Protein 5ZIG (pdb70)

Foldseek 3Di:
DDDDCVCQVLLVVLLVVLVCCQPVFQVVVQLVAFDPPQFAGAFFFFLHGDLFHKHFLLQLLLLLQLLLVVCVVPVDVSSLVNNVRSVCLQCVQQADPPQGAGAGIAGSNRHGDHLWHFLLSSLSLLQSLLSNCVRPVDPVSNVSSVVSVCLCVVLFFPPVQGDGFGIAGNNSPGGDFADDDDPDDGFRDFPSSLLSNLLSLLSNCVSPVDVVSLVSNVSSLVCCCPQQQVDQFGQTGAHPNRHGDQGKGFLLVLLLSLVSVVSSQCSVPNPPGDPVSCVRSVSNLVVSLVQCVVLPQAHFGMQHSVRDTRRWRFDLSLLSLLLSLLSVCVNPVDCVSVVSNSSSSVLCVVAQADPPSGDGARTAGSVRHGDPDDTPRHNPDHSRSSSVSSVSSNVSSVVSNVPD/DADDPVVLVLLVVLLVVLVCCQPPFQVVVQLVQFDPPQFAGAFFFALHGDLFHKHFLLQLLLLLQLLLVVCVVPNDVSSLVNNVRSVCLQCVQQADPPQGAGAGIAGSNRHGDGLKRFLQSSLSLLQSLLSNCVSPVDPVSLVSSVRSVVLCVVLQFPVPQGDGFGIAGNNSPGGDFADDDPPDDGFRDFPSSLLSNLLSLLSNCVSPVDVVSLVSNVSSLVCQCPQQQVAQFGQTGAHPNSHGDFGKGFLLCLLLSLVSNVSSQCVNVNPPGDPVSVVRSVSNLVVSVVQCVVLPQAHFGMQGSVRDTRRWRFDLSLLSLLLSLLVVCVNPVDCVSVVSNSSSSVLCVVAQADPPSGDGARTAGSVRHGDPDDTCRHNPDHSRSSSVSSVSSNVSSVCSSVVD/DPPCVVVLVVVLVVLCCCQPVFQVVVQLVQFDPVAFAGAFFFALGGDLQFKHFLLQLLLLLQLLLVVCVVPNDVSSVVNNVRSVCLQCVQQADPPQGAGAGIAGSNSHGDHLKHFLLSSLSLLQNLLSNCVRPVDPVSLVSSVRSVVCCVVLFFDPPQGDGFGIAGNNSPGGDFADDDVPFDGFRDWVSSLLSNLVSLLSVCVSPVDVVSLVSNVSSLVCCCPQQQVAQFGQTGAHPNRDGGFGWGFLLSLLLSLVSVVSSQCSNPNPPGDPVNCVRNVSNLVVSLVQCVVLPLAHFGIQHRVRRTRRWRFLLSLLSLLLSLLSVCVNPVDCSSVVSNSSSSVLCVVAQAPPPSGDGAGTAGPVRHGDPDDTCRHSPHHSNRSSVSSVSSNVSSVVVVD/DVVVVVLVVLLVVLCCCQPVFQVVVQLVQFDPPQFAGAFFFALGGDLFFKHFLLFLLQLLQLLLVVCVVPVDVSSLVSNVRSVCLQPVQQADPPLGAGAGIATSNSHGDRLWHFLQSSLSLLLSLLSNCVSPVDPVSLVSSVVSVVLCVVQQFDPPQTDGFGIAGNNSPGGDFADDDVPFDGFRDFPSSLLSNLLSLLSVCVSPVDVVSLVVNVRSLVCCCPQQQVDQFGQTGAHPNSHGGFGKGFLLCLLLSLVSNVSSQCSNPNPPGDPVSCVSNVSNLVVSLVQCVVLPQAHFGIQHSVGRTRRWRFDLSLLSLLLSLLVVCVNPVDCSSVVSSSSSSVLQVVAQQDPPSGDGARTAGSVRHGDPDDTCRHNPHHSRSSSVSSVSSNVSSVVVSD

Nearest PDB structures (foldseek):
  5zig-assembly3_C  TM=1.001E+00  e=9.760E-68  Spirochaeta thermophila DSM 6192
  3wkh-assembly1_A  TM=9.512E-01  e=6.047E-39  Rhodothermus marinus
  8wbv-assembly1_A  TM=9.499E-01  e=4.348E-33  Caldicellulosiruptor saccharolyticus DSM 8903
  7d5g-assembly1_A  TM=9.432E-01  e=2.933E-33  Caldicellulosiruptor saccharolyticus DSM 8903
  4z4l-assembly1_A  TM=9.313E-01  e=3.081E-33  Caldicellulosiruptor saccharolyticus DSM 8903

Sequence (1605 aa):
MPLPTTLRPTLRQIRSELAAQLFDHILPFWLGQQDPIHGGFYGSITTGPDPTAPKGLVMTARHLWTFSQAFLSRPNPAYLEAAGNAYRRFLTHALYDATHRGFFWSVHPDGTPLSRVVKKLYGNAFAVYALAAYHTASGDREALTLAWETFDLLEDRGRDRRRHGGYYEAFTEDWSTPLPEPLGEGETPAPKTMNTHLHILEAYSTLFRTTKEPRVREAMEHLILIFRTHIAPSSHLGLYFAEDWAPMGGGISFGHDIEATWLLTESVELLYGDPLPEWFLSWIRPVMEETARALDTHGGSLPNEQREDGSVDRARVWWVQAEAFVGFLNAYSLFEEPRYLDHACTVWRFIMDDHLVDREGGEWFWAVTPEGSPLAGYEKGGMWKASYHNSRACLEGMRRIDTILEEEMPLPTTLRPTLRQIRSELAAQLFDHILPFWLGQQDPIHGGFYGSITTGPDPTAPKGLVMTARHLWTFSQAFLSRPNPAYLEAAGNAYRFLTHALYDATHRGFFWSVHPDGTPLSRVKKLYGNAFAVYALAAYHTASGDREALTLAWETFDLLEDRGRDRRHGGYYEAFTEDWSTPLPEPLGEGETPAPKTMNTHLHILEAYSTLFRTTKEPRVRREAMEHLILIFRTHIAPSSHLGLYFAEDWAPMGGGISFGHDIEATWLLTESVELLYGDPLPEWFLSWIRPVMMEETARALDTHGGSLPNEQREDGSVDRARVWWVQAEAFVGFLNAYSLFEEPRYLDHACCTVWRFIMDHLVDREGGEWFWAVTPEGSPLAGYEKGGMWKASYHNSRACLEGMRRIDTILEEEPTTLRPTLRQIRSELAAQLFDHILPFWLGQQDPIHGGFYGSITTGPDPTAPKGLVMTARHLWTFSQAFLSRPNPAYLEAAGNAYRRFLTHALYDATHRGFFWSVHPDGTPLSRVKKLYGNAFAVYALAAYHTASGDREALTLAWETFDLLEDRGRDRRHGGYYEAFTEDWSTPLPEPLGEGETPAPKTMNTHLHILEAYSTLFRTTKEPRVREAMEHLILIFRTHIAPSSHLGLYFAEDWAPMGGGISFGHDIEATWLLTESVELLYGDPLPEEWFLSWIRPVMMEETARALDTHGGSLPNEQREDGSVDRARVWWVQAEAFVGFLNAYSLFEEEPRYLDHACTVWRFIMDHLVDREGGEWFWAVTPEGSPLAGYEKGGMWKASYHNSRACLEGMRRIDTILETTLRPTLRRQIRSELAAQLFDHILPFWLGQQDPIHGGFYGSITTGPDPTAPKGLVMTARHLWTFSQAFLSRPNPAYLEAAGNAYRFLTHALYDATHRGFFWSVHPDGTPLSRVKKLYGNAFAVYALAAYHTASGDREALTLAWETFDLLEDRRGRDRRRHGGYYEAFTEDWSTPLPEPLGEGETPAPKTMNTHLHILEAYSTLFRTTKEPRVREAMEHLILIFRTHIAPSSHLGLYFAEDWAPMGGGISFGHDIEATWLLTESVELLYGDPLPEEWFLSWIRPVMEETARALDTHGGSLPNEQREDGSVDRARVWWVQAEAFVGFLNAYSLFEEPRYLDHACTVWRFIMDHLVDREGGEWFWAVTPEGSPLAGYEKGGMWKASYHNSRACLEGMRRIDTILE

B-factor: mean 34.79, std 10.62, range [19.45, 97.41]

Secondary structure (DSSP, 8-state):
-PPPTTHHHHHHHHHHHHHHIIIIIIHHHHHTTB-TTT-SB-SEESSSEETTS-EEHHHHHHHHHHHHHHHHHS--HHHHHHHHHHHHHIIIIIB-TTT-SB-SEE-TTS-BS---EEHHHHHHHHHHHHHHHHHH--HHHHHHHHHHHHHIIIIIB-TTTSSB-SEE-TTS-SEEPBP-STTSPPBSEEHHHHHHHHHHHHHHHHHH--HHHHHHHHHHHHHIIIIISSSSS---EE-TT--EES--EEHHHHHHHHHHHHHHHHHHH-SSPPHHHHHHHHHHHHHHHHHHHHTTSS--SEE-TTS-EE--EEHHHHHHHHHHHHHHHHHH--THHHHHHHHHHHHIIIIIB-TTTSSB-SEE-TT-PBPSS--SBSSS--SHHHHHHHHHHHHHHHHHHH--/-PPPTTHHHHHHHHHHHHHHIIIIIIHHHHHTTB-TTT-SB-S-BSSSB-TTS-EEHHHHHHHHHHHHHHHHHS--HHHHHHHHHHHHHIIIIIB-TTT-SB-SEE-TTS-BS---EEHHHHHHHHHHHHHHHHHH--HHHHHHHHHHHHHIIIIIB-TTT-SB-SEE-TTS-SEEPBP-STTSPPBSEEHHHHHHHHHHHHHHHHHH--HHHHHHHHHHHHHIIIII-SSSS---EE-TT--EES--EEHHHHHHHHHHHHHHHHHHH-SSPPHHHHHHHHHHHHHHHHHHHHTTSS--SEE-TTS-EE--EEHHHHHHHHHHHHHHHHHH--HHHHHHHHHHHHHIIIIIB-TTT-SB-SEE-TT-PBPSS--SBSSS--SHHHHHHHHHHHHHHHHHHHH-/-TTSHHHHHHHHHHHHHIIIIIIHHHHHTTB-TTTSSB-S-BSSSB-TTS-EEHHHHHHHHHHHHHHHHHS--HHHHHHHHHHHHHIIIIIB-TTT-SB-SEE-TTS-B----EEHHHHHHHHHHHHHHHHHH--HHHHHHHHHHHHHIIIIIB-TTT-SB-SEE-TTS-SEEPBP-STTPPPBSEEHHHHHHHHHHHHHHHHHH--HHHHHHHHHHHHHIIIII-SSSS---EE-TT--EES--EEHHHHHHHHHHHHHHHHHHH-SSPPHHHHHHHHHHHHHHHHHHHHTTSS--SEE-TTS-EE--EEHHHHHHHHHHHHHHHHHH--THHHHHHHHHHHHIIIIIB-TTTSSB-SEE-TTSPBPSS--SBSSS--SHHHHHHHHHHHHHHHHTT-/--SHHHHHHHHHHHHHIIIIIIHHHHHTTB-TTTSSB-S-BSSSB-TTSPEEHHHHHHHHHHHHHHHHHS--HHHHHHHHHHHHHIIIIIB-TTT-SB-SEE-TTS-B----EEHHHHHHHHHHHHHHHHHH--HHHHHHHHHHHHHIIIIIB-TTT-SB-SEE-TTS-SEEPBP-STTSPPBSEEHHHHHHHHHHHHHHHHHH--HHHHHHHHHHHHHIIIII-SSSS---EE-TT--EES--EEHHHHHHHHHHHHHHHHHHH-SSPPHHHHHHHHHHHHHHHHHHHHTTSS--SEE-TTS-EE--EEHHHHHHHHHHHHHHHHHH--HHHHHHHHHHHHHIIIIIB-TTT-SB-SEE-TT-PBPTT--SBSSS--SHHHHHHHHHHHHHHHHHH-

Organism: Winmispira thermophila (strain ATCC 49972 / DSM 6192 / RI 19.B1) (NCBI:txid665571)

Radius of gyration: 40.6 Å; Cα contacts (8 Å, |Δi|>4): 3099; chains: 4; bounding box: 82×134×78 Å

InterPro domains:
  IPR008928 Six-hairpin glycosidase superfamily [SSF48208] (15-399)
  IPR010819 N-acylglucosamine 2-epimerase/Cellobiose 2-epimerase [PF07221] (41-386)
  IPR012341 Six-hairpin glycosidase-like superfamily [G3DSA:1.50.10.10] (1-404)
  IPR028584 Cellobiose 2-epimerase [MF_00929] (13-397)

Structure (mmCIF, N/CA/C/O backbone):
data_5ZIG
#
_entry.id   5ZIG
#
_cell.length_a   67.530
_cell.length_b   205.164
_cell.length_c   67.723
_cell.angle_alpha   90.00
_cell.angle_beta   104.26
_cell.angle_gamma   90.00
#
_symmetry.space_group_name_H-M   'P 1 21 1'
#
loop_
_entity.id
_entity.type
_entity.pdbx_description
1 polymer 'Cellobiose 2-epimerase'
2 non-polymer 1,2-ETHANEDIOL
3 water water
#
loop_
_atom_site.group_PDB
_atom_site.id
_atom_site.type_symbol
_atom_site.label_atom_id
_atom_site.label_alt_id
_atom_site.label_comp_id
_atom_site.label_asym_id
_atom_site.label_entity_id
_atom_site.label_seq_id
_atom_site.pdbx_PDB_ins_code
_atom_site.Cartn_x
_atom_site.Cartn_y
_atom_site.Cartn_z
_atom_site.occupancy
_atom_site.B_iso_or_equiv
_atom_site.auth_seq_id
_atom_site.auth_comp_id
_atom_site.auth_asym_id
_atom_site.auth_atom_id
_atom_site.pdbx_PDB_model_num
ATOM 1 N N . MET A 1 1 ? 21.637 114.973 10.929 1.00 31.81 1 MET A N 1
ATOM 2 C CA . MET A 1 1 ? 20.234 115.334 11.111 1.00 44.04 1 MET A CA 1
ATOM 3 C C . MET A 1 1 ? 20.100 116.629 11.894 1.00 48.56 1 MET A C 1
ATOM 4 O O . MET A 1 1 ? 20.922 116.925 12.753 1.00 61.90 1 MET A O 1
ATOM 9 N N . PRO A 1 2 ? 19.067 117.409 11.597 1.00 49.34 2 PRO A N 1
ATOM 10 C CA . PRO A 1 2 ? 18.925 118.714 12.249 1.00 51.03 2 PRO A CA 1
ATOM 11 C C . PRO A 1 2 ? 18.586 118.565 13.727 1.00 54.22 2 PRO A C 1
ATOM 12 O O . PRO A 1 2 ? 18.079 117.538 14.185 1.00 50.35 2 PRO A O 1
ATOM 16 N N . LEU A 1 3 ? 18.884 119.621 14.473 1.00 56.36 3 LEU A N 1
ATOM 17 C CA . LEU A 1 3 ? 18.679 119.612 15.921 1.00 51.26 3 LEU A CA 1
ATOM 18 C C . LEU A 1 3 ? 17.191 119.585 16.256 1.00 45.65 3 LEU A C 1
ATOM 19 O O . LEU A 1 3 ? 16.415 120.352 15.668 1.00 38.82 3 LEU A O 1
ATOM 24 N N . PRO A 1 4 ? 16.753 118.725 17.179 1.00 49.56 4 PRO A N 1
ATOM 25 C CA . PRO A 1 4 ? 15.336 118.724 17.586 1.00 53.06 4 PRO A CA 1
ATOM 26 C C . PRO A 1 4 ? 14.924 120.082 18.134 1.00 61.06 4 PRO A C 1
ATOM 27 O O . PRO A 1 4 ? 15.449 120.545 19.152 1.00 73.10 4 PRO A O 1
ATOM 31 N N . THR A 1 5 ? 13.977 120.724 17.440 1.00 44.09 5 THR A N 1
ATOM 32 C CA . THR A 1 5 ? 13.616 122.104 17.756 1.00 46.57 5 THR A CA 1
ATOM 33 C C . THR A 1 5 ? 13.116 122.261 19.187 1.00 39.87 5 THR A C 1
ATOM 34 O O . THR A 1 5 ? 13.200 123.364 19.740 1.00 33.44 5 THR A O 1
ATOM 38 N N . THR A 1 6 ? 12.599 121.186 19.793 1.00 31.86 6 THR A N 1
ATOM 39 C CA . THR A 1 6 ? 12.125 121.240 21.169 1.00 26.71 6 THR A CA 1
ATOM 40 C C . THR A 1 6 ? 13.259 121.535 22.154 1.00 35.46 6 THR A C 1
ATOM 41 O O . THR A 1 6 ? 13.003 121.978 23.279 1.00 34.60 6 THR A O 1
ATOM 45 N N . LEU A 1 7 ? 14.503 121.286 21.762 1.00 38.98 7 LEU A N 1
ATOM 46 C CA . LEU A 1 7 ? 15.622 121.632 22.621 1.00 34.96 7 LEU A CA 1
ATOM 47 C C . LEU A 1 7 ? 15.919 123.125 22.607 1.00 33.46 7 LEU A C 1
ATOM 48 O O . LEU A 1 7 ? 16.601 123.617 23.522 1.00 28.83 7 LEU A O 1
ATOM 53 N N . ARG A 1 8 ? 15.394 123.861 21.617 1.00 23.16 8 ARG A N 1
ATOM 54 C CA . ARG A 1 8 ? 15.828 125.247 21.451 1.00 31.59 8 ARG A CA 1
ATOM 55 C C . ARG A 1 8 ? 15.352 126.148 22.585 1.00 36.10 8 ARG A C 1
ATOM 56 O O . ARG A 1 8 ? 16.187 126.867 23.163 1.00 32.02 8 ARG A O 1
ATOM 64 N N . PRO A 1 9 ? 14.073 126.157 22.977 1.00 28.92 9 PRO A N 1
ATOM 65 C CA . PRO A 1 9 ? 13.712 126.981 24.145 1.00 31.07 9 PRO A CA 1
ATOM 66 C C . PRO A 1 9 ? 14.379 126.521 25.443 1.00 30.54 9 PRO A C 1
ATOM 67 O O . PRO A 1 9 ? 14.696 127.365 26.288 1.00 31.49 9 PRO A O 1
ATOM 71 N N . THR A 1 10 ? 14.609 125.216 25.626 1.00 27.92 10 THR A N 1
ATOM 72 C CA . THR A 1 10 ? 15.325 124.737 26.808 1.00 25.89 10 THR A CA 1
ATOM 73 C C . THR A 1 10 ? 16.750 125.292 26.862 1.00 32.76 10 THR A C 1
ATOM 74 O O . THR A 1 10 ? 17.221 125.724 27.923 1.00 26.43 10 THR A O 1
ATOM 78 N N . LEU A 1 11 ? 17.453 125.286 25.722 1.00 28.16 11 LEU A N 1
ATOM 79 C CA . LEU A 1 11 ? 18.826 125.777 25.706 1.00 26.38 11 LEU A CA 1
ATOM 80 C C . LEU A 1 11 ? 18.874 127.276 25.973 1.00 24.58 11 LEU A C 1
ATOM 81 O O . LEU A 1 11 ? 19.740 127.748 26.719 1.00 29.38 11 LEU A O 1
ATOM 86 N N . ARG A 1 12 ? 17.952 128.039 25.375 1.00 21.48 12 ARG A N 1
ATOM 87 C CA . ARG A 1 12 ? 17.892 129.477 25.638 1.00 27.40 12 ARG A CA 1
ATOM 88 C C . ARG A 1 12 ? 17.644 129.744 27.112 1.00 30.61 12 ARG A C 1
ATOM 89 O O . ARG A 1 12 ? 18.188 130.694 27.686 1.00 30.03 12 ARG A O 1
ATOM 97 N N . GLN A 1 13 ? 16.790 128.932 27.729 1.00 28.80 13 GLN A N 1
ATOM 98 C CA . GLN A 1 13 ? 16.545 129.071 29.153 1.00 35.40 13 GLN A CA 1
ATOM 99 C C . GLN A 1 13 ? 17.836 128.842 29.949 1.00 32.04 13 GLN A C 1
ATOM 100 O O . GLN A 1 13 ? 18.218 129.672 30.787 1.00 25.76 13 GLN A O 1
ATOM 106 N N . ILE A 1 14 ? 18.540 127.743 29.664 1.00 29.25 14 ILE A N 1
ATOM 107 C CA . ILE A 1 14 ? 19.735 127.388 30.438 1.00 35.77 14 ILE A CA 1
ATOM 108 C C . ILE A 1 14 ? 20.831 128.430 30.253 1.00 33.86 14 ILE A C 1
ATOM 109 O O . ILE A 1 14 ? 21.523 128.813 31.208 1.00 28.79 14 ILE A O 1
ATOM 114 N N . ARG A 1 15 ? 20.996 128.910 29.025 1.00 32.44 15 ARG A N 1
ATOM 115 C CA . ARG A 1 15 ? 21.955 129.969 28.761 1.00 26.23 15 ARG A CA 1
ATOM 116 C C . ARG A 1 15 ? 21.747 131.144 29.710 1.00 24.24 15 ARG A C 1
ATOM 117 O O . ARG A 1 15 ? 22.708 131.691 30.268 1.00 25.17 15 ARG A O 1
ATOM 125 N N . SER A 1 16 ? 20.489 131.562 29.888 1.00 29.64 16 SER A N 1
ATOM 126 C CA . SER A 1 16 ? 20.219 132.716 30.734 1.00 27.08 16 SER A CA 1
ATOM 127 C C . SER A 1 16 ? 20.503 132.415 32.205 1.00 21.34 16 SER A C 1
ATOM 128 O O . SER A 1 16 ? 20.999 133.287 32.924 1.00 36.61 16 SER A O 1
ATOM 131 N N . GLU A 1 17 ? 20.224 131.191 32.664 1.00 21.39 17 GLU A N 1
ATOM 132 C CA . GLU A 1 17 ? 20.531 130.824 34.045 1.00 23.97 17 GLU A CA 1
ATOM 133 C C . GLU A 1 17 ? 22.037 130.727 34.258 1.00 31.97 17 GLU A C 1
ATOM 134 O O . GLU A 1 17 ? 22.545 131.098 35.323 1.00 31.21 17 GLU A O 1
ATOM 140 N N . LEU A 1 18 ? 22.761 130.229 33.251 1.00 29.71 18 LEU A N 1
ATOM 141 C CA . LEU A 1 18 ? 24.217 130.231 33.311 1.00 31.86 18 LEU A CA 1
ATOM 142 C C . LEU A 1 18 ? 24.740 131.636 33.553 1.00 31.62 18 LEU A C 1
ATOM 143 O O . LEU A 1 18 ? 25.610 131.844 34.408 1.00 30.74 18 LEU A O 1
ATOM 148 N N . ALA A 1 19 ? 24.179 132.622 32.848 1.00 20.94 19 ALA A N 1
ATOM 149 C CA . ALA A 1 19 ? 24.651 133.995 32.988 1.00 29.09 19 ALA A CA 1
ATOM 150 C C . ALA A 1 19 ? 24.271 134.587 34.340 1.00 30.13 19 ALA A C 1
ATOM 151 O O . ALA A 1 19 ? 25.071 135.309 34.953 1.00 30.34 19 ALA A O 1
ATOM 153 N N . ALA A 1 20 ? 23.048 134.316 34.810 1.00 21.17 20 ALA A N 1
ATOM 154 C CA . ALA A 1 20 ? 22.625 134.825 36.112 1.00 22.71 20 ALA A CA 1
ATOM 155 C C . ALA A 1 20 ? 23.450 134.197 37.232 1.00 29.23 20 ALA A C 1
ATOM 156 O O . ALA A 1 20 ? 23.894 134.884 38.158 1.00 24.26 20 ALA A O 1
ATOM 158 N N . GLN A 1 21 ? 23.650 132.885 37.163 1.00 26.83 21 GLN A N 1
ATOM 159 C CA . GLN A 1 21 ? 24.459 132.204 38.157 1.00 25.52 21 GLN A CA 1
ATOM 160 C C . GLN A 1 21 ? 25.855 132.813 38.241 1.00 29.96 21 GLN A C 1
ATOM 161 O O . GLN A 1 21 ? 26.284 133.238 39.320 1.00 28.65 21 GLN A O 1
ATOM 167 N N . LEU A 1 22 ? 26.574 132.871 37.104 1.00 24.65 22 LEU A N 1
ATOM 168 C CA . LEU A 1 22 ? 27.912 133.469 37.068 1.00 27.53 22 LEU A CA 1
ATOM 169 C C . LEU A 1 22 ? 27.914 134.878 37.649 1.00 29.16 22 LEU A C 1
ATOM 170 O O . LEU A 1 22 ? 28.620 135.151 38.624 1.00 24.64 22 LEU A O 1
ATOM 175 N N . PHE A 1 23 ? 27.122 135.786 37.059 1.00 20.87 23 PHE A N 1
ATOM 176 C CA . PHE A 1 23 ? 27.313 137.194 37.365 1.00 27.73 23 PHE A CA 1
ATOM 177 C C . PHE A 1 23 ? 26.485 137.687 38.555 1.00 28.62 23 PHE A C 1
ATOM 178 O O . PHE A 1 23 ? 26.846 138.703 39.166 1.00 29.24 23 PHE A O 1
ATOM 186 N N . ASP A 1 24 ? 25.390 137.012 38.909 1.00 26.85 24 ASP A N 1
ATOM 187 C CA . ASP A 1 24 ? 24.569 137.481 40.014 1.00 32.59 24 ASP A CA 1
ATOM 188 C C . ASP A 1 24 ? 24.718 136.652 41.279 1.00 25.82 24 ASP A C 1
ATOM 189 O O . ASP A 1 24 ? 24.391 137.152 42.364 1.00 34.35 24 ASP A O 1
ATOM 194 N N . HIS A 1 25 ? 25.189 135.412 41.166 1.00 22.43 25 HIS A N 1
ATOM 195 C CA . HIS A 1 25 ? 25.295 134.514 42.307 1.00 27.13 25 HIS A CA 1
ATOM 196 C C . HIS A 1 25 ? 26.740 134.145 42.628 1.00 30.15 25 HIS A C 1
ATOM 197 O O . HIS A 1 25 ? 27.202 134.391 43.749 1.00 24.63 25 HIS A O 1
ATOM 204 N N . ILE A 1 26 ? 27.480 133.566 41.688 1.00 34.96 26 ILE A N 1
ATOM 205 C CA . ILE A 1 26 ? 28.806 133.034 42.013 1.00 33.52 26 ILE A CA 1
ATOM 206 C C . ILE A 1 26 ? 29.791 134.172 42.262 1.00 28.09 26 ILE A C 1
ATOM 207 O O . ILE A 1 26 ? 30.335 134.308 43.361 1.00 24.55 26 ILE A O 1
ATOM 212 N N . LEU A 1 27 ? 30.029 135.012 41.244 1.00 30.99 27 LEU A N 1
ATOM 213 C CA . LEU A 1 27 ? 31.021 136.080 41.385 1.00 30.88 27 LEU A CA 1
ATOM 214 C C . LEU A 1 27 ? 30.735 137.020 42.561 1.00 31.47 27 LEU A C 1
ATOM 215 O O . LEU A 1 27 ? 31.678 137.338 43.309 1.00 33.93 27 LEU A O 1
ATOM 220 N N . PRO A 1 28 ? 29.505 137.483 42.804 1.00 30.14 28 PRO A N 1
ATOM 221 C CA . PRO A 1 28 ? 29.303 138.387 43.954 1.00 22.55 28 PRO A CA 1
ATOM 222 C C . PRO A 1 28 ? 29.657 137.755 45.285 1.00 26.33 28 PRO A C 1
ATOM 223 O O . PRO A 1 28 ? 30.114 138.457 46.189 1.00 21.75 28 PRO A O 1
ATOM 227 N N . PHE A 1 29 ? 29.485 136.446 45.431 1.00 24.13 29 PHE A N 1
ATOM 228 C CA . PHE A 1 29 ? 29.842 135.820 46.691 1.00 28.44 29 PHE A CA 1
ATOM 229 C C . PHE A 1 29 ? 31.353 135.842 46.885 1.00 34.92 29 PHE A C 1
ATOM 230 O O . PHE A 1 29 ? 31.838 136.172 47.970 1.00 43.47 29 PHE A O 1
ATOM 238 N N . TRP A 1 30 ? 32.117 135.530 45.836 1.00 31.26 30 TRP A N 1
ATOM 239 C CA . TRP A 1 30 ? 33.568 135.488 46.000 1.00 23.15 30 TRP A CA 1
ATOM 240 C C . TRP A 1 30 ? 34.151 136.888 46.111 1.00 22.13 30 TRP A C 1
ATOM 241 O O . TRP A 1 30 ? 35.099 137.098 46.874 1.00 29.03 30 TRP A O 1
ATOM 252 N N . LEU A 1 31 ? 33.574 137.854 45.392 1.00 23.38 31 LEU A N 1
ATOM 253 C CA . LEU A 1 31 ? 34.021 139.238 45.495 1.00 27.93 31 LEU A CA 1
ATOM 254 C C . LEU A 1 31 ? 33.984 139.722 46.927 1.00 30.27 31 LEU A C 1
ATOM 255 O O . LEU A 1 31 ? 34.806 140.558 47.317 1.00 29.44 31 LEU A O 1
ATOM 260 N N . GLY A 1 32 ? 33.030 139.223 47.719 1.00 27.93 32 GLY A N 1
ATOM 261 C CA . GLY A 1 32 ? 32.945 139.569 49.118 1.00 23.51 32 GLY A CA 1
ATOM 262 C C . GLY A 1 32 ? 33.826 138.758 50.044 1.00 27.44 32 GLY A C 1
ATOM 263 O O . GLY A 1 32 ? 33.619 138.811 51.257 1.00 27.09 32 GLY A O 1
ATOM 264 N N . GLN A 1 33 ? 34.799 138.004 49.523 1.00 21.27 33 GLN A N 1
ATOM 265 C CA . GLN A 1 33 ? 35.644 137.138 50.345 1.00 31.20 33 GLN A CA 1
ATOM 266 C C . GLN A 1 33 ? 37.131 137.452 50.188 1.00 34.11 33 GLN A C 1
ATOM 267 O O . GLN A 1 33 ? 37.969 136.583 50.437 1.00 32.65 33 GLN A O 1
ATOM 273 N N . GLN A 1 34 ? 37.466 138.659 49.746 1.00 21.12 34 GLN A N 1
ATOM 274 C CA . GLN A 1 34 ? 38.844 139.109 49.681 1.00 29.18 34 GLN A CA 1
ATOM 275 C C . GLN A 1 34 ? 39.288 139.641 51.047 1.00 25.59 34 GLN A C 1
ATOM 276 O O . GLN A 1 34 ? 38.540 140.348 51.729 1.00 24.77 34 GLN A O 1
ATOM 282 N N . ASP A 1 35 ? 40.511 139.293 51.435 1.00 31.84 35 ASP A N 1
ATOM 283 C CA . ASP A 1 35 ? 41.163 139.708 52.674 1.00 28.80 35 ASP A CA 1
ATOM 284 C C . ASP A 1 35 ? 41.708 141.129 52.552 1.00 21.23 35 ASP A C 1
ATOM 285 O O . ASP A 1 35 ? 42.678 141.360 51.820 1.00 24.99 35 ASP A O 1
ATOM 290 N N . PRO A 1 36 ? 41.130 142.102 53.267 1.00 23.41 36 PRO A N 1
ATOM 291 C CA . PRO A 1 36 ? 41.601 143.494 53.158 1.00 24.50 36 PRO A CA 1
ATOM 292 C C . PRO A 1 36 ? 42.834 143.818 53.999 1.00 25.36 36 PRO A C 1
ATOM 293 O O . PRO A 1 36 ? 43.373 144.923 53.868 1.00 25.47 36 PRO A O 1
ATOM 297 N N . ILE A 1 37 ? 43.293 142.903 54.840 1.00 21.47 37 ILE A N 1
ATOM 298 C CA . ILE A 1 37 ? 44.505 143.123 55.617 1.00 28.07 37 ILE A CA 1
ATOM 299 C C . ILE A 1 37 ? 45.710 142.518 54.923 1.00 32.72 37 ILE A C 1
ATOM 300 O O . ILE A 1 37 ? 46.704 143.201 54.673 1.00 26.68 37 ILE A O 1
ATOM 305 N N . HIS A 1 38 ? 45.606 141.244 54.559 1.00 27.76 38 HIS A N 1
ATOM 306 C CA . HIS A 1 38 ? 46.716 140.494 54.008 1.00 24.18 38 HIS A CA 1
ATOM 307 C C . HIS A 1 38 ? 46.673 140.375 52.495 1.00 24.31 38 HIS A C 1
ATOM 308 O O . HIS A 1 38 ? 47.702 140.072 51.895 1.00 24.02 38 HIS A O 1
ATOM 315 N N . GLY A 1 39 ? 45.517 140.599 51.859 1.00 29.92 39 GLY A N 1
ATOM 316 C CA . GLY A 1 39 ? 45.398 140.355 50.436 1.00 22.61 39 GLY A CA 1
ATOM 317 C C . GLY A 1 39 ? 45.021 138.922 50.127 1.00 23.71 39 GLY A C 1
ATOM 318 O O . GLY A 1 39 ? 44.940 138.053 51.001 1.00 27.75 39 GLY A O 1
ATOM 319 N N . GLY A 1 40 ? 44.799 138.665 48.838 1.00 30.97 40 GLY A N 1
ATOM 320 C CA . GLY A 1 40 ? 44.245 137.364 48.489 1.00 34.81 40 GLY A CA 1
ATOM 321 C C . GLY A 1 40 ? 42.813 137.225 49.024 1.00 29.78 40 GLY A C 1
ATOM 322 O O . GLY A 1 40 ? 42.154 138.197 49.389 1.00 22.91 40 GLY A O 1
ATOM 323 N N . PHE A 1 41 ? 42.361 135.976 49.089 1.00 24.08 41 PHE A N 1
ATOM 324 C CA . PHE A 1 41 ? 41.025 135.608 49.527 1.00 28.87 41 PHE A CA 1
ATOM 325 C C . PHE A 1 41 ? 41.104 134.709 50.758 1.00 37.82 41 PHE A C 1
ATOM 326 O O . PHE A 1 41 ? 42.091 133.984 50.952 1.00 28.70 41 PHE A O 1
ATOM 334 N N . TYR A 1 42 ? 40.048 134.746 51.584 1.00 21.15 42 TYR A N 1
ATOM 335 C CA . TYR A 1 42 ? 40.054 133.981 52.829 1.00 26.55 42 TYR A CA 1
ATOM 336 C C . TYR A 1 42 ? 40.236 132.500 52.538 1.00 30.92 42 TYR A C 1
ATOM 337 O O . TYR A 1 42 ? 39.821 131.987 51.493 1.00 21.17 42 TYR A O 1
ATOM 346 N N . GLY A 1 43 ? 40.911 131.823 53.471 1.00 31.03 43 GLY A N 1
ATOM 347 C CA . GLY A 1 43 ? 41.369 130.464 53.253 1.00 29.22 43 GLY A CA 1
ATOM 348 C C . GLY A 1 43 ? 40.346 129.391 53.516 1.00 31.97 43 GLY A C 1
ATOM 349 O O . GLY A 1 43 ? 40.487 128.290 52.976 1.00 31.68 43 GLY A O 1
ATOM 350 N N . SER A 1 44 ? 39.328 129.681 54.332 1.00 27.13 44 SER A N 1
ATOM 351 C CA . SER A 1 44 ? 38.269 128.722 54.627 1.00 37.89 44 SER A CA 1
ATOM 352 C C . SER A 1 44 ? 36.961 129.448 54.919 1.00 35.59 44 SER A C 1
ATOM 353 O O . SER A 1 44 ? 36.952 130.400 55.706 1.00 37.68 44 SER A O 1
ATOM 356 N N . ILE A 1 45 ? 35.859 128.983 54.307 1.00 28.63 45 ILE A N 1
ATOM 357 C CA . ILE A 1 45 ? 34.530 129.583 54.466 1.00 24.49 45 ILE A CA 1
ATOM 358 C C . ILE A 1 45 ? 33.505 128.485 54.712 1.00 26.08 45 ILE A C 1
ATOM 359 O O . ILE A 1 45 ? 33.388 127.549 53.912 1.00 25.00 45 ILE A O 1
ATOM 364 N N . THR A 1 46 ? 32.726 128.627 55.790 1.00 23.53 46 THR A N 1
ATOM 365 C CA . THR A 1 46 ? 31.562 127.787 56.014 1.00 39.56 46 THR A CA 1
ATOM 366 C C . THR A 1 46 ? 30.349 128.710 56.058 1.00 41.72 46 THR A C 1
ATOM 367 O O . THR A 1 46 ? 29.863 129.139 55.009 1.00 38.83 46 THR A O 1
ATOM 371 N N . THR A 1 47 ? 29.846 129.029 57.255 1.00 43.38 47 THR A N 1
ATOM 372 C CA . THR A 1 47 ? 28.822 130.055 57.429 1.00 41.91 47 THR A CA 1
ATOM 373 C C . THR A 1 47 ? 29.389 131.450 57.210 1.00 35.35 47 THR A C 1
ATOM 374 O O . THR A 1 47 ? 28.649 132.377 56.865 1.00 36.88 47 THR A O 1
ATOM 378 N N . GLY A 1 48 ? 30.680 131.623 57.457 1.00 33.92 48 GLY A N 1
ATOM 379 C CA . GLY A 1 48 ? 31.380 132.857 57.205 1.00 32.72 48 GLY A CA 1
ATOM 380 C C . GLY A 1 48 ? 32.850 132.530 57.052 1.00 39.71 48 GLY A C 1
ATOM 381 O O . GLY A 1 48 ? 33.256 131.380 57.253 1.00 32.56 48 GLY A O 1
ATOM 382 N N . PRO A 1 49 ? 33.675 133.509 56.681 1.00 40.39 49 PRO A N 1
ATOM 383 C CA . PRO A 1 49 ? 35.100 133.228 56.502 1.00 40.00 49 PRO A CA 1
ATOM 384 C C . PRO A 1 49 ? 35.826 133.118 57.831 1.00 46.84 49 PRO A C 1
ATOM 385 O O . PRO A 1 49 ? 35.495 133.783 58.814 1.00 55.39 49 PRO A O 1
ATOM 389 N N . ASP A 1 50 ? 36.825 132.248 57.851 1.00 42.39 50 ASP A N 1
ATOM 390 C CA . ASP A 1 50 ? 37.753 132.186 58.966 1.00 31.93 50 ASP A CA 1
ATOM 391 C C . ASP A 1 50 ? 39.035 132.835 58.487 1.00 31.90 50 ASP A C 1
ATOM 392 O O . ASP A 1 50 ? 39.742 132.235 57.671 1.00 28.72 50 ASP A O 1
ATOM 397 N N . PRO A 1 51 ? 39.358 134.054 58.919 1.00 38.76 51 PRO A N 1
ATOM 398 C CA . PRO A 1 51 ? 40.602 134.703 58.490 1.00 46.56 51 PRO A CA 1
ATOM 399 C C . PRO A 1 51 ? 41.861 134.188 59.177 1.00 37.69 51 PRO A C 1
ATOM 400 O O . PRO A 1 51 ? 42.941 134.733 58.937 1.00 29.84 51 PRO A O 1
ATOM 404 N N . THR A 1 52 ? 41.770 133.165 60.023 1.00 37.16 52 THR A N 1
ATOM 405 C CA . THR A 1 52 ? 42.962 132.497 60.517 1.00 35.84 52 THR A CA 1
ATOM 406 C C . THR A 1 52 ? 43.365 131.320 59.645 1.00 37.91 52 THR A C 1
ATOM 407 O O . THR A 1 52 ? 44.460 130.772 59.832 1.00 35.63 52 THR A O 1
ATOM 411 N N . ALA A 1 53 ? 42.513 130.927 58.700 1.00 30.96 53 ALA A N 1
ATOM 412 C CA . ALA A 1 53 ? 42.778 129.739 57.923 1.00 23.72 53 ALA A CA 1
ATOM 413 C C . ALA A 1 53 ? 43.921 129.993 56.948 1.00 28.35 53 ALA A C 1
ATOM 414 O O . ALA A 1 53 ? 44.073 131.101 56.426 1.00 30.01 53 ALA A O 1
ATOM 416 N N . PRO A 1 54 ? 44.739 128.984 56.688 1.00 28.29 54 PRO A N 1
ATOM 417 C CA . PRO A 1 54 ? 45.753 129.117 55.636 1.00 33.71 54 PRO A CA 1
ATOM 418 C C . PRO A 1 54 ? 45.109 129.188 54.252 1.00 35.29 54 PRO A C 1
ATOM 419 O O . PRO A 1 54 ? 44.008 128.677 54.021 1.00 36.01 54 PRO A O 1
ATOM 423 N N . LYS A 1 55 ? 45.839 129.828 53.335 1.00 21.16 55 LYS A N 1
ATOM 424 C CA . LYS A 1 55 ? 45.428 130.063 51.959 1.00 25.62 55 LYS A CA 1
ATOM 425 C C . LYS A 1 55 ? 46.215 129.164 51.011 1.00 37.33 55 LYS A C 1
ATOM 426 O O . LYS A 1 55 ? 47.454 129.156 51.025 1.00 35.57 55 LYS A O 1
ATOM 432 N N . GLY A 1 56 ? 45.480 128.391 50.208 1.00 30.88 56 GLY A N 1
ATOM 433 C CA . GLY A 1 56 ? 46.093 127.411 49.351 1.00 27.71 56 GLY A CA 1
ATOM 434 C C . GLY A 1 56 ? 46.539 127.993 48.025 1.00 31.56 56 GLY A C 1
ATOM 435 O O . GLY A 1 56 ? 45.996 128.987 47.540 1.00 35.68 56 GLY A O 1
ATOM 436 N N . LEU A 1 57 ? 47.544 127.339 47.445 1.00 26.05 57 LEU A N 1
ATOM 437 C CA . LEU A 1 57 ? 48.000 127.686 46.108 1.00 34.83 57 LEU A CA 1
ATOM 438 C C . LEU A 1 57 ? 46.891 127.480 45.080 1.00 29.29 57 LEU A C 1
ATOM 439 O O . LEU A 1 57 ? 46.602 128.380 44.287 1.00 26.88 57 LEU A O 1
ATOM 444 N N . VAL A 1 58 ? 46.292 126.281 45.067 1.00 24.53 58 VAL A N 1
ATOM 445 C CA . VAL A 1 58 ? 45.199 125.951 44.142 1.00 30.87 58 VAL A CA 1
ATOM 446 C C . VAL A 1 58 ? 44.070 126.971 44.244 1.00 28.56 58 VAL A C 1
ATOM 447 O O . VAL A 1 58 ? 43.636 127.541 43.242 1.00 24.03 58 VAL A O 1
ATOM 451 N N . MET A 1 59 ? 43.570 127.202 45.462 1.00 26.22 59 MET A N 1
ATOM 452 C CA . MET A 1 59 ? 42.420 128.087 45.635 1.00 30.71 59 MET A CA 1
ATOM 453 C C . MET A 1 59 ? 42.733 129.503 45.159 1.00 25.26 59 MET A C 1
ATOM 454 O O . MET A 1 59 ? 41.925 130.127 44.460 1.00 27.90 59 MET A O 1
ATOM 459 N N . THR A 1 60 ? 43.917 130.011 45.497 1.00 25.97 60 THR A N 1
ATOM 460 C CA . THR A 1 60 ? 44.294 131.360 45.087 1.00 26.43 60 THR A CA 1
ATOM 461 C C . THR A 1 60 ? 44.433 131.462 43.573 1.00 24.06 60 THR A C 1
ATOM 462 O O . THR A 1 60 ? 44.033 132.466 42.974 1.00 27.57 60 THR A O 1
ATOM 466 N N . ALA A 1 61 ? 45.018 130.441 42.939 1.00 22.67 61 ALA A N 1
ATOM 467 C CA . ALA A 1 61 ? 45.156 130.453 41.485 1.00 27.21 61 ALA A CA 1
ATOM 468 C C . ALA A 1 61 ? 43.803 130.284 40.795 1.00 22.93 61 ALA A C 1
ATOM 469 O O . ALA A 1 61 ? 43.555 130.889 39.744 1.00 24.56 61 ALA A O 1
ATOM 471 N N . ARG A 1 62 ? 42.916 129.472 41.371 1.00 25.92 62 ARG A N 1
ATOM 472 C CA . ARG A 1 62 ? 41.562 129.345 40.824 1.00 25.66 62 ARG A CA 1
ATOM 473 C C . ARG A 1 62 ? 40.830 130.684 40.836 1.00 28.62 62 ARG A C 1
ATOM 474 O O . ARG A 1 62 ? 40.183 131.049 39.846 1.00 27.28 62 ARG A O 1
ATOM 482 N N . HIS A 1 63 ? 40.950 131.449 41.930 1.00 20.21 63 HIS A N 1
ATOM 483 C CA . HIS A 1 63 ? 40.326 132.769 41.965 1.00 20.90 63 HIS A CA 1
ATOM 484 C C . HIS A 1 63 ? 40.965 133.712 40.957 1.00 25.10 63 HIS A C 1
ATOM 485 O O . HIS A 1 63 ? 40.264 134.503 40.311 1.00 23.75 63 HIS A O 1
ATOM 492 N N . LEU A 1 64 ? 42.296 133.647 40.805 1.00 22.29 64 LEU A N 1
ATOM 493 C CA . LEU A 1 64 ? 42.941 134.424 39.750 1.00 22.05 64 LEU A CA 1
ATOM 494 C C . LEU A 1 64 ? 42.377 134.066 38.376 1.00 25.48 64 LEU A C 1
ATOM 495 O O . LEU A 1 64 ? 42.052 134.954 37.578 1.00 24.11 64 LEU A O 1
ATOM 500 N N . TRP A 1 65 ? 42.283 132.766 38.071 1.00 22.73 65 TRP A N 1
ATOM 501 C CA . TRP A 1 65 ? 41.745 132.355 36.778 1.00 27.73 65 TRP A CA 1
ATOM 502 C C . TRP A 1 65 ? 40.302 132.822 36.634 1.00 29.53 65 TRP A C 1
ATOM 503 O O . TRP A 1 65 ? 39.933 133.417 35.619 1.00 30.55 65 TRP A O 1
ATOM 514 N N . THR A 1 66 ? 39.492 132.626 37.675 1.00 29.19 66 THR A N 1
ATOM 515 C CA . THR A 1 66 ? 38.075 132.964 37.571 1.00 29.23 66 THR A CA 1
ATOM 516 C C . THR A 1 66 ? 37.875 134.443 37.244 1.00 30.38 66 THR A C 1
ATOM 517 O O . THR A 1 66 ? 37.144 134.783 36.307 1.00 23.49 66 THR A O 1
ATOM 521 N N . PHE A 1 67 ? 38.553 135.339 37.965 1.00 24.26 67 PHE A N 1
ATOM 522 C CA . PHE A 1 67 ? 38.290 136.761 37.776 1.00 20.06 67 PHE A CA 1
ATOM 523 C C . PHE A 1 67 ? 38.945 137.333 36.527 1.00 30.15 67 PHE A C 1
ATOM 524 O O . PHE A 1 67 ? 38.475 138.359 36.009 1.00 30.00 67 PHE A O 1
ATOM 532 N N . SER A 1 68 ? 40.014 136.707 36.043 1.00 24.43 68 SER A N 1
ATOM 533 C CA . SER A 1 68 ? 40.531 137.043 34.719 1.00 24.89 68 SER A CA 1
ATOM 534 C C . SER A 1 68 ? 39.486 136.766 33.633 1.00 22.93 68 SER A C 1
ATOM 535 O O . SER A 1 68 ? 39.207 137.619 32.784 1.00 25.33 68 SER A O 1
ATOM 538 N N . GLN A 1 69 ? 38.915 135.562 33.645 1.00 23.86 69 GLN A N 1
ATOM 539 C CA . GLN A 1 69 ? 37.951 135.154 32.627 1.00 29.24 69 GLN A CA 1
ATOM 540 C C . GLN A 1 69 ? 36.676 135.973 32.721 1.00 32.43 69 GLN A C 1
ATOM 541 O O . GLN A 1 69 ? 36.061 136.291 31.695 1.00 23.77 69 GLN A O 1
ATOM 547 N N . ALA A 1 70 ? 36.275 136.339 33.947 1.00 37.23 70 ALA A N 1
ATOM 548 C CA . ALA A 1 70 ? 35.067 137.139 34.127 1.00 33.31 70 ALA A CA 1
ATOM 549 C C . ALA A 1 70 ? 35.263 138.558 33.612 1.00 28.90 70 ALA A C 1
ATOM 550 O O . ALA A 1 70 ? 34.344 139.138 33.028 1.00 25.67 70 ALA A O 1
ATOM 552 N N . PHE A 1 71 ? 36.456 139.135 33.806 1.00 29.10 71 PHE A N 1
ATOM 553 C CA . PHE A 1 71 ? 36.724 140.458 33.242 1.00 33.42 71 PHE A CA 1
ATOM 554 C C . PHE A 1 71 ? 36.769 140.411 31.716 1.00 34.06 71 PHE A C 1
ATOM 555 O O . PHE A 1 71 ? 36.378 141.376 31.045 1.00 25.87 71 PHE A O 1
ATOM 563 N N . LEU A 1 72 ? 37.262 139.301 31.155 1.00 33.52 72 LEU A N 1
ATOM 564 C CA . LEU A 1 72 ? 37.255 139.119 29.708 1.00 31.64 72 LEU A CA 1
ATOM 565 C C . LEU A 1 72 ? 35.825 138.969 29.172 1.00 36.43 72 LEU A C 1
ATOM 566 O O . LEU A 1 72 ? 35.484 139.543 28.134 1.00 37.27 72 LEU A O 1
ATOM 571 N N . SER A 1 73 ? 34.971 138.215 29.869 1.00 35.13 73 SER A N 1
ATOM 572 C CA . SER A 1 73 ? 33.587 138.058 29.405 1.00 36.26 73 SER A CA 1
ATOM 573 C C . SER A 1 73 ? 32.747 139.316 29.636 1.00 36.04 73 SER A C 1
ATOM 574 O O . SER A 1 73 ? 31.819 139.584 28.869 1.00 41.80 73 SER A O 1
ATOM 577 N N . ARG A 1 74 ? 33.059 140.097 30.664 1.00 32.33 74 ARG A N 1
ATOM 578 C CA . ARG A 1 74 ? 32.333 141.314 31.013 1.00 35.89 74 ARG A CA 1
ATOM 579 C C . ARG A 1 74 ? 33.268 142.226 31.802 1.00 39.44 74 ARG A C 1
ATOM 580 O O . ARG A 1 74 ? 33.619 141.914 32.947 1.00 38.95 74 ARG A O 1
ATOM 588 N N . PRO A 1 75 ? 33.688 143.357 31.232 1.00 34.35 75 PRO A N 1
ATOM 589 C CA . PRO A 1 75 ? 34.826 144.112 31.787 1.00 39.80 75 PRO A CA 1
ATOM 590 C C . PRO A 1 75 ? 34.452 145.009 32.963 1.00 41.50 75 PRO A C 1
ATOM 591 O O . PRO A 1 75 ? 34.702 146.220 32.968 1.00 45.98 75 PRO A O 1
ATOM 595 N N . ASN A 1 76 ? 33.872 144.406 33.989 1.00 41.54 76 ASN A N 1
ATOM 596 C CA . ASN A 1 76 ? 33.613 145.136 35.223 1.00 38.29 76 ASN A CA 1
ATOM 597 C C . ASN A 1 76 ? 34.932 145.426 35.936 1.00 38.57 76 ASN A C 1
ATOM 598 O O . ASN A 1 76 ? 35.772 144.528 36.055 1.00 34.73 76 ASN A O 1
ATOM 603 N N . PRO A 1 77 ? 35.156 146.658 36.408 1.00 42.39 77 PRO A N 1
ATOM 604 C CA . PRO A 1 77 ? 36.376 146.929 37.189 1.00 36.07 77 PRO A CA 1
ATOM 605 C C . PRO A 1 77 ? 36.550 146.020 38.393 1.00 34.57 77 PRO A C 1
ATOM 606 O O . PRO A 1 77 ? 37.682 145.639 38.702 1.00 28.81 77 PRO A O 1
ATOM 610 N N . ALA A 1 78 ? 35.471 145.674 39.100 1.00 34.86 78 ALA A N 1
ATOM 611 C CA . ALA A 1 78 ? 35.622 144.832 40.284 1.00 31.09 78 ALA A CA 1
ATOM 612 C C . ALA A 1 78 ? 36.360 143.529 39.964 1.00 33.21 78 ALA A C 1
ATOM 613 O O . ALA A 1 78 ? 37.171 143.056 40.770 1.00 30.64 78 ALA A O 1
ATOM 615 N N . TYR A 1 79 ? 36.111 142.944 38.784 1.00 32.48 79 TYR A N 1
ATOM 616 C CA . TYR A 1 79 ? 36.720 141.658 38.434 1.00 23.90 79 TYR A CA 1
ATOM 617 C C . TYR A 1 79 ? 38.217 141.795 38.181 1.00 31.42 79 TYR A C 1
ATOM 618 O O . TYR A 1 79 ? 39.012 140.954 38.618 1.00 24.94 79 TYR A O 1
ATOM 627 N N . LEU A 1 80 ? 38.618 142.810 37.419 1.00 25.40 80 LEU A N 1
ATOM 628 C CA . LEU A 1 80 ? 40.040 143.017 37.227 1.00 26.86 80 LEU A CA 1
ATOM 629 C C . LEU A 1 80 ? 40.711 143.290 38.570 1.00 31.46 80 LEU A C 1
ATOM 630 O O . LEU A 1 80 ? 41.770 142.729 38.870 1.00 25.57 80 LEU A O 1
ATOM 635 N N . GLU A 1 81 ? 40.070 144.103 39.414 1.00 32.44 81 GLU A N 1
ATOM 636 C CA . GLU A 1 81 ? 40.596 144.392 40.748 1.00 25.63 81 GLU A CA 1
ATOM 637 C C . GLU A 1 81 ? 40.786 143.119 41.566 1.00 21.81 81 GLU A C 1
ATOM 638 O O . GLU A 1 81 ? 41.849 142.899 42.166 1.00 25.95 81 GLU A O 1
ATOM 644 N N . ALA A 1 82 ? 39.753 142.281 41.632 1.00 26.40 82 ALA A N 1
ATOM 645 C CA . ALA A 1 82 ? 39.881 141.016 42.344 1.00 27.36 82 ALA A CA 1
ATOM 646 C C . ALA A 1 82 ? 40.969 140.157 41.724 1.00 26.77 82 ALA A C 1
ATOM 647 O O . ALA A 1 82 ? 41.760 139.533 42.439 1.00 25.63 82 ALA A O 1
ATOM 649 N N . ALA A 1 83 ? 41.034 140.125 40.391 1.00 32.87 83 ALA A N 1
ATOM 650 C CA . ALA A 1 83 ? 42.108 139.393 39.734 1.00 27.59 83 ALA A CA 1
ATOM 651 C C . ALA A 1 83 ? 43.468 139.936 40.168 1.00 20.00 83 ALA A C 1
ATOM 652 O O . ALA A 1 83 ? 44.354 139.171 40.555 1.00 20.37 83 ALA A O 1
ATOM 654 N N . GLY A 1 84 ? 43.640 141.258 40.113 1.00 20.75 84 GLY A N 1
ATOM 655 C CA . GLY A 1 84 ? 44.876 141.859 40.590 1.00 29.79 84 GLY A CA 1
ATOM 656 C C . GLY A 1 84 ? 45.168 141.506 42.034 1.00 27.74 84 GLY A C 1
ATOM 657 O O . GLY A 1 84 ? 46.322 141.266 42.402 1.00 24.43 84 GLY A O 1
ATOM 658 N N . ASN A 1 85 ? 44.123 141.461 42.872 1.00 28.25 85 ASN A N 1
ATOM 659 C CA . ASN A 1 85 ? 44.315 141.063 44.262 1.00 26.28 85 ASN A CA 1
ATOM 660 C C . ASN A 1 85 ? 44.825 139.638 44.337 1.00 24.18 85 ASN A C 1
ATOM 661 O O . ASN A 1 85 ? 45.788 139.344 45.054 1.00 22.09 85 ASN A O 1
ATOM 666 N N . ALA A 1 86 ? 44.177 138.727 43.613 1.00 24.71 86 ALA A N 1
ATOM 667 C CA . ALA A 1 86 ? 44.637 137.348 43.635 1.00 23.09 86 ALA A CA 1
ATOM 668 C C . ALA A 1 86 ? 46.025 137.225 43.028 1.00 24.33 86 ALA A C 1
ATOM 669 O O . ALA A 1 86 ? 46.822 136.381 43.458 1.00 30.88 86 ALA A O 1
ATOM 671 N N . TYR A 1 87 ? 46.346 138.077 42.061 1.00 20.02 87 TYR A N 1
ATOM 672 C CA . TYR A 1 87 ? 47.649 137.981 41.408 1.00 28.63 87 TYR A CA 1
ATOM 673 C C . TYR A 1 87 ? 48.768 138.420 42.352 1.00 28.22 87 TYR A C 1
ATOM 674 O O . TYR A 1 87 ? 49.763 137.709 42.513 1.00 26.46 87 TYR A O 1
ATOM 683 N N A ARG A 1 88 ? 48.613 139.585 42.991 0.44 29.30 88 ARG A N 1
ATOM 684 N N B ARG A 1 88 ? 48.614 139.593 42.977 0.56 29.19 88 ARG A N 1
ATOM 685 C CA A ARG A 1 88 ? 49.645 140.082 43.898 0.44 30.28 88 ARG A CA 1
ATOM 686 C CA B ARG A 1 88 ? 49.624 140.095 43.905 0.56 29.92 88 ARG A CA 1
ATOM 687 C C A ARG A 1 88 ? 49.899 139.106 45.044 0.44 33.40 88 ARG A C 1
ATOM 688 C C B ARG A 1 88 ? 49.896 139.097 45.026 0.56 33.59 88 ARG A C 1
ATOM 689 O O A ARG A 1 88 ? 51.048 138.922 45.466 0.44 36.80 88 ARG A O 1
ATOM 690 O O B ARG A 1 88 ? 51.053 138.892 45.417 0.56 37.03 88 ARG A O 1
ATOM 705 N N . PHE A 1 89 ? 48.842 138.467 45.557 1.00 26.49 89 PHE A N 1
ATOM 706 C CA . PHE A 1 89 ? 49.026 137.476 46.613 1.00 25.24 89 PHE A CA 1
ATOM 707 C C . PHE A 1 89 ? 49.691 136.218 46.084 1.00 32.84 89 PHE A C 1
ATOM 708 O O . PHE A 1 89 ? 50.495 135.593 46.789 1.00 34.68 89 PHE A O 1
ATOM 716 N N . LEU A 1 90 ? 49.354 135.825 44.855 1.00 25.60 90 LEU A N 1
ATOM 717 C CA . LEU A 1 90 ? 50.020 134.692 44.233 1.00 25.56 90 LEU A CA 1
ATOM 718 C C . LEU A 1 90 ? 51.512 134.951 44.058 1.00 25.42 90 LEU A C 1
ATOM 719 O O . LEU A 1 90 ? 52.336 134.054 44.267 1.00 28.13 90 LEU A O 1
ATOM 724 N N . THR A 1 91 ? 51.884 136.164 43.678 1.00 26.23 91 THR A N 1
ATOM 725 C CA . THR A 1 91 ? 53.262 136.387 43.284 1.00 30.14 91 THR A CA 1
ATOM 726 C C . THR A 1 91 ? 54.131 136.977 44.382 1.00 24.78 91 THR A C 1
ATOM 727 O O . THR A 1 91 ? 55.349 137.003 44.213 1.00 24.26 91 THR A O 1
ATOM 731 N N . HIS A 1 92 ? 53.545 137.434 45.493 1.00 27.00 92 HIS A N 1
ATOM 732 C CA . HIS A 1 92 ? 54.295 137.967 46.615 1.00 28.03 92 HIS A CA 1
ATOM 733 C C . HIS A 1 92 ? 54.269 137.071 47.842 1.00 36.12 92 HIS A C 1
ATOM 734 O O . HIS A 1 92 ? 55.141 137.214 48.703 1.00 41.24 92 HIS A O 1
ATOM 741 N N . ALA A 1 93 ? 53.280 136.183 47.963 1.00 29.61 93 ALA A N 1
ATOM 742 C CA . ALA A 1 93 ? 53.210 135.248 49.077 1.00 20.52 93 ALA A CA 1
ATOM 743 C C . ALA A 1 93 ? 53.470 133.811 48.644 1.00 23.67 93 ALA A C 1
ATOM 744 O O . ALA A 1 93 ? 54.396 133.170 49.160 1.00 22.37 93 ALA A O 1
ATOM 746 N N . LEU A 1 94 ? 52.700 133.287 47.678 1.00 21.37 94 LEU A N 1
ATOM 747 C CA . LEU A 1 94 ? 52.852 131.884 47.297 1.00 23.52 94 LEU A CA 1
ATOM 748 C C . LEU A 1 94 ? 54.102 131.626 46.450 1.00 22.98 94 LEU A C 1
ATOM 749 O O . LEU A 1 94 ? 54.588 130.485 46.390 1.00 23.39 94 LEU A O 1
ATOM 754 N N . TYR A 1 95 ? 54.629 132.655 45.801 1.00 21.79 95 TYR A N 1
ATOM 755 C CA . TYR A 1 95 ? 55.815 132.501 44.974 1.00 24.69 95 TYR A CA 1
ATOM 756 C C . TYR A 1 95 ? 57.076 132.317 45.835 1.00 26.03 95 TYR A C 1
ATOM 757 O O . TYR A 1 95 ? 57.302 133.054 46.799 1.00 23.98 95 TYR A O 1
ATOM 766 N N . ASP A 1 96 ? 57.891 131.322 45.482 1.00 23.50 96 ASP A N 1
ATOM 767 C CA . ASP A 1 96 ? 59.162 131.045 46.154 1.00 34.78 96 ASP A CA 1
ATOM 768 C C . ASP A 1 96 ? 60.228 131.855 45.421 1.00 32.99 96 ASP A C 1
ATOM 769 O O . ASP A 1 96 ? 60.722 131.442 44.374 1.00 30.15 96 ASP A O 1
ATOM 774 N N . ALA A 1 97 ? 60.568 133.029 45.961 1.00 29.38 97 ALA A N 1
ATOM 775 C CA . ALA A 1 97 ? 61.533 133.892 45.295 1.00 34.98 97 ALA A CA 1
ATOM 776 C C . ALA A 1 97 ? 62.938 133.305 45.282 1.00 35.18 97 ALA A C 1
ATOM 777 O O . ALA A 1 97 ? 63.775 133.779 44.509 1.00 28.73 97 ALA A O 1
ATOM 779 N N . THR A 1 98 ? 63.207 132.284 46.097 1.00 33.10 98 THR A N 1
ATOM 780 C CA . THR A 1 98 ? 64.523 131.661 46.144 1.00 44.16 98 THR A CA 1
ATOM 781 C C . THR A 1 98 ? 64.630 130.512 45.144 1.00 41.35 98 THR A C 1
ATOM 782 O O . THR A 1 98 ? 65.484 130.530 44.252 1.00 33.49 98 THR A O 1
ATOM 786 N N . HIS A 1 99 ? 63.772 129.507 45.277 1.00 36.54 99 HIS A N 1
ATOM 787 C CA . HIS A 1 99 ? 63.878 128.307 44.452 1.00 34.79 99 HIS A CA 1
ATOM 788 C C . HIS A 1 99 ? 62.885 128.279 43.299 1.00 30.34 99 HIS A C 1
ATOM 789 O O . HIS A 1 99 ? 62.830 127.280 42.576 1.00 33.07 99 HIS A O 1
ATOM 796 N N . ARG A 1 100 ? 62.091 129.338 43.133 1.00 29.58 100 ARG A N 1
ATOM 797 C CA . ARG A 1 100 ? 61.085 129.465 42.074 1.00 33.19 100 ARG A CA 1
ATOM 798 C C . ARG A 1 100 ? 59.942 128.466 42.232 1.00 22.45 100 ARG A C 1
ATOM 799 O O . ARG A 1 100 ? 59.919 127.667 43.181 1.00 26.83 100 ARG A O 1
ATOM 807 N N . GLY A 1 101 ? 58.987 128.510 41.309 1.00 23.89 101 GLY A N 1
ATOM 808 C CA . GLY A 1 101 ? 57.726 127.814 41.522 1.00 29.51 101 GLY A CA 1
ATOM 809 C C . GLY A 1 101 ? 56.958 128.433 42.685 1.00 27.28 101 GLY A C 1
ATOM 810 O O . GLY A 1 101 ? 57.320 129.472 43.239 1.00 28.60 101 GLY A O 1
ATOM 811 N N . PHE A 1 102 ? 55.885 127.750 43.070 1.00 30.95 102 PHE A N 1
ATOM 812 C CA . PHE A 1 102 ? 54.950 128.268 44.057 1.00 29.19 102 PHE A CA 1
ATOM 813 C C . PHE A 1 102 ? 54.802 127.288 45.213 1.00 27.50 102 PHE A C 1
ATOM 814 O O . PHE A 1 102 ? 54.700 126.073 45.000 1.00 23.45 102 PHE A O 1
ATOM 822 N N . PHE A 1 103 ? 54.824 127.828 46.435 1.00 20.93 103 PHE A N 1
ATOM 823 C CA . PHE A 1 103 ? 54.521 127.040 47.626 1.00 22.44 103 PHE A CA 1
ATOM 824 C C . PHE A 1 103 ? 53.086 126.505 47.599 1.00 24.87 103 PHE A C 1
ATOM 825 O O . PHE A 1 103 ? 52.184 127.104 47.013 1.00 26.12 103 PHE A O 1
ATOM 833 N N . TRP A 1 104 ? 52.875 125.389 48.301 1.00 30.61 104 TRP A N 1
ATOM 834 C CA . TRP A 1 104 ? 51.566 124.746 48.385 1.00 26.14 104 TRP A CA 1
ATOM 835 C C . TRP A 1 104 ? 50.572 125.572 49.208 1.00 33.34 104 TRP A C 1
ATOM 836 O O . TRP A 1 104 ? 49.391 125.681 48.844 1.00 26.75 104 TRP A O 1
ATOM 847 N N . SER A 1 105 ? 51.030 126.151 50.313 1.00 30.82 105 SER A N 1
ATOM 848 C CA . SER A 1 105 ? 50.120 126.943 51.128 1.00 23.81 105 SER A CA 1
ATOM 849 C C . SER A 1 105 ? 50.950 127.939 51.916 1.00 28.37 105 SER A C 1
ATOM 850 O O . SER A 1 105 ? 52.139 127.725 52.157 1.00 27.95 105 SER A O 1
ATOM 853 N N . VAL A 1 106 ? 50.306 129.035 52.304 1.00 25.85 106 VAL A N 1
ATOM 854 C CA . VAL A 1 106 ? 50.915 130.013 53.183 1.00 22.61 106 VAL A CA 1
ATOM 855 C C . VAL A 1 106 ? 49.925 130.365 54.278 1.00 25.16 106 VAL A C 1
ATOM 856 O O . VAL A 1 106 ? 48.738 130.045 54.204 1.00 35.53 106 VAL A O 1
ATOM 860 N N . HIS A 1 107 ? 50.443 131.049 55.295 1.00 26.72 107 HIS A N 1
ATOM 861 C CA . HIS A 1 107 ? 49.625 131.570 56.372 1.00 24.94 107 HIS A CA 1
ATOM 862 C C . HIS A 1 107 ? 48.799 132.753 55.886 1.00 28.85 107 HIS A C 1
ATOM 863 O O . HIS A 1 107 ? 49.109 133.346 54.849 1.00 29.91 107 HIS A O 1
ATOM 870 N N . PRO A 1 108 ? 47.708 133.102 56.618 1.00 28.86 108 PRO A N 1
ATOM 871 C CA . PRO A 1 108 ? 46.945 134.318 56.289 1.00 29.30 108 PRO A CA 1
ATOM 872 C C . PRO A 1 108 ? 47.797 135.487 55.797 1.00 29.25 108 PRO A C 1
ATOM 873 O O . PRO A 1 108 ? 47.509 136.031 54.720 1.00 23.58 108 PRO A O 1
ATOM 877 N N . ASP A 1 109 ? 48.863 135.853 56.534 1.00 32.52 109 ASP A N 1
ATOM 878 C CA . ASP A 1 109 ? 49.717 136.980 56.150 1.00 23.84 109 ASP A CA 1
ATOM 879 C C . ASP A 1 109 ? 50.671 136.653 55.010 1.00 30.23 109 ASP A C 1
ATOM 880 O O . ASP A 1 109 ? 51.424 137.533 54.578 1.00 29.46 109 ASP A O 1
ATOM 885 N N . GLY A 1 110 ? 50.656 135.430 54.493 1.00 35.62 110 GLY A N 1
ATOM 886 C CA . GLY A 1 110 ? 51.511 135.087 53.381 1.00 39.34 110 GLY A CA 1
ATOM 887 C C . GLY A 1 110 ? 52.814 134.407 53.746 1.00 40.46 110 GLY A C 1
ATOM 888 O O . GLY A 1 110 ? 53.566 134.032 52.841 1.00 28.22 110 GLY A O 1
ATOM 889 N N . THR A 1 111 ? 53.103 134.243 55.031 1.00 40.70 111 THR A N 1
ATOM 890 C CA . THR A 1 111 ? 54.247 133.450 55.455 1.00 41.11 111 THR A CA 1
ATOM 891 C C . THR A 1 111 ? 54.123 132.031 54.906 1.00 37.62 111 THR A C 1
ATOM 892 O O . THR A 1 111 ? 53.058 131.415 55.051 1.00 30.03 111 THR A O 1
ATOM 896 N N . PRO A 1 112 ? 55.170 131.469 54.292 1.00 30.41 112 PRO A N 1
ATOM 897 C CA . PRO A 1 112 ? 55.036 130.104 53.766 1.00 31.21 112 PRO A CA 1
ATOM 898 C C . PRO A 1 112 ? 54.593 129.152 54.867 1.00 29.42 112 PRO A C 1
ATOM 899 O O . PRO A 1 112 ? 55.083 129.214 55.996 1.00 33.09 112 PRO A O 1
ATOM 903 N N . LEU A 1 113 ? 53.607 128.308 54.543 1.00 21.22 113 LEU A N 1
ATOM 904 C CA . LEU A 1 113 ? 53.208 127.209 55.417 1.00 31.66 113 LEU A CA 1
ATOM 905 C C . LEU A 1 113 ? 53.806 125.919 54.865 1.00 33.69 113 LEU A C 1
ATOM 906 O O . LEU A 1 113 ? 54.898 125.515 55.274 1.00 40.53 113 LEU A O 1
ATOM 911 N N . SER A 1 114 ? 53.116 125.276 53.926 1.00 25.89 114 SER A N 1
ATOM 912 C CA . SER A 1 114 ? 53.655 124.090 53.270 1.00 29.43 114 SER A CA 1
ATOM 913 C C . SER A 1 114 ? 54.516 124.538 52.082 1.00 29.02 114 SER A C 1
ATOM 914 O O . SER A 1 114 ? 54.020 125.135 51.121 1.00 25.86 114 SER A O 1
ATOM 917 N N . ARG A 1 115 ? 55.815 124.266 52.159 1.00 27.94 115 ARG A N 1
ATOM 918 C CA . ARG A 1 115 ? 56.775 124.731 51.157 1.00 23.22 115 ARG A CA 1
ATOM 919 C C . ARG A 1 115 ? 56.994 123.734 50.037 1.00 20.89 115 ARG A C 1
ATOM 920 O O . ARG A 1 115 ? 57.778 124.013 49.130 1.00 36.51 115 ARG A O 1
ATOM 928 N N A VAL A 1 116 ? 56.349 122.569 50.076 0.33 22.51 116 VAL A N 1
ATOM 929 N N B VAL A 1 116 ? 56.355 122.566 50.090 0.67 20.93 116 VAL A N 1
ATOM 930 C CA A VAL A 1 116 ? 56.535 121.602 48.999 0.33 26.18 116 VAL A CA 1
ATOM 931 C CA B VAL A 1 116 ? 56.481 121.577 49.020 0.67 26.98 116 VAL A CA 1
ATOM 932 C C A VAL A 1 116 ? 55.933 122.143 47.704 0.33 26.37 116 VAL A C 1
ATOM 933 C C B VAL A 1 116 ? 55.911 122.134 47.713 0.67 26.77 116 VAL A C 1
ATOM 934 O O A VAL A 1 116 ? 54.954 122.902 47.707 0.33 25.62 116 VAL A O 1
ATOM 935 O O B VAL A 1 116 ? 54.954 122.919 47.711 0.67 25.44 116 VAL A O 1
ATOM 942 N N . LYS A 1 117 ? 56.544 121.752 46.586 1.00 26.43 117 LYS A N 1
ATOM 943 C CA . LYS A 1 117 ? 56.136 122.162 45.240 1.00 24.44 117 LYS A CA 1
ATOM 944 C C . LYS A 1 117 ? 55.355 121.027 44.586 1.00 23.68 117 LYS A C 1
ATOM 945 O O . LYS A 1 117 ? 55.934 120.097 44.024 1.00 24.95 117 LYS A O 1
ATOM 951 N N . LYS A 1 118 ? 54.032 121.117 44.642 1.00 30.26 118 LYS A N 1
ATOM 952 C CA . LYS A 1 118 ? 53.188 120.144 43.965 1.00 27.04 118 LYS A CA 1
ATOM 953 C C . LYS A 1 118 ? 52.947 120.599 42.531 1.00 22.03 118 LYS A C 1
ATOM 954 O O . LYS A 1 118 ? 52.533 121.738 42.294 1.00 20.26 118 LYS A O 1
ATOM 960 N N . LEU A 1 119 ? 53.227 119.709 41.577 1.00 25.45 119 LEU A N 1
ATOM 961 C CA . LEU A 1 119 ? 53.005 120.051 40.178 1.00 28.77 119 LEU A CA 1
ATOM 962 C C . LEU A 1 119 ? 51.543 120.395 39.931 1.00 24.72 119 LEU A C 1
ATOM 963 O O . LEU A 1 119 ? 51.237 121.310 39.153 1.00 23.63 119 LEU A O 1
ATOM 968 N N . TYR A 1 120 ? 50.640 119.705 40.622 1.00 20.24 120 TYR A N 1
ATOM 969 C CA . TYR A 1 120 ? 49.222 120.034 40.526 1.00 20.22 120 TYR A CA 1
ATOM 970 C C . TYR A 1 120 ? 48.996 121.513 40.752 1.00 20.91 120 TYR A C 1
ATOM 971 O O . TYR A 1 120 ? 48.358 122.186 39.937 1.00 26.04 120 TYR A O 1
ATOM 980 N N . GLY A 1 121 ? 49.521 122.046 41.851 1.00 22.64 121 GLY A N 1
ATOM 981 C CA . GLY A 1 121 ? 49.335 123.461 42.130 1.00 21.13 121 GLY A CA 1
ATOM 982 C C . GLY A 1 121 ? 50.126 124.386 41.233 1.00 23.08 121 GLY A C 1
ATOM 983 O O . GLY A 1 121 ? 49.648 125.456 40.849 1.00 25.74 121 GLY A O 1
ATOM 984 N N . ASN A 1 122 ? 51.371 124.013 40.933 1.00 25.67 122 ASN A N 1
ATOM 985 C CA . ASN A 1 122 ? 52.153 124.811 40.000 1.00 25.93 122 ASN A CA 1
ATOM 986 C C . ASN A 1 122 ? 51.523 124.819 38.604 1.00 22.66 122 ASN A C 1
ATOM 987 O O . ASN A 1 122 ? 51.614 125.832 37.892 1.00 20.58 122 ASN A O 1
ATOM 992 N N . ALA A 1 123 ? 50.874 123.716 38.202 1.00 30.21 123 ALA A N 1
ATOM 993 C CA . ALA A 1 123 ? 50.075 123.712 36.967 1.00 25.42 123 ALA A CA 1
ATOM 994 C C . ALA A 1 123 ? 48.995 124.783 37.013 1.00 19.83 123 ALA A C 1
ATOM 995 O O . ALA A 1 123 ? 48.925 125.649 36.135 1.00 28.02 123 ALA A O 1
ATOM 997 N N . PHE A 1 124 ? 48.134 124.735 38.037 1.00 21.95 124 PHE A N 1
ATOM 998 C CA . PHE A 1 124 ? 47.076 125.734 38.158 1.00 23.99 124 PHE A CA 1
ATOM 999 C C . PHE A 1 124 ? 47.628 127.154 38.130 1.00 23.61 124 PHE A C 1
ATOM 1000 O O . PHE A 1 124 ? 46.991 128.051 37.579 1.00 19.80 124 PHE A O 1
ATOM 1008 N N . ALA A 1 125 ? 48.817 127.379 38.696 1.00 27.61 125 ALA A N 1
ATOM 1009 C CA . ALA A 1 125 ? 49.407 128.710 38.628 1.00 19.81 125 ALA A CA 1
ATOM 1010 C C . ALA A 1 125 ? 49.675 129.100 37.181 1.00 19.72 125 ALA A C 1
ATOM 1011 O O . ALA A 1 125 ? 49.398 130.229 36.770 1.00 25.40 125 ALA A O 1
ATOM 1013 N N . VAL A 1 126 ? 50.238 128.186 36.397 1.00 19.70 126 VAL A N 1
ATOM 1014 C CA . VAL A 1 126 ? 50.476 128.494 34.991 1.00 27.01 126 VAL A CA 1
ATOM 1015 C C . VAL A 1 126 ? 49.150 128.818 34.305 1.00 24.74 126 VAL A C 1
ATOM 1016 O O . VAL A 1 126 ? 48.989 129.886 33.700 1.00 21.86 126 VAL A O 1
ATOM 1020 N N . TYR A 1 127 ? 48.167 127.923 34.464 1.00 25.91 127 TYR A N 1
ATOM 1021 C CA . TYR A 1 127 ? 46.802 128.116 33.945 1.00 21.76 127 TYR A CA 1
ATOM 1022 C C . TYR A 1 127 ? 46.259 129.504 34.273 1.00 19.94 127 TYR A C 1
ATOM 1023 O O . TYR A 1 127 ? 45.831 130.246 33.384 1.00 21.94 127 TYR A O 1
ATOM 1032 N N . ALA A 1 128 ? 46.326 129.894 35.546 1.00 19.68 128 ALA A N 1
ATOM 1033 C CA . ALA A 1 128 ? 45.763 131.163 35.982 1.00 21.91 128 ALA A CA 1
ATOM 1034 C C . ALA A 1 128 ? 46.598 132.362 35.556 1.00 22.56 128 ALA A C 1
ATOM 1035 O O . ALA A 1 128 ? 46.040 133.444 35.327 1.00 25.16 128 ALA A O 1
ATOM 1037 N N . LEU A 1 129 ? 47.927 132.216 35.481 1.00 29.01 129 LEU A N 1
ATOM 1038 C CA . LEU A 1 129 ? 48.760 133.345 35.077 1.00 22.75 129 LEU A CA 1
ATOM 1039 C C . LEU A 1 129 ? 48.586 133.669 33.606 1.00 22.74 129 LEU A C 1
ATOM 1040 O O . LEU A 1 129 ? 48.666 134.839 33.214 1.00 19.49 129 LEU A O 1
ATOM 1045 N N . ALA A 1 130 ? 48.373 132.644 32.780 1.00 19.50 130 ALA A N 1
ATOM 1046 C CA . ALA A 1 130 ? 48.081 132.866 31.373 1.00 23.27 130 ALA A CA 1
ATOM 1047 C C . ALA A 1 130 ? 46.755 133.600 31.209 1.00 26.42 130 ALA A C 1
ATOM 1048 O O . ALA A 1 130 ? 46.660 134.564 30.439 1.00 24.58 130 ALA A O 1
ATOM 1050 N N . ALA A 1 131 ? 45.736 133.186 31.969 1.00 33.65 131 ALA A N 1
ATOM 1051 C CA . ALA A 1 131 ? 44.461 133.889 31.939 1.00 27.88 131 ALA A CA 1
ATOM 1052 C C . ALA A 1 131 ? 44.630 135.337 32.368 1.00 29.80 131 ALA A C 1
ATOM 1053 O O . ALA A 1 131 ? 44.083 136.248 31.734 1.00 26.92 131 ALA A O 1
ATOM 1055 N N . TYR A 1 132 ? 45.414 135.568 33.432 1.00 28.89 132 TYR A N 1
ATOM 1056 C CA . TYR A 1 132 ? 45.617 136.924 33.925 1.00 31.39 132 TYR A CA 1
ATOM 1057 C C . TYR A 1 132 ? 46.316 137.782 32.886 1.00 29.84 132 TYR A C 1
ATOM 1058 O O . TYR A 1 132 ? 45.977 138.957 32.707 1.00 32.65 132 TYR A O 1
ATOM 1067 N N . HIS A 1 133 ? 47.314 137.219 32.212 1.00 31.53 133 HIS A N 1
ATOM 1068 C CA . HIS A 1 133 ? 48.023 137.965 31.178 1.00 39.31 133 HIS A CA 1
ATOM 1069 C C . HIS A 1 133 ? 47.059 138.430 30.088 1.00 31.26 133 HIS A C 1
ATOM 1070 O O . HIS A 1 133 ? 47.020 139.619 29.742 1.00 27.93 133 HIS A O 1
ATOM 1077 N N . THR A 1 134 ? 46.232 137.507 29.580 1.00 26.70 134 THR A N 1
ATOM 1078 C CA . THR A 1 134 ? 45.212 137.855 28.591 1.00 32.43 134 THR A CA 1
ATOM 1079 C C . THR A 1 134 ? 44.282 138.954 29.099 1.00 28.14 134 THR A C 1
ATOM 1080 O O . THR A 1 134 ? 43.993 139.915 28.378 1.00 36.51 134 THR A O 1
ATOM 1084 N N . ALA A 1 135 ? 43.807 138.847 30.339 1.00 33.39 135 ALA A N 1
ATOM 1085 C CA . ALA A 1 135 ? 42.794 139.797 30.791 1.00 26.37 135 ALA A CA 1
ATOM 1086 C C . ALA A 1 135 ? 43.383 141.151 31.169 1.00 25.79 135 ALA A C 1
ATOM 1087 O O . ALA A 1 135 ? 42.710 142.178 31.010 1.00 30.72 135 ALA A O 1
ATOM 1089 N N . SER A 1 136 ? 44.607 141.185 31.694 1.00 27.82 136 SER A N 1
ATOM 1090 C CA . SER A 1 136 ? 45.182 142.425 32.188 1.00 33.24 136 SER A CA 1
ATOM 1091 C C . SER A 1 136 ? 46.282 142.985 31.300 1.00 32.78 136 SER A C 1
ATOM 1092 O O . SER A 1 136 ? 46.686 144.138 31.502 1.00 34.16 136 SER A O 1
ATOM 1095 N N . GLY A 1 137 ? 46.766 142.225 30.321 1.00 19.50 137 GLY A N 1
ATOM 1096 C CA . GLY A 1 137 ? 47.946 142.659 29.597 1.00 28.07 137 GLY A CA 1
ATOM 1097 C C . GLY A 1 137 ? 49.249 142.591 30.365 1.00 27.54 137 GLY A C 1
ATOM 1098 O O . GLY A 1 137 ? 50.278 142.970 29.812 1.00 32.89 137 GLY A O 1
ATOM 1099 N N . ASP A 1 138 ? 49.246 142.110 31.617 1.00 31.73 138 ASP A N 1
ATOM 1100 C CA . ASP A 1 138 ? 50.434 142.154 32.476 1.00 27.93 138 ASP A CA 1
ATOM 1101 C C . ASP A 1 138 ? 51.522 141.218 31.957 1.00 38.07 138 ASP A C 1
ATOM 1102 O O . ASP A 1 138 ? 51.360 139.993 31.965 1.00 34.81 138 ASP A O 1
ATOM 1107 N N . ARG A 1 139 ? 52.651 141.799 31.546 1.00 45.59 139 ARG A N 1
ATOM 1108 C CA . ARG A 1 139 ? 53.719 141.014 30.931 1.00 47.89 139 ARG A CA 1
ATOM 1109 C C . ARG A 1 139 ? 54.453 140.146 31.956 1.00 39.71 139 ARG A C 1
ATOM 1110 O O . ARG A 1 139 ? 54.885 139.036 31.625 1.00 38.80 139 ARG A O 1
ATOM 1118 N N . GLU A 1 140 ? 54.593 140.613 33.199 1.00 34.16 140 GLU A N 1
ATOM 1119 C CA . GLU A 1 140 ? 55.322 139.828 34.192 1.00 35.84 140 GLU A CA 1
ATOM 1120 C C . GLU A 1 140 ? 54.607 138.514 34.516 1.00 29.47 140 GLU A C 1
ATOM 1121 O O . GLU A 1 140 ? 55.266 137.495 34.772 1.00 26.68 140 GLU A O 1
ATOM 1127 N N . ALA A 1 141 ? 53.265 138.514 34.487 1.00 26.50 141 ALA A N 1
ATOM 1128 C CA . ALA A 1 141 ? 52.505 137.290 34.739 1.00 25.02 141 ALA A CA 1
ATOM 1129 C C . ALA A 1 141 ? 52.837 136.204 33.719 1.00 27.02 141 ALA A C 1
ATOM 1130 O O . ALA A 1 141 ? 52.928 135.023 34.073 1.00 27.69 141 ALA A O 1
ATOM 1132 N N . LEU A 1 142 ? 52.988 136.577 32.440 1.00 31.15 142 LEU A N 1
ATOM 1133 C CA . LEU A 1 142 ? 53.353 135.581 31.434 1.00 31.43 142 LEU A CA 1
ATOM 1134 C C . LEU A 1 142 ? 54.788 135.097 31.632 1.00 26.83 142 LEU A C 1
ATOM 1135 O O . LEU A 1 142 ? 55.074 133.905 31.473 1.00 25.83 142 LEU A O 1
ATOM 1140 N N . THR A 1 143 ? 55.702 135.994 31.997 1.00 26.53 143 THR A N 1
ATOM 1141 C CA . THR A 1 143 ? 57.066 135.546 32.272 1.00 32.58 143 THR A CA 1
ATOM 1142 C C . THR A 1 143 ? 57.091 134.541 33.421 1.00 34.18 143 THR A C 1
ATOM 1143 O O . THR A 1 143 ? 57.797 133.525 33.354 1.00 27.36 143 THR A O 1
ATOM 1147 N N . LEU A 1 144 ? 56.270 134.771 34.453 1.00 27.12 144 LEU A N 1
ATOM 1148 C CA . LEU A 1 144 ? 56.213 133.824 35.559 1.00 31.69 144 LEU A CA 1
ATOM 1149 C C . LEU A 1 144 ? 55.606 132.495 35.128 1.00 23.89 144 LEU A C 1
ATOM 1150 O O . LEU A 1 144 ? 56.059 131.429 35.562 1.00 28.62 144 LEU A O 1
ATOM 1155 N N . ALA A 1 145 ? 54.576 132.522 34.293 1.00 33.69 145 ALA A N 1
ATOM 1156 C CA . ALA A 1 145 ? 54.044 131.257 33.797 1.00 36.01 145 ALA A CA 1
ATOM 1157 C C . ALA A 1 145 ? 55.118 130.492 33.029 1.00 30.66 145 ALA A C 1
ATOM 1158 O O . ALA A 1 145 ? 55.200 129.263 33.115 1.00 32.70 145 ALA A O 1
ATOM 1160 N N . TRP A 1 146 ? 55.983 131.214 32.314 1.00 32.82 146 TRP A N 1
ATOM 1161 C CA . TRP A 1 146 ? 57.026 130.567 31.516 1.00 31.89 146 TRP A CA 1
ATOM 1162 C C . TRP A 1 146 ? 58.113 129.970 32.396 1.00 31.80 146 TRP A C 1
ATOM 1163 O O . TRP A 1 146 ? 58.622 128.874 32.111 1.00 26.65 146 TRP A O 1
ATOM 1174 N N . GLU A 1 147 ? 58.495 130.691 33.457 1.00 28.69 147 GLU A N 1
ATOM 1175 C CA . GLU A 1 147 ? 59.432 130.148 34.432 1.00 28.62 147 GLU A CA 1
ATOM 1176 C C . GLU A 1 147 ? 58.900 128.859 35.044 1.00 27.35 147 GLU A C 1
ATOM 1177 O O . GLU A 1 147 ? 59.639 127.884 35.214 1.00 25.81 147 GLU A O 1
ATOM 1183 N N . THR A 1 148 ? 57.610 128.830 35.381 1.00 23.51 148 THR A N 1
ATOM 1184 C CA . THR A 1 148 ? 57.050 127.661 36.046 1.00 24.02 148 THR A CA 1
ATOM 1185 C C . THR A 1 148 ? 56.946 126.475 35.086 1.00 19.75 148 THR A C 1
ATOM 1186 O O . THR A 1 148 ? 57.312 125.348 35.447 1.00 23.48 148 THR A O 1
ATOM 1190 N N . PHE A 1 149 ? 56.423 126.720 33.872 1.00 21.94 149 PHE A N 1
ATOM 1191 C CA . PHE A 1 149 ? 56.496 125.737 32.781 1.00 29.48 149 PHE A CA 1
ATOM 1192 C C . PHE A 1 149 ? 57.897 125.139 32.670 1.00 28.19 149 PHE A C 1
ATOM 1193 O O . PHE A 1 149 ? 58.069 123.915 32.627 1.00 28.28 149 PHE A O 1
ATOM 1201 N N . ASP A 1 150 ? 58.920 125.997 32.640 1.00 27.67 150 ASP A N 1
ATOM 1202 C CA . ASP A 1 150 ? 60.283 125.485 32.501 1.00 32.10 150 ASP A CA 1
ATOM 1203 C C . ASP A 1 150 ? 60.633 124.544 33.640 1.00 30.30 150 ASP A C 1
ATOM 1204 O O . ASP A 1 150 ? 61.329 123.544 33.427 1.00 21.70 150 ASP A O 1
ATOM 1209 N N . LEU A 1 151 ? 60.129 124.822 34.852 1.00 19.89 151 LEU A N 1
ATOM 1210 C CA . LEU A 1 151 ? 60.424 123.941 35.983 1.00 22.97 151 LEU A CA 1
ATOM 1211 C C . LEU A 1 151 ? 59.705 122.613 35.834 1.00 30.12 151 LEU A C 1
ATOM 1212 O O . LEU A 1 151 ? 60.281 121.547 36.100 1.00 30.65 151 LEU A O 1
ATOM 1217 N N . LEU A 1 152 ? 58.415 122.675 35.475 1.00 27.24 152 LEU A N 1
ATOM 1218 C CA . LEU A 1 152 ? 57.636 121.476 35.209 1.00 25.92 152 LEU A CA 1
ATOM 1219 C C . LEU A 1 152 ? 58.320 120.574 34.183 1.00 29.95 152 LEU A C 1
ATOM 1220 O O . LEU A 1 152 ? 58.316 119.344 34.324 1.00 26.68 152 LEU A O 1
ATOM 1225 N N . GLU A 1 153 ? 58.904 121.164 33.136 1.00 22.20 153 GLU A N 1
ATOM 1226 C CA . GLU A 1 153 ? 59.578 120.348 32.142 1.00 24.59 153 GLU A CA 1
ATOM 1227 C C . GLU A 1 153 ? 60.969 119.955 32.629 1.00 30.94 153 GLU A C 1
ATOM 1228 O O . GLU A 1 153 ? 61.346 118.780 32.570 1.00 38.08 153 GLU A O 1
ATOM 1234 N N . ASP A 1 154 ? 61.723 120.912 33.169 1.00 29.06 154 ASP A N 1
ATOM 1235 C CA . ASP A 1 154 ? 63.119 120.610 33.490 1.00 26.82 154 ASP A CA 1
ATOM 1236 C C . ASP A 1 154 ? 63.247 119.733 34.737 1.00 26.87 154 ASP A C 1
ATOM 1237 O O . ASP A 1 154 ? 64.027 118.771 34.741 1.00 26.95 154 ASP A O 1
ATOM 1242 N N . ARG A 1 155 ? 62.488 120.024 35.796 1.00 28.38 155 ARG A N 1
ATOM 1243 C CA . ARG A 1 155 ? 62.525 119.198 37.001 1.00 30.62 155 ARG A CA 1
ATOM 1244 C C . ARG A 1 155 ? 61.383 118.193 37.086 1.00 39.70 155 ARG A C 1
ATOM 1245 O O . ARG A 1 155 ? 61.581 117.104 37.630 1.00 47.42 155 ARG A O 1
ATOM 1253 N N . GLY A 1 156 ? 60.198 118.521 36.562 1.00 29.37 156 GLY A N 1
ATOM 1254 C CA . GLY A 1 156 ? 59.043 117.662 36.767 1.00 29.36 156 GLY A CA 1
ATOM 1255 C C . GLY A 1 156 ? 58.989 116.438 35.881 1.00 29.18 156 GLY A C 1
ATOM 1256 O O . GLY A 1 156 ? 58.475 115.393 36.297 1.00 31.42 156 GLY A O 1
ATOM 1257 N N . ARG A 1 157 ? 59.522 116.530 34.664 1.00 36.25 157 ARG A N 1
ATOM 1258 C CA . ARG A 1 157 ? 59.362 115.441 33.708 1.00 42.85 157 ARG A CA 1
ATOM 1259 C C . ARG A 1 157 ? 60.227 114.246 34.089 1.00 37.74 157 ARG A C 1
ATOM 1260 O O . ARG A 1 157 ? 61.430 114.381 34.337 1.00 28.83 157 ARG A O 1
ATOM 1268 N N . ASP A 1 158 ? 59.596 113.076 34.133 1.00 30.36 158 ASP A N 1
ATOM 1269 C CA . ASP A 1 158 ? 60.297 111.802 34.175 1.00 31.85 158 ASP A CA 1
ATOM 1270 C C . ASP A 1 158 ? 60.680 111.498 32.729 1.00 32.22 158 ASP A C 1
ATOM 1271 O O . ASP A 1 158 ? 59.835 111.088 31.934 1.00 25.45 158 ASP A O 1
ATOM 1276 N N A ARG A 1 159 ? 61.955 111.728 32.389 0.48 34.39 159 ARG A N 1
ATOM 1277 N N B ARG A 1 159 ? 61.953 111.715 32.390 0.52 34.36 159 ARG A N 1
ATOM 1278 C CA A ARG A 1 159 ? 62.408 111.520 31.019 0.48 34.72 159 ARG A CA 1
ATOM 1279 C CA B ARG A 1 159 ? 62.400 111.520 31.019 0.52 34.78 159 ARG A CA 1
ATOM 1280 C C A ARG A 1 159 ? 62.602 110.049 30.688 0.48 33.34 159 ARG A C 1
ATOM 1281 C C B ARG A 1 159 ? 62.676 110.061 30.693 0.52 33.34 159 ARG A C 1
ATOM 1282 O O A ARG A 1 159 ? 62.642 109.696 29.507 0.48 32.65 159 ARG A O 1
ATOM 1283 O O B ARG A 1 159 ? 62.843 109.730 29.516 0.52 32.70 159 ARG A O 1
ATOM 1298 N N . ARG A 1 160 ? 62.720 109.185 31.696 1.00 32.51 160 ARG A N 1
ATOM 1299 C CA . ARG A 1 160 ? 62.858 107.757 31.439 1.00 31.74 160 ARG A CA 1
ATOM 1300 C C . ARG A 1 160 ? 61.526 107.124 31.052 1.00 36.54 160 ARG A C 1
ATOM 1301 O O . ARG A 1 160 ? 61.430 106.432 30.030 1.00 35.08 160 ARG A O 1
ATOM 1309 N N . HIS A 1 161 ? 60.484 107.343 31.859 1.00 37.37 161 HIS A N 1
ATOM 1310 C CA . HIS A 1 161 ? 59.214 106.659 31.680 1.00 31.17 161 HIS A CA 1
ATOM 1311 C C . HIS A 1 161 ? 58.086 107.554 31.194 1.00 33.09 161 HIS A C 1
ATOM 1312 O O . HIS A 1 161 ? 56.975 107.057 31.009 1.00 30.67 161 HIS A O 1
ATOM 1319 N N . GLY A 1 162 ? 58.336 108.838 30.963 1.00 25.58 162 GLY A N 1
ATOM 1320 C CA . GLY A 1 162 ? 57.309 109.748 30.501 1.00 28.57 162 GLY A CA 1
ATOM 1321 C C . GLY A 1 162 ? 56.510 110.295 31.671 1.00 20.70 162 GLY A C 1
ATOM 1322 O O . GLY A 1 162 ? 56.600 109.815 32.794 1.00 29.99 162 GLY A O 1
ATOM 1323 N N . GLY A 1 163 ? 55.714 111.329 31.404 1.00 23.92 163 GLY A N 1
ATOM 1324 C CA . GLY A 1 163 ? 54.872 111.889 32.454 1.00 21.48 163 GLY A CA 1
ATOM 1325 C C . GLY A 1 163 ? 55.693 112.709 33.442 1.00 28.37 163 GLY A C 1
ATOM 1326 O O . GLY A 1 163 ? 56.851 113.048 33.186 1.00 24.39 163 GLY A O 1
ATOM 1327 N N . TYR A 1 164 ? 55.073 113.019 34.587 1.00 21.98 164 TYR A N 1
ATOM 1328 C CA . TYR A 1 164 ? 55.582 113.955 35.584 1.00 25.42 164 TYR A CA 1
ATOM 1329 C C . TYR A 1 164 ? 55.500 113.349 36.984 1.00 32.33 164 TYR A C 1
ATOM 1330 O O . TYR A 1 164 ? 54.505 112.710 37.341 1.00 31.95 164 TYR A O 1
ATOM 1339 N N . TYR A 1 165 ? 56.558 113.561 37.771 1.00 27.18 165 TYR A N 1
ATOM 1340 C CA . TYR A 1 165 ? 56.492 113.261 39.193 1.00 26.08 165 TYR A CA 1
ATOM 1341 C C . TYR A 1 165 ? 55.425 114.124 39.855 1.00 31.93 165 TYR A C 1
ATOM 1342 O O . TYR A 1 165 ? 55.177 115.264 39.455 1.00 30.28 165 TYR A O 1
ATOM 1351 N N . GLU A 1 166 ? 54.804 113.571 40.896 1.00 35.57 166 GLU A N 1
ATOM 1352 C CA . GLU A 1 166 ? 53.705 114.258 41.564 1.00 26.75 166 GLU A CA 1
ATOM 1353 C C . GLU A 1 166 ? 54.156 115.565 42.202 1.00 30.84 166 GLU A C 1
ATOM 1354 O O . GLU A 1 166 ? 53.483 116.597 42.073 1.00 23.82 166 GLU A O 1
ATOM 1360 N N . ALA A 1 167 ? 55.294 115.548 42.896 1.00 29.08 167 ALA A N 1
ATOM 1361 C CA . ALA A 1 167 ? 55.651 116.680 43.736 1.00 30.25 167 ALA A CA 1
ATOM 1362 C C . ALA A 1 167 ? 57.149 116.640 44.019 1.00 36.34 167 ALA A C 1
ATOM 1363 O O . ALA A 1 167 ? 57.812 115.621 43.812 1.00 32.16 167 ALA A O 1
ATOM 1365 N N . PHE A 1 168 ? 57.672 117.777 44.476 1.00 27.69 168 PHE A N 1
ATOM 1366 C CA . PHE A 1 168 ? 59.082 117.913 44.793 1.00 26.62 168 PHE A CA 1
ATOM 1367 C C . PHE A 1 168 ? 59.250 118.678 46.097 1.00 28.70 168 PHE A C 1
ATOM 1368 O O . PHE A 1 168 ? 58.372 119.434 46.528 1.00 22.71 168 PHE A O 1
ATOM 1376 N N . THR A 1 169 ? 60.411 118.459 46.719 1.00 39.25 169 THR A N 1
ATOM 1377 C CA . THR A 1 169 ? 60.861 119.252 47.846 1.00 30.28 169 THR A CA 1
ATOM 1378 C C . THR A 1 169 ? 61.007 120.716 47.437 1.00 34.83 169 THR A C 1
ATOM 1379 O O . THR A 1 169 ? 61.018 121.067 46.249 1.00 31.81 169 THR A O 1
ATOM 1383 N N . GLU A 1 170 ? 61.154 121.574 48.449 1.00 30.47 170 GLU A N 1
ATOM 1384 C CA . GLU A 1 170 ? 61.147 123.011 48.208 1.00 26.11 170 GLU A CA 1
ATOM 1385 C C . GLU A 1 170 ? 62.167 123.409 47.138 1.00 32.83 170 GLU A C 1
ATOM 1386 O O . GLU A 1 170 ? 61.845 124.171 46.216 1.00 23.68 170 GLU A O 1
ATOM 1392 N N . ASP A 1 171 ? 63.390 122.859 47.215 1.00 35.53 171 ASP A N 1
ATOM 1393 C CA . ASP A 1 171 ? 64.465 123.204 46.292 1.00 28.30 171 ASP A CA 1
ATOM 1394 C C . ASP A 1 171 ? 64.353 122.505 44.942 1.00 29.50 171 ASP A C 1
ATOM 1395 O O . ASP A 1 171 ? 65.271 122.636 44.124 1.00 35.14 171 ASP A O 1
ATOM 1400 N N . TRP A 1 172 ? 63.271 121.754 44.708 1.00 32.55 172 TRP A N 1
ATOM 1401 C CA . TRP A 1 172 ? 62.973 121.030 43.466 1.00 26.90 172 TRP A CA 1
ATOM 1402 C C . TRP A 1 172 ? 63.973 119.912 43.184 1.00 34.62 172 TRP A C 1
ATOM 1403 O O . TRP A 1 172 ? 64.134 119.493 42.025 1.00 38.08 172 TRP A O 1
ATOM 1414 N N . SER A 1 173 ? 64.636 119.397 44.216 1.00 28.31 173 SER A N 1
ATOM 1415 C CA . SER A 1 173 ? 65.685 118.404 44.026 1.00 29.90 173 SER A CA 1
ATOM 1416 C C . SER A 1 173 ? 65.190 116.968 44.125 1.00 34.65 173 SER A C 1
ATOM 1417 O O . SER A 1 173 ? 65.730 116.092 43.444 1.00 37.86 173 SER A O 1
ATOM 1420 N N . THR A 1 174 ? 64.203 116.707 44.978 1.00 37.09 174 THR A N 1
ATOM 1421 C CA . THR A 1 174 ? 63.802 115.362 45.368 1.00 29.00 174 THR A CA 1
ATOM 1422 C C . THR A 1 174 ? 62.331 115.139 45.046 1.00 33.90 174 THR A C 1
ATOM 1423 O O . THR A 1 174 ? 61.471 115.835 45.609 1.00 21.01 174 THR A O 1
ATOM 1427 N N . PRO A 1 175 ? 61.977 114.219 44.148 1.00 34.26 175 PRO A N 1
ATOM 1428 C CA . PRO A 1 175 ? 60.556 113.960 43.906 1.00 36.66 175 PRO A CA 1
ATOM 1429 C C . PRO A 1 175 ? 59.903 113.346 45.134 1.00 29.10 175 PRO A C 1
ATOM 1430 O O . PRO A 1 175 ? 60.516 112.570 45.873 1.00 28.91 175 PRO A O 1
ATOM 1434 N N . LEU A 1 176 ? 58.661 113.744 45.366 1.00 25.50 176 LEU A N 1
ATOM 1435 C CA . LEU A 1 176 ? 57.816 113.229 46.427 1.00 22.59 176 LEU A CA 1
ATOM 1436 C C . LEU A 1 176 ? 56.580 112.580 45.812 1.00 34.98 176 LEU A C 1
ATOM 1437 O O . LEU A 1 176 ? 55.992 113.149 44.880 1.00 37.63 176 LEU A O 1
ATOM 1442 N N . PRO A 1 177 ? 56.175 111.397 46.266 1.00 36.36 177 PRO A N 1
ATOM 1443 C CA . PRO A 1 177 ? 54.992 110.743 45.697 1.00 35.64 177 PRO A CA 1
ATOM 1444 C C . PRO A 1 177 ? 53.710 111.156 46.421 1.00 40.75 177 PRO A C 1
ATOM 1445 O O . PRO A 1 177 ? 53.731 111.825 47.455 1.00 49.32 177 PRO A O 1
ATOM 1449 N N . GLU A 1 178 ? 52.576 110.753 45.845 1.00 37.86 178 GLU A N 1
ATOM 1450 C CA . GLU A 1 178 ? 51.284 111.154 46.384 1.00 28.86 178 GLU A CA 1
ATOM 1451 C C . GLU A 1 178 ? 50.842 110.186 47.472 1.00 34.17 178 GLU A C 1
ATOM 1452 O O . GLU A 1 178 ? 50.733 108.978 47.208 1.00 34.95 178 GLU A O 1
ATOM 1458 N N . PRO A 1 179 ? 50.531 110.660 48.650 1.00 30.62 179 PRO A N 1
ATOM 1459 C CA . PRO A 1 179 ? 50.138 109.770 49.724 1.00 39.74 179 PRO A CA 1
ATOM 1460 C C . PRO A 1 179 ? 48.747 109.216 49.569 1.00 40.52 179 PRO A C 1
ATOM 1461 O O . PRO A 1 179 ? 47.877 109.941 49.249 1.00 44.10 179 PRO A O 1
ATOM 1465 N N . LEU A 1 180 ? 48.577 107.929 49.761 1.00 40.46 180 LEU A N 1
ATOM 1466 C CA . LEU A 1 180 ? 47.309 107.285 49.635 1.00 36.57 180 LEU A CA 1
ATOM 1467 C C . LEU A 1 180 ? 46.812 106.880 50.998 1.00 38.39 180 LEU A C 1
ATOM 1468 O O . LEU A 1 180 ? 46.939 107.613 51.919 1.00 34.58 180 LEU A O 1
ATOM 1473 N N . GLY A 1 181 ? 46.277 105.687 51.121 1.00 42.56 181 GLY A N 1
ATOM 1474 C CA . GLY A 1 181 ? 45.722 105.258 52.379 1.00 46.25 181 GLY A CA 1
ATOM 1475 C C . GLY A 1 181 ? 46.744 104.859 53.372 1.00 51.91 181 GLY A C 1
ATOM 1476 O O . GLY A 1 181 ? 47.859 104.641 53.056 1.00 37.91 181 GLY A O 1
ATOM 1477 N N . GLU A 1 182 ? 46.286 104.781 54.602 1.00 67.48 182 GLU A N 1
ATOM 1478 C CA . GLU A 1 182 ? 47.063 104.389 55.756 1.00 71.24 182 GLU A CA 1
ATOM 1479 C C . GLU A 1 182 ? 47.750 103.105 55.420 1.00 64.69 182 GLU A C 1
ATOM 1480 O O . GLU A 1 182 ? 47.102 102.159 55.081 1.00 66.48 182 GLU A O 1
ATOM 1486 N N . GLY A 1 183 ? 49.067 103.094 55.460 1.00 58.29 183 GLY A N 1
ATOM 1487 C CA . GLY A 1 183 ? 49.811 101.883 55.207 1.00 51.90 183 GLY A CA 1
ATOM 1488 C C . GLY A 1 183 ? 50.166 101.440 53.808 1.00 40.64 183 GLY A C 1
ATOM 1489 O O . GLY A 1 183 ? 50.945 100.544 53.636 1.00 37.02 183 GLY A O 1
ATOM 1490 N N . GLU A 1 184 ? 49.591 102.074 52.816 1.00 42.92 184 GLU A N 1
ATOM 1491 C CA . GLU A 1 184 ? 49.888 101.697 51.460 1.00 40.00 184 GLU A CA 1
ATOM 1492 C C . GLU A 1 184 ? 50.954 102.540 50.814 1.00 39.35 184 GLU A C 1
ATOM 1493 O O . GLU A 1 184 ? 51.035 103.715 51.044 1.00 37.52 184 GLU A O 1
ATOM 1499 N N . THR A 1 185 ? 51.766 101.870 50.018 1.00 34.23 185 THR A N 1
ATOM 1500 C CA . THR A 1 185 ? 52.835 102.463 49.264 1.00 41.01 185 THR A CA 1
ATOM 1501 C C . THR A 1 185 ? 52.287 103.611 48.472 1.00 39.42 185 THR A C 1
ATOM 1502 O O . THR A 1 185 ? 51.419 103.433 47.655 1.00 35.46 185 THR A O 1
ATOM 1506 N N . PRO A 1 186 ? 52.843 104.777 48.688 1.00 34.81 186 PRO A N 1
ATOM 1507 C CA . PRO A 1 186 ? 52.326 105.976 48.018 1.00 34.96 186 PRO A CA 1
ATOM 1508 C C . PRO A 1 186 ? 52.632 105.942 46.525 1.00 38.72 186 PRO A C 1
ATOM 1509 O O . PRO A 1 186 ? 53.576 105.286 46.066 1.00 34.37 186 PRO A O 1
ATOM 1513 N N . ALA A 1 187 ? 51.792 106.643 45.759 1.00 43.49 187 ALA A N 1
ATOM 1514 C CA . ALA A 1 187 ? 51.893 106.577 44.301 1.00 31.16 187 ALA A CA 1
ATOM 1515 C C . ALA A 1 187 ? 52.806 107.685 43.785 1.00 22.77 187 ALA A C 1
ATOM 1516 O O . ALA A 1 187 ? 52.623 108.852 44.156 1.00 30.78 187 ALA A O 1
ATOM 1518 N N . PRO A 1 188 ? 53.814 107.369 42.967 1.00 25.78 188 PRO A N 1
ATOM 1519 C CA . PRO A 1 188 ? 54.666 108.438 42.422 1.00 29.05 188 PRO A CA 1
ATOM 1520 C C . PRO A 1 188 ? 53.981 109.278 41.352 1.00 30.97 188 PRO A C 1
ATOM 1521 O O . PRO A 1 188 ? 54.415 110.417 41.121 1.00 27.63 188 PRO A O 1
ATOM 1525 N N . LYS A 1 189 ? 52.914 108.775 40.719 1.00 23.45 189 LYS A N 1
ATOM 1526 C CA . LYS A 1 189 ? 52.195 109.533 39.699 1.00 29.08 189 LYS A CA 1
ATOM 1527 C C . LYS A 1 189 ? 50.679 109.383 39.869 1.00 26.85 189 LYS A C 1
ATOM 1528 O O . LYS A 1 189 ? 50.185 108.342 40.320 1.00 23.23 189 LYS A O 1
ATOM 1534 N N . THR A 1 190 ? 49.940 110.440 39.505 1.00 22.02 190 THR A N 1
ATOM 1535 C CA . THR A 1 190 ? 48.479 110.437 39.573 1.00 20.75 190 THR A CA 1
ATOM 1536 C C . THR A 1 190 ? 47.887 110.987 38.270 1.00 27.97 190 THR A C 1
ATOM 1537 O O . THR A 1 190 ? 48.457 111.900 37.655 1.00 21.36 190 THR A O 1
ATOM 1541 N N . MET A 1 191 ? 46.749 110.407 37.840 1.00 29.72 191 MET A N 1
ATOM 1542 C CA . MET A 1 191 ? 45.999 110.959 36.706 1.00 27.93 191 MET A CA 1
ATOM 1543 C C . MET A 1 191 ? 45.622 112.402 36.980 1.00 24.57 191 MET A C 1
ATOM 1544 O O . MET A 1 191 ? 45.715 113.264 36.100 1.00 25.96 191 MET A O 1
ATOM 1549 N N . ASN A 1 192 ? 45.271 112.687 38.229 1.00 26.98 192 ASN A N 1
ATOM 1550 C CA . ASN A 1 192 ? 44.740 113.991 38.578 1.00 33.24 192 ASN A CA 1
ATOM 1551 C C . ASN A 1 192 ? 45.738 115.092 38.240 1.00 29.23 192 ASN A C 1
ATOM 1552 O O . ASN A 1 192 ? 45.399 116.080 37.574 1.00 27.08 192 ASN A O 1
ATOM 1557 N N . THR A 1 193 ? 46.989 114.919 38.673 1.00 21.21 193 THR A N 1
ATOM 1558 C CA . THR A 1 193 ? 48.019 115.903 38.368 1.00 24.95 193 THR A CA 1
ATOM 1559 C C . THR A 1 193 ? 48.322 115.953 36.875 1.00 25.44 193 THR A C 1
ATOM 1560 O O . THR A 1 193 ? 48.543 117.034 36.310 1.00 26.15 193 THR A O 1
ATOM 1564 N N . HIS A 1 194 ? 48.320 114.804 36.209 1.00 32.12 194 HIS A N 1
ATOM 1565 C CA . HIS A 1 194 ? 48.593 114.818 34.776 1.00 27.57 194 HIS A CA 1
ATOM 1566 C C . HIS A 1 194 ? 47.505 115.560 34.012 1.00 26.29 194 HIS A C 1
ATOM 1567 O O . HIS A 1 194 ? 47.805 116.313 33.076 1.00 32.39 194 HIS A O 1
ATOM 1574 N N . LEU A 1 195 ? 46.242 115.400 34.432 1.00 20.34 195 LEU A N 1
ATOM 1575 C CA . LEU A 1 195 ? 45.146 116.058 33.724 1.00 20.13 195 LEU A CA 1
ATOM 1576 C C . LEU A 1 195 ? 45.250 117.564 33.862 1.00 24.00 195 LEU A C 1
ATOM 1577 O O . LEU A 1 195 ? 44.988 118.312 32.915 1.00 24.91 195 LEU A O 1
ATOM 1582 N N . HIS A 1 196 ? 45.618 118.059 35.035 1.00 24.26 196 HIS A N 1
ATOM 1583 C CA . HIS A 1 196 ? 45.607 119.508 35.157 1.00 23.99 196 HIS A CA 1
ATOM 1584 C C . HIS A 1 196 ? 46.860 120.146 34.587 1.00 23.95 196 HIS A C 1
ATOM 1585 O O . HIS A 1 196 ? 46.847 121.343 34.274 1.00 21.10 196 HIS A O 1
ATOM 1592 N N . ILE A 1 197 ? 47.914 119.367 34.379 1.00 19.94 197 ILE A N 1
ATOM 1593 C CA . ILE A 1 197 ? 49.037 119.903 33.624 1.00 26.90 197 ILE A CA 1
ATOM 1594 C C . ILE A 1 197 ? 48.646 120.067 32.164 1.00 24.26 197 ILE A C 1
ATOM 1595 O O . ILE A 1 197 ? 48.906 121.104 31.538 1.00 23.13 197 ILE A O 1
ATOM 1600 N N . LEU A 1 198 ? 48.000 119.050 31.600 1.00 23.72 198 LEU A N 1
ATOM 1601 C CA . LEU A 1 198 ? 47.424 119.200 30.271 1.00 27.87 198 LEU A CA 1
ATOM 1602 C C . LEU A 1 198 ? 46.546 120.444 30.211 1.00 26.60 198 LEU A C 1
ATOM 1603 O O . LEU A 1 198 ? 46.668 121.269 29.295 1.00 26.36 198 LEU A O 1
ATOM 1608 N N . GLU A 1 199 ? 45.695 120.624 31.229 1.00 28.66 199 GLU A N 1
ATOM 1609 C CA . GLU A 1 199 ? 44.747 121.735 31.232 1.00 26.79 199 GLU A CA 1
ATOM 1610 C C . GLU A 1 199 ? 45.468 123.070 31.159 1.00 19.71 199 GLU A C 1
ATOM 1611 O O . GLU A 1 199 ? 45.122 123.941 30.341 1.00 19.67 199 GLU A O 1
ATOM 1617 N N . ALA A 1 200 ? 46.495 123.235 31.997 1.00 27.83 200 ALA A N 1
ATOM 1618 C CA . ALA A 1 200 ? 47.329 124.430 31.964 1.00 28.76 200 ALA A CA 1
ATOM 1619 C C . ALA A 1 200 ? 47.951 124.637 30.593 1.00 27.15 200 ALA A C 1
ATOM 1620 O O . ALA A 1 200 ? 47.991 125.762 30.085 1.00 20.02 200 ALA A O 1
ATOM 1622 N N . TYR A 1 201 ? 48.481 123.567 29.999 1.00 24.51 201 TYR A N 1
ATOM 1623 C CA . TYR A 1 201 ? 49.292 123.715 28.790 1.00 25.50 201 TYR A CA 1
ATOM 1624 C C . TYR A 1 201 ? 48.433 124.090 27.593 1.00 22.84 201 TYR A C 1
ATOM 1625 O O . TYR A 1 201 ? 48.829 124.948 26.797 1.00 31.52 201 TYR A O 1
ATOM 1634 N N . SER A 1 202 ? 47.264 123.454 27.441 1.00 20.85 202 SER A N 1
ATOM 1635 C CA . SER A 1 202 ? 46.318 123.884 26.405 1.00 24.52 202 SER A CA 1
ATOM 1636 C C . SER A 1 202 ? 46.131 125.397 26.429 1.00 24.87 202 SER A C 1
ATOM 1637 O O . SER A 1 202 ? 46.194 126.060 25.387 1.00 25.89 202 SER A O 1
ATOM 1640 N N . THR A 1 203 ? 45.953 125.965 27.623 1.00 27.54 203 THR A N 1
ATOM 1641 C CA . THR A 1 203 ? 45.718 127.400 27.763 1.00 29.34 203 THR A CA 1
ATOM 1642 C C . THR A 1 203 ? 47.003 128.209 27.550 1.00 27.51 203 THR A C 1
ATOM 1643 O O . THR A 1 203 ? 46.963 129.289 26.944 1.00 28.08 203 THR A O 1
ATOM 1647 N N . LEU A 1 204 ? 48.151 127.714 28.030 1.00 22.18 204 LEU A N 1
ATOM 1648 C CA . LEU A 1 204 ? 49.413 128.401 27.741 1.00 20.18 204 LEU A CA 1
ATOM 1649 C C . LEU A 1 204 ? 49.701 128.383 26.243 1.00 22.30 204 LEU A C 1
ATOM 1650 O O . LEU A 1 204 ? 50.161 129.382 25.679 1.00 24.30 204 LEU A O 1
ATOM 1655 N N . PHE A 1 205 ? 49.382 127.274 25.575 1.00 24.46 205 PHE A N 1
ATOM 1656 C CA . PHE A 1 205 ? 49.549 127.203 24.122 1.00 29.39 205 PHE A CA 1
ATOM 1657 C C . PHE A 1 205 ? 48.554 128.103 23.389 1.00 31.71 205 PHE A C 1
ATOM 1658 O O . PHE A 1 205 ? 48.911 128.749 22.397 1.00 23.74 205 PHE A O 1
ATOM 1666 N N . ARG A 1 206 ? 47.297 128.135 23.842 1.00 31.04 206 ARG A N 1
ATOM 1667 C CA . ARG A 1 206 ? 46.339 129.062 23.249 1.00 30.97 206 ARG A CA 1
ATOM 1668 C C . ARG A 1 206 ? 46.827 130.497 23.370 1.00 32.16 206 ARG A C 1
ATOM 1669 O O . ARG A 1 206 ? 46.683 131.296 22.438 1.00 34.37 206 ARG A O 1
ATOM 1677 N N . THR A 1 207 ? 47.414 130.844 24.516 1.00 29.31 207 THR A N 1
ATOM 1678 C CA . THR A 1 207 ? 47.849 132.211 24.781 1.00 20.45 207 THR A CA 1
ATOM 1679 C C . THR A 1 207 ? 49.098 132.580 23.973 1.00 27.03 207 THR A C 1
ATOM 1680 O O . THR A 1 207 ? 49.254 133.740 23.579 1.00 30.02 207 THR A O 1
ATOM 1684 N N . THR A 1 208 ? 49.988 131.618 23.693 1.00 28.80 208 THR A N 1
ATOM 1685 C CA . THR A 1 208 ? 51.297 131.934 23.119 1.00 27.75 208 THR A CA 1
ATOM 1686 C C . THR A 1 208 ? 51.643 131.204 21.823 1.00 29.58 208 THR A C 1
ATOM 1687 O O . THR A 1 208 ? 52.523 131.678 21.100 1.00 35.44 208 THR A O 1
ATOM 1691 N N . LYS A 1 209 ? 51.031 130.057 21.530 1.00 28.07 209 LYS A N 1
ATOM 1692 C CA . LYS A 1 209 ? 51.346 129.278 20.329 1.00 29.95 209 LYS A CA 1
ATOM 1693 C C . LYS A 1 209 ? 52.816 128.878 20.288 1.00 35.92 209 LYS A C 1
ATOM 1694 O O . LYS A 1 209 ? 53.399 128.692 19.212 1.00 33.89 209 LYS A O 1
ATOM 1700 N N . GLU A 1 210 ? 53.425 128.760 21.457 1.00 31.27 210 GLU A N 1
ATOM 1701 C CA . GLU A 1 210 ? 54.807 128.332 21.517 1.00 25.48 210 GLU A CA 1
ATOM 1702 C C . GLU A 1 210 ? 54.848 126.834 21.230 1.00 32.36 210 GLU A C 1
ATOM 1703 O O . GLU A 1 210 ? 54.099 126.071 21.852 1.00 23.20 210 GLU A O 1
ATOM 1709 N N . PRO A 1 211 ? 55.620 126.391 20.232 1.00 32.72 211 PRO A N 1
ATOM 1710 C CA . PRO A 1 211 ? 55.626 124.958 19.881 1.00 28.27 211 PRO A CA 1
ATOM 1711 C C . PRO A 1 211 ? 56.111 124.036 21.000 1.00 28.03 211 PRO A C 1
ATOM 1712 O O . PRO A 1 211 ? 55.769 122.842 20.992 1.00 28.27 211 PRO A O 1
ATOM 1716 N N . ARG A 1 212 ? 56.902 124.534 21.952 1.00 30.59 212 ARG A N 1
ATOM 1717 C CA . ARG A 1 212 ? 57.364 123.662 23.030 1.00 30.57 212 ARG A CA 1
ATOM 1718 C C . ARG A 1 212 ? 56.197 123.244 23.918 1.00 28.37 212 ARG A C 1
ATOM 1719 O O . ARG A 1 212 ? 56.143 122.108 24.398 1.00 26.13 212 ARG A O 1
ATOM 1727 N N . VAL A 1 213 ? 55.232 124.133 24.110 1.00 30.37 213 VAL A N 1
ATOM 1728 C CA . VAL A 1 213 ? 54.015 123.735 24.806 1.00 29.77 213 VAL A CA 1
ATOM 1729 C C . VAL A 1 213 ? 53.276 122.665 24.014 1.00 26.18 213 VAL A C 1
ATOM 1730 O O . VAL A 1 213 ? 52.830 121.656 24.579 1.00 25.00 213 VAL A O 1
ATOM 1734 N N . ARG A 1 214 ? 53.141 122.860 22.694 1.00 30.34 214 ARG A N 1
ATOM 1735 C CA . ARG A 1 214 ? 52.360 121.909 21.900 1.00 33.40 214 ARG A CA 1
ATOM 1736 C C . ARG A 1 214 ? 52.994 120.532 21.949 1.00 30.27 214 ARG A C 1
ATOM 1737 O O . ARG A 1 214 ? 52.292 119.509 21.977 1.00 25.73 214 ARG A O 1
ATOM 1745 N N . GLU A 1 215 ? 54.329 120.491 21.967 1.00 28.34 215 GLU A N 1
ATOM 1746 C CA . GLU A 1 215 ? 55.030 119.220 22.047 1.00 29.03 215 GLU A CA 1
ATOM 1747 C C . GLU A 1 215 ? 54.801 118.543 23.397 1.00 20.95 215 GLU A C 1
ATOM 1748 O O . GLU A 1 215 ? 54.584 117.328 23.454 1.00 25.28 215 GLU A O 1
ATOM 1754 N N . ALA A 1 216 ? 54.845 119.307 24.493 1.00 24.91 216 ALA A N 1
ATOM 1755 C CA . ALA A 1 216 ? 54.497 118.729 25.793 1.00 29.81 216 ALA A CA 1
ATOM 1756 C C . ALA A 1 216 ? 53.055 118.226 25.800 1.00 30.59 216 ALA A C 1
ATOM 1757 O O . ALA A 1 216 ? 52.760 117.174 26.384 1.00 19.88 216 ALA A O 1
ATOM 1759 N N . MET A 1 217 ? 52.151 118.951 25.125 1.00 34.46 217 MET A N 1
ATOM 1760 C CA . MET A 1 217 ? 50.761 118.505 24.976 1.00 36.84 217 MET A CA 1
ATOM 1761 C C . MET A 1 217 ? 50.675 117.158 24.261 1.00 29.98 217 MET A C 1
ATOM 1762 O O . MET A 1 217 ? 49.983 116.245 24.720 1.00 25.48 217 MET A O 1
ATOM 1767 N N . GLU A 1 218 ? 51.385 117.013 23.140 1.00 26.54 218 GLU A N 1
ATOM 1768 C CA . GLU A 1 218 ? 51.469 115.723 22.462 1.00 29.25 218 GLU A CA 1
ATOM 1769 C C . GLU A 1 218 ? 51.890 114.622 23.425 1.00 30.90 218 GLU A C 1
ATOM 1770 O O . GLU A 1 218 ? 51.214 113.597 23.544 1.00 29.87 218 GLU A O 1
ATOM 1776 N N . HIS A 1 219 ? 53.018 114.831 24.121 1.00 29.29 219 HIS A N 1
ATOM 1777 C CA . HIS A 1 219 ? 53.468 113.861 25.112 1.00 21.83 219 HIS A CA 1
ATOM 1778 C C . HIS A 1 219 ? 52.332 113.482 26.062 1.00 21.62 219 HIS A C 1
ATOM 1779 O O . HIS A 1 219 ? 52.076 112.298 26.307 1.00 23.84 219 HIS A O 1
ATOM 1786 N N . LEU A 1 220 ? 51.637 114.490 26.600 1.00 24.93 220 LEU A N 1
ATOM 1787 C CA . LEU A 1 220 ? 50.564 114.236 27.567 1.00 21.02 220 LEU A CA 1
ATOM 1788 C C . LEU A 1 220 ? 49.443 113.409 26.948 1.00 24.27 220 LEU A C 1
ATOM 1789 O O . LEU A 1 220 ? 48.886 112.516 27.600 1.00 25.97 220 LEU A O 1
ATOM 1794 N N . ILE A 1 221 ? 49.108 113.680 25.683 1.00 20.06 221 ILE A N 1
ATOM 1795 C CA . ILE A 1 221 ? 48.036 112.927 25.033 1.00 31.06 221 ILE A CA 1
ATOM 1796 C C . ILE A 1 221 ? 48.410 111.453 24.935 1.00 30.56 221 ILE A C 1
ATOM 1797 O O . ILE A 1 221 ? 47.580 110.571 25.194 1.00 22.93 221 ILE A O 1
ATOM 1802 N N . LEU A 1 222 ? 49.672 111.163 24.597 1.00 23.08 222 LEU A N 1
ATOM 1803 C CA . LEU A 1 222 ? 50.108 109.771 24.518 1.00 27.76 222 LEU A CA 1
ATOM 1804 C C . LEU A 1 222 ? 50.080 109.084 25.879 1.00 29.13 222 LEU A C 1
ATOM 1805 O O . LEU A 1 222 ? 49.806 107.882 25.957 1.00 24.80 222 LEU A O 1
ATOM 1810 N N . ILE A 1 223 ? 50.385 109.816 26.956 1.00 29.32 223 ILE A N 1
ATOM 1811 C CA . ILE A 1 223 ? 50.282 109.249 28.296 1.00 21.58 223 ILE A CA 1
ATOM 1812 C C . ILE A 1 223 ? 48.835 108.855 28.576 1.00 24.64 223 ILE A C 1
ATOM 1813 O O . ILE A 1 223 ? 48.545 107.749 29.059 1.00 20.54 223 ILE A O 1
ATOM 1818 N N . PHE A 1 224 ? 47.907 109.764 28.268 1.00 22.22 224 PHE A N 1
ATOM 1819 C CA . PHE A 1 224 ? 46.491 109.489 28.484 1.00 28.34 224 PHE A CA 1
ATOM 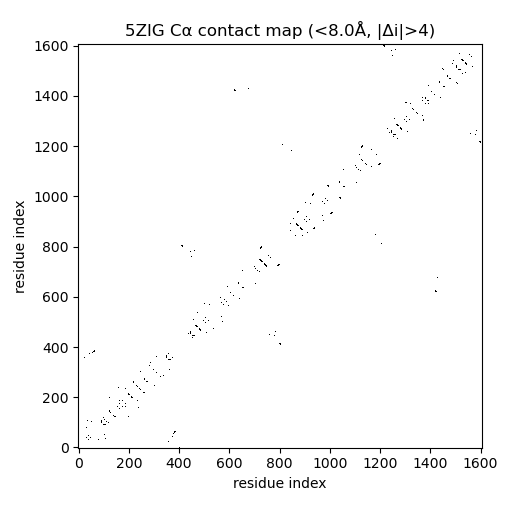1820 C C . PHE A 1 224 ? 46.005 108.361 27.586 1.00 28.21 224 PHE A C 1
ATOM 1821 O O . PHE A 1 224 ? 45.326 107.450 28.062 1.00 26.12 224 PHE A O 1
ATOM 1829 N N . ARG A 1 225 ? 46.398 108.370 26.301 1.00 31.93 225 ARG A N 1
ATOM 1830 C CA . ARG A 1 225 ? 45.978 107.302 25.389 1.00 27.07 225 ARG A CA 1
ATOM 1831 C C . ARG A 1 225 ? 46.493 105.942 25.836 1.00 31.06 225 ARG A C 1
ATOM 1832 O O . ARG A 1 225 ? 45.802 104.928 25.676 1.00 24.83 225 ARG A O 1
ATOM 1840 N N . THR A 1 226 ? 47.711 105.892 26.385 1.00 23.67 226 THR A N 1
ATOM 1841 C CA . THR A 1 226 ? 48.365 104.606 26.612 1.00 20.78 226 THR A CA 1
ATOM 1842 C C . THR A 1 226 ? 48.292 104.148 28.062 1.00 36.13 226 THR A C 1
ATOM 1843 O O . THR A 1 226 ? 48.022 102.973 28.321 1.00 34.36 226 THR A O 1
ATOM 1847 N N . HIS A 1 227 ? 48.568 105.038 29.017 1.00 24.96 227 HIS A N 1
ATOM 1848 C CA . HIS A 1 227 ? 48.674 104.612 30.405 1.00 27.24 227 HIS A CA 1
ATOM 1849 C C . HIS A 1 227 ? 47.451 104.990 31.239 1.00 29.42 227 HIS A C 1
ATOM 1850 O O . HIS A 1 227 ? 46.964 104.164 32.015 1.00 27.86 227 HIS A O 1
ATOM 1857 N N . ILE A 1 228 ? 46.925 106.204 31.096 1.00 28.73 228 ILE A N 1
ATOM 1858 C CA . ILE A 1 228 ? 45.906 106.684 32.021 1.00 32.92 228 ILE A CA 1
ATOM 1859 C C . ILE A 1 228 ? 44.509 106.262 31.589 1.00 29.89 228 ILE A C 1
ATOM 1860 O O . ILE A 1 228 ? 43.724 105.760 32.397 1.00 30.47 228 ILE A O 1
ATOM 1865 N N . ALA A 1 229 ? 44.185 106.434 30.310 1.00 24.66 229 ALA A N 1
ATOM 1866 C CA . ALA A 1 229 ? 42.843 106.166 29.793 1.00 31.32 229 ALA A CA 1
ATOM 1867 C C . ALA A 1 229 ? 42.899 105.215 28.602 1.00 33.42 229 ALA A C 1
ATOM 1868 O O . ALA A 1 229 ? 42.462 105.564 27.503 1.00 35.07 229 ALA A O 1
ATOM 1870 N N . PRO A 1 230 ? 43.426 103.997 28.779 1.00 31.84 230 PRO A N 1
ATOM 1871 C CA . PRO A 1 230 ? 43.464 103.076 27.625 1.00 33.20 230 PRO A CA 1
ATOM 1872 C C . PRO A 1 230 ? 42.094 102.568 27.231 1.00 42.56 230 PRO A C 1
ATOM 1873 O O . PRO A 1 230 ? 41.796 102.455 26.034 1.00 39.49 230 PRO A O 1
ATOM 1877 N N . SER A 1 231 ? 41.249 102.268 28.215 1.00 49.49 231 SER A N 1
ATOM 1878 C CA . SER A 1 231 ? 39.926 101.709 27.991 1.00 48.28 231 SER A CA 1
ATOM 1879 C C . SER A 1 231 ? 38.881 102.834 28.139 1.00 42.28 231 SER A C 1
ATOM 1880 O O . SER A 1 231 ? 39.035 103.860 27.472 1.00 43.65 231 SER A O 1
ATOM 1883 N N . SER A 1 232 ? 37.868 102.692 28.997 1.00 39.11 232 SER A N 1
ATOM 1884 C CA . SER A 1 232 ? 36.788 103.671 29.093 1.00 38.56 232 SER A CA 1
ATOM 1885 C C . SER A 1 232 ? 36.726 104.390 30.435 1.00 40.05 232 SER A C 1
ATOM 1886 O O . SER A 1 232 ? 35.818 105.210 30.642 1.00 35.65 232 SER A O 1
ATOM 1889 N N . HIS A 1 233 ? 37.659 104.122 31.341 1.00 42.34 233 HIS A N 1
ATOM 1890 C CA . HIS A 1 233 ? 37.804 104.892 32.565 1.00 40.14 233 HIS A CA 1
ATOM 1891 C C . HIS A 1 233 ? 39.261 105.294 32.741 1.00 36.78 233 HIS A C 1
ATOM 1892 O O . HIS A 1 233 ? 40.181 104.595 32.306 1.00 39.54 233 HIS A O 1
ATOM 1899 N N . LEU A 1 234 ? 39.456 106.441 33.375 1.00 28.99 234 LEU A N 1
ATOM 1900 C CA . LEU A 1 234 ? 40.787 106.941 33.649 1.00 30.35 234 LEU A CA 1
ATOM 1901 C C . LEU A 1 234 ? 41.289 106.297 34.926 1.00 35.53 234 LEU A C 1
ATOM 1902 O O . LEU A 1 234 ? 40.676 106.476 35.986 1.00 29.02 234 LEU A O 1
ATOM 1907 N N . GLY A 1 235 ? 42.396 105.559 34.825 1.00 31.19 235 GLY A N 1
ATOM 1908 C CA . GLY A 1 235 ? 43.034 105.038 36.020 1.00 34.20 235 GLY A CA 1
ATOM 1909 C C . GLY A 1 235 ? 43.409 106.154 36.976 1.00 35.38 235 GLY A C 1
ATOM 1910 O O . GLY A 1 235 ? 43.661 107.291 36.575 1.00 36.51 235 GLY A O 1
ATOM 1911 N N . LEU A 1 236 ? 43.451 105.826 38.262 1.00 33.37 236 LEU A N 1
ATOM 1912 C CA . LEU A 1 236 ? 43.725 106.874 39.238 1.00 32.85 236 LEU A CA 1
ATOM 1913 C C . LEU A 1 236 ? 45.216 107.042 39.528 1.00 32.60 236 LEU A C 1
ATOM 1914 O O . LEU A 1 236 ? 45.748 108.151 39.416 1.00 30.90 236 LEU A O 1
ATOM 1919 N N . TYR A 1 237 ? 45.897 105.953 39.880 1.00 35.95 237 TYR A N 1
ATOM 1920 C CA . TYR A 1 237 ? 47.182 106.004 40.559 1.00 38.56 237 TYR A CA 1
ATOM 1921 C C . TYR A 1 237 ? 48.165 105.050 39.892 1.00 37.61 237 TYR A C 1
ATOM 1922 O O . TYR A 1 237 ? 47.805 103.919 39.551 1.00 33.93 237 TYR A O 1
ATOM 1931 N N . PHE A 1 238 ? 49.414 105.497 39.725 1.00 31.62 238 PHE A N 1
ATOM 1932 C CA . PHE A 1 238 ? 50.366 104.753 38.906 1.00 34.82 238 PHE A CA 1
ATOM 1933 C C . PHE A 1 238 ? 51.770 104.790 39.505 1.00 33.46 238 PHE A C 1
ATOM 1934 O O . PHE A 1 238 ? 52.202 105.807 40.055 1.00 27.32 238 PHE A O 1
ATOM 1942 N N . ALA A 1 239 ? 52.489 103.672 39.360 1.00 31.13 239 ALA A N 1
ATOM 1943 C CA . ALA A 1 239 ? 53.906 103.613 39.710 1.00 32.17 239 ALA A CA 1
ATOM 1944 C C . ALA A 1 239 ? 54.725 104.470 38.749 1.00 27.81 239 ALA A C 1
ATOM 1945 O O . ALA A 1 239 ? 54.215 105.019 37.770 1.00 27.98 239 ALA A O 1
ATOM 1947 N N . GLU A 1 240 ? 56.031 104.558 39.025 1.00 22.71 240 GLU A N 1
ATOM 1948 C CA . GLU A 1 240 ? 56.919 105.332 38.164 1.00 28.74 240 GLU A CA 1
ATOM 1949 C C . GLU A 1 240 ? 56.879 104.818 36.730 1.00 30.94 240 GLU A C 1
ATOM 1950 O O . GLU A 1 240 ? 56.747 105.609 35.786 1.00 32.80 240 GLU A O 1
ATOM 1956 N N . ASP A 1 241 ? 56.948 103.489 36.547 1.00 26.87 241 ASP A N 1
ATOM 1957 C CA . ASP A 1 241 ? 56.861 102.874 35.229 1.00 32.26 241 ASP A CA 1
ATOM 1958 C C . ASP A 1 241 ? 55.413 102.712 34.739 1.00 35.34 241 ASP A C 1
ATOM 1959 O O . ASP A 1 241 ? 55.178 101.923 33.816 1.00 31.77 241 ASP A O 1
ATOM 1964 N N . TRP A 1 242 ? 54.455 103.413 35.351 1.00 30.28 242 TRP A N 1
ATOM 1965 C CA . TRP A 1 242 ? 53.055 103.521 34.909 1.00 30.71 242 TRP A CA 1
ATOM 1966 C C . TRP A 1 242 ? 52.234 102.280 35.226 1.00 30.03 242 TRP A C 1
ATOM 1967 O O . TRP A 1 242 ? 51.114 102.150 34.753 1.00 28.86 242 TRP A O 1
ATOM 1978 N N . ALA A 1 243 ? 52.754 101.371 36.031 1.00 30.38 243 ALA A N 1
ATOM 1979 C CA . ALA A 1 243 ? 51.934 100.278 36.507 1.00 29.27 243 ALA A CA 1
ATOM 1980 C C . ALA A 1 243 ? 50.770 100.835 37.329 1.00 33.49 243 ALA A C 1
ATOM 1981 O O . ALA A 1 243 ? 50.955 101.773 38.122 1.00 23.68 243 ALA A O 1
ATOM 1983 N N . PRO A 1 244 ? 49.558 100.304 37.149 1.00 40.41 244 PRO A N 1
ATOM 1984 C CA . PRO A 1 244 ? 48.416 100.747 37.963 1.00 37.19 244 PRO A CA 1
ATOM 1985 C C . PRO A 1 244 ? 48.612 100.466 39.448 1.00 34.73 244 PRO A C 1
ATOM 1986 O O . PRO A 1 244 ? 49.047 99.385 39.846 1.00 36.92 244 PRO A O 1
ATOM 1990 N N . MET A 1 245 ? 48.270 101.444 40.277 1.00 31.38 245 MET A N 1
ATOM 1991 C CA . MET A 1 245 ? 48.271 101.254 41.720 1.00 41.18 245 MET A CA 1
ATOM 1992 C C . MET A 1 245 ? 46.864 101.472 42.264 1.00 46.89 245 MET A C 1
ATOM 1993 O O . MET A 1 245 ? 46.154 102.377 41.816 1.00 56.92 245 MET A O 1
ATOM 1998 N N . GLY A 1 246 ? 46.466 100.632 43.222 1.00 38.87 246 GLY A N 1
ATOM 1999 C CA . GLY A 1 246 ? 45.138 100.755 43.796 1.00 41.94 246 GLY A CA 1
ATOM 2000 C C . GLY A 1 246 ? 44.063 100.553 42.749 1.00 36.52 246 GLY A C 1
ATOM 2001 O O . GLY A 1 246 ? 44.199 99.744 41.826 1.00 38.82 246 GLY A O 1
ATOM 2002 N N . GLY A 1 247 ? 42.979 101.298 42.880 1.00 43.25 247 GLY A N 1
ATOM 2003 C CA . GLY A 1 247 ? 41.917 101.202 41.903 1.00 35.98 247 GLY A CA 1
ATOM 2004 C C . GLY A 1 247 ? 40.920 102.326 42.050 1.00 37.91 247 GLY A C 1
ATOM 2005 O O . GLY A 1 247 ? 41.218 103.376 42.619 1.00 47.69 247 GLY A O 1
ATOM 2006 N N . GLY A 1 248 ? 39.730 102.093 41.519 1.00 36.64 248 GLY A N 1
ATOM 2007 C CA . GLY A 1 248 ? 38.624 103.012 41.682 1.00 40.41 248 GLY A CA 1
ATOM 2008 C C . GLY A 1 248 ? 38.403 103.884 40.460 1.00 33.38 248 GLY A C 1
ATOM 2009 O O . GLY A 1 248 ? 39.250 104.010 39.571 1.00 41.28 248 GLY A O 1
ATOM 2010 N N . ILE A 1 249 ? 37.233 104.512 40.445 1.00 27.28 249 ILE A N 1
ATOM 2011 C CA . ILE A 1 249 ? 36.769 105.336 39.335 1.00 28.35 249 ILE A CA 1
ATOM 2012 C C . ILE A 1 249 ? 36.278 106.662 39.896 1.00 28.01 249 ILE A C 1
ATOM 2013 O O . ILE A 1 249 ? 35.473 106.678 40.835 1.00 29.74 249 ILE A O 1
ATOM 2018 N N . SER A 1 250 ? 36.776 107.770 39.333 1.00 25.18 250 SER A N 1
ATOM 2019 C CA . SER A 1 250 ? 36.265 109.112 39.602 1.00 22.42 250 SER A CA 1
ATOM 2020 C C . SER A 1 250 ? 35.378 109.535 38.431 1.00 29.56 250 SER A C 1
ATOM 2021 O O . SER A 1 250 ? 35.877 109.887 37.360 1.00 29.19 250 SER A O 1
ATOM 2024 N N . PHE A 1 251 ? 34.056 109.513 38.644 1.00 22.80 251 PHE A N 1
ATOM 2025 C CA . PHE A 1 251 ? 33.131 109.838 37.557 1.00 28.17 251 PHE A CA 1
ATOM 2026 C C . PHE A 1 251 ? 33.355 111.256 37.054 1.00 25.50 251 PHE A C 1
ATOM 2027 O O . PHE A 1 251 ? 33.345 111.499 35.841 1.00 26.90 251 PHE A O 1
ATOM 2035 N N . GLY A 1 252 ? 33.588 112.200 37.975 1.00 28.99 252 GLY A N 1
ATOM 2036 C CA . GLY A 1 252 ? 33.877 113.567 37.570 1.00 31.75 252 GLY A CA 1
ATOM 2037 C C . GLY A 1 252 ? 35.158 113.696 36.756 1.00 29.43 252 GLY A C 1
ATOM 2038 O O . GLY A 1 252 ? 35.222 114.480 35.807 1.00 26.84 252 GLY A O 1
ATOM 2039 N N . HIS A 1 253 ? 36.201 112.951 37.126 1.00 25.54 253 HIS A N 1
ATOM 2040 C CA . HIS A 1 253 ? 37.450 113.049 36.370 1.00 20.70 253 HIS A CA 1
ATOM 2041 C C . HIS A 1 253 ? 37.300 112.414 34.995 1.00 22.02 253 HIS A C 1
ATOM 2042 O O . HIS A 1 253 ? 37.858 112.917 34.012 1.00 28.63 253 HIS A O 1
ATOM 2049 N N . ASP A 1 254 ? 36.534 111.322 34.900 1.00 26.05 254 ASP A N 1
ATOM 2050 C CA . ASP A 1 254 ? 36.250 110.729 33.597 1.00 30.64 254 ASP A CA 1
ATOM 2051 C C . ASP A 1 254 ? 35.615 111.763 32.679 1.00 28.73 254 ASP A C 1
ATOM 2052 O O . ASP A 1 254 ? 36.149 112.064 31.605 1.00 29.63 254 ASP A O 1
ATOM 2057 N N . ILE A 1 255 ? 34.490 112.347 33.109 1.00 25.14 255 ILE A N 1
ATOM 2058 C CA . ILE A 1 255 ? 33.777 113.288 32.254 1.00 25.12 255 ILE A CA 1
ATOM 2059 C C . ILE A 1 255 ? 34.646 114.522 32.014 1.00 28.47 255 ILE A C 1
ATOM 2060 O O . ILE A 1 255 ? 34.792 114.965 30.870 1.00 28.05 255 ILE A O 1
ATOM 2065 N N . GLU A 1 256 ? 35.306 115.034 33.067 1.00 31.37 256 GLU A N 1
ATOM 2066 C CA . GLU A 1 256 ? 36.171 116.200 32.875 1.00 31.04 256 GLU A CA 1
ATOM 2067 C C . GLU A 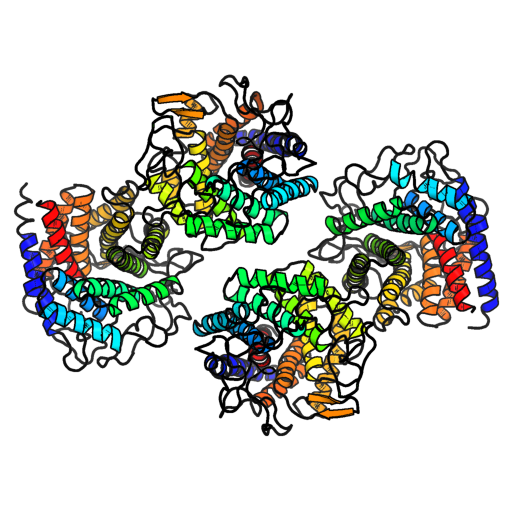1 256 ? 37.228 115.939 31.799 1.00 28.01 256 GLU A C 1
ATOM 2068 O O . GLU A 1 256 ? 37.483 116.794 30.936 1.00 20.26 256 GLU A O 1
ATOM 2074 N N . ALA A 1 257 ? 37.823 114.746 31.798 1.00 25.80 257 ALA A N 1
ATOM 2075 C CA . ALA A 1 257 ? 38.932 114.524 30.870 1.00 30.01 257 ALA A CA 1
ATOM 2076 C C . ALA A 1 257 ? 38.461 114.558 29.421 1.00 31.15 257 ALA A C 1
ATOM 2077 O O . ALA A 1 257 ? 39.177 115.064 28.554 1.00 20.26 257 ALA A O 1
ATOM 2079 N N . THR A 1 258 ? 37.243 114.067 29.145 1.00 28.94 258 THR A N 1
ATOM 2080 C CA . THR A 1 258 ? 36.794 114.012 27.756 1.00 33.58 258 THR A CA 1
ATOM 2081 C C . THR A 1 258 ? 36.821 115.391 27.114 1.00 27.37 258 THR A C 1
ATOM 2082 O O . THR A 1 258 ? 37.299 115.541 25.985 1.00 24.62 258 THR A O 1
ATOM 2086 N N . TRP A 1 259 ? 36.368 116.425 27.828 1.00 20.26 259 TRP A N 1
ATOM 2087 C CA . TRP A 1 259 ? 36.365 117.706 27.154 1.00 21.94 259 TRP A CA 1
ATOM 2088 C C . TRP A 1 259 ? 37.705 118.419 27.236 1.00 20.08 259 TRP A C 1
ATOM 2089 O O . TRP A 1 259 ? 38.086 119.081 26.265 1.00 21.20 259 TRP A O 1
ATOM 2100 N N . LEU A 1 260 ? 38.443 118.301 28.356 1.00 20.07 260 LEU A N 1
ATOM 2101 C CA . LEU A 1 260 ? 39.817 118.818 28.390 1.00 19.99 260 LEU A CA 1
ATOM 2102 C C . LEU A 1 260 ? 40.686 118.136 27.339 1.00 21.56 260 LEU A C 1
ATOM 2103 O O . LEU A 1 260 ? 41.501 118.790 26.679 1.00 25.56 260 LEU A O 1
ATOM 2108 N N . LEU A 1 261 ? 40.521 116.824 27.166 1.00 24.06 261 LEU A N 1
ATOM 2109 C CA . LEU A 1 261 ? 41.271 116.125 26.132 1.00 23.89 261 LEU A CA 1
ATOM 2110 C C . LEU A 1 261 ? 40.888 116.654 24.756 1.00 25.89 261 LEU A C 1
ATOM 2111 O O . LEU A 1 261 ? 41.758 116.903 23.910 1.00 24.76 261 LEU A O 1
ATOM 2116 N N . THR A 1 262 ? 39.582 116.838 24.523 1.00 20.06 262 THR A N 1
ATOM 2117 C CA . THR A 1 262 ? 39.096 117.424 23.279 1.00 26.68 262 THR A CA 1
ATOM 2118 C C . THR A 1 262 ? 39.739 118.780 23.007 1.00 28.63 262 THR A C 1
ATOM 2119 O O . THR A 1 262 ? 40.230 119.022 21.902 1.00 33.75 262 THR A O 1
ATOM 2123 N N . GLU A 1 263 ? 39.795 119.657 24.021 1.00 19.91 263 GLU A N 1
ATOM 2124 C CA . GLU A 1 263 ? 40.405 120.973 23.801 1.00 23.50 263 GLU A CA 1
ATOM 2125 C C . GLU A 1 263 ? 41.835 120.856 23.278 1.00 27.52 263 GLU A C 1
ATOM 2126 O O . GLU A 1 263 ? 42.224 121.553 22.335 1.00 24.03 263 GLU A O 1
ATOM 2132 N N . SER A 1 264 ? 42.633 119.979 23.891 1.00 29.75 264 SER A N 1
ATOM 2133 C CA . SER A 1 264 ? 44.040 119.883 23.513 1.00 30.10 264 SER A CA 1
ATOM 2134 C C . SER A 1 264 ? 44.210 119.324 22.101 1.00 29.89 264 SER A C 1
ATOM 2135 O O . SER A 1 264 ? 45.026 119.832 21.317 1.00 35.20 264 SER A O 1
ATOM 2138 N N . VAL A 1 265 ? 43.449 118.276 21.755 1.00 33.36 265 VAL A N 1
ATOM 2139 C CA . VAL A 1 265 ? 43.570 117.662 20.428 1.00 23.09 265 VAL A CA 1
ATOM 2140 C C . VAL A 1 265 ? 42.963 118.564 19.353 1.00 23.16 265 VAL A C 1
ATOM 2141 O O . VAL A 1 265 ? 43.395 118.540 18.187 1.00 30.19 265 VAL A O 1
ATOM 2145 N N . GLU A 1 266 ? 41.995 119.405 19.720 1.00 21.69 266 GLU A N 1
ATOM 2146 C CA . GLU A 1 266 ? 41.540 120.444 18.804 1.00 24.06 266 GLU A CA 1
ATOM 2147 C C . GLU A 1 266 ? 42.615 121.514 18.597 1.00 37.08 266 GLU A C 1
ATOM 2148 O O . GLU A 1 266 ? 42.867 121.941 17.462 1.00 27.75 266 GLU A O 1
ATOM 2154 N N . LEU A 1 267 ? 43.274 121.952 19.674 1.00 36.00 267 LEU A N 1
ATOM 2155 C CA . LEU A 1 267 ? 44.358 122.909 19.495 1.00 33.34 267 LEU A CA 1
ATOM 2156 C C . LEU A 1 267 ? 45.477 122.328 18.639 1.00 27.71 267 LEU A C 1
ATOM 2157 O O . LEU A 1 267 ? 46.168 123.069 17.932 1.00 28.15 267 LEU A O 1
ATOM 2162 N N . LEU A 1 268 ? 45.673 121.010 18.679 1.00 25.04 268 LEU A N 1
ATOM 2163 C CA . LEU A 1 268 ? 46.762 120.414 17.912 1.00 29.10 268 LEU A CA 1
ATOM 2164 C C . LEU A 1 268 ? 46.377 120.198 16.445 1.00 31.60 268 LEU A C 1
ATOM 2165 O O . LEU A 1 268 ? 47.154 120.517 15.537 1.00 28.55 268 LEU A O 1
ATOM 2170 N N . TYR A 1 269 ? 45.193 119.648 16.185 1.00 32.28 269 TYR A N 1
ATOM 2171 C CA . TYR A 1 269 ? 44.823 119.262 14.828 1.00 34.96 269 TYR A CA 1
ATOM 2172 C C . TYR A 1 269 ? 43.591 119.969 14.288 1.00 29.27 269 TYR A C 1
ATOM 2173 O O . TYR A 1 269 ? 43.187 119.674 13.163 1.00 30.94 269 TYR A O 1
ATOM 2182 N N . GLY A 1 270 ? 42.981 120.869 15.045 1.00 32.70 270 GLY A N 1
ATOM 2183 C CA . GLY A 1 270 ? 41.834 121.604 14.551 1.00 42.92 270 GLY A CA 1
ATOM 2184 C C . GLY A 1 270 ? 40.586 120.745 14.412 1.00 44.79 270 GLY A C 1
ATOM 2185 O O . GLY A 1 270 ? 40.521 119.583 14.823 1.00 39.89 270 GLY A O 1
ATOM 2186 N N . ASP A 1 271 ? 39.580 121.355 13.803 1.00 49.78 271 ASP A N 1
ATOM 2187 C CA . ASP A 1 271 ? 38.264 120.761 13.615 1.00 49.15 271 ASP A CA 1
ATOM 2188 C C . ASP A 1 271 ? 38.070 120.425 12.146 1.00 46.54 271 ASP A C 1
ATOM 2189 O O . ASP A 1 271 ? 38.398 121.260 11.292 1.00 52.10 271 ASP A O 1
ATOM 2194 N N . PRO A 1 272 ? 37.573 119.220 11.796 1.00 38.53 272 PRO A N 1
ATOM 2195 C CA . PRO A 1 272 ? 37.152 118.120 12.675 1.00 32.87 272 PRO A CA 1
ATOM 2196 C C . PRO A 1 272 ? 38.326 117.400 13.317 1.00 40.19 272 PRO A C 1
ATOM 2197 O O . PRO A 1 272 ? 39.422 117.387 12.747 1.00 35.76 272 PRO A O 1
ATOM 2201 N N . LEU A 1 273 ? 38.102 116.801 14.482 1.00 34.86 273 LEU A N 1
ATOM 2202 C CA . LEU A 1 273 ? 39.174 116.121 15.192 1.00 36.37 273 LEU A CA 1
ATOM 2203 C C . LEU A 1 273 ? 39.474 114.775 14.530 1.00 37.08 273 LEU A C 1
ATOM 2204 O O . LEU A 1 273 ? 38.708 114.294 13.692 1.00 31.78 273 LEU A O 1
ATOM 2209 N N . PRO A 1 274 ? 40.615 114.158 14.855 1.00 34.52 274 PRO A N 1
ATOM 2210 C CA . PRO A 1 274 ? 40.941 112.853 14.265 1.00 35.65 274 PRO A CA 1
ATOM 2211 C C . PRO A 1 274 ? 39.952 111.777 14.675 1.00 33.04 274 PRO A C 1
ATOM 2212 O O . PRO A 1 274 ? 39.414 111.785 15.782 1.00 31.35 274 PRO A O 1
ATOM 2216 N N . GLU A 1 275 ? 39.717 110.840 13.753 1.00 39.71 275 GLU A N 1
ATOM 2217 C CA . GLU A 1 275 ? 38.796 109.739 14.016 1.00 34.71 275 GLU A CA 1
ATOM 2218 C C . GLU A 1 275 ? 39.295 108.841 15.136 1.00 31.00 275 GLU A C 1
ATOM 2219 O O . GLU A 1 275 ? 38.487 108.303 15.901 1.00 27.25 275 GLU A O 1
ATOM 2225 N N . TRP A 1 276 ? 40.615 108.651 15.248 1.00 23.84 276 TRP A N 1
ATOM 2226 C CA . TRP A 1 276 ? 41.122 107.870 16.370 1.00 22.99 276 TRP A CA 1
ATOM 2227 C C . TRP A 1 276 ? 40.732 108.506 17.702 1.00 27.55 276 TRP A C 1
ATOM 2228 O O . TRP A 1 276 ? 40.400 107.797 18.661 1.00 24.30 276 TRP A O 1
ATOM 2239 N N . PHE A 1 277 ? 40.728 109.842 17.774 1.00 27.40 277 PHE A N 1
ATOM 2240 C CA . PHE A 1 277 ? 40.335 110.503 19.014 1.00 24.25 277 PHE A CA 1
ATOM 2241 C C . PHE A 1 277 ? 38.846 110.310 19.303 1.00 24.21 277 PHE A C 1
ATOM 2242 O O . PHE A 1 277 ? 38.457 109.962 20.428 1.00 23.46 277 PHE A O 1
ATOM 2250 N N . LEU A 1 278 ? 37.992 110.536 18.301 1.00 23.45 278 LEU A N 1
ATOM 2251 C CA . LEU A 1 278 ? 36.570 110.258 18.477 1.00 25.87 278 LEU A CA 1
ATOM 2252 C C . LEU A 1 278 ? 36.346 108.830 18.953 1.00 30.24 278 LEU A C 1
ATOM 2253 O O . LEU A 1 278 ? 35.685 108.602 19.975 1.00 29.52 278 LEU A O 1
ATOM 2258 N N . SER A 1 279 ? 36.914 107.852 18.240 1.00 27.56 279 SER A N 1
ATOM 2259 C CA . SER A 1 279 ? 36.720 106.453 18.625 1.00 33.44 279 SER A CA 1
ATOM 2260 C C . SER A 1 279 ? 37.225 106.185 20.036 1.00 29.07 279 SER A C 1
ATOM 2261 O O . SER A 1 279 ? 36.618 105.410 20.785 1.00 35.36 279 SER A O 1
ATOM 2264 N N . TRP A 1 280 ? 38.326 106.822 20.416 1.00 22.01 280 TRP A N 1
ATOM 2265 C CA . TRP A 1 280 ? 38.866 106.660 21.761 1.00 31.10 280 TRP A CA 1
ATOM 2266 C C . TRP A 1 280 ? 37.907 107.205 22.814 1.00 34.26 280 TRP A C 1
ATOM 2267 O O . TRP A 1 280 ? 37.567 106.519 23.785 1.00 24.75 280 TRP A O 1
ATOM 2278 N N . ILE A 1 281 ? 37.461 108.444 22.630 1.00 28.97 281 ILE A N 1
ATOM 2279 C CA . ILE A 1 281 ? 36.772 109.155 23.696 1.00 27.61 281 ILE A CA 1
ATOM 2280 C C . ILE A 1 281 ? 35.307 108.735 23.795 1.00 33.09 281 ILE A C 1
ATOM 2281 O O . ILE A 1 281 ? 34.716 108.788 24.879 1.00 28.12 281 ILE A O 1
ATOM 2286 N N . ARG A 1 282 ? 34.709 108.283 22.687 1.00 33.15 282 ARG A N 1
ATOM 2287 C CA . ARG A 1 282 ? 33.274 107.989 22.676 1.00 30.12 282 ARG A CA 1
ATOM 2288 C C . ARG A 1 282 ? 32.860 106.994 23.755 1.00 26.06 282 ARG A C 1
ATOM 2289 O O . ARG A 1 282 ? 31.892 107.275 24.484 1.00 32.74 282 ARG A O 1
ATOM 2297 N N . PRO A 1 283 ? 33.518 105.844 23.926 1.00 29.83 283 PRO A N 1
ATOM 2298 C CA . PRO A 1 283 ? 33.069 104.917 24.974 1.00 34.04 283 PRO A CA 1
ATOM 2299 C C . PRO A 1 283 ? 33.213 105.467 26.383 1.00 33.49 283 PRO A C 1
ATOM 2300 O O . PRO A 1 283 ? 32.445 105.063 27.257 1.00 33.75 283 PRO A O 1
ATOM 2304 N N . VAL A 1 284 ? 34.174 106.360 26.635 1.00 43.84 284 VAL A N 1
ATOM 2305 C CA . VAL A 1 284 ? 34.241 107.026 27.935 1.00 37.47 284 VAL A CA 1
ATOM 2306 C C . VAL A 1 284 ? 32.987 107.865 28.146 1.00 36.76 284 VAL A C 1
ATOM 2307 O O . VAL A 1 284 ? 32.382 107.853 29.224 1.00 43.16 284 VAL A O 1
ATOM 2311 N N . MET A 1 285 ? 32.562 108.577 27.106 1.00 34.95 285 MET A N 1
ATOM 2312 C CA . MET A 1 285 ? 31.353 109.390 27.178 1.00 42.06 285 MET A CA 1
ATOM 2313 C C . MET A 1 285 ? 30.103 108.532 27.337 1.00 39.24 285 MET A C 1
ATOM 2314 O O . MET A 1 285 ? 29.215 108.867 28.132 1.00 33.68 285 MET A O 1
ATOM 2319 N N . GLU A 1 286 ? 30.017 107.431 26.578 1.00 36.09 286 GLU A N 1
ATOM 2320 C CA . GLU A 1 286 ? 28.883 106.516 26.692 1.00 41.26 286 GLU A CA 1
ATOM 2321 C C . GLU A 1 286 ? 28.798 105.896 28.083 1.00 43.64 286 GLU A C 1
ATOM 2322 O O . GLU A 1 286 ? 27.700 105.740 28.631 1.00 50.70 286 GLU A O 1
ATOM 2328 N N . GLU A 1 287 ? 29.946 105.534 28.667 1.00 43.98 287 GLU A N 1
ATOM 2329 C CA . GLU A 1 287 ? 29.973 105.059 30.051 1.00 46.63 287 GLU A CA 1
ATOM 2330 C C . GLU A 1 287 ? 29.393 106.091 31.015 1.00 41.33 287 GLU A C 1
ATOM 2331 O O . GLU A 1 287 ? 28.733 105.733 31.997 1.00 37.23 287 GLU A O 1
ATOM 2337 N N . THR A 1 288 ? 29.667 107.375 30.772 1.00 41.57 288 THR A N 1
ATOM 2338 C CA . THR A 1 288 ? 29.219 108.434 31.671 1.00 37.43 288 THR A CA 1
ATOM 2339 C C . THR A 1 288 ? 27.719 108.680 31.539 1.00 29.92 288 THR A C 1
ATOM 2340 O O . THR A 1 288 ? 27.035 108.921 32.541 1.00 29.51 288 THR A O 1
ATOM 2344 N N . ALA A 1 289 ? 27.198 108.619 30.309 1.00 24.40 289 ALA A N 1
ATOM 2345 C CA . ALA A 1 289 ? 25.783 108.838 30.068 1.00 32.13 289 ALA A CA 1
ATOM 2346 C C . ALA A 1 289 ? 24.945 107.681 30.589 1.00 42.13 289 ALA A C 1
ATOM 2347 O O . ALA A 1 289 ? 23.786 107.880 30.977 1.00 36.26 289 ALA A O 1
ATOM 2349 N N . ARG A 1 290 ? 25.500 106.467 30.588 1.00 44.42 290 ARG A N 1
ATOM 2350 C CA . ARG A 1 290 ? 24.803 105.344 31.202 1.00 52.74 290 ARG A CA 1
ATOM 2351 C C . ARG A 1 290 ? 24.880 105.401 32.723 1.00 47.76 290 ARG A C 1
ATOM 2352 O O . ARG A 1 290 ? 23.920 105.023 33.400 1.00 59.48 290 ARG A O 1
ATOM 2360 N N . ALA A 1 291 ? 25.998 105.882 33.277 1.00 39.72 291 ALA A N 1
ATOM 2361 C CA . ALA A 1 291 ? 26.083 106.056 34.724 1.00 31.29 291 ALA A CA 1
ATOM 2362 C C . ALA A 1 291 ? 25.108 107.119 35.222 1.00 24.91 291 ALA A C 1
ATOM 2363 O O . ALA A 1 291 ? 24.582 106.996 36.329 1.00 27.10 291 ALA A O 1
ATOM 2365 N N . LEU A 1 292 ? 24.860 108.170 34.429 1.00 25.29 292 LEU A N 1
ATOM 2366 C CA . LEU A 1 292 ? 23.872 109.168 34.825 1.00 28.43 292 LEU A CA 1
ATOM 2367 C C . LEU A 1 292 ? 22.472 108.569 34.831 1.00 31.32 292 LEU A C 1
ATOM 2368 O O . LEU A 1 292 ? 21.634 108.913 35.679 1.00 30.71 292 LEU A O 1
ATOM 2373 N N . ASP A 1 293 ? 22.215 107.657 33.898 1.00 35.85 293 ASP A N 1
ATOM 2374 C CA . ASP A 1 293 ? 20.922 106.995 33.820 1.00 41.05 293 ASP A CA 1
ATOM 2375 C C . ASP A 1 293 ? 20.739 106.017 34.974 1.00 38.75 293 ASP A C 1
ATOM 2376 O O . ASP A 1 293 ? 19.740 106.083 35.697 1.00 36.68 293 ASP A O 1
ATOM 2381 N N . THR A 1 294 ? 21.712 105.119 35.178 1.00 33.22 294 THR A N 1
ATOM 2382 C CA . THR A 1 294 ? 21.658 104.212 36.325 1.00 40.58 294 THR A CA 1
ATOM 2383 C C . THR A 1 294 ? 21.416 104.970 37.626 1.00 43.42 294 THR A C 1
ATOM 2384 O O . THR A 1 294 ? 20.626 104.532 38.473 1.00 42.44 294 THR A O 1
ATOM 2388 N N . HIS A 1 295 ? 22.090 106.105 37.805 1.00 38.16 295 HIS A N 1
ATOM 2389 C CA . HIS A 1 295 ? 22.067 106.830 39.065 1.00 36.39 295 HIS A CA 1
ATOM 2390 C C . HIS A 1 295 ? 21.054 107.968 39.077 1.00 39.80 295 HIS A C 1
ATOM 2391 O O . HIS A 1 295 ? 21.141 108.853 39.940 1.00 36.12 295 HIS A O 1
ATOM 2398 N N . GLY A 1 296 ? 20.116 107.980 38.131 1.00 35.16 296 GLY A N 1
ATOM 2399 C CA . GLY A 1 296 ? 18.914 108.778 38.271 1.00 25.62 296 GLY A CA 1
ATOM 2400 C C . GLY A 1 296 ? 19.003 110.267 38.007 1.00 31.85 296 GLY A C 1
ATOM 2401 O O . GLY A 1 296 ? 18.200 111.025 38.560 1.00 36.36 296 GLY A O 1
ATOM 2402 N N . GLY A 1 297 ? 19.929 110.718 37.162 1.00 31.58 297 GLY A N 1
ATOM 2403 C CA . GLY A 1 297 ? 19.926 112.099 36.704 1.00 33.89 297 GLY A CA 1
ATOM 2404 C C . GLY A 1 297 ? 21.007 113.001 37.266 1.00 36.22 297 GLY A C 1
ATOM 2405 O O . GLY A 1 297 ? 20.952 114.219 37.047 1.00 29.95 297 GLY A O 1
ATOM 2406 N N . SER A 1 298 ? 21.984 112.447 37.975 1.00 35.11 298 SER A N 1
ATOM 2407 C CA . SER A 1 298 ? 23.087 113.204 38.550 1.00 24.64 298 SER A CA 1
ATOM 2408 C C . SER A 1 298 ? 24.196 112.201 38.826 1.00 30.55 298 SER A C 1
ATOM 2409 O O . SER A 1 298 ? 23.952 110.995 38.876 1.00 38.68 298 SER A O 1
ATOM 2412 N N . LEU A 1 299 ? 25.416 112.700 39.017 1.00 32.21 299 LEU A N 1
ATOM 2413 C CA . LEU A 1 299 ? 26.549 111.777 39.006 1.00 29.97 299 LEU A CA 1
ATOM 2414 C C . LEU A 1 299 ? 27.100 111.488 40.393 1.00 25.71 299 LEU A C 1
ATOM 2415 O O . LEU A 1 299 ? 27.404 112.420 41.155 1.00 21.77 299 LEU A O 1
ATOM 2420 N N . PRO A 1 300 ? 27.277 110.212 40.725 1.00 22.55 300 PRO A N 1
ATOM 2421 C CA . PRO A 1 300 ? 27.924 109.846 41.988 1.00 23.03 300 PRO A CA 1
ATOM 2422 C C . PRO A 1 300 ? 29.385 110.271 42.002 1.00 29.40 300 PRO A C 1
ATOM 2423 O O . PRO A 1 300 ? 29.991 110.591 40.975 1.00 26.24 300 PRO A O 1
ATOM 2427 N N . ASN A 1 301 ? 29.963 110.253 43.202 1.00 26.35 301 ASN A N 1
ATOM 2428 C CA . ASN A 1 301 ? 31.283 110.847 43.344 1.00 26.80 301 ASN A CA 1
ATOM 2429 C C . ASN A 1 301 ? 32.379 109.889 42.894 1.00 35.90 301 ASN A C 1
ATOM 2430 O O . ASN A 1 301 ? 33.235 110.254 42.079 1.00 39.99 301 ASN A O 1
ATOM 2435 N N . GLU A 1 302 ? 32.367 108.656 43.394 1.00 25.23 302 GLU A N 1
ATOM 2436 C CA . GLU A 1 302 ? 33.382 107.729 42.942 1.00 22.83 302 GLU A CA 1
ATOM 2437 C C . GLU A 1 302 ? 32.963 106.300 43.226 1.00 28.13 302 GLU A C 1
ATOM 2438 O O . GLU A 1 302 ? 32.128 106.026 44.092 1.00 35.93 302 GLU A O 1
ATOM 2444 N N . GLN A 1 303 ? 33.573 105.395 42.475 1.00 29.24 303 GLN A N 1
ATOM 2445 C CA . GLN A 1 303 ? 33.564 103.974 42.772 1.00 33.97 303 GLN A CA 1
ATOM 2446 C C . GLN A 1 303 ? 34.838 103.656 43.543 1.00 34.52 303 GLN A C 1
ATOM 2447 O O . GLN A 1 303 ? 35.945 103.859 43.027 1.00 27.89 303 GLN A O 1
ATOM 2453 N N . ARG A 1 304 ? 34.686 103.185 44.780 1.00 33.60 304 ARG A N 1
ATOM 2454 C CA . ARG A 1 304 ? 35.851 102.834 45.578 1.00 28.32 304 ARG A CA 1
ATOM 2455 C C . ARG A 1 304 ? 36.544 101.602 45.001 1.00 33.80 304 ARG A C 1
ATOM 2456 O O . ARG A 1 304 ? 35.996 100.880 44.160 1.00 40.39 304 ARG A O 1
ATOM 2464 N N . GLU A 1 305 ? 37.775 101.357 45.472 1.00 34.71 305 GLU A N 1
ATOM 2465 C CA . GLU A 1 305 ? 38.528 100.214 44.972 1.00 34.95 305 GLU A CA 1
ATOM 2466 C C . GLU A 1 305 ? 37.759 98.910 45.162 1.00 36.85 305 GLU A C 1
ATOM 2467 O O . GLU A 1 305 ? 37.894 97.990 44.352 1.00 37.86 305 GLU A O 1
ATOM 2473 N N . ASP A 1 306 ? 36.921 98.821 46.191 1.00 44.35 306 ASP A N 1
ATOM 2474 C CA . ASP A 1 306 ? 36.194 97.589 46.482 1.00 40.66 306 ASP A CA 1
ATOM 2475 C C . ASP A 1 306 ? 34.831 97.501 45.790 1.00 37.36 306 ASP A C 1
ATOM 2476 O O . ASP A 1 306 ? 34.059 96.591 46.100 1.00 38.32 306 ASP A O 1
ATOM 2481 N N . GLY A 1 307 ? 34.513 98.422 44.871 1.00 41.61 307 GLY A N 1
ATOM 2482 C CA . GLY A 1 307 ? 33.280 98.365 44.118 1.00 42.13 307 GLY A CA 1
ATOM 2483 C C . GLY A 1 307 ? 32.130 99.178 44.682 1.00 43.22 307 GLY A C 1
ATOM 2484 O O . GLY A 1 307 ? 31.229 99.554 43.922 1.00 41.15 307 GLY A O 1
ATOM 2485 N N . SER A 1 308 ? 32.126 99.462 45.985 1.00 40.16 308 SER A N 1
ATOM 2486 C CA . SER A 1 308 ? 31.109 100.346 46.540 1.00 39.56 308 SER A CA 1
ATOM 2487 C C . SER A 1 308 ? 31.244 101.739 45.932 1.00 38.87 308 SER A C 1
ATOM 2488 O O . SER A 1 308 ? 32.288 102.111 45.385 1.00 34.59 308 SER A O 1
ATOM 2491 N N . VAL A 1 309 ? 30.169 102.518 46.031 1.00 37.97 309 VAL A N 1
ATOM 2492 C CA . VAL A 1 309 ? 30.075 103.808 45.356 1.00 37.94 309 VAL A CA 1
ATOM 2493 C C . VAL A 1 309 ? 29.791 104.887 46.386 1.00 29.54 309 VAL A C 1
ATOM 2494 O O . VAL A 1 309 ? 28.885 104.740 47.218 1.00 35.43 309 VAL A O 1
ATOM 2498 N N . ASP A 1 310 ? 30.576 105.957 46.341 1.00 28.53 310 ASP A N 1
ATOM 2499 C CA . ASP A 1 310 ? 30.252 107.168 47.087 1.00 32.90 310 ASP A CA 1
ATOM 2500 C C . ASP A 1 310 ? 29.190 107.908 46.283 1.00 33.08 310 ASP A C 1
ATOM 2501 O O . ASP A 1 310 ? 29.481 108.449 45.211 1.00 30.37 310 ASP A O 1
ATOM 2506 N N . ARG A 1 311 ? 27.960 107.915 46.780 1.00 32.77 311 ARG A N 1
ATOM 2507 C CA . ARG A 1 311 ? 26.866 108.467 46.001 1.00 33.28 311 ARG A CA 1
ATOM 2508 C C . ARG A 1 311 ? 26.628 109.928 46.307 1.00 24.78 311 ARG A C 1
ATOM 2509 O O . ARG A 1 311 ? 25.623 110.493 45.856 1.00 35.56 311 ARG A O 1
ATOM 2517 N N . ALA A 1 312 ? 27.529 110.549 47.061 1.00 26.75 312 ALA A N 1
ATOM 2518 C CA . ALA A 1 312 ? 27.472 111.989 47.238 1.00 27.71 312 ALA A CA 1
ATOM 2519 C C . ALA A 1 312 ? 27.450 112.676 45.880 1.00 30.57 312 ALA A C 1
ATOM 2520 O O . ALA A 1 312 ? 28.207 112.322 44.969 1.00 27.79 312 ALA A O 1
ATOM 2522 N N . ARG A 1 313 ? 26.593 113.651 45.771 1.00 28.26 313 ARG A N 1
ATOM 2523 C CA . ARG A 1 313 ? 26.462 114.453 44.616 1.00 31.28 313 ARG A CA 1
ATOM 2524 C C . ARG A 1 313 ? 27.249 115.706 44.910 1.00 27.63 313 ARG A C 1
ATOM 2525 O O . ARG A 1 313 ? 26.769 116.593 45.516 1.00 26.29 313 ARG A O 1
ATOM 2533 N N . VAL A 1 314 ? 28.471 115.704 44.407 1.00 21.75 314 VAL A N 1
ATOM 2534 C CA . VAL A 1 314 ? 29.465 116.744 44.581 1.00 29.31 314 VAL A CA 1
ATOM 2535 C C . VAL A 1 314 ? 29.456 117.813 43.495 1.00 27.47 314 VAL A C 1
ATOM 2536 O O . VAL A 1 314 ? 29.369 117.525 42.354 1.00 33.85 314 VAL A O 1
ATOM 2540 N N . TRP A 1 315 ? 29.505 119.042 43.907 1.00 27.96 315 TRP A N 1
ATOM 2541 C CA . TRP A 1 315 ? 29.462 120.196 43.050 1.00 28.17 315 TRP A CA 1
ATOM 2542 C C . TRP A 1 315 ? 30.279 120.169 41.731 1.00 32.69 315 TRP A C 1
ATOM 2543 O O . TRP A 1 315 ? 29.683 120.353 40.717 1.00 26.90 315 TRP A O 1
ATOM 2554 N N . TRP A 1 316 ? 31.555 119.806 41.770 1.00 21.09 316 TRP A N 1
ATOM 2555 C CA . TRP A 1 316 ? 32.416 119.872 40.633 1.00 22.67 316 TRP A CA 1
ATOM 2556 C C . TRP A 1 316 ? 32.133 118.792 39.648 1.00 26.69 316 TRP A C 1
ATOM 2557 O O . TRP A 1 316 ? 32.264 118.994 38.511 1.00 29.29 316 TRP A O 1
ATOM 2568 N N . VAL A 1 317 ? 31.724 117.661 40.137 1.00 23.11 317 VAL A N 1
ATOM 2569 C CA . VAL A 1 317 ? 31.412 116.529 39.358 1.00 22.39 317 VAL A CA 1
ATOM 2570 C C . VAL A 1 317 ? 30.197 116.837 38.438 1.00 29.30 317 VAL A C 1
ATOM 2571 O O . VAL A 1 317 ? 30.181 116.474 37.304 1.00 22.10 317 VAL A O 1
ATOM 2575 N N . GLN A 1 318 ? 29.204 117.520 38.994 1.00 27.81 318 GLN A N 1
ATOM 2576 C CA . GLN A 1 318 ? 28.005 117.858 38.272 1.00 33.24 318 GLN A CA 1
ATOM 2577 C C . GLN A 1 318 ? 28.347 118.910 37.253 1.00 32.84 318 GLN A C 1
ATOM 2578 O O . GLN A 1 318 ? 27.942 118.819 36.127 1.00 29.45 318 GLN A O 1
ATOM 2584 N N . ALA A 1 319 ? 29.115 119.885 37.695 1.00 22.79 319 ALA A N 1
ATOM 2585 C CA . ALA A 1 319 ? 29.548 120.936 36.856 1.00 23.22 319 ALA A CA 1
ATOM 2586 C C . ALA A 1 319 ? 30.297 120.382 35.665 1.00 30.40 319 ALA A C 1
ATOM 2587 O O . ALA A 1 319 ? 30.016 120.728 34.567 1.00 29.62 319 ALA A O 1
ATOM 2589 N N . GLU A 1 320 ? 31.241 119.503 35.914 1.00 30.27 320 GLU A N 1
ATOM 2590 C CA . GLU A 1 320 ? 32.024 118.963 34.806 1.00 33.88 320 GLU A CA 1
ATOM 2591 C C . GLU A 1 320 ? 31.190 118.054 33.923 1.00 28.85 320 GLU A C 1
ATOM 2592 O O . GLU A 1 320 ? 31.436 117.969 32.716 1.00 23.84 320 GLU A O 1
ATOM 2598 N N . ALA A 1 321 ? 30.236 117.339 34.514 1.00 26.18 321 ALA A N 1
ATOM 2599 C CA . ALA A 1 321 ? 29.334 116.530 33.712 1.00 26.51 321 ALA A CA 1
ATOM 2600 C C . ALA A 1 321 ? 28.518 117.407 32.771 1.00 27.66 321 ALA A C 1
ATOM 2601 O O . ALA A 1 321 ? 28.262 117.018 31.629 1.00 28.31 321 ALA A O 1
ATOM 2603 N N . PHE A 1 322 ? 28.174 118.622 33.202 1.00 23.42 322 PHE A N 1
ATOM 2604 C CA . PHE A 1 322 ? 27.482 119.563 32.319 1.00 32.25 322 PHE A CA 1
ATOM 2605 C C . PHE A 1 322 ? 28.345 119.931 31.103 1.00 38.54 322 PHE A C 1
ATOM 2606 O O . PHE A 1 322 ? 27.912 119.782 29.951 1.00 34.10 322 PHE A O 1
ATOM 2614 N N . VAL A 1 323 ? 29.579 120.403 31.334 1.00 25.73 323 VAL A N 1
ATOM 2615 C CA . VAL A 1 323 ? 30.433 120.785 30.206 1.00 20.50 323 VAL A CA 1
ATOM 2616 C C . VAL A 1 323 ? 30.735 119.576 29.344 1.00 20.50 323 VAL A C 1
ATOM 2617 O O . VAL A 1 323 ? 30.754 119.662 28.110 1.00 25.34 323 VAL A O 1
ATOM 2621 N N . GLY A 1 324 ? 30.882 118.415 29.975 1.00 20.56 324 GLY A N 1
ATOM 2622 C CA . GLY A 1 324 ? 31.208 117.219 29.230 1.00 24.18 324 GLY A CA 1
ATOM 2623 C C . GLY A 1 324 ? 30.089 116.778 28.311 1.00 20.66 324 GLY A C 1
ATOM 2624 O O . GLY A 1 324 ? 30.341 116.304 27.205 1.00 24.22 324 GLY A O 1
ATOM 2625 N N . PHE A 1 325 ? 28.836 116.935 28.754 1.00 20.76 325 PHE A N 1
ATOM 2626 C CA . PHE A 1 325 ? 27.721 116.502 27.931 1.00 23.97 325 PHE A CA 1
ATOM 2627 C C . PHE A 1 325 ? 27.520 117.442 26.747 1.00 27.12 325 PHE A C 1
ATOM 2628 O O . PHE A 1 325 ? 27.172 116.994 25.649 1.00 27.98 325 PHE A O 1
ATOM 2636 N N . LEU A 1 326 ? 27.729 118.748 26.953 1.00 27.22 326 LEU A N 1
ATOM 2637 C CA . LEU A 1 326 ? 27.672 119.695 25.846 1.00 23.17 326 LEU A CA 1
ATOM 2638 C C . LEU A 1 326 ? 28.753 119.399 24.817 1.00 29.25 326 LEU A C 1
ATOM 2639 O O . LEU A 1 326 ? 28.499 119.424 23.595 1.00 24.32 326 LEU A O 1
ATOM 2644 N N . ASN A 1 327 ? 29.967 119.109 25.304 1.00 24.02 327 ASN A N 1
ATOM 2645 C CA . ASN A 1 327 ? 31.081 118.774 24.428 1.00 28.30 327 ASN A CA 1
ATOM 2646 C C . ASN A 1 327 ? 30.787 117.520 23.618 1.00 20.51 327 ASN A C 1
ATOM 2647 O O . ASN A 1 327 ? 31.154 117.434 22.448 1.00 20.48 327 ASN A O 1
ATOM 2652 N N . ALA A 1 328 ? 30.163 116.521 24.248 1.00 29.13 328 ALA A N 1
ATOM 2653 C CA . ALA A 1 328 ? 29.878 115.268 23.564 1.00 36.98 328 ALA A CA 1
ATOM 2654 C C . ALA A 1 328 ? 28.846 115.444 22.459 1.00 33.99 328 ALA A C 1
ATOM 2655 O O . ALA A 1 328 ? 28.866 114.698 21.470 1.00 20.80 328 ALA A O 1
ATOM 2657 N N . TYR A 1 329 ? 27.919 116.386 22.622 1.00 28.30 329 TYR A N 1
ATOM 2658 C CA . TYR A 1 329 ? 27.013 116.692 21.526 1.00 27.35 329 TYR A CA 1
ATOM 2659 C C . TYR A 1 329 ? 27.787 117.274 20.345 1.00 29.87 329 TYR A C 1
ATOM 2660 O O . TYR A 1 329 ? 27.680 116.783 19.221 1.00 31.69 329 TYR A O 1
ATOM 2669 N N . SER A 1 330 ? 28.609 118.299 20.596 1.00 28.25 330 SER A N 1
ATOM 2670 C CA . SER A 1 330 ? 29.356 118.934 19.516 1.00 31.03 330 SER A CA 1
ATOM 2671 C C . SER A 1 330 ? 30.280 117.954 18.812 1.00 29.08 330 SER A C 1
ATOM 2672 O O . SER A 1 330 ? 30.589 118.139 17.634 1.00 34.76 330 SER A O 1
ATOM 2675 N N . LEU A 1 331 ? 30.721 116.906 19.506 1.00 32.36 331 LEU A N 1
ATOM 2676 C CA . LEU A 1 331 ? 31.628 115.946 18.891 1.00 33.34 331 LEU A CA 1
ATOM 2677 C C . LEU A 1 331 ? 30.876 114.930 18.043 1.00 43.04 331 LEU A C 1
ATOM 2678 O O . LEU A 1 331 ? 31.290 114.630 16.920 1.00 36.46 331 LEU A O 1
ATOM 2683 N N . PHE A 1 332 ? 29.783 114.379 18.568 1.00 43.95 332 PHE A N 1
ATOM 2684 C CA . PHE A 1 332 ? 29.116 113.252 17.939 1.00 38.31 332 PHE A CA 1
ATOM 2685 C C . PHE A 1 332 ? 27.719 113.591 17.434 1.00 32.33 332 PHE A C 1
ATOM 2686 O O . PHE A 1 332 ? 27.064 112.728 16.838 1.00 30.60 332 PHE A O 1
ATOM 2694 N N . GLU A 1 333 ? 27.251 114.815 17.667 1.00 27.28 333 GLU A N 1
ATOM 2695 C CA . GLU A 1 333 ? 25.990 115.312 17.122 1.00 46.54 333 GLU A CA 1
ATOM 2696 C C . GLU A 1 333 ? 24.818 114.397 17.477 1.00 46.27 333 GLU A C 1
ATOM 2697 O O . GLU A 1 333 ? 23.909 114.166 16.673 1.00 45.57 333 GLU A O 1
ATOM 2703 N N . GLU A 1 334 ? 24.842 113.868 18.696 1.00 36.77 334 GLU A N 1
ATOM 2704 C CA . GLU A 1 334 ? 23.747 113.044 19.185 1.00 40.71 334 GLU A CA 1
ATOM 2705 C C . GLU A 1 334 ? 22.974 113.830 20.234 1.00 48.21 334 GLU A C 1
ATOM 2706 O O . GLU A 1 334 ? 23.461 113.989 21.366 1.00 48.77 334 GLU A O 1
ATOM 2712 N N . PRO A 1 335 ? 21.780 114.340 19.904 1.00 43.78 335 PRO A N 1
ATOM 2713 C CA . PRO A 1 335 ? 21.095 115.272 20.808 1.00 36.89 335 PRO A CA 1
ATOM 2714 C C . PRO A 1 335 ? 20.849 114.725 22.204 1.00 28.51 335 PRO A C 1
ATOM 2715 O O . PRO A 1 335 ? 20.616 115.517 23.121 1.00 29.94 335 PRO A O 1
ATOM 2719 N N . ARG A 1 336 ? 20.864 113.407 22.397 1.00 29.42 336 ARG A N 1
ATOM 2720 C CA . ARG A 1 336 ? 20.660 112.864 23.736 1.00 38.46 336 ARG A CA 1
ATOM 2721 C C . ARG A 1 336 ? 21.702 113.372 24.732 1.00 29.41 336 ARG A C 1
ATOM 2722 O O . ARG A 1 336 ? 21.419 113.441 25.936 1.00 31.49 336 ARG A O 1
ATOM 2730 N N . TYR A 1 337 ? 22.893 113.738 24.258 1.00 21.40 337 TYR A N 1
ATOM 2731 C CA . TYR A 1 337 ? 23.882 114.323 25.156 1.00 29.19 337 TYR A CA 1
ATOM 2732 C C . TYR A 1 337 ? 23.400 115.659 25.703 1.00 29.66 337 TYR A C 1
ATOM 2733 O O . TYR A 1 337 ? 23.643 115.980 26.871 1.00 27.33 337 TYR A O 1
ATOM 2742 N N . LEU A 1 338 ? 22.674 116.428 24.888 1.00 33.14 338 LEU A N 1
ATOM 2743 C CA . LEU A 1 338 ? 22.084 117.672 25.369 1.00 32.82 338 LEU A CA 1
ATOM 2744 C C . LEU A 1 338 ? 21.000 117.408 26.415 1.00 30.46 338 LEU A C 1
ATOM 2745 O O . LEU A 1 338 ? 20.870 118.171 27.380 1.00 31.12 338 LEU A O 1
ATOM 2750 N N . ASP A 1 339 ? 20.198 116.350 26.225 1.00 32.43 339 ASP A N 1
ATOM 2751 C CA . ASP A 1 339 ? 19.232 115.951 27.246 1.00 29.83 339 ASP A CA 1
ATOM 2752 C C . ASP A 1 339 ? 19.930 115.761 28.587 1.00 33.71 339 ASP A C 1
ATOM 2753 O O . ASP A 1 339 ? 19.453 116.224 29.635 1.00 28.15 339 ASP A O 1
ATOM 2758 N N . HIS A 1 340 ? 21.074 115.087 28.551 1.00 30.11 340 HIS A N 1
ATOM 2759 C CA . HIS A 1 340 ? 21.840 114.808 29.753 1.00 40.07 340 HIS A CA 1
ATOM 2760 C C . HIS A 1 340 ? 22.333 116.102 30.399 1.00 33.60 340 HIS A C 1
ATOM 2761 O O . HIS A 1 340 ? 22.081 116.350 31.582 1.00 21.53 340 HIS A O 1
ATOM 2768 N N . ALA A 1 341 ? 23.006 116.958 29.622 1.00 32.96 341 ALA A N 1
ATOM 2769 C CA . ALA A 1 341 ? 23.430 118.267 30.118 1.00 26.57 341 ALA A CA 1
ATOM 2770 C C . ALA A 1 341 ? 22.275 119.016 30.779 1.00 27.85 341 ALA A C 1
ATOM 2771 O O . ALA A 1 341 ? 22.385 119.468 31.922 1.00 21.37 341 ALA A O 1
ATOM 2773 N N . CYS A 1 342 ? 21.169 119.189 30.050 1.00 29.52 342 CYS A N 1
ATOM 2774 C CA . CYS A 1 342 ? 19.993 119.831 30.629 1.00 27.68 342 CYS A CA 1
ATOM 2775 C C . CYS A 1 342 ? 19.597 119.168 31.944 1.00 21.70 342 CYS A C 1
ATOM 2776 O O . CYS A 1 342 ? 19.309 119.857 32.925 1.00 30.44 342 CYS A O 1
ATOM 2779 N N . THR A 1 343 ? 19.593 117.832 31.983 1.00 26.33 343 THR A N 1
ATOM 2780 C CA . THR A 1 343 ? 19.252 117.114 33.212 1.00 27.63 343 THR A CA 1
ATOM 2781 C C . THR A 1 343 ? 20.211 117.457 34.341 1.00 29.75 343 THR A C 1
ATOM 2782 O O . THR A 1 343 ? 19.788 117.703 35.478 1.00 27.29 343 THR A O 1
ATOM 2786 N N . VAL A 1 344 ? 21.516 117.452 34.050 1.00 25.85 344 VAL A N 1
ATOM 2787 C CA . VAL A 1 344 ? 22.502 117.763 35.078 1.00 27.64 344 VAL A CA 1
ATOM 2788 C C . VAL A 1 344 ? 22.332 119.200 35.542 1.00 25.61 344 VAL A C 1
ATOM 2789 O O . VAL A 1 344 ? 22.386 119.485 36.745 1.00 30.74 344 VAL A O 1
ATOM 2793 N N . TRP A 1 345 ? 22.080 120.123 34.606 1.00 21.50 345 TRP A N 1
ATOM 2794 C CA . TRP A 1 345 ? 21.982 121.530 34.987 1.00 25.52 345 TRP A CA 1
ATOM 2795 C C . TRP A 1 345 ? 20.771 121.775 35.878 1.00 35.98 345 TRP A C 1
ATOM 2796 O O . TRP A 1 345 ? 20.840 122.559 36.832 1.00 31.05 345 TRP A O 1
ATOM 2807 N N . ARG A 1 346 ? 19.650 121.120 35.566 1.00 37.16 346 ARG A N 1
ATOM 2808 C CA . ARG A 1 346 ? 18.469 121.201 36.416 1.00 33.37 346 ARG A CA 1
ATOM 2809 C C . ARG A 1 346 ? 18.783 120.708 37.823 1.00 26.54 346 ARG A C 1
ATOM 2810 O O . ARG A 1 346 ? 18.368 121.322 38.814 1.00 28.93 346 ARG A O 1
ATOM 2818 N N . PHE A 1 347 ? 19.537 119.612 37.931 1.00 29.90 347 PHE A N 1
ATOM 2819 C CA . PHE A 1 347 ? 19.918 119.121 39.248 1.00 31.67 347 PHE A CA 1
ATOM 2820 C C . PHE A 1 347 ? 20.706 120.183 40.013 1.00 26.55 347 PHE A C 1
ATOM 2821 O O . PHE A 1 347 ? 20.436 120.442 41.195 1.00 29.76 347 PHE A O 1
ATOM 2829 N N . ILE A 1 348 ? 21.656 120.829 39.333 1.00 21.82 348 ILE A N 1
ATOM 2830 C CA . ILE A 1 348 ? 22.464 121.876 39.950 1.00 30.02 348 ILE A CA 1
ATOM 2831 C C . ILE A 1 348 ? 21.583 123.016 40.430 1.00 28.96 348 ILE A C 1
ATOM 2832 O O . ILE A 1 348 ? 21.704 123.481 41.570 1.00 26.68 348 ILE A O 1
ATOM 2837 N N . MET A 1 349 ? 20.728 123.527 39.540 1.00 28.44 349 MET A N 1
ATOM 2838 C CA . MET A 1 349 ? 19.839 124.628 39.912 1.00 30.93 349 MET A CA 1
ATOM 2839 C C . MET A 1 349 ? 18.907 124.242 41.058 1.00 27.34 349 MET A C 1
ATOM 2840 O O . MET A 1 349 ? 18.634 125.060 41.946 1.00 26.80 349 MET A O 1
ATOM 2845 N N A ASP A 1 350 ? 18.418 123.000 41.060 0.54 22.28 350 ASP A N 1
ATOM 2846 N N B ASP A 1 350 ? 18.421 122.999 41.068 0.46 23.20 350 ASP A N 1
ATOM 2847 C CA A ASP A 1 350 ? 17.436 122.580 42.056 0.54 29.26 350 ASP A CA 1
ATOM 2848 C CA B ASP A 1 350 ? 17.421 122.593 42.052 0.46 29.28 350 ASP A CA 1
ATOM 2849 C C A ASP A 1 350 ? 18.055 122.383 43.435 0.54 35.03 350 ASP A C 1
ATOM 2850 C C B ASP A 1 350 ? 18.006 122.270 43.422 0.46 34.67 350 ASP A C 1
ATOM 2851 O O A ASP A 1 350 ? 17.421 122.686 44.452 0.54 38.93 350 ASP A O 1
ATOM 2852 O O B ASP A 1 350 ? 17.292 122.370 44.427 0.46 37.46 350 ASP A O 1
ATOM 2861 N N . HIS A 1 351 ? 19.270 121.859 43.496 1.00 31.87 351 HIS A N 1
ATOM 2862 C CA . HIS A 1 351 ? 19.773 121.396 44.786 1.00 31.81 351 HIS A CA 1
ATOM 2863 C C . HIS A 1 351 ? 21.140 121.952 45.174 1.00 41.27 351 HIS A C 1
ATOM 2864 O O . HIS A 1 351 ? 21.355 122.239 46.354 1.00 30.07 351 HIS A O 1
ATOM 2871 N N . LEU A 1 352 ? 22.064 122.128 44.219 1.00 42.38 352 LEU A N 1
ATOM 2872 C CA . LEU A 1 352 ? 23.421 122.553 44.569 1.00 35.63 352 LEU A CA 1
ATOM 2873 C C . LEU A 1 352 ? 23.540 124.055 44.765 1.00 31.40 352 LEU A C 1
ATOM 2874 O O . LEU A 1 352 ? 24.475 124.510 45.428 1.00 30.96 352 LEU A O 1
ATOM 2879 N N . VAL A 1 353 ? 22.653 124.844 44.163 1.00 29.55 353 VAL A N 1
ATOM 2880 C CA . VAL A 1 353 ? 22.656 126.278 44.419 1.00 34.55 353 VAL A CA 1
ATOM 2881 C C . VAL A 1 353 ? 22.136 126.525 45.832 1.00 39.09 353 VAL A C 1
ATOM 2882 O O . VAL A 1 353 ? 21.087 126.001 46.227 1.00 26.07 353 VAL A O 1
ATOM 2886 N N . ASP A 1 354 ? 22.861 127.311 46.595 1.00 31.07 354 ASP A N 1
ATOM 2887 C CA . ASP A 1 354 ? 22.462 127.672 47.907 1.00 24.89 354 ASP A CA 1
ATOM 2888 C C . ASP A 1 354 ? 22.014 129.081 47.848 1.00 28.72 354 ASP A C 1
ATOM 2889 O O . ASP A 1 354 ? 22.794 129.959 47.958 1.00 22.25 354 ASP A O 1
ATOM 2894 N N . ARG A 1 355 ? 20.714 129.271 47.682 1.00 29.30 355 ARG A N 1
ATOM 2895 C CA . ARG A 1 355 ? 20.153 130.599 47.651 1.00 28.71 355 ARG A CA 1
ATOM 2896 C C . ARG A 1 355 ? 20.089 131.271 49.044 1.00 35.01 355 ARG A C 1
ATOM 2897 O O . ARG A 1 355 ? 20.034 132.465 49.153 1.00 33.48 355 ARG A O 1
ATOM 2905 N N . GLU A 1 356 ? 20.130 130.477 50.089 1.00 31.37 356 GLU A N 1
ATOM 2906 C CA . GLU A 1 356 ? 20.154 131.012 51.423 1.00 41.04 356 GLU A CA 1
ATOM 2907 C C . GLU A 1 356 ? 21.526 131.532 51.843 1.00 36.28 356 GLU A C 1
ATOM 2908 O O . GLU A 1 356 ? 21.709 132.686 52.031 1.00 35.97 356 GLU A O 1
ATOM 2914 N N . GLY A 1 357 ? 22.478 130.635 51.953 1.00 33.77 357 GLY A N 1
ATOM 2915 C CA . GLY A 1 357 ? 23.801 130.953 52.391 1.00 32.00 357 GLY A CA 1
ATOM 2916 C C . GLY A 1 357 ? 24.835 131.341 51.359 1.00 35.37 357 GLY A C 1
ATOM 2917 O O . GLY A 1 357 ? 25.965 131.570 51.702 1.00 33.86 357 GLY A O 1
ATOM 2918 N N . GLY A 1 358 ? 24.451 131.364 50.096 1.00 32.57 358 GLY A N 1
ATOM 2919 C CA . GLY A 1 358 ? 25.340 131.763 49.026 1.00 28.14 358 GLY A CA 1
ATOM 2920 C C . GLY A 1 358 ? 26.094 130.667 48.321 1.00 29.46 358 GLY A C 1
ATOM 2921 O O . GLY A 1 358 ? 26.211 129.608 48.813 1.00 29.51 358 GLY A O 1
ATOM 2922 N N . GLU A 1 359 ? 26.529 130.951 47.106 1.00 21.74 359 GLU A N 1
ATOM 2923 C CA . GLU A 1 359 ? 27.266 130.030 46.255 1.00 21.58 359 GLU A CA 1
ATOM 2924 C C . GLU A 1 359 ? 26.595 128.677 46.055 1.00 21.65 359 GLU A C 1
ATOM 2925 O O . GLU A 1 359 ? 25.431 128.560 46.007 1.00 22.10 359 GLU A O 1
ATOM 2931 N N . TRP A 1 360 ? 27.391 127.653 45.937 1.00 21.57 360 TRP A N 1
ATOM 2932 C CA . TRP A 1 360 ? 26.960 126.307 45.775 1.00 21.63 360 TRP A CA 1
ATOM 2933 C C . TRP A 1 360 ? 27.417 125.402 46.910 1.00 32.48 360 TRP A C 1
ATOM 2934 O O . TRP A 1 360 ? 28.471 125.562 47.428 1.00 30.00 360 TRP A O 1
ATOM 2945 N N . PHE A 1 361 ? 26.576 124.479 47.329 1.00 33.41 361 PHE A N 1
ATOM 2946 C CA . PHE A 1 361 ? 27.000 123.477 48.292 1.00 27.35 361 PHE A CA 1
ATOM 2947 C C . PHE A 1 361 ? 28.144 122.650 47.717 1.00 32.62 361 PHE A C 1
ATOM 2948 O O . PHE A 1 361 ? 28.238 122.449 46.506 1.00 37.73 361 PHE A O 1
ATOM 2956 N N . TRP A 1 362 ? 29.056 122.210 48.599 1.00 27.03 362 TRP A N 1
ATOM 2957 C CA . TRP A 1 362 ? 30.062 121.231 48.187 1.00 29.14 362 TRP A CA 1
ATOM 2958 C C . TRP A 1 362 ? 29.411 119.955 47.656 1.00 22.75 362 TRP A C 1
ATOM 2959 O O . TRP A 1 362 ? 29.892 119.360 46.688 1.00 21.67 362 TRP A O 1
ATOM 2970 N N . ALA A 1 363 ? 28.333 119.506 48.303 1.00 26.12 363 ALA A N 1
ATOM 2971 C CA . ALA A 1 363 ? 27.698 118.242 47.956 1.00 30.41 363 ALA A CA 1
ATOM 2972 C C . ALA A 1 363 ? 26.314 118.143 48.596 1.00 34.81 363 ALA A C 1
ATOM 2973 O O . ALA A 1 363 ? 26.028 118.761 49.630 1.00 25.74 363 ALA A O 1
ATOM 2975 N N . VAL A 1 364 ? 25.456 117.362 47.937 1.00 29.00 364 VAL A N 1
ATOM 2976 C CA . VAL A 1 364 ? 24.121 117.051 48.420 1.00 24.09 364 VAL A CA 1
ATOM 2977 C C . VAL A 1 364 ? 23.864 115.558 48.241 1.00 24.20 364 VAL A C 1
ATOM 2978 O O . VAL A 1 364 ? 24.596 114.858 47.539 1.00 25.99 364 VAL A O 1
ATOM 2982 N N . THR A 1 365 ? 22.813 115.070 48.888 1.00 22.81 365 THR A N 1
ATOM 2983 C CA . THR A 1 365 ? 22.433 113.671 48.726 1.00 22.92 365 THR A CA 1
ATOM 2984 C C . THR A 1 365 ? 21.857 113.483 47.327 1.00 24.13 365 THR A C 1
ATOM 2985 O O . THR A 1 365 ? 21.519 114.465 46.663 1.00 25.67 365 THR A O 1
ATOM 2989 N N . PRO A 1 366 ? 21.742 112.236 46.845 1.00 27.06 366 PRO A N 1
ATOM 2990 C CA . PRO A 1 366 ? 21.101 112.029 45.532 1.00 32.36 366 PRO A CA 1
ATOM 2991 C C . PRO A 1 366 ? 19.742 112.690 45.451 1.00 34.03 366 PRO A C 1
ATOM 2992 O O . PRO A 1 366 ? 19.311 113.115 44.369 1.00 31.45 366 PRO A O 1
ATOM 2996 N N . GLU A 1 367 ? 19.075 112.828 46.597 1.00 38.78 367 GLU A N 1
ATOM 2997 C CA . GLU A 1 367 ? 17.803 113.527 46.694 1.00 37.04 367 GLU A CA 1
ATOM 2998 C C . GLU A 1 367 ? 17.945 115.048 46.684 1.00 40.30 367 GLU A C 1
ATOM 2999 O O . GLU A 1 367 ? 16.960 115.737 46.399 1.00 35.82 367 GLU A O 1
ATOM 3005 N N . GLY A 1 368 ? 19.120 115.593 47.010 1.00 39.67 368 GLY A N 1
ATOM 3006 C CA . GLY A 1 368 ? 19.323 117.031 47.045 1.00 28.47 368 GLY A CA 1
ATOM 3007 C C . GLY A 1 368 ? 19.487 117.667 48.420 1.00 25.41 368 GLY A C 1
ATOM 3008 O O . GLY A 1 368 ? 19.543 118.899 48.511 1.00 28.36 368 GLY A O 1
ATOM 3009 N N . SER A 1 369 ? 19.575 116.890 49.474 1.00 23.18 369 SER A N 1
ATOM 3010 C CA . SER A 1 369 ? 19.753 117.494 50.790 1.00 30.34 369 SER A CA 1
ATOM 3011 C C . SER A 1 369 ? 21.221 117.866 50.978 1.00 37.97 369 SER A C 1
ATOM 3012 O O . SER A 1 369 ? 22.097 117.048 50.680 1.00 35.01 369 SER A O 1
ATOM 3015 N N . PRO A 1 370 ? 21.530 119.091 51.416 1.00 40.43 370 PRO A N 1
ATOM 3016 C CA . PRO A 1 370 ? 22.939 119.490 51.512 1.00 36.03 370 PRO A CA 1
ATOM 3017 C C . PRO A 1 370 ? 23.625 118.694 52.601 1.00 31.37 370 PRO A C 1
ATOM 3018 O O . PRO A 1 370 ? 23.044 118.436 53.651 1.00 29.30 370 PRO A O 1
ATOM 3022 N N . LEU A 1 371 ? 24.845 118.249 52.298 1.00 33.70 371 LEU A N 1
ATOM 3023 C CA . LEU A 1 371 ? 25.682 117.510 53.236 1.00 39.86 371 LEU A CA 1
ATOM 3024 C C . LEU A 1 371 ? 26.357 118.462 54.207 1.00 33.97 371 LEU A C 1
ATOM 3025 O O . LEU A 1 371 ? 26.982 119.442 53.791 1.00 30.31 371 LEU A O 1
ATOM 3030 N N . ALA A 1 372 ? 26.277 118.142 55.491 1.00 37.94 372 ALA A N 1
ATOM 3031 C CA . ALA A 1 372 ? 26.904 118.937 56.537 1.00 36.24 372 ALA A CA 1
ATOM 3032 C C . ALA A 1 372 ? 28.371 118.545 56.724 1.00 33.87 372 ALA A C 1
ATOM 3033 O O . ALA A 1 372 ? 28.802 117.449 56.354 1.00 35.91 372 ALA A O 1
ATOM 3035 N N . GLY A 1 373 ? 29.136 119.459 57.321 1.00 31.30 373 GLY A N 1
ATOM 3036 C CA . GLY A 1 373 ? 30.511 119.193 57.676 1.00 31.32 373 GLY A CA 1
ATOM 3037 C C . GLY A 1 373 ? 31.530 119.529 56.610 1.00 31.97 373 GLY A C 1
ATOM 3038 O O . GLY A 1 373 ? 32.705 119.208 56.783 1.00 37.47 373 GLY A O 1
ATOM 3039 N N . TYR A 1 374 ? 31.114 120.189 55.548 1.00 42.18 374 TYR A N 1
ATOM 3040 C CA . TYR A 1 374 ? 31.983 120.629 54.458 1.00 35.23 374 TYR A CA 1
ATOM 3041 C C . TYR A 1 374 ? 31.990 122.102 54.362 1.00 35.62 374 TYR A C 1
ATOM 3042 O O . TYR A 1 374 ? 31.093 122.759 54.813 1.00 42.37 374 TYR A O 1
ATOM 3051 N N . GLU A 1 375 ? 33.024 122.629 53.756 1.00 35.21 375 GLU A N 1
ATOM 3052 C CA . GLU A 1 375 ? 33.086 124.043 53.570 1.00 33.93 375 GLU A CA 1
ATOM 3053 C C . GLU A 1 375 ? 32.467 124.520 52.283 1.00 33.81 375 GLU A C 1
ATOM 3054 O O . GLU A 1 375 ? 32.215 123.785 51.391 1.00 21.82 375 GLU A O 1
ATOM 3060 N N . LYS A 1 376 ? 32.238 125.804 52.296 1.00 30.73 376 LYS A N 1
ATOM 3061 C CA . LYS A 1 376 ? 31.757 126.535 51.187 1.00 30.81 376 LYS A CA 1
ATOM 3062 C C . LYS A 1 376 ? 32.932 126.966 50.332 1.00 32.96 376 LYS A C 1
ATOM 3063 O O . LYS A 1 376 ? 32.823 127.051 49.166 1.00 26.24 376 LYS A O 1
ATOM 3069 N N . GLY A 1 377 ? 34.039 127.291 50.965 1.00 30.15 377 GLY A N 1
ATOM 3070 C CA . GLY A 1 377 ? 35.249 127.687 50.303 1.00 26.91 377 GLY A CA 1
ATOM 3071 C C . GLY A 1 377 ? 36.465 127.258 51.083 1.00 21.39 377 GLY A C 1
ATOM 3072 O O . GLY A 1 377 ? 36.409 127.252 52.253 1.00 28.44 377 GLY A O 1
ATOM 3073 N N . GLY A 1 378 ? 37.534 126.878 50.412 1.00 26.32 378 GLY A N 1
ATOM 3074 C CA . GLY A 1 378 ? 38.749 126.489 51.108 1.00 28.09 378 GLY A CA 1
ATOM 3075 C C . GLY A 1 378 ? 39.815 125.982 50.164 1.00 25.23 378 GLY A C 1
ATOM 3076 O O . GLY A 1 378 ? 39.867 126.371 48.995 1.00 22.96 378 GLY A O 1
ATOM 3077 N N . MET A 1 379 ? 40.662 125.101 50.689 1.00 32.32 379 MET A N 1
ATOM 3078 C CA . MET A 1 379 ? 41.755 124.544 49.899 1.00 37.08 379 MET A CA 1
ATOM 3079 C C . MET A 1 379 ? 41.237 123.773 48.697 1.00 33.50 379 MET A C 1
ATOM 3080 O O . MET A 1 379 ? 41.942 123.639 47.692 1.00 31.17 379 MET A O 1
ATOM 3085 N N . TRP A 1 380 ? 40.027 123.239 48.786 1.00 25.86 380 TRP A N 1
ATOM 3086 C CA . TRP A 1 380 ? 39.522 122.344 47.763 1.00 34.42 380 TRP A CA 1
ATOM 3087 C C . TRP A 1 380 ? 38.349 122.919 46.981 1.00 32.28 380 TRP A C 1
ATOM 3088 O O . TRP A 1 380 ? 37.991 122.367 45.934 1.00 26.66 380 TRP A O 1
ATOM 3099 N N . LYS A 1 381 ? 37.742 124.011 47.435 1.00 33.09 381 LYS A N 1
ATOM 3100 C CA . LYS A 1 381 ? 36.669 124.600 46.658 1.00 35.29 381 LYS A CA 1
ATOM 3101 C C . LYS A 1 381 ? 36.887 126.098 46.542 1.00 20.92 381 LYS A C 1
ATOM 3102 O O . LYS A 1 381 ? 36.946 126.816 47.547 1.00 27.35 381 LYS A O 1
ATOM 3108 N N . ALA A 1 382 ? 37.021 126.553 45.308 1.00 22.34 382 ALA A N 1
ATOM 3109 C CA . ALA A 1 382 ? 37.151 127.961 44.994 1.00 29.68 382 ALA A CA 1
ATOM 3110 C C . ALA A 1 382 ? 36.078 128.327 43.974 1.00 28.42 382 ALA A C 1
ATOM 3111 O O . ALA A 1 382 ? 34.988 127.753 43.984 1.00 29.21 382 ALA A O 1
ATOM 3113 N N . SER A 1 383 ? 36.359 129.281 43.137 1.00 23.63 383 SER A N 1
ATOM 3114 C CA . SER A 1 383 ? 35.413 129.750 42.174 1.00 27.36 383 SER A CA 1
ATOM 3115 C C . SER A 1 383 ? 35.567 129.267 40.732 1.00 29.20 383 SER A C 1
ATOM 3116 O O . SER A 1 383 ? 34.919 129.756 39.908 1.00 26.53 383 SER A O 1
ATOM 3119 N N . TYR A 1 384 ? 36.393 128.267 40.501 1.00 29.21 384 TYR A N 1
ATOM 3120 C CA . TYR A 1 384 ? 36.715 127.766 39.190 1.00 24.94 384 TYR A CA 1
ATOM 3121 C C . TYR A 1 384 ? 35.804 126.760 38.500 1.00 21.52 384 TYR A C 1
ATOM 3122 O O . TYR A 1 384 ? 35.392 127.009 37.444 1.00 34.75 384 TYR A O 1
ATOM 3131 N N . HIS A 1 385 ? 35.496 125.654 39.105 1.00 27.54 385 HIS A N 1
ATOM 3132 C CA . HIS A 1 385 ? 34.688 124.645 38.477 1.00 23.91 385 HIS A CA 1
ATOM 3133 C C . HIS A 1 385 ? 33.325 125.183 37.976 1.00 28.91 385 HIS A C 1
ATOM 3134 O O . HIS A 1 385 ? 32.982 125.013 36.836 1.00 23.88 385 HIS A O 1
ATOM 3141 N N . ASN A 1 386 ? 32.611 125.859 38.848 1.00 20.59 386 ASN A N 1
ATOM 3142 C CA . ASN A 1 386 ? 31.322 126.409 38.527 1.00 24.70 386 ASN A CA 1
ATOM 3143 C C . ASN A 1 386 ? 31.353 127.629 37.609 1.00 30.08 386 ASN A C 1
ATOM 3144 O O . ASN A 1 386 ? 30.570 127.672 36.721 1.00 32.84 386 ASN A O 1
ATOM 3149 N N . SER A 1 387 ? 32.251 128.578 37.808 1.00 24.93 387 SER A N 1
ATOM 3150 C CA . SER A 1 387 ? 32.352 129.683 36.914 1.00 24.31 387 SER A CA 1
ATOM 3151 C C . SER A 1 387 ? 32.721 129.172 35.531 1.00 29.63 387 SER A C 1
ATOM 3152 O O . SER A 1 387 ? 32.183 129.634 34.575 1.00 29.91 387 SER A O 1
ATOM 3155 N N . ARG A 1 388 ? 33.700 128.284 35.442 1.00 29.24 388 ARG A N 1
ATOM 3156 C CA . ARG A 1 388 ? 34.047 127.738 34.139 1.00 32.24 388 ARG A CA 1
ATOM 3157 C C . ARG A 1 388 ? 32.834 127.109 33.471 1.00 31.26 388 ARG A C 1
ATOM 3158 O O . ARG A 1 388 ? 32.617 127.290 32.267 1.00 35.93 388 ARG A O 1
ATOM 3166 N N . ALA A 1 389 ? 32.053 126.341 34.236 1.00 28.71 389 ALA A N 1
ATOM 3167 C CA . ALA A 1 389 ? 30.919 125.634 33.663 1.00 22.27 389 ALA A CA 1
ATOM 3168 C C . ALA A 1 389 ? 29.918 126.613 33.101 1.00 20.48 389 ALA A C 1
ATOM 3169 O O . ALA A 1 389 ? 29.306 126.346 32.070 1.00 20.49 389 ALA A O 1
ATOM 3171 N N . CYS A 1 390 ? 29.807 127.785 33.723 1.00 33.22 390 CYS A N 1
ATOM 3172 C CA . CYS A 1 390 ? 28.935 128.829 33.203 1.00 42.04 390 CYS A CA 1
ATOM 3173 C C . CYS A 1 390 ? 29.519 129.459 31.942 1.00 31.42 390 CYS A C 1
ATOM 3174 O O . CYS A 1 390 ? 28.799 129.677 30.957 1.00 24.38 390 CYS A O 1
ATOM 3177 N N . LEU A 1 391 ? 30.822 129.771 31.958 1.00 22.33 391 LEU A N 1
ATOM 3178 C CA . LEU A 1 391 ? 31.462 130.361 30.783 1.00 28.94 391 LEU A CA 1
ATOM 3179 C C . LEU A 1 391 ? 31.515 129.373 29.625 1.00 22.68 391 LEU A C 1
ATOM 3180 O O . LEU A 1 391 ? 31.219 129.730 28.483 1.00 25.83 391 LEU A O 1
ATOM 3185 N N . GLU A 1 392 ? 31.886 128.125 29.904 1.00 30.01 392 GLU A N 1
ATOM 3186 C CA . GLU A 1 392 ? 31.859 127.101 28.870 1.00 22.88 392 GLU A CA 1
ATOM 3187 C C . GLU A 1 392 ? 30.433 126.854 28.370 1.00 28.19 392 GLU A C 1
ATOM 3188 O O . GLU A 1 392 ? 30.210 126.725 27.162 1.00 26.45 392 GLU A O 1
ATOM 3194 N N . GLY A 1 393 ? 29.456 126.775 29.285 1.00 25.25 393 GLY A N 1
ATOM 3195 C CA . GLY A 1 393 ? 28.070 126.606 28.857 1.00 20.49 393 GLY A CA 1
ATOM 3196 C C . GLY A 1 393 ? 27.592 127.734 27.956 1.00 21.30 393 GLY A C 1
ATOM 3197 O O . GLY A 1 393 ? 26.948 127.494 26.938 1.00 26.41 393 GLY A O 1
ATOM 3198 N N . MET A 1 394 ? 27.930 128.975 28.301 1.00 24.08 394 MET A N 1
ATOM 3199 C CA . MET A 1 394 ? 27.424 130.111 27.541 1.00 25.22 394 MET A CA 1
ATOM 3200 C C . MET A 1 394 ? 27.981 130.110 26.129 1.00 30.35 394 MET A C 1
ATOM 3201 O O . MET A 1 394 ? 27.233 130.286 25.156 1.00 25.11 394 MET A O 1
ATOM 3206 N N . ARG A 1 395 ? 29.296 129.903 25.998 1.00 26.12 395 ARG A N 1
ATOM 3207 C CA . ARG A 1 395 ? 29.906 129.912 24.680 1.00 23.88 395 ARG A CA 1
ATOM 3208 C C . ARG A 1 395 ? 29.424 128.746 23.839 1.00 25.92 395 ARG A C 1
ATOM 3209 O O . ARG A 1 395 ? 29.176 128.901 22.637 1.00 22.44 395 ARG A O 1
ATOM 3217 N N . ARG A 1 396 ? 29.297 127.569 24.450 1.00 25.14 396 ARG A N 1
ATOM 3218 C CA . ARG A 1 396 ? 28.923 126.386 23.691 1.00 23.82 396 ARG A CA 1
ATOM 3219 C C . ARG A 1 396 ? 27.456 126.429 23.299 1.00 23.08 396 ARG A C 1
ATOM 3220 O O . ARG A 1 396 ? 27.103 126.072 22.166 1.00 24.77 396 ARG A O 1
ATOM 3228 N N . ILE A 1 397 ? 26.579 126.822 24.233 1.00 21.35 397 ILE A N 1
ATOM 3229 C CA . ILE A 1 397 ? 25.154 126.856 23.915 1.00 20.68 397 ILE A CA 1
ATOM 3230 C C . ILE A 1 397 ? 24.885 127.884 22.826 1.00 27.96 397 ILE A C 1
ATOM 3231 O O . ILE A 1 397 ? 24.152 127.607 21.867 1.00 22.28 397 ILE A O 1
ATOM 3236 N N . ASP A 1 398 ? 25.514 129.064 22.928 1.00 29.90 398 ASP A N 1
ATOM 3237 C CA . ASP A 1 398 ? 25.395 130.091 21.890 1.00 20.60 398 ASP A CA 1
ATOM 3238 C C . ASP A 1 398 ? 25.758 129.548 20.512 1.00 23.11 398 ASP A C 1
ATOM 3239 O O . ASP A 1 398 ? 25.039 129.776 19.532 1.00 28.09 398 ASP A O 1
ATOM 3244 N N . THR A 1 399 ? 26.913 128.881 20.415 1.00 24.28 399 THR A N 1
ATOM 3245 C CA . THR A 1 399 ? 27.333 128.255 19.161 1.00 27.60 399 THR A CA 1
ATOM 3246 C C . THR A 1 399 ? 26.273 127.287 18.653 1.00 29.24 399 THR A C 1
ATOM 3247 O O . THR A 1 399 ? 25.980 127.242 17.450 1.00 35.19 399 THR A O 1
ATOM 3251 N N . ILE A 1 400 ? 25.670 126.520 19.561 1.00 24.71 400 ILE A N 1
ATOM 3252 C CA . ILE A 1 400 ? 24.628 125.587 19.161 1.00 23.32 400 ILE A CA 1
ATOM 3253 C C . ILE A 1 400 ? 23.431 126.346 18.592 1.00 29.29 400 ILE A C 1
ATOM 3254 O O . ILE A 1 400 ? 22.942 126.036 17.504 1.00 32.36 400 ILE A O 1
ATOM 3259 N N . LEU A 1 401 ? 22.973 127.376 19.304 1.00 28.14 401 LEU A N 1
ATOM 3260 C CA . LEU A 1 401 ? 21.770 128.089 18.908 1.00 24.96 401 LEU A CA 1
ATOM 3261 C C . LEU A 1 401 ? 22.020 128.927 17.663 1.00 39.38 401 LEU A C 1
ATOM 3262 O O . LEU A 1 401 ? 21.104 129.134 16.858 1.00 39.53 401 LEU A O 1
ATOM 3267 N N . GLU A 1 402 ? 23.251 129.400 17.473 1.00 31.81 402 GLU A N 1
ATOM 3268 C CA . GLU A 1 402 ? 23.528 130.208 16.290 1.00 37.65 402 GLU A CA 1
ATOM 3269 C C . GLU A 1 402 ? 23.725 129.349 15.051 1.00 34.57 402 GLU A C 1
ATOM 3270 O O . GLU A 1 402 ? 23.430 129.802 13.944 1.00 37.10 402 GLU A O 1
ATOM 3276 N N . GLU A 1 403 ? 24.236 128.127 15.210 1.00 34.19 403 GLU A N 1
ATOM 3277 C CA . GLU A 1 403 ? 24.533 127.273 14.078 1.00 48.05 403 GLU A CA 1
ATOM 3278 C C . GLU A 1 403 ? 23.568 126.102 14.124 1.00 58.82 403 GLU A C 1
ATOM 3279 O O . GLU A 1 403 ? 22.471 126.184 13.538 1.00 67.84 403 GLU A O 1
ATOM 3285 N N . GLU A 1 404 ? 23.903 125.004 14.799 1.00 67.67 404 GLU A N 1
ATOM 3286 C CA . GLU A 1 404 ? 23.024 123.844 14.883 1.00 64.77 404 GLU A CA 1
ATOM 3287 C C . GLU A 1 404 ? 21.693 124.232 15.497 1.00 67.92 404 GLU A C 1
ATOM 3288 O O . GLU A 1 404 ? 20.829 123.389 15.684 1.00 74.78 404 GLU A O 1
ATOM 3294 N N . MET B 1 1 ? 49.452 161.200 -14.088 1.00 68.66 1 MET B N 1
ATOM 3295 C CA . MET B 1 1 ? 50.395 161.146 -12.975 1.00 70.56 1 MET B CA 1
ATOM 3296 C C . MET B 1 1 ? 51.087 159.780 -12.748 1.00 72.30 1 MET B C 1
ATOM 3297 O O . MET B 1 1 ? 51.353 159.425 -11.601 1.00 80.06 1 MET B O 1
ATOM 3302 N N . PRO B 1 2 ? 51.399 159.018 -13.801 1.00 68.25 2 PRO B N 1
ATOM 3303 C CA . PRO B 1 2 ? 51.987 157.693 -13.590 1.00 64.67 2 PRO B CA 1
ATOM 3304 C C . PRO B 1 2 ? 53.509 157.748 -13.490 1.00 62.50 2 PRO B C 1
ATOM 3305 O O . PRO B 1 2 ? 54.154 158.743 -13.836 1.00 51.88 2 PRO B O 1
ATOM 3309 N N . LEU B 1 3 ? 54.079 156.651 -12.999 1.00 57.40 3 LEU B N 1
ATOM 3310 C CA . LEU B 1 3 ? 55.524 156.601 -12.828 1.00 53.64 3 LEU B CA 1
ATOM 3311 C C . LEU B 1 3 ? 56.210 156.707 -14.187 1.00 47.20 3 LEU B C 1
ATOM 3312 O O . LEU B 1 3 ? 55.821 156.006 -15.132 1.00 42.74 3 LEU B O 1
ATOM 3317 N N . PRO B 1 4 ? 57.207 157.579 -14.334 1.00 45.51 4 PRO B N 1
ATOM 3318 C CA . PRO B 1 4 ? 57.982 157.619 -15.584 1.00 46.27 4 PRO B CA 1
ATOM 3319 C C . PRO B 1 4 ? 58.581 156.253 -15.873 1.00 52.81 4 PRO B C 1
ATOM 3320 O O . PRO B 1 4 ? 59.317 155.689 -15.054 1.00 52.89 4 PRO B O 1
ATOM 3324 N N . THR B 1 5 ? 58.244 155.714 -17.047 1.00 49.40 5 THR B N 1
ATOM 3325 C CA . THR B 1 5 ? 58.601 154.337 -17.354 1.00 45.66 5 THR B CA 1
ATOM 3326 C C . THR B 1 5 ? 60.108 154.166 -17.508 1.00 42.23 5 THR B C 1
ATOM 3327 O O . THR B 1 5 ? 60.620 153.058 -17.306 1.00 38.54 5 THR B O 1
ATOM 3331 N N . THR B 1 6 ? 60.830 155.242 -17.858 1.00 38.19 6 THR B N 1
ATOM 3332 C CA . THR B 1 6 ? 62.290 155.186 -17.954 1.00 38.30 6 THR B CA 1
ATOM 3333 C C . THR B 1 6 ? 62.940 154.921 -16.606 1.00 32.68 6 THR B C 1
ATOM 3334 O O . THR B 1 6 ? 64.105 154.502 -16.554 1.00 34.97 6 THR B O 1
ATOM 3338 N N . LEU B 1 7 ? 62.217 155.178 -15.517 1.00 29.82 7 LEU B N 1
ATOM 3339 C CA . LEU B 1 7 ? 62.749 154.885 -14.196 1.00 38.54 7 LEU B CA 1
ATOM 3340 C C . LEU B 1 7 ? 62.753 153.394 -13.924 1.00 36.23 7 LEU B C 1
ATOM 3341 O O . LEU B 1 7 ? 63.570 152.921 -13.131 1.00 38.18 7 LEU B O 1
ATOM 3346 N N . ARG B 1 8 ? 61.867 152.639 -14.577 1.00 33.07 8 ARG B N 1
ATOM 3347 C CA . ARG B 1 8 ? 61.709 151.234 -14.208 1.00 36.45 8 ARG B CA 1
ATOM 3348 C C . ARG B 1 8 ? 62.982 150.424 -14.442 1.00 35.81 8 ARG B C 1
ATOM 3349 O O . ARG B 1 8 ? 63.405 149.717 -13.511 1.00 35.00 8 ARG B O 1
ATOM 3357 N N . PRO B 1 9 ? 63.659 150.491 -15.602 1.00 41.66 9 PRO B N 1
ATOM 3358 C CA . PRO B 1 9 ? 64.937 149.748 -15.724 1.00 38.50 9 PRO B CA 1
ATOM 3359 C C . PRO B 1 9 ? 65.997 150.166 -14.709 1.00 32.05 9 PRO B C 1
ATOM 3360 O O . PRO B 1 9 ? 66.727 149.313 -14.190 1.00 26.58 9 PRO B O 1
ATOM 3364 N N . THR B 1 10 ? 66.112 151.460 -14.417 1.00 38.16 10 THR B N 1
ATOM 3365 C CA . THR B 1 10 ? 67.041 151.909 -13.382 1.00 33.38 10 THR B CA 1
ATOM 3366 C C . THR B 1 10 ? 66.720 151.274 -12.034 1.00 35.48 10 THR B C 1
ATOM 3367 O O . THR B 1 10 ? 67.605 150.723 -11.366 1.00 26.05 10 THR B O 1
ATOM 3371 N N . LEU B 1 11 ? 65.451 151.341 -11.618 1.00 33.51 11 LEU B N 1
ATOM 3372 C CA . LEU B 1 11 ? 65.067 150.788 -10.328 1.00 30.62 11 LEU B CA 1
ATOM 3373 C C . LEU B 1 11 ? 65.286 149.283 -10.280 1.00 33.13 11 LEU B C 1
ATOM 3374 O O . LEU B 1 11 ? 65.720 148.745 -9.254 1.00 25.77 11 LEU B O 1
ATOM 3379 N N . ARG B 1 12 ? 64.971 148.576 -11.371 1.00 28.17 12 ARG B N 1
ATOM 3380 C CA . ARG B 1 12 ? 65.172 147.131 -11.367 1.00 32.04 12 ARG B CA 1
ATOM 3381 C C . ARG B 1 12 ? 66.641 146.793 -11.134 1.00 28.13 12 ARG B C 1
ATOM 3382 O O . ARG B 1 12 ? 66.958 145.834 -10.423 1.00 26.27 12 ARG B O 1
ATOM 3390 N N . GLN B 1 13 ? 67.547 147.584 -11.702 1.00 25.51 13 GLN B N 1
ATOM 3391 C CA . GLN B 1 13 ? 68.971 147.276 -11.561 1.00 33.92 13 GLN B CA 1
ATOM 3392 C C . GLN B 1 13 ? 69.491 147.648 -10.173 1.00 28.80 13 GLN B C 1
ATOM 3393 O O . GLN B 1 13 ? 70.233 146.871 -9.565 1.00 30.32 13 GLN B O 1
ATOM 3399 N N . ILE B 1 14 ? 69.103 148.819 -9.655 1.00 28.93 14 ILE B N 1
ATOM 3400 C CA . ILE B 1 14 ? 69.458 149.192 -8.284 1.00 31.44 14 ILE B CA 1
ATOM 3401 C C . ILE B 1 14 ? 68.974 148.135 -7.295 1.00 36.06 14 ILE B C 1
ATOM 3402 O O . ILE B 1 14 ? 69.709 147.734 -6.385 1.00 37.01 14 ILE B O 1
ATOM 3407 N N . ARG B 1 15 ? 67.734 147.657 -7.463 1.00 30.35 15 ARG B N 1
ATOM 3408 C CA . ARG B 1 15 ? 67.231 146.586 -6.606 1.00 29.05 15 ARG B CA 1
ATOM 3409 C C . ARG B 1 15 ? 68.164 145.379 -6.647 1.00 29.59 15 ARG B C 1
ATOM 3410 O O . ARG B 1 15 ? 68.441 144.766 -5.614 1.00 25.88 15 ARG B O 1
ATOM 3418 N N . SER B 1 16 ? 68.659 145.034 -7.841 1.00 25.29 16 SER B N 1
ATOM 3419 C CA . SER B 1 16 ? 69.634 143.959 -7.973 1.00 32.37 16 SER B CA 1
ATOM 3420 C C . SER B 1 16 ? 70.924 144.284 -7.226 1.00 29.73 16 SER B C 1
ATOM 3421 O O . SER B 1 16 ? 71.478 143.434 -6.527 1.00 22.50 16 SER B O 1
ATOM 3424 N N . GLU B 1 17 ? 71.433 145.506 -7.382 1.00 34.38 17 GLU B N 1
ATOM 3425 C CA . GLU B 1 17 ? 72.696 145.851 -6.733 1.00 33.92 17 GLU B CA 1
ATOM 3426 C C . GLU B 1 17 ? 72.545 145.903 -5.221 1.00 28.03 17 GLU B C 1
ATOM 3427 O O . GLU B 1 17 ? 73.496 145.589 -4.488 1.00 25.33 17 GLU B O 1
ATOM 3433 N N . LEU B 1 18 ? 71.347 146.250 -4.742 1.00 28.24 18 LEU B N 1
ATOM 3434 C CA . LEU B 1 18 ? 71.081 146.244 -3.310 1.00 30.78 18 LEU B CA 1
ATOM 3435 C C . LEU B 1 18 ? 71.175 144.835 -2.751 1.00 31.72 18 LEU B C 1
ATOM 3436 O O . LEU B 1 18 ? 71.767 144.618 -1.689 1.00 31.66 18 LEU B O 1
ATOM 3441 N N . ALA B 1 19 ? 70.577 143.865 -3.449 1.00 24.03 19 ALA B N 1
ATOM 3442 C CA . ALA B 1 19 ? 70.666 142.475 -3.009 1.00 26.15 19 ALA B CA 1
ATOM 3443 C C . ALA B 1 19 ? 72.106 141.978 -3.021 1.00 27.66 19 ALA B C 1
ATOM 3444 O O . ALA B 1 19 ? 72.549 141.295 -2.085 1.00 30.23 19 ALA B O 1
ATOM 3446 N N . ALA B 1 20 ? 72.853 142.300 -4.037 1.00 27.46 20 ALA B N 1
ATOM 3447 C CA . ALA B 1 20 ? 74.209 141.855 -4.135 1.00 29.23 20 ALA B CA 1
ATOM 3448 C C . ALA B 1 20 ? 75.049 142.405 -2.978 1.00 31.77 20 ALA B C 1
ATOM 3449 O O . ALA B 1 20 ? 75.659 141.675 -2.302 1.00 22.35 20 ALA B O 1
ATOM 3451 N N . GLN B 1 21 ? 74.984 143.701 -2.787 1.00 30.68 21 GLN B N 1
ATOM 3452 C CA . GLN B 1 21 ? 75.669 144.394 -1.742 1.00 23.49 21 GLN B CA 1
ATOM 3453 C C . GLN B 1 21 ? 75.462 143.741 -0.383 1.00 32.61 21 GLN B C 1
ATOM 3454 O O . GLN B 1 21 ? 76.391 143.391 0.268 1.00 30.51 21 GLN B O 1
ATOM 3460 N N . LEU B 1 22 ? 74.215 143.527 -0.010 1.00 32.52 22 LEU B N 1
ATOM 3461 C CA . LEU B 1 22 ? 73.888 142.934 1.245 1.00 21.76 22 LEU B CA 1
ATOM 3462 C C . LEU B 1 22 ? 74.439 141.560 1.453 1.00 28.24 22 LEU B C 1
ATOM 3463 O O . LEU B 1 22 ? 75.288 141.380 2.261 1.00 24.80 22 LEU B O 1
ATOM 3468 N N . PHE B 1 23 ? 73.964 140.616 0.663 1.00 22.45 23 PHE B N 1
ATOM 3469 C CA . PHE B 1 23 ? 74.296 139.236 0.795 1.00 23.47 23 PHE B CA 1
ATOM 3470 C C . PHE B 1 23 ? 75.652 138.769 0.259 1.00 30.98 23 PHE B C 1
ATOM 3471 O O . PHE B 1 23 ? 76.138 137.759 0.636 1.00 25.72 23 PHE B O 1
ATOM 3479 N N . ASP B 1 24 ? 76.193 139.518 -0.671 1.00 30.79 24 ASP B N 1
ATOM 3480 C CA . ASP B 1 24 ? 77.455 139.127 -1.280 1.00 24.10 24 ASP B CA 1
ATOM 3481 C C . ASP B 1 24 ? 78.632 140.005 -0.880 1.00 29.11 24 ASP B C 1
ATOM 3482 O O . ASP B 1 24 ? 79.778 139.617 -1.129 1.00 27.99 24 ASP B O 1
ATOM 3487 N N . HIS B 1 25 ? 78.390 141.173 -0.300 1.00 33.78 25 HIS B N 1
ATOM 3488 C CA . HIS B 1 25 ? 79.477 142.073 0.051 1.00 32.88 25 HIS B CA 1
ATOM 3489 C C . HIS B 1 25 ? 79.493 142.436 1.529 1.00 30.41 25 HIS B C 1
ATOM 3490 O O . HIS B 1 25 ? 80.537 142.292 2.191 1.00 29.46 25 HIS B O 1
ATOM 3497 N N . ILE B 1 26 ? 78.359 142.879 2.076 1.00 26.26 26 ILE B N 1
ATOM 3498 C CA . ILE B 1 26 ? 78.338 143.448 3.423 1.00 26.29 26 ILE B CA 1
ATOM 3499 C C . ILE B 1 26 ? 78.339 142.351 4.476 1.00 32.73 26 ILE B C 1
ATOM 3500 O O . ILE B 1 26 ? 79.154 142.352 5.405 1.00 29.41 26 ILE B O 1
ATOM 3505 N N . LEU B 1 27 ? 77.431 141.412 4.355 1.00 29.76 27 LEU B N 1
ATOM 3506 C CA . LEU B 1 27 ? 77.295 140.405 5.394 1.00 29.28 27 LEU B CA 1
ATOM 3507 C C . LEU B 1 27 ? 78.484 139.444 5.366 1.00 21.83 27 LEU B C 1
ATOM 3508 O O . LEU B 1 27 ? 78.996 139.109 6.438 1.00 27.39 27 LEU B O 1
ATOM 3513 N N . PRO B 1 28 ? 78.948 138.962 4.200 1.00 21.99 28 PRO B N 1
ATOM 3514 C CA . PRO B 1 28 ? 80.200 138.168 4.202 1.00 30.96 28 PRO B CA 1
ATOM 3515 C C . PRO B 1 28 ? 81.352 138.829 4.943 1.00 27.82 28 PRO B C 1
ATOM 3516 O O . PRO B 1 28 ? 82.014 138.164 5.745 1.00 27.81 28 PRO B O 1
ATOM 3520 N N . PHE B 1 29 ? 81.609 140.118 4.705 1.00 25.95 29 PHE B N 1
ATOM 3521 C CA . PHE B 1 29 ? 82.660 140.802 5.448 1.00 28.24 29 PHE B CA 1
ATOM 3522 C C . PHE B 1 29 ? 82.438 140.644 6.945 1.00 30.21 29 PHE B C 1
ATOM 3523 O O . PHE B 1 29 ? 83.296 140.122 7.665 1.00 30.94 29 PHE B O 1
ATOM 3531 N N . TRP B 1 30 ? 81.258 141.040 7.423 1.00 31.65 30 TRP B N 1
ATOM 3532 C CA . TRP B 1 30 ? 81.026 141.073 8.862 1.00 21.84 30 TRP B CA 1
ATOM 3533 C C . TRP B 1 30 ? 80.972 139.679 9.466 1.00 27.81 30 TRP B C 1
ATOM 3534 O O . TRP B 1 30 ? 81.376 139.500 10.625 1.00 27.25 30 TRP B O 1
ATOM 3545 N N . LEU B 1 31 ? 80.494 138.686 8.707 1.00 21.78 31 LEU B N 1
ATOM 3546 C CA . LEU B 1 31 ? 80.452 137.313 9.208 1.00 25.16 31 LEU B CA 1
ATOM 3547 C C . LEU B 1 31 ? 81.824 136.846 9.675 1.00 25.20 31 LEU B C 1
ATOM 3548 O O . LEU B 1 31 ? 81.925 136.099 10.654 1.00 25.00 31 LEU B O 1
ATOM 3553 N N . GLY B 1 32 ? 82.884 137.259 8.974 1.00 24.78 32 GLY B N 1
ATOM 3554 C CA . GLY B 1 32 ? 84.247 136.952 9.358 1.00 29.53 32 GLY B CA 1
ATOM 3555 C C . GLY B 1 32 ? 84.859 137.844 10.417 1.00 28.46 32 GLY B C 1
ATOM 3556 O O . GLY B 1 32 ? 86.075 137.806 10.620 1.00 23.39 32 GLY B O 1
ATOM 3557 N N . GLN B 1 33 ? 84.061 138.656 11.109 1.00 25.90 33 GLN B N 1
ATOM 3558 C CA . GLN B 1 33 ? 84.587 139.533 12.143 1.00 34.64 33 GLN B CA 1
ATOM 3559 C C . GLN B 1 33 ? 84.148 139.131 13.552 1.00 30.16 33 GLN B C 1
ATOM 3560 O O . GLN B 1 33 ? 84.158 139.967 14.465 1.00 24.62 33 GLN B O 1
ATOM 3566 N N . GLN B 1 34 ? 83.798 137.863 13.748 1.00 21.85 34 GLN B N 1
ATOM 3567 C CA . GLN B 1 34 ? 83.404 137.353 15.052 1.00 23.62 34 GLN B CA 1
ATOM 3568 C C . GLN B 1 34 ? 84.609 136.819 15.836 1.00 21.98 34 GLN B C 1
ATOM 3569 O O . GLN B 1 34 ? 85.458 136.110 15.293 1.00 26.49 34 GLN B O 1
ATOM 3575 N N . ASP B 1 35 ? 84.665 137.162 17.121 1.00 30.83 35 ASP B N 1
ATOM 3576 C CA . ASP B 1 35 ? 85.746 136.784 18.034 1.00 24.92 35 ASP B CA 1
ATOM 3577 C C . ASP B 1 35 ? 85.513 135.370 18.553 1.00 21.87 35 ASP B C 1
ATOM 3578 O O . ASP B 1 35 ? 84.685 135.161 19.442 1.00 23.04 35 ASP B O 1
ATOM 3583 N N . PRO B 1 36 ? 86.238 134.375 18.043 1.00 22.01 36 PRO B N 1
ATOM 3584 C CA . PRO B 1 36 ? 86.010 132.987 18.473 1.00 22.21 36 PRO B CA 1
ATOM 3585 C C . PRO B 1 36 ? 86.580 132.658 19.851 1.00 25.66 36 PRO B C 1
ATOM 3586 O O . PRO B 1 36 ? 86.471 131.511 20.300 1.00 22.28 36 PRO B O 1
ATOM 3590 N N . ILE B 1 37 ? 87.201 133.604 20.541 1.00 22.06 37 ILE B N 1
ATOM 3591 C CA . ILE B 1 37 ? 87.707 133.351 21.879 1.00 29.39 37 ILE B CA 1
ATOM 3592 C C . ILE B 1 37 ? 86.798 133.947 22.934 1.00 25.20 37 ILE B C 1
ATOM 3593 O O . ILE B 1 37 ? 86.351 133.249 23.839 1.00 22.18 37 ILE B O 1
ATOM 3598 N N . HIS B 1 38 ? 86.503 135.233 22.806 1.00 23.77 38 HIS B N 1
ATOM 3599 C CA . HIS B 1 38 ? 85.687 135.975 23.746 1.00 27.33 38 HIS B CA 1
ATOM 3600 C C . HIS B 1 38 ? 84.243 136.193 23.276 1.00 30.87 38 HIS B C 1
ATOM 3601 O O . HIS B 1 38 ? 83.394 136.561 24.089 1.00 29.32 38 HIS B O 1
ATOM 3608 N N . GLY B 1 39 ? 83.938 135.997 22.007 1.00 34.60 39 GLY B N 1
ATOM 3609 C CA . GLY B 1 39 ? 82.596 136.298 21.546 1.00 33.35 39 GLY B CA 1
ATOM 3610 C C . GLY B 1 39 ? 82.425 137.737 21.101 1.00 24.66 39 GLY B C 1
ATOM 3611 O O . GLY B 1 39 ? 83.351 138.558 21.114 1.00 26.19 39 GLY B O 1
ATOM 3612 N N . GLY B 1 40 ? 81.186 138.044 20.705 1.00 27.45 40 GLY B N 1
ATOM 3613 C CA . GLY B 1 40 ? 80.880 139.276 20.008 1.00 21.19 40 GLY B CA 1
ATOM 3614 C C . GLY B 1 40 ? 81.727 139.428 18.741 1.00 21.34 40 GLY B C 1
ATOM 3615 O O . GLY B 1 40 ? 82.256 138.471 18.162 1.00 23.53 40 GLY B O 1
ATOM 3616 N N . PHE B 1 41 ? 81.829 140.668 18.301 1.00 25.66 41 PHE B N 1
ATOM 3617 C CA . PHE B 1 41 ? 82.609 141.001 17.124 1.00 27.35 41 PHE B CA 1
ATOM 3618 C C . PHE B 1 41 ? 83.797 141.860 17.547 1.00 33.71 41 PHE B C 1
ATOM 3619 O O . PHE B 1 41 ? 83.733 142.583 18.548 1.00 33.69 41 PHE B O 1
ATOM 3627 N N . TYR B 1 42 ? 84.893 141.737 16.797 1.00 34.86 42 TYR B N 1
ATOM 3628 C CA . TYR B 1 42 ? 86.090 142.528 17.052 1.00 26.61 42 TYR B CA 1
ATOM 3629 C C . TYR B 1 42 ? 85.750 144.005 17.170 1.00 26.80 42 TYR B C 1
ATOM 3630 O O . TYR B 1 42 ? 84.997 144.555 16.358 1.00 22.50 42 TYR B O 1
ATOM 3639 N N . GLY B 1 43 ? 86.320 144.648 18.190 1.00 21.99 43 GLY B N 1
ATOM 3640 C CA . GLY B 1 43 ? 85.978 146.027 18.497 1.00 21.95 43 GLY B CA 1
ATOM 3641 C C . GLY B 1 43 ? 86.492 147.071 17.524 1.00 30.43 43 GLY B C 1
ATOM 3642 O O . GLY B 1 43 ? 86.036 148.217 17.576 1.00 28.05 43 GLY B O 1
ATOM 3643 N N . SER B 1 44 ? 87.451 146.723 16.674 1.00 27.92 44 SER B N 1
ATOM 3644 C CA . SER B 1 44 ? 87.995 147.687 15.729 1.00 30.17 44 SER B CA 1
ATOM 3645 C C . SER B 1 44 ? 88.665 146.931 14.597 1.00 34.40 44 SER B C 1
ATOM 3646 O O . SER B 1 44 ? 89.308 145.903 14.829 1.00 33.83 44 SER B O 1
ATOM 3649 N N . ILE B 1 45 ? 88.511 147.447 13.379 1.00 35.56 45 ILE B N 1
ATOM 3650 C CA . ILE B 1 45 ? 89.016 146.792 12.173 1.00 26.26 45 ILE B CA 1
ATOM 3651 C C . ILE B 1 45 ? 89.469 147.867 11.206 1.00 27.94 45 ILE B C 1
ATOM 3652 O O . ILE B 1 45 ? 88.690 148.768 10.875 1.00 33.09 45 ILE B O 1
ATOM 3657 N N . THR B 1 46 ? 90.707 147.749 10.705 1.00 31.57 46 THR B N 1
ATOM 3658 C CA . THR B 1 46 ? 91.173 148.612 9.630 1.00 33.78 46 THR B CA 1
ATOM 3659 C C . THR B 1 46 ? 91.447 147.733 8.402 1.00 36.94 46 THR B C 1
ATOM 3660 O O . THR B 1 46 ? 90.502 147.374 7.692 1.00 37.72 46 THR B O 1
ATOM 3664 N N . THR B 1 47 ? 92.709 147.411 8.105 1.00 41.21 47 THR B N 1
ATOM 3665 C CA . THR B 1 47 ? 92.981 146.400 7.084 1.00 37.00 47 THR B CA 1
ATOM 3666 C C . THR B 1 47 ? 92.822 144.996 7.645 1.00 35.94 47 THR B C 1
ATOM 3667 O O . THR B 1 47 ? 92.754 144.029 6.878 1.00 36.61 47 THR B O 1
ATOM 3671 N N . GLY B 1 48 ? 92.752 144.883 8.966 1.00 31.07 48 GLY B N 1
ATOM 3672 C CA . GLY B 1 48 ? 92.463 143.651 9.646 1.00 30.77 48 GLY B CA 1
ATOM 3673 C C . GLY B 1 48 ? 91.874 143.992 10.998 1.00 29.15 48 GLY B C 1
ATOM 3674 O O . GLY B 1 48 ? 91.840 145.159 11.395 1.00 28.03 48 GLY B O 1
ATOM 3675 N N . PRO B 1 49 ? 91.380 142.994 11.724 1.00 26.18 49 PRO B N 1
ATOM 3676 C CA . PRO B 1 49 ? 90.797 143.265 13.038 1.00 33.95 49 PRO B CA 1
ATOM 3677 C C . PRO B 1 49 ? 91.858 143.394 14.120 1.00 38.69 49 PRO B C 1
ATOM 3678 O O . PRO B 1 49 ? 92.941 142.819 14.034 1.00 43.96 49 PRO B O 1
ATOM 3682 N N . ASP B 1 50 ? 91.533 144.174 15.148 1.00 37.96 50 ASP B N 1
ATOM 3683 C CA . ASP B 1 50 ? 92.395 144.297 16.323 1.00 42.43 50 ASP B CA 1
ATOM 3684 C C . ASP B 1 50 ? 91.697 143.628 17.498 1.00 39.34 50 ASP B C 1
ATOM 3685 O O . ASP B 1 50 ? 90.788 144.220 18.096 1.00 30.50 50 ASP B O 1
ATOM 3690 N N . PRO B 1 51 ? 92.111 142.420 17.893 1.00 43.86 51 PRO B N 1
ATOM 3691 C CA . PRO B 1 51 ? 91.405 141.710 18.968 1.00 36.50 51 PRO B CA 1
ATOM 3692 C C . PRO B 1 51 ? 91.642 142.296 20.348 1.00 33.28 51 PRO B C 1
ATOM 3693 O O . PRO B 1 51 ? 90.980 141.854 21.290 1.00 32.45 51 PRO B O 1
ATOM 3697 N N . THR B 1 52 ? 92.561 143.251 20.504 1.00 30.80 52 THR B N 1
ATOM 3698 C CA . THR B 1 52 ? 92.725 143.964 21.765 1.00 32.67 52 THR B CA 1
ATOM 3699 C C . THR B 1 52 ? 91.873 145.223 21.855 1.00 38.65 52 THR B C 1
ATOM 3700 O O . THR B 1 52 ? 91.951 145.936 22.863 1.00 33.51 52 THR B O 1
ATOM 3704 N N . ALA B 1 53 ? 91.073 145.523 20.826 1.00 35.60 53 ALA B N 1
ATOM 3705 C CA . ALA B 1 53 ? 90.299 146.747 20.883 1.00 29.32 53 ALA B CA 1
ATOM 3706 C C . ALA B 1 53 ? 89.064 146.571 21.775 1.00 29.47 53 ALA B C 1
ATOM 3707 O O . ALA B 1 53 ? 88.502 145.476 21.868 1.00 22.18 53 ALA B O 1
ATOM 3709 N N . PRO B 1 54 ? 88.656 147.619 22.483 1.00 34.15 54 PRO B N 1
ATOM 3710 C CA . PRO B 1 54 ? 87.382 147.554 23.215 1.00 27.51 54 PRO B CA 1
ATOM 3711 C C . PRO B 1 54 ? 86.219 147.355 22.258 1.00 28.18 54 PRO B C 1
ATOM 3712 O O . PRO B 1 54 ? 86.269 147.766 21.097 1.00 25.97 54 PRO B O 1
ATOM 3716 N N . LYS B 1 55 ? 85.173 146.707 22.767 1.00 27.50 55 LYS B N 1
ATOM 3717 C CA . LYS B 1 55 ? 83.953 146.433 22.025 1.00 30.25 55 LYS B CA 1
ATOM 3718 C C . LYS B 1 55 ? 82.827 147.304 22.559 1.00 37.54 55 LYS B C 1
ATOM 3719 O O . LYS B 1 55 ? 82.624 147.399 23.777 1.00 33.20 55 LYS B O 1
ATOM 3725 N N . GLY B 1 56 ? 82.102 147.933 21.637 1.00 29.65 56 GLY B N 1
ATOM 3726 C CA . GLY B 1 56 ? 81.139 148.952 21.984 1.00 24.49 56 GLY B CA 1
ATOM 3727 C C . GLY B 1 56 ? 79.721 148.414 22.078 1.00 21.11 56 GLY B C 1
ATOM 3728 O O . GLY B 1 56 ? 79.364 147.432 21.435 1.00 23.21 56 GLY B O 1
ATOM 3729 N N . LEU B 1 57 ? 78.931 149.055 22.939 1.00 25.65 57 LEU B N 1
ATOM 3730 C CA . LEU B 1 57 ? 77.511 148.745 23.012 1.00 26.24 57 LEU B CA 1
ATOM 3731 C C . LEU B 1 57 ? 76.857 148.960 21.652 1.00 27.76 57 LEU B C 1
ATOM 3732 O O . LEU B 1 57 ? 76.272 148.035 21.081 1.00 23.22 57 LEU B O 1
ATOM 3737 N N . VAL B 1 58 ? 77.014 150.168 21.096 1.00 26.62 58 VAL B N 1
ATOM 3738 C CA . VAL B 1 58 ? 76.346 150.537 19.846 1.00 22.43 58 VAL B CA 1
ATOM 3739 C C . VAL B 1 58 ? 76.745 149.592 18.721 1.00 21.70 58 VAL B C 1
ATOM 3740 O O . VAL B 1 58 ? 75.887 149.090 17.989 1.00 20.88 58 VAL B O 1
ATOM 3744 N N . MET B 1 59 ? 78.053 149.345 18.559 1.00 21.07 59 MET B N 1
ATOM 3745 C CA . MET B 1 59 ? 78.516 148.453 17.494 1.00 23.76 59 MET B CA 1
ATOM 3746 C C . MET B 1 59 ? 77.945 147.055 17.645 1.00 25.04 59 MET B C 1
ATOM 3747 O O . MET B 1 59 ? 77.525 146.432 16.655 1.00 21.02 59 MET B O 1
ATOM 3752 N N . THR B 1 60 ? 78.014 146.512 18.867 1.00 20.98 60 THR B N 1
ATOM 3753 C CA . THR B 1 60 ? 77.508 145.168 19.138 1.00 20.89 60 THR B CA 1
ATOM 3754 C C . THR B 1 60 ? 76.005 145.077 18.904 1.00 20.75 60 THR B C 1
ATOM 3755 O O . THR B 1 60 ? 75.514 144.100 18.342 1.00 20.70 60 THR B O 1
ATOM 3759 N N . ALA B 1 61 ? 75.255 146.046 19.421 1.00 23.94 61 ALA B N 1
ATOM 3760 C CA . ALA B 1 61 ? 73.813 146.030 19.228 1.00 25.02 61 ALA B CA 1
ATOM 3761 C C . ALA B 1 61 ? 73.463 146.173 17.752 1.00 30.27 61 ALA B C 1
ATOM 3762 O O . ALA B 1 61 ? 72.515 145.546 17.266 1.00 31.08 61 ALA B O 1
ATOM 3764 N N . ARG B 1 62 ? 74.242 146.974 17.016 1.00 30.72 62 ARG B N 1
ATOM 3765 C CA . ARG B 1 62 ? 74.010 147.126 15.585 1.00 27.22 62 ARG B CA 1
ATOM 3766 C C . ARG B 1 62 ? 74.202 145.800 14.854 1.00 26.52 62 ARG B C 1
ATOM 3767 O O . ARG B 1 62 ? 73.378 145.417 14.016 1.00 25.37 62 ARG B O 1
ATOM 3775 N N . HIS B 1 63 ? 75.270 145.064 15.181 1.00 25.72 63 HIS B N 1
ATOM 3776 C CA . HIS B 1 63 ? 75.452 143.743 14.587 1.00 22.06 63 HIS B CA 1
ATOM 3777 C C . HIS B 1 63 ? 74.318 142.811 14.957 1.00 24.30 63 HIS B C 1
ATOM 3778 O O . HIS B 1 63 ? 73.853 142.013 14.132 1.00 22.44 63 HIS B O 1
ATOM 3785 N N . LEU B 1 64 ? 73.881 142.862 16.206 1.00 35.88 64 LEU B N 1
ATOM 3786 C CA . LEU B 1 64 ? 72.739 142.049 16.567 1.00 30.69 64 LEU B CA 1
ATOM 3787 C C . LEU B 1 64 ? 71.527 142.438 15.717 1.00 30.25 64 LEU B C 1
ATOM 3788 O O . LEU B 1 64 ? 70.870 141.571 15.124 1.00 24.39 64 LEU B O 1
ATOM 3793 N N . TRP B 1 65 ? 71.264 143.747 15.586 1.00 31.29 65 TRP B N 1
ATOM 3794 C CA . TRP B 1 65 ? 70.179 144.194 14.713 1.00 35.38 65 TRP B CA 1
ATOM 3795 C C . TRP B 1 65 ? 70.363 143.651 13.303 1.00 35.70 65 TRP B C 1
ATOM 3796 O O . TRP B 1 65 ? 69.426 143.102 12.708 1.00 32.69 65 TRP B O 1
ATOM 3807 N N . THR B 1 66 ? 71.582 143.745 12.777 1.00 26.47 66 THR B N 1
ATOM 3808 C CA . THR B 1 66 ? 71.792 143.508 11.354 1.00 24.69 66 THR B CA 1
ATOM 3809 C C . THR B 1 66 ? 71.566 142.047 10.971 1.00 29.05 66 THR B C 1
ATOM 3810 O O . THR B 1 66 ? 70.803 141.752 10.038 1.00 23.29 66 THR B O 1
ATOM 3814 N N . PHE B 1 67 ? 72.206 141.117 11.685 1.00 25.68 67 PHE B N 1
ATOM 3815 C CA . PHE B 1 67 ? 72.031 139.706 11.358 1.00 27.12 67 PHE B CA 1
ATOM 3816 C C . PHE B 1 67 ? 70.649 139.203 11.727 1.00 29.04 67 PHE B C 1
ATOM 3817 O O . PHE B 1 67 ? 70.186 138.216 11.147 1.00 29.68 67 PHE B O 1
ATOM 3825 N N . SER B 1 68 ? 69.995 139.845 12.689 1.00 21.70 68 SER B N 1
ATOM 3826 C CA . SER B 1 68 ? 68.607 139.539 12.977 1.00 21.76 68 SER B CA 1
ATOM 3827 C C . SER B 1 68 ? 67.747 139.811 11.744 1.00 22.67 68 SER B C 1
ATOM 3828 O O . SER B 1 68 ? 66.960 138.956 11.326 1.00 30.29 68 SER B O 1
ATOM 3831 N N . GLN B 1 69 ? 67.955 140.973 11.119 1.00 26.11 69 GLN B N 1
ATOM 3832 C CA . GLN B 1 69 ? 67.183 141.360 9.942 1.00 31.29 69 GLN B CA 1
ATOM 3833 C C . GLN B 1 69 ? 67.550 140.519 8.728 1.00 35.02 69 GLN B C 1
ATOM 3834 O O . GLN B 1 69 ? 66.674 140.173 7.931 1.00 27.18 69 GLN B O 1
ATOM 3840 N N . ALA B 1 70 ? 68.848 140.224 8.555 1.00 36.36 70 ALA B N 1
ATOM 3841 C CA . ALA B 1 70 ? 69.259 139.405 7.419 1.00 26.75 70 ALA B CA 1
ATOM 3842 C C . ALA B 1 70 ? 68.659 138.013 7.519 1.00 27.41 70 ALA B C 1
ATOM 3843 O O . ALA B 1 70 ? 68.199 137.456 6.518 1.00 33.47 70 ALA B O 1
ATOM 3845 N N . PHE B 1 71 ? 68.637 137.443 8.730 1.00 28.07 71 PHE B N 1
ATOM 3846 C CA . PHE B 1 71 ? 67.966 136.163 8.931 1.00 23.75 71 PHE B CA 1
ATOM 3847 C C . PHE B 1 71 ? 66.481 136.234 8.574 1.00 22.60 71 PHE B C 1
ATOM 3848 O O . PHE B 1 71 ? 65.910 135.236 8.124 1.00 22.54 71 PHE B O 1
ATOM 3856 N N . LEU B 1 72 ? 65.836 137.387 8.777 1.00 21.55 72 LEU B N 1
ATOM 3857 C CA . LEU B 1 72 ? 64.413 137.484 8.467 1.00 35.03 72 LEU B CA 1
ATOM 3858 C C . LEU B 1 72 ? 64.172 137.762 6.989 1.00 41.71 72 LEU B C 1
ATOM 3859 O O . LEU B 1 72 ? 63.076 137.488 6.487 1.00 38.02 72 LEU B O 1
ATOM 3864 N N . SER B 1 73 ? 65.165 138.301 6.287 1.00 32.99 73 SER B N 1
ATOM 3865 C CA . SER B 1 73 ? 65.033 138.495 4.855 1.00 30.77 73 SER B CA 1
ATOM 3866 C C . SER B 1 73 ? 65.417 137.241 4.074 1.00 29.46 73 SER B C 1
ATOM 3867 O O . SER B 1 73 ? 64.784 136.935 3.059 1.00 31.96 73 SER B O 1
ATOM 3870 N N . ARG B 1 74 ? 66.376 136.471 4.579 1.00 26.58 74 ARG B N 1
ATOM 3871 C CA . ARG B 1 74 ? 66.890 135.280 3.901 1.00 36.57 74 ARG B CA 1
ATOM 3872 C C . ARG B 1 74 ? 67.434 134.357 4.986 1.00 38.30 74 ARG B C 1
ATOM 3873 O O . ARG B 1 74 ? 68.529 134.594 5.524 1.00 38.62 74 ARG B O 1
ATOM 3881 N N . PRO B 1 75 ? 66.698 133.280 5.337 1.00 34.28 75 PRO B N 1
ATOM 3882 C CA . PRO B 1 75 ? 67.020 132.519 6.561 1.00 31.00 75 PRO B CA 1
ATOM 3883 C C . PRO B 1 75 ? 68.270 131.649 6.512 1.00 27.99 75 PRO B C 1
ATOM 3884 O O . PRO B 1 75 ? 68.207 130.435 6.747 1.00 31.35 75 PRO B O 1
ATOM 3888 N N . ASN B 1 76 ? 69.403 132.251 6.278 1.00 30.07 76 ASN B N 1
ATOM 3889 C CA . ASN B 1 76 ? 70.658 131.505 6.370 1.00 35.57 76 ASN B CA 1
ATOM 3890 C C . ASN B 1 76 ? 71.013 131.272 7.837 1.00 35.34 76 ASN B C 1
ATOM 3891 O O . ASN B 1 76 ? 71.061 132.229 8.614 1.00 34.54 76 ASN B O 1
ATOM 3896 N N . PRO B 1 77 ? 71.236 130.025 8.255 1.00 33.06 77 PRO B N 1
ATOM 3897 C CA . PRO B 1 77 ? 71.560 129.781 9.672 1.00 30.20 77 PRO B CA 1
ATOM 3898 C C . PRO B 1 77 ? 72.781 130.556 10.167 1.00 34.85 77 PRO B C 1
ATOM 3899 O O . PRO B 1 77 ? 72.807 130.952 11.339 1.00 35.66 77 PRO B O 1
ATOM 3903 N N . ALA B 1 78 ? 73.784 130.805 9.313 1.00 31.79 78 ALA B N 1
ATOM 3904 C CA . ALA B 1 78 ? 74.935 131.597 9.745 1.00 29.72 78 ALA B CA 1
ATOM 3905 C C . ALA B 1 78 ? 74.521 132.985 10.219 1.00 28.96 78 ALA B C 1
ATOM 3906 O O . ALA B 1 78 ? 75.156 133.550 11.119 1.00 28.69 78 ALA B O 1
ATOM 3908 N N . TYR B 1 79 ? 73.476 133.560 9.615 1.00 34.51 79 TYR B N 1
ATOM 3909 C CA . TYR B 1 79 ? 72.952 134.838 10.089 1.00 28.72 79 TYR B CA 1
ATOM 3910 C C . TYR B 1 79 ? 72.392 134.706 11.492 1.00 23.53 79 TYR B C 1
ATOM 3911 O O . TYR B 1 79 ? 72.573 135.599 12.325 1.00 27.61 79 TYR B O 1
ATOM 3920 N N . LEU B 1 80 ? 71.659 133.621 11.753 1.00 24.91 80 LEU B N 1
ATOM 3921 C CA . LEU B 1 80 ? 71.093 133.418 13.078 1.00 27.61 80 LEU B CA 1
ATOM 3922 C C . LEU B 1 80 ? 72.195 133.126 14.099 1.00 29.71 80 LEU B C 1
ATOM 3923 O O . LEU B 1 80 ? 72.137 133.617 15.233 1.00 26.13 80 LEU B O 1
ATOM 3928 N N . GLU B 1 81 ? 73.223 132.363 13.694 1.00 28.41 81 GLU B N 1
ATOM 3929 C CA . GLU B 1 81 ? 74.409 132.148 14.530 1.00 31.83 81 GLU B CA 1
ATOM 3930 C C . GLU B 1 81 ? 75.056 133.467 14.935 1.00 28.53 81 GLU B C 1
ATOM 3931 O O . GLU B 1 81 ? 75.306 133.709 16.123 1.00 28.16 81 GLU B O 1
ATOM 3937 N N . ALA B 1 82 ? 75.372 134.317 13.949 1.00 29.19 82 ALA B N 1
ATOM 3938 C CA . ALA B 1 82 ? 76.040 135.580 14.244 1.00 26.87 82 ALA B CA 1
ATOM 3939 C C . ALA B 1 82 ? 75.182 136.454 15.143 1.00 30.14 82 ALA B C 1
ATOM 3940 O O . ALA B 1 82 ? 75.699 137.096 16.065 1.00 21.16 82 ALA B O 1
ATOM 3942 N N . ALA B 1 83 ? 73.860 136.477 14.897 1.00 33.22 83 ALA B N 1
ATOM 3943 C CA . ALA B 1 83 ? 72.947 137.206 15.771 1.00 28.27 83 ALA B CA 1
ATOM 3944 C C . ALA B 1 83 ? 72.980 136.628 17.181 1.00 24.08 83 ALA B C 1
ATOM 3945 O O . ALA B 1 83 ? 73.063 137.368 18.168 1.00 24.67 83 ALA B O 1
ATOM 3947 N N . GLY B 1 84 ? 72.934 135.305 17.293 1.00 20.48 84 GLY B N 1
ATOM 3948 C CA . GLY B 1 84 ? 73.056 134.690 18.604 1.00 22.03 84 GLY B CA 1
ATOM 3949 C C . GLY B 1 84 ? 74.376 135.022 19.266 1.00 20.55 84 GLY B C 1
ATOM 3950 O O . GLY B 1 84 ? 74.432 135.277 20.470 1.00 26.53 84 GLY B O 1
ATOM 3951 N N . ASN B 1 85 ? 75.456 135.057 18.476 1.00 33.18 85 ASN B N 1
ATOM 3952 C CA . ASN B 1 85 ? 76.753 135.459 19.009 1.00 20.79 85 ASN B CA 1
ATOM 3953 C C . ASN B 1 85 ? 76.701 136.875 19.560 1.00 27.61 85 ASN B C 1
ATOM 3954 O O . ASN B 1 85 ? 77.127 137.126 20.694 1.00 26.75 85 ASN B O 1
ATOM 3959 N N . ALA B 1 86 ? 76.160 137.816 18.776 1.00 27.88 86 ALA B N 1
ATOM 3960 C CA . ALA B 1 86 ? 76.069 139.199 19.234 1.00 26.41 86 ALA B CA 1
ATOM 3961 C C . ALA B 1 86 ? 75.151 139.308 20.440 1.00 22.42 86 ALA B C 1
ATOM 3962 O O . ALA B 1 86 ? 75.416 140.089 21.365 1.00 26.82 86 ALA B O 1
ATOM 3964 N N . TYR B 1 87 ? 74.075 138.520 20.448 1.00 24.64 87 TYR B N 1
ATOM 3965 C CA . TYR B 1 87 ? 73.112 138.570 21.546 1.00 28.08 87 TYR B CA 1
ATOM 3966 C C . TYR B 1 87 ? 73.763 138.156 22.870 1.00 25.66 87 TYR B C 1
ATOM 3967 O O . TYR B 1 87 ? 73.754 138.918 23.841 1.00 28.87 87 TYR B O 1
ATOM 3976 N N . ARG B 1 88 ? 74.366 136.964 22.914 1.00 24.73 88 ARG B N 1
ATOM 3977 C CA . ARG B 1 88 ? 74.981 136.515 24.160 1.00 22.67 88 ARG B CA 1
ATOM 3978 C C . ARG B 1 88 ? 76.087 137.458 24.636 1.00 31.17 88 ARG B C 1
ATOM 3979 O O . ARG B 1 88 ? 76.204 137.710 25.839 1.00 35.41 88 ARG B O 1
ATOM 3987 N N . PHE B 1 89 ? 76.910 138.002 23.735 1.00 31.03 89 PHE B N 1
ATOM 3988 C CA . PHE B 1 89 ? 77.912 138.972 24.191 1.00 33.00 89 PHE B CA 1
ATOM 3989 C C . PHE B 1 89 ? 77.231 140.213 24.767 1.00 35.54 89 PHE B C 1
ATOM 3990 O O . PHE B 1 89 ? 77.595 140.697 25.852 1.00 21.22 89 PHE B O 1
ATOM 3998 N N . LEU B 1 90 ? 76.199 140.704 24.081 1.00 27.38 90 LEU B N 1
ATOM 3999 C CA . LEU B 1 90 ? 75.492 141.885 24.566 1.00 37.18 90 LEU B CA 1
ATOM 4000 C C . LEU B 1 90 ? 74.866 141.649 25.943 1.00 34.01 90 LEU B C 1
ATOM 4001 O O . LEU B 1 90 ? 74.824 142.561 26.779 1.00 20.45 90 LEU B O 1
ATOM 4006 N N . THR B 1 91 ? 74.356 140.448 26.206 1.00 27.85 91 THR B N 1
ATOM 4007 C CA . THR B 1 91 ? 73.621 140.262 27.453 1.00 30.37 91 THR B CA 1
ATOM 4008 C C . THR B 1 91 ? 74.450 139.602 28.537 1.00 28.43 91 THR B C 1
ATOM 4009 O O . THR B 1 91 ? 73.979 139.489 29.670 1.00 30.38 91 THR B O 1
ATOM 4013 N N . HIS B 1 92 ? 75.656 139.159 28.218 1.00 25.68 92 HIS B N 1
ATOM 4014 C CA . HIS B 1 92 ? 76.559 138.632 29.228 1.00 36.09 92 HIS B CA 1
ATOM 4015 C C . HIS B 1 92 ? 77.759 139.523 29.496 1.00 32.59 92 HIS B C 1
ATOM 4016 O O . HIS B 1 92 ? 78.392 139.368 30.542 1.00 30.60 92 HIS B O 1
ATOM 4023 N N . ALA B 1 93 ? 78.087 140.440 28.584 1.00 27.04 93 ALA B N 1
ATOM 4024 C CA . ALA B 1 93 ? 79.230 141.336 28.724 1.00 25.66 93 ALA B CA 1
ATOM 4025 C C . ALA B 1 93 ? 78.789 142.775 28.947 1.00 29.08 93 ALA B C 1
ATOM 4026 O O . ALA B 1 93 ? 79.081 143.349 29.994 1.00 29.94 93 ALA B O 1
ATOM 4028 N N . LEU B 1 94 ? 78.052 143.358 27.985 1.00 32.61 94 LEU B N 1
ATOM 4029 C CA . LEU B 1 94 ? 77.635 144.751 28.085 1.00 25.94 94 LEU B CA 1
ATOM 4030 C C . LEU B 1 94 ? 76.526 144.968 29.101 1.00 20.65 94 LEU B C 1
ATOM 4031 O O . LEU B 1 94 ? 76.355 146.097 29.574 1.00 22.67 94 LEU B O 1
ATOM 4036 N N . TYR B 1 95 ? 75.773 143.951 29.427 1.00 21.87 95 TYR B N 1
ATOM 4037 C CA . TYR B 1 95 ? 74.669 144.090 30.355 1.00 20.83 95 TYR B CA 1
ATOM 4038 C C . TYR B 1 95 ? 75.128 144.218 31.790 1.00 29.38 95 TYR B C 1
ATOM 4039 O O . TYR B 1 95 ? 75.976 143.517 32.231 1.00 32.93 95 TYR B O 1
ATOM 4048 N N . ASP B 1 96 ? 74.532 145.151 32.492 1.00 32.49 96 ASP B N 1
ATOM 4049 C CA . ASP B 1 96 ? 74.811 145.404 33.888 1.00 31.73 96 ASP B CA 1
ATOM 4050 C C . ASP B 1 96 ? 73.822 144.613 34.734 1.00 37.95 96 ASP B C 1
ATOM 4051 O O . ASP B 1 96 ? 72.737 145.038 34.951 1.00 28.30 96 ASP B O 1
ATOM 4056 N N . ALA B 1 97 ? 74.246 143.492 35.289 1.00 39.68 97 ALA B N 1
ATOM 4057 C CA . ALA B 1 97 ? 73.372 142.684 36.078 1.00 32.74 97 ALA B CA 1
ATOM 4058 C C . ALA B 1 97 ? 73.001 143.250 37.430 1.00 40.59 97 ALA B C 1
ATOM 4059 O O . ALA B 1 97 ? 72.040 142.825 37.991 1.00 51.13 97 ALA B O 1
ATOM 4061 N N . THR B 1 98 ? 73.738 144.220 37.925 1.00 35.03 98 THR B N 1
ATOM 4062 C CA . THR B 1 98 ? 73.442 144.823 39.183 1.00 37.73 98 THR B CA 1
ATOM 4063 C C . THR B 1 98 ? 72.519 146.003 39.003 1.00 32.42 98 THR B C 1
ATOM 4064 O O . THR B 1 98 ? 71.478 146.032 39.570 1.00 31.35 98 THR B O 1
ATOM 4068 N N . HIS B 1 99 ? 72.915 146.959 38.194 1.00 28.24 99 HIS B N 1
ATOM 4069 C CA . HIS B 1 99 ? 72.091 148.130 37.997 1.00 36.03 99 HIS B CA 1
ATOM 4070 C C . HIS B 1 99 ? 71.169 148.205 36.768 1.00 39.88 99 HIS B C 1
ATOM 4071 O O . HIS B 1 99 ? 70.517 149.187 36.577 1.00 41.15 99 HIS B O 1
ATOM 4078 N N . ARG B 1 100 ? 71.161 147.198 35.924 1.00 36.04 100 ARG B N 1
ATOM 4079 C CA . ARG B 1 100 ? 70.380 147.158 34.676 1.00 38.73 100 ARG B CA 1
ATOM 4080 C C . ARG B 1 100 ? 70.822 148.135 33.563 1.00 35.22 100 ARG B C 1
ATOM 4081 O O . ARG B 1 100 ? 71.553 149.063 33.738 1.00 30.87 100 ARG B O 1
ATOM 4089 N N . GLY B 1 101 ? 70.318 147.934 32.388 1.00 30.85 101 GLY B N 1
ATOM 4090 C CA . GLY B 1 101 ? 70.842 148.729 31.305 1.00 31.67 101 GLY B CA 1
ATOM 4091 C C . GLY B 1 101 ? 72.137 148.108 30.823 1.00 24.01 101 GLY B C 1
ATOM 4092 O O . GLY B 1 101 ? 72.535 147.022 31.257 1.00 27.67 101 GLY B O 1
ATOM 4093 N N . PHE B 1 102 ? 72.794 148.808 29.898 1.00 29.10 102 PHE B N 1
ATOM 4094 C CA . PHE B 1 102 ? 73.984 148.304 29.224 1.00 31.77 102 PHE B CA 1
ATOM 4095 C C . PHE B 1 102 ? 75.120 149.301 29.375 1.00 26.09 102 PHE B C 1
ATOM 4096 O O . PHE B 1 102 ? 74.928 150.503 29.152 1.00 20.64 102 PHE B O 1
ATOM 4104 N N . PHE B 1 103 ? 76.294 148.790 29.762 1.00 24.32 103 PHE B N 1
ATOM 4105 C CA . PHE B 1 103 ? 77.527 149.575 29.766 1.00 28.04 103 PHE B CA 1
ATOM 4106 C C . PHE B 1 103 ? 77.845 150.087 28.357 1.00 33.07 103 PHE B C 1
ATOM 4107 O O . PHE B 1 103 ? 77.549 149.433 27.353 1.00 24.78 103 PHE B O 1
ATOM 4115 N N . TRP B 1 104 ? 78.527 151.240 28.298 1.00 28.06 104 TRP B N 1
ATOM 4116 C CA . TRP B 1 104 ? 78.945 151.831 27.026 1.00 26.39 104 TRP B CA 1
ATOM 4117 C C . TRP B 1 104 ? 80.035 151.024 26.314 1.00 21.16 104 TRP B C 1
ATOM 4118 O O . TRP B 1 104 ? 80.099 151.027 25.085 1.00 27.20 104 TRP B O 1
ATOM 4129 N N . SER B 1 105 ? 80.927 150.371 27.041 1.00 27.57 105 SER B N 1
ATOM 4130 C CA . SER B 1 105 ? 81.978 149.635 26.362 1.00 25.99 105 SER B CA 1
ATOM 4131 C C . SER B 1 105 ? 82.491 148.547 27.281 1.00 32.13 105 SER B C 1
ATOM 4132 O O . SER B 1 105 ? 82.341 148.621 28.503 1.00 25.29 105 SER B O 1
ATOM 4135 N N . VAL B 1 106 ? 83.114 147.537 26.672 1.00 21.92 106 VAL B N 1
ATOM 4136 C CA . VAL B 1 106 ? 83.737 146.456 27.407 1.00 21.47 106 VAL B CA 1
ATOM 4137 C C . VAL B 1 106 ? 85.103 146.174 26.805 1.00 32.51 106 VAL B C 1
ATOM 4138 O O . VAL B 1 106 ? 85.425 146.599 25.693 1.00 29.80 106 VAL B O 1
ATOM 4142 N N . HIS B 1 107 ? 85.906 145.453 27.578 1.00 23.16 107 HIS B N 1
ATOM 4143 C CA . HIS B 1 107 ? 87.152 144.899 27.082 1.00 28.59 107 HIS B CA 1
ATOM 4144 C C . HIS B 1 107 ? 86.849 143.714 26.178 1.00 21.84 107 HIS B C 1
ATOM 4145 O O . HIS B 1 107 ? 85.774 143.124 26.271 1.00 29.46 107 HIS B O 1
ATOM 4152 N N . PRO B 1 108 ? 87.784 143.334 25.298 1.00 26.54 108 PRO B N 1
ATOM 4153 C CA . PRO B 1 108 ? 87.558 142.133 24.471 1.00 21.95 108 PRO B CA 1
ATOM 4154 C C . PRO B 1 108 ? 86.915 140.972 25.228 1.00 29.69 108 PRO B C 1
ATOM 4155 O O . PRO B 1 108 ? 85.922 140.415 24.744 1.00 31.12 108 PRO B O 1
ATOM 4159 N N . ASP B 1 109 ? 87.414 140.625 26.432 1.00 31.66 109 ASP B N 1
ATOM 4160 C CA . ASP B 1 109 ? 86.853 139.511 27.208 1.00 26.23 109 ASP B CA 1
ATOM 4161 C C . ASP B 1 109 ? 85.540 139.862 27.930 1.00 35.91 109 ASP B C 1
ATOM 4162 O O . ASP B 1 109 ? 85.035 139.047 28.720 1.00 33.28 109 ASP B O 1
ATOM 4167 N N . GLY B 1 110 ? 84.973 141.045 27.689 1.00 33.42 110 GLY B N 1
ATOM 4168 C CA . GLY B 1 110 ? 83.692 141.407 28.256 1.00 28.82 110 GLY B CA 1
ATOM 4169 C C . GLY B 1 110 ? 83.726 142.188 29.558 1.00 29.57 110 GLY B C 1
ATOM 4170 O O . GLY B 1 110 ? 82.674 142.678 29.976 1.00 28.08 110 GLY B O 1
ATOM 4171 N N . THR B 1 111 ? 84.884 142.302 30.209 1.00 31.95 111 THR B N 1
ATOM 4172 C CA . THR B 1 111 ? 85.058 143.109 31.416 1.00 36.43 111 THR B CA 1
ATOM 4173 C C . THR B 1 111 ? 84.668 144.564 31.164 1.00 34.58 111 THR B C 1
ATOM 4174 O O . THR B 1 111 ? 85.241 145.203 30.269 1.00 30.56 111 THR B O 1
ATOM 4178 N N . PRO B 1 112 ? 83.760 145.137 31.949 1.00 37.62 112 PRO B N 1
ATOM 4179 C CA . PRO B 1 112 ? 83.349 146.529 31.719 1.00 40.22 112 PRO B CA 1
ATOM 4180 C C . PRO B 1 112 ? 84.528 147.496 31.603 1.00 38.88 112 PRO B C 1
ATOM 4181 O O . PRO B 1 112 ? 85.430 147.511 32.442 1.00 30.03 112 PRO B O 1
ATOM 4185 N N . LEU B 1 113 ? 84.517 148.311 30.540 1.00 34.46 113 LEU B N 1
ATOM 4186 C CA . LEU B 1 113 ? 85.423 149.453 30.433 1.00 26.57 113 LEU B CA 1
ATOM 4187 C C . LEU B 1 113 ? 84.687 150.733 30.819 1.00 30.45 113 LEU B C 1
ATOM 4188 O O . LEU B 1 113 ? 84.798 151.196 31.955 1.00 31.49 113 LEU B O 1
ATOM 4193 N N . SER B 1 114 ? 83.934 151.321 29.890 1.00 26.11 114 SER B N 1
ATOM 4194 C CA . SER B 1 114 ? 83.158 152.521 30.184 1.00 31.94 114 SER B CA 1
ATOM 4195 C C . SER B 1 114 ? 81.778 152.109 30.694 1.00 31.91 114 SER B C 1
ATOM 4196 O O . SER B 1 114 ? 80.960 151.574 29.937 1.00 33.40 114 SER B O 1
ATOM 4199 N N . ARG B 1 115 ? 81.506 152.402 31.966 1.00 31.41 115 ARG B N 1
ATOM 4200 C CA . ARG B 1 115 ? 80.270 151.986 32.623 1.00 29.42 115 ARG B CA 1
ATOM 4201 C C . ARG B 1 115 ? 79.171 153.040 32.567 1.00 28.87 115 ARG B C 1
ATOM 4202 O O . ARG B 1 115 ? 78.133 152.861 33.213 1.00 32.77 115 ARG B O 1
ATOM 4210 N N . VAL B 1 116 ? 79.358 154.115 31.796 1.00 28.57 116 VAL B N 1
ATOM 4211 C CA . VAL B 1 116 ? 78.296 155.102 31.597 1.00 30.42 116 VAL B CA 1
ATOM 4212 C C . VAL B 1 116 ? 77.072 154.444 30.975 1.00 21.01 116 VAL B C 1
ATOM 4213 O O . VAL B 1 116 ? 77.190 153.573 30.109 1.00 26.49 116 VAL B O 1
ATOM 4217 N N . LYS B 1 117 ? 75.885 154.851 31.433 1.00 21.62 117 LYS B N 1
ATOM 4218 C CA . LYS B 1 117 ? 74.612 154.457 30.809 1.00 30.44 117 LYS B CA 1
ATOM 4219 C C . LYS B 1 117 ? 74.208 155.534 29.817 1.00 21.51 117 LYS B C 1
ATOM 4220 O O . LYS B 1 117 ? 73.561 156.525 30.166 1.00 22.72 117 LYS B O 1
ATOM 4226 N N . LYS B 1 118 ? 74.616 155.367 28.567 1.00 28.61 118 LYS B N 1
ATOM 4227 C CA . LYS B 1 118 ? 74.287 156.344 27.536 1.00 23.09 118 LYS B CA 1
ATOM 4228 C C . LYS B 1 118 ? 72.966 155.940 26.895 1.00 21.69 118 LYS B C 1
ATOM 4229 O O . LYS B 1 118 ? 72.833 154.820 26.404 1.00 21.73 118 LYS B O 1
ATOM 4235 N N . LEU B 1 119 ? 71.998 156.825 26.929 1.00 22.50 119 LEU B N 1
ATOM 4236 C CA . LEU B 1 119 ? 70.683 156.555 26.380 1.00 27.84 119 LEU B CA 1
ATOM 4237 C C . LEU B 1 119 ? 70.754 156.113 24.936 1.00 22.66 119 LEU B C 1
ATOM 4238 O O . LEU B 1 119 ? 70.117 155.196 24.600 1.00 23.99 119 LEU B O 1
ATOM 4243 N N . TYR B 1 120 ? 71.613 156.748 24.167 1.00 20.65 120 TYR B N 1
ATOM 4244 C CA . TYR B 1 120 ? 71.861 156.426 22.788 1.00 26.63 120 TYR B CA 1
ATOM 4245 C C . TYR B 1 120 ? 72.133 154.967 22.627 1.00 23.63 120 TYR B C 1
ATOM 4246 O O . TYR B 1 120 ? 71.484 154.323 21.897 1.00 24.34 120 TYR B O 1
ATOM 4255 N N . GLY B 1 121 ? 73.068 154.459 23.393 1.00 22.60 121 GLY B N 1
ATOM 4256 C CA . GLY B 1 121 ? 73.424 153.078 23.354 1.00 24.48 121 GLY B CA 1
ATOM 4257 C C . GLY B 1 121 ? 72.376 152.131 23.854 1.00 20.50 121 GLY B C 1
ATOM 4258 O O . GLY B 1 121 ? 72.184 151.119 23.310 1.00 30.19 121 GLY B O 1
ATOM 4259 N N . ASN B 1 122 ? 71.730 152.469 24.940 1.00 20.45 122 ASN B N 1
ATOM 4260 C CA . ASN B 1 122 ? 70.681 151.635 25.479 1.00 24.84 122 ASN B CA 1
ATOM 4261 C C . ASN B 1 122 ? 69.456 151.564 24.531 1.00 27.08 122 ASN B C 1
ATOM 4262 O O . ASN B 1 122 ? 68.818 150.580 24.476 1.00 20.43 122 ASN B O 1
ATOM 4267 N N . ALA B 1 123 ? 69.184 152.648 23.831 1.00 23.07 123 ALA B N 1
ATOM 4268 C CA . ALA B 1 123 ? 68.176 152.669 22.821 1.00 20.24 123 ALA B CA 1
ATOM 4269 C C . ALA B 1 123 ? 68.553 151.656 21.764 1.00 28.43 123 ALA B C 1
ATOM 4270 O O . ALA B 1 123 ? 67.723 150.849 21.412 1.00 26.66 123 ALA B O 1
ATOM 4272 N N . PHE B 1 124 ? 69.816 151.659 21.299 1.00 20.34 124 PHE B N 1
ATOM 4273 C CA . PHE B 1 124 ? 70.196 150.712 20.255 1.00 20.36 124 PHE B CA 1
ATOM 4274 C C . PHE B 1 124 ? 70.067 149.279 20.749 1.00 20.29 124 PHE B C 1
ATOM 4275 O O . PHE B 1 124 ? 69.750 148.372 19.969 1.00 26.38 124 PHE B O 1
ATOM 4283 N N . ALA B 1 125 ? 70.273 149.051 22.038 1.00 20.27 125 ALA B N 1
ATOM 4284 C CA . ALA B 1 125 ? 70.006 147.722 22.569 1.00 28.23 125 ALA B CA 1
ATOM 4285 C C . ALA B 1 125 ? 68.520 147.384 22.451 1.00 23.64 125 ALA B C 1
ATOM 4286 O O . ALA B 1 125 ? 68.157 146.294 22.003 1.00 24.90 125 ALA B O 1
ATOM 4288 N N . VAL B 1 126 ? 67.651 148.298 22.889 1.00 25.98 126 VAL B N 1
ATOM 4289 C CA . VAL B 1 126 ? 66.203 148.115 22.724 1.00 25.81 126 VAL B CA 1
ATOM 4290 C C . VAL B 1 126 ? 65.887 147.723 21.284 1.00 27.58 126 VAL B C 1
ATOM 4291 O O . VAL B 1 126 ? 65.253 146.697 21.019 1.00 31.41 126 VAL B O 1
ATOM 4295 N N . TYR B 1 127 ? 66.374 148.531 20.342 1.00 25.20 127 TYR B N 1
ATOM 4296 C CA . TYR B 1 127 ? 66.118 148.368 18.910 1.00 25.79 127 TYR B CA 1
ATOM 4297 C C . TYR B 1 127 ? 66.528 146.987 18.414 1.00 34.43 127 TYR B C 1
ATOM 4298 O O . TYR B 1 127 ? 65.803 146.362 17.628 1.00 20.02 127 TYR B O 1
ATOM 4307 N N . ALA B 1 128 ? 67.679 146.485 18.886 1.00 20.10 128 ALA B N 1
ATOM 4308 C CA . ALA B 1 128 ? 68.231 145.235 18.383 1.00 24.25 128 ALA B CA 1
ATOM 4309 C C . ALA B 1 128 ? 67.592 144.030 19.052 1.00 26.49 128 ALA B C 1
ATOM 4310 O O . ALA B 1 128 ? 67.344 143.009 18.394 1.00 33.56 128 ALA B O 1
ATOM 4312 N N . LEU B 1 129 ? 67.361 144.122 20.365 1.00 27.90 129 LEU B N 1
ATOM 4313 C CA . LEU B 1 129 ? 66.672 143.050 21.074 1.00 24.11 129 LEU B CA 1
ATOM 4314 C C . LEU B 1 129 ? 65.305 142.781 20.462 1.00 19.84 129 LEU B C 1
ATOM 4315 O O . LEU B 1 129 ? 64.912 141.624 20.274 1.00 22.00 129 LEU B O 1
ATOM 4320 N N . ALA B 1 130 ? 64.554 143.837 20.172 1.00 23.75 130 ALA B N 1
ATOM 4321 C CA . ALA B 1 130 ? 63.275 143.645 19.500 1.00 30.26 130 ALA B CA 1
ATOM 4322 C C . ALA B 1 130 ? 63.494 142.908 18.189 1.00 26.11 130 ALA B C 1
ATOM 4323 O O . ALA B 1 130 ? 62.818 141.914 17.900 1.00 31.91 130 ALA B O 1
ATOM 4325 N N . ALA B 1 131 ? 64.489 143.343 17.415 1.00 32.07 131 ALA B N 1
ATOM 4326 C CA . ALA B 1 131 ? 64.810 142.658 16.173 1.00 19.95 131 ALA B CA 1
ATOM 4327 C C . ALA B 1 131 ? 65.089 141.184 16.428 1.00 26.69 131 ALA B C 1
ATOM 4328 O O . ALA B 1 131 ? 64.452 140.303 15.833 1.00 27.27 131 ALA B O 1
ATOM 4330 N N . TYR B 1 132 ? 66.008 140.901 17.359 1.00 21.70 132 TYR B N 1
ATOM 4331 C CA . TYR B 1 132 ? 66.436 139.531 17.573 1.00 19.96 132 TYR B CA 1
ATOM 4332 C C . TYR B 1 132 ? 65.292 138.691 18.077 1.00 21.29 132 TYR B C 1
ATOM 4333 O O . TYR B 1 132 ? 65.183 137.504 17.743 1.00 26.56 132 TYR B O 1
ATOM 4342 N N . HIS B 1 133 ? 64.449 139.275 18.928 1.00 22.30 133 HIS B N 1
ATOM 4343 C CA . HIS B 1 133 ? 63.247 138.582 19.372 1.00 26.45 133 HIS B CA 1
ATOM 4344 C C . HIS B 1 133 ? 62.424 138.090 18.182 1.00 29.36 133 HIS B C 1
ATOM 4345 O O . HIS B 1 133 ? 62.043 136.915 18.113 1.00 27.03 133 HIS B O 1
ATOM 4352 N N . THR B 1 134 ? 62.174 138.978 17.218 1.00 23.97 134 THR B N 1
ATOM 4353 C CA . THR B 1 134 ? 61.446 138.594 16.010 1.00 27.91 134 THR B CA 1
ATOM 4354 C C . THR B 1 134 ? 62.154 137.453 15.280 1.00 34.49 134 THR B C 1
ATOM 4355 O O . THR B 1 134 ? 61.527 136.452 14.910 1.00 35.67 134 THR B O 1
ATOM 4359 N N . ALA B 1 135 ? 63.471 137.585 15.067 1.00 29.03 135 ALA B N 1
ATOM 4360 C CA . ALA B 1 135 ? 64.177 136.633 14.207 1.00 29.30 135 ALA B CA 1
ATOM 4361 C C . ALA B 1 135 ? 64.320 135.265 14.862 1.00 21.97 135 ALA B C 1
ATOM 4362 O O . ALA B 1 135 ? 64.416 134.246 14.164 1.00 25.99 135 ALA B O 1
ATOM 4364 N N . SER B 1 136 ? 64.391 135.224 16.184 1.00 22.28 136 SER B N 1
ATOM 4365 C CA . SER B 1 136 ? 64.738 134.008 16.894 1.00 26.70 136 SER B CA 1
ATOM 4366 C C . SER B 1 136 ? 63.612 133.464 17.758 1.00 25.57 136 SER B C 1
ATOM 4367 O O . SER B 1 136 ? 63.648 132.278 18.110 1.00 27.90 136 SER B O 1
ATOM 4370 N N . GLY B 1 137 ? 62.613 134.280 18.091 1.00 31.32 137 GLY B N 1
ATOM 4371 C CA . GLY B 1 137 ? 61.592 133.895 19.043 1.00 33.87 137 GLY B CA 1
ATOM 4372 C C . GLY B 1 137 ? 62.028 133.912 20.496 1.00 37.18 137 GLY B C 1
ATOM 4373 O O . GLY B 1 137 ? 61.205 133.602 21.368 1.00 33.08 137 GLY B O 1
ATOM 4374 N N . ASP B 1 138 ? 63.292 134.262 20.787 1.00 29.96 138 ASP B N 1
ATOM 4375 C CA . ASP B 1 138 ? 63.803 134.245 22.158 1.00 26.93 138 ASP B CA 1
ATOM 4376 C C . ASP B 1 138 ? 63.030 135.212 23.040 1.00 34.26 138 ASP B C 1
ATOM 4377 O O . ASP B 1 138 ? 63.070 136.431 22.833 1.00 34.03 138 ASP B O 1
ATOM 4382 N N . ARG B 1 139 ? 62.373 134.654 24.059 1.00 40.01 139 ARG B N 1
ATOM 4383 C CA . ARG B 1 139 ? 61.549 135.451 24.960 1.00 35.55 139 ARG B CA 1
ATOM 4384 C C . ARG B 1 139 ? 62.373 136.439 25.759 1.00 26.81 139 ARG B C 1
ATOM 4385 O O . ARG B 1 139 ? 61.919 137.560 26.020 1.00 26.43 139 ARG B O 1
ATOM 4393 N N . GLU B 1 140 ? 63.581 136.039 26.170 1.00 32.88 140 GLU B N 1
ATOM 4394 C CA . GLU B 1 140 ? 64.370 136.843 27.099 1.00 27.42 140 GLU B CA 1
ATOM 4395 C C . GLU B 1 140 ? 64.785 138.171 26.478 1.00 27.21 140 GLU B C 1
ATOM 4396 O O . GLU B 1 140 ? 64.807 139.209 27.161 1.00 26.64 140 GLU B O 1
ATOM 4402 N N . ALA B 1 141 ? 65.131 138.148 25.188 1.00 24.23 141 ALA B N 1
ATOM 4403 C CA . ALA B 1 141 ? 65.477 139.369 24.458 1.00 25.27 141 ALA B CA 1
ATOM 4404 C C . ALA B 1 141 ? 64.412 140.436 24.616 1.00 22.83 141 ALA B C 1
ATOM 4405 O O . ALA B 1 141 ? 64.719 141.612 24.839 1.00 25.83 141 ALA B O 1
ATOM 4407 N N . LEU B 1 142 ? 63.141 140.039 24.499 1.00 33.76 142 LEU B N 1
ATOM 4408 C CA . LEU B 1 142 ? 62.053 140.992 24.661 1.00 29.70 142 LEU B CA 1
ATOM 4409 C C . LEU B 1 142 ? 61.938 141.441 26.116 1.00 21.85 142 LEU B C 1
ATOM 4410 O O . LEU B 1 142 ? 61.834 142.639 26.406 1.00 24.07 142 LEU B O 1
ATOM 4415 N N . THR B 1 143 ? 61.961 140.493 27.045 1.00 22.58 143 THR B N 1
ATOM 4416 C CA . THR B 1 143 ? 61.973 140.853 28.458 1.00 29.61 143 THR B CA 1
ATOM 4417 C C . THR B 1 143 ? 63.086 141.854 28.771 1.00 32.29 143 THR B C 1
ATOM 4418 O O . THR B 1 143 ? 62.864 142.835 29.501 1.00 26.02 143 THR B O 1
ATOM 4422 N N . LEU B 1 144 ? 64.291 141.629 28.213 1.00 28.26 144 LEU B N 1
ATOM 4423 C CA . LEU B 1 144 ? 65.377 142.605 28.345 1.00 27.46 144 LEU B CA 1
ATOM 4424 C C . LEU B 1 144 ? 65.037 143.927 27.660 1.00 20.38 144 LEU B C 1
ATOM 4425 O O . LEU B 1 144 ? 65.329 145.003 28.197 1.00 27.65 144 LEU B O 1
ATOM 4430 N N . ALA B 1 145 ? 64.423 143.868 26.473 1.00 25.72 145 ALA B N 1
ATOM 4431 C CA . ALA B 1 145 ? 64.011 145.096 25.794 1.00 33.17 145 ALA B CA 1
ATOM 4432 C C . ALA B 1 145 ? 63.077 145.917 26.667 1.00 31.88 145 ALA B C 1
ATOM 4433 O O . ALA B 1 145 ? 63.222 147.141 26.766 1.00 28.96 145 ALA B O 1
ATOM 4435 N N . TRP B 1 146 ? 62.105 145.259 27.305 1.00 33.02 146 TRP B N 1
ATOM 4436 C CA . TRP B 1 146 ? 61.173 145.977 28.168 1.00 30.10 146 TRP B CA 1
ATOM 4437 C C . TRP B 1 146 ? 61.884 146.523 29.390 1.00 28.17 146 TRP B C 1
ATOM 4438 O O . TRP B 1 146 ? 61.713 147.699 29.746 1.00 28.01 146 TRP B O 1
ATOM 4449 N N . GLU B 1 147 ? 62.677 145.678 30.054 1.00 23.15 147 GLU B N 1
ATOM 4450 C CA . GLU B 1 147 ? 63.548 146.151 31.124 1.00 29.44 147 GLU B CA 1
ATOM 4451 C C . GLU B 1 147 ? 64.198 147.489 30.775 1.00 28.31 147 GLU B C 1
ATOM 4452 O O . GLU B 1 147 ? 64.156 148.444 31.561 1.00 23.52 147 GLU B O 1
ATOM 4458 N N . THR B 1 148 ? 64.768 147.578 29.579 1.00 21.47 148 THR B N 1
ATOM 4459 C CA . THR B 1 148 ? 65.557 148.764 29.257 1.00 26.51 148 THR B CA 1
ATOM 4460 C C . THR B 1 148 ? 64.677 149.977 28.966 1.00 29.59 148 THR B C 1
ATOM 4461 O O . THR B 1 148 ? 64.976 151.095 29.416 1.00 31.88 148 THR B O 1
ATOM 4465 N N . PHE B 1 149 ? 63.617 149.772 28.174 1.00 37.92 149 PHE B N 1
ATOM 4466 C CA . PHE B 1 149 ? 62.570 150.773 28.021 1.00 30.23 149 PHE B CA 1
ATOM 4467 C C . PHE B 1 149 ? 62.196 151.349 29.373 1.00 19.88 149 PHE B C 1
ATOM 4468 O O . PHE B 1 149 ? 62.153 152.572 29.559 1.00 28.05 149 PHE B O 1
ATOM 4476 N N . ASP B 1 150 ? 61.963 150.473 30.348 1.00 22.39 150 ASP B N 1
ATOM 4477 C CA . ASP B 1 150 ? 61.511 150.949 31.656 1.00 35.41 150 ASP B CA 1
ATOM 4478 C C . ASP B 1 150 ? 62.499 151.947 32.247 1.00 29.64 150 ASP B C 1
ATOM 4479 O O . ASP B 1 150 ? 62.095 152.994 32.765 1.00 24.21 150 ASP B O 1
ATOM 4484 N N . LEU B 1 151 ? 63.800 151.663 32.113 1.00 29.38 151 LEU B N 1
ATOM 4485 C CA . LEU B 1 151 ? 64.839 152.563 32.597 1.00 29.92 151 LEU B CA 1
ATOM 4486 C C . LEU B 1 151 ? 64.858 153.875 31.834 1.00 31.25 151 LEU B C 1
ATOM 4487 O O . LEU B 1 151 ? 64.988 154.948 32.440 1.00 29.01 151 LEU B O 1
ATOM 4492 N N . LEU B 1 152 ? 64.790 153.804 30.500 1.00 25.39 152 LEU B N 1
ATOM 4493 C CA . LEU B 1 152 ? 64.696 155.018 29.696 1.00 22.84 152 LEU B CA 1
ATOM 4494 C C . LEU B 1 152 ? 63.497 155.872 30.116 1.00 28.35 152 LEU B C 1
ATOM 4495 O O . LEU B 1 152 ? 63.603 157.100 30.228 1.00 25.06 152 LEU B O 1
ATOM 4500 N N . GLU B 1 153 ? 62.365 155.236 30.409 1.00 27.81 153 GLU B N 1
ATOM 4501 C CA . GLU B 1 153 ? 61.167 156.006 30.744 1.00 25.37 153 GLU B CA 1
ATOM 4502 C C . GLU B 1 153 ? 61.189 156.489 32.185 1.00 31.72 153 GLU B C 1
ATOM 4503 O O . GLU B 1 153 ? 60.872 157.652 32.459 1.00 37.44 153 GLU B O 1
ATOM 4509 N N . ASP B 1 154 ? 61.597 155.627 33.114 1.00 36.05 154 ASP B N 1
ATOM 4510 C CA . ASP B 1 154 ? 61.551 155.985 34.527 1.00 25.79 154 ASP B CA 1
ATOM 4511 C C . ASP B 1 154 ? 62.715 156.899 34.930 1.00 29.69 154 ASP B C 1
ATOM 4512 O O . ASP B 1 154 ? 62.506 157.878 35.649 1.00 27.39 154 ASP B O 1
ATOM 4517 N N . ARG B 1 155 ? 63.936 156.628 34.458 1.00 25.90 155 ARG B N 1
ATOM 4518 C CA . ARG B 1 155 ? 65.089 157.453 34.796 1.00 32.80 155 ARG B CA 1
ATOM 4519 C C . ARG B 1 155 ? 65.484 158.422 33.684 1.00 31.24 155 ARG B C 1
ATOM 4520 O O . ARG B 1 155 ? 65.860 159.567 33.963 1.00 32.21 155 ARG B O 1
ATOM 4528 N N . GLY B 1 156 ? 65.388 157.997 32.428 1.00 23.41 156 GLY B N 1
ATOM 4529 C CA . GLY B 1 156 ? 65.864 158.824 31.325 1.00 24.57 156 GLY B CA 1
ATOM 4530 C C . GLY B 1 156 ? 65.043 160.074 31.081 1.00 30.54 156 GLY B C 1
ATOM 4531 O O . GLY B 1 156 ? 65.596 161.110 30.704 1.00 23.92 156 GLY B O 1
ATOM 4532 N N . ARG B 1 157 ? 63.721 160.001 31.297 1.00 34.08 157 ARG B N 1
ATOM 4533 C CA . ARG B 1 157 ? 62.830 161.101 30.958 1.00 28.21 157 ARG B CA 1
ATOM 4534 C C . ARG B 1 157 ? 63.053 162.289 31.881 1.00 26.26 157 ARG B C 1
ATOM 4535 O O . ARG B 1 157 ? 63.138 162.140 33.102 1.00 24.87 157 ARG B O 1
ATOM 4543 N N . ASP B 1 158 ? 63.093 163.478 31.295 1.00 23.30 158 ASP B N 1
ATOM 4544 C CA . ASP B 1 158 ? 62.971 164.722 32.051 1.00 25.15 158 ASP B CA 1
ATOM 4545 C C . ASP B 1 158 ? 61.478 165.034 32.131 1.00 36.00 158 ASP B C 1
ATOM 4546 O O . ASP B 1 158 ? 60.876 165.513 31.163 1.00 35.09 158 ASP B O 1
ATOM 4551 N N . ARG B 1 159 ? 60.884 164.781 33.298 1.00 29.85 159 ARG B N 1
ATOM 4552 C CA . ARG B 1 159 ? 59.443 164.904 33.462 1.00 33.83 159 ARG B CA 1
ATOM 4553 C C . ARG B 1 159 ? 58.956 166.346 33.514 1.00 34.19 159 ARG B C 1
ATOM 4554 O O . ARG B 1 159 ? 57.743 166.571 33.469 1.00 37.98 159 ARG B O 1
ATOM 4562 N N . ARG B 1 160 ? 59.844 167.330 33.596 1.00 24.83 160 ARG B N 1
ATOM 4563 C CA . ARG B 1 160 ? 59.384 168.703 33.718 1.00 37.27 160 ARG B CA 1
ATOM 4564 C C . ARG B 1 160 ? 59.649 169.559 32.485 1.00 40.70 160 ARG B C 1
ATOM 4565 O O . ARG B 1 160 ? 58.964 170.569 32.302 1.00 45.36 160 ARG B O 1
ATOM 4573 N N . HIS B 1 161 ? 60.608 169.187 31.636 1.00 32.80 161 HIS B N 1
ATOM 4574 C CA . HIS B 1 161 ? 60.804 169.862 30.360 1.00 31.15 161 HIS B CA 1
ATOM 4575 C C . HIS B 1 161 ? 60.501 168.972 29.162 1.00 30.81 161 HIS B C 1
ATOM 4576 O O . HIS B 1 161 ? 60.499 169.471 28.035 1.00 38.21 161 HIS B O 1
ATOM 4583 N N . GLY B 1 162 ? 60.235 167.690 29.371 1.00 33.08 162 GLY B N 1
ATOM 4584 C CA . GLY B 1 162 ? 60.093 166.746 28.280 1.00 35.51 162 GLY B CA 1
ATOM 4585 C C . GLY B 1 162 ? 61.438 166.219 27.802 1.00 32.70 162 GLY B C 1
ATOM 4586 O O . GLY B 1 162 ? 62.487 166.835 27.988 1.00 31.98 162 GLY B O 1
ATOM 4587 N N . GLY B 1 163 ? 61.400 165.041 27.180 1.00 27.27 163 GLY B N 1
ATOM 4588 C CA . GLY B 1 163 ? 62.577 164.483 26.563 1.00 31.22 163 GLY B CA 1
ATOM 4589 C C . GLY B 1 163 ? 63.461 163.732 27.542 1.00 31.56 163 GLY B C 1
ATOM 4590 O O . GLY B 1 163 ? 63.095 163.424 28.683 1.00 29.58 163 GLY B O 1
ATOM 4591 N N . TYR B 1 164 ? 64.670 163.444 27.072 1.00 26.63 164 TYR B N 1
ATOM 4592 C CA . TYR B 1 164 ? 65.555 162.546 27.789 1.00 24.54 164 TYR B CA 1
ATOM 4593 C C . TYR B 1 164 ? 66.895 163.212 28.056 1.00 23.97 164 TYR B C 1
ATOM 4594 O O . TYR B 1 164 ? 67.399 163.976 27.228 1.00 28.07 164 TYR B O 1
ATOM 4603 N N . TYR B 1 165 ? 67.449 162.936 29.230 1.00 23.22 165 TYR B N 1
ATOM 4604 C CA . TYR B 1 165 ? 68.836 163.294 29.494 1.00 21.87 165 TYR B CA 1
ATOM 4605 C C . TYR B 1 165 ? 69.758 162.423 28.660 1.00 24.74 165 TYR B C 1
ATOM 4606 O O . TYR B 1 165 ? 69.423 161.288 28.318 1.00 27.56 165 TYR B O 1
ATOM 4615 N N . GLU B 1 166 ? 70.945 162.955 28.357 1.00 25.75 166 GLU B N 1
ATOM 4616 C CA . GLU B 1 166 ? 71.849 162.258 27.453 1.00 26.87 166 GLU B CA 1
ATOM 4617 C C . GLU B 1 166 ? 72.315 160.924 28.033 1.00 33.25 166 GLU B C 1
ATOM 4618 O O . GLU B 1 166 ? 72.332 159.900 27.338 1.00 29.85 166 GLU B O 1
ATOM 4624 N N . ALA B 1 167 ? 72.703 160.910 29.302 1.00 35.77 167 ALA B N 1
ATOM 4625 C CA . ALA B 1 167 ? 73.371 159.735 29.843 1.00 24.06 167 ALA B CA 1
ATOM 4626 C C . ALA B 1 167 ? 73.238 159.770 31.359 1.00 28.92 167 ALA B C 1
ATOM 4627 O O . ALA B 1 167 ? 72.734 160.738 31.931 1.00 29.44 167 ALA B O 1
ATOM 4629 N N . PHE B 1 168 ? 73.678 158.689 32.005 1.00 28.78 168 PHE B N 1
ATOM 4630 C CA . PHE B 1 168 ? 73.655 158.598 33.459 1.00 26.28 168 PHE B CA 1
ATOM 4631 C C . PHE B 1 168 ? 74.894 157.864 33.947 1.00 28.45 168 PHE B C 1
ATOM 4632 O O . PHE B 1 168 ? 75.509 157.076 33.220 1.00 29.13 168 PHE B O 1
ATOM 4640 N N . THR B 1 169 ? 75.227 158.117 35.211 1.00 28.99 169 THR B N 1
ATOM 4641 C CA . THR B 1 169 ? 76.178 157.299 35.937 1.00 23.29 169 THR B CA 1
ATOM 4642 C C . THR B 1 169 ? 75.751 155.833 35.915 1.00 26.21 169 THR B C 1
ATOM 4643 O O . THR B 1 169 ? 74.626 155.477 35.544 1.00 29.93 169 THR B O 1
ATOM 4647 N N . GLU B 1 170 ? 76.677 154.978 36.351 1.00 24.20 170 GLU B N 1
ATOM 4648 C CA . GLU B 1 170 ? 76.480 153.537 36.278 1.00 24.45 170 GLU B CA 1
ATOM 4649 C C . GLU B 1 170 ? 75.236 153.101 37.035 1.00 20.95 170 GLU B C 1
ATOM 4650 O O . GLU B 1 170 ? 74.550 152.163 36.607 1.00 30.76 170 GLU B O 1
ATOM 4656 N N . ASP B 1 171 ? 74.916 153.768 38.146 1.00 29.50 171 ASP B N 1
ATOM 4657 C CA . ASP B 1 171 ? 73.755 153.382 38.947 1.00 31.81 171 ASP B CA 1
ATOM 4658 C C . ASP B 1 171 ? 72.463 154.084 38.526 1.00 21.77 171 ASP B C 1
ATOM 4659 O O . ASP B 1 171 ? 71.461 153.966 39.232 1.00 27.23 171 ASP B O 1
ATOM 4664 N N . TRP B 1 172 ? 72.459 154.802 37.394 1.00 32.47 172 TRP B N 1
ATOM 4665 C CA . TRP B 1 172 ? 71.278 155.503 36.878 1.00 35.94 172 TRP B CA 1
ATOM 4666 C C . TRP B 1 172 ? 70.794 156.616 37.804 1.00 34.74 172 TRP B C 1
ATOM 4667 O O . TRP B 1 172 ? 69.657 157.096 37.657 1.00 37.09 172 TRP B O 1
ATOM 4678 N N . SER B 1 173 ? 71.624 157.038 38.757 1.00 28.46 173 SER B N 1
ATOM 4679 C CA . SER B 1 173 ? 71.203 158.016 39.749 1.00 25.26 173 SER B CA 1
ATOM 4680 C C . SER B 1 173 ? 71.408 159.455 39.299 1.00 29.51 173 SER B C 1
ATOM 4681 O O . SER B 1 173 ? 70.617 160.325 39.677 1.00 34.20 173 SER B O 1
ATOM 4684 N N . THR B 1 174 ? 72.439 159.731 38.502 1.00 34.02 174 THR B N 1
ATOM 4685 C CA . THR B 1 174 ? 72.850 161.099 38.200 1.00 38.50 174 THR B CA 1
ATOM 4686 C C . THR B 1 174 ? 72.932 161.291 36.691 1.00 35.83 174 THR B C 1
ATOM 4687 O O . THR B 1 174 ? 73.614 160.515 36.004 1.00 37.04 174 THR B O 1
ATOM 4691 N N . PRO B 1 175 ? 72.268 162.298 36.139 1.00 41.10 175 PRO B N 1
ATOM 4692 C CA . PRO B 1 175 ? 72.367 162.541 34.694 1.00 38.46 175 PRO B CA 1
ATOM 4693 C C . PRO B 1 175 ? 73.665 163.244 34.322 1.00 36.49 175 PRO B C 1
ATOM 4694 O O . PRO B 1 175 ? 74.183 164.077 35.067 1.00 35.32 175 PRO B O 1
ATOM 4698 N N . LEU B 1 176 ? 74.184 162.900 33.142 1.00 30.72 176 LEU B N 1
ATOM 4699 C CA . LEU B 1 176 ? 75.402 163.503 32.614 1.00 35.93 176 LEU B CA 1
ATOM 4700 C C . LEU B 1 176 ? 75.157 164.096 31.229 1.00 37.45 176 LEU B C 1
ATOM 4701 O O . LEU B 1 176 ? 74.271 163.643 30.498 1.00 40.18 176 LEU B O 1
ATOM 4706 N N . PRO B 1 177 ? 75.913 165.120 30.848 1.00 29.32 177 PRO B N 1
ATOM 4707 C CA . PRO B 1 177 ? 75.664 165.764 29.554 1.00 29.61 177 PRO B CA 1
ATOM 4708 C C . PRO B 1 177 ? 76.628 165.325 28.455 1.00 40.36 177 PRO B C 1
ATOM 4709 O O . PRO B 1 177 ? 77.590 164.580 28.692 1.00 32.73 177 PRO B O 1
ATOM 4713 N N . GLU B 1 178 ? 76.362 165.750 27.248 1.00 40.63 178 GLU B N 1
ATOM 4714 C CA . GLU B 1 178 ? 77.320 165.350 26.233 1.00 39.58 178 GLU B CA 1
ATOM 4715 C C . GLU B 1 178 ? 78.423 166.393 26.100 1.00 38.18 178 GLU B C 1
ATOM 4716 O O . GLU B 1 178 ? 78.122 167.584 25.944 1.00 30.41 178 GLU B O 1
ATOM 4722 N N . PRO B 1 179 ? 79.691 165.990 26.146 1.00 38.94 179 PRO B N 1
ATOM 4723 C CA . PRO B 1 179 ? 80.781 166.956 25.931 1.00 34.55 179 PRO B CA 1
ATOM 4724 C C . PRO B 1 179 ? 80.758 167.510 24.513 1.00 32.44 179 PRO B C 1
ATOM 4725 O O . PRO B 1 179 ? 80.720 166.765 23.536 1.00 35.46 179 PRO B O 1
ATOM 4729 N N . LEU B 1 180 ? 80.765 168.833 24.409 1.00 36.23 180 LEU B N 1
ATOM 4730 C CA . LEU B 1 180 ? 80.964 169.471 23.120 1.00 31.32 180 LEU B CA 1
ATOM 4731 C C . LEU B 1 180 ? 82.459 169.761 22.944 1.00 40.91 180 LEU B C 1
ATOM 4732 O O . LEU B 1 180 ? 83.293 168.888 23.206 1.00 40.35 180 LEU B O 1
ATOM 4737 N N . GLY B 1 181 ? 82.821 170.965 22.502 1.00 37.94 181 GLY B N 1
ATOM 4738 C CA . GLY B 1 181 ? 84.225 171.287 22.341 1.00 47.89 181 GLY B CA 1
ATOM 4739 C C . GLY B 1 181 ? 84.905 171.644 23.653 1.00 43.90 181 GLY B C 1
ATOM 4740 O O . GLY B 1 181 ? 84.271 171.953 24.658 1.00 36.92 181 GLY B O 1
ATOM 4741 N N . GLU B 1 182 ? 86.234 171.595 23.641 1.00 51.07 182 GLU B N 1
ATOM 4742 C CA . GLU B 1 182 ? 87.007 172.016 24.804 1.00 51.31 182 GLU B CA 1
ATOM 4743 C C . GLU B 1 182 ? 86.602 173.416 25.248 1.00 51.14 182 GLU B C 1
ATOM 4744 O O . GLU B 1 182 ? 86.587 174.356 24.450 1.00 53.35 182 GLU B O 1
ATOM 4750 N N . GLY B 1 183 ? 86.260 173.548 26.529 1.00 43.00 183 GLY B N 1
ATOM 4751 C CA . GLY B 1 183 ? 85.895 174.818 27.115 1.00 35.37 183 GLY B CA 1
ATOM 4752 C C . GLY B 1 183 ? 84.415 175.143 27.106 1.00 34.95 183 GLY B C 1
ATOM 4753 O O . GLY B 1 183 ? 83.972 175.971 27.915 1.00 31.80 183 GLY B O 1
ATOM 4754 N N . GLU B 1 184 ? 83.631 174.534 26.227 1.00 36.26 184 GLU B N 1
ATOM 4755 C CA . GLU B 1 184 ? 82.243 174.968 26.134 1.00 40.92 184 GLU B CA 1
ATOM 4756 C C . GLU B 1 184 ? 81.332 174.092 26.981 1.00 33.43 184 GLU B C 1
ATOM 4757 O O . GLU B 1 184 ? 81.613 172.919 27.251 1.00 33.97 184 GLU B O 1
ATOM 4763 N N . THR B 1 185 ? 80.264 174.703 27.445 1.00 35.79 185 THR B N 1
ATOM 4764 C CA . THR B 1 185 ? 79.337 174.016 28.321 1.00 38.63 185 THR B CA 1
ATOM 4765 C C . THR B 1 185 ? 78.772 172.790 27.610 1.00 28.04 185 THR B C 1
ATOM 4766 O O . THR B 1 185 ? 78.303 172.906 26.474 1.00 34.66 185 THR B O 1
ATOM 4770 N N . PRO B 1 186 ? 78.823 171.613 28.227 1.00 32.34 186 PRO B N 1
ATOM 4771 C CA . PRO B 1 186 ? 78.304 170.406 27.577 1.00 26.32 186 PRO B CA 1
ATOM 4772 C C . PRO B 1 186 ? 76.780 170.438 27.500 1.00 33.45 186 PRO B C 1
ATOM 4773 O O . PRO B 1 186 ? 76.101 171.134 28.260 1.00 34.89 186 PRO B O 1
ATOM 4777 N N . ALA B 1 187 ? 76.240 169.691 26.551 1.00 35.64 187 ALA B N 1
ATOM 4778 C CA . ALA B 1 187 ? 74.795 169.810 26.338 1.00 32.40 187 ALA B CA 1
ATOM 4779 C C . ALA B 1 187 ? 74.046 168.741 27.126 1.00 22.32 187 ALA B C 1
ATOM 4780 O O . ALA B 1 187 ? 74.380 167.554 27.029 1.00 33.49 187 ALA B O 1
ATOM 4782 N N . PRO B 1 188 ? 73.048 169.101 27.926 1.00 29.53 188 PRO B N 1
ATOM 4783 C CA . PRO B 1 188 ? 72.300 168.059 28.646 1.00 25.59 188 PRO B CA 1
ATOM 4784 C C . PRO B 1 188 ? 71.454 167.189 27.723 1.00 28.39 188 PRO B C 1
ATOM 4785 O O . PRO B 1 188 ? 71.146 166.050 28.101 1.00 23.32 188 PRO B O 1
ATOM 4789 N N . LYS B 1 189 ? 71.125 167.722 26.563 1.00 21.35 189 LYS B N 1
ATOM 4790 C CA . LYS B 1 189 ? 70.282 167.088 25.582 1.00 21.24 189 LYS B CA 1
ATOM 4791 C C . LYS B 1 189 ? 70.736 167.220 24.127 1.00 27.00 189 LYS B C 1
ATOM 4792 O O . LYS B 1 189 ? 71.118 168.254 23.666 1.00 25.81 189 LYS B O 1
ATOM 4798 N N . THR B 1 190 ? 70.637 166.122 23.412 1.00 31.27 190 THR B N 1
ATOM 4799 C CA . THR B 1 190 ? 71.046 166.047 22.016 1.00 28.70 190 THR B CA 1
ATOM 4800 C C . THR B 1 190 ? 70.012 165.448 21.054 1.00 30.56 190 THR B C 1
ATOM 4801 O O . THR B 1 190 ? 69.316 164.545 21.393 1.00 21.04 190 THR B O 1
ATOM 4805 N N . MET B 1 191 ? 70.007 165.962 19.836 1.00 27.40 191 MET B N 1
ATOM 4806 C CA . MET B 1 191 ? 69.160 165.500 18.762 1.00 31.59 191 MET B CA 1
ATOM 4807 C C . MET B 1 191 ? 69.416 164.051 18.464 1.00 31.75 191 MET B C 1
ATOM 4808 O O . MET B 1 191 ? 68.519 163.248 18.461 1.00 27.31 191 MET B O 1
ATOM 4813 N N . ASN B 1 192 ? 70.687 163.732 18.301 1.00 23.48 192 ASN B N 1
ATOM 4814 C CA . ASN B 1 192 ? 71.139 162.404 18.021 1.00 25.03 192 ASN B CA 1
ATOM 4815 C C . ASN B 1 192 ? 70.563 161.345 18.943 1.00 27.57 192 ASN B C 1
ATOM 4816 O O . ASN B 1 192 ? 70.149 160.337 18.483 1.00 32.03 192 ASN B O 1
ATOM 4821 N N . THR B 1 193 ? 70.544 161.593 20.235 1.00 24.47 193 THR B N 1
ATOM 4822 C CA . THR B 1 193 ? 69.965 160.684 21.192 1.00 26.16 193 THR B CA 1
ATOM 4823 C C . THR B 1 193 ? 68.442 160.562 21.069 1.00 25.11 193 THR B C 1
ATOM 4824 O O . THR B 1 193 ? 67.913 159.508 21.070 1.00 25.41 193 THR B O 1
ATOM 4828 N N . HIS B 1 194 ? 67.769 161.679 20.926 1.00 25.82 194 HIS B N 1
ATOM 4829 C CA . HIS B 1 194 ? 66.325 161.669 20.793 1.00 28.04 194 HIS B CA 1
ATOM 4830 C C . HIS B 1 194 ? 65.919 160.930 19.529 1.00 25.49 194 HIS B C 1
ATOM 4831 O O . HIS B 1 194 ? 65.036 160.177 19.568 1.00 23.21 194 HIS B O 1
ATOM 4838 N N . LEU B 1 195 ? 66.642 161.129 18.442 1.00 24.04 195 LEU B N 1
ATOM 4839 C CA . LEU B 1 195 ? 66.407 160.410 17.212 1.00 26.11 195 LEU B CA 1
ATOM 4840 C C . LEU B 1 195 ? 66.508 158.898 17.350 1.00 24.52 195 LEU B C 1
ATOM 4841 O O . LEU B 1 195 ? 65.657 158.214 16.902 1.00 28.55 195 LEU B O 1
ATOM 4846 N N . HIS B 1 196 ? 67.527 158.386 17.993 1.00 27.54 196 HIS B N 1
ATOM 4847 C CA . HIS B 1 196 ? 67.659 156.960 18.102 1.00 20.54 196 HIS B CA 1
ATOM 4848 C C . HIS B 1 196 ? 66.769 156.322 19.164 1.00 23.72 196 HIS B C 1
ATOM 4849 O O . HIS B 1 196 ? 66.568 155.189 19.128 1.00 23.97 196 HIS B O 1
ATOM 4856 N N . ILE B 1 197 ? 66.275 157.107 20.096 1.00 20.41 197 ILE B N 1
ATOM 4857 C CA . ILE B 1 197 ? 65.316 156.606 21.031 1.00 25.22 197 ILE B CA 1
ATOM 4858 C C . ILE B 1 197 ? 64.015 156.394 20.235 1.00 25.76 197 ILE B C 1
ATOM 4859 O O . ILE B 1 197 ? 63.421 155.380 20.334 1.00 21.67 197 ILE B O 1
ATOM 4864 N N . LEU B 1 198 ? 63.625 157.361 19.420 1.00 25.95 198 LEU B N 1
ATOM 4865 C CA . LEU B 1 198 ? 62.405 157.223 18.619 1.00 26.32 198 LEU B CA 1
ATOM 4866 C C . LEU B 1 198 ? 62.505 156.034 17.665 1.00 28.00 198 LEU B C 1
ATOM 4867 O O . LEU B 1 198 ? 61.536 155.278 17.499 1.00 22.71 198 LEU B O 1
ATOM 4872 N N . GLU B 1 199 ? 63.683 155.852 17.047 1.00 27.19 199 GLU B N 1
ATOM 4873 C CA . GLU B 1 199 ? 63.939 154.726 16.148 1.00 20.29 199 GLU B CA 1
ATOM 4874 C C . GLU B 1 199 ? 63.658 153.399 16.851 1.00 25.19 199 GLU B C 1
ATOM 4875 O O . GLU B 1 199 ? 62.875 152.566 16.369 1.00 27.59 199 GLU B O 1
ATOM 4881 N N . ALA B 1 200 ? 64.276 153.199 18.021 1.00 23.63 200 ALA B N 1
ATOM 4882 C CA . ALA B 1 200 ? 64.057 152.005 18.835 1.00 20.08 200 ALA B CA 1
ATOM 4883 C C . ALA B 1 200 ? 62.593 151.824 19.197 1.00 26.17 200 ALA B C 1
ATOM 4884 O O . ALA B 1 200 ? 62.064 150.707 19.128 1.00 28.55 200 ALA B O 1
ATOM 4886 N N . TYR B 1 201 ? 61.923 152.905 19.599 1.00 26.69 201 TYR B N 1
ATOM 4887 C CA . TYR B 1 201 ? 60.547 152.788 20.081 1.00 22.93 201 TYR B CA 1
ATOM 4888 C C . TYR B 1 201 ? 59.580 152.407 18.958 1.00 24.25 201 TYR B C 1
ATOM 4889 O O . TYR B 1 201 ? 58.709 151.555 19.154 1.00 25.42 201 TYR B O 1
ATOM 4898 N N . SER B 1 202 ? 59.730 153.007 17.774 1.00 33.46 202 SER B N 1
ATOM 4899 C CA . SER B 1 202 ? 58.924 152.601 16.622 1.00 27.20 202 SER B CA 1
ATOM 4900 C C . SER B 1 202 ? 59.052 151.107 16.359 1.00 25.02 202 SER B C 1
ATOM 4901 O O . SER B 1 202 ? 58.059 150.428 16.071 1.00 23.05 202 SER B O 1
ATOM 4904 N N . THR B 1 203 ? 60.273 150.569 16.475 1.00 25.32 203 THR B N 1
ATOM 4905 C CA . THR B 1 203 ? 60.472 149.141 16.252 1.00 23.74 203 THR B CA 1
ATOM 4906 C C . THR B 1 203 ? 59.824 148.320 17.362 1.00 28.77 203 THR B C 1
ATOM 4907 O O . THR B 1 203 ? 59.169 147.297 17.097 1.00 27.21 203 THR B O 1
ATOM 4911 N N . LEU B 1 204 ? 59.966 148.775 18.608 1.00 29.96 204 LEU B N 1
ATOM 4912 C CA . LEU B 1 204 ? 59.390 148.066 19.746 1.00 30.85 204 LEU B CA 1
ATOM 4913 C C . LEU B 1 204 ? 57.862 148.075 19.714 1.00 33.84 204 LEU B C 1
ATOM 4914 O O . LEU B 1 204 ? 57.217 147.143 20.212 1.00 22.04 204 LEU B O 1
ATOM 4919 N N . PHE B 1 205 ? 57.273 149.121 19.146 1.00 19.81 205 PHE B N 1
ATOM 4920 C CA . PHE B 1 205 ? 55.819 149.198 19.029 1.00 27.56 205 PHE B CA 1
ATOM 4921 C C . PHE B 1 205 ? 55.307 148.356 17.871 1.00 25.79 205 PHE B C 1
ATOM 4922 O O . PHE B 1 205 ? 54.240 147.734 17.970 1.00 31.79 205 PHE B O 1
ATOM 4930 N N . ARG B 1 206 ? 56.023 148.375 16.744 1.00 22.89 206 ARG B N 1
ATOM 4931 C CA . ARG B 1 206 ? 55.759 147.401 15.694 1.00 28.25 206 ARG B CA 1
ATOM 4932 C C . ARG B 1 206 ? 55.824 145.975 16.234 1.00 25.19 206 ARG B C 1
ATOM 4933 O O . ARG B 1 206 ? 55.020 145.122 15.847 1.00 34.29 206 ARG B O 1
ATOM 4941 N N . THR B 1 207 ? 56.762 145.698 17.143 1.00 32.23 207 THR B N 1
ATOM 4942 C CA . THR B 1 207 ? 56.928 144.336 17.651 1.00 28.08 207 THR B CA 1
ATOM 4943 C C . THR B 1 207 ? 55.814 143.946 18.628 1.00 23.36 207 THR B C 1
ATOM 4944 O O . THR B 1 207 ? 55.399 142.786 18.664 1.00 20.76 207 THR B O 1
ATOM 4948 N N . THR B 1 208 ? 55.343 144.879 19.454 1.00 21.28 208 THR B N 1
ATOM 4949 C CA . THR B 1 208 ? 54.513 144.530 20.595 1.00 28.00 208 THR B CA 1
ATOM 4950 C C . THR B 1 208 ? 53.154 145.222 20.631 1.00 25.53 208 THR B C 1
ATOM 4951 O O . THR B 1 208 ? 52.298 144.812 21.430 1.00 31.37 208 THR B O 1
ATOM 4955 N N . LYS B 1 209 ? 52.952 146.286 19.857 1.00 23.65 209 LYS B N 1
ATOM 4956 C CA . LYS B 1 209 ? 51.705 147.058 19.865 1.00 29.33 209 LYS B CA 1
ATOM 4957 C C . LYS B 1 209 ? 51.388 147.635 21.242 1.00 22.17 209 LYS B C 1
ATOM 4958 O O . LYS B 1 209 ? 50.260 148.020 21.511 1.00 26.68 209 LYS B O 1
ATOM 4964 N N . GLU B 1 210 ? 52.372 147.734 22.124 1.00 28.88 210 GLU B N 1
ATOM 4965 C CA . GLU B 1 210 ? 52.101 148.166 23.495 1.00 26.93 210 GLU B CA 1
ATOM 4966 C C . GLU B 1 210 ? 51.798 149.661 23.516 1.00 32.94 210 GLU B C 1
ATOM 4967 O O . GLU B 1 210 ? 52.592 150.457 22.993 1.00 31.03 210 GLU B O 1
ATOM 4973 N N . PRO B 1 211 ? 50.661 150.083 24.082 1.00 27.33 211 PRO B N 1
ATOM 4974 C CA . PRO B 1 211 ? 50.304 151.517 24.057 1.00 31.65 211 PRO B CA 1
ATOM 4975 C C . PRO B 1 211 ? 51.275 152.437 24.799 1.00 27.30 211 PRO B C 1
ATOM 4976 O O . PRO B 1 211 ? 51.317 153.638 24.485 1.00 28.97 211 PRO B O 1
ATOM 4980 N N . ARG B 1 212 ? 52.018 151.933 25.791 1.00 21.36 212 ARG B N 1
ATOM 4981 C CA . ARG B 1 212 ? 52.999 152.771 26.482 1.00 38.19 212 ARG B CA 1
ATOM 4982 C C . ARG B 1 212 ? 54.073 153.269 25.525 1.00 28.53 212 ARG B C 1
ATOM 4983 O O . ARG B 1 212 ? 54.561 154.396 25.658 1.00 25.63 212 ARG B O 1
ATOM 4991 N N . VAL B 1 213 ? 54.478 152.424 24.579 1.00 28.31 213 VAL B N 1
ATOM 4992 C CA . VAL B 1 213 ? 55.472 152.841 23.605 1.00 36.70 213 VAL B CA 1
ATOM 4993 C C . VAL B 1 213 ? 54.858 153.827 22.631 1.00 34.90 213 VAL B C 1
ATOM 4994 O O . VAL B 1 213 ? 55.525 154.766 22.190 1.00 23.19 213 VAL B O 1
ATOM 4998 N N A ARG B 1 214 ? 53.581 153.647 22.278 0.46 26.25 214 ARG B N 1
ATOM 4999 N N B ARG B 1 214 ? 53.577 153.646 22.295 0.54 25.93 214 ARG B N 1
ATOM 5000 C CA A ARG B 1 214 ? 52.939 154.650 21.437 0.46 26.31 214 ARG B CA 1
ATOM 5001 C CA B ARG B 1 214 ? 52.901 154.620 21.449 0.54 26.63 214 ARG B CA 1
ATOM 5002 C C A ARG B 1 214 ? 52.937 156.007 22.123 0.46 27.34 214 ARG B C 1
ATOM 5003 C C B ARG B 1 214 ? 52.882 155.994 22.109 0.54 27.50 214 ARG B C 1
ATOM 5004 O O A ARG B 1 214 ? 53.284 157.025 21.512 0.46 29.98 214 ARG B O 1
ATOM 5005 O O B ARG B 1 214 ? 53.173 157.009 21.466 0.54 30.73 214 ARG B O 1
ATOM 5020 N N . GLU B 1 215 ? 52.568 156.036 23.390 1.00 27.22 215 GLU B N 1
ATOM 5021 C CA . GLU B 1 215 ? 52.532 157.286 24.116 1.00 40.46 215 GLU B CA 1
ATOM 5022 C C . GLU B 1 215 ? 53.928 157.958 24.113 1.00 34.73 215 GLU B C 1
ATOM 5023 O O . GLU B 1 215 ? 54.055 159.123 23.930 1.00 28.42 215 GLU B O 1
ATOM 5029 N N . ALA B 1 216 ? 54.964 157.165 24.296 1.00 29.81 216 ALA B N 1
ATOM 5030 C CA . ALA B 1 216 ? 56.311 157.685 24.256 1.00 23.73 216 ALA B CA 1
ATOM 5031 C C . ALA B 1 216 ? 56.624 158.291 22.904 1.00 23.59 216 ALA B C 1
ATOM 5032 O O . ALA B 1 216 ? 57.164 159.328 22.823 1.00 20.15 216 ALA B O 1
ATOM 5034 N N . MET B 1 217 ? 56.270 157.580 21.850 1.00 26.35 217 MET B N 1
ATOM 5035 C CA . MET B 1 217 ? 56.439 158.040 20.489 1.00 22.58 217 MET B CA 1
ATOM 5036 C C . MET B 1 217 ? 55.774 159.380 20.264 1.00 25.05 217 MET B C 1
ATOM 5037 O O . MET B 1 217 ? 56.365 160.253 19.728 1.00 25.49 217 MET B O 1
ATOM 5042 N N . GLU B 1 218 ? 54.553 159.551 20.744 1.00 25.23 218 GLU B N 1
ATOM 5043 C CA . GLU B 1 218 ? 53.893 160.831 20.647 1.00 26.15 218 GLU B CA 1
ATOM 5044 C C . GLU B 1 218 ? 54.691 161.929 21.324 1.00 24.50 218 GLU B C 1
ATOM 5045 O O . GLU B 1 218 ? 54.808 163.002 20.827 1.00 24.90 218 GLU B O 1
ATOM 5051 N N . HIS B 1 219 ? 55.216 161.636 22.488 1.00 25.25 219 HIS B N 1
ATOM 5052 C CA . HIS B 1 219 ? 56.015 162.566 23.204 1.00 29.77 219 HIS B CA 1
ATOM 5053 C C . HIS B 1 219 ? 57.194 163.030 22.360 1.00 25.32 219 HIS B C 1
ATOM 5054 O O . HIS B 1 219 ? 57.406 164.182 22.205 1.00 26.61 219 HIS B O 1
ATOM 5061 N N . LEU B 1 220 ? 57.892 162.083 21.775 1.00 28.93 220 LEU B N 1
ATOM 5062 C CA . LEU B 1 220 ? 59.049 162.340 20.912 1.00 22.31 220 LEU B CA 1
ATOM 5063 C C . LEU B 1 220 ? 58.761 163.192 19.672 1.00 26.75 220 LEU B C 1
ATOM 5064 O O . LEU B 1 220 ? 59.441 164.092 19.387 1.00 24.52 220 LEU B O 1
ATOM 5069 N N . ILE B 1 221 ? 57.651 162.904 19.002 1.00 32.90 221 ILE B N 1
ATOM 5070 C CA . ILE B 1 221 ? 57.183 163.625 17.837 1.00 26.27 221 ILE B CA 1
ATOM 5071 C C . ILE B 1 221 ? 57.021 165.065 18.198 1.00 24.37 221 ILE B C 1
ATOM 5072 O O . ILE B 1 221 ? 57.474 165.908 17.528 1.00 24.83 221 ILE B O 1
ATOM 5077 N N . LEU B 1 222 ? 56.362 165.318 19.299 1.00 21.55 222 LEU B N 1
ATOM 5078 C CA . LEU B 1 222 ? 56.171 166.667 19.772 1.00 26.56 222 LEU B CA 1
ATOM 5079 C C . LEU B 1 222 ? 57.463 167.392 20.076 1.00 25.30 222 LEU B C 1
ATOM 5080 O O . LEU B 1 222 ? 57.585 168.530 19.787 1.00 26.51 222 LEU B O 1
ATOM 5085 N N . ILE B 1 223 ? 58.412 166.694 20.668 1.00 31.48 223 ILE B N 1
ATOM 5086 C CA . ILE B 1 223 ? 59.719 167.291 20.912 1.00 25.12 223 ILE B CA 1
ATOM 5087 C C . ILE B 1 223 ? 60.373 167.664 19.595 1.00 20.92 223 ILE B C 1
ATOM 5088 O O . ILE B 1 223 ? 60.915 168.763 19.441 1.00 23.59 223 ILE B O 1
ATOM 5093 N N . PHE B 1 224 ? 60.301 166.770 18.614 1.00 21.79 224 PHE B N 1
ATOM 5094 C CA . PHE B 1 224 ? 60.899 167.057 17.315 1.00 25.83 224 PHE B CA 1
ATOM 5095 C C . PHE B 1 224 ? 60.200 168.220 16.616 1.00 28.51 224 PHE B C 1
ATOM 5096 O O . PHE B 1 224 ? 60.863 169.149 16.146 1.00 32.31 224 PHE B O 1
ATOM 5104 N N . ARG B 1 225 ? 58.857 168.199 16.568 1.00 35.03 225 ARG B N 1
ATOM 5105 C CA . ARG B 1 225 ? 58.112 169.288 15.935 1.00 27.39 225 ARG B CA 1
ATOM 5106 C C . ARG B 1 225 ? 58.424 170.630 16.578 1.00 30.99 225 ARG B C 1
ATOM 5107 O O . ARG B 1 225 ? 58.599 171.637 15.884 1.00 34.86 225 ARG B O 1
ATOM 5115 N N . THR B 1 226 ? 58.494 170.664 17.907 1.00 25.05 226 THR B N 1
ATOM 5116 C CA . THR B 1 226 ? 58.592 171.928 18.625 1.00 30.66 226 THR B CA 1
ATOM 5117 C C . THR B 1 226 ? 60.038 172.367 18.879 1.00 34.72 226 THR B C 1
ATOM 5118 O O . THR B 1 226 ? 60.409 173.501 18.555 1.00 24.55 226 THR B O 1
ATOM 5122 N N . HIS B 1 227 ? 60.860 171.504 19.484 1.00 32.30 227 HIS B N 1
ATOM 5123 C CA . HIS B 1 227 ? 62.173 171.955 19.937 1.00 27.98 227 HIS B CA 1
ATOM 5124 C C . HIS B 1 227 ? 63.287 171.658 18.941 1.00 27.08 227 HIS B C 1
ATOM 5125 O O . HIS B 1 227 ? 64.166 172.499 18.752 1.00 26.40 227 HIS B O 1
ATOM 5132 N N . ILE B 1 228 ? 63.286 170.476 18.323 1.00 24.65 228 ILE B N 1
ATOM 5133 C CA . ILE B 1 228 ? 64.474 170.015 17.609 1.00 28.77 228 ILE B CA 1
ATOM 5134 C C . ILE B 1 228 ? 64.449 170.422 16.147 1.00 34.91 228 ILE B C 1
ATOM 5135 O O . ILE B 1 228 ? 65.474 170.839 15.597 1.00 30.15 228 ILE B O 1
ATOM 5140 N N . ALA B 1 229 ? 63.298 170.301 15.490 1.00 32.08 229 ALA B N 1
ATOM 5141 C CA . ALA B 1 229 ? 63.181 170.614 14.068 1.00 32.69 229 ALA B CA 1
ATOM 5142 C C . ALA B 1 229 ? 61.990 171.532 13.812 1.00 32.70 229 ALA B C 1
ATOM 5143 O O . ALA B 1 229 ? 61.094 171.210 13.026 1.00 34.51 229 ALA B O 1
ATOM 5145 N N . PRO B 1 230 ? 61.958 172.711 14.440 1.00 32.46 230 PRO B N 1
ATOM 5146 C CA . PRO B 1 230 ? 60.830 173.622 14.188 1.00 33.37 230 PRO B CA 1
ATOM 5147 C C . PRO B 1 230 ? 60.815 174.198 12.788 1.00 34.76 230 PRO B C 1
ATOM 5148 O O . PRO B 1 230 ? 59.778 174.719 12.371 1.00 40.28 230 PRO B O 1
ATOM 5152 N N . SER B 1 231 ? 61.923 174.130 12.052 1.00 42.89 231 SER B N 1
ATOM 5153 C CA . SER B 1 231 ? 61.928 174.577 10.665 1.00 49.84 231 SER B CA 1
ATOM 5154 C C . SER B 1 231 ? 62.477 173.491 9.742 1.00 53.37 231 SER B C 1
ATOM 5155 O O . SER B 1 231 ? 62.020 172.344 9.792 1.00 62.03 231 SER B O 1
ATOM 5158 N N . SER B 1 232 ? 63.448 173.828 8.895 1.00 39.56 232 SER B N 1
ATOM 5159 C CA . SER B 1 232 ? 63.870 172.920 7.834 1.00 41.37 232 SER B CA 1
ATOM 5160 C C . SER B 1 232 ? 65.168 172.187 8.147 1.00 41.37 232 SER B C 1
ATOM 5161 O O . SER B 1 232 ? 65.672 171.449 7.288 1.00 33.83 232 SER B O 1
ATOM 5164 N N . HIS B 1 233 ? 65.721 172.367 9.343 1.00 35.11 233 HIS B N 1
ATOM 5165 C CA . HIS B 1 233 ? 66.877 171.602 9.776 1.00 43.74 233 HIS B CA 1
ATOM 5166 C C . HIS B 1 233 ? 66.671 171.101 11.196 1.00 45.04 233 HIS B C 1
ATOM 5167 O O . HIS B 1 233 ? 65.794 171.560 11.932 1.00 57.59 233 HIS B O 1
ATOM 5174 N N . LEU B 1 234 ? 67.513 170.148 11.579 1.00 31.80 234 LEU B N 1
ATOM 5175 C CA . LEU B 1 234 ? 67.477 169.532 12.894 1.00 25.81 234 LEU B CA 1
ATOM 5176 C C . LEU B 1 234 ? 68.535 170.218 13.767 1.00 24.89 234 LEU B C 1
ATOM 5177 O O . LEU B 1 234 ? 69.738 170.119 13.487 1.00 27.42 234 LEU B O 1
ATOM 5182 N N . GLY B 1 235 ? 68.097 170.945 14.792 1.00 23.65 235 GLY B N 1
ATOM 5183 C CA . GLY B 1 235 ? 69.047 171.479 15.752 1.00 21.82 235 GLY B CA 1
ATOM 5184 C C . GLY B 1 235 ? 69.822 170.354 16.414 1.00 23.60 235 GLY B C 1
ATOM 5185 O O . GLY B 1 235 ? 69.298 169.262 16.631 1.00 24.69 235 GLY B O 1
ATOM 5186 N N . LEU B 1 236 ? 71.096 170.609 16.724 1.00 31.54 236 LEU B N 1
ATOM 5187 C CA . LEU B 1 236 ? 71.931 169.506 17.193 1.00 32.64 236 LEU B CA 1
ATOM 5188 C C . LEU B 1 236 ? 71.947 169.345 18.715 1.00 25.66 236 LEU B C 1
ATOM 5189 O O . LEU B 1 236 ? 71.822 168.217 19.211 1.00 24.87 236 LEU B O 1
ATOM 5194 N N . TYR B 1 237 ? 72.098 170.448 19.473 1.00 22.92 237 TYR B N 1
ATOM 5195 C CA . TYR B 1 237 ? 72.344 170.385 20.914 1.00 27.44 237 TYR B CA 1
ATOM 5196 C C . TYR B 1 237 ? 71.410 171.325 21.669 1.00 29.13 237 TYR B C 1
ATOM 5197 O O . TYR B 1 237 ? 71.091 172.413 21.188 1.00 31.29 237 TYR B O 1
ATOM 5206 N N . PHE B 1 238 ? 70.995 170.916 22.873 1.00 30.43 238 PHE B N 1
ATOM 5207 C CA . PHE B 1 238 ? 69.970 171.659 23.608 1.00 35.15 238 PHE B CA 1
ATOM 5208 C C . PHE B 1 238 ? 70.234 171.672 25.108 1.00 31.30 238 PHE B C 1
ATOM 5209 O O . PHE B 1 238 ? 70.646 170.658 25.687 1.00 28.15 238 PHE B O 1
ATOM 5217 N N . ALA B 1 239 ? 69.964 172.822 25.735 1.00 27.29 239 ALA B N 1
ATOM 5218 C CA . ALA B 1 239 ? 69.908 172.883 27.190 1.00 30.92 239 ALA B CA 1
ATOM 5219 C C . ALA B 1 239 ? 68.752 172.035 27.716 1.00 36.79 239 ALA B C 1
ATOM 5220 O O . ALA B 1 239 ? 67.879 171.591 26.969 1.00 37.76 239 ALA B O 1
ATOM 5222 N N . GLU B 1 240 ? 68.740 171.846 29.041 1.00 40.08 240 GLU B N 1
ATOM 5223 C CA . GLU B 1 240 ? 67.675 171.075 29.679 1.00 40.61 240 GLU B CA 1
ATOM 5224 C C . GLU B 1 240 ? 66.297 171.633 29.343 1.00 35.15 240 GLU B C 1
ATOM 5225 O O . GLU B 1 240 ? 65.357 170.866 29.110 1.00 27.11 240 GLU B O 1
ATOM 5231 N N . ASP B 1 241 ? 66.156 172.963 29.320 1.00 35.82 241 ASP B N 1
ATOM 5232 C CA . ASP B 1 241 ? 64.913 173.603 28.922 1.00 39.71 241 ASP B CA 1
ATOM 5233 C C . ASP B 1 241 ? 64.764 173.749 27.403 1.00 36.93 241 ASP B C 1
ATOM 5234 O O . ASP B 1 241 ? 63.939 174.553 26.961 1.00 35.59 241 ASP B O 1
ATOM 5239 N N . TRP B 1 242 ? 65.535 172.991 26.618 1.00 30.08 242 TRP B N 1
ATOM 5240 C CA . TRP B 1 242 ? 65.462 172.862 25.160 1.00 24.39 242 TRP B CA 1
ATOM 5241 C C . TRP B 1 242 ? 65.987 174.076 24.396 1.00 31.89 242 TRP B C 1
ATOM 5242 O O . TRP B 1 242 ? 65.963 174.067 23.167 1.00 39.12 242 TRP B O 1
ATOM 5253 N N . ALA B 1 243 ? 66.462 175.109 25.071 1.00 32.35 243 ALA B N 1
ATOM 5254 C CA . ALA B 1 243 ? 67.026 176.232 24.363 1.00 29.85 243 ALA B CA 1
ATOM 5255 C C . ALA B 1 243 ? 68.307 175.801 23.643 1.00 34.52 243 ALA B C 1
ATOM 5256 O O . ALA B 1 243 ? 69.067 174.966 24.147 1.00 27.33 243 ALA B O 1
ATOM 5258 N N . PRO B 1 244 ? 68.567 176.353 22.461 1.00 37.04 244 PRO B N 1
ATOM 5259 C CA . PRO B 1 244 ? 69.621 175.800 21.605 1.00 42.38 244 PRO B CA 1
ATOM 5260 C C . PRO B 1 244 ? 70.998 176.064 22.178 1.00 43.47 244 PRO B C 1
ATOM 5261 O O . PRO B 1 244 ? 71.227 177.044 22.891 1.00 47.20 244 PRO B O 1
ATOM 5265 N N . MET B 1 245 ? 71.918 175.159 21.868 1.00 36.43 245 MET B N 1
ATOM 5266 C CA . MET B 1 245 ? 73.308 175.306 22.263 1.00 34.60 245 MET B CA 1
ATOM 5267 C C . MET B 1 245 ? 74.182 175.078 21.042 1.00 41.33 245 MET B C 1
ATOM 5268 O O . MET B 1 245 ? 73.926 174.162 20.251 1.00 36.81 245 MET B O 1
ATOM 5273 N N . GLY B 1 246 ? 75.216 175.908 20.908 1.00 46.14 246 GLY B N 1
ATOM 5274 C CA . GLY B 1 246 ? 76.092 175.842 19.748 1.00 51.95 246 GLY B CA 1
ATOM 5275 C C . GLY B 1 246 ? 75.326 175.988 18.448 1.00 55.60 246 GLY B C 1
ATOM 5276 O O . GLY B 1 246 ? 74.440 176.839 18.300 1.00 60.55 246 GLY B O 1
ATOM 5277 N N . GLY B 1 247 ? 75.666 175.140 17.488 1.00 53.20 247 GLY B N 1
ATOM 5278 C CA . GLY B 1 247 ? 75.017 175.204 16.198 1.00 47.29 247 GLY B CA 1
ATOM 5279 C C . GLY B 1 247 ? 75.635 174.209 15.245 1.00 41.60 247 GLY B C 1
ATOM 5280 O O . GLY B 1 247 ? 76.483 173.395 15.622 1.00 34.98 247 GLY B O 1
ATOM 5281 N N . GLY B 1 248 ? 75.198 174.295 13.998 1.00 31.00 248 GLY B N 1
ATOM 5282 C CA . GLY B 1 248 ? 75.646 173.397 12.956 1.00 31.70 248 GLY B CA 1
ATOM 5283 C C . GLY B 1 248 ? 74.500 172.596 12.373 1.00 29.64 248 GLY B C 1
ATOM 5284 O O . GLY B 1 248 ? 73.378 172.596 12.874 1.00 28.75 248 GLY B O 1
ATOM 5285 N N . ILE B 1 249 ? 74.812 171.918 11.275 1.00 31.86 249 ILE B N 1
ATOM 5286 C CA . ILE B 1 249 ? 73.833 171.141 10.526 1.00 32.19 249 ILE B CA 1
ATOM 5287 C C . ILE B 1 249 ? 74.451 169.801 10.176 1.00 28.82 249 ILE B C 1
ATOM 5288 O O . ILE B 1 249 ? 75.555 169.751 9.623 1.00 30.88 249 ILE B O 1
ATOM 5293 N N . SER B 1 250 ? 73.745 168.719 10.504 1.00 26.66 250 SER B N 1
ATOM 5294 C CA . SER B 1 250 ? 74.139 167.368 10.110 1.00 25.63 250 SER B CA 1
ATOM 5295 C C . SER B 1 250 ? 73.234 166.928 8.963 1.00 31.30 250 SER B C 1
ATOM 5296 O O . SER B 1 250 ? 72.086 166.519 9.174 1.00 25.62 250 SER B O 1
ATOM 5299 N N . PHE B 1 251 ? 73.758 167.042 7.741 1.00 26.42 251 PHE B N 1
ATOM 5300 C CA . PHE B 1 251 ? 73.005 166.651 6.558 1.00 24.84 251 PHE B CA 1
ATOM 5301 C C . PHE B 1 251 ? 72.502 165.226 6.679 1.00 32.20 251 PHE B C 1
ATOM 5302 O O . PHE B 1 251 ? 71.336 164.939 6.367 1.00 33.20 251 PHE B O 1
ATOM 5310 N N . GLY B 1 252 ? 73.373 164.321 7.134 1.00 29.29 252 GLY B N 1
ATOM 5311 C CA . GLY B 1 252 ? 72.971 162.938 7.334 1.00 27.35 252 GLY B CA 1
ATOM 5312 C C . GLY B 1 252 ? 71.814 162.787 8.308 1.00 24.52 252 GLY B C 1
ATOM 5313 O O . GLY B 1 252 ? 70.910 161.974 8.085 1.00 23.14 252 GLY B O 1
ATOM 5314 N N . HIS B 1 253 ? 71.825 163.560 9.405 1.00 21.72 253 HIS B N 1
ATOM 5315 C CA . HIS B 1 253 ? 70.751 163.447 10.401 1.00 25.56 253 HIS B CA 1
ATOM 5316 C C . HIS B 1 253 ? 69.458 164.099 9.922 1.00 25.29 253 HIS B C 1
ATOM 5317 O O . HIS B 1 253 ? 68.365 163.670 10.322 1.00 22.39 253 HIS B O 1
ATOM 5324 N N . ASP B 1 254 ? 69.569 165.158 9.111 1.00 27.60 254 ASP B N 1
ATOM 5325 C CA . ASP B 1 254 ? 68.385 165.814 8.565 1.00 31.04 254 ASP B CA 1
ATOM 5326 C C . ASP B 1 254 ? 67.577 164.840 7.719 1.00 28.58 254 ASP B C 1
ATOM 5327 O O . ASP B 1 254 ? 66.363 164.677 7.919 1.00 24.21 254 ASP B O 1
ATOM 5332 N N . ILE B 1 255 ? 68.252 164.144 6.806 1.00 21.71 255 ILE B N 1
ATOM 5333 C CA . ILE B 1 255 ? 67.578 163.249 5.870 1.00 21.72 255 ILE B CA 1
ATOM 5334 C C . ILE B 1 255 ? 67.205 161.916 6.523 1.00 26.06 255 ILE B C 1
ATOM 5335 O O . ILE B 1 255 ? 66.191 161.311 6.155 1.00 25.96 255 ILE B O 1
ATOM 5340 N N . GLU B 1 256 ? 68.006 161.429 7.483 1.00 29.55 256 GLU B N 1
ATOM 5341 C CA . GLU B 1 256 ? 67.650 160.207 8.205 1.00 21.28 256 GLU B CA 1
ATOM 5342 C C . GLU B 1 256 ? 66.412 160.429 9.072 1.00 21.15 256 GLU B C 1
ATOM 5343 O O . GLU B 1 256 ? 65.544 159.551 9.178 1.00 21.04 256 GLU B O 1
ATOM 5349 N N . ALA B 1 257 ? 66.323 161.597 9.711 1.00 25.99 257 ALA B N 1
ATOM 5350 C CA . ALA B 1 257 ? 65.182 161.872 10.576 1.00 21.08 257 ALA B CA 1
ATOM 5351 C C . ALA B 1 257 ? 63.873 161.903 9.789 1.00 26.15 257 ALA B C 1
ATOM 5352 O O . ALA B 1 257 ? 62.838 161.449 10.290 1.00 30.15 257 ALA B O 1
ATOM 5354 N N . THR B 1 258 ? 63.895 162.428 8.557 1.00 30.45 258 THR B N 1
ATOM 5355 C CA . THR B 1 258 ? 62.666 162.487 7.770 1.00 30.39 258 THR B CA 1
ATOM 5356 C C . THR B 1 258 ? 61.996 161.124 7.686 1.00 31.47 258 THR B C 1
ATOM 5357 O O . THR B 1 258 ? 60.799 160.986 7.978 1.00 30.58 258 THR B O 1
ATOM 5361 N N . TRP B 1 259 ? 62.749 160.096 7.302 1.00 23.21 259 TRP B N 1
ATOM 5362 C CA . TRP B 1 259 ? 62.078 158.825 7.062 1.00 24.80 259 TRP B CA 1
ATOM 5363 C C . TRP B 1 259 ? 61.883 158.032 8.344 1.00 27.25 259 TRP B C 1
ATOM 5364 O O . TRP B 1 259 ? 60.946 157.232 8.429 1.00 20.73 259 TRP B O 1
ATOM 5375 N N . LEU B 1 260 ? 62.729 158.250 9.351 1.00 25.73 260 LEU B N 1
ATOM 5376 C CA . LEU B 1 260 ? 62.462 157.671 10.663 1.00 25.98 260 LEU B CA 1
ATOM 5377 C C . LEU B 1 260 ? 61.253 158.334 11.316 1.00 24.92 260 LEU B C 1
ATOM 5378 O O . LEU B 1 260 ? 60.484 157.671 12.022 1.00 23.61 260 LEU B O 1
ATOM 5383 N N . LEU B 1 261 ? 61.097 159.649 11.127 1.00 24.04 261 LEU B N 1
ATOM 5384 C CA . LEU B 1 261 ? 59.887 160.327 11.586 1.00 22.57 261 LEU B CA 1
ATOM 5385 C C . LEU B 1 261 ? 58.667 159.853 10.806 1.00 25.25 261 LEU B C 1
ATOM 5386 O O . LEU B 1 261 ? 57.574 159.689 11.380 1.00 26.99 261 LEU B O 1
ATOM 5391 N N . THR B 1 262 ? 58.831 159.630 9.495 1.00 23.25 262 THR B N 1
ATOM 5392 C CA . THR B 1 262 ? 57.747 159.050 8.712 1.00 22.04 262 THR B CA 1
ATOM 5393 C C . THR B 1 262 ? 57.333 157.692 9.274 1.00 30.20 262 T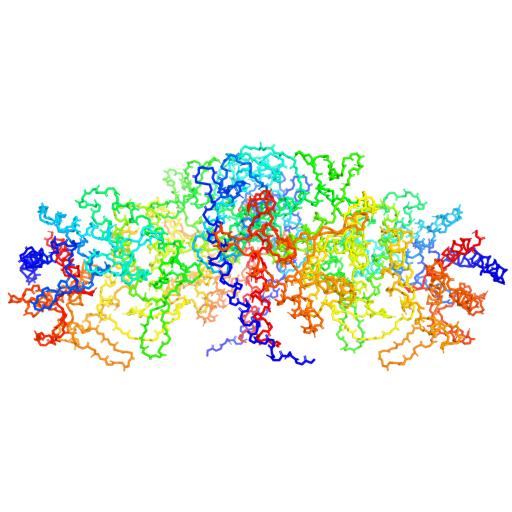HR B C 1
ATOM 5394 O O . THR B 1 262 ? 56.135 157.405 9.394 1.00 24.71 262 THR B O 1
ATOM 5398 N N . GLU B 1 263 ? 58.302 156.847 9.643 1.00 31.02 263 GLU B N 1
ATOM 5399 C CA . GLU B 1 263 ? 57.948 155.531 10.180 1.00 32.29 263 GLU B CA 1
ATOM 5400 C C . GLU B 1 263 ? 57.101 155.665 11.430 1.00 20.33 263 GLU B C 1
ATOM 5401 O O . GLU B 1 263 ? 56.095 154.965 11.590 1.00 25.23 263 GLU B O 1
ATOM 5407 N N . SER B 1 264 ? 57.509 156.553 12.336 1.00 25.90 264 SER B N 1
ATOM 5408 C CA . SER B 1 264 ? 56.803 156.729 13.596 1.00 21.81 264 SER B CA 1
ATOM 5409 C C . SER B 1 264 ? 55.366 157.193 13.360 1.00 22.32 264 SER B C 1
ATOM 5410 O O . SER B 1 264 ? 54.421 156.618 13.911 1.00 25.28 264 SER B O 1
ATOM 5413 N N . VAL B 1 265 ? 55.202 158.265 12.576 1.00 31.28 265 VAL B N 1
ATOM 5414 C CA . VAL B 1 265 ? 53.896 158.887 12.361 1.00 30.67 265 VAL B CA 1
ATOM 5415 C C . VAL B 1 265 ? 52.971 157.946 11.602 1.00 20.39 265 VAL B C 1
ATOM 5416 O O . VAL B 1 265 ? 51.758 157.933 11.842 1.00 28.56 265 VAL B O 1
ATOM 5420 N N . GLU B 1 266 ? 53.509 157.152 10.670 1.00 20.40 266 GLU B N 1
ATOM 5421 C CA . GLU B 1 266 ? 52.681 156.137 10.023 1.00 27.53 266 GLU B CA 1
ATOM 5422 C C . GLU B 1 266 ? 52.245 155.070 11.021 1.00 35.95 266 GLU B C 1
ATOM 5423 O O . GLU B 1 266 ? 51.095 154.612 10.988 1.00 29.53 266 GLU B O 1
ATOM 5429 N N . LEU B 1 267 ? 53.136 154.676 11.934 1.00 28.50 267 LEU B N 1
ATOM 5430 C CA . LEU B 1 267 ? 52.743 153.689 12.927 1.00 24.55 267 LEU B CA 1
ATOM 5431 C C . LEU B 1 267 ? 51.633 154.214 13.825 1.00 25.47 267 LEU B C 1
ATOM 5432 O O . LEU B 1 267 ? 50.787 153.435 14.284 1.00 30.45 267 LEU B O 1
ATOM 5437 N N . LEU B 1 268 ? 51.597 155.516 14.078 1.00 24.86 268 LEU B N 1
ATOM 5438 C CA . LEU B 1 268 ? 50.539 156.007 14.948 1.00 31.73 268 LEU B CA 1
ATOM 5439 C C . LEU B 1 268 ? 49.251 156.325 14.184 1.00 34.26 268 LEU B C 1
ATOM 5440 O O . LEU B 1 268 ? 48.153 156.112 14.709 1.00 28.92 268 LEU B O 1
ATOM 5445 N N . TYR B 1 269 ? 49.347 156.827 12.953 1.00 32.99 269 TYR B N 1
ATOM 5446 C CA . TYR B 1 269 ? 48.157 157.293 12.244 1.00 37.56 269 TYR B CA 1
ATOM 5447 C C . TYR B 1 269 ? 47.920 156.614 10.903 1.00 28.34 269 TYR B C 1
ATOM 5448 O O . TYR B 1 269 ? 46.977 156.991 10.200 1.00 28.18 269 TYR B O 1
ATOM 5457 N N . GLY B 1 270 ? 48.706 155.606 10.554 1.00 25.87 270 GLY B N 1
ATOM 5458 C CA . GLY B 1 270 ? 48.504 154.883 9.315 1.00 31.14 270 GLY B CA 1
ATOM 5459 C C . GLY B 1 270 ? 48.773 155.708 8.060 1.00 41.05 270 GLY B C 1
ATOM 5460 O O . GLY B 1 270 ? 49.288 156.824 8.093 1.00 38.61 270 GLY B O 1
ATOM 5461 N N . ASP B 1 271 ? 48.395 155.112 6.927 1.00 45.11 271 ASP B N 1
ATOM 5462 C CA . ASP B 1 271 ? 48.527 155.673 5.592 1.00 48.51 271 ASP B CA 1
ATOM 5463 C C . ASP B 1 271 ? 47.143 156.031 5.071 1.00 47.79 271 ASP B C 1
ATOM 5464 O O . ASP B 1 271 ? 46.233 155.194 5.156 1.00 48.97 271 ASP B O 1
ATOM 5469 N N . PRO B 1 272 ? 46.909 157.256 4.567 1.00 39.48 272 PRO B N 1
ATOM 5470 C CA . PRO B 1 272 ? 47.810 158.399 4.375 1.00 31.06 272 PRO B CA 1
ATOM 5471 C C . PRO B 1 272 ? 48.185 159.090 5.672 1.00 36.71 272 PRO B C 1
ATOM 5472 O O . PRO B 1 272 ? 47.353 159.146 6.595 1.00 44.08 272 PRO B O 1
ATOM 5476 N N . LEU B 1 273 ? 49.408 159.611 5.754 1.00 32.50 273 LEU B N 1
ATOM 5477 C CA . LEU B 1 273 ? 49.828 160.335 6.935 1.00 26.99 273 LEU B CA 1
ATOM 5478 C C . LEU B 1 273 ? 49.150 161.707 6.991 1.00 31.94 273 LEU B C 1
ATOM 5479 O O . LEU B 1 273 ? 48.584 162.167 6.004 1.00 29.41 273 LEU B O 1
ATOM 5484 N N . PRO B 1 274 ? 49.151 162.363 8.152 1.00 37.52 274 PRO B N 1
ATOM 5485 C CA . PRO B 1 274 ? 48.478 163.663 8.235 1.00 36.98 274 PRO B CA 1
ATOM 5486 C C . PRO B 1 274 ? 49.182 164.722 7.403 1.00 32.03 274 PRO B C 1
ATOM 5487 O O . PRO B 1 274 ? 50.403 164.709 7.219 1.00 32.28 274 PRO B O 1
ATOM 5491 N N . GLU B 1 275 ? 48.380 165.663 6.912 1.00 34.00 275 GLU B N 1
ATOM 5492 C CA . GLU B 1 275 ? 48.907 166.760 6.106 1.00 31.77 275 GLU B CA 1
ATOM 5493 C C . GLU B 1 275 ? 49.843 167.643 6.916 1.00 35.11 275 GLU B C 1
ATOM 5494 O O . GLU B 1 275 ? 50.841 168.149 6.387 1.00 26.89 275 GLU B O 1
ATOM 5500 N N . TRP B 1 276 ? 49.555 167.833 8.210 1.00 37.47 276 TRP B N 1
ATOM 5501 C CA . TRP B 1 276 ? 50.486 168.619 9.016 1.00 35.16 276 TRP B CA 1
ATOM 5502 C C . TRP B 1 276 ? 51.881 167.992 9.030 1.00 28.93 276 TRP B C 1
ATOM 5503 O O . TRP B 1 276 ? 52.876 168.720 9.031 1.00 22.55 276 TRP B O 1
ATOM 5514 N N . PHE B 1 277 ? 51.971 166.658 8.989 1.00 23.28 277 PHE B N 1
ATOM 5515 C CA . PHE B 1 277 ? 53.266 165.996 8.927 1.00 27.48 277 PHE B CA 1
ATOM 5516 C C . PHE B 1 277 ? 53.926 166.168 7.556 1.00 31.72 277 PHE B C 1
ATOM 5517 O O . PHE B 1 277 ? 55.120 166.493 7.469 1.00 30.08 277 PHE B O 1
ATOM 5525 N N . LEU B 1 278 ? 53.182 165.907 6.474 1.00 24.39 278 LEU B N 1
ATOM 5526 C CA . LEU B 1 278 ? 53.727 166.135 5.141 1.00 25.06 278 LEU B CA 1
ATOM 5527 C C . LEU B 1 278 ? 54.144 167.584 4.974 1.00 29.18 278 LEU B C 1
ATOM 5528 O O . LEU B 1 278 ? 55.145 167.882 4.306 1.00 24.97 278 LEU B O 1
ATOM 5533 N N . SER B 1 279 ? 53.376 168.500 5.565 1.00 27.44 279 SER B N 1
ATOM 5534 C CA . SER B 1 279 ? 53.706 169.922 5.507 1.00 39.15 279 SER B CA 1
ATOM 5535 C C . SER B 1 279 ? 55.015 170.225 6.239 1.00 34.22 279 SER B C 1
ATOM 5536 O O . SER B 1 279 ? 55.803 171.077 5.812 1.00 31.90 279 SER B O 1
ATOM 5539 N N . TRP B 1 280 ? 55.266 169.538 7.339 1.00 27.44 280 TRP B N 1
ATOM 5540 C CA . TRP B 1 280 ? 56.445 169.842 8.135 1.00 22.18 280 TRP B CA 1
ATOM 5541 C C . TRP B 1 280 ? 57.699 169.217 7.538 1.00 34.26 280 TRP B C 1
ATOM 5542 O O . TRP B 1 280 ? 58.782 169.815 7.589 1.00 43.06 280 TRP B O 1
ATOM 5553 N N . ILE B 1 281 ? 57.554 168.044 6.931 1.00 33.35 281 ILE B N 1
ATOM 5554 C CA . ILE B 1 281 ? 58.694 167.287 6.443 1.00 33.05 281 ILE B CA 1
ATOM 5555 C C . ILE B 1 281 ? 59.102 167.676 5.023 1.00 32.05 281 ILE B C 1
ATOM 5556 O O . ILE B 1 281 ? 60.282 167.551 4.664 1.00 26.79 281 ILE B O 1
ATOM 5561 N N . ARG B 1 282 ? 58.168 168.179 4.208 1.00 28.74 282 ARG B N 1
ATOM 5562 C CA . ARG B 1 282 ? 58.540 168.614 2.862 1.00 28.14 282 ARG B CA 1
ATOM 5563 C C . ARG B 1 282 ? 59.703 169.604 2.863 1.00 31.92 282 ARG B C 1
ATOM 5564 O O . ARG B 1 282 ? 60.715 169.318 2.208 1.00 38.84 282 ARG B O 1
ATOM 5572 N N . PRO B 1 283 ? 59.658 170.729 3.596 1.00 31.45 283 PRO B N 1
ATOM 5573 C CA . PRO B 1 283 ? 60.809 171.653 3.600 1.00 29.24 283 PRO B CA 1
ATOM 5574 C C . PRO B 1 283 ? 62.115 170.976 3.961 1.00 38.47 283 PRO B C 1
ATOM 5575 O O . PRO B 1 283 ? 63.175 171.314 3.417 1.00 23.19 283 PRO B O 1
ATOM 5579 N N . VAL B 1 284 ? 62.067 170.015 4.874 1.00 33.40 284 VAL B N 1
ATOM 5580 C CA . VAL B 1 284 ? 63.278 169.298 5.212 1.00 36.08 284 VAL B CA 1
ATOM 5581 C C . VAL B 1 284 ? 63.763 168.504 3.989 1.00 31.53 284 VAL B C 1
ATOM 5582 O O . VAL B 1 284 ? 64.933 168.581 3.616 1.00 31.95 284 VAL B O 1
ATOM 5586 N N A MET B 1 285 ? 62.858 167.722 3.380 0.53 33.59 285 MET B N 1
ATOM 5587 N N B MET B 1 285 ? 62.854 167.745 3.359 0.47 33.63 285 MET B N 1
ATOM 5588 C CA A MET B 1 285 ? 63.237 166.976 2.183 0.53 35.60 285 MET B CA 1
ATOM 5589 C CA B MET B 1 285 ? 63.251 166.963 2.190 0.47 35.61 285 MET B CA 1
ATOM 5590 C C A MET B 1 285 ? 63.776 167.908 1.109 0.53 40.20 285 MET B C 1
ATOM 5591 C C B MET B 1 285 ? 63.704 167.859 1.044 0.47 40.06 285 MET B C 1
ATOM 5592 O O A MET B 1 285 ? 64.794 167.610 0.472 0.53 41.44 285 MET B O 1
ATOM 5593 O O B MET B 1 285 ? 64.594 167.473 0.277 0.47 41.63 285 MET B O 1
ATOM 5602 N N . GLU B 1 286 ? 63.128 169.061 0.923 1.00 36.87 286 GLU B N 1
ATOM 5603 C CA . GLU B 1 286 ? 63.506 169.950 -0.172 1.00 41.61 286 GLU B CA 1
ATOM 5604 C C . GLU B 1 286 ? 64.901 170.535 0.028 1.00 36.17 286 GLU B C 1
ATOM 5605 O O . GLU B 1 286 ? 65.644 170.704 -0.944 1.00 45.84 286 GLU B O 1
ATOM 5611 N N . GLU B 1 287 ? 65.279 170.837 1.276 1.00 29.79 287 GLU B N 1
ATOM 5612 C CA . GLU B 1 287 ? 66.625 171.354 1.545 1.00 38.59 287 GLU B CA 1
ATOM 5613 C C . GLU B 1 287 ? 67.702 170.314 1.248 1.00 32.71 287 GLU B C 1
ATOM 5614 O O . GLU B 1 287 ? 68.772 170.649 0.722 1.00 44.64 287 GLU B O 1
ATOM 5620 N N . THR B 1 288 ? 67.447 169.050 1.588 1.00 29.24 288 THR B N 1
ATOM 5621 C CA . THR B 1 288 ? 68.403 167.996 1.259 1.00 34.57 288 THR B CA 1
ATOM 5622 C C . THR B 1 288 ? 68.579 167.841 -0.256 1.00 25.82 288 THR B C 1
ATOM 5623 O O . THR B 1 288 ? 69.701 167.662 -0.734 1.00 25.01 288 THR B O 1
ATOM 5627 N N . ALA B 1 289 ? 67.493 167.926 -1.030 1.00 25.13 289 ALA B N 1
ATOM 5628 C CA . ALA B 1 289 ? 67.631 167.803 -2.480 1.00 32.54 289 ALA B CA 1
ATOM 5629 C C . ALA B 1 289 ? 68.347 169.008 -3.098 1.00 37.34 289 ALA B C 1
ATOM 5630 O O . ALA B 1 289 ? 69.051 168.853 -4.104 1.00 35.19 289 ALA B O 1
ATOM 5632 N N . ARG B 1 290 ? 68.184 170.208 -2.525 1.00 31.81 290 ARG B N 1
ATOM 5633 C CA . ARG B 1 290 ? 68.993 171.347 -2.966 1.00 28.61 290 ARG B CA 1
ATOM 5634 C C . ARG B 1 290 ? 70.455 171.145 -2.598 1.00 35.97 290 ARG B C 1
ATOM 5635 O O . ARG B 1 290 ? 71.350 171.429 -3.401 1.00 39.86 290 ARG B O 1
ATOM 5643 N N . ALA B 1 291 ? 70.706 170.662 -1.379 1.00 38.46 291 ALA B N 1
ATOM 5644 C CA . ALA B 1 291 ? 72.055 170.315 -0.962 1.00 26.23 291 ALA B CA 1
ATOM 5645 C C . ALA B 1 291 ? 72.701 169.337 -1.940 1.00 29.14 291 ALA B C 1
ATOM 5646 O O . ALA B 1 291 ? 73.831 169.556 -2.400 1.00 27.42 291 ALA B O 1
ATOM 5648 N N . LEU B 1 292 ? 71.999 168.241 -2.264 1.00 26.53 292 LEU B N 1
ATOM 5649 C CA . LEU B 1 292 ? 72.569 167.239 -3.162 1.00 30.88 292 LEU B CA 1
ATOM 5650 C C . LEU B 1 292 ? 72.899 167.845 -4.522 1.00 39.27 292 LEU B C 1
ATOM 5651 O O . LEU B 1 292 ? 73.898 167.471 -5.151 1.00 31.39 292 LEU B O 1
ATOM 5656 N N . ASP B 1 293 ? 72.067 168.785 -4.987 1.00 43.62 293 ASP B N 1
ATOM 5657 C CA . ASP B 1 293 ? 72.324 169.472 -6.250 1.00 43.01 293 ASP B CA 1
ATOM 5658 C C . ASP B 1 293 ? 73.477 170.466 -6.123 1.00 39.67 293 ASP B C 1
ATOM 5659 O O . ASP B 1 293 ? 74.417 170.448 -6.928 1.00 34.69 293 ASP B O 1
ATOM 5664 N N . THR B 1 294 ? 73.415 171.351 -5.120 1.00 28.85 294 THR B N 1
ATOM 5665 C CA . THR B 1 294 ? 74.462 172.354 -4.952 1.00 38.45 294 THR B CA 1
ATOM 5666 C C . THR B 1 294 ? 75.839 171.720 -4.772 1.00 38.96 294 THR B C 1
ATOM 5667 O O . THR B 1 294 ? 76.855 172.327 -5.134 1.00 35.24 294 THR B O 1
ATOM 5671 N N . HIS B 1 295 ? 75.898 170.497 -4.248 1.00 30.36 295 HIS B N 1
ATOM 5672 C CA . HIS B 1 295 ? 77.167 169.876 -3.909 1.00 34.38 295 HIS B CA 1
ATOM 5673 C C . HIS B 1 295 ? 77.556 168.767 -4.877 1.00 34.15 295 HIS B C 1
ATOM 5674 O O . HIS B 1 295 ? 78.496 168.013 -4.596 1.00 34.13 295 HIS B O 1
ATOM 5681 N N . GLY B 1 296 ? 76.862 168.653 -6.007 1.00 31.30 296 GLY B N 1
ATOM 5682 C CA . GLY B 1 296 ? 77.357 167.881 -7.136 1.00 32.53 296 GLY B CA 1
ATOM 5683 C C . GLY B 1 296 ? 76.984 166.414 -7.182 1.00 35.15 296 GLY B C 1
ATOM 5684 O O . GLY B 1 296 ? 77.646 165.650 -7.897 1.00 34.90 296 GLY B O 1
ATOM 5685 N N . GLY B 1 297 ? 75.954 165.990 -6.454 1.00 31.45 297 GLY B N 1
ATOM 5686 C CA . GLY B 1 297 ? 75.466 164.629 -6.548 1.00 29.32 297 GLY B CA 1
ATOM 5687 C C . GLY B 1 297 ? 75.831 163.688 -5.416 1.00 30.83 297 GLY B C 1
ATOM 5688 O O . GLY B 1 297 ? 75.656 162.474 -5.573 1.00 37.41 297 GLY B O 1
ATOM 5689 N N . SER B 1 298 ? 76.335 164.198 -4.291 1.00 28.81 298 SER B N 1
ATOM 5690 C CA . SER B 1 298 ? 76.540 163.400 -3.081 1.00 35.16 298 SER B CA 1
ATOM 5691 C C . SER B 1 298 ? 76.489 164.340 -1.881 1.00 30.74 298 SER B C 1
ATOM 5692 O O . SER B 1 298 ? 76.661 165.554 -2.020 1.00 23.43 298 SER B O 1
ATOM 5695 N N . LEU B 1 299 ? 76.245 163.772 -0.690 1.00 24.70 299 LEU B N 1
ATOM 5696 C CA . LEU B 1 299 ? 76.015 164.775 0.351 1.00 24.86 299 LEU B CA 1
ATOM 5697 C C . LEU B 1 299 ? 77.256 164.992 1.212 1.00 30.77 299 LEU B C 1
ATOM 5698 O O . LEU B 1 299 ? 77.917 164.026 1.604 1.00 23.03 299 LEU B O 1
ATOM 5703 N N . PRO B 1 300 ? 77.531 166.252 1.538 1.00 27.17 300 PRO B N 1
ATOM 5704 C CA . PRO B 1 300 ? 78.568 166.555 2.530 1.00 30.67 300 PRO B CA 1
ATOM 5705 C C . PRO B 1 300 ? 78.143 166.163 3.942 1.00 33.13 300 PRO B C 1
ATOM 5706 O O . PRO B 1 300 ? 76.964 165.938 4.245 1.00 34.00 300 PRO B O 1
ATOM 5710 N N . ASN B 1 301 ? 79.138 166.110 4.825 1.00 33.41 301 ASN B N 1
ATOM 5711 C CA . ASN B 1 301 ? 78.911 165.605 6.176 1.00 25.73 301 ASN B CA 1
ATOM 5712 C C . ASN B 1 301 ? 78.173 166.623 7.031 1.00 24.09 301 ASN B C 1
ATOM 5713 O O . ASN B 1 301 ? 77.102 166.328 7.586 1.00 30.88 301 ASN B O 1
ATOM 5718 N N . GLU B 1 302 ? 78.707 167.835 7.145 1.00 23.45 302 GLU B N 1
ATOM 5719 C CA . GLU B 1 302 ? 78.066 168.750 8.077 1.00 31.16 302 GLU B CA 1
ATOM 5720 C C . GLU B 1 302 ? 78.536 170.171 7.816 1.00 30.63 302 GLU B C 1
ATOM 5721 O O . GLU B 1 302 ? 79.614 170.399 7.263 1.00 32.33 302 GLU B O 1
ATOM 5727 N N . GLN B 1 303 ? 77.693 171.124 8.209 1.00 31.58 303 GLN B N 1
ATOM 5728 C CA . GLN B 1 303 ? 78.053 172.534 8.221 1.00 34.17 303 GLN B CA 1
ATOM 5729 C C . GLN B 1 303 ? 78.331 172.900 9.667 1.00 31.20 303 GLN B C 1
ATOM 5730 O O . GLN B 1 303 ? 77.424 172.861 10.501 1.00 29.55 303 GLN B O 1
ATOM 5736 N N . ARG B 1 304 ? 79.585 173.247 9.955 1.00 30.96 304 ARG B N 1
ATOM 5737 C CA . ARG B 1 304 ? 79.985 173.684 11.276 1.00 34.58 304 ARG B CA 1
ATOM 5738 C C . ARG B 1 304 ? 79.221 174.949 11.669 1.00 45.63 304 ARG B C 1
ATOM 5739 O O . ARG B 1 304 ? 78.517 175.569 10.860 1.00 50.80 304 ARG B O 1
ATOM 5747 N N . GLU B 1 305 ? 79.372 175.338 12.936 1.00 45.00 305 GLU B N 1
ATOM 5748 C CA . GLU B 1 305 ? 78.667 176.520 13.416 1.00 46.11 305 GLU B CA 1
ATOM 5749 C C . GLU B 1 305 ? 79.200 177.813 12.804 1.00 33.11 305 GLU B C 1
ATOM 5750 O O . GLU B 1 305 ? 78.451 178.789 12.735 1.00 32.11 305 GLU B O 1
ATOM 5756 N N . ASP B 1 306 ? 80.460 177.851 12.341 1.00 24.24 306 ASP B N 1
ATOM 5757 C CA . ASP B 1 306 ? 80.955 179.062 11.696 1.00 27.19 306 ASP B CA 1
ATOM 5758 C C . ASP B 1 306 ? 80.566 179.155 10.224 1.00 29.35 306 ASP B C 1
ATOM 5759 O O . ASP B 1 306 ? 80.989 180.099 9.550 1.00 34.30 306 ASP B O 1
ATOM 5764 N N . GLY B 1 307 ? 79.780 178.210 9.705 1.00 34.84 307 GLY B N 1
ATOM 5765 C CA . GLY B 1 307 ? 79.345 178.216 8.330 1.00 34.56 307 GLY B CA 1
ATOM 5766 C C . GLY B 1 307 ? 80.143 177.299 7.422 1.00 37.56 307 GLY B C 1
ATOM 5767 O O . GLY B 1 307 ? 79.611 176.836 6.407 1.00 42.74 307 GLY B O 1
ATOM 5768 N N . SER B 1 308 ? 81.398 177.022 7.760 1.00 37.42 308 SER B N 1
ATOM 5769 C CA . SER B 1 308 ? 82.222 176.176 6.905 1.00 35.92 308 SER B CA 1
ATOM 5770 C C . SER B 1 308 ? 81.631 174.770 6.847 1.00 31.12 308 SER B C 1
ATOM 5771 O O . SER B 1 308 ? 80.805 174.381 7.684 1.00 32.39 308 SER B O 1
ATOM 5774 N N . VAL B 1 309 ? 82.056 174.012 5.837 1.00 25.99 309 VAL B N 1
ATOM 5775 C CA . VAL B 1 309 ? 81.404 172.763 5.443 1.00 36.04 309 VAL B CA 1
ATOM 5776 C C . VAL B 1 309 ? 82.441 171.651 5.399 1.00 34.03 309 VAL B C 1
ATOM 5777 O O . VAL B 1 309 ? 83.397 171.725 4.616 1.00 33.71 309 VAL B O 1
ATOM 5781 N N . ASP B 1 310 ? 82.241 170.615 6.218 1.00 31.10 310 ASP B N 1
ATO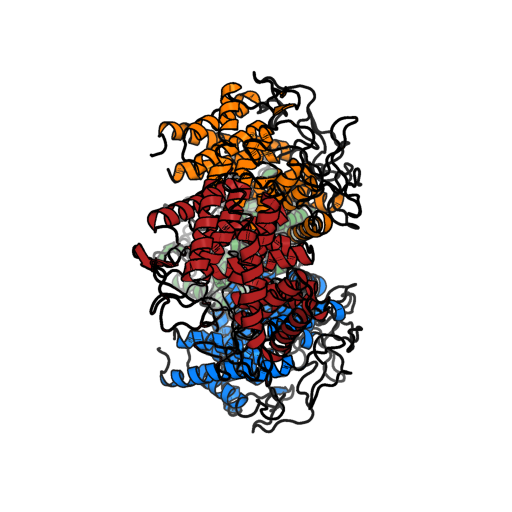M 5782 C CA . ASP B 1 310 ? 83.025 169.382 6.154 1.00 30.33 310 ASP B CA 1
ATOM 5783 C C . ASP B 1 310 ? 82.547 168.611 4.929 1.00 30.58 310 ASP B C 1
ATOM 5784 O O . ASP B 1 310 ? 81.504 167.952 4.964 1.00 33.51 310 ASP B O 1
ATOM 5789 N N . ARG B 1 311 ? 83.301 168.699 3.832 1.00 28.19 311 ARG B N 1
ATOM 5790 C CA . ARG B 1 311 ? 82.854 168.179 2.548 1.00 29.63 311 ARG B CA 1
ATOM 5791 C C . ARG B 1 311 ? 83.177 166.706 2.354 1.00 28.84 311 ARG B C 1
ATOM 5792 O O . ARG B 1 311 ? 83.030 166.200 1.236 1.00 24.76 311 ARG B O 1
ATOM 5800 N N . ALA B 1 312 ? 83.596 165.995 3.403 1.00 26.96 312 ALA B N 1
ATOM 5801 C CA . ALA B 1 312 ? 83.777 164.558 3.250 1.00 27.94 312 ALA B CA 1
ATOM 5802 C C . ALA B 1 312 ? 82.431 163.903 2.963 1.00 23.40 312 ALA B C 1
ATOM 5803 O O . ALA B 1 312 ? 81.382 164.377 3.408 1.00 28.17 312 ALA B O 1
ATOM 5805 N N . ARG B 1 313 ? 82.449 162.833 2.214 1.00 25.34 313 ARG B N 1
ATOM 5806 C CA . ARG B 1 313 ? 81.274 162.097 1.876 1.00 35.48 313 ARG B CA 1
ATOM 5807 C C . ARG B 1 313 ? 81.315 160.823 2.721 1.00 33.41 313 ARG B C 1
ATOM 5808 O O . ARG B 1 313 ? 81.962 159.875 2.355 1.00 26.20 313 ARG B O 1
ATOM 5816 N N . VAL B 1 314 ? 80.579 160.831 3.833 1.00 30.36 314 VAL B N 1
ATOM 5817 C CA . VAL B 1 314 ? 80.644 159.744 4.799 1.00 25.91 314 VAL B CA 1
ATOM 5818 C C . VAL B 1 314 ? 79.655 158.668 4.381 1.00 22.60 314 VAL B C 1
ATOM 5819 O O . VAL B 1 314 ? 78.575 158.965 3.842 1.00 22.55 314 VAL B O 1
ATOM 5823 N N . TRP B 1 315 ? 80.029 157.405 4.636 1.00 22.55 315 TRP B N 1
ATOM 5824 C CA . TRP B 1 315 ? 79.250 156.260 4.161 1.00 22.45 315 TRP B CA 1
ATOM 5825 C C . TRP B 1 315 ? 77.798 156.322 4.656 1.00 34.05 315 TRP B C 1
ATOM 5826 O O . TRP B 1 315 ? 76.860 156.154 3.875 1.00 26.05 315 TRP B O 1
ATOM 5837 N N . TRP B 1 316 ? 77.587 156.578 5.947 1.00 22.11 316 TRP B N 1
ATOM 5838 C CA . TRP B 1 316 ? 76.225 156.470 6.466 1.00 21.92 316 TRP B CA 1
ATOM 5839 C C . TRP B 1 316 ? 75.370 157.633 6.003 1.00 27.74 316 TRP B C 1
ATOM 5840 O O . TRP B 1 316 ? 74.141 157.496 5.903 1.00 26.44 316 TRP B O 1
ATOM 5851 N N . VAL B 1 317 ? 76.004 158.771 5.705 1.00 29.40 317 VAL B N 1
ATOM 5852 C CA . VAL B 1 317 ? 75.278 159.951 5.254 1.00 27.48 317 VAL B CA 1
ATOM 5853 C C . VAL B 1 317 ? 74.689 159.710 3.870 1.00 31.44 317 VAL B C 1
ATOM 5854 O O . VAL B 1 317 ? 73.516 160.007 3.611 1.00 22.93 317 VAL B O 1
ATOM 5858 N N . GLN B 1 318 ? 75.494 159.161 2.965 1.00 26.88 318 GLN B N 1
ATOM 5859 C CA . GLN B 1 318 ? 74.974 158.789 1.661 1.00 23.13 318 GLN B CA 1
ATOM 5860 C C . GLN B 1 318 ? 73.926 157.695 1.786 1.00 31.67 318 GLN B C 1
ATOM 5861 O O . GLN B 1 318 ? 72.900 157.719 1.087 1.00 25.13 318 GLN B O 1
ATOM 5867 N N . ALA B 1 319 ? 74.168 156.725 2.671 1.00 29.56 319 ALA B N 1
ATOM 5868 C CA . ALA B 1 319 ? 73.220 155.631 2.831 1.00 24.96 319 ALA B CA 1
ATOM 5869 C C . ALA B 1 319 ? 71.861 156.154 3.262 1.00 24.40 319 ALA B C 1
ATOM 5870 O O . ALA B 1 319 ? 70.835 155.825 2.650 1.00 26.10 319 ALA B O 1
ATOM 5872 N N . GLU B 1 320 ? 71.835 156.999 4.297 1.00 27.94 320 GLU B N 1
ATOM 5873 C CA . GLU B 1 320 ? 70.572 157.559 4.756 1.00 21.62 320 GLU B CA 1
ATOM 5874 C C . GLU B 1 320 ? 69.948 158.456 3.703 1.00 25.05 320 GLU B C 1
ATOM 5875 O O . GLU B 1 320 ? 68.716 158.482 3.550 1.00 26.94 320 GLU B O 1
ATOM 5881 N N . ALA B 1 321 ? 70.773 159.213 2.974 1.00 24.48 321 ALA B N 1
ATOM 5882 C CA . ALA B 1 321 ? 70.217 160.013 1.890 1.00 25.28 321 ALA B CA 1
ATOM 5883 C C . ALA B 1 321 ? 69.498 159.116 0.900 1.00 27.52 321 ALA B C 1
ATOM 5884 O O . ALA B 1 321 ? 68.384 159.427 0.461 1.00 25.55 321 ALA B O 1
ATOM 5886 N N . PHE B 1 322 ? 70.076 157.945 0.623 1.00 30.46 322 PHE B N 1
ATOM 5887 C CA . PHE B 1 322 ? 69.444 157.000 -0.288 1.00 22.02 322 PHE B CA 1
ATOM 5888 C C . PHE B 1 322 ? 68.037 156.630 0.177 1.00 26.03 322 PHE B C 1
ATOM 5889 O O . PHE B 1 322 ? 67.062 156.762 -0.580 1.00 23.13 322 PHE B O 1
ATOM 5897 N N . VAL B 1 323 ? 67.912 156.160 1.419 1.00 24.98 323 VAL B N 1
ATOM 5898 C CA . VAL B 1 323 ? 66.609 155.764 1.957 1.00 31.97 323 VAL B CA 1
ATOM 5899 C C . VAL B 1 323 ? 65.665 156.956 2.040 1.00 30.96 323 VAL B C 1
ATOM 5900 O O . VAL B 1 323 ? 64.455 156.832 1.791 1.00 32.14 323 VAL B O 1
ATOM 5904 N N . GLY B 1 324 ? 66.195 158.122 2.411 1.00 29.59 324 GLY B N 1
ATOM 5905 C CA . GLY B 1 324 ? 65.349 159.282 2.600 1.00 24.88 324 GLY B CA 1
ATOM 5906 C C . GLY B 1 324 ? 64.734 159.760 1.302 1.00 28.42 324 GLY B C 1
ATOM 5907 O O . GLY B 1 324 ? 63.559 160.136 1.261 1.00 21.66 324 GLY B O 1
ATOM 5908 N N . PHE B 1 325 ? 65.510 159.727 0.219 1.00 21.85 325 PHE B N 1
ATOM 5909 C CA . PHE B 1 325 ? 64.960 160.111 -1.077 1.00 25.07 325 PHE B CA 1
ATOM 5910 C C . PHE B 1 325 ? 63.886 159.132 -1.523 1.00 23.43 325 PHE B C 1
ATOM 5911 O O . PHE B 1 325 ? 62.853 159.545 -2.056 1.00 37.98 325 PHE B O 1
ATOM 5919 N N . LEU B 1 326 ? 64.107 157.828 -1.318 1.00 23.05 326 LEU B N 1
ATOM 5920 C CA . LEU B 1 326 ? 63.070 156.851 -1.635 1.00 24.75 326 LEU B CA 1
ATOM 5921 C C . LEU B 1 326 ? 61.807 157.125 -0.819 1.00 33.70 326 LEU B C 1
ATOM 5922 O O . LEU B 1 326 ? 60.677 157.052 -1.336 1.00 27.74 326 LEU B O 1
ATOM 5927 N N . ASN B 1 327 ? 61.990 157.470 0.456 1.00 22.33 327 ASN B N 1
ATOM 5928 C CA . ASN B 1 327 ? 60.867 157.826 1.302 1.00 22.16 327 ASN B CA 1
ATOM 5929 C C . ASN B 1 327 ? 60.180 159.086 0.794 1.00 25.37 327 ASN B C 1
ATOM 5930 O O . ASN B 1 327 ? 58.949 159.127 0.685 1.00 23.33 327 ASN B O 1
ATOM 5935 N N . ALA B 1 328 ? 60.954 160.109 0.436 1.00 23.00 328 ALA B N 1
ATOM 5936 C CA . ALA B 1 328 ? 60.344 161.332 -0.093 1.00 28.07 328 ALA B CA 1
ATOM 5937 C C . ALA B 1 328 ? 59.473 161.060 -1.329 1.00 33.99 328 ALA B C 1
ATOM 5938 O O . ALA B 1 328 ? 58.411 161.673 -1.500 1.00 23.49 328 ALA B O 1
ATOM 5940 N N . TYR B 1 329 ? 59.918 160.177 -2.226 1.00 32.43 329 TYR B N 1
ATOM 5941 C CA . TYR B 1 329 ? 59.094 159.891 -3.397 1.00 26.44 329 TYR B CA 1
ATOM 5942 C C . TYR B 1 329 ? 57.776 159.263 -2.985 1.00 33.68 329 TYR B C 1
ATOM 5943 O O . TYR B 1 329 ? 56.703 159.643 -3.474 1.00 40.80 329 TYR B O 1
ATOM 5952 N N . SER B 1 330 ? 57.840 158.273 -2.098 1.00 30.87 330 SER B N 1
ATOM 5953 C CA . SER B 1 330 ? 56.644 157.562 -1.695 1.00 30.97 330 SER B CA 1
ATOM 5954 C C . SER B 1 330 ? 55.691 158.479 -0.952 1.00 40.29 330 SER B C 1
ATOM 5955 O O . SER B 1 330 ? 54.480 158.251 -0.951 1.00 39.80 330 SER B O 1
ATOM 5958 N N . LEU B 1 331 ? 56.214 159.529 -0.329 1.00 40.68 331 LEU B N 1
ATOM 5959 C CA . LEU B 1 331 ? 55.360 160.471 0.371 1.00 38.31 331 LEU B CA 1
ATOM 5960 C C . LEU B 1 331 ? 54.804 161.548 -0.555 1.00 36.06 331 LEU B C 1
ATOM 5961 O O . LEU B 1 331 ? 53.650 161.952 -0.402 1.00 28.24 331 LEU B O 1
ATOM 5966 N N . PHE B 1 332 ? 55.578 162.021 -1.533 1.00 28.60 332 PHE B N 1
ATOM 5967 C CA . PHE B 1 332 ? 55.145 163.186 -2.291 1.00 28.60 332 PHE B CA 1
ATOM 5968 C C . PHE B 1 332 ? 54.918 162.901 -3.772 1.00 32.79 332 PHE B C 1
ATOM 5969 O O . PHE B 1 332 ? 54.648 163.835 -4.537 1.00 31.50 332 PHE B O 1
ATOM 5977 N N . GLU B 1 333 ? 54.982 161.638 -4.186 1.00 40.52 333 GLU B N 1
ATOM 5978 C CA . GLU B 1 333 ? 54.740 161.243 -5.573 1.00 41.92 333 GLU B CA 1
ATOM 5979 C C . GLU B 1 333 ? 55.494 162.150 -6.546 1.00 41.04 333 GLU B C 1
ATOM 5980 O O . GLU B 1 333 ? 54.932 162.679 -7.509 1.00 36.07 333 GLU B O 1
ATOM 5986 N N . GLU B 1 334 ? 56.784 162.339 -6.276 1.00 36.07 334 GLU B N 1
ATOM 5987 C CA . GLU B 1 334 ? 57.626 163.244 -7.056 1.00 34.95 334 GLU B CA 1
ATOM 5988 C C . GLU B 1 334 ? 58.819 162.476 -7.606 1.00 34.36 334 GLU B C 1
ATOM 5989 O O . GLU B 1 334 ? 59.786 162.213 -6.867 1.00 37.07 334 GLU B O 1
ATOM 5995 N N . PRO B 1 335 ? 58.804 162.100 -8.888 1.00 31.41 335 PRO B N 1
ATOM 5996 C CA . PRO B 1 335 ? 59.838 161.192 -9.399 1.00 33.24 335 PRO B CA 1
ATOM 5997 C C . PRO B 1 335 ? 61.247 161.746 -9.327 1.00 29.16 335 PRO B C 1
ATOM 5998 O O . PRO B 1 335 ? 62.194 160.950 -9.336 1.00 34.41 335 PRO B O 1
ATOM 6002 N N . ARG B 1 336 ? 61.428 163.067 -9.241 1.00 26.63 336 ARG B N 1
ATOM 6003 C CA . ARG B 1 336 ? 62.771 163.619 -9.062 1.00 38.58 336 ARG B CA 1
ATOM 6004 C C . ARG B 1 336 ? 63.436 163.142 -7.768 1.00 27.22 336 ARG B C 1
ATOM 6005 O O . ARG B 1 336 ? 64.665 163.121 -7.702 1.00 30.82 336 ARG B O 1
ATOM 6013 N N . TYR B 1 337 ? 62.670 162.743 -6.745 1.00 29.80 337 TYR B N 1
ATOM 6014 C CA . TYR B 1 337 ? 63.323 162.135 -5.587 1.00 35.14 337 TYR B CA 1
ATOM 6015 C C . TYR B 1 337 ? 63.908 160.782 -5.950 1.00 31.10 337 TYR B C 1
ATOM 6016 O O . TYR B 1 337 ? 64.935 160.383 -5.394 1.00 26.03 337 TYR B O 1
ATOM 6025 N N . LEU B 1 338 ? 63.265 160.070 -6.881 1.00 27.57 338 LEU B N 1
ATOM 6026 C CA . LEU B 1 338 ? 63.814 158.816 -7.379 1.00 26.46 338 LEU B CA 1
ATOM 6027 C C . LEU B 1 338 ? 65.093 159.049 -8.179 1.00 30.89 338 LEU B C 1
ATOM 6028 O O . LEU B 1 338 ? 66.034 158.249 -8.094 1.00 35.37 338 LEU B O 1
ATOM 6033 N N . ASP B 1 339 ? 65.160 160.141 -8.950 1.00 29.06 339 ASP B N 1
ATOM 6034 C CA . ASP B 1 339 ? 66.427 160.522 -9.572 1.00 24.92 339 ASP B CA 1
ATOM 6035 C C . ASP B 1 339 ? 67.516 160.709 -8.518 1.00 29.43 339 ASP B C 1
ATOM 6036 O O . ASP B 1 339 ? 68.626 160.183 -8.652 1.00 26.86 339 ASP B O 1
ATOM 6041 N N . HIS B 1 340 ? 67.203 161.467 -7.462 1.00 27.61 340 HIS B N 1
ATOM 6042 C CA . HIS B 1 340 ? 68.158 161.726 -6.395 1.00 32.51 340 HIS B CA 1
ATOM 6043 C C . HIS B 1 340 ? 68.626 160.428 -5.747 1.00 31.03 340 HIS B C 1
ATOM 6044 O O . HIS B 1 340 ? 69.821 160.259 -5.457 1.00 25.31 340 HIS B O 1
ATOM 6051 N N . ALA B 1 341 ? 67.704 159.493 -5.526 1.00 26.61 341 ALA B N 1
ATOM 6052 C CA . ALA B 1 341 ? 68.074 158.236 -4.881 1.00 27.50 341 ALA B CA 1
ATOM 6053 C C . ALA B 1 341 ? 69.006 157.422 -5.769 1.00 28.71 341 ALA B C 1
ATOM 6054 O O . ALA B 1 341 ? 69.947 156.787 -5.272 1.00 24.08 341 ALA B O 1
ATOM 6056 N N A CYS B 1 342 ? 68.760 157.431 -7.080 0.61 22.84 342 CYS B N 1
ATOM 6057 N N B CYS B 1 342 ? 68.764 157.443 -7.083 0.39 26.57 342 CYS B N 1
ATOM 6058 C CA A CYS B 1 342 ? 69.637 156.739 -8.020 0.61 31.08 342 CYS B CA 1
ATOM 6059 C CA B CYS B 1 342 ? 69.626 156.745 -8.033 0.39 31.19 342 CYS B CA 1
ATOM 6060 C C A CYS B 1 342 ? 71.014 157.397 -8.090 0.61 34.62 342 CYS B C 1
ATOM 6061 C C B CYS B 1 342 ? 71.005 157.397 -8.122 0.39 34.27 342 CYS B C 1
ATOM 6062 O O A CYS B 1 342 ? 72.038 156.704 -8.151 0.61 35.03 342 CYS B O 1
ATOM 6063 O O B CYS B 1 342 ? 72.023 156.699 -8.219 0.39 35.02 342 CYS B O 1
ATOM 6068 N N . THR B 1 343 ? 71.055 158.732 -8.106 1.00 34.16 343 THR B N 1
ATOM 6069 C CA . THR B 1 343 ? 72.330 159.440 -8.095 1.00 29.79 343 THR B CA 1
ATOM 6070 C C . THR B 1 343 ? 73.160 159.057 -6.875 1.00 29.16 343 THR B C 1
ATOM 6071 O O . THR B 1 343 ? 74.355 158.775 -6.986 1.00 31.40 343 THR B O 1
ATOM 6075 N N . VAL B 1 344 ? 72.533 159.033 -5.697 1.00 24.45 344 VAL B N 1
ATOM 6076 C CA . VAL B 1 344 ? 73.270 158.705 -4.483 1.00 25.42 344 VAL B CA 1
ATOM 6077 C C . VAL B 1 344 ? 73.733 157.258 -4.513 1.00 28.12 344 VAL B C 1
ATOM 6078 O O . VAL B 1 344 ? 74.893 156.963 -4.206 1.00 27.68 344 VAL B O 1
ATOM 6082 N N . TRP B 1 345 ? 72.851 156.333 -4.913 1.00 28.83 345 TRP B N 1
ATOM 6083 C CA . TRP B 1 345 ? 73.254 154.931 -4.961 1.00 24.22 345 TRP B CA 1
ATOM 6084 C C . TRP B 1 345 ? 74.413 154.704 -5.934 1.00 28.85 345 TRP B C 1
ATOM 6085 O O . TRP B 1 345 ? 75.271 153.849 -5.681 1.00 27.74 345 TRP B O 1
ATOM 6096 N N . ARG B 1 346 ? 74.473 155.460 -7.039 1.00 27.54 346 ARG B N 1
ATOM 6097 C CA . ARG B 1 346 ? 75.591 155.283 -7.959 1.00 31.75 346 ARG B CA 1
ATOM 6098 C C . ARG B 1 346 ? 76.882 155.845 -7.386 1.00 30.66 346 ARG B C 1
ATOM 6099 O O . ARG B 1 346 ? 77.974 155.388 -7.756 1.00 28.24 346 ARG B O 1
ATOM 6107 N N . PHE B 1 347 ? 76.773 156.867 -6.533 1.00 28.89 347 PHE B N 1
ATOM 6108 C CA . PHE B 1 347 ? 77.948 157.400 -5.865 1.00 28.74 347 PHE B CA 1
ATOM 6109 C C . PHE B 1 347 ? 78.496 156.387 -4.869 1.00 28.54 347 PHE B C 1
ATOM 6110 O O . PHE B 1 347 ? 79.712 156.200 -4.767 1.00 30.78 347 PHE B O 1
ATOM 6118 N N . ILE B 1 348 ? 77.612 155.717 -4.135 1.00 23.19 348 ILE B N 1
ATOM 6119 C CA . ILE B 1 348 ? 78.032 154.648 -3.240 1.00 23.07 348 ILE B CA 1
ATOM 6120 C C . ILE B 1 348 ? 78.713 153.532 -4.033 1.00 23.20 348 ILE B C 1
ATOM 6121 O O . ILE B 1 348 ? 79.808 153.081 -3.674 1.00 28.48 348 ILE B O 1
ATOM 6126 N N . MET B 1 349 ? 78.089 153.099 -5.147 1.00 23.26 349 MET B N 1
ATOM 6127 C CA . MET B 1 349 ? 78.620 151.975 -5.933 1.00 29.85 349 MET B CA 1
ATOM 6128 C C . MET B 1 349 ? 79.940 152.327 -6.606 1.00 32.63 349 MET B C 1
ATOM 6129 O O . MET B 1 349 ? 80.811 151.460 -6.771 1.00 31.38 349 MET B O 1
ATOM 6134 N N . ASP B 1 350 ? 80.088 153.582 -7.033 1.00 30.76 350 ASP B N 1
ATOM 6135 C CA . ASP B 1 350 ? 81.301 154.011 -7.716 1.00 24.05 350 ASP B CA 1
ATOM 6136 C C . ASP B 1 350 ? 82.459 154.272 -6.755 1.00 37.75 350 ASP B C 1
ATOM 6137 O O . ASP B 1 350 ? 83.632 154.166 -7.153 1.00 37.02 350 ASP B O 1
ATOM 6142 N N . HIS B 1 351 ? 82.177 154.633 -5.507 1.00 25.82 351 HIS B N 1
ATOM 6143 C CA . HIS B 1 351 ? 83.279 155.122 -4.679 1.00 25.04 351 HIS B CA 1
ATOM 6144 C C . HIS B 1 351 ? 83.301 154.624 -3.236 1.00 34.11 351 HIS B C 1
ATOM 6145 O O . HIS B 1 351 ? 84.399 154.482 -2.690 1.00 32.85 351 HIS B O 1
ATOM 6152 N N . LEU B 1 352 ? 82.165 154.371 -2.585 1.00 26.88 352 LEU B N 1
ATOM 6153 C CA . LEU B 1 352 ? 82.196 154.019 -1.173 1.00 29.35 352 LEU B CA 1
ATOM 6154 C C . LEU B 1 352 ? 82.323 152.523 -0.939 1.00 23.21 352 LEU B C 1
ATOM 6155 O O . LEU B 1 352 ? 82.798 152.118 0.123 1.00 23.14 352 LEU B O 1
ATOM 6160 N N . VAL B 1 353 ? 81.939 151.706 -1.916 1.00 25.29 353 VAL B N 1
ATOM 6161 C CA . VAL B 1 353 ? 82.195 150.275 -1.859 1.00 29.49 353 VAL B CA 1
ATOM 6162 C C . VAL B 1 353 ? 83.694 150.024 -1.995 1.00 34.28 353 VAL B C 1
ATOM 6163 O O . VAL B 1 353 ? 84.328 150.489 -2.947 1.00 33.93 353 VAL B O 1
ATOM 6167 N N . ASP B 1 354 ? 84.266 149.285 -1.042 1.00 31.79 354 ASP B N 1
ATOM 6168 C CA . ASP B 1 354 ? 85.668 148.875 -1.083 1.00 35.13 354 ASP B CA 1
ATOM 6169 C C . ASP B 1 354 ? 85.739 147.455 -1.631 1.00 40.18 354 ASP B C 1
ATOM 6170 O O . ASP B 1 354 ? 85.439 146.489 -0.914 1.00 35.93 354 ASP B O 1
ATOM 6175 N N . ARG B 1 355 ? 86.148 147.317 -2.890 1.00 35.38 355 ARG B N 1
ATOM 6176 C CA . ARG B 1 355 ? 86.197 146.002 -3.511 1.00 42.57 355 ARG B CA 1
ATOM 6177 C C . ARG B 1 355 ? 87.545 145.315 -3.356 1.00 42.69 355 ARG B C 1
ATOM 6178 O O . ARG B 1 355 ? 87.639 144.109 -3.613 1.00 42.79 355 ARG B O 1
ATOM 6186 N N . GLU B 1 356 ? 88.584 146.039 -2.949 1.00 39.19 356 GLU B N 1
ATOM 6187 C CA . GLU B 1 356 ? 89.830 145.372 -2.587 1.00 44.96 356 GLU B CA 1
ATOM 6188 C C . GLU B 1 356 ? 89.787 144.884 -1.144 1.00 37.87 356 GLU B C 1
ATOM 6189 O O . GLU B 1 356 ? 89.975 143.693 -0.876 1.00 32.23 356 GLU B O 1
ATOM 6195 N N . GLY B 1 357 ? 89.541 145.796 -0.207 1.00 38.76 357 GLY B N 1
ATOM 6196 C CA . GLY B 1 357 ? 89.575 145.489 1.209 1.00 34.98 357 GLY B CA 1
ATOM 6197 C C . GLY B 1 357 ? 88.264 145.015 1.799 1.00 33.39 357 GLY B C 1
ATOM 6198 O O . GLY B 1 357 ? 88.250 144.434 2.887 1.00 30.69 357 GLY B O 1
ATOM 6199 N N . GLY B 1 358 ? 87.151 145.245 1.104 1.00 39.99 358 GLY B N 1
ATOM 6200 C CA . GLY B 1 358 ? 85.872 144.744 1.561 1.00 35.23 358 GLY B CA 1
ATOM 6201 C C . GLY B 1 358 ? 85.067 145.783 2.327 1.00 35.48 358 GLY B C 1
ATOM 6202 O O . GLY B 1 358 ? 85.596 146.762 2.867 1.00 29.02 358 GLY B O 1
ATOM 6203 N N . GLU B 1 359 ? 83.757 145.550 2.375 1.00 30.08 359 GLU B N 1
ATOM 6204 C CA . GLU B 1 359 ? 82.802 146.442 3.045 1.00 27.10 359 GLU B CA 1
ATOM 6205 C C . GLU B 1 359 ? 82.857 147.784 2.316 1.00 22.77 359 GLU B C 1
ATOM 6206 O O . GLU B 1 359 ? 83.197 147.816 1.125 1.00 22.98 359 GLU B O 1
ATOM 6212 N N . TRP B 1 360 ? 82.563 148.881 3.029 1.00 22.68 360 TRP B N 1
ATOM 6213 C CA . TRP B 1 360 ? 82.560 150.245 2.499 1.00 29.90 360 TRP B CA 1
ATOM 6214 C C . TRP B 1 360 ? 83.581 151.104 3.236 1.00 32.27 360 TRP B C 1
ATOM 6215 O O . TRP B 1 360 ? 83.872 150.864 4.409 1.00 30.42 360 TRP B O 1
ATOM 6226 N N . PHE B 1 361 ? 84.083 152.145 2.571 1.00 34.11 361 PHE B N 1
ATOM 6227 C CA . PHE B 1 361 ? 84.964 153.083 3.263 1.00 36.00 361 PHE B CA 1
ATOM 6228 C C . PHE B 1 361 ? 84.156 153.971 4.202 1.00 33.93 361 PHE B C 1
ATOM 6229 O O . PHE B 1 361 ? 82.993 154.276 3.950 1.00 32.50 361 PHE B O 1
ATOM 6237 N N . TRP B 1 362 ? 84.790 154.381 5.303 1.00 35.12 362 TRP B N 1
ATOM 6238 C CA . TRP B 1 362 ? 84.186 155.378 6.183 1.00 27.01 362 TRP B CA 1
ATOM 6239 C C . TRP B 1 362 ? 83.796 156.637 5.411 1.00 29.14 362 TRP B C 1
ATOM 6240 O O . TRP B 1 362 ? 82.750 157.245 5.672 1.00 31.16 362 TRP B O 1
ATOM 6251 N N . ALA B 1 363 ? 84.640 157.059 4.471 1.00 28.15 363 ALA B N 1
ATOM 6252 C CA . ALA B 1 363 ? 84.387 158.284 3.732 1.00 26.89 363 ALA B CA 1
ATOM 6253 C C . ALA B 1 363 ? 85.327 158.365 2.541 1.00 32.84 363 ALA B C 1
ATOM 6254 O O . ALA B 1 363 ? 86.420 157.778 2.530 1.00 23.61 363 ALA B O 1
ATOM 6256 N N . VAL B 1 364 ? 84.876 159.117 1.539 1.00 23.57 364 VAL B N 1
ATOM 6257 C CA . VAL B 1 364 ? 85.668 159.454 0.361 1.00 29.80 364 VAL B CA 1
ATOM 6258 C C . VAL B 1 364 ? 85.501 160.941 0.083 1.00 28.03 364 VAL B C 1
ATOM 6259 O O . VAL B 1 364 ? 84.592 161.599 0.598 1.00 31.87 364 VAL B O 1
ATOM 6263 N N . THR B 1 365 ? 86.423 161.477 -0.709 1.00 30.12 365 THR B N 1
ATOM 6264 C CA . THR B 1 365 ? 86.366 162.870 -1.121 1.00 29.87 365 THR B CA 1
ATOM 6265 C C . THR B 1 365 ? 85.166 163.079 -2.031 1.00 30.36 365 THR B C 1
ATOM 6266 O O . THR B 1 365 ? 84.585 162.111 -2.521 1.00 36.23 365 THR B O 1
ATOM 6270 N N . PRO B 1 366 ? 84.779 164.334 -2.293 1.00 29.48 366 PRO B N 1
ATOM 6271 C CA . PRO B 1 366 ? 83.721 164.570 -3.290 1.00 33.57 366 PRO B CA 1
ATOM 6272 C C . PRO B 1 366 ? 84.043 163.993 -4.650 1.00 34.00 366 PRO B C 1
ATOM 6273 O O . PRO B 1 366 ? 83.125 163.630 -5.394 1.00 42.19 366 PRO B O 1
ATOM 6277 N N . GLU B 1 367 ? 85.322 163.886 -4.998 1.00 39.30 367 GLU B N 1
ATOM 6278 C CA . GLU B 1 367 ? 85.717 163.185 -6.211 1.00 31.47 367 GLU B CA 1
ATOM 6279 C C . GLU B 1 367 ? 85.696 161.671 -6.048 1.00 36.96 367 GLU B C 1
ATOM 6280 O O . GLU B 1 367 ? 85.739 160.956 -7.054 1.00 37.68 367 GLU B O 1
ATOM 6286 N N . GLY B 1 368 ? 85.635 161.167 -4.816 1.00 32.20 368 GLY B N 1
ATOM 6287 C CA . GLY B 1 368 ? 85.527 159.747 -4.578 1.00 28.47 368 GLY B CA 1
ATOM 6288 C C . GLY B 1 368 ? 86.790 159.053 -4.120 1.00 30.92 368 GLY B C 1
ATOM 6289 O O . GLY B 1 368 ? 86.821 157.815 -4.100 1.00 33.94 368 GLY B O 1
ATOM 6290 N N . SER B 1 369 ? 87.829 159.793 -3.773 1.00 28.17 369 SER B N 1
ATOM 6291 C CA . SER B 1 369 ? 88.918 158.960 -3.279 1.00 35.67 369 SER B CA 1
ATOM 6292 C C . SER B 1 369 ? 88.755 158.728 -1.781 1.00 33.44 369 SER B C 1
ATOM 6293 O O . SER B 1 369 ? 88.300 159.619 -1.067 1.00 30.11 369 SER B O 1
ATOM 6296 N N . PRO B 1 370 ? 89.125 157.547 -1.289 1.00 45.85 370 PRO B N 1
ATOM 6297 C CA . PRO B 1 370 ? 88.900 157.237 0.127 1.00 40.93 370 PRO B CA 1
ATOM 6298 C C . PRO B 1 370 ? 89.870 157.978 1.040 1.00 38.70 370 PRO B C 1
ATOM 6299 O O . PRO B 1 370 ? 91.056 158.138 0.725 1.00 37.23 370 PRO B O 1
ATOM 6303 N N . LEU B 1 371 ? 89.347 158.423 2.184 1.00 35.84 371 LEU B N 1
ATOM 6304 C CA . LEU B 1 371 ? 90.153 159.069 3.221 1.00 32.17 371 LEU B CA 1
ATOM 6305 C C . LEU B 1 371 ? 90.931 158.052 4.049 1.00 31.08 371 LEU B C 1
ATOM 6306 O O . LEU B 1 371 ? 90.364 157.064 4.523 1.00 36.01 371 LEU B O 1
ATOM 6311 N N . ALA B 1 372 ? 92.222 158.328 4.275 1.00 41.90 372 ALA B N 1
ATOM 6312 C CA . ALA B 1 372 ? 93.070 157.512 5.146 1.00 38.42 372 ALA B CA 1
ATOM 6313 C C . ALA B 1 372 ? 92.797 157.801 6.622 1.00 37.93 372 ALA B C 1
ATOM 6314 O O . ALA B 1 372 ? 92.237 158.838 6.993 1.00 40.21 372 ALA B O 1
ATOM 6316 N N . GLY B 1 373 ? 93.230 156.870 7.469 1.00 41.34 373 GLY B N 1
ATOM 6317 C CA . GLY B 1 373 ? 93.118 157.040 8.907 1.00 43.31 373 GLY B CA 1
ATOM 6318 C C . GLY B 1 373 ? 91.725 156.885 9.488 1.00 39.04 373 GLY B C 1
ATOM 6319 O O . GLY B 1 373 ? 91.420 157.513 10.506 1.00 32.55 373 GLY B O 1
ATOM 6320 N N . TYR B 1 374 ? 90.861 156.080 8.861 1.00 30.23 374 TYR B N 1
ATOM 6321 C CA . TYR B 1 374 ? 89.543 155.785 9.409 1.00 29.59 374 TYR B CA 1
ATOM 6322 C C . TYR B 1 374 ? 89.366 154.285 9.499 1.00 27.56 374 TYR B C 1
ATOM 6323 O O . TYR B 1 374 ? 89.853 153.537 8.651 1.00 30.70 374 TYR B O 1
ATOM 6332 N N . GLU B 1 375 ? 88.643 153.851 10.521 1.00 27.43 375 GLU B N 1
ATOM 6333 C CA . GLU B 1 375 ? 88.386 152.427 10.667 1.00 34.66 375 GLU B CA 1
ATOM 6334 C C . GLU B 1 375 ? 87.422 151.938 9.592 1.00 31.62 375 GLU B C 1
ATOM 6335 O O . GLU B 1 375 ? 86.614 152.699 9.059 1.00 37.39 375 GLU B O 1
ATOM 6341 N N . LYS B 1 376 ? 87.472 150.664 9.349 1.00 25.72 376 LYS B N 1
ATOM 6342 C CA . LYS B 1 376 ? 86.496 149.997 8.561 1.00 30.60 376 LYS B CA 1
ATOM 6343 C C . LYS B 1 376 ? 85.353 149.606 9.518 1.00 30.40 376 LYS B C 1
ATOM 6344 O O . LYS B 1 376 ? 84.236 149.625 9.149 1.00 26.96 376 LYS B O 1
ATOM 6350 N N . GLY B 1 377 ? 85.690 149.224 10.738 1.00 27.52 377 GLY B N 1
ATOM 6351 C CA . GLY B 1 377 ? 84.774 148.854 11.779 1.00 23.90 377 GLY B CA 1
ATOM 6352 C C . GLY B 1 377 ? 85.264 149.270 13.144 1.00 29.79 377 GLY B C 1
ATOM 6353 O O . GLY B 1 377 ? 86.426 149.283 13.408 1.00 26.18 377 GLY B O 1
ATOM 6354 N N . GLY B 1 378 ? 84.337 149.594 14.016 1.00 29.53 378 GLY B N 1
ATOM 6355 C CA . GLY B 1 378 ? 84.641 149.995 15.352 1.00 24.20 378 GLY B CA 1
ATOM 6356 C C . GLY B 1 378 ? 83.466 150.490 16.145 1.00 32.32 378 GLY B C 1
ATOM 6357 O O . GLY B 1 378 ? 82.342 150.188 15.883 1.00 33.70 378 GLY B O 1
ATOM 6358 N N . MET B 1 379 ? 83.742 151.344 17.097 1.00 29.87 379 MET B N 1
ATOM 6359 C CA . MET B 1 379 ? 82.735 151.927 17.934 1.00 29.02 379 MET B CA 1
ATOM 6360 C C . MET B 1 379 ? 81.651 152.667 17.155 1.00 25.32 379 MET B C 1
ATOM 6361 O O . MET B 1 379 ? 80.538 152.668 17.547 1.00 22.39 379 MET B O 1
ATOM 6366 N N . TRP B 1 380 ? 82.035 153.353 16.107 1.00 26.28 380 TRP B N 1
ATOM 6367 C CA . TRP B 1 380 ? 81.128 154.073 15.319 1.00 31.75 380 TRP B CA 1
ATOM 6368 C C . TRP B 1 380 ? 80.731 153.453 13.972 1.00 32.16 380 TRP B C 1
ATOM 6369 O O . TRP B 1 380 ? 79.731 153.808 13.454 1.00 37.16 380 TRP B O 1
ATOM 6380 N N . LYS B 1 381 ? 81.517 152.562 13.415 1.00 35.73 381 LYS B N 1
ATOM 6381 C CA . LYS B 1 381 ? 81.162 151.946 12.162 1.00 37.72 381 LYS B CA 1
ATOM 6382 C C . LYS B 1 381 ? 80.915 150.474 12.327 1.00 35.58 381 LYS B C 1
ATOM 6383 O O . LYS B 1 381 ? 81.746 149.732 12.688 1.00 23.16 381 LYS B O 1
ATOM 6389 N N . ALA B 1 382 ? 79.693 150.099 12.047 1.00 28.21 382 ALA B N 1
ATOM 6390 C CA . ALA B 1 382 ? 79.303 148.736 12.143 1.00 28.02 382 ALA B CA 1
ATOM 6391 C C . ALA B 1 382 ? 78.580 148.247 10.870 1.00 36.15 382 ALA B C 1
ATOM 6392 O O . ALA B 1 382 ? 78.908 148.666 9.823 1.00 35.66 382 ALA B O 1
ATOM 6394 N N . SER B 1 383 ? 77.596 147.385 10.992 1.00 34.06 383 SER B N 1
ATOM 6395 C CA . SER B 1 383 ? 76.925 146.843 9.843 1.00 31.70 383 SER B CA 1
ATOM 6396 C C . SER B 1 383 ? 75.509 147.356 9.565 1.00 30.98 383 SER B C 1
ATOM 6397 O O . SER B 1 383 ? 74.907 146.976 8.609 1.00 22.44 383 SER B O 1
ATOM 6400 N N . TYR B 1 384 ? 75.040 148.218 10.437 1.00 25.72 384 TYR B N 1
ATOM 6401 C CA . TYR B 1 384 ? 73.689 148.749 10.444 1.00 21.06 384 TYR B CA 1
ATOM 6402 C C . TYR B 1 384 ? 73.226 149.752 9.385 1.00 23.95 384 TYR B C 1
ATOM 6403 O O . TYR B 1 384 ? 72.281 149.484 8.761 1.00 30.01 384 TYR B O 1
ATOM 6412 N N . HIS B 1 385 ? 73.884 150.870 9.216 1.00 21.23 385 HIS B N 1
ATOM 6413 C CA . HIS B 1 385 ? 73.444 151.851 8.255 1.00 21.30 385 HIS B CA 1
ATOM 6414 C C . HIS B 1 385 ? 73.361 151.292 6.824 1.00 21.87 385 HIS B C 1
ATOM 6415 O O . HIS B 1 385 ? 72.381 151.437 6.178 1.00 21.36 385 HIS B O 1
ATOM 6422 N N . ASN B 1 386 ? 74.417 150.627 6.407 1.00 21.50 386 ASN B N 1
ATOM 6423 C CA . ASN B 1 386 ? 74.501 150.061 5.099 1.00 23.31 386 ASN B CA 1
ATOM 6424 C C . ASN B 1 386 ? 73.620 148.869 4.874 1.00 24.69 386 ASN B C 1
ATOM 6425 O O . ASN B 1 386 ? 73.002 148.819 3.866 1.00 27.51 386 ASN B O 1
ATOM 6430 N N . SER B 1 387 ? 73.555 147.943 5.803 1.00 24.38 387 SER B N 1
ATOM 6431 C CA . SER B 1 387 ? 72.668 146.827 5.640 1.00 29.29 387 SER B CA 1
ATOM 6432 C C . SER B 1 387 ? 71.233 147.336 5.661 1.00 31.05 387 SER B C 1
ATOM 6433 O O . SER B 1 387 ? 70.436 146.843 4.944 1.00 28.71 387 SER B O 1
ATOM 6436 N N . ARG B 1 388 ? 70.938 148.325 6.483 1.00 24.79 388 ARG B N 1
ATOM 6437 C CA . ARG B 1 388 ? 69.565 148.839 6.509 1.00 21.20 388 ARG B CA 1
ATOM 6438 C C . ARG B 1 388 ? 69.169 149.476 5.183 1.00 23.70 388 ARG B C 1
ATOM 6439 O O . ARG B 1 388 ? 68.018 149.343 4.748 1.00 28.01 388 ARG B O 1
ATOM 6447 N N . ALA B 1 389 ? 70.090 150.225 4.566 1.00 23.00 389 ALA B N 1
ATOM 6448 C CA . ALA B 1 389 ? 69.774 150.885 3.311 1.00 22.78 389 ALA B CA 1
ATOM 6449 C C . ALA B 1 389 ? 69.476 149.857 2.220 1.00 27.79 389 ALA B C 1
ATOM 6450 O O . ALA B 1 389 ? 68.571 150.058 1.396 1.00 22.54 389 ALA B O 1
ATOM 6452 N N . CYS B 1 390 ? 70.188 148.727 2.228 1.00 22.36 390 CYS B N 1
ATOM 6453 C CA . CYS B 1 390 ? 69.862 147.645 1.300 1.00 30.62 390 CYS B CA 1
ATOM 6454 C C . CYS B 1 390 ? 68.473 147.068 1.586 1.00 29.52 390 CYS B C 1
ATOM 6455 O O . CYS B 1 390 ? 67.662 146.854 0.669 1.00 22.65 390 CYS B O 1
ATOM 6458 N N . LEU B 1 391 ? 68.191 146.777 2.852 1.00 21.19 391 LEU B N 1
ATOM 6459 C CA . LEU B 1 391 ? 66.898 146.191 3.200 1.00 30.13 391 LEU B CA 1
ATOM 6460 C C . LEU B 1 391 ? 65.747 147.136 2.856 1.00 26.52 391 LEU B C 1
ATOM 6461 O O . LEU B 1 391 ? 64.773 146.741 2.210 1.00 21.02 391 LEU B O 1
ATOM 6466 N N . GLU B 1 392 ? 65.849 148.383 3.307 1.00 25.41 392 GLU B N 1
ATOM 6467 C CA . GLU B 1 392 ? 64.843 149.378 2.990 1.00 21.06 392 GLU B CA 1
ATOM 6468 C C . GLU B 1 392 ? 64.785 149.649 1.490 1.00 21.96 392 GLU B C 1
ATOM 6469 O O . GLU B 1 392 ? 63.693 149.784 0.928 1.00 29.40 392 GLU B O 1
ATOM 6475 N N . GLY B 1 393 ? 65.945 149.742 0.825 1.00 21.33 393 GLY B N 1
ATOM 6476 C CA . GLY B 1 393 ? 65.940 149.909 -0.624 1.00 21.49 393 GLY B CA 1
ATOM 6477 C C . GLY B 1 393 ? 65.173 148.812 -1.333 1.00 25.22 393 GLY B C 1
ATOM 6478 O O . GLY B 1 393 ? 64.343 149.076 -2.209 1.00 36.65 393 GLY B O 1
ATOM 6479 N N . MET B 1 394 ? 65.404 147.565 -0.929 1.00 22.30 394 MET B N 1
ATOM 6480 C CA . MET B 1 394 ? 64.755 146.441 -1.592 1.00 23.97 394 MET B CA 1
ATOM 6481 C C . MET B 1 394 ? 63.253 146.426 -1.326 1.00 29.54 394 MET B C 1
ATOM 6482 O O . MET B 1 394 ? 62.453 146.197 -2.243 1.00 25.29 394 MET B O 1
ATOM 6487 N N . ARG B 1 395 ? 62.847 146.647 -0.076 1.00 23.49 395 ARG B N 1
ATOM 6488 C CA . ARG B 1 395 ? 61.418 146.662 0.212 1.00 26.32 395 ARG B CA 1
ATOM 6489 C C . ARG B 1 395 ? 60.733 147.818 -0.504 1.00 32.86 395 ARG B C 1
ATOM 6490 O O . ARG B 1 395 ? 59.657 147.651 -1.089 1.00 30.44 395 ARG B O 1
ATOM 6498 N N . ARG B 1 396 ? 61.346 149.002 -0.475 1.00 33.56 396 ARG B N 1
ATOM 6499 C CA . ARG B 1 396 ? 60.667 150.170 -1.011 1.00 23.29 396 ARG B CA 1
ATOM 6500 C C . ARG B 1 396 ? 60.592 150.129 -2.527 1.00 29.81 396 ARG B C 1
ATOM 6501 O O . ARG B 1 396 ? 59.601 150.594 -3.110 1.00 24.98 396 ARG B O 1
ATOM 6509 N N . ILE B 1 397 ? 61.624 149.591 -3.179 1.00 30.45 397 ILE B N 1
ATOM 6510 C CA . ILE B 1 397 ? 61.635 149.583 -4.636 1.00 25.05 397 ILE B CA 1
ATOM 6511 C C . ILE B 1 397 ? 60.743 148.467 -5.162 1.00 26.47 397 ILE B C 1
ATOM 6512 O O . ILE B 1 397 ? 60.070 148.638 -6.184 1.00 23.33 397 ILE B O 1
ATOM 6517 N N . ASP B 1 398 ? 60.696 147.335 -4.455 1.00 32.58 398 ASP B N 1
ATOM 6518 C CA . ASP B 1 398 ? 59.725 146.293 -4.760 1.00 32.37 398 ASP B CA 1
ATOM 6519 C C . ASP B 1 398 ? 58.313 146.862 -4.808 1.00 31.44 398 ASP B C 1
ATOM 6520 O O . ASP B 1 398 ? 57.605 146.707 -5.809 1.00 23.15 398 ASP B O 1
ATOM 6525 N N . THR B 1 399 ? 57.912 147.554 -3.738 1.00 21.37 399 THR B N 1
ATOM 6526 C CA . THR B 1 399 ? 56.606 148.210 -3.672 1.00 24.57 399 THR B CA 1
ATOM 6527 C C . THR B 1 399 ? 56.368 149.136 -4.858 1.00 33.01 399 THR B C 1
ATOM 6528 O O . THR B 1 399 ? 55.276 149.145 -5.449 1.00 31.33 399 THR B O 1
ATOM 6532 N N . ILE B 1 400 ? 57.379 149.931 -5.216 1.00 25.06 400 ILE B N 1
ATOM 6533 C CA . ILE B 1 400 ? 57.234 150.874 -6.320 1.00 25.97 400 ILE B CA 1
ATOM 6534 C C . ILE B 1 400 ? 57.091 150.142 -7.649 1.00 35.05 400 ILE B C 1
ATOM 6535 O O . ILE B 1 400 ? 56.260 150.510 -8.485 1.00 44.47 400 ILE B O 1
ATOM 6540 N N . LEU B 1 401 ? 57.891 149.100 -7.872 1.00 32.79 401 LEU B N 1
ATOM 6541 C CA . LEU B 1 401 ? 57.827 148.390 -9.148 1.00 22.11 401 LEU B CA 1
ATOM 6542 C C . LEU B 1 401 ? 56.520 147.633 -9.308 1.00 33.67 401 LEU B C 1
ATOM 6543 O O . LEU B 1 401 ? 56.015 147.493 -10.429 1.00 40.22 401 LEU B O 1
ATOM 6548 N N . GLU B 1 402 ? 55.933 147.171 -8.206 1.00 33.58 402 GLU B N 1
ATOM 6549 C CA . GLU B 1 402 ? 54.713 146.390 -8.327 1.00 36.20 402 GLU B CA 1
ATOM 6550 C C . GLU B 1 402 ? 53.469 147.271 -8.359 1.00 31.20 402 GLU B C 1
ATOM 6551 O O . GLU B 1 402 ? 52.563 147.025 -9.156 1.00 42.55 402 GLU B O 1
ATOM 6557 N N . GLU B 1 403 ? 53.408 148.288 -7.501 1.00 31.17 403 GLU B N 1
ATOM 6558 C CA . GLU B 1 403 ? 52.229 149.140 -7.435 1.00 37.80 403 GLU B CA 1
ATOM 6559 C C . GLU B 1 403 ? 52.088 149.958 -8.703 1.00 42.87 403 GLU B C 1
ATOM 6560 O O . GLU B 1 403 ? 51.043 149.933 -9.357 1.00 51.33 403 GLU B O 1
ATOM 6566 N N . GLU B 1 404 ? 53.142 150.667 -9.076 1.00 49.55 404 GLU B N 1
ATOM 6567 C CA . GLU B 1 404 ? 53.157 151.459 -10.295 1.00 51.82 404 GLU B CA 1
ATOM 6568 C C . GLU B 1 404 ? 53.166 150.553 -11.528 1.00 54.03 404 GLU B C 1
ATOM 6569 O O . GLU B 1 404 ? 52.770 149.385 -11.460 1.00 49.56 404 GLU B O 1
ATOM 6575 N N . PRO C 1 4 ? 50.871 76.246 15.732 1.00 68.52 4 PRO C N 1
ATOM 6576 C CA . PRO C 1 4 ? 52.333 76.272 15.720 1.00 72.35 4 PRO C CA 1
ATOM 6577 C C . PRO C 1 4 ? 52.981 75.134 14.932 1.00 79.73 4 PRO C C 1
ATOM 6578 O O . PRO C 1 4 ? 53.939 75.396 14.206 1.00 83.62 4 PRO C O 1
ATOM 6582 N N . THR C 1 5 ? 52.468 73.913 15.055 1.00 82.46 5 THR C N 1
ATOM 6583 C CA . THR C 1 5 ? 53.155 72.732 14.537 1.00 85.46 5 THR C CA 1
ATOM 6584 C C . THR C 1 5 ? 53.115 72.701 13.006 1.00 88.16 5 THR C C 1
ATOM 6585 O O . THR C 1 5 ? 52.725 73.668 12.343 1.00 93.54 5 THR C O 1
ATOM 6589 N N . THR C 1 6 ? 53.563 71.572 12.435 1.00 84.49 6 THR C N 1
ATOM 6590 C CA . THR C 1 6 ? 53.475 71.270 11.004 1.00 80.25 6 THR C CA 1
ATOM 6591 C C . THR C 1 6 ? 54.440 72.118 10.176 1.00 81.89 6 THR C C 1
ATOM 6592 O O . THR C 1 6 ? 54.975 71.655 9.161 1.00 75.66 6 THR C O 1
ATOM 6596 N N . LEU C 1 7 ? 54.688 73.352 10.613 1.00 85.62 7 LEU C N 1
ATOM 6597 C CA . LEU C 1 7 ? 55.560 74.274 9.903 1.00 79.41 7 LEU C CA 1
ATOM 6598 C C . LEU C 1 7 ? 56.968 74.341 10.479 1.00 71.39 7 LEU C C 1
ATOM 6599 O O . LEU C 1 7 ? 57.829 74.994 9.881 1.00 71.22 7 LEU C O 1
ATOM 6604 N N . ARG C 1 8 ? 57.228 73.680 11.608 1.00 63.91 8 ARG C N 1
ATOM 6605 C CA . ARG C 1 8 ? 58.560 73.744 12.206 1.00 55.30 8 ARG C CA 1
ATOM 6606 C C . ARG C 1 8 ? 59.679 73.282 11.278 1.00 50.25 8 ARG C C 1
ATOM 6607 O O . ARG C 1 8 ? 60.762 73.892 11.325 1.00 50.78 8 ARG C O 1
ATOM 6615 N N . PRO C 1 9 ? 59.525 72.249 10.437 1.00 47.90 9 PRO C N 1
ATOM 6616 C CA . PRO C 1 9 ? 60.649 71.918 9.542 1.00 48.97 9 PRO C CA 1
ATOM 6617 C C . PRO C 1 9 ? 60.861 72.958 8.455 1.00 44.55 9 PRO C C 1
ATOM 6618 O O . PRO C 1 9 ? 62.006 73.366 8.211 1.00 41.00 9 PRO C O 1
ATOM 6622 N N . THR C 1 10 ? 59.782 73.417 7.813 1.00 45.66 10 THR C N 1
ATOM 6623 C CA . THR C 1 10 ? 59.890 74.507 6.848 1.00 43.18 10 THR C CA 1
ATOM 6624 C C . THR C 1 10 ? 60.411 75.769 7.511 1.00 38.77 10 THR C C 1
ATOM 6625 O O . THR C 1 10 ? 61.225 76.496 6.932 1.00 42.51 10 THR C O 1
ATOM 6629 N N . LEU C 1 11 ? 59.952 76.046 8.729 1.00 42.62 11 LEU C N 1
ATOM 6630 C CA . LEU C 1 11 ? 60.490 77.173 9.478 1.00 45.08 11 LEU C CA 1
ATOM 6631 C C . LEU C 1 11 ? 61.963 76.969 9.811 1.00 50.78 11 LEU C C 1
ATOM 6632 O O . LEU C 1 11 ? 62.729 77.941 9.865 1.00 49.45 11 LEU C O 1
ATOM 6637 N N . ARG C 1 12 ? 62.379 75.720 10.039 1.00 55.68 12 ARG C N 1
ATOM 6638 C CA . ARG C 1 12 ? 63.791 75.450 10.294 1.00 58.57 12 ARG C CA 1
ATOM 6639 C C . ARG C 1 12 ? 64.619 75.616 9.024 1.00 54.55 12 ARG C C 1
ATOM 6640 O O . ARG C 1 12 ? 65.714 76.189 9.065 1.00 56.14 12 ARG C O 1
ATOM 6648 N N . GLN C 1 13 ? 64.113 75.134 7.884 1.00 53.67 13 GLN C N 1
ATOM 6649 C CA . GLN C 1 13 ? 64.842 75.309 6.630 1.00 56.96 13 GLN C CA 1
ATOM 6650 C C . GLN C 1 13 ? 65.021 76.788 6.306 1.00 50.35 13 GLN C C 1
ATOM 6651 O O . GLN C 1 13 ? 66.134 77.240 6.021 1.00 47.14 13 GLN C O 1
ATOM 6657 N N . ILE C 1 14 ? 63.935 77.564 6.381 1.00 43.77 14 ILE C N 1
ATOM 6658 C CA . ILE C 1 14 ? 64.003 78.987 6.050 1.00 46.05 14 ILE C CA 1
ATOM 6659 C C . ILE C 1 14 ? 65.090 79.686 6.875 1.00 46.36 14 ILE C C 1
ATOM 6660 O O . ILE C 1 14 ? 65.843 80.521 6.356 1.00 34.11 14 ILE C O 1
ATOM 6665 N N . ARG C 1 15 ? 65.210 79.337 8.161 1.00 45.42 15 ARG C N 1
ATOM 6666 C CA . ARG C 1 15 ? 66.253 79.936 8.992 1.00 38.27 15 ARG C CA 1
ATOM 6667 C C . ARG C 1 15 ? 67.635 79.688 8.398 1.00 37.33 15 ARG C C 1
ATOM 6668 O O . ARG C 1 15 ? 68.445 80.614 8.271 1.00 35.53 15 ARG C O 1
ATOM 6676 N N . SER C 1 16 ? 67.919 78.440 8.020 1.00 37.09 16 SER C N 1
ATOM 6677 C CA . SER C 1 16 ? 69.192 78.130 7.376 1.00 43.74 16 SER C CA 1
ATOM 6678 C C . SER C 1 16 ? 69.362 78.913 6.078 1.00 38.49 16 SER C C 1
ATOM 6679 O O . SER C 1 16 ? 70.453 79.429 5.790 1.00 31.11 16 SER C O 1
ATOM 6682 N N . GLU C 1 17 ? 68.291 79.016 5.280 1.00 33.46 17 GLU C N 1
ATOM 6683 C CA . GLU C 1 17 ? 68.374 79.779 4.040 1.00 36.03 17 GLU C CA 1
ATOM 6684 C C . GLU C 1 17 ? 68.654 81.253 4.303 1.00 34.88 17 GLU C C 1
ATOM 6685 O O . GLU C 1 17 ? 69.378 81.888 3.530 1.00 36.23 17 GLU C O 1
ATOM 6691 N N . LEU C 1 18 ? 68.130 81.802 5.401 1.00 30.12 18 LEU C N 1
ATOM 6692 C CA . LEU C 1 18 ? 68.393 83.197 5.742 1.00 25.20 18 LEU C CA 1
ATOM 6693 C C . LEU C 1 18 ? 69.868 83.428 6.018 1.00 36.35 18 LEU C C 1
ATOM 6694 O O . LEU C 1 18 ? 70.467 84.384 5.508 1.00 30.25 18 LEU C O 1
ATOM 6699 N N . ALA C 1 19 ? 70.458 82.577 6.864 1.00 34.92 19 ALA C N 1
ATOM 6700 C CA . ALA C 1 19 ? 71.888 82.660 7.123 1.00 34.81 19 ALA C CA 1
ATOM 6701 C C . ALA C 1 19 ? 72.677 82.519 5.833 1.00 34.63 19 ALA C C 1
ATOM 6702 O O . ALA C 1 19 ? 73.524 83.359 5.516 1.00 38.42 19 ALA C O 1
ATOM 6704 N N . ALA C 1 20 ? 72.396 81.464 5.064 1.00 28.32 20 ALA C N 1
ATOM 6705 C CA . ALA C 1 20 ? 73.144 81.227 3.836 1.00 28.20 20 ALA C CA 1
ATOM 6706 C C . ALA C 1 20 ? 73.011 82.404 2.880 1.00 35.60 20 ALA C C 1
ATOM 6707 O O . ALA C 1 20 ? 74.013 82.904 2.355 1.00 45.13 20 ALA C O 1
ATOM 6709 N N . GLN C 1 21 ? 71.777 82.864 2.656 1.00 28.74 21 GLN C N 1
ATOM 6710 C CA . GLN C 1 21 ? 71.532 84.006 1.780 1.00 31.12 21 GLN C CA 1
ATOM 6711 C C . GLN C 1 21 ? 72.388 85.193 2.178 1.00 36.50 21 GLN C C 1
ATOM 6712 O O . GLN C 1 21 ? 73.039 85.818 1.331 1.00 36.15 21 GLN C O 1
ATOM 6718 N N . LEU C 1 22 ? 72.416 85.504 3.475 1.00 35.95 22 LEU C N 1
ATOM 6719 C CA . LEU C 1 22 ? 73.144 86.686 3.918 1.00 38.96 22 LEU C CA 1
ATOM 6720 C C . LEU C 1 22 ? 74.650 86.453 3.868 1.00 38.29 22 LEU C C 1
ATOM 6721 O O . LEU C 1 22 ? 75.395 87.262 3.308 1.00 38.08 22 LEU C O 1
ATOM 6726 N N . PHE C 1 23 ? 75.125 85.344 4.438 1.00 44.08 23 PHE C N 1
ATOM 6727 C CA . PHE C 1 23 ? 76.561 85.141 4.632 1.00 41.75 23 PHE C CA 1
ATOM 6728 C C . PHE C 1 23 ? 77.256 84.502 3.437 1.00 42.46 23 PHE C C 1
ATOM 6729 O O . PHE C 1 23 ? 78.458 84.708 3.257 1.00 43.48 23 PHE C O 1
ATOM 6737 N N . ASP C 1 24 ? 76.548 83.717 2.625 1.00 44.22 24 ASP C N 1
ATOM 6738 C CA . ASP C 1 24 ? 77.195 83.040 1.513 1.00 44.96 24 ASP C CA 1
ATOM 6739 C C . ASP C 1 24 ? 76.917 83.696 0.173 1.00 46.40 24 ASP C C 1
ATOM 6740 O O . ASP C 1 24 ? 77.652 83.442 -0.782 1.00 47.51 24 ASP C O 1
ATOM 6745 N N . HIS C 1 25 ? 75.894 84.543 0.085 1.00 43.88 25 HIS C N 1
ATOM 6746 C CA . HIS C 1 25 ? 75.460 85.083 -1.197 1.00 46.25 25 HIS C CA 1
ATOM 6747 C C . HIS C 1 25 ? 75.511 86.603 -1.230 1.00 44.17 25 HIS C C 1
ATOM 6748 O O . HIS C 1 25 ? 76.266 87.174 -2.030 1.00 39.80 25 HIS C O 1
ATOM 6755 N N . ILE C 1 26 ? 74.728 87.267 -0.378 1.00 40.48 26 ILE C N 1
ATOM 6756 C CA . ILE C 1 26 ? 74.579 88.718 -0.353 1.00 35.63 26 ILE C CA 1
ATOM 6757 C C . ILE C 1 26 ? 75.907 89.377 -0.004 1.00 35.22 26 ILE C C 1
ATOM 6758 O O . ILE C 1 26 ? 76.530 90.016 -0.860 1.00 38.06 26 ILE C O 1
ATOM 6763 N N . LEU C 1 27 ? 76.352 89.221 1.247 1.00 35.05 27 LEU C N 1
ATOM 6764 C CA . LEU C 1 27 ? 77.562 89.914 1.692 1.00 34.04 27 LEU C CA 1
ATOM 6765 C C . LEU C 1 27 ? 78.804 89.589 0.867 1.00 32.58 27 LEU C C 1
ATOM 6766 O O . LEU C 1 27 ? 79.593 90.516 0.619 1.00 40.64 27 LEU C O 1
ATOM 6771 N N . PRO C 1 28 ? 79.051 88.349 0.418 1.00 37.41 28 PRO C N 1
ATOM 6772 C CA . PRO C 1 28 ? 80.189 88.141 -0.500 1.00 39.81 28 PRO C CA 1
ATOM 6773 C C . PRO C 1 28 ? 80.067 88.941 -1.778 1.00 40.72 28 PRO C C 1
ATOM 6774 O O . PRO C 1 28 ? 81.085 89.333 -2.364 1.00 34.62 28 PRO C O 1
ATOM 6778 N N . PHE C 1 29 ? 78.848 89.210 -2.236 1.00 44.54 29 PHE C N 1
ATOM 6779 C CA . PHE C 1 29 ? 78.702 90.089 -3.385 1.00 39.38 29 PHE C CA 1
ATOM 6780 C C . PHE C 1 29 ? 79.197 91.491 -3.050 1.00 32.27 29 PHE C C 1
ATOM 6781 O O . PHE C 1 29 ? 80.044 92.052 -3.755 1.00 26.28 29 PHE C O 1
ATOM 6789 N N . TRP C 1 30 ? 78.696 92.072 -1.961 1.00 29.41 30 TRP C N 1
ATOM 6790 C CA . TRP C 1 30 ? 78.986 93.484 -1.748 1.00 30.73 30 TRP C CA 1
ATOM 6791 C C . TRP C 1 30 ? 80.412 93.700 -1.260 1.00 34.65 30 TRP C C 1
ATOM 6792 O O . TRP C 1 30 ? 81.005 94.746 -1.553 1.00 30.79 30 TRP C O 1
ATOM 6803 N N . LEU C 1 31 ? 80.980 92.715 -0.555 1.00 30.07 31 LEU C N 1
ATOM 6804 C CA . LEU C 1 31 ? 82.399 92.756 -0.206 1.00 35.60 31 LEU C CA 1
ATOM 6805 C C . LEU C 1 31 ? 83.265 92.987 -1.444 1.00 35.09 31 LEU C C 1
ATOM 6806 O O . LEU C 1 31 ? 84.207 93.783 -1.409 1.00 36.16 31 LEU C O 1
ATOM 6811 N N . GLY C 1 32 ? 82.930 92.334 -2.562 1.00 34.44 32 GLY C N 1
ATOM 6812 C CA . GLY C 1 32 ? 83.653 92.503 -3.809 1.00 41.82 32 GLY C CA 1
ATOM 6813 C C . GLY C 1 32 ? 83.363 93.778 -4.576 1.00 44.09 32 GLY C C 1
ATOM 6814 O O . GLY C 1 32 ? 83.898 93.965 -5.675 1.00 40.03 32 GLY C O 1
ATOM 6815 N N . GLN C 1 33 ? 82.532 94.669 -4.028 1.00 38.85 33 GLN C N 1
ATOM 6816 C CA . GLN C 1 33 ? 82.096 95.878 -4.718 1.00 26.61 33 GLN C CA 1
ATOM 6817 C C . GLN C 1 33 ? 82.695 97.143 -4.121 1.00 27.01 33 GLN C C 1
ATOM 6818 O O . GLN C 1 33 ? 82.227 98.242 -4.420 1.00 26.66 33 GLN C O 1
ATOM 6824 N N . GLN C 1 34 ? 83.711 97.017 -3.274 1.00 28.11 34 GLN C N 1
ATOM 6825 C CA . GLN C 1 34 ? 84.363 98.189 -2.714 1.00 36.68 34 GLN C CA 1
ATOM 6826 C C . GLN C 1 34 ? 85.376 98.757 -3.703 1.00 46.24 34 GLN C C 1
ATOM 6827 O O . GLN C 1 34 ? 86.039 98.015 -4.431 1.00 51.13 34 GLN C O 1
ATOM 6833 N N . ASP C 1 35 ? 85.484 100.086 -3.726 1.00 49.62 35 ASP C N 1
ATOM 6834 C CA . ASP C 1 35 ? 86.345 100.787 -4.671 1.00 47.41 35 ASP C CA 1
ATOM 6835 C C . ASP C 1 35 ? 87.753 100.899 -4.095 1.00 43.78 35 ASP C C 1
ATOM 6836 O O . ASP C 1 35 ? 87.971 101.710 -3.181 1.00 38.49 35 ASP C O 1
ATOM 6841 N N . PRO C 1 36 ? 88.742 100.152 -4.612 1.00 48.56 36 PRO C N 1
ATOM 6842 C CA . PRO C 1 36 ? 90.108 100.258 -4.059 1.00 46.25 36 PRO C CA 1
ATOM 6843 C C . PRO C 1 36 ? 90.843 101.509 -4.492 1.00 45.78 36 PRO C C 1
ATOM 6844 O O . PRO C 1 36 ? 91.787 101.919 -3.807 1.00 52.81 36 PRO C O 1
ATOM 6848 N N . ILE C 1 37 ? 90.445 102.122 -5.606 1.00 49.23 37 ILE C N 1
ATOM 6849 C CA . ILE C 1 37 ? 91.060 103.373 -6.037 1.00 48.05 37 ILE C CA 1
ATOM 6850 C C . ILE C 1 37 ? 90.663 104.507 -5.101 1.00 50.55 37 ILE C C 1
ATOM 6851 O O . ILE C 1 37 ? 91.519 105.179 -4.510 1.00 43.50 37 ILE C O 1
ATOM 6856 N N . HIS C 1 38 ? 89.354 104.725 -4.938 1.00 48.88 38 HIS C N 1
ATOM 6857 C CA . HIS C 1 38 ? 88.857 105.898 -4.234 1.00 47.01 38 HIS C CA 1
ATOM 6858 C C . HIS C 1 38 ? 88.257 105.616 -2.863 1.00 45.89 38 HIS C C 1
ATOM 6859 O O . HIS C 1 38 ? 88.065 106.563 -2.094 1.00 49.83 38 HIS C O 1
ATOM 6866 N N . GLY C 1 39 ? 87.971 104.362 -2.530 1.00 35.83 39 GLY C N 1
ATOM 6867 C CA . GLY C 1 39 ? 87.306 104.049 -1.281 1.00 33.22 39 GLY C CA 1
ATOM 6868 C C . GLY C 1 39 ? 85.790 103.961 -1.418 1.00 36.06 39 GLY C C 1
ATOM 6869 O O . GLY C 1 39 ? 85.185 104.414 -2.393 1.00 32.58 39 GLY C O 1
ATOM 6870 N N . GLY C 1 40 ? 85.174 103.353 -0.416 1.00 44.70 40 GLY C N 1
ATOM 6871 C CA . GLY C 1 40 ? 83.726 103.227 -0.414 1.00 51.03 40 GLY C CA 1
ATOM 6872 C C . GLY C 1 40 ? 83.282 102.058 -1.262 1.00 54.53 40 GLY C C 1
ATOM 6873 O O . GLY C 1 40 ? 83.806 100.949 -1.136 1.00 62.95 40 GLY C O 1
ATOM 6874 N N . PHE C 1 41 ? 82.319 102.312 -2.145 1.00 40.07 41 PHE C N 1
ATOM 6875 C CA . PHE C 1 41 ? 81.653 101.276 -2.918 1.00 35.72 41 PHE C CA 1
ATOM 6876 C C . PHE C 1 41 ? 81.256 101.861 -4.265 1.00 32.29 41 PHE C C 1
ATOM 6877 O O . PHE C 1 41 ? 80.789 102.998 -4.328 1.00 32.27 41 PHE C O 1
ATOM 6885 N N . TYR C 1 42 ? 81.431 101.079 -5.331 1.00 31.07 42 TYR C N 1
ATOM 6886 C CA . TYR C 1 42 ? 81.046 101.527 -6.668 1.00 35.99 42 TYR C CA 1
ATOM 6887 C C . TYR C 1 42 ? 79.596 101.975 -6.675 1.00 33.94 42 TYR C C 1
ATOM 6888 O O . TYR C 1 42 ? 78.737 101.327 -6.073 1.00 30.08 42 TYR C O 1
ATOM 6897 N N . GLY C 1 43 ? 79.333 103.091 -7.371 1.00 26.40 43 GLY C N 1
ATOM 6898 C CA . GLY C 1 43 ? 78.039 103.736 -7.352 1.00 29.29 43 GLY C CA 1
ATOM 6899 C C . GLY C 1 43 ? 76.947 103.064 -8.154 1.00 29.16 43 GLY C C 1
ATOM 6900 O O . GLY C 1 43 ? 75.774 103.387 -7.964 1.00 36.97 43 GLY C O 1
ATOM 6901 N N . SER C 1 44 ? 77.288 102.134 -9.038 1.00 27.87 44 SER C N 1
ATOM 6902 C CA . SER C 1 44 ? 76.295 101.526 -9.910 1.00 31.41 44 SER C CA 1
ATOM 6903 C C . SER C 1 44 ? 76.873 100.237 -10.459 1.00 34.69 44 SER C C 1
ATOM 6904 O O . SER C 1 44 ? 78.040 100.198 -10.858 1.00 44.35 44 SER C O 1
ATOM 6907 N N . ILE C 1 45 ? 76.058 99.189 -10.463 1.00 34.96 45 ILE C N 1
ATOM 6908 C CA . ILE C 1 45 ? 76.419 97.893 -11.027 1.00 35.90 45 ILE C CA 1
ATOM 6909 C C . ILE C 1 45 ? 75.252 97.411 -11.877 1.00 37.08 45 ILE C C 1
ATOM 6910 O O . ILE C 1 45 ? 74.089 97.610 -11.517 1.00 45.10 45 ILE C O 1
ATOM 6915 N N . THR C 1 46 ? 75.554 96.786 -13.011 1.00 36.58 46 THR C N 1
ATOM 6916 C CA . THR C 1 46 ? 74.547 95.975 -13.691 1.00 46.69 46 THR C CA 1
ATOM 6917 C C . THR C 1 46 ? 75.112 94.578 -13.900 1.00 49.74 46 THR C C 1
ATOM 6918 O O . THR C 1 46 ? 75.024 93.732 -13.003 1.00 55.66 46 THR C O 1
ATOM 6922 N N . THR C 1 47 ? 75.705 94.322 -15.069 1.00 45.42 47 THR C N 1
ATOM 6923 C CA . THR C 1 47 ? 76.506 93.108 -15.206 1.00 50.98 47 THR C CA 1
ATOM 6924 C C . THR C 1 47 ? 77.796 93.208 -14.400 1.00 50.15 47 THR C C 1
ATOM 6925 O O . THR C 1 47 ? 78.281 92.196 -13.880 1.00 52.75 47 THR C O 1
ATOM 6929 N N . GLY C 1 48 ? 78.359 94.413 -14.297 1.00 45.56 48 GLY C N 1
ATOM 6930 C CA . GLY C 1 48 ? 79.558 94.691 -13.534 1.00 42.11 48 GLY C CA 1
ATOM 6931 C C . GLY C 1 48 ? 79.614 96.165 -13.167 1.00 39.38 48 GLY C C 1
ATOM 6932 O O . GLY C 1 48 ? 78.932 97.002 -13.773 1.00 33.70 48 GLY C O 1
ATOM 6933 N N . PRO C 1 49 ? 80.426 96.520 -12.171 1.00 39.20 49 PRO C N 1
ATOM 6934 C CA . PRO C 1 49 ? 80.377 97.890 -11.647 1.00 40.11 49 PRO C CA 1
ATOM 6935 C C . PRO C 1 49 ? 80.853 98.923 -12.659 1.00 44.40 49 PRO C C 1
ATOM 6936 O O . PRO C 1 49 ? 81.671 98.647 -13.539 1.00 48.03 49 PRO C O 1
ATOM 6940 N N . ASP C 1 50 ? 80.314 100.128 -12.526 1.00 39.33 50 ASP C N 1
ATOM 6941 C CA . ASP C 1 50 ? 80.758 101.282 -13.296 1.00 35.49 50 ASP C CA 1
ATOM 6942 C C . ASP C 1 50 ? 81.579 102.175 -12.378 1.00 38.42 50 ASP C C 1
ATOM 6943 O O . ASP C 1 50 ? 81.002 102.825 -11.487 1.00 34.32 50 ASP C O 1
ATOM 6948 N N . PRO C 1 51 ? 82.910 102.228 -12.537 1.00 36.87 51 PRO C N 1
ATOM 6949 C CA . PRO C 1 51 ? 83.733 103.078 -11.655 1.00 35.49 51 PRO C CA 1
ATOM 6950 C C . PRO C 1 51 ? 83.602 104.576 -11.923 1.00 43.82 51 PRO C C 1
ATOM 6951 O O . PRO C 1 51 ? 84.102 105.376 -11.113 1.00 45.05 51 PRO C O 1
ATOM 6955 N N . THR C 1 52 ? 82.973 104.976 -13.031 1.00 34.67 52 THR C N 1
ATOM 6956 C CA . THR C 1 52 ? 82.603 106.364 -13.292 1.00 41.96 52 THR C CA 1
ATOM 6957 C C . THR C 1 52 ? 81.329 106.770 -12.556 1.00 38.79 52 THR C C 1
ATOM 6958 O O . THR C 1 52 ? 80.995 107.960 -12.519 1.00 42.29 52 THR C O 1
ATOM 6962 N N . ALA C 1 53 ? 80.627 105.821 -11.962 1.00 25.96 53 ALA C N 1
ATOM 6963 C CA . ALA C 1 53 ? 79.276 106.095 -11.485 1.00 33.94 53 ALA C CA 1
ATOM 6964 C C . ALA C 1 53 ? 79.308 106.986 -10.248 1.00 40.43 53 ALA C C 1
ATOM 6965 O O . ALA C 1 53 ? 80.142 106.782 -9.357 1.00 46.22 53 ALA C O 1
ATOM 6967 N N . PRO C 1 54 ? 78.429 107.986 -10.172 1.00 35.92 54 PRO C N 1
ATOM 6968 C CA . PRO C 1 54 ? 78.260 108.725 -8.918 1.00 36.80 54 PRO C CA 1
ATOM 6969 C C . PRO C 1 54 ? 77.867 107.802 -7.769 1.00 37.08 54 PRO C C 1
ATOM 6970 O O . PRO C 1 54 ? 77.130 106.826 -7.945 1.00 33.72 54 PRO C O 1
ATOM 6974 N N . LYS C 1 55 ? 78.361 108.145 -6.579 1.00 30.58 55 LYS C N 1
ATOM 6975 C CA . LYS C 1 55 ? 78.163 107.383 -5.354 1.00 24.48 55 LYS C CA 1
ATOM 6976 C C . LYS C 1 55 ? 77.183 108.134 -4.463 1.00 30.71 55 LYS C C 1
ATOM 6977 O O . LYS C 1 55 ? 77.387 109.316 -4.165 1.00 26.61 55 LYS C O 1
ATOM 6983 N N . GLY C 1 56 ? 76.121 107.451 -4.048 1.00 29.99 56 GLY C N 1
ATOM 6984 C CA . GLY C 1 56 ? 75.037 108.106 -3.345 1.00 32.27 56 GLY C CA 1
ATOM 6985 C C . GLY C 1 56 ? 75.170 108.040 -1.833 1.00 31.54 56 GLY C C 1
ATOM 6986 O O . GLY C 1 56 ? 75.735 107.106 -1.276 1.00 40.18 56 GLY C O 1
ATOM 6987 N N . LEU C 1 57 ? 74.630 109.063 -1.172 1.00 23.38 57 LEU C N 1
ATOM 6988 C CA . LEU C 1 57 ? 74.543 109.043 0.281 1.00 23.20 57 LEU C CA 1
ATOM 6989 C C . LEU C 1 57 ? 73.792 107.812 0.759 1.00 23.17 57 LEU C C 1
ATOM 6990 O O . LEU C 1 57 ? 74.305 107.036 1.569 1.00 27.11 57 LEU C O 1
ATOM 6995 N N . VAL C 1 58 ? 72.564 107.617 0.259 1.00 38.83 58 VAL C N 1
ATOM 6996 C CA . VAL C 1 58 ? 71.731 106.515 0.732 1.00 31.23 58 VAL C CA 1
ATOM 6997 C C . VAL C 1 58 ? 72.447 105.182 0.543 1.00 31.57 58 VAL C C 1
ATOM 6998 O O . VAL C 1 58 ? 72.471 104.339 1.449 1.00 26.83 58 VAL C O 1
ATOM 7002 N N . MET C 1 59 ? 73.062 104.980 -0.629 1.00 33.63 59 MET C N 1
ATOM 7003 C CA . MET C 1 59 ? 73.736 103.716 -0.927 1.00 33.08 59 MET C CA 1
ATOM 7004 C C . MET C 1 59 ? 74.966 103.511 -0.045 1.00 34.02 59 MET C C 1
ATOM 7005 O O . MET C 1 59 ? 75.204 102.405 0.465 1.00 23.89 59 MET C O 1
ATOM 7010 N N . THR C 1 60 ? 75.765 104.558 0.144 1.00 29.47 60 THR C N 1
ATOM 7011 C CA . THR C 1 60 ? 76.922 104.417 1.011 1.00 35.35 60 THR C CA 1
ATOM 7012 C C . THR C 1 60 ? 76.489 104.087 2.432 1.00 32.13 60 THR C C 1
ATOM 7013 O O . THR C 1 60 ? 76.987 103.132 3.032 1.00 31.62 60 THR C O 1
ATOM 7017 N N . ALA C 1 61 ? 75.517 104.835 2.969 1.00 31.31 61 ALA C N 1
ATOM 7018 C CA . ALA C 1 61 ? 75.129 104.655 4.368 1.00 34.14 61 ALA C CA 1
ATOM 7019 C C . ALA C 1 61 ? 74.499 103.286 4.607 1.00 32.76 61 ALA C C 1
ATOM 7020 O O . ALA C 1 61 ? 74.715 102.669 5.659 1.00 31.13 61 ALA C O 1
ATOM 7022 N N . ARG C 1 62 ? 73.723 102.793 3.636 1.00 28.65 62 ARG C N 1
ATOM 7023 C CA . ARG C 1 62 ? 73.164 101.447 3.714 1.00 28.88 62 ARG C CA 1
ATOM 7024 C C . ARG C 1 62 ? 74.256 100.388 3.837 1.00 29.52 62 ARG C C 1
ATOM 7025 O O . ARG C 1 62 ? 74.109 99.421 4.592 1.00 29.35 62 ARG C O 1
ATOM 7033 N N . HIS C 1 63 ? 75.348 100.536 3.080 1.00 23.84 63 HIS C N 1
ATOM 7034 C CA . HIS C 1 63 ? 76.428 99.564 3.194 1.00 29.28 63 HIS C CA 1
ATOM 7035 C C . HIS C 1 63 ? 77.101 99.663 4.554 1.00 31.56 63 HIS C C 1
ATOM 7036 O O . HIS C 1 63 ? 77.388 98.632 5.181 1.00 29.95 63 HIS C O 1
ATOM 7043 N N . LEU C 1 64 ? 77.337 100.896 5.030 1.00 23.85 64 LEU C N 1
ATOM 7044 C CA . LEU C 1 64 ? 77.861 101.093 6.379 1.00 23.77 64 LEU C CA 1
ATOM 7045 C C . LEU C 1 64 ? 77.010 100.352 7.404 1.00 38.36 64 LEU C C 1
ATOM 7046 O O . LEU C 1 64 ? 77.532 99.602 8.240 1.00 33.28 64 LEU C O 1
ATOM 7051 N N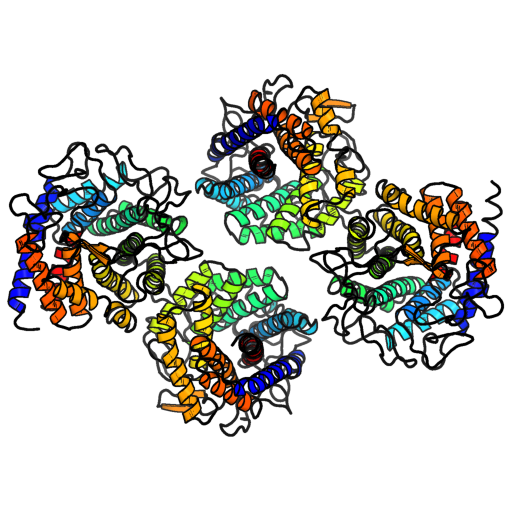 . TRP C 1 65 ? 75.683 100.522 7.323 1.00 40.03 65 TRP C N 1
ATOM 7052 C CA . TRP C 1 65 ? 74.781 99.835 8.245 1.00 37.28 65 TRP C CA 1
ATOM 7053 C C . TRP C 1 65 ? 74.893 98.324 8.093 1.00 34.52 65 TRP C C 1
ATOM 7054 O O . TRP C 1 65 ? 75.052 97.600 9.083 1.00 34.16 65 TRP C O 1
ATOM 7065 N N . THR C 1 66 ? 74.847 97.833 6.849 1.00 28.68 66 THR C N 1
ATOM 7066 C CA . THR C 1 66 ? 74.786 96.393 6.623 1.00 28.87 66 THR C CA 1
ATOM 7067 C C . THR C 1 66 ? 76.030 95.696 7.159 1.00 33.33 66 THR C C 1
ATOM 7068 O O . THR C 1 66 ? 75.933 94.666 7.839 1.00 33.81 66 THR C O 1
ATOM 7072 N N . PHE C 1 67 ? 77.216 96.237 6.860 1.00 33.12 67 PHE C N 1
ATOM 7073 C CA . PHE C 1 67 ? 78.420 95.554 7.320 1.00 34.01 67 PHE C CA 1
ATOM 7074 C C . PHE C 1 67 ? 78.674 95.771 8.810 1.00 34.97 67 PHE C C 1
ATOM 7075 O O . PHE C 1 67 ? 79.274 94.907 9.457 1.00 37.77 67 PHE C O 1
ATOM 7083 N N . SER C 1 68 ? 78.212 96.887 9.380 1.00 28.29 68 SER C N 1
ATOM 7084 C CA . SER C 1 68 ? 78.233 97.011 10.833 1.00 26.53 68 SER C CA 1
ATOM 7085 C C . SER C 1 68 ? 77.369 95.930 11.469 1.00 35.74 68 SER C C 1
ATOM 7086 O O . SER C 1 68 ? 77.799 95.241 12.405 1.00 34.19 68 SER C O 1
ATOM 7089 N N . GLN C 1 69 ? 76.133 95.768 10.969 1.00 33.18 69 GLN C N 1
ATOM 7090 C CA . GLN C 1 69 ? 75.243 94.764 11.542 1.00 30.74 69 GLN C CA 1
ATOM 7091 C C . GLN C 1 69 ? 75.785 93.362 11.322 1.00 32.49 69 GLN C C 1
ATOM 7092 O O . GLN C 1 69 ? 75.622 92.483 12.181 1.00 32.54 69 GLN C O 1
ATOM 7098 N N . ALA C 1 70 ? 76.438 93.137 10.180 1.00 30.12 70 ALA C N 1
ATOM 7099 C CA . ALA C 1 70 ? 77.040 91.839 9.913 1.00 32.74 70 ALA C CA 1
ATOM 7100 C C . ALA C 1 70 ? 78.201 91.551 10.860 1.00 40.89 70 ALA C C 1
ATOM 7101 O O . ALA C 1 70 ? 78.399 90.397 11.259 1.00 36.89 70 ALA C O 1
ATOM 7103 N N . PHE C 1 71 ? 78.975 92.578 11.228 1.00 35.21 71 PHE C N 1
ATOM 7104 C CA . PHE C 1 71 ? 80.014 92.391 12.235 1.00 37.09 71 PHE C CA 1
ATOM 7105 C C . PHE C 1 71 ? 79.413 91.973 13.568 1.00 42.83 71 PHE C C 1
ATOM 7106 O O . PHE C 1 71 ? 79.912 91.048 14.217 1.00 43.52 71 PHE C O 1
ATOM 7114 N N . LEU C 1 72 ? 78.334 92.640 13.991 1.00 42.87 72 LEU C N 1
ATOM 7115 C CA . LEU C 1 72 ? 77.685 92.274 15.248 1.00 38.30 72 LEU C CA 1
ATOM 7116 C C . LEU C 1 72 ? 77.108 90.869 15.181 1.00 46.00 72 LEU C C 1
ATOM 7117 O O . LEU C 1 72 ? 77.187 90.110 16.155 1.00 49.11 72 LEU C O 1
ATOM 7122 N N . SER C 1 73 ? 76.520 90.510 14.039 1.00 42.44 73 SER C N 1
ATOM 7123 C CA . SER C 1 73 ? 76.017 89.158 13.833 1.00 40.83 73 SER C CA 1
ATOM 7124 C C . SER C 1 73 ? 77.142 88.131 13.955 1.00 39.97 73 SER C C 1
ATOM 7125 O O . SER C 1 73 ? 77.138 87.282 14.859 1.00 38.98 73 SER C O 1
ATOM 7128 N N . ARG C 1 74 ? 78.120 88.214 13.056 1.00 31.94 74 ARG C N 1
ATOM 7129 C CA . ARG C 1 74 ? 79.282 87.329 13.007 1.00 35.18 74 ARG C CA 1
ATOM 7130 C C . ARG C 1 74 ? 80.505 88.208 12.811 1.00 46.42 74 ARG C C 1
ATOM 7131 O O . ARG C 1 74 ? 80.756 88.663 11.681 1.00 39.50 74 ARG C O 1
ATOM 7139 N N . PRO C 1 75 ? 81.290 88.468 13.869 1.00 52.60 75 PRO C N 1
ATOM 7140 C CA . PRO C 1 75 ? 82.434 89.402 13.752 1.00 55.42 75 PRO C CA 1
ATOM 7141 C C . PRO C 1 75 ? 83.649 88.811 13.043 1.00 61.77 75 PRO C C 1
ATOM 7142 O O . PRO C 1 75 ? 84.680 88.482 13.643 1.00 67.30 75 PRO C O 1
ATOM 7146 N N . ASN C 1 76 ? 83.543 88.681 11.710 1.00 53.99 76 ASN C N 1
ATOM 7147 C CA . ASN C 1 76 ? 84.730 88.408 10.910 1.00 52.93 76 ASN C CA 1
ATOM 7148 C C . ASN C 1 76 ? 85.307 89.734 10.422 1.00 52.57 76 ASN C C 1
ATOM 7149 O O . ASN C 1 76 ? 84.556 90.575 9.915 1.00 43.49 76 ASN C O 1
ATOM 7154 N N . PRO C 1 77 ? 86.634 89.966 10.586 1.00 52.35 77 PRO C N 1
ATOM 7155 C CA . PRO C 1 77 ? 87.212 91.281 10.256 1.00 50.85 77 PRO C CA 1
ATOM 7156 C C . PRO C 1 77 ? 86.928 91.792 8.850 1.00 37.78 77 PRO C C 1
ATOM 7157 O O . PRO C 1 77 ? 87.040 92.999 8.614 1.00 43.96 77 PRO C O 1
ATOM 7161 N N . ALA C 1 78 ? 86.582 90.902 7.914 1.00 35.84 78 ALA C N 1
ATOM 7162 C CA . ALA C 1 78 ? 86.224 91.352 6.568 1.00 36.51 78 ALA C CA 1
ATOM 7163 C C . ALA C 1 78 ? 85.017 92.281 6.605 1.00 39.21 78 ALA C C 1
ATOM 7164 O O . ALA C 1 78 ? 84.994 93.307 5.913 1.00 44.33 78 ALA C O 1
ATOM 7166 N N . TYR C 1 79 ? 84.012 91.947 7.427 1.00 37.70 79 TYR C N 1
ATOM 7167 C CA . TYR C 1 79 ? 82.854 92.825 7.592 1.00 36.62 79 TYR C CA 1
ATOM 7168 C C . TYR C 1 79 ? 83.248 94.131 8.265 1.00 36.09 79 TYR C C 1
ATOM 7169 O O . TYR C 1 79 ? 82.746 95.204 7.902 1.00 39.68 79 TYR C O 1
ATOM 7178 N N . LEU C 1 80 ? 84.148 94.061 9.246 1.00 36.58 80 LEU C N 1
ATOM 7179 C CA . LEU C 1 80 ? 84.560 95.269 9.948 1.00 41.08 80 LEU C CA 1
ATOM 7180 C C . LEU C 1 80 ? 85.368 96.190 9.049 1.00 30.15 80 LEU C C 1
ATOM 7181 O O . LEU C 1 80 ? 85.271 97.417 9.180 1.00 36.47 80 LEU C O 1
ATOM 7186 N N . GLU C 1 81 ? 86.170 95.626 8.141 1.00 25.90 81 GLU C N 1
ATOM 7187 C CA . GLU C 1 81 ? 86.928 96.463 7.220 1.00 28.07 81 GLU C CA 1
ATOM 7188 C C . GLU C 1 81 ? 85.996 97.133 6.220 1.00 32.68 81 GLU C C 1
ATOM 7189 O O . GLU C 1 81 ? 86.087 98.344 5.984 1.00 34.46 81 GLU C O 1
ATOM 7195 N N . ALA C 1 82 ? 85.081 96.353 5.640 1.00 30.72 82 ALA C N 1
ATOM 7196 C CA . ALA C 1 82 ? 84.041 96.901 4.779 1.00 32.99 82 ALA C CA 1
ATOM 7197 C C . ALA C 1 82 ? 83.334 98.071 5.448 1.00 33.68 82 ALA C C 1
ATOM 7198 O O . ALA C 1 82 ? 83.240 99.161 4.872 1.00 32.21 82 ALA C O 1
ATOM 7200 N N . ALA C 1 83 ? 82.832 97.858 6.674 1.00 24.79 83 ALA C N 1
ATOM 7201 C CA . ALA C 1 83 ? 82.223 98.932 7.453 1.00 27.42 83 ALA C CA 1
ATOM 7202 C C . ALA C 1 83 ? 83.108 100.170 7.521 1.00 30.43 83 ALA C C 1
ATOM 7203 O O . ALA C 1 83 ? 82.642 101.294 7.286 1.00 27.87 83 ALA C O 1
ATOM 7205 N N . GLY C 1 84 ? 84.388 99.987 7.875 1.00 32.87 84 GLY C N 1
ATOM 7206 C CA . GLY C 1 84 ? 85.298 101.124 7.963 1.00 34.81 84 GLY C CA 1
ATOM 7207 C C . GLY C 1 84 ? 85.535 101.803 6.625 1.00 24.74 84 GLY C C 1
ATOM 7208 O O . GLY C 1 84 ? 85.673 103.024 6.550 1.00 24.64 84 GLY C O 1
ATOM 7209 N N . ASN C 1 85 ? 85.553 101.027 5.547 1.00 25.21 85 ASN C N 1
ATOM 7210 C CA . ASN C 1 85 ? 85.650 101.633 4.226 1.00 37.13 85 ASN C CA 1
ATOM 7211 C C . ASN C 1 85 ? 84.439 102.520 3.930 1.00 39.41 85 ASN C C 1
ATOM 7212 O O . ASN C 1 85 ? 84.585 103.681 3.514 1.00 27.65 85 ASN C O 1
ATOM 7217 N N . ALA C 1 86 ? 83.230 101.984 4.137 1.00 38.38 86 ALA C N 1
ATOM 7218 C CA . ALA C 1 86 ? 82.023 102.799 4.017 1.00 44.80 86 ALA C CA 1
ATOM 7219 C C . ALA C 1 86 ? 82.112 104.034 4.899 1.00 38.22 86 ALA C C 1
ATOM 7220 O O . ALA C 1 86 ? 81.746 105.142 4.480 1.00 30.28 86 ALA C O 1
ATOM 7222 N N . TYR C 1 87 ? 82.637 103.860 6.115 1.00 24.14 87 TYR C N 1
ATOM 7223 C CA . TYR C 1 87 ? 82.636 104.935 7.102 1.00 27.26 87 TYR C CA 1
ATOM 7224 C C . TYR C 1 87 ? 83.531 106.085 6.683 1.00 30.27 87 TYR C C 1
ATOM 7225 O O . TYR C 1 87 ? 83.123 107.249 6.732 1.00 30.34 87 TYR C O 1
ATOM 7234 N N . ARG C 1 88 ? 84.781 105.787 6.318 1.00 27.03 88 ARG C N 1
ATOM 7235 C CA A ARG C 1 88 ? 85.654 106.881 5.940 0.42 30.24 88 ARG C CA 1
ATOM 7236 C CA B ARG C 1 88 ? 85.697 106.843 5.888 0.58 30.46 88 ARG C CA 1
ATOM 7237 C C . ARG C 1 88 ? 85.134 107.583 4.685 1.00 33.54 88 ARG C C 1
ATOM 7238 O O . ARG C 1 88 ? 85.203 108.814 4.600 1.00 36.09 88 ARG C O 1
ATOM 7253 N N . PHE C 1 89 ? 84.551 106.837 3.740 1.00 30.07 89 PHE C N 1
ATOM 7254 C CA . PHE C 1 89 ? 83.977 107.491 2.568 1.00 36.75 89 PHE C CA 1
ATOM 7255 C C . PHE C 1 89 ? 82.770 108.353 2.935 1.00 38.32 89 PHE C C 1
ATOM 7256 O O . PHE C 1 89 ? 82.636 109.479 2.441 1.00 39.60 89 PHE C O 1
ATOM 7264 N N . LEU C 1 90 ? 81.880 107.847 3.794 1.00 38.59 90 LEU C N 1
ATOM 7265 C CA . LEU C 1 90 ? 80.726 108.648 4.200 1.00 39.04 90 LEU C CA 1
ATOM 7266 C C . LEU C 1 90 ? 81.165 109.947 4.861 1.00 40.53 90 LEU C C 1
ATOM 7267 O O . LEU C 1 90 ? 80.603 111.016 4.587 1.00 33.92 90 LEU C O 1
ATOM 7272 N N . THR C 1 91 ? 82.191 109.885 5.716 1.00 41.13 91 THR C N 1
ATOM 7273 C CA . THR C 1 91 ? 82.527 111.038 6.540 1.00 36.12 91 THR C CA 1
ATOM 7274 C C . THR C 1 91 ? 83.609 111.928 5.946 1.00 36.22 91 THR C C 1
ATOM 7275 O O . THR C 1 91 ? 83.763 113.063 6.412 1.00 38.00 91 THR C O 1
ATOM 7279 N N . HIS C 1 92 ? 84.353 111.466 4.935 1.00 33.29 92 HIS C N 1
ATOM 7280 C CA . HIS C 1 92 ? 85.368 112.304 4.303 1.00 40.45 92 HIS C CA 1
ATOM 7281 C C . HIS C 1 92 ? 85.017 112.683 2.868 1.00 46.66 92 HIS C C 1
ATOM 7282 O O . HIS C 1 92 ? 85.750 113.463 2.250 1.00 46.29 92 HIS C O 1
ATOM 7289 N N . ALA C 1 93 ? 83.909 112.177 2.329 1.00 35.09 93 ALA C N 1
ATOM 7290 C CA . ALA C 1 93 ? 83.439 112.566 1.004 1.00 37.07 93 ALA C CA 1
ATOM 7291 C C . ALA C 1 93 ? 82.018 113.113 1.049 1.00 37.47 93 ALA C C 1
ATOM 7292 O O . ALA C 1 93 ? 81.793 114.263 0.659 1.00 33.09 93 ALA C O 1
ATOM 7294 N N . LEU C 1 94 ? 81.054 112.327 1.534 1.00 36.53 94 LEU C N 1
ATOM 7295 C CA . LEU C 1 94 ? 79.656 112.742 1.553 1.00 32.10 94 LEU C CA 1
ATOM 7296 C C . LEU C 1 94 ? 79.353 113.767 2.640 1.00 42.58 94 LEU C C 1
ATOM 7297 O O . LEU C 1 94 ? 78.337 114.466 2.549 1.00 55.00 94 LEU C O 1
ATOM 7302 N N . TYR C 1 95 ? 80.208 113.883 3.650 1.00 34.89 95 TYR C N 1
ATOM 7303 C CA . TYR C 1 95 ? 79.989 114.830 4.732 1.00 33.81 95 TYR C CA 1
ATOM 7304 C C . TYR C 1 95 ? 80.312 116.252 4.286 1.00 34.33 95 TYR C C 1
ATOM 7305 O O . TYR C 1 95 ? 81.328 116.497 3.635 1.00 38.16 95 TYR C O 1
ATOM 7314 N N . ASP C 1 96 ? 79.423 117.194 4.614 1.00 33.85 96 ASP C N 1
ATOM 7315 C CA . ASP C 1 96 ? 79.623 118.608 4.292 1.00 37.74 96 ASP C CA 1
ATOM 7316 C C . ASP C 1 96 ? 80.258 119.280 5.507 1.00 38.55 96 ASP C C 1
ATOM 7317 O O . ASP C 1 96 ? 79.558 119.692 6.432 1.00 37.35 96 ASP C O 1
ATOM 7322 N N . ALA C 1 97 ? 81.586 119.437 5.477 1.00 37.57 97 ALA C N 1
ATOM 7323 C CA . ALA C 1 97 ? 82.282 120.010 6.626 1.00 37.26 97 ALA C CA 1
ATOM 7324 C C . ALA C 1 97 ? 81.870 121.455 6.885 1.00 40.58 97 ALA C C 1
ATOM 7325 O O . ALA C 1 97 ? 81.921 121.912 8.032 1.00 49.94 97 ALA C O 1
ATOM 7327 N N . THR C 1 98 ? 81.436 122.182 5.851 1.00 34.17 98 THR C N 1
ATOM 7328 C CA . THR C 1 98 ? 81.103 123.593 6.027 1.00 32.67 98 THR C CA 1
ATOM 7329 C C . THR C 1 98 ? 79.687 123.791 6.578 1.00 38.10 98 THR C C 1
ATOM 7330 O O . THR C 1 98 ? 79.488 124.564 7.524 1.00 35.58 98 THR C O 1
ATOM 7334 N N . HIS C 1 99 ? 78.690 123.111 6.014 1.00 32.96 99 HIS C N 1
ATOM 7335 C CA . HIS C 1 99 ? 77.310 123.337 6.433 1.00 39.61 99 HIS C CA 1
ATOM 7336 C C . HIS C 1 99 ? 76.747 122.232 7.314 1.00 40.52 99 HIS C C 1
ATOM 7337 O O . HIS C 1 99 ? 75.615 122.367 7.786 1.00 40.39 99 HIS C O 1
ATOM 7344 N N . ARG C 1 100 ? 77.508 121.161 7.549 1.00 42.52 100 ARG C N 1
ATOM 7345 C CA . ARG C 1 100 ? 77.096 120.020 8.362 1.00 37.45 100 ARG C CA 1
ATOM 7346 C C . ARG C 1 100 ? 76.089 119.196 7.568 1.00 42.22 100 ARG C C 1
ATOM 7347 O O . ARG C 1 100 ? 75.611 119.634 6.510 1.00 39.64 100 ARG C O 1
ATOM 7355 N N . GLY C 1 101 ? 75.761 118.002 8.059 1.00 40.86 101 GLY C N 1
ATOM 7356 C CA . GLY C 1 101 ? 74.939 117.109 7.274 1.00 42.02 101 GLY C CA 1
ATOM 7357 C C . GLY C 1 101 ? 75.735 116.536 6.112 1.00 35.29 101 GLY C C 1
ATOM 7358 O O . GLY C 1 101 ? 76.929 116.773 5.960 1.00 25.91 101 GLY C O 1
ATOM 7359 N N . PHE C 1 102 ? 75.030 115.783 5.267 1.00 31.07 102 PHE C N 1
ATOM 7360 C CA . PHE C 1 102 ? 75.648 115.007 4.201 1.00 25.60 102 PHE C CA 1
ATOM 7361 C C . PHE C 1 102 ? 75.046 115.373 2.852 1.00 27.54 102 PHE C C 1
ATOM 7362 O O . PHE C 1 102 ? 73.818 115.427 2.711 1.00 28.31 102 PHE C O 1
ATOM 7370 N N . PHE C 1 103 ? 75.918 115.603 1.862 1.00 33.47 103 PHE C N 1
ATOM 7371 C CA . PHE C 1 103 ? 75.483 115.778 0.485 1.00 26.83 103 PHE C CA 1
ATOM 7372 C C . PHE C 1 103 ? 74.744 114.537 -0.015 1.00 33.54 103 PHE C C 1
ATOM 7373 O O . PHE C 1 103 ? 74.897 113.427 0.518 1.00 22.86 103 PHE C O 1
ATOM 7381 N N . TRP C 1 104 ? 73.984 114.726 -1.108 1.00 26.53 104 TRP C N 1
ATOM 7382 C CA . TRP C 1 104 ? 73.157 113.639 -1.628 1.00 25.19 104 TRP C CA 1
ATOM 7383 C C . TRP C 1 104 ? 73.990 112.620 -2.381 1.00 34.35 104 TRP C C 1
ATOM 7384 O O . TRP C 1 104 ? 73.800 111.411 -2.210 1.00 40.84 104 TRP C O 1
ATOM 7395 N N . SER C 1 105 ? 74.931 113.087 -3.194 1.00 34.93 105 SER C N 1
ATOM 7396 C CA . SER C 1 105 ? 75.813 112.204 -3.939 1.00 37.15 105 SER C CA 1
ATOM 7397 C C . SER C 1 105 ? 77.175 112.870 -4.048 1.00 30.33 105 SER C C 1
ATOM 7398 O O . SER C 1 105 ? 77.300 114.084 -3.879 1.00 29.71 105 SER C O 1
ATOM 7401 N N . VAL C 1 106 ? 78.196 112.056 -4.338 1.00 32.58 106 VAL C N 1
ATOM 7402 C CA . VAL C 1 106 ? 79.542 112.531 -4.638 1.00 27.69 106 VAL C CA 1
ATOM 7403 C C . VAL C 1 106 ? 79.958 111.925 -5.969 1.00 34.44 106 VAL C C 1
ATOM 7404 O O . VAL C 1 106 ? 79.350 110.974 -6.464 1.00 27.73 106 VAL C O 1
ATOM 7408 N N . HIS C 1 107 ? 81.007 112.502 -6.555 1.00 39.59 107 HIS C N 1
ATOM 7409 C CA . HIS C 1 107 ? 81.677 111.899 -7.693 1.00 42.69 107 HIS C CA 1
ATOM 7410 C C . HIS C 1 107 ? 82.441 110.667 -7.217 1.00 43.22 107 HIS C C 1
ATOM 7411 O O . HIS C 1 107 ? 82.619 110.472 -6.014 1.00 39.33 107 HIS C O 1
ATOM 7418 N N . PRO C 1 108 ? 82.913 109.808 -8.131 1.00 44.49 108 PRO C N 1
ATOM 7419 C CA . PRO C 1 108 ? 83.637 108.612 -7.666 1.00 40.18 108 PRO C CA 1
ATOM 7420 C C . PRO C 1 108 ? 84.823 108.941 -6.784 1.00 41.00 108 PRO C C 1
ATOM 7421 O O . PRO C 1 108 ? 85.208 108.105 -5.957 1.00 42.95 108 PRO C O 1
ATOM 7425 N N . ASP C 1 109 ? 85.395 110.140 -6.912 1.00 46.70 109 ASP C N 1
ATOM 7426 C CA . ASP C 1 109 ? 86.540 110.559 -6.112 1.00 43.46 109 ASP C CA 1
ATOM 7427 C C . ASP C 1 109 ? 86.141 111.332 -4.855 1.00 40.67 109 ASP C C 1
ATOM 7428 O O . ASP C 1 109 ? 87.019 111.836 -4.144 1.00 35.29 109 ASP C O 1
ATOM 7433 N N . GLY C 1 110 ? 84.844 111.439 -4.569 1.00 27.54 110 GLY C N 1
ATOM 7434 C CA . GLY C 1 110 ? 84.380 112.090 -3.368 1.00 29.97 110 GLY C CA 1
ATOM 7435 C C . GLY C 1 110 ? 84.146 113.579 -3.501 1.00 34.57 110 GLY C C 1
ATOM 7436 O O . GLY C 1 110 ? 83.590 114.183 -2.573 1.00 35.08 110 GLY C O 1
ATOM 7437 N N . THR C 1 111 ? 84.577 114.184 -4.609 1.00 33.56 111 THR C N 1
ATOM 7438 C CA . THR C 1 111 ? 84.191 115.548 -4.945 1.00 30.82 111 THR C CA 1
ATOM 7439 C C . THR C 1 111 ? 82.659 115.658 -4.914 1.00 33.73 111 THR C C 1
ATOM 7440 O O . THR C 1 111 ? 81.973 114.776 -5.443 1.00 32.65 111 THR C O 1
ATOM 7444 N N . PRO C 1 112 ? 82.101 116.692 -4.288 1.00 32.71 112 PRO C N 1
ATOM 7445 C CA . PRO C 1 112 ? 80.634 116.761 -4.185 1.00 35.21 112 PRO C CA 1
ATOM 7446 C C . PRO C 1 112 ? 79.985 116.870 -5.563 1.00 41.27 112 PRO C C 1
ATOM 7447 O O . PRO C 1 112 ? 80.545 117.461 -6.492 1.00 35.52 112 PRO C O 1
ATOM 7451 N N . LEU C 1 113 ? 78.810 116.253 -5.691 1.00 31.14 113 LEU C N 1
ATOM 7452 C CA . LEU C 1 113 ? 78.043 116.336 -6.929 1.00 33.60 113 LEU C CA 1
ATOM 7453 C C . LEU C 1 113 ? 76.705 116.997 -6.645 1.00 36.52 113 LEU C C 1
ATOM 7454 O O . LEU C 1 113 ? 76.506 118.171 -6.975 1.00 43.43 113 LEU C O 1
ATOM 7459 N N . SER C 1 114 ? 75.774 116.260 -6.044 1.00 30.97 114 SER C N 1
ATOM 7460 C CA . SER C 1 114 ? 74.511 116.833 -5.610 1.00 33.84 114 SER C CA 1
ATOM 7461 C C . SER C 1 114 ? 74.683 117.303 -4.176 1.00 34.22 114 SER C C 1
ATOM 7462 O O . SER C 1 114 ? 74.956 116.492 -3.282 1.00 38.17 114 SER C O 1
ATOM 7465 N N . ARG C 1 115 ? 74.550 118.607 -3.958 1.00 30.58 115 ARG C N 1
ATOM 7466 C CA . ARG C 1 115 ? 74.799 119.169 -2.639 1.00 37.21 115 ARG C CA 1
ATOM 7467 C C . ARG C 1 115 ? 73.531 119.359 -1.818 1.00 35.86 115 ARG C C 1
ATOM 7468 O O . ARG C 1 115 ? 73.606 119.896 -0.706 1.00 43.34 115 ARG C O 1
ATOM 7476 N N . VAL C 1 116 ? 72.377 118.916 -2.319 1.00 24.75 116 VAL C N 1
ATOM 7477 C CA . VAL C 1 116 ? 71.133 119.090 -1.571 1.00 22.34 116 VAL C CA 1
ATOM 7478 C C . VAL C 1 116 ? 71.174 118.237 -0.306 1.00 27.62 116 VAL C C 1
ATOM 7479 O O . VAL C 1 116 ? 71.761 117.149 -0.289 1.00 26.45 116 VAL C O 1
ATOM 7483 N N . LYS C 1 117 ? 70.560 118.734 0.771 1.00 29.16 117 LYS C N 1
ATOM 7484 C CA . LYS C 1 117 ? 70.464 118.005 2.038 1.00 32.05 117 LYS C CA 1
ATOM 7485 C C . LYS C 1 117 ? 69.086 117.345 2.114 1.00 34.88 117 LYS C C 1
ATOM 7486 O O . LYS C 1 117 ? 68.124 117.934 2.599 1.00 27.80 117 LYS C O 1
ATOM 7492 N N . LYS C 1 118 ? 68.988 116.107 1.639 1.00 32.84 118 LYS C N 1
ATOM 7493 C CA . LYS C 1 118 ? 67.727 115.392 1.732 1.00 32.19 118 LYS C CA 1
ATOM 7494 C C . LYS C 1 118 ? 67.604 114.731 3.096 1.00 26.94 118 LYS C C 1
ATOM 7495 O O . LYS C 1 118 ? 68.522 114.046 3.559 1.00 25.63 118 LYS C O 1
ATOM 7501 N N . LEU C 1 119 ? 66.455 114.943 3.733 1.00 24.42 119 LEU C N 1
ATOM 7502 C CA . LEU C 1 119 ? 66.267 114.414 5.074 1.00 21.53 119 LEU C CA 1
ATOM 7503 C C . LEU C 1 119 ? 66.217 112.901 5.049 1.00 32.52 119 LEU C C 1
ATOM 7504 O O . LEU C 1 119 ? 66.684 112.250 5.994 1.00 30.45 119 LEU C O 1
ATOM 7509 N N . TYR C 1 120 ? 65.694 112.332 3.956 1.00 38.45 120 TYR C N 1
ATOM 7510 C CA . TYR C 1 120 ? 65.729 110.886 3.768 1.00 34.75 120 TYR C CA 1
ATOM 7511 C C . TYR C 1 120 ? 67.154 110.359 3.865 1.00 27.02 120 TYR C C 1
ATOM 7512 O O . TYR C 1 120 ? 67.423 109.382 4.573 1.00 31.37 120 TYR C O 1
ATOM 7521 N N . GLY C 1 121 ? 68.079 110.989 3.142 1.00 22.11 121 GLY C N 1
ATOM 7522 C CA . GLY C 1 121 ? 69.459 110.514 3.161 1.00 26.51 121 GLY C CA 1
ATOM 7523 C C . GLY C 1 121 ? 70.142 110.788 4.482 1.00 30.09 121 GLY C C 1
ATOM 7524 O O . GLY C 1 121 ? 70.936 109.976 4.965 1.00 28.47 121 GLY C O 1
ATOM 7525 N N . ASN C 1 122 ? 69.849 111.940 5.089 1.00 36.94 122 ASN C N 1
ATOM 7526 C CA . ASN C 1 122 ? 70.510 112.258 6.345 1.00 23.78 122 ASN C CA 1
ATOM 7527 C C . ASN C 1 122 ? 69.961 111.416 7.484 1.00 36.26 122 ASN C C 1
ATOM 7528 O O . ASN C 1 122 ? 70.676 111.170 8.463 1.00 39.39 122 ASN C O 1
ATOM 7533 N N . ALA C 1 123 ? 68.726 110.926 7.353 1.00 33.46 123 ALA C N 1
ATOM 7534 C CA . ALA C 1 123 ? 68.248 109.906 8.273 1.00 22.96 123 ALA C CA 1
ATOM 7535 C C . ALA C 1 123 ? 69.068 108.632 8.128 1.00 23.41 123 ALA C C 1
ATOM 7536 O O . ALA C 1 123 ? 69.526 108.054 9.122 1.00 25.21 123 ALA C O 1
ATOM 7538 N N . PHE C 1 124 ? 69.296 108.192 6.891 1.00 22.39 124 PHE C N 1
ATOM 7539 C CA . PHE C 1 124 ? 70.016 106.943 6.711 1.00 30.42 124 PHE C CA 1
ATOM 7540 C C . PHE C 1 124 ? 71.455 107.030 7.221 1.00 28.30 124 PHE C C 1
ATOM 7541 O O . PHE C 1 124 ? 72.040 105.998 7.535 1.00 24.82 124 PHE C O 1
ATOM 7549 N N . ALA C 1 125 ? 72.025 108.234 7.317 1.00 22.33 125 ALA C N 1
ATOM 7550 C CA . ALA C 1 125 ? 73.350 108.397 7.913 1.00 25.53 125 ALA C CA 1
ATOM 7551 C C . ALA C 1 125 ? 73.305 108.189 9.421 1.00 38.22 125 ALA C C 1
ATOM 7552 O O . ALA C 1 125 ? 74.154 107.491 9.990 1.00 36.18 125 ALA C O 1
ATOM 7554 N N . VAL C 1 126 ? 72.323 108.805 10.088 1.00 40.00 126 VAL C N 1
ATOM 7555 C CA . VAL C 1 126 ? 72.139 108.592 11.520 1.00 30.57 126 VAL C CA 1
ATOM 7556 C C . VAL C 1 126 ? 71.919 107.109 11.799 1.00 33.24 126 VAL C C 1
ATOM 7557 O O . VAL C 1 126 ? 72.575 106.513 12.665 1.00 36.31 126 VAL C O 1
ATOM 7561 N N . TYR C 1 127 ? 71.007 106.494 11.041 1.00 39.71 127 TYR C N 1
ATOM 7562 C CA . TYR C 1 127 ? 70.752 105.057 11.107 1.00 33.21 127 TYR C CA 1
ATOM 7563 C C . TYR C 1 127 ? 72.057 104.266 11.094 1.00 36.60 127 TYR C C 1
ATOM 7564 O O . TYR C 1 127 ? 72.301 103.400 11.948 1.00 28.42 127 TYR C O 1
ATOM 7573 N N . ALA C 1 128 ? 72.932 104.597 10.158 1.00 29.43 128 ALA C N 1
ATOM 7574 C CA . ALA C 1 128 ? 74.094 103.769 9.897 1.00 26.36 128 ALA C CA 1
ATOM 7575 C C . ALA C 1 128 ? 75.271 104.130 10.790 1.00 24.41 128 ALA C C 1
ATOM 7576 O O . ALA C 1 128 ? 76.110 103.266 11.062 1.00 25.92 128 ALA C O 1
ATOM 7578 N N . LEU C 1 129 ? 75.373 105.400 11.200 1.00 27.77 129 LEU C N 1
ATOM 7579 C CA . LEU C 1 129 ? 76.434 105.812 12.116 1.00 26.16 129 LEU C CA 1
ATOM 7580 C C . LEU C 1 129 ? 76.221 105.202 13.494 1.00 30.53 129 LEU C C 1
ATOM 7581 O O . LEU C 1 129 ? 77.183 104.811 14.171 1.00 32.88 129 LEU C O 1
ATOM 7586 N N . ALA C 1 130 ? 74.956 105.129 13.927 1.00 22.47 130 ALA C N 1
ATOM 7587 C CA . ALA C 1 130 ? 74.642 104.507 15.208 1.00 29.25 130 ALA C CA 1
ATOM 7588 C C . ALA C 1 130 ? 74.924 103.015 15.168 1.00 28.90 130 ALA C C 1
ATOM 7589 O O . ALA C 1 130 ? 75.514 102.461 16.109 1.00 29.65 130 ALA C O 1
ATOM 7591 N N . ALA C 1 131 ? 74.626 102.379 14.063 1.00 24.65 131 ALA C N 1
ATOM 7592 C CA . ALA C 1 131 ? 74.918 100.990 13.980 1.00 24.42 131 ALA C CA 1
ATOM 7593 C C . ALA C 1 131 ? 76.458 100.757 13.983 1.00 30.88 131 ALA C C 1
ATOM 7594 O O . ALA C 1 131 ? 76.927 99.825 14.521 1.00 23.23 131 ALA C O 1
ATOM 7596 N N . TYR C 1 132 ? 77.183 101.652 13.373 1.00 23.10 132 TYR C N 1
ATOM 7597 C CA . TYR C 1 132 ? 78.618 101.544 13.275 1.00 31.67 132 TYR C CA 1
ATOM 7598 C C . TYR C 1 132 ? 79.274 101.847 14.615 1.00 38.53 132 TYR C C 1
ATOM 7599 O O . TYR C 1 132 ? 80.225 101.210 14.994 1.00 30.53 132 TYR C O 1
ATOM 7608 N N . HIS C 1 133 ? 78.676 102.765 15.365 1.00 42.39 133 HIS C N 1
ATOM 7609 C CA . HIS C 1 133 ? 79.165 103.057 16.683 1.00 39.32 133 HIS C CA 1
ATOM 7610 C C . HIS C 1 133 ? 79.014 101.825 17.541 1.00 39.44 133 HIS C C 1
ATOM 7611 O O . HIS C 1 133 ? 79.902 101.489 18.246 1.00 33.75 133 HIS C O 1
ATOM 7618 N N . THR C 1 134 ? 77.895 101.146 17.432 1.00 38.95 134 THR C N 1
ATOM 7619 C CA . THR C 1 134 ? 77.672 99.971 18.160 1.00 43.20 134 THR C CA 1
ATOM 7620 C C . THR C 1 134 ? 78.649 98.879 17.745 1.00 43.46 134 THR C C 1
ATOM 7621 O O . THR C 1 134 ? 79.147 98.186 18.589 1.00 54.41 134 THR C O 1
ATOM 7625 N N . ALA C 1 135 ? 78.946 98.731 16.474 1.00 32.46 135 ALA C N 1
ATOM 7626 C CA . ALA C 1 135 ? 79.812 97.666 16.042 1.00 33.04 135 ALA C CA 1
ATOM 7627 C C . ALA C 1 135 ? 81.298 97.908 16.270 1.00 41.41 135 ALA C C 1
ATOM 7628 O O . ALA C 1 135 ? 82.020 97.013 16.567 1.00 43.26 135 ALA C O 1
ATOM 7630 N N . SER C 1 136 ? 81.727 99.135 16.145 1.00 44.05 136 SER C N 1
ATOM 7631 C CA . SER C 1 136 ? 83.138 99.443 16.219 1.00 44.28 136 SER C CA 1
ATOM 7632 C C . SER C 1 136 ? 83.649 100.138 17.471 1.00 41.51 136 SER C C 1
ATOM 7633 O O . SER C 1 136 ? 84.813 100.064 17.788 1.00 34.43 136 SER C O 1
ATOM 7636 N N . GLY C 1 137 ? 82.765 100.852 18.125 1.00 35.41 137 GLY C N 1
ATOM 7637 C CA . GLY C 1 137 ? 83.096 101.584 19.297 1.00 39.15 137 GLY C CA 1
ATOM 7638 C C . GLY C 1 137 ? 83.579 102.952 18.968 1.00 38.48 137 GLY C C 1
ATOM 7639 O O . GLY C 1 137 ? 83.908 103.675 19.820 1.00 38.00 137 GLY C O 1
ATOM 7640 N N . ASP C 1 138 ? 83.588 103.300 17.705 1.00 37.37 138 ASP C N 1
ATOM 7641 C CA . ASP C 1 138 ? 84.056 104.570 17.275 1.00 33.59 138 ASP C CA 1
ATOM 7642 C C . ASP C 1 138 ? 83.225 105.729 17.743 1.00 31.93 138 ASP C C 1
ATOM 7643 O O . ASP C 1 138 ? 82.151 105.935 17.283 1.00 41.12 138 ASP C O 1
ATOM 7648 N N . ARG C 1 139 ? 83.769 106.498 18.680 1.00 33.41 139 ARG C N 1
ATOM 7649 C CA . ARG C 1 139 ? 83.068 107.649 19.241 1.00 41.45 139 ARG C CA 1
ATOM 7650 C C . ARG C 1 139 ? 82.712 108.719 18.209 1.00 45.58 139 ARG C C 1
ATOM 7651 O O . ARG C 1 139 ? 81.625 109.294 18.256 1.00 43.56 139 ARG C O 1
ATOM 7659 N N . GLU C 1 140 ? 83.626 108.985 17.281 1.00 40.27 140 GLU C N 1
ATOM 7660 C CA . GLU C 1 140 ? 83.399 109.985 16.283 1.00 41.15 140 GLU C CA 1
ATOM 7661 C C . GLU C 1 140 ? 82.090 109.709 15.552 1.00 37.42 140 GLU C C 1
ATOM 7662 O O . GLU C 1 140 ? 81.378 110.593 15.276 1.00 36.52 140 GLU C O 1
ATOM 7668 N N . ALA C 1 141 ? 81.791 108.467 15.287 1.00 28.56 141 ALA C N 1
ATOM 7669 C CA . ALA C 1 141 ? 80.605 108.137 14.598 1.00 36.08 141 ALA C CA 1
ATOM 7670 C C . ALA C 1 141 ? 79.366 108.565 15.387 1.00 31.03 141 ALA C C 1
ATOM 7671 O O . ALA C 1 141 ? 78.465 109.095 14.837 1.00 26.95 141 ALA C O 1
ATOM 7673 N N . LEU C 1 142 ? 79.374 108.368 16.690 1.00 37.54 142 LEU C N 1
ATOM 7674 C CA . LEU C 1 142 ? 78.214 108.725 17.494 1.00 34.90 142 LEU C CA 1
ATOM 7675 C C . LEU C 1 142 ? 78.086 110.235 17.628 1.00 36.18 142 LEU C C 1
ATOM 7676 O O . LEU C 1 142 ? 76.976 110.781 17.536 1.00 32.87 142 LEU C O 1
ATOM 7681 N N . THR C 1 143 ? 79.207 110.918 17.874 1.00 33.22 143 THR C N 1
ATOM 7682 C CA . THR C 1 143 ? 79.231 112.379 17.831 1.00 29.87 143 THR C CA 1
ATOM 7683 C C . THR C 1 143 ? 78.617 112.892 16.533 1.00 34.72 143 THR C C 1
ATOM 7684 O O . THR C 1 143 ? 77.772 113.793 16.538 1.00 33.31 143 THR C O 1
ATOM 7688 N N . LEU C 1 144 ? 79.042 112.313 15.406 1.00 36.14 144 LEU C N 1
ATOM 7689 C CA . LEU C 1 144 ? 78.536 112.713 14.100 1.00 41.13 144 LEU C CA 1
ATOM 7690 C C . LEU C 1 144 ? 77.054 112.411 13.961 1.00 37.46 144 LEU C C 1
ATOM 7691 O O . LEU C 1 144 ? 76.327 113.158 13.301 1.00 28.57 144 LEU C O 1
ATOM 7696 N N . ALA C 1 145 ? 76.602 111.297 14.543 1.00 36.16 145 ALA C N 1
ATOM 7697 C CA . ALA C 1 145 ? 75.175 111.000 14.569 1.00 32.89 145 ALA C CA 1
ATOM 7698 C C . ALA C 1 145 ? 74.408 112.089 15.303 1.00 40.73 145 ALA C C 1
ATOM 7699 O O . ALA C 1 145 ? 73.378 112.571 14.819 1.00 47.49 145 ALA C O 1
ATOM 7701 N N . TRP C 1 146 ? 74.897 112.497 16.479 1.00 32.92 146 TRP C N 1
ATOM 7702 C CA . TRP C 1 146 ? 74.170 113.501 17.248 1.00 31.02 146 TRP C CA 1
ATOM 7703 C C . TRP C 1 146 ? 74.126 114.829 16.516 1.00 35.18 146 TRP C C 1
ATOM 7704 O O . TRP C 1 146 ? 73.131 115.553 16.599 1.00 37.11 146 TRP C O 1
ATOM 7715 N N . GLU C 1 147 ? 75.208 115.188 15.825 1.00 37.23 147 GLU C N 1
ATOM 7716 C CA . GLU C 1 147 ? 75.221 116.459 15.108 1.00 37.22 147 GLU C CA 1
ATOM 7717 C C . GLU C 1 147 ? 74.204 116.449 13.982 1.00 33.14 147 GLU C C 1
ATOM 7718 O O . GLU C 1 147 ? 73.545 117.459 13.711 1.00 28.94 147 GLU C O 1
ATOM 7724 N N . THR C 1 148 ? 74.081 115.315 13.297 1.00 30.56 148 THR C N 1
ATOM 7725 C CA . THR C 1 148 ? 73.053 115.198 12.275 1.00 29.36 148 THR C CA 1
ATOM 7726 C C . THR C 1 148 ? 71.651 115.190 12.897 1.00 32.42 148 THR C C 1
ATOM 7727 O O . THR C 1 148 ? 70.734 115.851 12.394 1.00 24.22 148 THR C O 1
ATOM 7731 N N . PHE C 1 149 ? 71.466 114.452 13.990 1.00 32.04 149 PHE C N 1
ATOM 7732 C CA . PHE C 1 149 ? 70.172 114.462 14.672 1.00 34.99 149 PHE C CA 1
ATOM 7733 C C . PHE C 1 149 ? 69.754 115.880 15.040 1.00 37.06 149 PHE C C 1
ATOM 7734 O O . PHE C 1 149 ? 68.595 116.264 14.849 1.00 43.05 149 PHE C O 1
ATOM 7742 N N . ASP C 1 150 ? 70.692 116.675 15.565 1.00 33.12 150 ASP C N 1
ATOM 7743 C CA . ASP C 1 150 ? 70.377 118.042 15.971 1.00 40.52 150 ASP C CA 1
ATOM 7744 C C . ASP C 1 150 ? 70.027 118.919 14.779 1.00 35.24 150 ASP C C 1
ATOM 7745 O O . ASP C 1 150 ? 69.211 119.835 14.910 1.00 32.88 150 ASP C O 1
ATOM 7750 N N . LEU C 1 151 ? 70.656 118.675 13.626 1.00 38.21 151 LEU C N 1
ATOM 7751 C CA . LEU C 1 151 ? 70.307 119.400 12.408 1.00 43.75 151 LEU C CA 1
ATOM 7752 C C . LEU C 1 151 ? 68.876 119.105 11.979 1.00 39.51 151 LEU C C 1
ATOM 7753 O O . LEU C 1 151 ? 68.113 120.015 11.623 1.00 30.39 151 LEU C O 1
ATOM 7758 N N . LEU C 1 152 ? 68.509 117.823 11.960 1.00 36.01 152 LEU C N 1
ATOM 7759 C CA . LEU C 1 152 ? 67.162 117.469 11.548 1.00 38.47 152 LEU C CA 1
ATOM 7760 C C . LEU C 1 152 ? 66.137 118.019 12.525 1.00 35.55 152 LEU C C 1
ATOM 7761 O O . LEU C 1 152 ? 65.052 118.451 12.118 1.00 26.24 152 LEU C O 1
ATOM 7766 N N . GLU C 1 153 ? 66.474 118.045 13.816 1.00 29.69 153 GLU C N 1
ATOM 7767 C CA . GLU C 1 153 ? 65.527 118.565 14.789 1.00 33.16 153 GLU C CA 1
ATOM 7768 C C . GLU C 1 153 ? 65.424 120.080 14.679 1.00 37.40 153 GLU C C 1
ATOM 7769 O O . GLU C 1 153 ? 64.320 120.632 14.564 1.00 34.31 153 GLU C O 1
ATOM 7775 N N . ASP C 1 154 ? 66.570 120.768 14.665 1.00 31.22 154 ASP C N 1
ATOM 7776 C CA . ASP C 1 154 ? 66.557 122.229 14.683 1.00 32.48 154 ASP C CA 1
ATOM 7777 C C . ASP C 1 154 ? 66.239 122.830 13.318 1.00 34.88 154 ASP C C 1
ATOM 7778 O O . ASP C 1 154 ? 65.605 123.887 13.240 1.00 39.03 154 ASP C O 1
ATOM 7783 N N . ARG C 1 155 ? 66.675 122.192 12.237 1.00 37.59 155 ARG C N 1
ATOM 7784 C CA . ARG C 1 155 ? 66.412 122.711 10.900 1.00 38.64 155 ARG C CA 1
ATOM 7785 C C . ARG C 1 155 ? 65.273 121.998 10.186 1.00 34.80 155 ARG C C 1
ATOM 7786 O O . ARG C 1 155 ? 64.479 122.644 9.495 1.00 36.87 155 ARG C O 1
ATOM 7794 N N . GLY C 1 156 ? 65.176 120.677 10.330 1.00 27.76 156 GLY C N 1
ATOM 7795 C CA . GLY C 1 156 ? 64.196 119.931 9.561 1.00 41.75 156 GLY C CA 1
ATOM 7796 C C . GLY C 1 156 ? 62.777 120.073 10.069 1.00 43.41 156 GLY C C 1
ATOM 7797 O O . GLY C 1 156 ? 61.838 120.175 9.273 1.00 49.40 156 GLY C O 1
ATOM 7798 N N . ARG C 1 157 ? 62.599 120.078 11.390 1.00 38.24 157 ARG C N 1
ATOM 7799 C CA . ARG C 1 157 ? 61.256 120.045 11.966 1.00 36.46 157 ARG C CA 1
ATOM 7800 C C . ARG C 1 157 ? 60.420 121.254 11.548 1.00 31.42 157 ARG C C 1
ATOM 7801 O O . ARG C 1 157 ? 60.882 122.398 11.565 1.00 30.61 157 ARG C O 1
ATOM 7809 N N . ASP C 1 158 ? 59.161 120.991 11.195 1.00 30.74 158 ASP C N 1
ATOM 7810 C CA . ASP C 1 158 ? 58.189 122.061 11.027 1.00 29.27 158 ASP C CA 1
ATOM 7811 C C . ASP C 1 158 ? 57.455 122.174 12.363 1.00 35.04 158 ASP C C 1
ATOM 7812 O O . ASP C 1 158 ? 56.658 121.304 12.727 1.00 33.41 158 ASP C O 1
ATOM 7817 N N . ARG C 1 159 ? 57.774 123.239 13.106 1.00 33.27 159 ARG C N 1
ATOM 7818 C CA . ARG C 1 159 ? 57.236 123.423 14.440 1.00 39.43 159 ARG C CA 1
ATOM 7819 C C . ARG C 1 159 ? 55.801 123.921 14.436 1.00 39.40 159 ARG C C 1
ATOM 7820 O O . ARG C 1 159 ? 55.146 123.856 15.484 1.00 37.77 159 ARG C O 1
ATOM 7828 N N . ARG C 1 160 ? 55.284 124.387 13.296 1.00 36.83 160 ARG C N 1
ATOM 7829 C CA . ARG C 1 160 ? 53.895 124.827 13.246 1.00 39.45 160 ARG C CA 1
ATOM 7830 C C . ARG C 1 160 ? 52.933 123.668 13.009 1.00 40.95 160 ARG C C 1
ATOM 7831 O O . ARG C 1 160 ? 51.955 123.509 13.752 1.00 35.63 160 ARG C O 1
ATOM 7839 N N . HIS C 1 161 ? 53.200 122.843 11.997 1.00 31.73 161 HIS C N 1
ATOM 7840 C CA . HIS C 1 161 ? 52.302 121.753 11.624 1.00 34.61 161 HIS C CA 1
ATOM 7841 C C . HIS C 1 161 ? 52.808 120.375 12.007 1.00 30.70 161 HIS C C 1
ATOM 7842 O O . HIS C 1 161 ? 52.108 119.389 11.756 1.00 34.49 161 HIS C O 1
ATOM 7849 N N . GLY C 1 162 ? 53.988 120.274 12.608 1.00 21.63 162 GLY C N 1
ATOM 7850 C CA . GLY C 1 162 ? 54.572 118.983 12.890 1.00 30.19 162 GLY C CA 1
ATOM 7851 C C . GLY C 1 162 ? 55.238 118.382 11.666 1.00 31.65 162 GLY C C 1
ATOM 7852 O O . GLY C 1 162 ? 55.055 118.815 10.526 1.00 26.95 162 GLY C O 1
ATOM 7853 N N . GLY C 1 163 ? 56.020 117.356 11.918 1.00 29.40 163 GLY C N 1
ATOM 7854 C CA . GLY C 1 163 ? 56.672 116.645 10.847 1.00 20.95 163 GLY C CA 1
ATOM 7855 C C . GLY C 1 163 ? 57.932 117.355 10.398 1.00 28.26 163 GLY C C 1
ATOM 7856 O O . GLY C 1 163 ? 58.407 118.327 11.002 1.00 28.62 163 GLY C O 1
ATOM 7857 N N . TYR C 1 164 ? 58.456 116.867 9.281 1.00 35.05 164 TYR C N 1
ATOM 7858 C CA . TYR C 1 164 ? 59.710 117.321 8.704 1.00 33.48 164 TYR C CA 1
ATOM 7859 C C . TYR C 1 164 ? 59.499 117.742 7.251 1.00 38.04 164 TYR C C 1
ATOM 7860 O O . TYR C 1 164 ? 58.690 117.147 6.528 1.00 31.97 164 TYR C O 1
ATOM 7869 N N . TYR C 1 165 ? 60.217 118.786 6.845 1.00 31.98 165 TYR C N 1
ATOM 7870 C CA . TYR C 1 165 ? 60.361 119.117 5.436 1.00 33.26 165 TYR C CA 1
ATOM 7871 C C . TYR C 1 165 ? 61.198 118.059 4.726 1.00 33.83 165 TYR C C 1
ATOM 7872 O O . TYR C 1 165 ? 62.041 117.390 5.335 1.00 33.46 165 TYR C O 1
ATOM 7881 N N . GLU C 1 166 ? 60.967 117.925 3.416 1.00 21.67 166 GLU C N 1
ATOM 7882 C CA . GLU C 1 166 ? 61.554 116.826 2.656 1.00 21.29 166 GLU C CA 1
ATOM 7883 C C . GLU C 1 166 ? 63.066 116.985 2.499 1.00 32.15 166 GLU C C 1
ATOM 7884 O O . GLU C 1 166 ? 63.823 116.018 2.659 1.00 32.36 166 GLU C O 1
ATOM 7890 N N . ALA C 1 167 ? 63.524 118.194 2.177 1.00 31.26 167 ALA C N 1
ATOM 7891 C CA . ALA C 1 167 ? 64.922 118.420 1.835 1.00 32.85 167 ALA C CA 1
ATOM 7892 C C . ALA C 1 167 ? 65.228 119.897 2.010 1.00 31.47 167 ALA C C 1
ATOM 7893 O O . ALA C 1 167 ? 64.327 120.714 2.218 1.00 31.42 167 ALA C O 1
ATOM 7895 N N . PHE C 1 168 ? 66.516 120.231 1.904 1.00 29.24 168 PHE C N 1
ATOM 7896 C CA . PHE C 1 168 ? 66.975 121.608 2.031 1.00 30.12 168 PHE C CA 1
ATOM 7897 C C . PHE C 1 168 ? 68.093 121.885 1.039 1.00 31.56 168 PHE C C 1
ATOM 7898 O O . PHE C 1 168 ? 68.768 120.973 0.560 1.00 38.83 168 PHE C O 1
ATOM 7906 N N . THR C 1 169 ? 68.312 123.169 0.781 1.00 26.51 169 THR C N 1
ATOM 7907 C CA . THR C 1 169 ? 69.535 123.601 0.123 1.00 35.10 169 THR C CA 1
ATOM 7908 C C . THR C 1 169 ? 70.767 123.236 0.960 1.00 38.32 169 THR C C 1
ATOM 7909 O O . THR C 1 169 ? 70.687 123.026 2.174 1.00 33.05 169 THR C O 1
ATOM 7913 N N . GLU C 1 170 ? 71.922 123.167 0.271 1.00 34.09 170 GLU C N 1
ATOM 7914 C CA . GLU C 1 170 ? 73.177 122.736 0.887 1.00 31.03 170 GLU C CA 1
ATOM 7915 C C . GLU C 1 170 ? 73.447 123.456 2.203 1.00 30.45 170 GLU C C 1
ATOM 7916 O O . GLU C 1 170 ? 73.995 122.868 3.142 1.00 34.96 170 GLU C O 1
ATOM 7922 N N . ASP C 1 171 ? 73.087 124.731 2.276 1.00 26.25 171 ASP C N 1
ATOM 7923 C CA . ASP C 1 171 ? 73.364 125.558 3.435 1.00 33.83 171 ASP C CA 1
ATOM 7924 C C . ASP C 1 171 ? 72.266 125.491 4.487 1.00 38.46 171 ASP C C 1
ATOM 7925 O O . ASP C 1 171 ? 72.327 126.251 5.453 1.00 36.31 171 ASP C O 1
ATOM 7930 N N . TRP C 1 172 ? 71.260 124.621 4.298 1.00 32.83 172 TRP C N 1
ATOM 7931 C CA . TRP C 1 172 ? 70.120 124.413 5.207 1.00 36.88 172 TRP C CA 1
ATOM 7932 C C . TRP C 1 172 ? 69.218 125.638 5.344 1.00 38.77 172 TRP C C 1
ATOM 7933 O O . TRP C 1 172 ? 68.376 125.685 6.249 1.00 37.15 172 TRP C O 1
ATOM 7944 N N . SER C 1 173 ? 69.338 126.629 4.457 1.00 34.23 173 SER C N 1
ATOM 7945 C CA . SER C 1 173 ? 68.515 127.825 4.611 1.00 36.64 173 SER C CA 1
ATOM 7946 C C . SER C 1 173 ? 67.090 127.600 4.120 1.00 40.39 173 SER C C 1
ATOM 7947 O O . SER C 1 173 ? 66.131 127.991 4.798 1.00 43.74 173 SER C O 1
ATOM 7950 N N . THR C 1 174 ? 66.930 126.966 2.961 1.00 37.62 174 THR C N 1
ATOM 7951 C CA . THR C 1 174 ? 65.654 126.921 2.261 1.00 42.18 174 THR C CA 1
ATOM 7952 C C . THR C 1 174 ? 65.154 125.489 2.135 1.00 38.66 174 THR C C 1
ATOM 7953 O O . THR C 1 174 ? 65.882 124.623 1.629 1.00 34.90 174 THR C O 1
ATOM 7957 N N . PRO C 1 175 ? 63.928 125.203 2.549 1.00 40.16 175 PRO C N 1
ATOM 7958 C CA . PRO C 1 175 ? 63.389 123.855 2.361 1.00 42.46 175 PRO C CA 1
ATOM 7959 C C . PRO C 1 175 ? 62.952 123.639 0.920 1.00 37.35 175 PRO C C 1
ATOM 7960 O O . PRO C 1 175 ? 62.598 124.580 0.208 1.00 36.88 175 PRO C O 1
ATOM 7964 N N . LEU C 1 176 ? 63.015 122.372 0.489 1.00 36.39 176 LEU C N 1
ATOM 7965 C CA . LEU C 1 176 ? 62.698 121.954 -0.871 1.00 33.29 176 LEU C CA 1
ATOM 7966 C C . LEU C 1 176 ? 61.695 120.807 -0.883 1.00 40.10 176 LEU C C 1
ATOM 7967 O O . LEU C 1 176 ? 61.782 119.894 -0.046 1.00 37.21 176 LEU C O 1
ATOM 7972 N N . PRO C 1 177 ? 60.748 120.819 -1.828 1.00 37.07 177 PRO C N 1
ATOM 7973 C CA . PRO C 1 177 ? 59.726 119.770 -1.910 1.00 26.02 177 PRO C CA 1
ATOM 7974 C C . PRO C 1 177 ? 60.140 118.613 -2.808 1.00 26.42 177 PRO C C 1
ATOM 7975 O O . PRO C 1 177 ? 61.013 118.732 -3.666 1.00 41.60 177 PRO C O 1
ATOM 7979 N N . GLU C 1 178 ? 59.468 117.485 -2.620 1.00 27.83 178 GLU C N 1
ATOM 7980 C CA . GLU C 1 178 ? 59.709 116.337 -3.491 1.00 25.97 178 GLU C CA 1
ATOM 7981 C C . GLU C 1 178 ? 58.992 116.525 -4.821 1.00 29.28 178 GLU C C 1
ATOM 7982 O O . GLU C 1 178 ? 57.759 116.668 -4.832 1.00 46.91 178 GLU C O 1
ATOM 7988 N N . PRO C 1 179 ? 59.708 116.560 -5.949 1.00 34.69 179 PRO C N 1
ATOM 7989 C CA . PRO C 1 179 ? 59.037 116.607 -7.255 1.00 36.62 179 PRO C CA 1
ATOM 7990 C C . PRO C 1 179 ? 58.117 115.409 -7.456 1.00 33.48 179 PRO C C 1
ATOM 7991 O O . PRO C 1 179 ? 58.453 114.274 -7.109 1.00 35.28 179 PRO C O 1
ATOM 7995 N N . LEU C 1 180 ? 56.942 115.676 -8.002 1.00 32.60 180 LEU C N 1
ATOM 7996 C CA . LEU C 1 180 ? 55.920 114.655 -8.233 1.00 35.51 180 LEU C CA 1
ATOM 7997 C C . LEU C 1 180 ? 55.856 114.376 -9.728 1.00 36.28 180 LEU C C 1
ATOM 7998 O O . LEU C 1 180 ? 56.912 114.185 -10.333 1.00 43.44 180 LEU C O 1
ATOM 8003 N N . GLY C 1 181 ? 54.678 114.337 -10.368 1.00 41.10 181 GLY C N 1
ATOM 8004 C CA . GLY C 1 181 ? 54.622 114.195 -11.810 1.00 34.65 181 GLY C CA 1
ATOM 8005 C C . GLY C 1 181 ? 54.927 115.505 -12.520 1.00 43.95 181 GLY C C 1
ATOM 8006 O O . GLY C 1 181 ? 55.041 116.563 -11.902 1.00 48.79 181 GLY C O 1
ATOM 8007 N N . GLU C 1 182 ? 55.072 115.424 -13.844 1.00 42.95 182 GLU C N 1
ATOM 8008 C CA . GLU C 1 182 ? 55.230 116.633 -14.651 1.00 45.74 182 GLU C CA 1
ATOM 8009 C C . GLU C 1 182 ? 54.014 117.539 -14.487 1.00 39.43 182 GLU C C 1
ATOM 8010 O O . GLU C 1 182 ? 52.870 117.103 -14.649 1.00 31.79 182 GLU C O 1
ATOM 8016 N N . GLY C 1 183 ? 54.268 118.803 -14.160 1.00 31.07 183 GLY C N 1
ATOM 8017 C CA . GLY C 1 183 ? 53.221 119.769 -13.922 1.00 36.51 183 GLY C CA 1
ATOM 8018 C C . GLY C 1 183 ? 52.520 119.676 -12.582 1.00 36.14 183 GLY C C 1
ATOM 8019 O O . GLY C 1 183 ? 51.676 120.541 -12.285 1.00 35.15 183 GLY C O 1
ATOM 8020 N N . GLU C 1 184 ? 52.805 118.655 -11.773 1.00 30.63 184 GLU C N 1
ATOM 8021 C CA . GLU C 1 184 ? 52.180 118.544 -10.457 1.00 31.96 184 GLU C CA 1
ATOM 8022 C C . GLU C 1 184 ? 52.849 119.479 -9.461 1.00 31.50 184 GLU C C 1
ATOM 8023 O O . GLU C 1 184 ? 54.070 119.670 -9.481 1.00 25.64 184 GLU C O 1
ATOM 8029 N N . THR C 1 185 ? 52.043 120.056 -8.580 1.00 33.00 185 THR C N 1
ATOM 8030 C CA . THR C 1 185 ? 52.617 120.772 -7.457 1.00 36.71 185 THR C CA 1
ATOM 8031 C C . THR C 1 185 ? 53.412 119.797 -6.593 1.00 31.16 185 THR C C 1
ATOM 8032 O O . THR C 1 185 ? 52.883 118.743 -6.210 1.00 31.08 185 THR C O 1
ATOM 8036 N N . PRO C 1 186 ? 54.684 120.081 -6.307 1.00 32.11 186 PRO C N 1
ATOM 8037 C CA . PRO C 1 186 ? 55.517 119.112 -5.591 1.00 26.54 186 PRO C CA 1
ATOM 8038 C C . PRO C 1 186 ? 55.172 119.057 -4.109 1.00 25.01 186 PRO C C 1
ATOM 8039 O O . PRO C 1 186 ? 54.660 120.015 -3.531 1.00 25.35 186 PRO C O 1
ATOM 8043 N N . ALA C 1 187 ? 55.480 117.914 -3.493 1.00 25.60 187 ALA C N 1
ATOM 8044 C CA . ALA C 1 187 ? 55.048 117.632 -2.127 1.00 30.37 187 ALA C CA 1
ATOM 8045 C C . ALA C 1 187 ? 56.062 118.147 -1.104 1.00 32.19 187 ALA C C 1
ATOM 8046 O O . ALA C 1 187 ? 57.233 117.730 -1.141 1.00 30.88 187 ALA C O 1
ATOM 8048 N N . PRO C 1 188 ? 55.681 118.996 -0.169 1.00 32.13 188 PRO C N 1
ATOM 8049 C CA . PRO C 1 188 ? 56.668 119.452 0.815 1.00 31.60 188 PRO C CA 1
ATOM 8050 C C . PRO C 1 188 ? 57.058 118.351 1.805 1.00 31.40 188 PRO C C 1
ATOM 8051 O O . PRO C 1 188 ? 58.130 118.337 2.299 1.00 31.38 188 PRO C O 1
ATOM 8055 N N . LYS C 1 189 ? 56.121 117.448 2.074 1.00 33.49 189 LYS C N 1
ATOM 8056 C CA . LYS C 1 189 ? 56.357 116.345 2.996 1.00 31.70 189 LYS C CA 1
ATOM 8057 C C . LYS C 1 189 ? 55.995 115.024 2.333 1.00 37.82 189 LYS C C 1
ATOM 8058 O O . LYS C 1 189 ? 55.081 114.963 1.510 1.00 31.09 189 LYS C O 1
ATOM 8064 N N . THR C 1 190 ? 56.712 113.965 2.693 1.00 31.25 190 THR C N 1
ATOM 8065 C CA . THR C 1 190 ? 56.461 112.665 2.122 1.00 30.34 190 THR C CA 1
ATOM 8066 C C . THR C 1 190 ? 56.418 111.606 3.209 1.00 23.87 190 THR C C 1
ATOM 8067 O O . THR C 1 190 ? 57.106 111.722 4.152 1.00 29.87 190 THR C O 1
ATOM 8071 N N . MET C 1 191 ? 55.582 110.603 3.079 1.00 26.27 191 MET C N 1
ATOM 8072 C CA . MET C 1 191 ? 55.574 109.516 4.048 1.00 35.09 191 MET C CA 1
ATOM 8073 C C . MET C 1 191 ? 56.932 108.844 4.108 1.00 33.49 191 MET C C 1
ATOM 8074 O O . MET C 1 191 ? 57.390 108.444 5.186 1.00 29.79 191 MET C O 1
ATOM 8079 N N . ASN C 1 192 ? 57.571 108.692 2.943 1.00 30.73 192 ASN C N 1
ATOM 8080 C CA . ASN C 1 192 ? 58.805 107.927 2.821 1.00 33.54 192 ASN C CA 1
ATOM 8081 C C . ASN C 1 192 ? 59.885 108.490 3.734 1.00 33.08 192 ASN C C 1
ATOM 8082 O O . ASN C 1 192 ? 60.576 107.748 4.444 1.00 35.18 192 ASN C O 1
ATOM 8087 N N . THR C 1 193 ? 60.036 109.811 3.720 1.00 30.02 193 THR C N 1
ATOM 8088 C CA . THR C 1 193 ? 61.049 110.475 4.520 1.00 31.69 193 THR C CA 1
ATOM 8089 C C . THR C 1 193 ? 60.694 110.440 5.999 1.00 33.96 193 THR C C 1
ATOM 8090 O O . THR C 1 193 ? 61.585 110.306 6.849 1.00 27.23 193 THR C O 1
ATOM 8094 N N . HIS C 1 194 ? 59.400 110.530 6.329 1.00 26.72 194 HIS C N 1
ATOM 8095 C CA . HIS C 1 194 ? 59.016 110.400 7.730 1.00 25.89 194 HIS C CA 1
ATOM 8096 C C . HIS C 1 194 ? 59.233 108.979 8.223 1.00 31.27 194 HIS C C 1
ATOM 8097 O O . HIS C 1 194 ? 59.578 108.765 9.396 1.00 32.21 194 HIS C O 1
ATOM 8104 N N . LEU C 1 195 ? 59.073 108.001 7.333 1.00 26.55 195 LEU C N 1
ATOM 8105 C CA . LEU C 1 195 ? 59.250 106.610 7.724 1.00 27.39 195 LEU C CA 1
ATOM 8106 C C . LEU C 1 195 ? 60.699 106.335 8.112 1.00 34.60 195 LEU C C 1
ATOM 8107 O O . LEU C 1 195 ? 60.972 105.709 9.144 1.00 37.03 195 LEU C O 1
ATOM 8112 N N . HIS C 1 196 ? 61.653 106.817 7.315 1.00 27.32 196 HIS C N 1
ATOM 8113 C CA . HIS C 1 196 ? 63.032 106.458 7.629 1.00 24.40 196 HIS C CA 1
ATOM 8114 C C . HIS C 1 196 ? 63.681 107.371 8.671 1.00 24.12 196 HIS C C 1
ATOM 8115 O O . HIS C 1 196 ? 64.645 106.943 9.318 1.00 26.86 196 HIS C O 1
ATOM 8122 N N . ILE C 1 197 ? 63.174 108.590 8.888 1.00 27.08 197 ILE C N 1
ATOM 8123 C CA . ILE C 1 197 ? 63.599 109.337 10.076 1.00 27.35 197 ILE C CA 1
ATOM 8124 C C . ILE C 1 197 ? 63.219 108.572 11.339 1.00 28.53 197 ILE C C 1
ATOM 8125 O O . ILE C 1 197 ? 64.000 108.485 12.298 1.00 27.09 197 ILE C O 1
ATOM 8130 N N . LEU C 1 198 ? 62.006 108.009 11.359 1.00 31.15 198 LEU C N 1
ATOM 8131 C CA . LEU C 1 198 ? 61.573 107.204 12.495 1.00 31.59 198 LEU C CA 1
ATOM 8132 C C . LEU C 1 198 ? 62.424 105.952 12.631 1.00 30.13 198 LEU C C 1
ATOM 8133 O O . LEU C 1 198 ? 62.796 105.565 13.743 1.00 22.29 198 LEU C O 1
ATOM 8138 N N . GLU C 1 199 ? 62.699 105.291 11.506 1.00 21.55 199 GLU C N 1
ATOM 8139 C CA . GLU C 1 199 ? 63.614 104.157 11.479 1.00 23.51 199 GLU C CA 1
ATOM 8140 C C . GLU C 1 199 ? 64.968 104.525 12.093 1.00 33.62 199 GLU C C 1
ATOM 8141 O O . GLU C 1 199 ? 65.481 103.832 12.985 1.00 33.69 199 GLU C O 1
ATOM 8147 N N . ALA C 1 200 ? 65.562 105.618 11.617 1.00 29.81 200 ALA C N 1
ATOM 8148 C CA . ALA C 1 200 ? 66.837 106.064 12.166 1.00 31.38 200 ALA C CA 1
ATOM 8149 C C . ALA C 1 200 ? 66.734 106.292 13.668 1.00 30.43 200 ALA C C 1
ATOM 8150 O O . ALA C 1 200 ? 67.563 105.807 14.438 1.00 33.70 200 ALA C O 1
ATOM 8152 N N . TYR C 1 201 ? 65.694 106.999 14.105 1.00 30.01 201 TYR C N 1
ATOM 8153 C CA . TYR C 1 201 ? 65.635 107.425 15.499 1.00 25.82 201 TYR C CA 1
ATOM 8154 C C . TYR C 1 201 ? 65.423 106.238 16.423 1.00 28.87 201 TYR C C 1
ATOM 8155 O O . TYR C 1 201 ? 65.989 106.194 17.521 1.00 26.35 201 TYR C O 1
ATOM 8164 N N . SER C 1 202 ? 64.642 105.252 15.985 1.00 26.09 202 SER C N 1
ATOM 8165 C CA . SER C 1 202 ? 64.495 104.033 16.771 1.00 29.33 202 SER C CA 1
ATOM 8166 C C . SER C 1 202 ? 65.852 103.419 17.092 1.00 29.74 202 SER C C 1
ATOM 8167 O O . SER C 1 202 ? 66.118 103.024 18.231 1.00 32.58 202 SER C O 1
ATOM 8170 N N . THR C 1 203 ? 66.727 103.331 16.090 1.00 32.36 203 THR C N 1
ATOM 8171 C CA . THR C 1 203 ? 68.033 102.731 16.306 1.00 34.75 203 THR C CA 1
ATOM 8172 C C . THR C 1 203 ? 68.894 103.611 17.215 1.00 29.41 203 THR C C 1
ATOM 8173 O O . THR C 1 203 ? 69.558 103.107 18.127 1.00 25.29 203 THR C O 1
ATOM 8177 N N . LEU C 1 204 ? 68.831 104.932 17.019 1.00 21.75 204 LEU C N 1
ATOM 8178 C CA . LEU C 1 204 ? 69.579 105.867 17.848 1.00 21.69 204 LEU C CA 1
ATOM 8179 C C . LEU C 1 204 ? 69.114 105.824 19.295 1.00 36.48 204 LEU C C 1
ATOM 8180 O O . LEU C 1 204 ? 69.928 105.907 20.228 1.00 27.08 204 LEU C O 1
ATOM 8185 N N . PHE C 1 205 ? 67.799 105.730 19.504 1.00 30.24 205 PHE C N 1
ATOM 8186 C CA . PHE C 1 205 ? 67.297 105.556 20.854 1.00 30.29 205 PHE C CA 1
ATOM 8187 C C . PHE C 1 205 ? 67.761 104.226 21.431 1.00 24.33 205 PHE C C 1
ATOM 8188 O O . PHE C 1 205 ? 68.282 104.173 22.550 1.00 25.64 205 PHE C O 1
ATOM 8196 N N . ARG C 1 206 ? 67.603 103.137 20.675 1.00 24.58 206 ARG C N 1
ATOM 8197 C CA . ARG C 1 206 ? 68.101 101.853 21.163 1.00 39.38 206 ARG C CA 1
ATOM 8198 C C . ARG C 1 206 ? 69.602 101.898 21.448 1.00 37.41 206 ARG C C 1
ATOM 8199 O O . ARG C 1 206 ? 70.083 101.180 22.332 1.00 41.96 206 ARG C O 1
ATOM 8207 N N . THR C 1 207 ? 70.356 102.734 20.729 1.00 27.31 207 THR C N 1
ATOM 8208 C CA . THR C 1 207 ? 71.807 102.757 20.929 1.00 28.09 207 THR C CA 1
ATOM 8209 C C . THR C 1 207 ? 72.192 103.622 22.118 1.00 36.48 207 THR C C 1
ATOM 8210 O O . THR C 1 207 ? 73.166 103.322 22.823 1.00 30.84 207 THR C O 1
ATOM 8214 N N . THR C 1 208 ? 71.450 104.686 22.324 1.00 35.11 208 THR C N 1
ATOM 8215 C CA . THR C 1 208 ? 71.809 105.637 23.327 1.00 36.75 208 THR C CA 1
ATOM 8216 C C . THR C 1 208 ? 70.882 105.878 24.497 1.00 41.71 208 THR C C 1
ATOM 8217 O O . THR C 1 208 ? 71.283 106.448 25.473 1.00 40.04 208 THR C O 1
ATOM 8221 N N . LYS C 1 209 ? 69.614 105.527 24.321 1.00 44.76 209 LYS C N 1
ATOM 8222 C CA . LYS C 1 209 ? 68.608 105.724 25.354 1.00 38.32 209 LYS C CA 1
ATOM 8223 C C . LYS C 1 209 ? 68.456 107.193 25.761 1.00 36.92 209 LYS C C 1
ATOM 8224 O O . LYS C 1 209 ? 68.212 107.485 26.932 1.00 34.87 209 LYS C O 1
ATOM 8230 N N . GLU C 1 210 ? 68.597 108.119 24.811 1.00 34.54 210 GLU C N 1
ATOM 8231 C CA . GLU C 1 210 ? 68.455 109.487 25.136 1.00 34.60 210 GLU C CA 1
ATOM 8232 C C . GLU C 1 210 ? 67.032 109.877 24.885 1.00 30.81 210 GLU C C 1
ATOM 8233 O O . GLU C 1 210 ? 66.498 109.578 23.903 1.00 30.89 210 GLU C O 1
ATOM 8239 N N . PRO C 1 211 ? 66.452 110.514 25.876 1.00 35.28 211 PRO C N 1
ATOM 8240 C CA . PRO C 1 211 ? 65.069 110.943 25.903 1.00 25.80 211 PRO C CA 1
ATOM 8241 C C . PRO C 1 211 ? 64.658 111.823 24.805 1.00 28.73 211 PRO C C 1
ATOM 8242 O O . PRO C 1 211 ? 63.588 111.684 24.355 1.00 36.93 211 PRO C O 1
ATOM 8246 N N . ARG C 1 212 ? 65.468 112.765 24.438 1.00 27.93 212 ARG C N 1
ATOM 8247 C CA . ARG C 1 212 ? 65.085 113.645 23.338 1.00 28.73 212 ARG C CA 1
ATOM 8248 C C . ARG C 1 212 ? 64.786 112.842 22.066 1.00 35.95 212 ARG C C 1
ATOM 8249 O O . ARG C 1 212 ? 63.844 113.163 21.333 1.00 45.90 212 ARG C O 1
ATOM 8257 N N . VAL C 1 213 ? 65.571 111.788 21.790 1.00 31.04 213 VAL C N 1
ATOM 8258 C CA . VAL C 1 213 ? 65.243 110.872 20.690 1.00 33.68 213 VAL C CA 1
ATOM 8259 C C . VAL C 1 213 ? 63.878 110.249 20.917 1.00 33.21 213 VAL C C 1
ATOM 8260 O O . VAL C 1 213 ? 63.036 110.187 20.009 1.00 35.39 213 VAL C O 1
ATOM 8264 N N . ARG C 1 214 ? 63.664 109.737 22.130 1.00 34.31 214 ARG C N 1
ATOM 8265 C CA . ARG C 1 214 ? 62.377 109.180 22.512 1.00 35.65 214 ARG C CA 1
ATOM 8266 C C . ARG C 1 214 ? 61.258 110.169 22.222 1.00 37.38 214 ARG C C 1
ATOM 8267 O O . ARG C 1 214 ? 60.265 109.825 21.575 1.00 42.56 214 ARG C O 1
ATOM 8275 N N . GLU C 1 215 ? 61.433 111.421 22.660 1.00 36.29 215 GLU C N 1
ATOM 8276 C CA . GLU C 1 215 ? 60.442 112.463 22.404 1.00 35.53 215 GLU C CA 1
ATOM 8277 C C . GLU C 1 215 ? 60.177 112.623 20.911 1.00 31.31 215 GLU C C 1
ATOM 8278 O O . GLU C 1 215 ? 59.021 112.699 20.480 1.00 31.89 215 GLU C O 1
ATOM 8284 N N . ALA C 1 216 ? 61.239 112.686 20.108 1.00 36.96 216 ALA C N 1
ATOM 8285 C CA . ALA C 1 216 ? 61.070 112.785 18.661 1.00 33.01 216 ALA C CA 1
ATOM 8286 C C . ALA C 1 216 ? 60.292 111.595 18.107 1.00 28.76 216 ALA C C 1
ATOM 8287 O O . ALA C 1 216 ? 59.415 111.763 17.254 1.00 36.60 216 ALA C O 1
ATOM 8289 N N . MET C 1 217 ? 60.603 110.380 18.563 1.00 20.67 217 MET C N 1
ATOM 8290 C CA . MET C 1 217 ? 59.862 109.225 18.076 1.00 20.75 217 MET C CA 1
ATOM 8291 C C . MET C 1 217 ? 58.380 109.359 18.396 1.00 29.32 217 MET C C 1
ATOM 8292 O O . MET C 1 217 ? 57.527 109.039 17.559 1.00 31.25 217 MET C O 1
ATOM 8297 N N . GLU C 1 218 ? 58.057 109.865 19.595 1.00 30.46 218 GLU C N 1
ATOM 8298 C CA . GLU C 1 218 ? 56.657 110.088 19.979 1.00 25.75 218 GLU C CA 1
ATOM 8299 C C . GLU C 1 218 ? 55.951 111.006 18.995 1.00 20.43 218 GLU C C 1
ATOM 8300 O O . GLU C 1 218 ? 54.824 110.731 18.553 1.00 37.53 218 GLU C O 1
ATOM 8306 N N . HIS C 1 219 ? 56.574 112.145 18.702 1.00 26.01 219 HIS C N 1
ATOM 8307 C CA . HIS C 1 219 ? 56.069 113.045 17.673 1.00 29.53 219 HIS C CA 1
ATOM 8308 C C . HIS C 1 219 ? 55.782 112.305 16.373 1.00 26.73 219 HIS C C 1
ATOM 8309 O O . HIS C 1 219 ? 54.722 112.483 15.762 1.00 30.46 219 HIS C O 1
ATOM 8316 N N . LEU C 1 220 ? 56.735 111.491 15.914 1.00 24.02 220 LEU C N 1
ATOM 8317 C CA . LEU C 1 220 ? 56.547 110.827 14.626 1.00 26.65 220 LEU C CA 1
ATOM 8318 C C . LEU C 1 220 ? 55.385 109.847 14.684 1.00 23.20 220 LEU C C 1
ATOM 8319 O O . LEU C 1 220 ? 54.638 109.699 13.707 1.00 30.71 220 LEU C O 1
ATOM 8324 N N . ILE C 1 221 ? 55.206 109.172 15.824 1.00 24.67 221 ILE C N 1
ATOM 8325 C CA . ILE C 1 221 ? 54.117 108.210 15.939 1.00 32.74 221 ILE C CA 1
ATOM 8326 C C . ILE C 1 221 ? 52.771 108.918 15.804 1.00 33.82 221 ILE C C 1
ATOM 8327 O O . ILE C 1 221 ? 51.902 108.495 15.031 1.00 27.99 221 ILE C O 1
ATOM 8332 N N . LEU C 1 222 ? 52.594 110.023 16.532 1.00 35.56 222 LEU C N 1
ATOM 8333 C CA . LEU C 1 222 ? 51.369 110.799 16.402 1.00 36.25 222 LEU C CA 1
ATOM 8334 C C . LEU C 1 222 ? 51.154 111.278 14.970 1.00 34.31 222 LEU C C 1
ATOM 8335 O O . LEU C 1 222 ? 50.012 111.321 14.500 1.00 31.73 222 LEU C O 1
ATOM 8340 N N . ILE C 1 223 ? 52.234 111.613 14.255 1.00 31.88 223 ILE C N 1
ATOM 8341 C CA . ILE C 1 223 ? 52.109 112.015 12.852 1.00 34.30 223 ILE C CA 1
ATOM 8342 C C . ILE C 1 223 ? 51.550 110.863 12.027 1.00 26.68 223 ILE C C 1
ATOM 8343 O O . ILE C 1 223 ? 50.585 111.026 11.266 1.00 29.52 223 ILE C O 1
ATOM 8348 N N . PHE C 1 224 ? 52.136 109.671 12.186 1.00 20.71 224 PHE C N 1
ATOM 8349 C CA . PHE C 1 224 ? 51.697 108.514 11.413 1.00 22.49 224 PHE C CA 1
ATOM 8350 C C . PHE C 1 224 ? 50.262 108.122 11.759 1.00 38.78 224 PHE C C 1
ATOM 8351 O O . PHE C 1 224 ? 49.508 107.699 10.876 1.00 28.65 224 PHE C O 1
ATOM 8359 N N . ARG C 1 225 ? 49.875 108.247 13.040 1.00 42.32 225 ARG C N 1
ATOM 8360 C CA . ARG C 1 225 ? 48.511 107.916 13.456 1.00 37.43 225 ARG C CA 1
ATOM 8361 C C . ARG C 1 225 ? 47.496 108.888 12.872 1.00 36.62 225 ARG C C 1
ATOM 8362 O O . ARG C 1 225 ? 46.410 108.487 12.436 1.00 40.92 225 ARG C O 1
ATOM 8370 N N . THR C 1 226 ? 47.830 110.169 12.867 1.00 32.50 226 THR C N 1
ATOM 8371 C CA . THR C 1 226 ? 46.880 111.213 12.523 1.00 32.15 226 THR C CA 1
ATOM 8372 C C . THR C 1 226 ? 46.823 111.484 11.022 1.00 35.75 226 THR C C 1
ATOM 8373 O O . THR C 1 226 ? 45.734 111.515 10.436 1.00 23.45 226 THR C O 1
ATOM 8377 N N . HIS C 1 227 ? 47.977 111.674 10.384 1.00 33.31 227 HIS C N 1
ATOM 8378 C CA . HIS C 1 227 ? 48.046 112.180 9.016 1.00 34.29 227 HIS C CA 1
ATOM 8379 C C . HIS C 1 227 ? 48.424 111.139 7.985 1.00 30.96 227 HIS C C 1
ATOM 8380 O O . HIS C 1 227 ? 47.875 111.150 6.876 1.00 29.82 227 HIS C O 1
ATOM 8387 N N . ILE C 1 228 ? 49.399 110.290 8.282 1.00 20.86 228 ILE C N 1
ATOM 8388 C CA . ILE C 1 228 ? 49.951 109.442 7.239 1.00 23.16 228 ILE C CA 1
ATOM 8389 C C . ILE C 1 228 ? 49.142 108.173 7.100 1.00 33.02 228 ILE C C 1
ATOM 8390 O O . ILE C 1 228 ? 48.683 107.832 6.005 1.00 38.57 228 ILE C O 1
ATOM 8395 N N . ALA C 1 229 ? 48.899 107.488 8.210 1.00 27.58 229 ALA C N 1
ATOM 8396 C CA . ALA C 1 229 ? 48.195 106.210 8.200 1.00 29.55 229 ALA C CA 1
ATOM 8397 C C . ALA C 1 229 ? 46.965 106.238 9.104 1.00 35.37 229 ALA C C 1
ATOM 8398 O O . ALA C 1 229 ? 46.840 105.411 10.016 1.00 38.67 229 ALA C O 1
ATOM 8400 N N . PRO C 1 230 ? 46.015 107.156 8.863 1.00 30.67 230 PRO C N 1
ATOM 8401 C CA . PRO C 1 230 ? 44.812 107.187 9.712 1.00 30.90 230 PRO C CA 1
ATOM 8402 C C . PRO C 1 230 ? 43.904 105.992 9.522 1.00 34.22 230 PRO C C 1
ATOM 8403 O O . PRO C 1 230 ? 43.001 105.788 10.348 1.00 38.29 230 PRO C O 1
ATOM 8407 N N . SER C 1 231 ? 44.105 105.195 8.474 1.00 28.88 231 SER C N 1
ATOM 8408 C CA . SER C 1 231 ? 43.305 103.993 8.303 1.00 35.44 231 SER C CA 1
ATOM 8409 C C . SER C 1 231 ? 44.156 102.789 7.924 1.00 35.40 231 SER C C 1
ATOM 8410 O O . SER C 1 231 ? 44.969 102.308 8.728 1.00 38.51 231 SER C O 1
ATOM 8413 N N . SER C 1 232 ? 43.968 102.286 6.708 1.00 23.98 232 SER C N 1
ATOM 8414 C CA . SER C 1 232 ? 44.476 100.978 6.333 1.00 25.98 232 SER C CA 1
ATOM 8415 C C . SER C 1 232 ? 45.591 101.049 5.298 1.00 33.37 232 SER C C 1
ATOM 8416 O O . SER C 1 232 ? 46.119 100.004 4.885 1.00 32.14 232 SER C O 1
ATOM 8419 N N . HIS C 1 233 ? 45.957 102.249 4.861 1.00 36.99 233 HIS C N 1
ATOM 8420 C CA . HIS C 1 233 ? 47.082 102.430 3.963 1.00 44.87 233 HIS C CA 1
ATOM 8421 C C . HIS C 1 233 ? 47.890 103.634 4.414 1.00 39.41 233 HIS C C 1
ATOM 8422 O O . HIS C 1 233 ? 47.439 104.461 5.210 1.00 38.03 233 HIS C O 1
ATOM 8429 N N . LEU C 1 234 ? 49.107 103.705 3.912 1.00 31.80 234 LEU C N 1
ATOM 8430 C CA . LEU C 1 234 ? 49.977 104.844 4.142 1.00 34.12 234 LEU C CA 1
ATOM 8431 C C . LEU C 1 234 ? 49.807 105.798 2.966 1.00 31.03 234 LEU C C 1
ATOM 8432 O O . LEU C 1 234 ? 50.184 105.468 1.836 1.00 28.55 234 LEU C O 1
ATOM 8437 N N . GLY C 1 235 ? 49.223 106.970 3.222 1.00 28.77 235 GLY C N 1
ATOM 8438 C CA . GLY C 1 235 ? 49.221 108.009 2.203 1.00 35.80 235 GLY C CA 1
ATOM 8439 C C . GLY C 1 235 ? 50.640 108.424 1.859 1.00 33.40 235 GLY C C 1
ATOM 8440 O O . GLY C 1 235 ? 51.540 108.328 2.688 1.00 29.21 235 GLY C O 1
ATOM 8441 N N . LEU C 1 236 ? 50.842 108.900 0.626 1.00 33.90 236 LEU C N 1
ATOM 8442 C CA . LEU C 1 236 ? 52.197 109.085 0.099 1.00 38.07 236 LEU C CA 1
ATOM 8443 C C . LEU C 1 236 ? 52.724 110.510 0.226 1.00 35.84 236 LEU C C 1
ATOM 8444 O O . LEU C 1 236 ? 53.865 110.707 0.662 1.00 36.98 236 LEU C O 1
ATOM 8449 N N . TYR C 1 237 ? 51.930 111.505 -0.163 1.00 28.90 237 TYR C N 1
ATOM 8450 C CA . TYR C 1 237 ? 52.393 112.881 -0.260 1.00 29.45 237 TYR C CA 1
ATOM 8451 C C . TYR C 1 237 ? 51.420 113.823 0.429 1.00 35.53 237 TYR C C 1
ATOM 8452 O O . TYR C 1 237 ? 50.197 113.637 0.379 1.00 25.82 237 TYR C O 1
ATOM 8461 N N . PHE C 1 238 ? 51.990 114.858 1.046 1.00 29.80 238 PHE C N 1
ATOM 8462 C CA . PHE C 1 238 ? 51.271 115.740 1.948 1.00 26.85 238 PHE C CA 1
ATOM 8463 C C . PHE C 1 238 ? 51.745 117.172 1.750 1.00 38.96 238 PHE C C 1
ATOM 8464 O O . PHE C 1 238 ? 52.949 117.421 1.609 1.00 38.61 238 PHE C O 1
ATOM 8472 N N . ALA C 1 239 ? 50.793 118.109 1.705 1.00 33.46 239 ALA C N 1
ATOM 8473 C CA . ALA C 1 239 ? 51.143 119.520 1.819 1.00 28.89 239 ALA C CA 1
ATOM 8474 C C . ALA C 1 239 ? 51.754 119.785 3.197 1.00 27.48 239 ALA C C 1
ATOM 8475 O O . ALA C 1 239 ? 51.798 118.906 4.061 1.00 32.68 239 ALA C O 1
ATOM 8477 N N . GLU C 1 240 ? 52.244 121.012 3.399 1.00 26.81 240 GLU C N 1
ATOM 8478 C CA . GLU C 1 240 ? 52.893 121.312 4.667 1.00 31.00 240 GLU C CA 1
ATOM 8479 C C . GLU C 1 240 ? 51.909 121.235 5.831 1.00 36.27 240 GLU C C 1
ATOM 8480 O O . GLU C 1 240 ? 52.282 120.801 6.929 1.00 32.55 240 GLU C O 1
ATOM 8486 N N . ASP C 1 241 ? 50.644 121.602 5.600 1.00 37.25 241 ASP C N 1
ATOM 8487 C CA . ASP C 1 241 ? 49.608 121.483 6.614 1.00 36.58 241 ASP C CA 1
ATOM 8488 C C . ASP C 1 241 ? 49.010 120.083 6.686 1.00 33.08 241 ASP C C 1
ATOM 8489 O O . ASP C 1 241 ? 48.046 119.888 7.435 1.00 40.96 241 ASP C O 1
ATOM 8494 N N . TRP C 1 242 ? 49.569 119.117 5.938 1.00 26.75 242 TRP C N 1
ATOM 8495 C CA . TRP C 1 242 ? 49.212 117.685 5.917 1.00 28.56 242 TRP C CA 1
ATOM 8496 C C . TRP C 1 242 ? 47.957 117.361 5.111 1.00 27.44 242 TRP C C 1
ATOM 8497 O O . TRP C 1 242 ? 47.482 116.211 5.163 1.00 23.20 242 TRP C O 1
ATOM 8508 N N . ALA C 1 243 ? 47.417 118.294 4.345 1.00 27.61 243 ALA C N 1
ATOM 8509 C CA . ALA C 1 243 ? 46.432 117.890 3.356 1.00 30.50 243 ALA C CA 1
ATOM 8510 C C . ALA C 1 243 ? 47.053 116.832 2.443 1.00 34.62 243 ALA C C 1
ATOM 8511 O O . ALA C 1 243 ? 48.242 116.921 2.112 1.00 43.43 243 ALA C O 1
ATOM 8513 N N . PRO C 1 244 ? 46.313 115.784 2.091 1.00 32.84 244 PRO C N 1
ATOM 8514 C CA . PRO C 1 244 ? 46.821 114.819 1.110 1.00 29.61 244 PRO C CA 1
ATOM 8515 C C . PRO C 1 244 ? 47.048 115.466 -0.250 1.00 31.02 244 PRO C C 1
ATOM 8516 O O . PRO C 1 244 ? 46.319 116.369 -0.663 1.00 33.60 244 PRO C O 1
ATOM 8520 N N . MET C 1 245 ? 48.083 114.989 -0.941 1.00 33.51 245 MET C N 1
ATOM 8521 C CA . MET C 1 245 ? 48.432 115.428 -2.289 1.00 35.49 245 MET C CA 1
ATOM 8522 C C . MET C 1 245 ? 48.652 114.206 -3.165 1.00 40.16 245 MET C C 1
ATOM 8523 O O . MET C 1 245 ? 49.227 113.208 -2.721 1.00 32.04 245 MET C O 1
ATOM 8528 N N . GLY C 1 246 ? 48.211 114.296 -4.415 1.00 53.37 246 GLY C N 1
ATOM 8529 C CA . GLY C 1 246 ? 48.307 113.117 -5.250 1.00 59.54 246 GLY C CA 1
ATOM 8530 C C . GLY C 1 246 ? 47.570 111.940 -4.622 1.00 52.50 246 GLY C C 1
ATOM 8531 O O . GLY C 1 246 ? 46.669 112.088 -3.788 1.00 49.62 246 GLY C O 1
ATOM 8532 N N . GLY C 1 247 ? 47.987 110.746 -5.025 1.00 43.55 247 GLY C N 1
ATOM 8533 C CA . GLY C 1 247 ? 47.375 109.549 -4.486 1.00 43.11 247 GLY C CA 1
ATOM 8534 C C . GLY C 1 247 ? 48.252 108.351 -4.760 1.00 39.25 247 GLY C C 1
ATOM 8535 O O . GLY C 1 247 ? 49.349 108.468 -5.311 1.00 43.55 247 GLY C O 1
ATOM 8536 N N . GLY C 1 248 ? 47.762 107.191 -4.342 1.00 36.02 248 GLY C N 1
ATOM 8537 C CA . GLY C 1 248 ? 48.405 105.928 -4.633 1.00 37.11 248 GLY C CA 1
ATOM 8538 C C . GLY C 1 248 ? 48.621 105.105 -3.380 1.00 30.26 248 GLY C C 1
ATOM 8539 O O . GLY C 1 248 ? 48.446 105.566 -2.256 1.00 28.83 248 GLY C O 1
ATOM 8540 N N . ILE C 1 249 ? 48.990 103.849 -3.609 1.00 25.57 249 ILE C N 1
ATOM 8541 C CA . ILE C 1 249 ? 49.310 102.906 -2.546 1.00 34.01 249 ILE C CA 1
ATOM 8542 C C . ILE C 1 249 ? 50.669 102.298 -2.846 1.00 38.74 249 ILE C C 1
ATOM 8543 O O . ILE C 1 249 ? 50.884 101.767 -3.941 1.00 42.58 249 ILE C O 1
ATOM 8548 N N . SER C 1 250 ? 51.578 102.355 -1.874 1.00 34.44 250 SER C N 1
ATOM 8549 C CA . SER C 1 250 ? 52.851 101.642 -1.953 1.00 34.53 250 SER C CA 1
ATOM 8550 C C . SER C 1 250 ? 52.771 100.423 -1.037 1.00 31.55 250 SER C C 1
ATOM 8551 O O . SER C 1 250 ? 52.898 100.541 0.184 1.00 25.81 250 SER C O 1
ATOM 8554 N N . PHE C 1 251 ? 52.569 99.240 -1.629 1.00 34.72 251 PHE C N 1
ATOM 8555 C CA . PHE C 1 251 ? 52.385 98.041 -0.812 1.00 33.09 251 PHE C CA 1
ATOM 8556 C C . PHE C 1 251 ? 53.607 97.754 0.047 1.00 30.39 251 PHE C C 1
ATOM 8557 O O . PHE C 1 251 ? 53.479 97.323 1.199 1.00 27.07 251 PHE C O 1
ATOM 8565 N N . GLY C 1 252 ? 54.803 97.993 -0.493 1.00 32.52 252 GLY C N 1
ATOM 8566 C CA . GLY C 1 252 ? 56.001 97.756 0.281 1.00 28.85 252 GLY C CA 1
ATOM 8567 C C . GLY C 1 252 ? 56.120 98.697 1.461 1.00 22.67 252 GLY C C 1
ATOM 8568 O O . GLY C 1 252 ? 56.519 98.283 2.545 1.00 27.62 252 GLY C O 1
ATOM 8569 N N . HIS C 1 253 ? 55.752 99.972 1.268 1.00 23.27 253 HIS C N 1
ATOM 8570 C CA . HIS C 1 253 ? 55.832 100.951 2.346 1.00 25.91 253 HIS C CA 1
ATOM 8571 C C . HIS C 1 253 ? 54.782 100.672 3.411 1.00 34.18 253 HIS C C 1
ATOM 8572 O O . HIS C 1 253 ? 55.025 100.904 4.602 1.00 32.16 253 HIS C O 1
ATOM 8579 N N . ASP C 1 254 ? 53.599 100.210 2.994 1.00 27.20 254 ASP C N 1
ATOM 8580 C CA . ASP C 1 254 ? 52.569 99.789 3.938 1.00 30.16 254 ASP C CA 1
ATOM 8581 C C . ASP C 1 254 ? 53.111 98.733 4.892 1.00 32.66 254 ASP C C 1
ATOM 8582 O O . ASP C 1 254 ? 53.087 98.895 6.119 1.00 34.52 254 ASP C O 1
ATOM 8587 N N . ILE C 1 255 ? 53.589 97.627 4.321 1.00 29.95 255 ILE C N 1
ATOM 8588 C CA . ILE C 1 255 ? 54.015 96.483 5.109 1.00 33.66 255 ILE C CA 1
ATOM 8589 C C . ILE C 1 255 ? 55.309 96.795 5.849 1.00 30.38 255 ILE C C 1
ATOM 8590 O O . ILE C 1 255 ? 55.521 96.297 6.957 1.00 27.72 255 ILE C O 1
ATOM 8595 N N . GLU C 1 256 ? 56.188 97.614 5.260 1.00 33.50 256 GLU C N 1
ATOM 8596 C CA . GLU C 1 256 ? 57.403 98.023 5.952 1.00 33.45 256 GLU C CA 1
ATOM 8597 C C . GLU C 1 256 ? 57.065 98.835 7.202 1.00 32.84 256 GLU C C 1
ATOM 8598 O O . GLU C 1 256 ? 57.532 98.523 8.308 1.00 31.58 256 GLU C O 1
ATOM 8604 N N . ALA C 1 257 ? 56.246 99.881 7.032 1.00 32.17 257 ALA C N 1
ATOM 8605 C CA . ALA C 1 257 ? 55.840 100.733 8.147 1.00 36.68 257 ALA C CA 1
ATOM 8606 C C . ALA C 1 257 ? 55.309 99.910 9.303 1.00 35.64 257 ALA C C 1
ATOM 8607 O O . ALA C 1 257 ? 55.623 100.165 10.472 1.00 25.98 257 ALA C O 1
ATOM 8609 N N . THR C 1 258 ? 54.490 98.921 8.973 1.00 28.19 258 THR C N 1
ATOM 8610 C CA . THR C 1 258 ? 53.900 98.018 9.941 1.00 32.12 258 THR C CA 1
ATOM 8611 C C . THR C 1 258 ? 54.892 97.533 11.009 1.00 31.90 258 THR C C 1
ATOM 8612 O O . THR C 1 258 ? 54.654 97.701 12.215 1.00 23.77 258 THR C O 1
ATOM 8616 N N . TRP C 1 259 ? 56.039 96.972 10.599 1.00 28.28 259 TRP C N 1
ATOM 8617 C CA . TRP C 1 259 ? 56.931 96.430 11.624 1.00 26.78 259 TRP C CA 1
ATOM 8618 C C . TRP C 1 259 ? 57.908 97.451 12.172 1.00 25.16 259 TRP C C 1
ATOM 8619 O O . TRP C 1 259 ? 58.334 97.320 13.333 1.00 23.82 259 TRP C O 1
ATOM 8630 N N . LEU C 1 260 ? 58.248 98.489 11.402 1.00 24.37 260 LEU C N 1
ATOM 8631 C CA . LEU C 1 260 ? 59.059 99.561 11.981 1.00 25.62 260 LEU C CA 1
ATOM 8632 C C . LEU C 1 260 ? 58.247 100.394 12.965 1.00 29.28 260 LEU C C 1
ATOM 8633 O O . LEU C 1 260 ? 58.792 100.898 13.957 1.00 21.63 260 LEU C O 1
ATOM 8638 N N . LEU C 1 261 ? 56.945 100.549 12.719 1.00 24.89 261 LEU C N 1
ATOM 8639 C CA . LEU C 1 261 ? 56.070 101.140 13.721 1.00 26.76 261 LEU C CA 1
ATOM 8640 C C . LEU C 1 261 ? 56.051 100.294 14.988 1.00 27.78 261 LEU C C 1
ATOM 8641 O O . LEU C 1 261 ? 56.074 100.835 16.093 1.00 27.94 261 LEU C O 1
ATOM 8646 N N . THR C 1 262 ? 56.026 98.964 14.837 1.00 21.69 262 THR C N 1
ATOM 8647 C CA . THR C 1 262 ? 56.044 98.083 15.994 1.00 21.74 262 THR C CA 1
ATOM 8648 C C . THR C 1 262 ? 57.327 98.281 16.777 1.00 31.11 262 THR C C 1
ATOM 8649 O O . THR C 1 262 ? 57.309 98.367 18.012 1.00 31.27 262 THR C O 1
ATOM 8653 N N . GLU C 1 263 ? 58.446 98.385 16.061 1.00 30.26 263 GLU C N 1
ATOM 8654 C CA . GLU C 1 263 ? 59.734 98.592 16.699 1.00 23.68 263 GLU C CA 1
ATOM 8655 C C . GLU C 1 263 ? 59.717 99.830 17.573 1.00 28.87 263 GLU C C 1
ATOM 8656 O O . GLU C 1 263 ? 60.044 99.768 18.768 1.00 26.26 263 GLU C O 1
ATOM 8662 N N . SER C 1 264 ? 59.338 100.969 16.989 1.00 27.11 264 SER C N 1
ATOM 8663 C CA . SER C 1 264 ? 59.379 102.209 17.751 1.00 29.86 264 SER C CA 1
ATOM 8664 C C . SER C 1 264 ? 58.404 102.180 18.929 1.00 32.47 264 SER C C 1
ATOM 8665 O O . SER C 1 264 ? 58.734 102.667 20.013 1.00 28.74 264 SER C O 1
ATOM 8668 N N . VAL C 1 265 ? 57.202 101.613 18.757 1.00 32.94 265 VAL C N 1
ATOM 8669 C CA . VAL C 1 265 ? 56.247 101.622 19.874 1.00 32.45 265 VAL C CA 1
ATOM 8670 C C . VAL C 1 265 ? 56.685 100.659 20.983 1.00 25.10 265 VAL C C 1
ATOM 8671 O O . VAL C 1 265 ? 56.564 100.971 22.172 1.00 29.11 265 VAL C O 1
ATOM 8675 N N . GLU C 1 266 ? 57.185 99.475 20.623 1.00 25.09 266 GLU C N 1
ATOM 8676 C CA . GLU C 1 266 ? 57.719 98.562 21.631 1.00 32.57 266 GLU C CA 1
ATOM 8677 C C . GLU C 1 266 ? 58.885 99.206 22.388 1.00 34.68 266 GLU C C 1
ATOM 8678 O O . GLU C 1 266 ? 59.034 99.020 23.605 1.00 29.53 266 GLU C O 1
ATOM 8684 N N . LEU C 1 267 ? 59.705 99.991 21.685 1.00 24.82 267 LEU C N 1
ATOM 8685 C CA . LEU C 1 267 ? 60.807 100.678 22.346 1.00 34.67 267 LEU C CA 1
ATOM 8686 C C . LEU C 1 267 ? 60.306 101.713 23.345 1.00 35.90 267 LEU C C 1
ATOM 8687 O O . LEU C 1 267 ? 61.006 102.013 24.319 1.00 42.59 267 LEU C O 1
ATOM 8692 N N . LEU C 1 268 ? 59.106 102.264 23.136 1.00 34.01 268 LEU C N 1
ATOM 8693 C CA . LEU C 1 268 ? 58.593 103.263 24.071 1.00 36.79 268 LEU C CA 1
ATOM 8694 C C . LEU C 1 268 ? 57.807 102.653 25.228 1.00 34.86 268 LEU C C 1
ATOM 8695 O O . LEU C 1 268 ? 57.894 103.153 26.359 1.00 33.16 268 LEU C O 1
ATOM 8700 N N . TYR C 1 269 ? 57.021 101.599 24.967 1.00 31.46 269 TYR C N 1
ATOM 8701 C CA . TYR C 1 269 ? 56.039 101.099 25.930 1.00 31.61 269 TYR C CA 1
ATOM 8702 C C . TYR C 1 269 ? 56.139 99.610 26.216 1.00 39.09 269 TYR C C 1
ATOM 8703 O O . TYR C 1 269 ? 55.398 99.124 27.082 1.00 44.07 269 TYR C O 1
ATOM 8712 N N . GLY C 1 270 ? 57.004 98.872 25.516 1.00 33.26 270 GLY C N 1
ATOM 8713 C CA . GLY C 1 270 ? 57.272 97.485 25.844 1.00 31.30 270 GLY C CA 1
ATOM 8714 C C . GLY C 1 270 ? 56.243 96.494 25.326 1.00 29.10 270 GLY C C 1
ATOM 8715 O O . GLY C 1 270 ? 55.307 96.817 24.591 1.00 29.28 270 GLY C O 1
ATOM 8716 N N . ASP C 1 27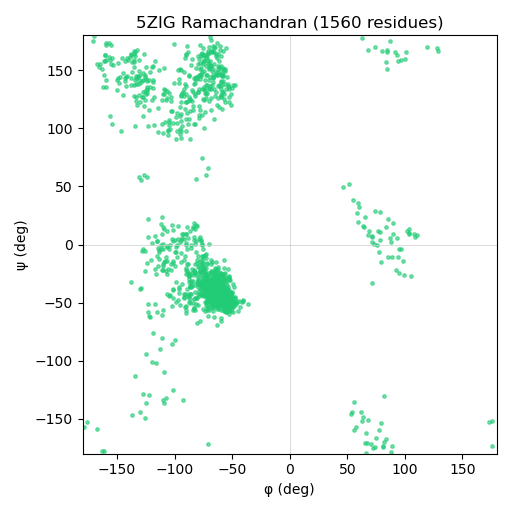1 ? 56.435 95.242 25.750 1.00 29.25 271 ASP C N 1
ATOM 8717 C CA . ASP C 1 271 ? 55.608 94.092 25.421 1.00 40.39 271 ASP C CA 1
ATOM 8718 C C . ASP C 1 271 ? 54.769 93.686 26.627 1.00 44.55 271 ASP C C 1
ATOM 8719 O O . ASP C 1 271 ? 55.305 93.558 27.736 1.00 51.00 271 ASP C O 1
ATOM 8724 N N . PRO C 1 272 ? 53.462 93.462 26.464 1.00 33.13 272 PRO C N 1
ATOM 8725 C CA . PRO C 1 272 ? 52.769 93.559 25.177 1.00 32.95 272 PRO C CA 1
ATOM 8726 C C . PRO C 1 272 ? 52.606 95.007 24.722 1.00 29.78 272 PRO C C 1
ATOM 8727 O O . PRO C 1 272 ? 52.762 95.942 25.510 1.00 33.49 272 PRO C O 1
ATOM 8731 N N . LEU C 1 273 ? 52.346 95.188 23.445 1.00 30.74 273 LEU C N 1
ATOM 8732 C CA . LEU C 1 273 ? 52.193 96.532 22.934 1.00 34.33 273 LEU C CA 1
ATOM 8733 C C . LEU C 1 273 ? 50.813 97.055 23.304 1.00 37.13 273 LEU C C 1
ATOM 8734 O O . LEU C 1 273 ? 49.897 96.274 23.569 1.00 40.49 273 LEU C O 1
ATOM 8739 N N . PRO C 1 274 ? 50.652 98.375 23.369 1.00 34.85 274 PRO C N 1
ATOM 8740 C CA . PRO C 1 274 ? 49.345 98.946 23.729 1.00 34.25 274 PRO C CA 1
ATOM 8741 C C . PRO C 1 274 ? 48.232 98.433 22.822 1.00 35.04 274 PRO C C 1
ATOM 8742 O O . PRO C 1 274 ? 48.437 98.201 21.629 1.00 29.39 274 PRO C O 1
ATOM 8746 N N . GLU C 1 275 ? 47.047 98.234 23.412 1.00 28.03 275 GLU C N 1
ATOM 8747 C CA A GLU C 1 275 ? 45.892 97.805 22.626 0.61 28.31 275 GLU C CA 1
ATOM 8748 C CA B GLU C 1 275 ? 45.901 97.800 22.627 0.39 27.65 275 GLU C CA 1
ATOM 8749 C C . GLU C 1 275 ? 45.648 98.737 21.453 1.00 28.58 275 GLU C C 1
ATOM 8750 O O . GLU C 1 275 ? 45.333 98.283 20.345 1.00 32.90 275 GLU C O 1
ATOM 8761 N N . TRP C 1 276 ? 45.762 100.047 21.681 1.00 25.83 276 TRP C N 1
ATOM 8762 C CA . TRP C 1 276 ? 45.463 100.985 20.605 1.00 29.49 276 TRP C CA 1
ATOM 8763 C C . TRP C 1 276 ? 46.429 100.824 19.437 1.00 27.71 276 TRP C C 1
ATOM 8764 O O . TRP C 1 276 ? 46.033 101.009 18.283 1.00 24.01 276 TRP C O 1
ATOM 8775 N N . PHE C 1 277 ? 47.705 100.493 19.702 1.00 25.80 277 PHE C N 1
ATOM 8776 C CA . PHE C 1 277 ? 48.614 100.293 18.568 1.00 28.74 277 PHE C CA 1
ATOM 8777 C C . PHE C 1 277 ? 48.234 99.050 17.784 1.00 35.72 277 PHE C C 1
ATOM 8778 O O . PHE C 1 277 ? 48.330 99.028 16.549 1.00 36.83 277 PHE C O 1
ATOM 8786 N N . LEU C 1 278 ? 47.768 98.013 18.480 1.00 40.34 278 LEU C N 1
ATOM 8787 C CA . LEU C 1 278 ? 47.360 96.792 17.799 1.00 41.28 278 LEU C CA 1
ATOM 8788 C C . LEU C 1 278 ? 46.102 97.006 16.964 1.00 34.70 278 LEU C C 1
ATOM 8789 O O . LEU C 1 278 ? 46.004 96.476 15.855 1.00 39.79 278 LEU C O 1
ATOM 8794 N N . SER C 1 279 ? 45.133 97.780 17.474 1.00 29.68 279 SER C N 1
ATOM 8795 C CA . SER C 1 279 ? 43.918 98.045 16.703 1.00 41.53 279 SER C CA 1
ATOM 8796 C C . SER C 1 279 ? 44.214 98.904 15.491 1.00 36.86 279 SER C C 1
ATOM 8797 O O . SER C 1 279 ? 43.545 98.780 14.460 1.00 43.42 279 SER C O 1
ATOM 8800 N N . TRP C 1 280 ? 45.196 99.788 15.614 1.00 33.44 280 TRP C N 1
ATOM 8801 C CA . TRP C 1 280 ? 45.598 100.651 14.510 1.00 28.18 280 TRP C CA 1
ATOM 8802 C C . TRP C 1 280 ? 46.239 99.854 13.381 1.00 30.65 280 TRP C C 1
ATOM 8803 O O . TRP C 1 280 ? 45.918 100.044 12.203 1.00 29.53 280 TRP C O 1
ATOM 8814 N N . ILE C 1 281 ? 47.181 98.987 13.723 1.00 28.85 281 ILE C N 1
ATOM 8815 C CA . ILE C 1 281 ? 48.060 98.412 12.724 1.00 27.65 281 ILE C CA 1
ATOM 8816 C C . ILE C 1 281 ? 47.471 97.157 12.089 1.00 36.97 281 ILE C C 1
ATOM 8817 O O . ILE C 1 281 ? 47.809 96.837 10.941 1.00 31.65 281 ILE C O 1
ATOM 8822 N N . ARG C 1 282 ? 46.576 96.462 12.787 1.00 37.86 282 ARG C N 1
ATOM 8823 C CA . ARG C 1 282 ? 45.963 95.236 12.294 1.00 39.33 282 ARG C CA 1
ATOM 8824 C C . ARG C 1 282 ? 45.340 95.424 10.909 1.00 37.82 282 ARG C C 1
ATOM 8825 O O . ARG C 1 282 ? 45.731 94.708 9.982 1.00 40.94 282 ARG C O 1
ATOM 8833 N N . PRO C 1 283 ? 44.401 96.362 10.699 1.00 35.17 283 PRO C N 1
ATOM 8834 C CA . PRO C 1 283 ? 43.785 96.454 9.359 1.00 39.20 283 PRO C CA 1
ATOM 8835 C C . PRO C 1 283 ? 44.799 96.735 8.257 1.00 38.36 283 PRO C C 1
ATOM 8836 O O . PRO C 1 283 ? 44.608 96.288 7.117 1.00 39.49 283 PRO C O 1
ATOM 8840 N N . VAL C 1 284 ? 45.875 97.458 8.562 1.00 45.70 284 VAL C N 1
ATOM 8841 C CA . VAL C 1 284 ? 46.965 97.595 7.598 1.00 42.53 284 VAL C CA 1
ATOM 8842 C C . VAL C 1 284 ? 47.550 96.229 7.263 1.00 37.14 284 VAL C C 1
ATOM 8843 O O . VAL C 1 284 ? 47.828 95.925 6.097 1.00 40.09 284 VAL C O 1
ATOM 8847 N N A MET C 1 285 ? 47.737 95.376 8.271 0.44 36.70 285 MET C N 1
ATOM 8848 N N B MET C 1 285 ? 47.756 95.394 8.287 0.56 36.39 285 MET C N 1
ATOM 8849 C CA A MET C 1 285 ? 48.321 94.063 8.016 0.44 37.99 285 MET C CA 1
ATOM 8850 C CA B MET C 1 285 ? 48.297 94.055 8.081 0.56 37.96 285 MET C CA 1
ATOM 8851 C C A MET C 1 285 ? 47.343 93.120 7.325 0.44 39.80 285 MET C C 1
ATOM 8852 C C B MET C 1 285 ? 47.341 93.180 7.281 0.56 39.72 285 MET C C 1
ATOM 8853 O O A MET C 1 285 ? 47.773 92.206 6.613 0.44 41.25 285 MET C O 1
ATOM 8854 O O B MET C 1 285 ? 47.779 92.380 6.447 0.56 42.12 285 MET C O 1
ATOM 8863 N N . GLU C 1 286 ? 46.034 93.305 7.538 1.00 42.36 286 GLU C N 1
ATOM 8864 C CA . GLU C 1 286 ? 45.054 92.454 6.861 1.00 39.04 286 GLU C CA 1
ATOM 8865 C C . GLU C 1 286 ? 44.906 92.816 5.392 1.00 34.21 286 GLU C C 1
ATOM 8866 O O . GLU C 1 286 ? 44.650 91.930 4.564 1.00 38.37 286 GLU C O 1
ATOM 8872 N N . GLU C 1 287 ? 45.063 94.094 5.035 1.00 37.59 287 GLU C N 1
ATOM 8873 C CA . GLU C 1 287 ? 44.934 94.448 3.621 1.00 45.02 287 GLU C CA 1
ATOM 8874 C C . GLU C 1 287 ? 46.142 93.973 2.813 1.00 30.43 287 GLU C C 1
ATOM 8875 O O . GLU C 1 287 ? 45.988 93.457 1.703 1.00 32.07 287 GLU C O 1
ATOM 8881 N N . THR C 1 288 ? 47.352 94.099 3.358 1.00 31.48 288 THR C N 1
ATOM 8882 C CA . THR C 1 288 ? 48.512 93.508 2.688 1.00 25.49 288 THR C CA 1
ATOM 8883 C C . THR C 1 288 ? 48.372 91.996 2.553 1.00 24.72 288 THR C C 1
ATOM 8884 O O . THR C 1 288 ? 48.877 91.406 1.596 1.00 25.00 288 THR C O 1
ATOM 8888 N N . ALA C 1 289 ? 47.724 91.344 3.519 1.00 32.55 289 ALA C N 1
ATOM 8889 C CA . ALA C 1 289 ? 47.500 89.909 3.393 1.00 37.87 289 ALA C CA 1
ATOM 8890 C C . ALA C 1 289 ? 46.511 89.622 2.273 1.00 43.77 289 ALA C C 1
ATOM 8891 O O . ALA C 1 289 ? 46.673 88.647 1.527 1.00 36.56 289 ALA C O 1
ATOM 8893 N N . ARG C 1 290 ? 45.499 90.483 2.124 1.00 45.71 290 ARG C N 1
ATOM 8894 C CA . ARG C 1 290 ? 44.568 90.352 1.009 1.00 43.60 290 ARG C CA 1
ATOM 8895 C C . ARG C 1 290 ? 45.265 90.611 -0.327 1.00 36.43 290 ARG C C 1
ATOM 8896 O O . ARG C 1 290 ? 45.080 89.852 -1.283 1.00 48.07 290 ARG C O 1
ATOM 8904 N N . ALA C 1 291 ? 46.066 91.677 -0.420 1.00 30.91 291 ALA C N 1
ATOM 8905 C CA . ALA C 1 291 ? 46.809 91.914 -1.658 1.00 32.91 291 ALA C CA 1
ATOM 8906 C C . ALA C 1 291 ? 47.676 90.719 -2.015 1.00 39.23 291 ALA C C 1
ATOM 8907 O O . ALA C 1 291 ? 47.762 90.335 -3.188 1.00 37.57 291 ALA C O 1
ATOM 8909 N N . LEU C 1 292 ? 48.337 90.125 -1.013 1.00 32.52 292 LEU C N 1
ATOM 8910 C CA . LEU C 1 292 ? 49.133 88.926 -1.255 1.00 36.82 292 LEU C CA 1
ATOM 8911 C C . LEU C 1 292 ? 48.285 87.809 -1.850 1.00 34.73 292 LEU C C 1
ATOM 8912 O O . LEU C 1 292 ? 48.700 87.137 -2.799 1.00 24.34 292 LEU C O 1
ATOM 8917 N N . ASP C 1 293 ? 47.103 87.575 -1.278 1.00 40.61 293 ASP C N 1
ATOM 8918 C CA . ASP C 1 293 ? 46.191 86.583 -1.836 1.00 43.91 293 ASP C CA 1
ATOM 8919 C C . ASP C 1 293 ? 45.706 87.007 -3.211 1.00 36.93 293 ASP C C 1
ATOM 8920 O O . ASP C 1 293 ? 45.720 86.216 -4.161 1.00 41.64 293 ASP C O 1
ATOM 8925 N N . THR C 1 294 ? 45.285 88.266 -3.334 1.00 34.17 294 THR C N 1
ATOM 8926 C CA . THR C 1 294 ? 44.712 88.757 -4.582 1.00 40.67 294 THR C CA 1
ATOM 8927 C C . THR C 1 294 ? 45.707 88.678 -5.736 1.00 42.47 294 THR C C 1
ATOM 8928 O O . THR C 1 294 ? 45.300 88.527 -6.893 1.00 40.78 294 THR C O 1
ATOM 8932 N N . HIS C 1 295 ? 47.010 88.742 -5.447 1.00 38.78 295 HIS C N 1
ATOM 8933 C CA . HIS C 1 295 ? 48.017 88.923 -6.485 1.00 35.67 295 HIS C CA 1
ATOM 8934 C C . HIS C 1 295 ? 48.898 87.695 -6.688 1.00 34.75 295 HIS C C 1
ATOM 8935 O O . HIS C 1 295 ? 49.979 87.805 -7.272 1.00 31.88 295 HIS C O 1
ATOM 8942 N N . GLY C 1 296 ? 48.464 86.529 -6.218 1.00 40.02 296 GLY C N 1
ATOM 8943 C CA . GLY C 1 296 ? 49.117 85.283 -6.557 1.00 43.37 296 GLY C CA 1
ATOM 8944 C C . GLY C 1 296 ? 50.181 84.821 -5.588 1.00 41.88 296 GLY C C 1
ATOM 8945 O O . GLY C 1 296 ? 50.844 83.819 -5.865 1.00 38.77 296 GLY C O 1
ATOM 8946 N N . GLY C 1 297 ? 50.364 85.506 -4.464 1.00 47.08 297 GLY C N 1
ATOM 8947 C CA . GLY C 1 297 ? 51.336 85.094 -3.475 1.00 39.69 297 GLY C CA 1
ATOM 8948 C C . GLY C 1 297 ? 52.617 85.891 -3.455 1.00 41.65 297 GLY C C 1
ATOM 8949 O O . GLY C 1 297 ? 53.573 85.479 -2.783 1.00 39.85 297 GLY C O 1
ATOM 8950 N N . SER C 1 298 ? 52.678 86.997 -4.188 1.00 42.57 298 SER C N 1
ATOM 8951 C CA . SER C 1 298 ? 53.754 87.968 -4.077 1.00 42.45 298 SER C CA 1
ATOM 8952 C C . SER C 1 298 ? 53.131 89.347 -4.201 1.00 38.70 298 SER C C 1
ATOM 8953 O O . SER C 1 298 ? 52.022 89.496 -4.719 1.00 33.89 298 SER C O 1
ATOM 8956 N N . LEU C 1 299 ? 53.842 90.352 -3.695 1.00 31.50 299 LEU C N 1
ATOM 8957 C CA . LEU C 1 299 ? 53.255 91.686 -3.581 1.00 30.26 299 LEU C CA 1
ATOM 8958 C C . LEU C 1 299 ? 53.608 92.524 -4.801 1.00 31.27 299 LEU C C 1
ATOM 8959 O O . LEU C 1 299 ? 54.783 92.599 -5.171 1.00 31.85 299 LEU C O 1
ATOM 8964 N N . PRO C 1 300 ? 52.627 93.144 -5.449 1.00 31.06 300 PRO C N 1
ATOM 8965 C CA . PRO C 1 300 ? 52.926 94.088 -6.527 1.00 36.95 300 PRO C CA 1
ATOM 8966 C C . PRO C 1 300 ? 53.595 95.337 -5.981 1.00 31.08 300 PRO C C 1
ATOM 8967 O O . PRO C 1 300 ? 53.601 95.599 -4.779 1.00 23.62 300 PRO C O 1
ATOM 8971 N N . ASN C 1 301 ? 54.175 96.119 -6.894 1.00 40.57 301 ASN C N 1
ATOM 8972 C CA . ASN C 1 301 ? 54.947 97.279 -6.459 1.00 36.86 301 ASN C CA 1
ATOM 8973 C C . ASN C 1 301 ? 54.041 98.394 -5.963 1.00 43.17 301 ASN C C 1
ATOM 8974 O O . ASN C 1 301 ? 54.179 98.866 -4.828 1.00 44.62 301 ASN C O 1
ATOM 8979 N N . GLU C 1 302 ? 53.121 98.853 -6.805 1.00 34.29 302 GLU C N 1
ATOM 8980 C CA . GLU C 1 302 ? 52.280 99.950 -6.367 1.00 39.04 302 GLU C CA 1
ATOM 8981 C C . GLU C 1 302 ? 50.946 99.917 -7.095 1.00 39.75 302 GLU C C 1
ATOM 8982 O O . GLU C 1 302 ? 50.818 99.349 -8.188 1.00 39.25 302 GLU C O 1
ATOM 8988 N N . GLN C 1 303 ? 49.949 100.495 -6.444 1.00 29.77 303 GLN C N 1
ATOM 8989 C CA . GLN C 1 303 ? 48.696 100.852 -7.082 1.00 28.51 303 GLN C CA 1
ATOM 8990 C C . GLN C 1 303 ? 48.745 102.355 -7.326 1.00 23.08 303 GLN C C 1
ATOM 8991 O O . GLN C 1 303 ? 48.753 103.140 -6.371 1.00 30.45 303 GLN C O 1
ATOM 8997 N N . ARG C 1 304 ? 48.761 102.757 -8.599 1.00 36.88 304 ARG C N 1
ATOM 8998 C CA . ARG C 1 304 ? 48.815 104.177 -8.932 1.00 40.83 304 ARG C CA 1
ATOM 8999 C C . ARG C 1 304 ? 47.496 104.871 -8.577 1.00 36.05 304 ARG C C 1
ATOM 9000 O O . ARG C 1 304 ? 46.483 104.233 -8.272 1.00 33.58 304 ARG C O 1
ATOM 9008 N N . GLU C 1 305 ? 47.519 106.205 -8.641 1.00 26.86 305 GLU C N 1
ATOM 9009 C CA . GLU C 1 305 ? 46.359 106.975 -8.208 1.00 37.35 305 GLU C CA 1
ATOM 9010 C C . GLU C 1 305 ? 45.153 106.738 -9.102 1.00 39.37 305 GLU C C 1
ATOM 9011 O O . GLU C 1 305 ? 44.011 106.852 -8.643 1.00 41.64 305 GLU C O 1
ATOM 9017 N N . ASP C 1 306 ? 45.377 106.412 -10.373 1.00 37.68 306 ASP C N 1
ATOM 9018 C CA . ASP C 1 306 ? 44.256 106.088 -11.243 1.00 33.81 306 ASP C CA 1
ATOM 9019 C C . ASP C 1 306 ? 43.697 104.706 -10.964 1.00 31.09 306 ASP C C 1
ATOM 9020 O O . ASP C 1 306 ? 42.707 104.318 -11.593 1.00 30.91 306 ASP C O 1
ATOM 9025 N N . GLY C 1 307 ? 44.311 103.954 -10.051 1.00 36.54 307 GLY C N 1
ATOM 9026 C CA . GLY C 1 307 ? 43.814 102.659 -9.653 1.00 35.23 307 GLY C CA 1
ATOM 9027 C C . GLY C 1 307 ? 44.491 101.494 -10.334 1.00 33.99 307 GLY C C 1
ATOM 9028 O O . GLY C 1 307 ? 44.331 100.358 -9.877 1.00 29.90 307 GLY C O 1
ATOM 9029 N N . SER C 1 308 ? 45.243 101.737 -11.405 1.00 44.67 308 SER C N 1
ATOM 9030 C CA . SER C 1 308 ? 46.011 100.681 -12.042 1.00 43.90 308 SER C CA 1
ATOM 9031 C C . SER C 1 308 ? 47.107 100.190 -11.101 1.00 32.20 308 SER C C 1
ATOM 9032 O O . SER C 1 308 ? 47.385 100.788 -10.061 1.00 29.07 308 SER C O 1
ATOM 9035 N N . VAL C 1 309 ? 47.730 99.077 -11.472 1.00 32.16 309 VAL C N 1
ATOM 9036 C CA . VAL C 1 309 ? 48.709 98.409 -10.619 1.00 36.90 309 VAL C CA 1
ATOM 9037 C C . VAL C 1 309 ? 50.005 98.237 -11.388 1.00 37.93 309 VAL C C 1
ATOM 9038 O O . VAL C 1 309 ? 50.017 97.650 -12.478 1.00 31.31 309 VAL C O 1
ATOM 9042 N N . ASP C 1 310 ? 51.097 98.743 -10.831 1.00 35.63 310 ASP C N 1
ATOM 9043 C CA . ASP C 1 310 ? 52.430 98.354 -11.269 1.00 39.68 310 ASP C CA 1
ATOM 9044 C C . ASP C 1 310 ? 52.706 96.968 -10.703 1.00 39.42 310 ASP C C 1
ATOM 9045 O O . ASP C 1 310 ? 52.856 96.794 -9.487 1.00 35.90 310 ASP C O 1
ATOM 9050 N N . ARG C 1 311 ? 52.764 95.980 -11.582 1.00 34.80 311 ARG C N 1
ATOM 9051 C CA . ARG C 1 311 ? 52.776 94.592 -11.155 1.00 30.97 311 ARG C CA 1
ATOM 9052 C C . ARG C 1 311 ? 54.173 94.010 -11.016 1.00 28.34 311 ARG C C 1
ATOM 9053 O O . ARG C 1 311 ? 54.296 92.814 -10.739 1.00 25.73 311 ARG C O 1
ATOM 9061 N N . ALA C 1 312 ? 55.221 94.808 -11.203 1.00 31.19 312 ALA C N 1
ATOM 9062 C CA . ALA C 1 312 ? 56.561 94.296 -10.981 1.00 34.86 312 ALA C CA 1
ATOM 9063 C C . ALA C 1 312 ? 56.683 93.823 -9.538 1.00 38.04 312 ALA C C 1
ATOM 9064 O O . ALA C 1 312 ? 56.132 94.438 -8.614 1.00 28.52 312 ALA C O 1
ATOM 9066 N N . ARG C 1 313 ? 57.363 92.689 -9.358 1.00 37.73 313 ARG C N 1
ATOM 9067 C CA . ARG C 1 313 ? 57.685 92.167 -8.033 1.00 33.52 313 ARG C CA 1
ATOM 9068 C C . ARG C 1 313 ? 59.096 92.650 -7.721 1.00 32.71 313 ARG C C 1
ATOM 9069 O O . ARG C 1 313 ? 60.086 92.093 -8.203 1.00 24.83 313 ARG C O 1
ATOM 9077 N N . VAL C 1 314 ? 59.164 93.712 -6.945 1.00 25.35 314 VAL C N 1
ATOM 9078 C CA . VAL C 1 314 ? 60.388 94.456 -6.692 1.00 30.49 314 VAL C CA 1
ATOM 9079 C C . VAL C 1 314 ? 61.060 93.878 -5.456 1.00 25.55 314 VAL C C 1
ATOM 9080 O O . VAL C 1 314 ? 60.381 93.541 -4.476 1.00 26.59 314 VAL C O 1
ATOM 9084 N N . TRP C 1 315 ? 62.393 93.737 -5.516 1.00 25.91 315 TRP C N 1
ATOM 9085 C CA . TRP C 1 315 ? 63.126 92.978 -4.499 1.00 32.83 315 TRP C CA 1
ATOM 9086 C C . TRP C 1 315 ? 62.848 93.496 -3.091 1.00 36.09 315 TRP C C 1
ATOM 9087 O O . TRP C 1 315 ? 62.655 92.703 -2.159 1.00 36.72 315 TRP C O 1
ATOM 9098 N N . TRP C 1 316 ? 62.810 94.819 -2.904 1.00 39.06 316 TRP C N 1
ATOM 9099 C CA . TRP C 1 316 ? 62.716 95.314 -1.533 1.00 34.93 316 TRP C CA 1
ATOM 9100 C C . TRP C 1 316 ? 61.321 95.120 -0.957 1.00 32.88 316 TRP C C 1
ATOM 9101 O O . TRP C 1 316 ? 61.187 94.842 0.240 1.00 34.02 316 TRP C O 1
ATOM 9112 N N . VAL C 1 317 ? 60.270 95.228 -1.776 1.00 28.64 317 VAL C N 1
ATOM 9113 C CA . VAL C 1 317 ? 58.935 95.045 -1.211 1.00 29.24 317 VAL C CA 1
ATOM 9114 C C . VAL C 1 317 ? 58.721 93.589 -0.785 1.00 23.63 317 VAL C C 1
ATOM 9115 O O . VAL C 1 317 ? 58.022 93.324 0.193 1.00 25.59 317 VAL C O 1
ATOM 9119 N N . GLN C 1 318 ? 59.301 92.622 -1.513 1.00 26.41 318 GLN C N 1
ATOM 9120 C CA . GLN C 1 318 ? 59.244 91.233 -1.057 1.00 30.78 318 GLN C CA 1
ATOM 9121 C C . GLN C 1 318 ? 60.013 91.047 0.251 1.00 32.06 318 GLN C C 1
ATOM 9122 O O . GLN C 1 318 ? 59.544 90.350 1.159 1.00 23.90 318 GLN C O 1
ATOM 9128 N N . ALA C 1 319 ? 61.214 91.629 0.351 1.00 27.67 319 ALA C N 1
ATOM 9129 C CA . ALA C 1 319 ? 61.957 91.563 1.604 1.00 26.75 319 ALA C CA 1
ATOM 9130 C C . ALA C 1 319 ? 61.142 92.165 2.735 1.00 32.77 319 ALA C C 1
ATOM 9131 O O . ALA C 1 319 ? 61.078 91.612 3.840 1.00 33.20 319 ALA C O 1
ATOM 9133 N N . GLU C 1 320 ? 60.482 93.285 2.475 1.00 33.85 320 GLU C N 1
ATOM 9134 C CA . GLU C 1 320 ? 59.775 93.913 3.572 1.00 23.62 320 GLU C CA 1
ATOM 9135 C C . GLU C 1 320 ? 58.502 93.156 3.923 1.00 28.64 320 GLU C C 1
ATOM 9136 O O . GLU C 1 320 ? 58.136 93.088 5.104 1.00 29.40 320 GLU C O 1
ATOM 9142 N N . ALA C 1 321 ? 57.846 92.544 2.932 1.00 27.14 321 ALA C N 1
ATOM 9143 C CA . ALA C 1 321 ? 56.650 91.769 3.231 1.00 28.70 321 ALA C CA 1
ATOM 9144 C C . ALA C 1 321 ? 56.990 90.568 4.096 1.00 28.63 321 ALA C C 1
ATOM 9145 O O . ALA C 1 321 ? 56.270 90.258 5.051 1.00 26.11 321 ALA C O 1
ATOM 9147 N N . PHE C 1 322 ? 58.089 89.886 3.783 1.00 32.28 322 PHE C N 1
ATOM 9148 C CA . PHE C 1 322 ? 58.567 88.793 4.625 1.00 27.67 322 PHE C CA 1
ATOM 9149 C C . PHE C 1 322 ? 58.677 89.224 6.090 1.00 35.54 322 PHE C C 1
ATOM 9150 O O . PHE C 1 322 ? 58.059 88.618 6.975 1.00 33.02 322 PHE C O 1
ATOM 9158 N N . VAL C 1 323 ? 59.453 90.283 6.366 1.00 39.37 323 VAL C N 1
ATOM 9159 C CA . VAL C 1 323 ? 59.585 90.758 7.747 1.00 35.74 323 VAL C CA 1
ATOM 9160 C C . VAL C 1 323 ? 58.238 91.217 8.285 1.00 34.82 323 VAL C C 1
ATOM 9161 O O . VAL C 1 323 ? 57.920 91.021 9.467 1.00 34.16 323 VAL C O 1
ATOM 9165 N N . GLY C 1 324 ? 57.418 91.814 7.421 1.00 35.59 324 GLY C N 1
ATOM 9166 C CA . GLY C 1 324 ? 56.092 92.245 7.842 1.00 33.01 324 GLY C CA 1
ATOM 9167 C C . GLY C 1 324 ? 55.245 91.117 8.399 1.00 32.70 324 GLY C C 1
ATOM 9168 O O . GLY C 1 324 ? 54.628 91.255 9.460 1.00 38.11 324 GLY C O 1
ATOM 9169 N N . PHE C 1 325 ? 55.201 89.979 7.698 1.00 28.34 325 PHE C N 1
ATOM 9170 C CA . PHE C 1 325 ? 54.280 88.916 8.103 1.00 29.77 325 PHE C CA 1
ATOM 9171 C C . PHE C 1 325 ? 54.785 88.167 9.333 1.00 35.77 325 PHE C C 1
ATOM 9172 O O . PHE C 1 325 ? 53.981 87.749 10.179 1.00 32.47 325 PHE C O 1
ATOM 9180 N N . LEU C 1 326 ? 56.087 88.034 9.459 1.00 32.55 326 LEU C N 1
ATOM 9181 C CA . LEU C 1 326 ? 56.720 87.446 10.626 1.00 33.75 326 LEU C CA 1
ATOM 9182 C C . LEU C 1 326 ? 56.383 88.285 11.860 1.00 34.74 326 LEU C C 1
ATOM 9183 O O . LEU C 1 326 ? 56.020 87.761 12.853 1.00 35.59 326 LEU C O 1
ATOM 9188 N N . ASN C 1 327 ? 56.519 89.588 11.743 1.00 27.93 327 ASN C N 1
ATOM 9189 C CA . ASN C 1 327 ? 56.136 90.514 12.767 1.00 27.08 327 ASN C CA 1
ATOM 9190 C C . ASN C 1 327 ? 54.625 90.400 13.100 1.00 27.88 327 ASN C C 1
ATOM 9191 O O . ASN C 1 327 ? 54.258 90.343 14.220 1.00 25.93 327 ASN C O 1
ATOM 9196 N N . ALA C 1 328 ? 53.760 90.305 12.101 1.00 35.65 328 ALA C N 1
ATOM 9197 C CA . ALA C 1 328 ? 52.311 90.196 12.327 1.00 32.86 328 ALA C CA 1
ATOM 9198 C C . ALA C 1 328 ? 51.964 88.991 13.158 1.00 36.24 328 ALA C C 1
ATOM 9199 O O . ALA C 1 328 ? 51.143 89.065 14.005 1.00 31.68 328 ALA C O 1
ATOM 9201 N N . TYR C 1 329 ? 52.627 87.888 12.868 1.00 40.47 329 TYR C N 1
ATOM 9202 C CA . TYR C 1 329 ? 52.476 86.666 13.570 1.00 46.55 329 TYR C CA 1
ATOM 9203 C C . TYR C 1 329 ? 52.701 86.842 15.047 1.00 43.62 329 TYR C C 1
ATOM 9204 O O . TYR C 1 329 ? 51.833 86.559 15.804 1.00 49.47 329 TYR C O 1
ATOM 9213 N N . SER C 1 330 ? 53.852 87.333 15.444 1.00 37.10 330 SER C N 1
ATOM 9214 C CA . SER C 1 330 ? 54.171 87.458 16.864 1.00 41.38 330 SER C CA 1
ATOM 9215 C C . SER C 1 330 ? 53.254 88.464 17.560 1.00 39.37 330 SER C C 1
ATOM 9216 O O . SER C 1 330 ? 52.989 88.331 18.758 1.00 36.43 330 SER C O 1
ATOM 9219 N N . LEU C 1 331 ? 52.736 89.448 16.820 1.00 37.36 331 LEU C N 1
ATOM 9220 C CA . LEU C 1 331 ? 51.814 90.421 17.389 1.00 39.21 331 LEU C CA 1
ATOM 9221 C C . LEU C 1 331 ? 50.413 89.857 17.553 1.00 47.94 331 LEU C C 1
ATOM 9222 O O . LEU C 1 331 ? 49.675 90.280 18.452 1.00 44.58 331 LEU C O 1
ATOM 9227 N N . PHE C 1 332 ? 50.023 88.928 16.690 1.00 42.18 332 PHE C N 1
ATOM 9228 C CA . PHE C 1 332 ? 48.636 88.525 16.613 1.00 45.73 332 PHE C CA 1
ATOM 9229 C C . PHE C 1 332 ? 48.430 87.029 16.737 1.00 51.89 332 PHE C C 1
ATOM 9230 O O . PHE C 1 332 ? 47.278 86.594 16.844 1.00 52.49 332 PHE C O 1
ATOM 9238 N N A GLU C 1 333 ? 49.497 86.234 16.731 0.55 50.86 333 GLU C N 1
ATOM 9239 N N B GLU C 1 333 ? 49.495 86.227 16.711 0.45 51.14 333 GLU C N 1
ATOM 9240 C CA A GLU C 1 333 ? 49.454 84.789 16.926 0.55 52.67 333 GLU C CA 1
ATOM 9241 C CA B GLU C 1 333 ? 49.426 84.782 16.934 0.45 52.65 333 GLU C CA 1
ATOM 9242 C C A GLU C 1 333 ? 48.579 84.072 15.903 0.55 56.11 333 GLU C C 1
ATOM 9243 C C B GLU C 1 333 ? 48.647 84.042 15.852 0.45 56.02 333 GLU C C 1
ATOM 9244 O O A GLU C 1 333 ? 48.284 82.884 16.078 0.55 58.65 333 GLU C O 1
ATOM 9245 O O B GLU C 1 333 ? 48.502 82.822 15.923 0.45 58.35 333 GLU C O 1
ATOM 9256 N N . GLU C 1 334 ? 48.157 84.752 14.833 1.00 54.81 334 GLU C N 1
ATOM 9257 C CA . GLU C 1 334 ? 47.337 84.115 13.802 1.00 54.16 334 GLU C CA 1
ATOM 9258 C C . GLU C 1 334 ? 48.219 83.424 12.765 1.00 46.68 334 GLU C C 1
ATOM 9259 O O . GLU C 1 334 ? 48.904 84.104 11.986 1.00 40.25 334 GLU C O 1
ATOM 9265 N N . PRO C 1 335 ? 48.210 82.088 12.704 1.00 48.68 335 PRO C N 1
ATOM 9266 C CA . PRO C 1 335 ? 49.222 81.377 11.905 1.00 48.19 335 PRO C CA 1
ATOM 9267 C C . PRO C 1 335 ? 49.174 81.688 10.428 1.00 49.03 335 PRO C C 1
ATOM 9268 O O . PRO C 1 335 ? 50.161 81.426 9.727 1.00 43.97 335 PRO C O 1
ATOM 9272 N N . ARG C 1 336 ? 48.056 82.219 9.933 1.00 55.30 336 ARG C N 1
ATOM 9273 C CA . ARG C 1 336 ? 47.984 82.677 8.552 1.00 49.90 336 ARG C CA 1
ATOM 9274 C C . ARG C 1 336 ? 49.154 83.602 8.209 1.00 41.44 336 ARG C C 1
ATOM 9275 O O . ARG C 1 336 ? 49.728 83.518 7.115 1.00 32.99 336 ARG C O 1
ATOM 9283 N N . TYR C 1 337 ? 49.518 84.492 9.135 1.00 38.40 337 TYR C N 1
ATOM 9284 C CA . TYR C 1 337 ? 50.627 85.412 8.897 1.00 33.93 337 TYR C CA 1
ATOM 9285 C C . TYR C 1 337 ? 51.940 84.665 8.708 1.00 40.30 337 TYR C C 1
ATOM 9286 O O . TYR C 1 337 ? 52.845 85.155 8.021 1.00 37.22 337 TYR C O 1
ATOM 9295 N N . LEU C 1 338 ? 52.062 83.476 9.296 1.00 46.21 338 LEU C N 1
ATOM 9296 C CA . LEU C 1 338 ? 53.269 82.687 9.095 1.00 49.12 338 LEU C CA 1
ATOM 9297 C C . LEU C 1 338 ? 53.292 82.043 7.714 1.00 38.28 338 LEU C C 1
ATOM 9298 O O . LEU C 1 338 ? 54.341 82.015 7.064 1.00 41.83 338 LEU C O 1
ATOM 9303 N N . ASP C 1 339 ? 52.150 81.513 7.261 1.00 34.76 339 ASP C N 1
ATOM 9304 C CA . ASP C 1 339 ? 52.059 80.954 5.917 1.00 32.63 339 ASP C CA 1
ATOM 9305 C C . ASP C 1 339 ? 52.453 81.987 4.872 1.00 30.79 339 ASP C C 1
ATOM 9306 O O . ASP C 1 339 ? 53.189 81.679 3.921 1.00 38.39 339 ASP C O 1
ATOM 9311 N N . HIS C 1 340 ? 51.964 83.221 5.036 1.00 28.84 340 HIS C N 1
ATOM 9312 C CA . HIS C 1 340 ? 52.291 84.292 4.104 1.00 29.37 340 HIS C CA 1
ATOM 9313 C C . HIS C 1 340 ? 53.791 84.567 4.074 1.00 26.04 340 HIS C C 1
ATOM 9314 O O . HIS C 1 340 ? 54.359 84.830 3.009 1.00 30.80 340 HIS C O 1
ATOM 9321 N N . ALA C 1 341 ? 54.443 84.540 5.239 1.00 30.25 341 ALA C N 1
ATOM 9322 C CA . ALA C 1 341 ? 55.882 84.779 5.271 1.00 32.39 341 ALA C CA 1
ATOM 9323 C C . ALA C 1 341 ? 56.629 83.677 4.532 1.00 28.98 341 ALA C C 1
ATOM 9324 O O . ALA C 1 341 ? 57.616 83.946 3.837 1.00 29.48 341 ALA C O 1
ATOM 9326 N N . CYS C 1 342 ? 56.170 82.431 4.664 1.00 29.93 342 CYS C N 1
ATOM 9327 C CA . CYS C 1 342 ? 56.809 81.328 3.958 1.00 36.77 342 CYS C CA 1
ATOM 9328 C C . CYS C 1 342 ? 56.609 81.461 2.459 1.00 36.98 342 CYS C C 1
ATOM 9329 O O . CYS C 1 342 ? 57.554 81.294 1.679 1.00 41.02 342 CYS C O 1
ATOM 9332 N N . THR C 1 343 ? 55.379 81.754 2.037 1.00 38.23 343 THR C N 1
ATOM 9333 C CA . THR C 1 343 ? 55.115 82.031 0.633 1.00 31.67 343 THR C CA 1
ATOM 9334 C C . THR C 1 343 ? 56.105 83.052 0.086 1.00 32.99 343 THR C C 1
ATOM 9335 O O . THR C 1 343 ? 56.862 82.763 -0.841 1.00 32.39 343 THR C O 1
ATOM 9339 N N . VAL C 1 344 ? 56.145 84.236 0.701 1.00 36.73 344 VAL C N 1
ATOM 9340 C CA . VAL C 1 344 ? 56.954 85.331 0.174 1.00 36.67 344 VAL C CA 1
ATOM 9341 C C . VAL C 1 344 ? 58.426 84.945 0.117 1.00 40.70 344 VAL C C 1
ATOM 9342 O O . VAL C 1 344 ? 59.114 85.221 -0.874 1.00 37.65 344 VAL C O 1
ATOM 9346 N N . TRP C 1 345 ? 58.930 84.294 1.168 1.00 37.98 345 TRP C N 1
ATOM 9347 C CA . TRP C 1 345 ? 60.332 83.896 1.174 1.00 35.79 345 TRP C CA 1
ATOM 9348 C C . TRP C 1 345 ? 60.605 82.853 0.104 1.00 39.13 345 TRP C C 1
ATOM 9349 O O . TRP C 1 345 ? 61.683 82.849 -0.516 1.00 26.98 345 TRP C O 1
ATOM 9360 N N . ARG C 1 346 ? 59.643 81.951 -0.117 1.00 33.25 346 ARG C N 1
ATOM 9361 C CA . ARG C 1 346 ? 59.777 80.993 -1.204 1.00 36.49 346 ARG C CA 1
ATOM 9362 C C . ARG C 1 346 ? 59.769 81.686 -2.558 1.00 39.85 346 ARG C C 1
ATOM 9363 O O . ARG C 1 346 ? 60.425 81.216 -3.494 1.00 50.57 346 ARG C O 1
ATOM 9371 N N . PHE C 1 347 ? 59.044 82.798 -2.689 1.00 30.98 347 PHE C N 1
ATOM 9372 C CA . PHE C 1 347 ? 59.116 83.536 -3.944 1.00 34.36 347 PHE C CA 1
ATOM 9373 C C . PHE C 1 347 ? 60.511 84.118 -4.136 1.00 35.71 347 PHE C C 1
ATOM 9374 O O . PHE C 1 347 ? 61.101 84.011 -5.218 1.00 29.94 347 PHE C O 1
ATOM 9382 N N . ILE C 1 348 ? 61.060 84.711 -3.078 1.00 34.98 348 ILE C N 1
ATOM 9383 C CA . ILE C 1 348 ? 62.386 85.319 -3.141 1.00 29.61 348 ILE C CA 1
ATOM 9384 C C . ILE C 1 348 ? 63.428 84.300 -3.573 1.00 27.87 348 ILE C C 1
ATOM 9385 O O . ILE C 1 348 ? 64.229 84.551 -4.482 1.00 25.71 348 ILE C O 1
ATOM 9390 N N . MET C 1 349 ? 63.427 83.129 -2.925 1.00 29.74 349 MET C N 1
ATOM 9391 C CA . MET C 1 349 ? 64.442 82.111 -3.180 1.00 32.57 349 MET C CA 1
ATOM 9392 C C . MET C 1 349 ? 64.367 81.578 -4.605 1.00 40.76 349 MET C C 1
ATOM 9393 O O . MET C 1 349 ? 65.404 81.344 -5.240 1.00 45.22 349 MET C O 1
ATOM 9398 N N . ASP C 1 350 ? 63.151 81.349 -5.108 1.00 32.81 350 ASP C N 1
ATOM 9399 C CA . ASP C 1 350 ? 62.977 80.760 -6.426 1.00 35.63 350 ASP C CA 1
ATOM 9400 C C . ASP C 1 350 ? 63.269 81.749 -7.542 1.00 38.81 350 ASP C C 1
ATOM 9401 O O . ASP C 1 350 ? 63.734 81.339 -8.612 1.00 42.70 350 ASP C O 1
ATOM 9406 N N . HIS C 1 351 ? 63.010 83.041 -7.321 1.00 34.47 351 HIS C N 1
ATOM 9407 C CA . HIS C 1 351 ? 62.902 83.949 -8.462 1.00 39.05 351 HIS C CA 1
ATOM 9408 C C . HIS C 1 351 ? 63.759 85.203 -8.348 1.00 37.19 351 HIS C C 1
ATOM 9409 O O . HIS C 1 351 ? 64.279 85.668 -9.355 1.00 40.58 351 HIS C O 1
ATOM 9416 N N . LEU C 1 352 ? 63.891 85.788 -7.159 1.00 40.55 352 LEU C N 1
ATOM 9417 C CA . LEU C 1 352 ? 64.650 87.030 -7.043 1.00 42.13 352 LEU C CA 1
ATOM 9418 C C . LEU C 1 352 ? 66.131 86.800 -6.765 1.00 36.08 352 LEU C C 1
ATOM 9419 O O . LEU C 1 352 ? 66.948 87.696 -7.018 1.00 36.10 352 LEU C O 1
ATOM 9424 N N . VAL C 1 353 ? 66.498 85.625 -6.263 1.00 31.90 353 VAL C N 1
ATOM 9425 C CA . VAL C 1 353 ? 67.902 85.306 -6.063 1.00 32.02 353 VAL C CA 1
ATOM 9426 C C . VAL C 1 353 ? 68.528 85.041 -7.427 1.00 34.47 353 VAL C C 1
ATOM 9427 O O . VAL C 1 353 ? 68.158 84.083 -8.116 1.00 40.08 353 VAL C O 1
ATOM 9431 N N . ASP C 1 354 ? 69.454 85.911 -7.834 1.00 34.99 354 ASP C N 1
ATOM 9432 C CA . ASP C 1 354 ? 70.250 85.708 -9.046 1.00 40.25 354 ASP C CA 1
ATOM 9433 C C . ASP C 1 354 ? 71.485 84.873 -8.706 1.00 37.80 354 ASP C C 1
ATOM 9434 O O . ASP C 1 354 ? 72.540 85.399 -8.374 1.00 33.57 354 ASP C O 1
ATOM 9439 N N . ARG C 1 355 ? 71.351 83.553 -8.827 1.00 45.55 355 ARG C N 1
ATOM 9440 C CA . ARG C 1 355 ? 72.446 82.645 -8.517 1.00 50.19 355 ARG C CA 1
ATOM 9441 C C . ARG C 1 355 ? 73.518 82.628 -9.597 1.00 51.52 355 ARG C C 1
ATOM 9442 O O . ARG C 1 355 ? 74.597 82.067 -9.367 1.00 50.00 355 ARG C O 1
ATOM 9450 N N . GLU C 1 356 ? 73.261 83.242 -10.750 1.00 51.15 356 GLU C N 1
ATOM 9451 C CA . GLU C 1 356 ? 74.221 83.344 -11.841 1.00 49.85 356 GLU C CA 1
ATOM 9452 C C . GLU C 1 356 ? 74.927 84.695 -11.867 1.00 55.93 356 GLU C C 1
ATOM 9453 O O . GLU C 1 356 ? 76.158 84.758 -11.956 1.00 58.20 356 GLU C O 1
ATOM 9459 N N . GLY C 1 357 ? 74.169 85.782 -11.799 1.00 53.16 357 GLY C N 1
ATOM 9460 C CA . GLY C 1 357 ? 74.752 87.101 -11.763 1.00 49.14 357 GLY C CA 1
ATOM 9461 C C . GLY C 1 357 ? 75.072 87.621 -10.384 1.00 45.27 357 GLY C C 1
ATOM 9462 O O . GLY C 1 357 ? 75.640 88.711 -10.265 1.00 41.49 357 GLY C O 1
ATOM 9463 N N . GLY C 1 358 ? 74.724 86.881 -9.333 1.00 42.02 358 GLY C N 1
ATOM 9464 C CA . GLY C 1 358 ? 75.000 87.301 -7.977 1.00 42.67 358 GLY C CA 1
ATOM 9465 C C . GLY C 1 358 ? 73.959 88.238 -7.399 1.00 44.67 358 GLY C C 1
ATOM 9466 O O . GLY C 1 358 ? 73.324 88.994 -8.137 1.00 41.12 358 GLY C O 1
ATOM 9467 N N . GLU C 1 359 ? 73.791 88.192 -6.079 1.00 47.02 359 GLU C N 1
ATOM 9468 C CA . GLU C 1 359 ? 72.913 89.073 -5.300 1.00 40.53 359 GLU C CA 1
ATOM 9469 C C . GLU C 1 359 ? 71.461 88.834 -5.745 1.00 35.16 359 GLU C C 1
ATOM 9470 O O . GLU C 1 359 ? 71.074 87.712 -6.102 1.00 29.77 359 GLU C O 1
ATOM 9476 N N . TRP C 1 360 ? 70.621 89.861 -5.697 1.00 31.36 360 TRP C N 1
ATOM 9477 C CA . TRP C 1 360 ? 69.226 89.736 -6.087 1.00 36.41 360 TRP C CA 1
ATOM 9478 C C . TRP C 1 360 ? 68.897 90.713 -7.199 1.00 33.43 360 TRP C C 1
ATOM 9479 O O . TRP C 1 360 ? 69.340 91.869 -7.175 1.00 28.95 360 TRP C O 1
ATOM 9490 N N . PHE C 1 361 ? 68.067 90.248 -8.131 1.00 30.39 361 PHE C N 1
ATOM 9491 C CA . PHE C 1 361 ? 67.505 91.107 -9.161 1.00 33.01 361 PHE C CA 1
ATOM 9492 C C . PHE C 1 361 ? 66.741 92.271 -8.548 1.00 33.13 361 PHE C C 1
ATOM 9493 O O . PHE C 1 361 ? 66.138 92.162 -7.475 1.00 27.60 361 PHE C O 1
ATOM 9501 N N . TRP C 1 362 ? 66.720 93.385 -9.275 1.00 26.63 362 TRP C N 1
ATOM 9502 C CA . TRP C 1 362 ? 65.845 94.474 -8.886 1.00 29.13 362 TRP C CA 1
ATOM 9503 C C . TRP C 1 362 ? 64.378 94.035 -8.887 1.00 33.91 362 TRP C C 1
ATOM 9504 O O . TRP C 1 362 ? 63.636 94.354 -7.953 1.00 25.54 362 TRP C O 1
ATOM 9515 N N . ALA C 1 363 ? 63.942 93.302 -9.919 1.00 25.20 363 ALA C N 1
ATOM 9516 C CA . ALA C 1 363 ? 62.516 93.043 -10.111 1.00 35.22 363 ALA C CA 1
ATOM 9517 C C . ALA C 1 363 ? 62.297 91.844 -11.031 1.00 30.13 363 ALA C C 1
ATOM 9518 O O . ALA C 1 363 ? 63.055 91.627 -11.978 1.00 34.68 363 ALA C O 1
ATOM 9520 N N . VAL C 1 364 ? 61.233 91.080 -10.753 1.00 29.65 364 VAL C N 1
ATOM 9521 C CA . VAL C 1 364 ? 60.844 89.931 -11.562 1.00 32.91 364 VAL C CA 1
ATOM 9522 C C . VAL C 1 364 ? 59.356 90.033 -11.883 1.00 35.37 364 VAL C C 1
ATOM 9523 O O . VAL C 1 364 ? 58.604 90.728 -11.195 1.00 32.18 364 VAL C O 1
ATOM 9527 N N . THR C 1 365 ? 58.928 89.330 -12.961 1.00 29.58 365 THR C N 1
ATOM 9528 C CA . THR C 1 365 ? 57.502 89.232 -13.265 1.00 30.19 365 THR C CA 1
ATOM 9529 C C . THR C 1 365 ? 56.839 88.424 -12.169 1.00 33.75 365 THR C C 1
ATOM 9530 O O . THR C 1 365 ? 57.517 87.788 -11.350 1.00 35.25 365 THR C O 1
ATOM 9534 N N . PRO C 1 366 ? 55.506 88.382 -12.153 1.00 33.90 366 PRO C N 1
ATOM 9535 C CA . PRO C 1 366 ? 54.835 87.439 -11.256 1.00 36.53 366 PRO C CA 1
ATOM 9536 C C . PRO C 1 366 ? 55.330 86.020 -11.434 1.00 37.80 366 PRO C C 1
ATOM 9537 O O . PRO C 1 366 ? 55.362 85.254 -10.462 1.00 45.41 366 PRO C O 1
ATOM 9541 N N . GLU C 1 367 ? 55.753 85.656 -12.646 1.00 37.39 367 GLU C N 1
ATOM 9542 C CA . GLU C 1 367 ? 56.279 84.333 -12.943 1.00 37.62 367 GLU C CA 1
ATOM 9543 C C . GLU C 1 367 ? 57.784 84.238 -12.723 1.00 46.29 367 GLU C C 1
ATOM 9544 O O . GLU C 1 367 ? 58.412 83.289 -13.205 1.00 52.47 367 GLU C O 1
ATOM 9550 N N . GLY C 1 368 ? 58.377 85.203 -12.024 1.00 46.31 368 GLY C N 1
ATOM 9551 C CA . GLY C 1 368 ? 59.792 85.150 -11.723 1.00 54.29 368 GLY C CA 1
ATOM 9552 C C . GLY C 1 368 ? 60.734 85.537 -12.844 1.00 53.13 368 GLY C C 1
ATOM 9553 O O . GLY C 1 368 ? 61.952 85.423 -12.662 1.00 58.93 368 GLY C O 1
ATOM 9554 N N . SER C 1 369 ? 60.225 85.979 -13.991 1.00 46.05 369 SER C N 1
ATOM 9555 C CA . SER C 1 369 ? 61.094 86.460 -15.065 1.00 40.32 369 SER C CA 1
ATOM 9556 C C . SER C 1 369 ? 61.735 87.781 -14.663 1.00 35.14 369 SER C C 1
ATOM 9557 O O . SER C 1 369 ? 61.017 88.738 -14.348 1.00 31.30 369 SER C O 1
ATOM 9560 N N . PRO C 1 370 ? 63.062 87.889 -14.673 1.00 38.74 370 PRO C N 1
ATOM 9561 C CA . PRO C 1 370 ? 63.693 89.142 -14.249 1.00 38.13 370 PRO C CA 1
ATOM 9562 C C . PRO C 1 370 ? 63.453 90.246 -15.266 1.00 38.80 370 PRO C C 1
ATOM 9563 O O . PRO C 1 370 ? 63.440 90.014 -16.477 1.00 32.81 370 PRO C O 1
ATOM 9567 N N . LEU C 1 371 ? 63.234 91.458 -14.758 1.00 35.47 371 LEU C N 1
ATOM 9568 C CA . LEU C 1 371 ? 62.952 92.607 -15.609 1.00 39.45 371 LEU C CA 1
ATOM 9569 C C . LEU C 1 371 ? 64.267 93.239 -16.042 1.00 43.49 371 LEU C C 1
ATOM 9570 O O . LEU C 1 371 ? 65.089 93.623 -15.201 1.00 44.69 371 LEU C O 1
ATOM 9575 N N . ALA C 1 372 ? 64.454 93.359 -17.349 1.00 45.29 372 ALA C N 1
ATOM 9576 C CA . ALA C 1 372 ? 65.700 93.887 -17.876 1.00 50.45 372 ALA C CA 1
ATOM 9577 C C . ALA C 1 372 ? 65.772 95.399 -17.685 1.00 52.27 372 ALA C C 1
ATOM 9578 O O . ALA C 1 372 ? 64.756 96.089 -17.531 1.00 44.43 372 ALA C O 1
ATOM 9580 N N . GLY C 1 373 ? 67.001 95.911 -17.696 1.00 54.25 373 GLY C N 1
ATOM 9581 C CA . GLY C 1 373 ? 67.215 97.343 -17.693 1.00 50.03 373 GLY C CA 1
ATOM 9582 C C . GLY C 1 373 ? 67.211 97.997 -16.335 1.00 58.17 373 GLY C C 1
ATOM 9583 O O . GLY C 1 373 ? 66.982 99.208 -16.254 1.00 54.99 373 GLY C O 1
ATOM 9584 N N . TYR C 1 374 ? 67.456 97.236 -15.265 1.00 58.99 374 TYR C N 1
ATOM 9585 C CA . TYR C 1 374 ? 67.555 97.764 -13.911 1.00 52.88 374 TYR C CA 1
ATOM 9586 C C . TYR C 1 374 ? 68.918 97.424 -13.326 1.00 46.16 374 TYR C C 1
ATOM 9587 O O . TYR C 1 374 ? 69.497 96.381 -13.633 1.00 44.50 374 TYR C O 1
ATOM 9596 N N . GLU C 1 375 ? 69.421 98.297 -12.462 1.00 39.37 375 GLU C N 1
ATOM 9597 C CA . GLU C 1 375 ? 70.724 98.051 -11.874 1.00 39.15 375 GLU C CA 1
ATOM 9598 C C . GLU C 1 375 ? 70.617 96.987 -10.790 1.00 45.12 375 GLU C C 1
ATOM 9599 O O . GLU C 1 375 ? 69.580 96.831 -10.137 1.00 46.20 375 GLU C O 1
ATOM 9605 N N . LYS C 1 376 ? 71.696 96.220 -10.632 1.00 34.21 376 LYS C N 1
ATOM 9606 C CA . LYS C 1 376 ? 71.813 95.348 -9.468 1.00 41.09 376 LYS C CA 1
ATOM 9607 C C . LYS C 1 376 ? 72.197 96.143 -8.228 1.00 33.40 376 LYS C C 1
ATOM 9608 O O . LYS C 1 376 ? 71.771 95.817 -7.114 1.00 40.31 376 LYS C O 1
ATOM 9614 N N . GLY C 1 377 ? 73.008 97.180 -8.405 1.00 27.68 377 GLY C N 1
ATOM 9615 C CA . GLY C 1 377 ? 73.374 98.070 -7.323 1.00 26.02 377 GLY C CA 1
ATOM 9616 C C . GLY C 1 377 ? 73.469 99.484 -7.844 1.00 27.80 377 GLY C C 1
ATOM 9617 O O . GLY C 1 377 ? 73.889 99.695 -8.986 1.00 33.70 377 GLY C O 1
ATOM 9618 N N . GLY C 1 378 ? 73.062 100.460 -7.045 1.00 26.11 378 GLY C N 1
ATOM 9619 C CA . GLY C 1 378 ? 73.071 101.834 -7.507 1.00 27.43 378 GLY C CA 1
ATOM 9620 C C . GLY C 1 378 ? 72.595 102.755 -6.413 1.00 36.05 378 GLY C C 1
ATOM 9621 O O . GLY C 1 378 ? 72.660 102.413 -5.227 1.00 31.82 378 GLY C O 1
ATOM 9622 N N . MET C 1 379 ? 72.098 103.928 -6.826 1.00 32.36 379 MET C N 1
ATOM 9623 C CA . MET C 1 379 ? 71.627 104.916 -5.854 1.00 35.02 379 MET C CA 1
ATOM 9624 C C . MET C 1 379 ? 70.494 104.369 -5.002 1.00 31.68 379 MET C C 1
ATOM 9625 O O . MET C 1 379 ? 70.292 104.818 -3.867 1.00 31.64 379 MET C O 1
ATOM 9630 N N . TRP C 1 380 ? 69.735 103.419 -5.534 1.00 29.59 380 TRP C N 1
ATOM 9631 C CA . TRP C 1 380 ? 68.528 102.965 -4.875 1.00 39.50 380 TRP C CA 1
ATOM 9632 C C . TRP C 1 380 ? 68.591 101.516 -4.425 1.00 40.46 380 TRP C C 1
ATOM 9633 O O . TRP C 1 380 ? 67.701 101.078 -3.685 1.00 42.45 380 TRP C O 1
ATOM 9644 N N . LYS C 1 381 ? 69.606 100.763 -4.830 1.00 27.30 381 LYS C N 1
ATOM 9645 C CA . LYS C 1 381 ? 69.675 99.342 -4.517 1.00 27.49 381 LYS C CA 1
ATOM 9646 C C . LYS C 1 381 ? 71.031 99.078 -3.889 1.00 32.39 381 LYS C C 1
ATOM 9647 O O . LYS C 1 381 ? 72.068 99.173 -4.557 1.00 33.09 381 LYS C O 1
ATOM 9653 N N . ALA C 1 382 ? 71.025 98.770 -2.605 1.00 24.78 382 ALA C N 1
ATOM 9654 C CA . ALA C 1 382 ? 72.268 98.418 -1.960 1.00 29.32 382 ALA C CA 1
ATOM 9655 C C . ALA C 1 382 ? 72.098 97.057 -1.305 1.00 24.35 382 ALA C C 1
ATOM 9656 O O . ALA C 1 382 ? 71.508 96.152 -1.899 1.00 30.83 382 ALA C O 1
ATOM 9658 N N . SER C 1 383 ? 72.575 96.903 -0.089 1.00 29.76 383 SER C N 1
ATOM 9659 C CA . SER C 1 383 ? 72.500 95.665 0.638 1.00 27.92 383 SER C CA 1
ATOM 9660 C C . SER C 1 383 ? 71.639 95.718 1.896 1.00 29.07 383 SER C C 1
ATOM 9661 O O . SER C 1 383 ? 71.586 94.793 2.624 1.00 24.49 383 SER C O 1
ATOM 9664 N N . TYR C 1 384 ? 71.031 96.850 2.137 1.00 25.52 384 TYR C N 1
ATOM 9665 C CA . TYR C 1 384 ? 70.229 97.060 3.314 1.00 30.23 384 TYR C CA 1
ATOM 9666 C C . TYR C 1 384 ? 68.946 96.252 3.416 1.00 36.17 384 TYR C C 1
ATOM 9667 O O . TYR C 1 384 ? 68.790 95.520 4.341 1.00 34.26 384 TYR C O 1
ATOM 9676 N N . HIS C 1 385 ? 68.065 96.370 2.446 1.00 23.64 385 HIS C N 1
ATOM 9677 C CA . HIS C 1 385 ? 66.807 95.688 2.530 1.00 31.55 385 HIS C CA 1
ATOM 9678 C C . HIS C 1 385 ? 66.880 94.175 2.696 1.00 32.25 385 HIS C C 1
ATOM 9679 O O . HIS C 1 385 ? 66.342 93.647 3.635 1.00 33.70 385 HIS C O 1
ATOM 9686 N N . ASN C 1 386 ? 67.552 93.507 1.794 1.00 24.97 386 ASN C N 1
ATOM 9687 C CA . ASN C 1 386 ? 67.658 92.097 1.864 1.00 26.86 386 ASN C CA 1
ATOM 9688 C C . ASN C 1 386 ? 68.486 91.640 3.062 1.00 29.10 386 ASN C C 1
ATOM 9689 O O . ASN C 1 386 ? 68.188 90.667 3.662 1.00 28.34 386 ASN C O 1
ATOM 9694 N N . SER C 1 387 ? 69.523 92.372 3.400 1.00 31.54 387 SER C N 1
ATOM 9695 C CA . SER C 1 387 ? 70.322 91.922 4.545 1.00 38.67 387 SER C CA 1
ATOM 9696 C C . SER C 1 387 ? 69.554 92.066 5.849 1.00 43.08 387 SER C C 1
ATOM 9697 O O . SER C 1 387 ? 69.684 91.225 6.747 1.00 43.05 387 SER C O 1
ATOM 9700 N N . ARG C 1 388 ? 68.776 93.142 5.990 1.00 44.40 388 ARG C N 1
ATOM 9701 C CA . ARG C 1 388 ? 67.955 93.275 7.187 1.00 43.22 388 ARG C CA 1
ATOM 9702 C C . ARG C 1 388 ? 66.929 92.153 7.267 1.00 37.23 388 ARG C C 1
ATOM 9703 O O . ARG C 1 388 ? 66.667 91.617 8.350 1.00 34.69 388 ARG C O 1
ATOM 9711 N N . ALA C 1 389 ? 66.355 91.770 6.125 1.00 31.31 389 ALA C N 1
ATOM 9712 C CA . ALA C 1 389 ? 65.365 90.702 6.123 1.00 30.69 389 ALA C CA 1
ATOM 9713 C C . ALA C 1 389 ? 65.972 89.394 6.611 1.00 34.05 389 ALA C C 1
ATOM 9714 O O . ALA C 1 389 ? 65.300 88.597 7.279 1.00 37.24 389 ALA C O 1
ATOM 9716 N N . CYS C 1 390 ? 67.246 89.158 6.295 1.00 34.71 390 CYS C N 1
ATOM 9717 C CA . CYS C 1 390 ? 67.923 87.957 6.779 1.00 28.06 390 CYS C CA 1
ATOM 9718 C C . CYS C 1 390 ? 68.184 88.034 8.274 1.00 34.90 390 CYS C C 1
ATOM 9719 O O . CYS C 1 390 ? 67.981 87.053 8.996 1.00 37.11 390 CYS C O 1
ATOM 9722 N N . LEU C 1 391 ? 68.624 89.199 8.751 1.00 31.70 391 LEU C N 1
ATOM 9723 C CA . LEU C 1 391 ? 68.894 89.380 10.170 1.00 28.88 391 LEU C CA 1
ATOM 9724 C C . LEU C 1 391 ? 67.595 89.401 10.977 1.00 32.65 391 LEU C C 1
ATOM 9725 O O . LEU C 1 391 ? 67.469 88.701 11.988 1.00 25.59 391 LEU C O 1
ATOM 9730 N N . GLU C 1 392 ? 66.610 90.176 10.529 1.00 31.86 392 GLU C N 1
ATOM 9731 C CA . GLU C 1 392 ? 65.288 90.117 11.145 1.00 29.10 392 GLU C CA 1
ATOM 9732 C C . GLU C 1 392 ? 64.737 88.698 11.122 1.00 31.76 392 GLU C C 1
ATOM 9733 O O . GLU C 1 392 ? 64.285 88.175 12.145 1.00 34.92 392 GLU C O 1
ATOM 9739 N N . GLY C 1 393 ? 64.766 88.061 9.952 1.00 29.00 393 GLY C N 1
ATOM 9740 C CA . GLY C 1 393 ? 64.242 86.711 9.838 1.00 29.66 393 GLY C CA 1
ATOM 9741 C C . GLY C 1 393 ? 64.889 85.737 10.803 1.00 32.33 393 GLY C C 1
ATOM 9742 O O . GLY C 1 393 ? 64.199 84.956 11.468 1.00 32.03 393 GLY C O 1
ATOM 9743 N N . MET C 1 394 ? 66.226 85.768 10.895 1.00 32.96 394 MET C N 1
ATOM 9744 C CA . MET C 1 394 ? 66.934 84.829 11.759 1.00 30.21 394 MET C CA 1
ATOM 9745 C C . MET C 1 394 ? 66.503 85.004 13.210 1.00 39.76 394 MET C C 1
ATOM 9746 O O . MET C 1 394 ? 66.131 84.035 13.881 1.00 43.33 394 MET C O 1
ATOM 9751 N N . ARG C 1 395 ? 66.531 86.246 13.696 1.00 37.13 395 ARG C N 1
ATOM 9752 C CA . ARG C 1 395 ? 66.152 86.522 15.078 1.00 37.34 395 ARG C CA 1
ATOM 9753 C C . ARG C 1 395 ? 64.690 86.174 15.331 1.00 38.27 395 ARG C C 1
ATOM 9754 O O . ARG C 1 395 ? 64.355 85.544 16.341 1.00 41.32 395 ARG C O 1
ATOM 9762 N N . ARG C 1 396 ? 63.807 86.565 14.407 1.00 41.42 396 ARG C N 1
ATOM 9763 C CA . ARG C 1 396 ? 62.375 86.365 14.601 1.00 39.51 396 ARG C CA 1
ATOM 9764 C C . ARG C 1 396 ? 62.012 84.888 14.593 1.00 36.30 396 ARG C C 1
ATOM 9765 O O . ARG C 1 396 ? 61.248 84.422 15.449 1.00 31.03 396 ARG C O 1
ATOM 9773 N N . ILE C 1 397 ? 62.574 84.129 13.658 1.00 31.02 397 ILE C N 1
ATOM 9774 C CA . ILE C 1 397 ? 62.234 82.715 13.561 1.00 35.17 397 ILE C CA 1
ATOM 9775 C C . ILE C 1 397 ? 62.810 81.941 14.744 1.00 42.38 397 ILE C C 1
ATOM 9776 O O . ILE C 1 397 ? 62.136 81.068 15.307 1.00 43.58 397 ILE C O 1
ATOM 9781 N N . ASP C 1 398 ? 64.053 82.255 15.149 1.00 40.10 398 ASP C N 1
ATOM 9782 C CA . ASP C 1 398 ? 64.619 81.707 16.381 1.00 39.73 398 ASP C CA 1
ATOM 9783 C C . ASP C 1 398 ? 63.598 81.794 17.507 1.00 44.29 398 ASP C C 1
ATOM 9784 O O . ASP C 1 398 ? 63.211 80.782 18.098 1.00 46.29 398 ASP C O 1
ATOM 9789 N N . THR C 1 399 ? 63.127 83.016 17.771 1.00 47.41 399 THR C N 1
ATOM 9790 C CA . THR C 1 399 ? 62.156 83.255 18.836 1.00 48.83 399 THR C CA 1
ATOM 9791 C C . THR C 1 399 ? 60.944 82.344 18.693 1.00 52.85 399 THR C C 1
ATOM 9792 O O . THR C 1 399 ? 60.510 81.709 19.661 1.00 56.78 399 THR C O 1
ATOM 9796 N N . ILE C 1 400 ? 60.408 82.237 17.478 1.00 49.71 400 ILE C N 1
ATOM 9797 C CA . ILE C 1 400 ? 59.193 81.466 17.239 1.00 46.18 400 ILE C CA 1
ATOM 9798 C C . ILE C 1 400 ? 59.533 79.981 17.145 1.00 55.84 400 ILE C C 1
ATOM 9799 O O . ILE C 1 400 ? 58.725 79.168 16.684 1.00 56.59 400 ILE C O 1
ATOM 9804 N N . LEU C 1 401 ? 60.731 79.610 17.598 1.00 61.08 401 LEU C N 1
ATOM 9805 C CA . LEU C 1 401 ? 61.090 78.206 17.725 1.00 59.26 401 LEU C CA 1
ATOM 9806 C C . LEU C 1 401 ? 61.608 77.852 19.115 1.00 64.53 401 LEU C C 1
ATOM 9807 O O . LEU C 1 401 ? 61.870 76.672 19.375 1.00 75.14 401 LEU C O 1
ATOM 9812 N N . GLU C 1 402 ? 61.751 78.828 20.012 1.00 58.91 402 GLU C N 1
ATOM 9813 C CA . GLU C 1 402 ? 62.145 78.568 21.397 1.00 55.52 402 GLU C CA 1
ATOM 9814 C C . GLU C 1 402 ? 60.918 78.325 22.274 1.00 53.88 402 GLU C C 1
ATOM 9815 O O . GLU C 1 402 ? 60.009 79.153 22.328 1.00 54.52 402 GLU C O 1
ATOM 9821 N N . THR D 1 5 ? 45.496 203.462 19.073 1.00 65.57 5 THR D N 1
ATOM 9822 C CA . THR D 1 5 ? 44.939 204.745 19.496 1.00 70.39 5 THR D CA 1
ATOM 9823 C C . THR D 1 5 ? 43.443 204.781 19.208 1.00 77.62 5 THR D C 1
ATOM 9824 O O . THR D 1 5 ? 42.996 204.286 18.171 1.00 72.79 5 THR D O 1
ATOM 9828 N N . THR D 1 6 ? 42.685 205.362 20.146 1.00 84.71 6 THR D N 1
ATOM 9829 C CA . THR D 1 6 ? 41.223 205.419 20.179 1.00 87.09 6 THR D CA 1
ATOM 9830 C C . THR D 1 6 ? 40.600 204.050 20.419 1.00 89.09 6 THR D C 1
ATOM 9831 O O . THR D 1 6 ? 39.374 203.896 20.298 1.00 88.47 6 THR D O 1
ATOM 9835 N N . LEU D 1 7 ? 41.416 203.046 20.735 1.00 87.76 7 LEU D N 1
ATOM 9836 C CA . LEU D 1 7 ? 40.974 201.818 21.381 1.00 85.52 7 LEU D CA 1
ATOM 9837 C C . LEU D 1 7 ? 41.184 201.872 22.884 1.00 81.41 7 LEU D C 1
ATOM 9838 O O . LEU D 1 7 ? 40.350 201.372 23.642 1.00 82.69 7 LEU D O 1
ATOM 9843 N N . ARG D 1 8 ? 42.276 202.506 23.317 1.00 78.31 8 ARG D N 1
ATOM 9844 C CA . ARG D 1 8 ? 42.649 202.669 24.718 1.00 76.57 8 ARG D CA 1
ATOM 9845 C C . ARG D 1 8 ? 41.515 203.192 25.606 1.00 78.99 8 ARG D C 1
ATOM 9846 O O . ARG D 1 8 ? 41.456 202.799 26.777 1.00 79.95 8 ARG D O 1
ATOM 9854 N N . PRO D 1 9 ? 40.585 204.072 25.126 1.00 74.11 9 PRO D N 1
ATOM 9855 C CA . PRO D 1 9 ? 39.484 204.476 26.012 1.00 75.70 9 PRO D CA 1
ATOM 9856 C C . PRO D 1 9 ? 38.317 203.498 25.983 1.00 78.91 9 PRO D C 1
ATOM 9857 O O . PRO D 1 9 ? 37.543 203.420 26.943 1.00 83.52 9 PRO D O 1
ATOM 9861 N N . THR D 1 10 ? 38.171 202.749 24.887 1.00 73.31 10 THR D N 1
ATOM 9862 C CA . THR D 1 10 ? 37.101 201.758 24.828 1.00 67.36 10 THR D CA 1
ATOM 9863 C C . THR D 1 10 ? 37.437 200.537 25.674 1.00 58.70 10 THR D C 1
ATOM 9864 O O . THR D 1 10 ? 36.558 199.981 26.342 1.00 46.37 10 THR D O 1
ATOM 9868 N N . LEU D 1 11 ? 38.709 200.120 25.667 1.00 56.66 11 LEU D N 1
ATOM 9869 C CA . LEU D 1 11 ? 39.133 198.957 26.441 1.00 56.09 11 LEU D CA 1
ATOM 9870 C C . LEU D 1 11 ? 39.214 199.246 27.932 1.00 55.72 11 LEU D C 1
ATOM 9871 O O . LEU D 1 11 ? 39.106 198.320 28.742 1.00 57.48 11 LEU D O 1
ATOM 9876 N N . ARG D 1 12 ? 39.431 200.503 28.318 1.00 54.21 12 ARG D N 1
ATOM 9877 C CA A ARG D 1 12 ? 39.336 200.843 29.732 0.43 52.96 12 ARG D CA 1
ATOM 9878 C CA B ARG D 1 12 ? 39.333 200.860 29.729 0.57 52.88 12 ARG D CA 1
ATOM 9879 C C . ARG D 1 12 ? 37.888 200.795 30.200 1.00 52.92 12 ARG D C 1
ATOM 9880 O O . ARG D 1 12 ? 37.605 200.313 31.302 1.00 45.82 12 ARG D O 1
ATOM 9895 N N . GLN D 1 13 ? 36.960 201.265 29.360 1.00 59.12 13 GLN D N 1
ATOM 9896 C CA . GLN D 1 13 ? 35.538 201.188 29.671 1.00 64.62 13 GLN D CA 1
ATOM 9897 C C . GLN D 1 13 ? 35.059 199.739 29.728 1.00 58.49 13 GLN D C 1
ATOM 9898 O O . GLN D 1 13 ? 34.296 199.362 30.627 1.00 51.74 13 GLN D O 1
ATOM 9904 N N . ILE D 1 14 ? 35.501 198.911 28.777 1.00 50.39 14 ILE D N 1
ATOM 9905 C CA . ILE D 1 14 ? 35.094 197.508 28.759 1.00 50.16 14 ILE D CA 1
ATOM 9906 C C . ILE D 1 14 ? 35.499 196.821 30.062 1.00 51.85 14 ILE D C 1
ATOM 9907 O O . ILE D 1 14 ? 34.696 196.115 30.686 1.00 43.46 14 ILE D O 1
ATOM 9912 N N . ARG D 1 15 ? 36.743 197.043 30.508 1.00 51.49 15 ARG D N 1
ATOM 9913 C CA . ARG D 1 15 ? 37.222 196.417 31.741 1.00 51.56 15 ARG D CA 1
ATOM 9914 C C . ARG D 1 15 ? 36.310 196.742 32.915 1.00 56.50 15 ARG D C 1
ATOM 9915 O O . ARG D 1 15 ? 35.943 195.854 33.692 1.00 55.73 15 ARG D O 1
ATOM 9923 N N . SER D 1 16 ? 35.933 198.015 33.056 1.00 62.97 16 SER D N 1
ATOM 9924 C CA . SER D 1 16 ? 34.994 198.401 34.105 1.00 65.70 16 SER D CA 1
ATOM 9925 C C . SER D 1 16 ? 33.683 197.633 33.985 1.00 57.74 16 SER D C 1
ATOM 9926 O O . SER D 1 16 ? 33.140 197.159 34.990 1.00 47.40 16 SER D O 1
ATOM 9929 N N . GLU D 1 17 ? 33.165 197.489 32.764 1.00 53.86 17 GLU D N 1
ATOM 9930 C CA . GLU D 1 17 ? 31.925 196.737 32.575 1.00 49.40 17 GLU D CA 1
ATOM 9931 C C . GLU D 1 17 ? 32.080 195.288 33.011 1.00 47.50 17 GLU D C 1
ATOM 9932 O O . GLU D 1 17 ? 31.144 194.693 33.560 1.00 42.14 17 GLU D O 1
ATOM 9938 N N . LEU D 1 18 ? 33.263 194.704 32.791 1.00 48.64 18 LEU D N 1
ATOM 9939 C CA . LEU D 1 18 ? 33.442 193.292 33.105 1.00 40.51 18 LEU D CA 1
ATOM 9940 C C . LEU D 1 18 ? 33.347 193.041 34.604 1.00 44.92 18 LEU D C 1
ATOM 9941 O O . LEU D 1 18 ? 32.708 192.074 35.034 1.00 44.66 18 LEU D O 1
ATOM 9946 N N . ALA D 1 19 ? 33.963 193.905 35.415 1.00 41.34 19 ALA D N 1
ATOM 9947 C CA . ALA D 1 19 ? 33.875 193.734 36.860 1.00 43.86 19 ALA D CA 1
ATOM 9948 C C . ALA D 1 19 ? 32.457 193.973 37.342 1.00 41.01 19 ALA D C 1
ATOM 9949 O O . ALA D 1 19 ? 31.959 193.258 38.220 1.00 46.48 19 ALA D O 1
ATOM 9951 N N . ALA D 1 20 ? 31.801 194.988 36.775 1.00 33.36 20 ALA D N 1
ATOM 9952 C CA . ALA D 1 20 ? 30.414 195.280 37.106 1.00 38.25 20 ALA D CA 1
ATOM 9953 C C . ALA D 1 20 ? 29.507 194.099 36.777 1.00 38.80 20 ALA D C 1
ATOM 9954 O O . ALA D 1 20 ? 28.636 193.736 37.576 1.00 46.32 20 ALA D O 1
ATOM 9956 N N . GLN D 1 21 ? 29.697 193.483 35.607 1.00 37.30 21 GLN D N 1
ATOM 9957 C CA . GLN D 1 21 ? 28.857 192.346 35.245 1.00 40.53 21 GLN D CA 1
ATOM 9958 C C . GLN D 1 21 ? 29.113 191.159 36.162 1.00 43.10 21 GLN D C 1
ATOM 9959 O O . GLN D 1 21 ? 28.168 190.495 36.601 1.00 43.81 21 GLN D O 1
ATOM 9965 N N . LEU D 1 22 ? 30.380 190.875 36.468 1.00 40.93 22 LEU D N 1
ATOM 9966 C CA . LEU D 1 22 ? 30.675 189.759 37.362 1.00 40.08 22 LEU D CA 1
ATOM 9967 C C . LEU D 1 22 ? 30.180 190.042 38.773 1.00 39.37 22 LEU D C 1
ATOM 9968 O O . LEU D 1 22 ? 29.425 189.248 39.345 1.00 35.83 22 LEU D O 1
ATOM 9973 N N . PHE D 1 23 ? 30.598 191.170 39.351 1.00 42.97 23 PHE D N 1
ATOM 9974 C CA . PHE D 1 23 ? 30.432 191.383 40.783 1.00 38.82 23 PHE D CA 1
ATOM 9975 C C . PHE D 1 23 ? 29.088 192.009 41.149 1.00 42.99 23 PHE D C 1
ATOM 9976 O O . PHE D 1 23 ? 28.606 191.794 42.267 1.00 43.00 23 PHE D O 1
ATOM 9984 N N . ASP D 1 24 ? 28.460 192.767 40.246 1.00 46.63 24 ASP D N 1
ATOM 9985 C CA . ASP D 1 24 ? 27.165 193.369 40.544 1.00 42.70 24 ASP D CA 1
ATOM 9986 C C . ASP D 1 24 ? 26.000 192.701 39.825 1.00 45.00 24 ASP D C 1
ATOM 9987 O O . ASP D 1 24 ? 24.847 192.944 40.207 1.00 38.95 24 ASP D O 1
ATOM 9992 N N . HIS D 1 25 ? 26.246 191.867 38.807 1.00 43.21 25 HIS D N 1
ATOM 9993 C CA . HIS D 1 25 ? 25.136 191.303 38.035 1.00 43.87 25 HIS D CA 1
ATOM 9994 C C . HIS D 1 25 ? 25.128 189.780 38.042 1.00 45.39 25 HIS D C 1
ATOM 9995 O O . HIS D 1 25 ? 24.145 189.189 38.506 1.00 47.87 25 HIS D O 1
ATOM 10002 N N . ILE D 1 26 ? 26.175 189.120 37.529 1.00 33.71 26 ILE D N 1
ATOM 10003 C CA . ILE D 1 26 ? 26.158 187.659 37.437 1.00 27.58 26 ILE D CA 1
ATOM 10004 C C . ILE D 1 26 ? 26.142 187.033 38.828 1.00 30.65 26 ILE D C 1
ATOM 10005 O O . ILE D 1 26 ? 25.195 186.332 39.197 1.00 34.35 26 ILE D O 1
ATOM 10010 N N . LEU D 1 27 ? 27.193 187.276 39.617 1.00 38.16 27 LEU D N 1
ATOM 10011 C CA . LEU D 1 27 ? 27.333 186.582 40.897 1.00 30.51 27 LEU D CA 1
ATOM 10012 C C . LEU D 1 27 ? 26.218 186.888 41.900 1.00 25.42 27 LEU D C 1
ATOM 10013 O O . LEU D 1 27 ? 25.847 185.973 42.653 1.00 32.89 27 LEU D O 1
ATOM 10018 N N . PRO D 1 28 ? 25.702 188.116 42.018 1.00 27.43 28 PRO D N 1
ATOM 10019 C CA . PRO D 1 28 ? 24.519 188.329 42.886 1.00 35.06 28 PRO D CA 1
ATOM 10020 C C . PRO D 1 28 ? 23.266 187.612 42.410 1.00 36.95 28 PRO D C 1
ATOM 10021 O O . PRO D 1 28 ? 22.382 187.313 43.225 1.00 36.47 28 PRO D O 1
ATOM 10025 N N . PHE D 1 29 ? 23.132 187.350 41.112 1.00 30.15 29 PHE D N 1
ATOM 10026 C CA . PHE D 1 29 ? 21.998 186.545 40.685 1.00 34.85 29 PHE D CA 1
ATOM 10027 C C . PHE D 1 29 ? 22.162 185.112 41.166 1.00 32.41 29 PHE D C 1
ATOM 10028 O O . PHE D 1 29 ? 21.227 184.512 41.705 1.00 27.27 29 PHE D O 1
ATOM 10036 N N . TRP D 1 30 ? 23.356 184.547 41.001 1.00 34.52 30 TRP D N 1
ATOM 10037 C CA . TRP D 1 30 ? 23.508 183.143 41.329 1.00 25.99 30 TRP D CA 1
ATOM 10038 C C . TRP D 1 30 ? 23.624 182.914 42.826 1.00 31.34 30 TRP D C 1
ATOM 10039 O O . TRP D 1 30 ? 23.322 181.815 43.299 1.00 36.84 30 TRP D O 1
ATOM 10050 N N . LEU D 1 31 ? 24.038 183.928 43.583 1.00 33.77 31 LEU D N 1
ATOM 10051 C CA . LEU D 1 31 ? 24.095 183.759 45.024 1.00 37.06 31 LEU D CA 1
ATOM 10052 C C . LEU D 1 31 ? 22.704 183.529 45.596 1.00 31.19 31 LEU D C 1
ATOM 10053 O O . LEU D 1 31 ? 22.551 182.775 46.558 1.00 31.10 31 LEU D O 1
ATOM 10058 N N . GLY D 1 32 ? 21.678 184.109 44.985 1.00 32.82 32 GLY D N 1
ATOM 10059 C CA . GLY D 1 32 ? 20.323 183.898 45.450 1.00 34.36 32 GLY D CA 1
ATOM 10060 C C . GLY D 1 32 ? 19.639 182.632 44.977 1.00 34.89 32 GLY D C 1
ATOM 10061 O O . GLY D 1 32 ? 18.478 182.410 45.332 1.00 41.67 32 GLY D O 1
ATOM 10062 N N . GLN D 1 33 ? 20.311 181.802 44.181 1.00 31.94 33 GLN D N 1
ATOM 10063 C CA . GLN D 1 33 ? 19.734 180.572 43.657 1.00 30.97 33 GLN D CA 1
ATOM 10064 C C . GLN D 1 33 ? 20.222 179.331 44.397 1.00 27.94 33 GLN D C 1
ATOM 10065 O O . GLN D 1 33 ? 20.063 178.218 43.886 1.00 28.78 33 GLN D O 1
ATOM 10071 N N . GLN D 1 34 ? 20.794 179.492 45.593 1.00 31.20 34 GLN D N 1
ATOM 10072 C CA . GLN D 1 34 ? 21.201 178.334 46.376 1.00 33.58 34 GLN D CA 1
ATOM 10073 C C . GLN D 1 34 ? 20.025 177.746 47.151 1.00 34.71 34 GLN D C 1
ATOM 10074 O O . GLN D 1 34 ? 19.196 178.469 47.706 1.00 32.25 34 GLN D O 1
ATOM 10080 N N . ASP D 1 35 ? 19.969 176.424 47.179 1.00 35.18 35 ASP D N 1
ATOM 10081 C CA . ASP D 1 35 ? 18.866 175.699 47.784 1.00 38.77 35 ASP D CA 1
ATOM 10082 C C . ASP D 1 35 ? 19.106 175.581 49.286 1.00 44.83 35 ASP D C 1
ATOM 10083 O O . ASP D 1 35 ? 20.071 174.924 49.700 1.00 44.84 35 ASP D O 1
ATOM 10088 N N . PRO D 1 36 ? 18.256 176.183 50.135 1.00 41.78 36 PRO D N 1
ATOM 10089 C CA . PRO D 1 36 ? 18.504 176.144 51.588 1.00 35.36 36 PRO D CA 1
ATOM 10090 C C . PRO D 1 36 ? 18.137 174.825 52.238 1.00 34.34 36 PRO D C 1
ATOM 10091 O O . PRO D 1 36 ? 18.664 174.515 53.311 1.00 42.05 36 PRO D O 1
ATOM 10095 N N . ILE D 1 37 ? 17.242 174.053 51.636 1.00 43.79 37 ILE D N 1
ATOM 10096 C CA . ILE D 1 37 ? 16.732 172.853 52.281 1.00 48.10 37 ILE D CA 1
ATOM 10097 C C . ILE D 1 37 ? 17.605 171.641 51.979 1.00 49.49 37 ILE D C 1
ATOM 10098 O O . ILE D 1 37 ? 17.934 170.868 52.881 1.00 49.42 37 ILE D O 1
ATOM 10103 N N . HIS D 1 38 ? 18.005 171.455 50.717 1.00 52.11 38 HIS D N 1
ATOM 10104 C CA . HIS D 1 38 ? 18.709 170.250 50.298 1.00 44.91 38 HIS D CA 1
ATOM 10105 C C . HIS D 1 38 ? 20.154 170.471 49.861 1.00 41.15 38 HIS D C 1
ATOM 10106 O O . HIS D 1 38 ? 20.840 169.488 49.550 1.00 37.98 38 HIS D O 1
ATOM 10113 N N . GLY D 1 39 ? 20.625 171.714 49.797 1.00 42.05 39 GLY D N 1
ATOM 10114 C CA . GLY D 1 39 ? 21.972 172.008 49.353 1.00 43.57 39 GLY D CA 1
ATOM 10115 C C . GLY D 1 39 ? 22.085 172.272 47.858 1.00 42.99 39 GLY D C 1
ATOM 10116 O O . GLY D 1 39 ? 21.183 172.001 47.061 1.00 38.03 39 GLY D O 1
ATOM 10117 N N . GLY D 1 40 ? 23.236 172.823 47.478 1.00 41.48 40 GLY D N 1
ATOM 10118 C CA . GLY D 1 40 ? 23.527 173.050 46.076 1.00 37.15 40 GLY D CA 1
ATOM 10119 C C . GLY D 1 40 ? 22.830 174.286 45.535 1.00 37.73 40 GLY D C 1
ATOM 10120 O O . GLY D 1 40 ? 22.511 175.231 46.262 1.00 42.62 40 GLY D O 1
ATOM 10121 N N . PHE D 1 41 ? 22.590 174.272 44.234 1.00 33.63 41 PHE D N 1
ATOM 10122 C CA . PHE D 1 41 ? 21.885 175.348 43.558 1.00 31.86 41 PHE D CA 1
ATOM 10123 C C . PHE D 1 41 ? 20.701 174.740 42.837 1.00 29.50 41 PHE D C 1
ATOM 10124 O O . PHE D 1 41 ? 20.814 173.646 42.277 1.00 27.73 41 PHE D O 1
ATOM 10132 N N . TYR D 1 42 ? 19.569 175.454 42.860 1.00 35.91 42 TYR D N 1
ATOM 10133 C CA . TYR D 1 42 ? 18.358 174.969 42.204 1.00 34.91 42 TYR D CA 1
ATOM 10134 C C . TYR D 1 42 ? 18.682 174.521 40.789 1.00 30.52 42 TYR D C 1
ATOM 10135 O O . TYR D 1 42 ? 19.428 175.188 40.066 1.00 27.47 42 TYR D O 1
ATOM 10144 N N . GLY D 1 43 ? 18.117 173.375 40.407 1.00 31.48 43 GLY D N 1
ATOM 10145 C CA . GLY D 1 43 ? 18.405 172.705 39.151 1.00 28.63 43 GLY D CA 1
ATOM 10146 C C . GLY D 1 43 ? 17.783 173.290 37.890 1.00 26.68 43 GLY D C 1
ATOM 10147 O O . GLY D 1 43 ? 18.129 172.824 36.805 1.00 40.70 43 GLY D O 1
ATOM 10148 N N . SER D 1 44 ? 16.863 174.247 37.989 1.00 31.86 44 SER D N 1
ATOM 10149 C CA . SER D 1 44 ? 16.335 174.910 36.794 1.00 24.74 44 SER D CA 1
ATOM 10150 C C . SER D 1 44 ? 15.723 176.239 37.205 1.00 32.47 44 SER D C 1
ATOM 10151 O O . SER D 1 44 ? 15.024 176.311 38.222 1.00 43.66 44 SER D O 1
ATOM 10154 N N . ILE D 1 45 ? 16.008 177.288 36.429 1.00 31.20 45 ILE D N 1
ATOM 10155 C CA . ILE D 1 45 ? 15.478 178.628 36.661 1.00 34.05 45 ILE D CA 1
ATOM 10156 C C . ILE D 1 45 ? 14.983 179.158 35.322 1.00 38.76 45 ILE D C 1
ATOM 10157 O O . ILE D 1 45 ? 15.739 179.191 34.341 1.00 41.74 45 ILE D O 1
ATOM 10162 N N . THR D 1 46 ? 13.711 179.536 35.276 1.00 30.47 46 THR D N 1
ATOM 10163 C CA . THR D 1 46 ? 13.131 180.254 34.147 1.00 38.73 46 THR D CA 1
ATOM 10164 C C . THR D 1 46 ? 12.864 181.682 34.598 1.00 40.42 46 THR D C 1
ATOM 10165 O O . THR D 1 46 ? 13.807 182.450 34.830 1.00 39.31 46 THR D O 1
ATOM 10169 N N . THR D 1 47 ? 11.582 182.032 34.756 1.00 36.21 47 THR D N 1
ATOM 10170 C CA . THR D 1 47 ? 11.228 183.292 35.401 1.00 41.76 47 THR D CA 1
ATOM 10171 C C . THR D 1 47 ? 11.601 183.290 36.874 1.00 44.42 47 THR D C 1
ATOM 10172 O O . THR D 1 47 ? 11.792 184.363 37.455 1.00 50.54 47 THR D O 1
ATOM 10176 N N . GLY D 1 48 ? 11.706 182.110 37.480 1.00 45.32 48 GLY D N 1
ATOM 10177 C CA . GLY D 1 48 ? 12.241 181.955 38.810 1.00 49.17 48 GLY D CA 1
ATOM 10178 C C . GLY D 1 48 ? 12.661 180.522 39.081 1.00 49.78 48 GLY D C 1
ATOM 10179 O O . GLY D 1 48 ? 12.568 179.636 38.215 1.00 36.64 48 GLY D O 1
ATOM 10180 N N . PRO D 1 49 ? 13.125 180.266 40.302 1.00 50.83 49 PRO D N 1
ATOM 10181 C CA . PRO D 1 49 ? 13.618 178.925 40.643 1.00 49.66 49 PRO D CA 1
ATOM 10182 C C . PRO D 1 49 ? 12.508 177.881 40.717 1.00 49.03 49 PRO D C 1
ATOM 10183 O O . PRO D 1 49 ? 11.384 178.150 41.151 1.00 46.73 49 PRO D O 1
ATOM 10187 N N . ASP D 1 50 ? 12.854 176.666 40.291 1.00 43.89 50 ASP D N 1
ATOM 10188 C CA . ASP D 1 50 ? 11.981 175.492 40.374 1.00 39.15 50 ASP D CA 1
ATOM 10189 C C . ASP D 1 50 ? 12.582 174.473 41.334 1.00 41.89 50 ASP D C 1
ATOM 10190 O O . ASP D 1 50 ? 13.448 173.674 40.932 1.00 42.53 50 ASP D O 1
ATOM 10195 N N . PRO D 1 51 ? 12.162 174.443 42.604 1.00 42.43 51 PRO D N 1
ATOM 10196 C CA . PRO D 1 51 ? 12.846 173.589 43.591 1.00 42.27 51 PRO D CA 1
ATOM 10197 C C . PRO D 1 51 ? 12.615 172.104 43.382 1.00 46.46 51 PRO D C 1
ATOM 10198 O O . PRO D 1 51 ? 13.129 171.294 44.166 1.00 38.66 51 PRO D O 1
ATOM 10202 N N . THR D 1 52 ? 11.847 171.739 42.356 1.00 43.80 52 THR D N 1
ATOM 10203 C CA . THR D 1 52 ? 11.561 170.366 41.972 1.00 44.57 52 THR D CA 1
ATOM 10204 C C . THR D 1 52 ? 12.510 169.847 40.898 1.00 39.99 52 THR D C 1
ATOM 10205 O O . THR D 1 52 ? 12.464 168.657 40.571 1.00 33.14 52 THR D O 1
ATOM 10209 N N . ALA D 1 53 ? 13.355 170.711 40.335 1.00 35.31 53 ALA D N 1
ATOM 10210 C CA . ALA D 1 53 ? 14.141 170.325 39.167 1.00 29.41 53 ALA D CA 1
ATOM 10211 C C . ALA D 1 53 ? 15.365 169.506 39.579 1.00 33.11 53 ALA D C 1
ATOM 10212 O O . ALA D 1 53 ? 15.988 169.792 40.609 1.00 34.89 53 ALA D O 1
ATOM 10214 N N . PRO D 1 54 ? 15.725 168.489 38.793 1.00 35.14 54 PRO D N 1
ATOM 10215 C CA . PRO D 1 54 ? 16.973 167.754 39.050 1.00 26.13 54 PRO D CA 1
ATOM 10216 C C . PRO D 1 54 ? 18.174 168.688 39.060 1.00 29.87 54 PRO D C 1
ATOM 10217 O O . PRO D 1 54 ? 18.190 169.710 38.381 1.00 28.19 54 PRO D O 1
ATOM 10221 N N . LYS D 1 55 ? 19.192 168.334 39.849 1.00 35.90 55 LYS D N 1
ATOM 10222 C CA . LYS D 1 55 ? 20.439 169.095 39.895 1.00 37.39 55 LYS D CA 1
ATOM 10223 C C . LYS D 1 55 ? 21.503 168.350 39.097 1.00 33.23 55 LYS D C 1
ATOM 10224 O O . LYS D 1 55 ? 21.727 167.156 39.321 1.00 35.73 55 LYS D O 1
ATOM 10230 N N . GLY D 1 56 ? 22.136 169.051 38.156 1.00 31.84 56 GLY D N 1
ATOM 10231 C CA . GLY D 1 56 ? 23.069 168.419 37.240 1.00 30.92 56 GLY D CA 1
ATOM 10232 C C . GLY D 1 56 ? 24.513 168.441 37.718 1.00 28.77 56 GLY D C 1
ATOM 10233 O O . GLY D 1 56 ? 24.950 169.351 38.410 1.00 35.72 56 GLY D O 1
ATOM 10234 N N . LEU D 1 57 ? 25.248 167.404 37.326 1.00 31.91 57 LEU D N 1
ATOM 10235 C CA . LEU D 1 57 ? 26.697 167.376 37.526 1.00 31.26 57 LEU D CA 1
ATOM 10236 C C . LEU D 1 57 ? 27.372 168.623 36.959 1.00 30.52 57 LEU D C 1
ATOM 10237 O O . LEU D 1 57 ? 28.083 169.335 37.677 1.00 30.43 57 LEU D O 1
ATOM 10242 N N . VAL D 1 58 ? 27.164 168.901 35.663 1.00 31.79 58 VAL D N 1
ATOM 10243 C CA . VAL D 1 58 ? 27.857 170.013 35.004 1.00 24.79 58 VAL D CA 1
ATOM 10244 C C . VAL D 1 58 ? 27.461 171.354 35.626 1.00 27.97 58 VAL D C 1
ATOM 10245 O O . VAL D 1 58 ? 28.318 172.209 35.887 1.00 25.48 58 VAL D O 1
ATOM 10249 N N . MET D 1 59 ? 26.166 171.559 35.894 1.00 26.39 59 MET D N 1
ATOM 10250 C CA . MET D 1 59 ? 25.733 172.803 36.533 1.00 31.63 59 MET D CA 1
ATOM 10251 C C . MET D 1 59 ? 26.391 172.980 37.905 1.00 36.25 59 MET D C 1
ATOM 10252 O O . MET D 1 59 ? 26.970 174.034 38.207 1.00 31.50 59 MET D O 1
ATOM 10257 N N . THR D 1 60 ? 26.318 171.953 38.749 1.00 33.37 60 THR D N 1
ATOM 10258 C CA . THR D 1 60 ? 26.907 172.052 40.076 1.00 30.40 60 THR D CA 1
ATOM 10259 C C . THR D 1 60 ? 28.404 172.326 39.989 1.00 33.49 60 THR D C 1
ATOM 10260 O O . THR D 1 60 ? 28.903 173.314 40.546 1.00 44.34 60 THR D O 1
ATOM 10264 N N . ALA D 1 61 ? 29.139 171.456 39.289 1.00 24.82 61 ALA D N 1
ATOM 10265 C CA . ALA D 1 61 ? 30.571 171.682 39.086 1.00 31.61 61 ALA D CA 1
ATOM 10266 C C . ALA D 1 61 ? 30.844 173.091 38.579 1.00 29.99 61 ALA D C 1
ATOM 10267 O O . ALA D 1 61 ? 31.777 173.758 39.045 1.00 33.71 61 ALA D O 1
ATOM 10269 N N . ARG D 1 62 ? 30.024 173.573 37.643 1.00 31.20 62 ARG D N 1
ATOM 10270 C CA . ARG D 1 62 ? 30.224 174.920 37.119 1.00 29.89 62 ARG D CA 1
ATOM 10271 C C . ARG D 1 62 ? 30.104 175.961 38.223 1.00 33.40 62 ARG D C 1
ATOM 10272 O O . ARG D 1 62 ? 30.937 176.873 38.317 1.00 23.25 62 ARG D O 1
ATOM 10280 N N . HIS D 1 63 ? 29.055 175.856 39.056 1.00 27.23 63 HIS D N 1
ATOM 10281 C CA . HIS D 1 63 ? 28.883 176.776 40.177 1.00 27.19 63 HIS D CA 1
ATOM 10282 C C . HIS D 1 63 ? 30.059 176.682 41.153 1.00 33.06 63 HIS D C 1
ATOM 10283 O O . HIS D 1 63 ? 30.535 177.705 41.659 1.00 32.13 63 HIS D O 1
ATOM 10290 N N . LEU D 1 64 ? 30.509 175.452 41.443 1.00 26.73 64 LEU D N 1
ATOM 10291 C CA . LEU D 1 64 ? 31.717 175.283 42.254 1.00 28.84 64 LEU D CA 1
ATOM 10292 C C . LEU D 1 64 ? 32.891 176.057 41.665 1.00 34.19 64 LEU D C 1
ATOM 10293 O O . LEU D 1 64 ? 33.522 176.872 42.352 1.00 35.71 64 LEU D O 1
ATOM 10298 N N . TRP D 1 65 ? 33.179 175.834 40.377 1.00 32.56 65 TRP D N 1
ATOM 10299 C CA . TRP D 1 65 ? 34.301 176.512 39.738 1.00 27.34 65 TRP D CA 1
ATOM 10300 C C . TRP D 1 65 ? 34.149 178.023 39.822 1.00 27.43 65 TRP D C 1
ATOM 10301 O O . TRP D 1 65 ? 35.083 178.732 40.217 1.00 26.48 65 TRP D O 1
ATOM 10312 N N . THR D 1 66 ? 32.955 178.530 39.510 1.00 24.45 66 THR D N 1
ATOM 10313 C CA . THR D 1 66 ? 32.764 179.971 39.398 1.00 25.94 66 THR D CA 1
ATOM 10314 C C . THR D 1 66 ? 33.061 180.671 40.716 1.00 27.93 66 THR D C 1
ATOM 10315 O O . THR D 1 66 ? 33.876 181.601 40.780 1.00 32.74 66 THR D O 1
ATOM 10319 N N . PHE D 1 67 ? 32.386 180.251 41.783 1.00 26.01 67 PHE D N 1
ATOM 10320 C CA . PHE D 1 67 ? 32.567 180.957 43.038 1.00 23.97 67 PHE D CA 1
ATOM 10321 C C . PHE D 1 67 ? 33.975 180.753 43.592 1.00 24.59 67 PHE D C 1
ATOM 10322 O O . PHE D 1 67 ? 34.507 181.660 44.226 1.00 24.37 67 PHE D O 1
ATOM 10330 N N . SER D 1 68 ? 34.625 179.623 43.294 1.00 23.63 68 SER D N 1
ATOM 10331 C CA . SER D 1 68 ? 36.040 179.505 43.647 1.00 30.82 68 SER D CA 1
ATOM 10332 C C . SER D 1 68 ? 36.869 180.557 42.920 1.00 42.97 68 SER D C 1
ATOM 10333 O O . SER D 1 68 ? 37.742 181.201 43.520 1.00 48.00 68 SER D O 1
ATOM 10336 N N . GLN D 1 69 ? 36.600 180.757 41.627 1.00 32.48 69 GLN D N 1
ATOM 10337 C CA . GLN D 1 69 ? 37.338 181.766 40.884 1.00 32.49 69 GLN D CA 1
ATOM 10338 C C . GLN D 1 69 ? 37.024 183.159 41.403 1.00 33.09 69 GLN D C 1
ATOM 10339 O O . GLN D 1 69 ? 37.921 184.007 41.509 1.00 33.52 69 GLN D O 1
ATOM 10345 N N . ALA D 1 70 ? 35.754 183.407 41.729 1.00 29.20 70 ALA D N 1
ATOM 10346 C CA . ALA D 1 70 ? 35.349 184.700 42.265 1.00 33.86 70 ALA D CA 1
ATOM 10347 C C . ALA D 1 70 ? 36.028 184.982 43.601 1.00 43.37 70 ALA D C 1
ATOM 10348 O O . ALA D 1 70 ? 36.519 186.091 43.839 1.00 46.88 70 ALA D O 1
ATOM 10350 N N . PHE D 1 71 ? 36.032 183.995 44.503 1.00 29.90 71 PHE D N 1
ATOM 10351 C CA . PHE D 1 71 ? 36.710 184.181 45.779 1.00 35.67 71 PHE D CA 1
ATOM 10352 C C . PHE D 1 71 ? 38.208 184.412 45.586 1.00 39.90 71 PHE D C 1
ATOM 10353 O O . PHE D 1 71 ? 38.823 185.159 46.354 1.00 44.85 71 PHE D O 1
ATOM 10361 N N . LEU D 1 72 ? 38.807 183.807 44.561 1.00 38.65 72 LEU D N 1
ATOM 10362 C CA . LEU D 1 72 ? 40.208 184.099 44.271 1.00 35.81 72 LEU D CA 1
ATOM 10363 C C . LEU D 1 72 ? 40.369 185.512 43.735 1.00 39.50 72 LEU D C 1
ATOM 10364 O O . LEU D 1 72 ? 41.357 186.191 44.038 1.00 46.38 72 LEU D O 1
ATOM 10369 N N . SER D 1 73 ? 39.407 185.983 42.943 1.00 35.93 73 SER D N 1
ATOM 10370 C CA . SER D 1 73 ? 39.484 187.349 42.450 1.00 33.65 73 SER D CA 1
ATOM 10371 C C . SER D 1 73 ? 39.295 188.349 43.586 1.00 39.97 73 SER D C 1
ATOM 10372 O O . SER D 1 73 ? 40.087 189.290 43.739 1.00 41.95 73 SER D O 1
ATOM 10375 N N . ARG D 1 74 ? 38.258 188.155 44.398 1.00 32.82 74 ARG D N 1
ATOM 10376 C CA . ARG D 1 74 ? 37.848 189.132 45.407 1.00 39.78 74 ARG D CA 1
ATOM 10377 C C . ARG D 1 74 ? 37.312 188.336 46.587 1.00 39.15 74 ARG D C 1
ATOM 10378 O O . ARG D 1 74 ? 36.144 187.917 46.576 1.00 35.82 74 ARG D O 1
ATOM 10386 N N . PRO D 1 75 ? 38.139 188.106 47.626 1.00 36.81 75 PRO D N 1
ATOM 10387 C CA . PRO D 1 75 ? 37.819 187.067 48.620 1.00 35.30 75 PRO D CA 1
ATOM 10388 C C . PRO D 1 75 ? 36.648 187.401 49.543 1.00 42.21 75 PRO D C 1
ATOM 10389 O O . PRO D 1 75 ? 36.815 187.547 50.757 1.00 38.11 75 PRO D O 1
ATOM 10393 N N . ASN D 1 76 ? 35.450 187.488 48.972 1.00 45.12 76 ASN D N 1
ATOM 10394 C CA . ASN D 1 76 ? 34.256 187.749 49.762 1.00 39.57 76 ASN D CA 1
ATOM 10395 C C . ASN D 1 76 ? 33.757 186.448 50.379 1.00 43.83 76 ASN D C 1
ATOM 10396 O O . ASN D 1 76 ? 33.552 185.466 49.657 1.00 45.81 76 ASN D O 1
ATOM 10401 N N . PRO D 1 77 ? 33.524 186.408 51.691 1.00 45.78 77 PRO D N 1
ATOM 10402 C CA . PRO D 1 77 ? 33.099 185.146 52.321 1.00 44.67 77 PRO D CA 1
ATOM 10403 C C . PRO D 1 77 ? 31.854 184.551 51.697 1.00 40.30 77 PRO D C 1
ATOM 10404 O O . PRO D 1 77 ? 31.676 183.323 51.735 1.00 36.83 77 PRO D O 1
ATOM 10408 N N . ALA D 1 78 ? 30.979 185.384 51.124 1.00 40.62 78 ALA D N 1
ATOM 10409 C CA . ALA D 1 78 ? 29.798 184.845 50.465 1.00 37.54 78 ALA D CA 1
ATOM 10410 C C . ALA D 1 78 ? 30.185 183.982 49.280 1.00 37.77 78 ALA D C 1
ATOM 10411 O O . ALA D 1 78 ? 29.513 182.982 49.003 1.00 45.62 78 ALA D O 1
ATOM 10413 N N . TYR D 1 79 ? 31.267 184.340 48.577 1.00 36.33 79 TYR D N 1
ATOM 10414 C CA . TYR D 1 79 ? 31.753 183.495 47.485 1.00 34.60 79 TYR D CA 1
ATOM 10415 C C . TYR D 1 79 ? 32.241 182.161 48.020 1.00 33.01 79 TYR D C 1
ATOM 10416 O O . TYR D 1 79 ? 31.820 181.100 47.545 1.00 29.27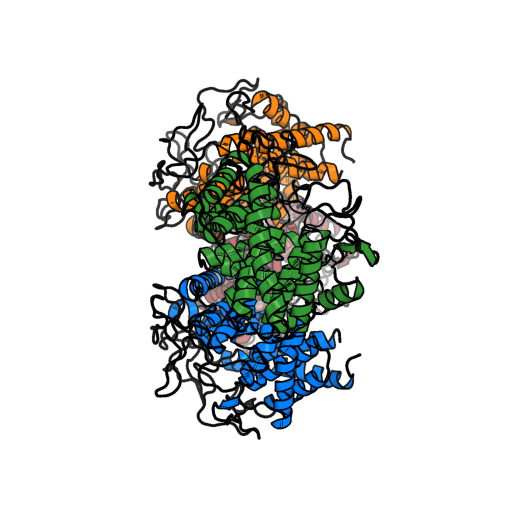 79 TYR D O 1
ATOM 10425 N N . LEU D 1 80 ? 33.151 182.193 49.003 1.00 32.41 80 LEU D N 1
ATOM 10426 C CA . LEU D 1 80 ? 33.656 180.940 49.552 1.00 35.18 80 LEU D CA 1
ATOM 10427 C C . LEU D 1 80 ? 32.518 180.115 50.130 1.00 34.36 80 LEU D C 1
ATOM 10428 O O . LEU D 1 80 ? 32.480 178.894 49.946 1.00 43.99 80 LEU D O 1
ATOM 10433 N N . GLU D 1 81 ? 31.561 180.770 50.795 1.00 36.44 81 GLU D N 1
ATOM 10434 C CA . GLU D 1 81 ? 30.393 180.058 51.308 1.00 39.86 81 GLU D CA 1
ATOM 10435 C C . GLU D 1 81 ? 29.597 179.398 50.182 1.00 40.27 81 GLU D C 1
ATOM 10436 O O . GLU D 1 81 ? 29.186 178.237 50.301 1.00 40.65 81 GLU D O 1
ATOM 10442 N N . ALA D 1 82 ? 29.365 180.126 49.086 1.00 39.94 82 ALA D N 1
ATOM 10443 C CA . ALA D 1 82 ? 28.668 179.553 47.934 1.00 37.06 82 ALA D CA 1
ATOM 10444 C C . ALA D 1 82 ? 29.423 178.360 47.363 1.00 34.48 82 ALA D C 1
ATOM 10445 O O . ALA D 1 82 ? 28.808 177.353 46.980 1.00 36.70 82 ALA D O 1
ATOM 10447 N N . ALA D 1 83 ? 30.758 178.463 47.288 1.00 25.30 83 ALA D N 1
ATOM 10448 C CA . ALA D 1 83 ? 31.575 177.380 46.752 1.00 25.62 83 ALA D CA 1
ATOM 10449 C C . ALA D 1 83 ? 31.532 176.146 47.642 1.00 25.74 83 ALA D C 1
ATOM 10450 O O . ALA D 1 83 ? 31.332 175.021 47.157 1.00 25.68 83 ALA D O 1
ATOM 10452 N N . GLY D 1 84 ? 31.785 176.324 48.943 1.00 31.99 84 GLY D N 1
ATOM 10453 C CA . GLY D 1 84 ? 31.627 175.216 49.874 1.00 35.56 84 GLY D CA 1
ATOM 10454 C C . GLY D 1 84 ? 30.262 174.563 49.761 1.00 34.92 84 GLY D C 1
ATOM 10455 O O . GLY D 1 84 ? 30.137 173.337 49.801 1.00 34.89 84 GLY D O 1
ATOM 10456 N N . ASN D 1 85 ? 29.224 175.374 49.574 1.00 38.93 85 ASN D N 1
ATOM 10457 C CA . ASN D 1 85 ? 27.896 174.829 49.309 1.00 32.26 85 ASN D CA 1
ATOM 10458 C C . ASN D 1 85 ? 27.901 173.943 48.061 1.00 32.42 85 ASN D C 1
ATOM 10459 O O . ASN D 1 85 ? 27.484 172.779 48.110 1.00 34.93 85 ASN D O 1
ATOM 10464 N N . ALA D 1 86 ? 28.400 174.464 46.936 1.00 32.07 86 ALA D N 1
ATOM 10465 C CA . ALA D 1 86 ? 28.526 173.633 45.741 1.00 33.94 86 ALA D CA 1
ATOM 10466 C C . ALA D 1 86 ? 29.373 172.400 46.013 1.00 32.12 86 ALA D C 1
ATOM 10467 O O . ALA D 1 86 ? 29.011 171.283 45.616 1.00 28.61 86 ALA D O 1
ATOM 10469 N N . TYR D 1 87 ? 30.496 172.581 46.710 1.00 30.17 87 TYR D N 1
ATOM 10470 C CA . TYR D 1 87 ? 31.408 171.468 46.949 1.00 28.97 87 TYR D CA 1
ATOM 10471 C C . TYR D 1 87 ? 30.730 170.349 47.727 1.00 27.61 87 TYR D C 1
ATOM 10472 O O . TYR D 1 87 ? 30.879 169.166 47.386 1.00 33.92 87 TYR D O 1
ATOM 10481 N N . ARG D 1 88 ? 29.975 170.703 48.770 1.00 29.31 88 ARG D N 1
ATOM 10482 C CA . ARG D 1 88 ? 29.314 169.689 49.582 1.00 34.54 88 ARG D CA 1
ATOM 10483 C C . ARG D 1 88 ? 28.283 168.907 48.771 1.00 31.49 88 ARG D C 1
ATOM 10484 O O . ARG D 1 88 ? 28.208 167.676 48.863 1.00 33.62 88 ARG D O 1
ATOM 10492 N N . PHE D 1 89 ? 27.488 169.598 47.955 1.00 29.61 89 PHE D N 1
ATOM 10493 C CA . PHE D 1 89 ? 26.510 168.874 47.153 1.00 27.44 89 PHE D CA 1
ATOM 10494 C C . PHE D 1 89 ? 27.189 168.028 46.081 1.00 29.53 89 PHE D C 1
ATOM 10495 O O . PHE D 1 89 ? 26.763 166.893 45.814 1.00 30.47 89 PHE D O 1
ATOM 10503 N N . LEU D 1 90 ? 28.244 168.559 45.455 1.00 26.01 90 LEU D N 1
ATOM 10504 C CA . LEU D 1 90 ? 29.043 167.747 44.542 1.00 27.05 90 LEU D CA 1
ATOM 10505 C C . LEU D 1 90 ? 29.506 166.462 45.222 1.00 34.70 90 LEU D C 1
ATOM 10506 O O . LEU D 1 90 ? 29.337 165.363 44.674 1.00 34.96 90 LEU D O 1
ATOM 10511 N N . THR D 1 91 ? 30.060 166.584 46.448 1.00 32.58 91 THR D N 1
ATOM 10512 C CA . THR D 1 91 ? 30.737 165.474 47.125 1.00 35.12 91 THR D CA 1
ATOM 10513 C C . THR D 1 91 ? 29.829 164.591 47.968 1.00 39.80 91 THR D C 1
ATOM 10514 O O . THR D 1 91 ? 30.256 163.488 48.333 1.00 43.11 91 THR D O 1
ATOM 10518 N N . HIS D 1 92 ? 28.610 165.037 48.311 1.00 42.80 92 HIS D N 1
ATOM 10519 C CA . HIS D 1 92 ? 27.688 164.211 49.088 1.00 48.34 92 HIS D CA 1
ATOM 10520 C C . HIS D 1 92 ? 26.484 163.714 48.293 1.00 46.23 92 HIS D C 1
ATOM 10521 O O . HIS D 1 92 ? 25.804 162.785 48.745 1.00 48.75 92 HIS D O 1
ATOM 10528 N N . ALA D 1 93 ? 26.186 164.316 47.147 1.00 35.32 93 ALA D N 1
ATOM 10529 C CA . ALA D 1 93 ? 25.089 163.867 46.302 1.00 28.97 93 ALA D CA 1
ATOM 10530 C C . ALA D 1 93 ? 25.568 163.391 44.939 1.00 34.01 93 ALA D C 1
ATOM 10531 O O . ALA D 1 93 ? 25.228 162.289 44.505 1.00 32.79 93 ALA D O 1
ATOM 10533 N N . LEU D 1 94 ? 26.364 164.200 44.245 1.00 35.81 94 LEU D N 1
ATOM 10534 C CA . LEU D 1 94 ? 26.786 163.832 42.899 1.00 36.72 94 LEU D CA 1
ATOM 10535 C C . LEU D 1 94 ? 27.865 162.757 42.888 1.00 30.71 94 LEU D C 1
ATOM 10536 O O . LEU D 1 94 ? 27.976 162.020 41.894 1.00 24.97 94 LEU D O 1
ATOM 10541 N N . TYR D 1 95 ? 28.622 162.623 43.978 1.00 35.46 95 TYR D N 1
ATOM 10542 C CA . TYR D 1 95 ? 29.689 161.628 44.033 1.00 35.45 95 TYR D CA 1
ATOM 10543 C C . TYR D 1 95 ? 29.118 160.227 44.188 1.00 38.45 95 TYR D C 1
ATOM 10544 O O . TYR D 1 95 ? 28.264 159.982 45.043 1.00 43.59 95 TYR D O 1
ATOM 10553 N N . ASP D 1 96 ? 29.587 159.311 43.348 1.00 38.43 96 ASP D N 1
ATOM 10554 C CA . ASP D 1 96 ? 29.327 157.886 43.511 1.00 34.33 96 ASP D CA 1
ATOM 10555 C C . ASP D 1 96 ? 30.457 157.320 44.374 1.00 34.12 96 ASP D C 1
ATOM 10556 O O . ASP D 1 96 ? 31.605 157.235 43.924 1.00 26.77 96 ASP D O 1
ATOM 10561 N N . ALA D 1 97 ? 30.141 156.980 45.631 1.00 32.42 97 ALA D N 1
ATOM 10562 C CA . ALA D 1 97 ? 31.137 156.436 46.548 1.00 37.37 97 ALA D CA 1
ATOM 10563 C C . ALA D 1 97 ? 31.482 154.988 46.232 1.00 37.78 97 ALA D C 1
ATOM 10564 O O . ALA D 1 97 ? 32.554 154.515 46.630 1.00 39.33 97 ALA D O 1
ATOM 10566 N N . THR D 1 98 ? 30.614 154.292 45.498 1.00 27.07 98 THR D N 1
ATOM 10567 C CA . THR D 1 98 ? 30.832 152.881 45.174 1.00 36.33 98 THR D CA 1
ATOM 10568 C C . THR D 1 98 ? 31.808 152.720 44.011 1.00 38.53 98 THR D C 1
ATOM 10569 O O . THR D 1 98 ? 32.917 152.207 44.184 1.00 35.24 98 THR D O 1
ATOM 10573 N N . HIS D 1 99 ? 31.401 153.142 42.814 1.00 41.34 99 HIS D N 1
ATOM 10574 C CA . HIS D 1 99 ? 32.205 152.986 41.609 1.00 40.63 99 HIS D CA 1
ATOM 10575 C C . HIS D 1 99 ? 33.035 154.224 41.276 1.00 40.83 99 HIS D C 1
ATOM 10576 O O . HIS D 1 99 ? 33.748 154.218 40.264 1.00 38.70 99 HIS D O 1
ATOM 10583 N N . ARG D 1 100 ? 32.975 155.267 42.115 1.00 33.18 100 ARG D N 1
ATOM 10584 C CA . ARG D 1 100 ? 33.716 156.526 41.975 1.00 28.72 100 ARG D CA 1
ATOM 10585 C C . ARG D 1 100 ? 33.331 157.279 40.704 1.00 31.59 100 ARG D C 1
ATOM 10586 O O . ARG D 1 100 ? 32.497 156.817 39.913 1.00 34.58 100 ARG D O 1
ATOM 10594 N N . GLY D 1 101 ? 33.915 158.453 40.515 1.00 28.81 101 GLY D N 1
ATOM 10595 C CA . GLY D 1 101 ? 33.389 159.357 39.516 1.00 30.78 101 GLY D CA 1
ATOM 10596 C C . GLY D 1 101 ? 32.093 159.970 40.025 1.00 33.85 101 GLY D C 1
ATOM 10597 O O . GLY D 1 101 ? 31.668 159.761 41.163 1.00 32.83 101 GLY D O 1
ATOM 10598 N N . PHE D 1 102 ? 31.448 160.729 39.146 1.00 27.28 102 PHE D N 1
ATOM 10599 C CA . PHE D 1 102 ? 30.293 161.521 39.531 1.00 32.57 102 PHE D CA 1
ATOM 10600 C C . PHE D 1 102 ? 29.095 161.174 38.667 1.00 39.67 102 PHE D C 1
ATOM 10601 O O . PHE D 1 102 ? 29.213 161.059 37.441 1.00 40.31 102 PHE D O 1
ATOM 10609 N N . PHE D 1 103 ? 27.956 160.984 39.333 1.00 39.05 103 PHE D N 1
ATOM 10610 C CA . PHE D 1 103 ? 26.678 160.825 38.663 1.00 34.30 103 PHE D CA 1
ATOM 10611 C C . PHE D 1 103 ? 26.402 162.023 37.765 1.00 34.56 103 PHE D C 1
ATOM 10612 O O . PHE D 1 103 ? 26.820 163.154 38.048 1.00 29.90 103 PHE D O 1
ATOM 10620 N N . TRP D 1 104 ? 25.647 161.771 36.688 1.00 31.13 104 TRP D N 1
ATOM 10621 C CA . TRP D 1 104 ? 25.324 162.829 35.738 1.00 29.80 104 TRP D CA 1
ATOM 10622 C C . TRP D 1 104 ? 24.288 163.797 36.301 1.00 30.73 104 TRP D C 1
ATOM 10623 O O . TRP D 1 104 ? 24.331 164.998 36.001 1.00 29.30 104 TRP D O 1
ATOM 10634 N N . SER D 1 105 ? 23.364 163.304 37.119 1.00 28.54 105 SER D N 1
ATOM 10635 C CA . SER D 1 105 ? 22.363 164.168 37.727 1.00 30.50 105 SER D CA 1
ATOM 10636 C C . SER D 1 105 ? 21.800 163.469 38.953 1.00 32.48 105 SER D C 1
ATOM 10637 O O . SER D 1 105 ? 21.887 162.247 39.084 1.00 27.46 105 SER D O 1
ATOM 10640 N N . VAL D 1 106 ? 21.219 164.271 39.852 1.00 34.08 106 VAL D N 1
ATOM 10641 C CA . VAL D 1 106 ? 20.552 163.778 41.050 1.00 33.71 106 VAL D CA 1
ATOM 10642 C C . VAL D 1 106 ? 19.238 164.525 41.195 1.00 31.75 106 VAL D C 1
ATOM 10643 O O . VAL D 1 106 ? 19.065 165.622 40.660 1.00 30.65 106 VAL D O 1
ATOM 10647 N N . HIS D 1 107 ? 18.318 163.917 41.952 1.00 31.28 107 HIS D N 1
ATOM 10648 C CA . HIS D 1 107 ? 17.084 164.577 42.378 1.00 34.42 107 HIS D CA 1
ATOM 10649 C C . HIS D 1 107 ? 17.417 165.755 43.297 1.00 36.29 107 HIS D C 1
ATOM 10650 O O . HIS D 1 107 ? 18.535 165.852 43.809 1.00 38.44 107 HIS D O 1
ATOM 10657 N N . PRO D 1 108 ? 16.465 166.673 43.526 1.00 36.44 108 PRO D N 1
ATOM 10658 C CA . PRO D 1 108 ? 16.794 167.850 44.353 1.00 34.58 108 PRO D CA 1
ATOM 10659 C C . PRO D 1 108 ? 17.309 167.507 45.747 1.00 34.40 108 PRO D C 1
ATOM 10660 O O . PRO D 1 108 ? 18.051 168.307 46.333 1.00 37.83 108 PRO D O 1
ATOM 10664 N N . ASP D 1 109 ? 16.963 166.344 46.295 1.00 34.95 109 ASP D N 1
ATOM 10665 C CA . ASP D 1 109 ? 17.488 165.948 47.596 1.00 34.19 109 ASP D CA 1
ATOM 10666 C C . ASP D 1 109 ? 18.849 165.260 47.500 1.00 38.66 109 ASP D C 1
ATOM 10667 O O . ASP D 1 109 ? 19.411 164.872 48.532 1.00 39.86 109 ASP D O 1
ATOM 10672 N N . GLY D 1 110 ? 19.388 165.091 46.293 1.00 25.80 110 GLY D N 1
ATOM 10673 C CA . GLY D 1 110 ? 20.656 164.423 46.111 1.00 34.89 110 GLY D CA 1
ATOM 10674 C C . GLY D 1 110 ? 20.570 162.947 45.800 1.00 39.38 110 GLY D C 1
ATOM 10675 O O . GLY D 1 110 ? 21.616 162.316 45.575 1.00 38.00 110 GLY D O 1
ATOM 10676 N N . THR D 1 111 ? 19.372 162.376 45.803 1.00 28.53 111 THR D N 1
ATOM 10677 C CA . THR D 1 111 ? 19.186 161.000 45.355 1.00 35.60 111 THR D CA 1
ATOM 10678 C C . THR D 1 111 ? 19.627 160.864 43.899 1.00 34.31 111 THR D C 1
ATOM 10679 O O . THR D 1 111 ? 19.254 161.703 43.065 1.00 35.54 111 THR D O 1
ATOM 10683 N N . PRO D 1 112 ? 20.397 159.830 43.553 1.00 35.06 112 PRO D N 1
ATOM 10684 C CA . PRO D 1 112 ? 20.916 159.709 42.180 1.00 39.87 112 PRO D CA 1
ATOM 10685 C C . PRO D 1 112 ? 19.807 159.488 41.154 1.00 42.45 112 PRO D C 1
ATOM 10686 O O . PRO D 1 112 ? 18.915 158.656 41.343 1.00 45.94 112 PRO D O 1
ATOM 10690 N N . LEU D 1 113 ? 19.883 160.236 40.048 1.00 38.26 113 LEU D N 1
ATOM 10691 C CA . LEU D 1 113 ? 18.917 160.127 38.957 1.00 32.36 113 LEU D CA 1
ATOM 10692 C C . LEU D 1 113 ? 19.580 159.515 37.724 1.00 34.57 113 LEU D C 1
ATOM 10693 O O . LEU D 1 113 ? 19.441 158.317 37.448 1.00 34.05 113 LEU D O 1
ATOM 10698 N N . SER D 1 114 ? 20.311 160.329 36.973 1.00 36.09 114 SER D N 1
ATOM 10699 C CA . SER D 1 114 ? 21.090 159.827 35.845 1.00 36.86 114 SER D CA 1
ATOM 10700 C C . SER D 1 114 ? 22.419 159.305 36.379 1.00 28.13 114 SER D C 1
ATOM 10701 O O . SER D 1 114 ? 23.317 160.081 36.704 1.00 31.85 114 SER D O 1
ATOM 10704 N N . ARG D 1 115 ? 22.542 157.984 36.463 1.00 24.70 115 ARG D N 1
ATOM 10705 C CA . ARG D 1 115 ? 23.716 157.347 37.040 1.00 35.16 115 ARG D CA 1
ATOM 10706 C C . ARG D 1 115 ? 24.847 157.157 36.033 1.00 36.85 115 ARG D C 1
ATOM 10707 O O . ARG D 1 115 ? 25.930 156.711 36.432 1.00 33.70 115 ARG D O 1
ATOM 10715 N N . VAL D 1 116 ? 24.635 157.515 34.759 1.00 31.94 116 VAL D N 1
ATOM 10716 C CA . VAL D 1 116 ? 25.677 157.369 33.747 1.00 30.62 116 VAL D CA 1
ATOM 10717 C C . VAL D 1 116 ? 26.909 158.189 34.140 1.00 26.24 116 VAL D C 1
ATOM 10718 O O . VAL D 1 116 ? 26.815 159.200 34.842 1.00 28.76 116 VAL D O 1
ATOM 10722 N N . LYS D 1 117 ? 28.078 157.760 33.661 1.00 31.46 117 LYS D N 1
ATOM 10723 C CA . LYS D 1 117 ? 29.340 158.445 33.936 1.00 29.53 117 LYS D CA 1
ATOM 10724 C C . LYS D 1 117 ? 29.813 159.101 32.642 1.00 37.00 117 LYS D C 1
ATOM 10725 O O . LYS D 1 117 ? 30.444 158.456 31.802 1.00 34.34 117 LYS D O 1
ATOM 10731 N N . LYS D 1 118 ? 29.506 160.381 32.476 1.00 39.58 118 LYS D N 1
ATOM 10732 C CA . LYS D 1 118 ? 29.827 161.104 31.248 1.00 37.44 118 LYS D CA 1
ATOM 10733 C C . LYS D 1 118 ? 31.164 161.836 31.401 1.00 30.81 118 LYS D C 1
ATOM 10734 O O . LYS D 1 118 ? 31.316 162.663 32.301 1.00 21.44 118 LYS D O 1
ATOM 10740 N N . LEU D 1 119 ? 32.127 161.555 30.512 1.00 29.88 119 LEU D N 1
ATOM 10741 C CA . LEU D 1 119 ? 33.458 162.155 30.694 1.00 31.08 119 LEU D CA 1
ATOM 10742 C C . LEU D 1 119 ? 33.420 163.675 30.607 1.00 27.29 119 LEU D C 1
ATOM 10743 O O . LEU D 1 119 ? 34.238 164.349 31.237 1.00 34.30 119 LEU D O 1
ATOM 10748 N N . TYR D 1 120 ? 32.458 164.238 29.886 1.00 22.86 120 TYR D N 1
ATOM 10749 C CA . TYR D 1 120 ? 32.293 165.690 29.877 1.00 24.42 120 TYR D CA 1
ATOM 10750 C C . TYR D 1 120 ? 32.053 166.227 31.285 1.00 25.70 120 TYR D C 1
ATOM 10751 O O . TYR D 1 120 ? 32.653 167.228 31.695 1.00 30.69 120 TYR D O 1
ATOM 10760 N N . GLY D 1 121 ? 31.147 165.589 32.031 1.00 29.55 121 GLY D N 1
ATOM 10761 C CA . GLY D 1 121 ? 30.797 166.086 33.356 1.00 26.29 121 GLY D CA 1
ATOM 10762 C C . GLY D 1 121 ? 31.847 165.788 34.408 1.00 21.76 121 GLY D C 1
ATOM 10763 O O . GLY D 1 121 ? 32.094 166.605 35.298 1.00 24.21 121 GLY D O 1
ATOM 10764 N N . ASN D 1 122 ? 32.474 164.619 34.323 1.00 29.68 122 ASN D N 1
ATOM 10765 C CA . ASN D 1 122 ? 33.527 164.284 35.276 1.00 31.49 122 ASN D CA 1
ATOM 10766 C C . ASN D 1 122 ? 34.765 165.154 35.075 1.00 30.29 122 ASN D C 1
ATOM 10767 O O . ASN D 1 122 ? 35.450 165.504 36.049 1.00 32.42 122 ASN D O 1
ATOM 10772 N N . ALA D 1 123 ? 35.052 165.541 33.838 1.00 27.94 123 ALA D N 1
ATOM 10773 C CA . ALA D 1 123 ? 36.107 166.523 33.627 1.00 29.59 123 ALA D CA 1
ATOM 10774 C C . ALA D 1 123 ? 35.742 167.848 34.282 1.00 25.46 123 ALA D C 1
ATOM 10775 O O . ALA D 1 123 ? 36.573 168.477 34.949 1.00 29.92 123 ALA D O 1
ATOM 10777 N N . PHE D 1 124 ? 34.494 168.290 34.114 1.00 21.76 124 PHE D N 1
ATOM 10778 C CA . PHE D 1 124 ? 34.102 169.543 34.751 1.00 23.52 124 PHE D CA 1
ATOM 10779 C C . PHE D 1 124 ? 34.286 169.470 36.259 1.00 23.84 124 PHE D C 1
ATOM 10780 O O . PHE D 1 124 ? 34.634 170.467 36.893 1.00 33.80 124 PHE D O 1
ATOM 10788 N N . ALA D 1 125 ? 34.068 168.291 36.844 1.00 26.98 125 ALA D N 1
ATOM 10789 C CA . ALA D 1 125 ? 34.317 168.110 38.267 1.00 26.09 125 ALA D CA 1
ATOM 10790 C C . ALA D 1 125 ? 35.797 168.280 38.575 1.00 34.69 125 ALA D C 1
ATOM 10791 O O . ALA D 1 125 ? 36.170 168.987 39.516 1.00 33.76 125 ALA D O 1
ATOM 10793 N N . VAL D 1 126 ? 36.657 167.626 37.786 1.00 34.21 126 VAL D N 1
ATOM 10794 C CA . VAL D 1 126 ? 38.100 167.798 37.939 1.00 23.15 126 VAL D CA 1
ATOM 10795 C C . VAL D 1 126 ? 38.458 169.272 37.848 1.00 29.89 126 VAL D C 1
ATOM 10796 O O . VAL D 1 126 ? 39.184 169.815 38.688 1.00 30.56 126 VAL D O 1
ATOM 10800 N N . TYR D 1 127 ? 37.939 169.931 36.811 1.00 29.86 127 TYR D N 1
ATOM 10801 C CA . TYR D 1 127 ? 38.130 171.357 36.596 1.00 26.52 127 TYR D CA 1
ATOM 10802 C C . TYR D 1 127 ? 37.755 172.152 37.832 1.00 33.07 127 TYR D C 1
ATOM 10803 O O . TYR D 1 127 ? 38.508 173.026 38.279 1.00 22.18 127 TYR D O 1
ATOM 10812 N N . ALA D 1 128 ? 36.561 171.880 38.377 1.00 33.41 128 ALA D N 1
ATOM 10813 C CA . ALA D 1 128 ? 36.066 172.682 39.485 1.00 31.53 128 ALA D CA 1
ATOM 10814 C C . ALA D 1 128 ? 36.771 172.322 40.784 1.00 25.72 128 ALA D C 1
ATOM 10815 O O . ALA D 1 128 ? 37.020 173.201 41.615 1.00 28.38 128 ALA D O 1
ATOM 10817 N N . LEU D 1 129 ? 37.066 171.031 40.987 1.00 24.80 129 LEU D N 1
ATOM 10818 C CA . LEU D 1 129 ? 37.721 170.603 42.217 1.00 31.61 129 LEU D CA 1
ATOM 10819 C C . LEU D 1 129 ? 39.121 171.190 42.315 1.00 33.46 129 LEU D C 1
ATOM 10820 O O . LEU D 1 129 ? 39.536 171.649 43.387 1.00 33.81 129 LEU D O 1
ATOM 10825 N N . ALA D 1 130 ? 39.862 171.186 41.204 1.00 31.17 130 ALA D N 1
ATOM 10826 C CA . ALA D 1 130 ? 41.185 171.803 41.219 1.00 37.37 130 ALA D CA 1
ATOM 10827 C C . ALA D 1 130 ? 41.088 173.263 41.635 1.00 39.24 130 ALA D C 1
ATOM 10828 O O . ALA D 1 130 ? 41.884 173.743 42.451 1.00 41.12 130 ALA D O 1
ATOM 10830 N N . ALA D 1 131 ? 40.079 173.971 41.122 1.00 30.18 131 ALA D N 1
ATOM 10831 C CA . ALA D 1 131 ? 39.973 175.391 41.421 1.00 27.08 131 ALA D CA 1
ATOM 10832 C C . ALA D 1 131 ? 39.576 175.606 42.871 1.00 32.15 131 ALA D C 1
ATOM 10833 O O . ALA D 1 131 ? 40.071 176.532 43.520 1.00 29.54 131 ALA D O 1
ATOM 10835 N N . TYR D 1 132 ? 38.666 174.769 43.386 1.00 28.62 132 TYR D N 1
ATOM 10836 C CA . TYR D 1 132 ? 38.255 174.890 44.783 1.00 39.33 132 TYR D CA 1
ATOM 10837 C C . TYR D 1 132 ? 39.420 174.638 45.736 1.00 34.75 132 TYR D C 1
ATOM 10838 O O . TYR D 1 132 ? 39.502 175.267 46.799 1.00 26.58 132 TYR D O 1
ATOM 10847 N N . HIS D 1 133 ? 40.304 173.701 45.389 1.00 30.32 133 HIS D N 1
ATOM 10848 C CA . HIS D 1 133 ? 41.511 173.512 46.187 1.00 28.35 133 HIS D CA 1
ATOM 10849 C C . HIS D 1 133 ? 42.263 174.825 46.319 1.00 34.02 133 HIS D C 1
ATOM 10850 O O . HIS D 1 133 ? 42.642 175.236 47.421 1.00 36.22 133 HIS D O 1
ATOM 10857 N N . THR D 1 134 ? 42.446 175.520 45.200 1.00 35.49 134 THR D N 1
ATOM 10858 C CA . THR D 1 134 ? 43.185 176.774 45.217 1.00 44.94 134 THR D CA 1
ATOM 10859 C C . THR D 1 134 ? 42.481 177.828 46.068 1.00 45.07 134 THR D C 1
ATOM 10860 O O . THR D 1 134 ? 43.133 178.596 46.788 1.00 47.61 134 THR D O 1
ATOM 10864 N N . ALA D 1 135 ? 41.150 177.866 46.017 1.00 40.96 135 ALA D N 1
ATOM 10865 C CA . ALA D 1 135 ? 40.401 178.895 46.725 1.00 27.67 135 ALA D CA 1
ATOM 10866 C C . ALA D 1 135 ? 40.256 178.596 48.218 1.00 30.06 135 ALA D C 1
ATOM 10867 O O . ALA D 1 135 ? 40.182 179.528 49.027 1.00 39.08 135 ALA D O 1
ATOM 10869 N N . SER D 1 136 ? 40.218 177.327 48.613 1.00 33.36 136 SER D N 1
ATOM 10870 C CA . SER D 1 136 ? 39.932 176.974 49.994 1.00 39.79 136 SER D CA 1
ATOM 10871 C C . SER D 1 136 ? 41.035 176.183 50.692 1.00 40.31 136 SER D C 1
ATOM 10872 O O . SER D 1 136 ? 40.984 176.047 51.918 1.00 36.54 136 SER D O 1
ATOM 10875 N N . GLY D 1 137 ? 42.007 175.647 49.967 1.00 37.27 137 GLY D N 1
ATOM 10876 C CA . GLY D 1 137 ? 42.990 174.791 50.597 1.00 41.75 137 GLY D CA 1
ATOM 10877 C C . GLY D 1 137 ? 42.487 173.433 51.032 1.00 40.76 137 GLY D C 1
ATOM 10878 O O . GLY D 1 137 ? 43.229 172.703 51.686 1.00 46.74 137 GLY D O 1
ATOM 10879 N N . ASP D 1 138 ? 41.257 173.062 50.682 1.00 35.69 138 ASP D N 1
ATOM 10880 C CA . ASP D 1 138 ? 40.700 171.775 51.084 1.00 31.90 138 ASP D CA 1
ATOM 10881 C C . ASP D 1 138 ? 41.497 170.612 50.485 1.00 37.33 138 ASP D C 1
ATOM 10882 O O . ASP D 1 138 ? 41.580 170.469 49.261 1.00 34.71 138 ASP D O 1
ATOM 10887 N N . ARG D 1 139 ? 42.052 169.767 51.363 1.00 36.60 139 ARG D N 1
ATOM 10888 C CA . ARG D 1 139 ? 42.782 168.566 50.944 1.00 39.73 139 ARG D CA 1
ATOM 10889 C C . ARG D 1 139 ? 41.892 167.608 50.163 1.00 35.73 139 ARG D C 1
ATOM 10890 O O . ARG D 1 139 ? 42.312 167.017 49.154 1.00 28.25 139 ARG D O 1
ATOM 10898 N N . GLU D 1 140 ? 40.689 167.364 50.686 1.00 33.53 140 GLU D N 1
ATOM 10899 C CA . GLU D 1 140 ? 39.780 166.394 50.093 1.00 36.03 140 GLU D CA 1
ATOM 10900 C C . GLU D 1 140 ? 39.492 166.742 48.643 1.00 27.80 140 GLU D C 1
ATOM 10901 O O . GLU D 1 140 ? 39.377 165.853 47.797 1.00 26.17 140 GLU D O 1
ATOM 10907 N N . ALA D 1 141 ? 39.396 168.040 48.346 1.00 29.15 141 ALA D N 1
ATOM 10908 C CA . ALA D 1 141 ? 39.070 168.484 46.995 1.00 33.00 141 ALA D CA 1
ATOM 10909 C C . ALA D 1 141 ? 40.098 167.985 45.990 1.00 31.95 141 ALA D C 1
ATOM 10910 O O . ALA D 1 141 ? 39.741 167.441 44.938 1.00 31.52 141 ALA D O 1
ATOM 10912 N N . LEU D 1 142 ? 41.389 168.150 46.314 1.00 30.34 142 LEU D N 1
ATOM 10913 C CA . LEU D 1 142 ? 42.463 167.720 45.421 1.00 28.79 142 LEU D CA 1
ATOM 10914 C C . LEU D 1 142 ? 42.482 166.208 45.243 1.00 28.77 142 LEU D C 1
ATOM 10915 O O . LEU D 1 142 ? 42.726 165.709 44.133 1.00 31.03 142 LEU D O 1
ATOM 10920 N N . THR D 1 143 ? 42.289 165.466 46.332 1.00 28.90 143 THR D N 1
ATOM 10921 C CA . THR D 1 143 ? 42.381 164.009 46.279 1.00 33.11 143 THR D CA 1
ATOM 10922 C C . THR D 1 143 ? 41.288 163.416 45.400 1.00 34.61 143 THR D C 1
ATOM 10923 O O . THR D 1 143 ? 41.535 162.473 44.639 1.00 43.25 143 THR D O 1
ATOM 10927 N N . LEU D 1 144 ? 40.069 163.944 45.510 1.00 31.24 144 LEU D N 1
ATOM 10928 C CA . LEU D 1 144 ? 38.990 163.493 44.642 1.00 30.97 144 LEU D CA 1
ATOM 10929 C C . LEU D 1 144 ? 39.292 163.829 43.191 1.00 31.29 144 LEU D C 1
ATOM 10930 O O . LEU D 1 144 ? 39.074 163.003 42.296 1.00 31.36 144 LEU D O 1
ATOM 10935 N N . ALA D 1 145 ? 39.822 165.028 42.939 1.00 31.55 145 ALA D N 1
ATOM 10936 C CA . ALA D 1 145 ? 40.218 165.357 41.577 1.00 35.05 145 ALA D CA 1
ATOM 10937 C C . ALA D 1 145 ? 41.233 164.353 41.048 1.00 39.92 145 ALA D C 1
ATOM 10938 O O . ALA D 1 145 ? 41.125 163.901 39.903 1.00 35.97 145 ALA D O 1
ATOM 10940 N N . TRP D 1 146 ? 42.213 163.963 41.876 1.00 36.05 146 TRP D N 1
ATOM 10941 C CA . TRP D 1 146 ? 43.203 162.999 41.404 1.00 29.73 146 TRP D CA 1
ATOM 10942 C C . TRP D 1 146 ? 42.578 161.635 41.185 1.00 33.24 146 TRP D C 1
ATOM 10943 O O . TRP D 1 146 ? 42.932 160.937 40.229 1.00 36.61 146 TRP D O 1
ATOM 10954 N N . GLU D 1 147 ? 41.652 161.227 42.058 1.00 34.28 147 GLU D N 1
ATOM 10955 C CA . GLU D 1 147 ? 40.989 159.944 41.844 1.00 38.07 147 GLU D CA 1
ATOM 10956 C C . GLU D 1 147 ? 40.175 159.977 40.557 1.00 38.92 147 GLU D C 1
ATOM 10957 O O . GLU D 1 147 ? 40.171 159.009 39.784 1.00 25.91 147 GLU D O 1
ATOM 10963 N N . THR D 1 148 ? 39.500 161.097 40.298 1.00 37.99 148 THR D N 1
ATOM 10964 C CA . THR D 1 148 ? 38.711 161.208 39.079 1.00 31.58 148 THR D CA 1
ATOM 10965 C C . THR D 1 148 ? 39.617 161.205 37.846 1.00 33.57 148 THR D C 1
ATOM 10966 O O . THR D 1 148 ? 39.369 160.469 36.882 1.00 25.40 148 THR D O 1
ATOM 10970 N N . PHE D 1 149 ? 40.679 162.020 37.875 1.00 31.93 149 PHE D N 1
ATOM 10971 C CA . PHE D 1 149 ? 41.706 161.987 36.835 1.00 38.31 149 PHE D CA 1
ATOM 10972 C C . PHE D 1 149 ? 42.145 160.560 36.546 1.00 43.64 149 PHE D C 1
ATOM 10973 O O . PHE D 1 149 ? 42.145 160.114 35.387 1.00 31.73 149 PHE D O 1
ATOM 10981 N N . ASP D 1 150 ? 42.505 159.828 37.608 1.00 42.24 150 ASP D N 1
ATOM 10982 C CA . ASP D 1 150 ? 42.951 158.445 37.471 1.00 46.10 150 ASP D CA 1
ATOM 10983 C C . ASP D 1 150 ? 41.891 157.581 36.803 1.00 40.17 150 ASP D C 1
ATOM 10984 O O . ASP D 1 150 ? 42.214 156.763 35.936 1.00 35.32 150 ASP D O 1
ATOM 10989 N N . LEU D 1 151 ? 40.622 157.729 37.215 1.00 30.90 151 LEU D N 1
ATOM 10990 C CA . LEU D 1 151 ? 39.514 157.086 36.508 1.00 36.85 151 LEU D CA 1
ATOM 10991 C C . LEU D 1 151 ? 39.518 157.433 35.024 1.00 33.13 151 LEU D C 1
ATOM 10992 O O . LEU D 1 151 ? 39.388 156.553 34.165 1.00 30.85 151 LEU D O 1
ATOM 10997 N N . LEU D 1 152 ? 39.641 158.729 34.712 1.00 31.78 152 LEU D N 1
ATOM 10998 C CA . LEU D 1 152 ? 39.549 159.176 33.327 1.00 29.24 152 LEU D CA 1
ATOM 10999 C C . LEU D 1 152 ? 40.636 158.549 32.463 1.00 26.73 152 LEU D C 1
ATOM 11000 O O . LEU D 1 152 ? 40.391 158.230 31.296 1.00 24.09 152 LEU D O 1
ATOM 11005 N N . GLU D 1 153 ? 41.823 158.310 33.026 1.00 20.43 153 GLU D N 1
ATOM 11006 C CA . GLU D 1 153 ? 42.917 157.751 32.240 1.00 27.43 153 GLU D CA 1
ATOM 11007 C C . GLU D 1 153 ? 42.879 156.232 32.176 1.00 36.18 153 GLU D C 1
ATOM 11008 O O . GLU D 1 153 ? 43.108 155.653 31.107 1.00 38.70 153 GLU D O 1
ATOM 11014 N N . ASP D 1 154 ? 42.592 155.576 33.304 1.00 29.45 154 ASP D N 1
ATOM 11015 C CA . ASP D 1 154 ? 42.600 154.117 33.334 1.00 27.15 154 ASP D CA 1
ATOM 11016 C C . ASP D 1 154 ? 41.424 153.539 32.563 1.00 29.99 154 ASP D C 1
ATOM 11017 O O . ASP D 1 154 ? 41.570 152.535 31.856 1.00 37.41 154 ASP D O 1
ATOM 11022 N N A ARG D 1 155 ? 40.252 154.154 32.686 0.49 29.47 155 ARG D N 1
ATOM 11023 N N B ARG D 1 155 ? 40.245 154.139 32.702 0.51 29.50 155 ARG D N 1
ATOM 11024 C CA A ARG D 1 155 ? 39.046 153.639 32.048 0.49 33.23 155 ARG D CA 1
ATOM 11025 C CA B ARG D 1 155 ? 39.048 153.632 32.039 0.51 33.19 155 ARG D CA 1
ATOM 11026 C C A ARG D 1 155 ? 38.633 154.430 30.815 0.49 29.08 155 ARG D C 1
ATOM 11027 C C B ARG D 1 155 ? 38.668 154.427 30.797 0.51 29.02 155 ARG D C 1
ATOM 11028 O O A ARG D 1 155 ? 38.233 153.836 29.811 0.49 35.73 155 ARG D O 1
ATOM 11029 O O B ARG D 1 155 ? 38.324 153.835 29.773 0.51 35.86 155 ARG D O 1
ATOM 11044 N N . GLY D 1 156 ? 38.728 155.758 30.861 1.00 24.96 156 GLY D N 1
ATOM 11045 C CA . GLY D 1 156 ? 38.249 156.565 29.753 1.00 31.19 156 GLY D CA 1
ATOM 11046 C C . GLY D 1 156 ? 39.091 156.490 28.495 1.00 35.87 156 GLY D C 1
ATOM 11047 O O . GLY D 1 156 ? 38.557 156.620 27.391 1.00 35.25 156 GLY D O 1
ATOM 11048 N N . ARG D 1 157 ? 40.404 156.281 28.634 1.00 27.97 157 ARG D N 1
ATOM 11049 C CA . ARG D 1 157 ? 41.303 156.340 27.486 1.00 26.38 157 ARG D CA 1
ATOM 11050 C C . ARG D 1 157 ? 41.079 155.163 26.551 1.00 26.26 157 ARG D C 1
ATOM 11051 O O . ARG D 1 157 ? 40.971 154.014 26.984 1.00 25.93 157 ARG D O 1
ATOM 11059 N N . ASP D 1 158 ? 41.016 155.452 25.258 1.00 27.14 158 ASP D N 1
ATOM 11060 C CA . ASP D 1 158 ? 41.157 154.431 24.234 1.00 33.04 158 ASP D CA 1
ATOM 11061 C C . ASP D 1 158 ? 42.654 154.327 23.959 1.00 28.47 158 ASP D C 1
ATOM 11062 O O . ASP D 1 158 ? 43.257 155.258 23.420 1.00 25.00 158 ASP D O 1
ATOM 11067 N N A ARG D 1 159 ? 43.260 153.214 24.368 0.47 29.64 159 ARG D N 1
ATOM 11068 N N B ARG D 1 159 ? 43.245 153.202 24.353 0.53 29.48 159 ARG D N 1
ATOM 11069 C CA A ARG D 1 159 ? 44.695 153.040 24.205 0.47 32.99 159 ARG D CA 1
ATOM 11070 C CA B ARG D 1 159 ? 44.674 152.961 24.234 0.53 33.31 159 ARG D CA 1
ATOM 11071 C C A ARG D 1 159 ? 45.073 152.562 22.811 0.47 31.54 159 ARG D C 1
ATOM 11072 C C B ARG D 1 159 ? 45.060 152.386 22.880 0.53 31.62 159 ARG D C 1
ATOM 11073 O O A ARG D 1 159 ? 46.263 152.535 22.484 0.47 30.98 159 ARG D O 1
ATOM 11074 O O B ARG D 1 159 ? 46.240 152.102 22.654 0.53 31.01 159 ARG D O 1
ATOM 11089 N N . ARG D 1 160 ? 44.096 152.196 21.984 1.00 35.42 160 ARG D N 1
ATOM 11090 C CA . ARG D 1 160 ? 44.370 151.744 20.630 1.00 35.30 160 ARG D CA 1
ATOM 11091 C C . ARG D 1 160 ? 44.371 152.902 19.638 1.00 42.73 160 ARG D C 1
ATOM 11092 O O . ARG D 1 160 ? 45.367 153.109 18.929 1.00 38.19 160 ARG D O 1
ATOM 11100 N N . HIS D 1 161 ? 43.284 153.682 19.603 1.00 26.65 161 HIS D N 1
ATOM 11101 C CA . HIS D 1 161 ? 43.115 154.762 18.637 1.00 27.51 161 HIS D CA 1
ATOM 11102 C C . HIS D 1 161 ? 43.339 156.146 19.222 1.00 29.56 161 HIS D C 1
ATOM 11103 O O . HIS D 1 161 ? 43.217 157.134 18.489 1.00 26.94 161 HIS D O 1
ATOM 11110 N N . GLY D 1 162 ? 43.652 156.244 20.511 1.00 33.55 162 GLY D N 1
ATOM 11111 C CA . GLY D 1 162 ? 43.821 157.519 21.172 1.00 25.07 162 GLY D CA 1
ATOM 11112 C C . GLY D 1 162 ? 42.508 158.115 21.646 1.00 29.44 162 GLY D C 1
ATOM 11113 O O . GLY D 1 162 ? 41.414 157.695 21.265 1.00 43.77 162 GLY D O 1
ATOM 11114 N N . GLY D 1 163 ? 42.625 159.121 22.502 1.00 30.30 163 GLY D N 1
ATOM 11115 C CA . GLY D 1 163 ? 41.453 159.865 22.936 1.00 31.48 163 GLY D CA 1
ATOM 11116 C C . GLY D 1 163 ? 40.636 159.127 23.982 1.00 29.31 163 GLY D C 1
ATOM 11117 O O . GLY D 1 163 ? 41.106 158.199 24.647 1.00 33.33 163 GLY D O 1
ATOM 11118 N N . TYR D 1 164 ? 39.367 159.535 24.096 1.00 29.44 164 TYR D N 1
ATOM 11119 C CA . TYR D 1 164 ? 38.492 159.132 25.190 1.00 32.04 164 TYR D CA 1
ATOM 11120 C C . TYR D 1 164 ? 37.113 158.743 24.677 1.00 33.70 164 TYR D C 1
ATOM 11121 O O . TYR D 1 164 ? 36.531 159.440 23.838 1.00 37.08 164 TYR D O 1
ATOM 11130 N N . TYR D 1 165 ? 36.568 157.656 25.216 1.00 27.95 165 TYR D N 1
ATOM 11131 C CA . TYR D 1 165 ? 35.150 157.388 24.998 1.00 28.08 165 TYR D CA 1
ATOM 11132 C C . TYR D 1 165 ? 34.308 158.511 25.593 1.00 38.41 165 TYR D C 1
ATOM 11133 O O . TYR D 1 165 ? 34.781 159.340 26.383 1.00 39.67 165 TYR D O 1
ATOM 11142 N N . GLU D 1 166 ? 33.043 158.556 25.182 1.00 37.49 166 GLU D N 1
ATOM 11143 C CA . GLU D 1 166 ? 32.238 159.692 25.594 1.00 28.08 166 GLU D CA 1
ATOM 11144 C C . GLU D 1 166 ? 31.711 159.557 27.024 1.00 28.95 166 GLU D C 1
ATOM 11145 O O . GLU D 1 166 ? 31.588 160.563 27.724 1.00 29.37 166 GLU D O 1
ATOM 11151 N N . ALA D 1 167 ? 31.435 158.346 27.485 1.00 26.78 167 ALA D N 1
ATOM 11152 C CA . ALA D 1 167 ? 30.705 158.118 28.727 1.00 30.70 167 ALA D CA 1
ATOM 11153 C C . ALA D 1 167 ? 30.775 156.633 29.036 1.00 26.31 167 ALA D C 1
ATOM 11154 O O . ALA D 1 167 ? 31.281 155.835 28.241 1.00 27.97 167 ALA D O 1
ATOM 11156 N N . PHE D 1 168 ? 30.241 156.265 30.196 1.00 28.14 168 PHE D N 1
ATOM 11157 C CA . PHE D 1 168 ? 30.251 154.882 30.653 1.00 33.06 168 PHE D CA 1
ATOM 11158 C C . PHE D 1 168 ? 29.024 154.620 31.514 1.00 33.59 168 PHE D C 1
ATOM 11159 O O . PHE D 1 168 ? 28.477 155.526 32.148 1.00 36.29 168 PHE D O 1
ATOM 11167 N N . THR D 1 169 ? 28.642 153.352 31.580 1.00 27.74 169 THR D N 1
ATOM 11168 C CA . THR D 1 169 ? 27.676 152.928 32.576 1.00 27.93 169 THR D CA 1
ATOM 11169 C C . THR D 1 169 ? 28.182 153.255 33.977 1.00 34.46 169 THR D C 1
ATOM 11170 O O . THR D 1 169 ? 29.363 153.563 34.195 1.00 32.87 169 THR D O 1
ATOM 11174 N N . GLU D 1 170 ? 27.254 153.171 34.937 1.00 29.01 170 GLU D N 1
ATOM 11175 C CA . GLU D 1 170 ? 27.531 153.587 36.307 1.00 30.62 170 GLU D CA 1
ATOM 11176 C C . GLU D 1 170 ? 28.761 152.891 36.874 1.00 30.91 170 GLU D C 1
ATOM 11177 O O . GLU D 1 170 ? 29.566 153.512 37.578 1.00 27.07 170 GLU D O 1
ATOM 11183 N N . ASP D 1 171 ? 28.918 151.602 36.587 1.00 34.02 171 ASP D N 1
ATOM 11184 C CA . ASP D 1 171 ? 30.008 150.827 37.149 1.00 34.43 171 ASP D CA 1
ATOM 11185 C C . ASP D 1 171 ? 31.317 151.027 36.401 1.00 36.98 171 ASP D C 1
ATOM 11186 O O . ASP D 1 171 ? 32.314 150.391 36.756 1.00 31.64 171 ASP D O 1
ATOM 11191 N N . TRP D 1 172 ? 31.334 151.899 35.389 1.00 33.50 172 TRP D N 1
ATOM 11192 C CA . TRP D 1 172 ? 32.487 152.208 34.548 1.00 22.18 172 TRP D CA 1
ATOM 11193 C C . TRP D 1 172 ? 32.877 151.049 33.639 1.00 27.44 172 TRP D C 1
ATOM 11194 O O . TRP D 1 172 ? 33.946 151.100 32.999 1.00 32.02 172 TRP D O 1
ATOM 11205 N N . SER D 1 173 ? 32.036 150.018 33.526 1.00 27.22 173 SER D N 1
ATOM 11206 C CA . SER D 1 173 ? 32.407 148.813 32.788 1.00 35.78 173 SER D CA 1
ATOM 11207 C C . SER D 1 173 ? 32.170 148.911 31.284 1.00 39.28 173 SER D C 1
ATOM 11208 O O . SER D 1 173 ? 32.902 148.281 30.513 1.00 41.21 173 SER D O 1
ATOM 11211 N N . THR D 1 174 ? 31.170 149.665 30.837 1.00 34.65 174 THR D N 1
ATOM 11212 C CA . THR D 1 174 ? 30.816 149.648 29.426 1.00 32.89 174 THR D CA 1
ATOM 11213 C C . THR D 1 174 ? 30.840 151.057 28.854 1.00 32.44 174 THR D C 1
ATOM 11214 O O . THR D 1 174 ? 30.204 151.957 29.415 1.00 28.58 174 THR D O 1
ATOM 11218 N N . PRO D 1 175 ? 31.520 151.288 27.738 1.00 35.09 175 PRO D N 1
ATOM 11219 C CA . PRO D 1 175 ? 31.524 152.632 27.155 1.00 35.81 175 PRO D CA 1
ATOM 11220 C C . PRO D 1 175 ? 30.255 152.884 26.350 1.00 39.33 175 PRO D C 1
ATOM 11221 O O . PRO D 1 175 ? 29.702 151.980 25.718 1.00 34.77 175 PRO D O 1
ATOM 11225 N N . LEU D 1 176 ? 29.785 154.130 26.405 1.00 34.13 176 LEU D N 1
ATOM 11226 C CA . LEU D 1 176 ? 28.546 154.553 25.793 1.00 28.88 176 LEU D CA 1
ATOM 11227 C C . LEU D 1 176 ? 28.795 155.674 24.788 1.00 35.23 176 LEU D C 1
ATOM 11228 O O . LEU D 1 176 ? 29.555 156.609 25.071 1.00 39.07 176 LEU D O 1
ATOM 11233 N N . PRO D 1 177 ? 28.178 155.609 23.611 1.00 30.17 177 PRO D N 1
ATOM 11234 C CA . PRO D 1 177 ? 28.381 156.645 22.596 1.00 21.07 177 PRO D CA 1
ATOM 11235 C C . PRO D 1 177 ? 27.373 157.778 22.727 1.00 35.77 177 PRO D C 1
ATOM 11236 O O . PRO D 1 177 ? 26.335 157.660 23.383 1.00 32.01 177 PRO D O 1
ATOM 11240 N N . GLU D 1 178 ? 27.701 158.894 22.090 1.00 23.77 178 GLU D N 1
ATOM 11241 C CA . GLU D 1 178 ? 26.796 160.037 22.174 1.00 28.73 178 GLU D CA 1
ATOM 11242 C C . GLU D 1 178 ? 25.661 159.892 21.159 1.00 30.60 178 GLU D C 1
ATOM 11243 O O . GLU D 1 178 ? 25.923 159.637 19.982 1.00 34.16 178 GLU D O 1
ATOM 11249 N N . PRO D 1 179 ? 24.400 160.045 21.571 1.00 30.67 179 PRO D N 1
ATOM 11250 C CA . PRO D 1 179 ? 23.303 160.057 20.590 1.00 34.38 179 PRO D CA 1
ATOM 11251 C C . PRO D 1 179 ? 23.363 161.272 19.676 1.00 34.82 179 PRO D C 1
ATOM 11252 O O . PRO D 1 179 ? 23.659 162.389 20.103 1.00 32.41 179 PRO D O 1
ATOM 11256 N N . LEU D 1 180 ? 23.066 161.036 18.405 1.00 26.89 180 LEU D N 1
ATOM 11257 C CA . LEU D 1 180 ? 23.036 162.072 17.373 1.00 25.86 180 LEU D CA 1
ATOM 11258 C C . LEU D 1 180 ? 21.581 162.285 16.959 1.00 32.42 180 LEU D C 1
ATOM 11259 O O . LEU D 1 180 ? 20.726 162.388 17.850 1.00 35.51 180 LEU D O 1
ATOM 11264 N N . GLY D 1 181 ? 21.245 162.346 15.678 1.00 36.61 181 GLY D N 1
ATOM 11265 C CA . GLY D 1 181 ? 19.841 162.394 15.308 1.00 34.04 181 GLY D CA 1
ATOM 11266 C C . GLY D 1 181 ? 19.160 161.040 15.449 1.00 31.61 181 GLY D C 1
ATOM 11267 O O . GLY D 1 181 ? 19.787 159.999 15.650 1.00 36.54 181 GLY D O 1
ATOM 11268 N N . GLU D 1 182 ? 17.836 161.056 15.341 1.00 30.99 182 GLU D N 1
ATOM 11269 C CA . GLU D 1 182 ? 17.088 159.808 15.278 1.00 36.19 182 GLU D CA 1
ATOM 11270 C C . GLU D 1 182 ? 17.555 158.978 14.086 1.00 34.79 182 GLU D C 1
ATOM 11271 O O . GLU D 1 182 ? 17.678 159.488 12.966 1.00 32.55 182 GLU D O 1
ATOM 11277 N N . GLY D 1 183 ? 17.825 157.697 14.336 1.00 28.72 183 GLY D N 1
ATOM 11278 C CA . GLY D 1 183 ? 18.270 156.775 13.313 1.00 31.25 183 GLY D CA 1
ATOM 11279 C C . GLY D 1 183 ? 19.734 156.877 12.964 1.00 33.97 183 GLY D C 1
ATOM 11280 O O . GLY D 1 183 ? 20.261 155.972 12.298 1.00 40.79 183 GLY D O 1
ATOM 11281 N N . GLU D 1 184 ? 20.401 157.953 13.370 1.00 25.92 184 GLU D N 1
ATOM 11282 C CA . GLU D 1 184 ? 21.841 158.084 13.163 1.00 32.58 184 GLU D CA 1
ATOM 11283 C C . GLU D 1 184 ? 22.603 157.160 14.096 1.00 34.26 184 GLU D C 1
ATOM 11284 O O . GLU D 1 184 ? 22.286 157.056 15.283 1.00 27.52 184 GLU D O 1
ATOM 11290 N N . THR D 1 185 ? 23.624 156.504 13.556 1.00 38.69 185 THR D N 1
ATOM 11291 C CA . THR D 1 185 ? 24.555 155.768 14.396 1.00 37.45 185 THR D CA 1
ATOM 11292 C C . THR D 1 185 ? 25.168 156.713 15.426 1.00 30.96 185 THR D C 1
ATOM 11293 O O . THR D 1 185 ? 25.631 157.800 15.060 1.00 35.35 185 THR D O 1
ATOM 11297 N N . PRO D 1 186 ? 25.151 156.365 16.710 1.00 38.22 186 PRO D N 1
ATOM 11298 C CA . PRO D 1 186 ? 25.689 157.277 17.732 1.00 33.98 186 PRO D CA 1
ATOM 11299 C C . PRO D 1 186 ? 27.205 157.373 17.639 1.00 27.29 186 PRO D C 1
ATOM 11300 O O . PRO D 1 186 ? 27.877 156.444 17.196 1.00 21.17 186 PRO D O 1
ATOM 11304 N N . ALA D 1 187 ? 27.742 158.521 18.052 1.00 30.69 187 ALA D N 1
ATOM 11305 C CA . ALA D 1 187 ? 29.163 158.785 17.869 1.00 34.82 187 ALA D CA 1
ATOM 11306 C C . ALA D 1 187 ? 29.942 158.299 19.082 1.00 43.99 187 ALA D C 1
ATOM 11307 O O . ALA D 1 187 ? 29.647 158.729 20.204 1.00 48.79 187 ALA D O 1
ATOM 11309 N N . PRO D 1 188 ? 30.919 157.403 18.919 1.00 36.98 188 PRO D N 1
ATOM 11310 C CA . PRO D 1 188 ? 31.701 156.994 20.088 1.00 29.28 188 PRO D CA 1
ATOM 11311 C C . PRO D 1 188 ? 32.521 158.112 20.688 1.00 28.17 188 PRO D C 1
ATOM 11312 O O . PRO D 1 188 ? 32.784 158.074 21.893 1.00 26.53 188 PRO D O 1
ATOM 11316 N N . LYS D 1 189 ? 32.877 159.135 19.918 1.00 20.88 189 LYS D N 1
ATOM 11317 C CA . LYS D 1 189 ? 33.786 160.154 20.410 1.00 26.29 189 LYS D CA 1
ATOM 11318 C C . LYS D 1 189 ? 33.333 161.511 19.904 1.00 26.84 189 LYS D C 1
ATOM 11319 O O . LYS D 1 189 ? 32.797 161.627 18.796 1.00 29.28 189 LYS D O 1
ATOM 11325 N N . THR D 1 190 ? 33.512 162.541 20.730 1.00 23.48 190 THR D N 1
ATOM 11326 C CA . THR D 1 190 ? 33.013 163.861 20.364 1.00 27.53 190 THR D CA 1
ATOM 11327 C C . THR D 1 190 ? 34.039 164.925 20.713 1.00 21.25 190 THR D C 1
ATOM 11328 O O . THR D 1 190 ? 34.758 164.835 21.714 1.00 29.32 190 THR D O 1
ATOM 11332 N N . MET D 1 191 ? 34.119 165.933 19.850 1.00 24.98 191 MET D N 1
ATOM 11333 C CA . MET D 1 191 ? 35.027 167.040 20.075 1.00 26.12 191 MET D CA 1
ATOM 11334 C C . MET D 1 191 ? 34.731 167.716 21.404 1.00 23.84 191 MET D C 1
ATOM 11335 O O . MET D 1 191 ? 35.652 168.096 22.138 1.00 23.14 191 MET D O 1
ATOM 11340 N N . ASN D 1 192 ? 33.444 167.931 21.687 1.00 21.57 192 ASN D N 1
ATOM 11341 C CA . ASN D 1 192 ? 32.987 168.591 22.908 1.00 24.80 192 ASN D CA 1
ATOM 11342 C C . ASN D 1 192 ? 33.643 168.022 24.167 1.00 24.78 192 ASN D C 1
ATOM 11343 O O . ASN D 1 192 ? 34.106 168.767 25.043 1.00 27.02 192 ASN D O 1
ATOM 11348 N N . THR D 1 193 ? 33.622 166.696 24.302 1.00 27.47 193 THR D N 1
ATOM 11349 C CA . THR D 1 193 ? 34.190 166.055 25.479 1.00 29.05 193 THR D CA 1
ATOM 11350 C C . THR D 1 193 ? 35.716 166.122 25.475 1.00 35.55 193 THR D C 1
ATOM 11351 O O . THR D 1 193 ? 36.334 166.239 26.538 1.00 34.42 193 THR D O 1
ATOM 11355 N N . HIS D 1 194 ? 36.349 166.060 24.302 1.00 28.46 194 HIS D N 1
ATOM 11356 C CA . HIS D 1 194 ? 37.807 166.165 24.296 1.00 35.98 194 HIS D CA 1
ATOM 11357 C C . HIS D 1 194 ? 38.267 167.582 24.591 1.00 27.12 194 HIS D C 1
ATOM 11358 O O . HIS D 1 194 ? 39.302 167.766 25.238 1.00 26.28 194 HIS D O 1
ATOM 11365 N N . LEU D 1 195 ? 37.509 168.590 24.152 1.00 25.16 195 LEU D N 1
ATOM 11366 C CA . LEU D 1 195 ? 37.874 169.963 24.476 1.00 24.11 195 LEU D CA 1
ATOM 11367 C C . LEU D 1 195 ? 37.795 170.216 25.978 1.00 30.20 195 LEU D C 1
ATOM 11368 O O . LEU D 1 195 ? 38.694 170.840 26.554 1.00 28.54 195 LEU D O 1
ATOM 11373 N N . HIS D 1 196 ? 36.739 169.731 26.641 1.00 29.12 196 HIS D N 1
ATOM 11374 C CA . HIS D 1 196 ? 36.606 170.048 28.062 1.00 27.68 196 HIS D CA 1
ATOM 11375 C C . HIS D 1 196 ? 37.438 169.135 28.963 1.00 24.57 196 HIS D C 1
ATOM 11376 O O . HIS D 1 196 ? 37.769 169.540 30.083 1.00 21.50 196 HIS D O 1
ATOM 11383 N N . ILE D 1 197 ? 37.785 167.925 28.516 1.00 21.31 197 ILE D N 1
ATOM 11384 C CA . ILE D 1 197 ? 38.841 167.182 29.201 1.00 36.65 197 ILE D CA 1
ATOM 11385 C C . ILE D 1 197 ? 40.148 167.964 29.126 1.00 37.76 197 ILE D C 1
ATOM 11386 O O . ILE D 1 197 ? 40.836 168.156 30.136 1.00 38.18 197 ILE D O 1
ATOM 11391 N N . LEU D 1 198 ? 40.498 168.443 27.924 1.00 35.54 198 LEU D N 1
ATOM 11392 C CA . LEU D 1 198 ? 41.697 169.266 27.775 1.00 35.52 198 LEU D CA 1
ATOM 11393 C C . LEU D 1 198 ? 41.636 170.479 28.688 1.00 31.49 198 LEU D C 1
ATOM 11394 O O . LEU D 1 198 ? 42.635 170.841 29.318 1.00 27.02 198 LEU D O 1
ATOM 11399 N N . GLU D 1 199 ? 40.455 171.097 28.799 1.00 24.58 199 GLU D N 1
ATOM 11400 C CA . GLU D 1 199 ? 40.357 172.335 29.567 1.00 30.36 199 GLU D CA 1
ATOM 11401 C C . GLU D 1 199 ? 40.529 172.050 31.055 1.00 33.99 199 GLU D C 1
ATOM 11402 O O . GLU D 1 199 ? 41.243 172.771 31.764 1.00 27.99 199 GLU D O 1
ATOM 11408 N N . ALA D 1 200 ? 39.910 170.975 31.544 1.00 33.68 200 ALA D N 1
ATOM 11409 C CA . ALA D 1 200 ? 40.089 170.553 32.932 1.00 29.90 200 ALA D CA 1
ATOM 11410 C C . ALA D 1 200 ? 41.543 170.202 33.239 1.00 33.60 200 ALA D C 1
ATOM 11411 O O . ALA D 1 200 ? 42.049 170.531 34.318 1.00 36.04 200 ALA D O 1
ATOM 11413 N N . TYR D 1 201 ? 42.228 169.516 32.314 1.00 21.32 201 TYR D N 1
ATOM 11414 C CA . TYR D 1 201 ? 43.601 169.084 32.585 1.00 24.57 201 TYR D CA 1
ATOM 11415 C C . TYR D 1 201 ? 44.546 170.273 32.698 1.00 32.17 201 TYR D C 1
ATOM 11416 O O . TYR D 1 201 ? 45.457 170.272 33.537 1.00 23.74 201 TYR D O 1
ATOM 11425 N N . SER D 1 202 ? 44.346 171.297 31.866 1.00 28.47 202 SER D N 1
ATOM 11426 C CA . SER D 1 202 ? 45.207 172.470 31.924 1.00 27.50 202 SER D CA 1
ATOM 11427 C C . SER D 1 202 ? 45.154 173.128 33.298 1.00 37.46 202 SER D C 1
ATOM 11428 O O . SER D 1 202 ? 46.195 173.477 33.867 1.00 31.63 202 SER D O 1
ATOM 11431 N N . THR D 1 203 ? 43.947 173.287 33.852 1.00 34.73 203 THR D N 1
ATOM 11432 C CA . THR D 1 203 ? 43.794 173.792 35.216 1.00 35.25 203 THR D CA 1
ATOM 11433 C C . THR D 1 203 ? 44.411 172.837 36.247 1.00 26.59 203 THR D C 1
ATOM 11434 O O . THR D 1 203 ? 45.098 173.268 37.184 1.00 25.72 203 THR D O 1
ATOM 11438 N N . LEU D 1 204 ? 44.202 171.535 36.080 1.00 25.21 204 LEU D N 1
ATOM 11439 C CA . LEU D 1 204 ? 44.809 170.573 36.991 1.00 23.64 204 LEU D CA 1
ATOM 11440 C C . LEU D 1 204 ? 46.331 170.643 36.934 1.00 36.81 204 LEU D C 1
ATOM 11441 O O . LEU D 1 204 ? 47.005 170.540 37.967 1.00 42.11 204 LEU D O 1
ATOM 11446 N N . PHE D 1 205 ? 46.892 170.804 35.733 1.00 34.37 205 PHE D N 1
ATOM 11447 C CA . PHE D 1 205 ? 48.340 170.928 35.610 1.00 33.35 205 PHE D CA 1
ATOM 11448 C C . PHE D 1 205 ? 48.843 172.222 36.233 1.00 33.18 205 PHE D C 1
ATOM 11449 O O . PHE D 1 205 ? 49.872 172.228 36.917 1.00 24.18 205 PHE D O 1
ATOM 11457 N N . ARG D 1 206 ? 48.173 173.341 35.966 1.00 33.40 206 ARG D N 1
ATOM 11458 C CA . ARG D 1 206 ? 48.636 174.588 36.564 1.00 46.35 206 ARG D CA 1
ATOM 11459 C C . ARG D 1 206 ? 48.573 174.528 38.086 1.00 53.24 206 ARG D C 1
ATOM 11460 O O . ARG D 1 206 ? 49.416 175.121 38.768 1.00 52.69 206 ARG D O 1
ATOM 11468 N N . THR D 1 207 ? 47.611 173.780 38.634 1.00 46.39 207 THR D N 1
ATOM 11469 C CA . THR D 1 207 ? 47.425 173.711 40.082 1.00 37.79 207 THR D CA 1
ATOM 11470 C C . THR D 1 207 ? 48.466 172.821 40.750 1.00 38.95 207 THR D C 1
ATOM 11471 O O . THR D 1 207 ? 48.917 173.115 41.863 1.00 37.57 207 THR D O 1
ATOM 11475 N N . THR D 1 208 ? 48.865 171.738 40.091 1.00 29.53 208 THR D N 1
ATOM 11476 C CA . THR D 1 208 ? 49.698 170.735 40.730 1.00 29.58 208 THR D CA 1
ATOM 11477 C C . THR D 1 208 ? 51.074 170.586 40.107 1.00 30.49 208 THR D C 1
ATOM 11478 O O . THR D 1 208 ? 51.990 170.133 40.791 1.00 31.89 208 THR D O 1
ATOM 11482 N N . LYS D 1 209 ? 51.223 170.940 38.825 1.00 41.17 209 LYS D N 1
ATOM 11483 C CA . LYS D 1 209 ? 52.445 170.732 38.046 1.00 46.23 209 LYS D CA 1
ATOM 11484 C C . LYS D 1 209 ? 52.812 169.254 37.950 1.00 41.24 209 LYS D C 1
ATOM 11485 O O . LYS D 1 209 ? 53.989 168.900 37.873 1.00 38.11 209 LYS D O 1
ATOM 11491 N N . GLU D 1 210 ? 51.826 168.369 37.932 1.00 33.08 210 GLU D N 1
ATOM 11492 C CA . GLU D 1 210 ? 52.129 166.945 37.962 1.00 30.15 210 GLU D CA 1
ATOM 11493 C C . GLU D 1 210 ? 52.400 166.446 36.545 1.00 41.44 210 GLU D C 1
ATOM 11494 O O . GLU D 1 210 ? 51.546 166.625 35.661 1.00 42.33 210 GLU D O 1
ATOM 11500 N N . PRO D 1 211 ? 53.570 165.846 36.274 1.00 39.48 211 PRO D N 1
ATOM 11501 C CA . PRO D 1 211 ? 53.918 165.505 34.882 1.00 33.82 211 PRO D CA 1
ATOM 11502 C C . PRO D 1 211 ? 52.938 164.569 34.194 1.00 28.03 211 PRO D C 1
ATOM 11503 O O . PRO D 1 211 ? 52.870 164.572 32.956 1.00 30.92 211 PRO D O 1
ATOM 11507 N N . ARG D 1 212 ? 52.201 163.761 34.957 1.00 30.88 212 ARG D N 1
ATOM 11508 C CA . ARG D 1 212 ? 51.174 162.881 34.398 1.00 32.10 212 ARG D CA 1
ATOM 11509 C C . ARG D 1 212 ? 50.116 163.660 33.611 1.00 36.91 212 ARG D C 1
ATOM 11510 O O . ARG D 1 212 ? 49.620 163.178 32.580 1.00 22.74 212 ARG D O 1
ATOM 11518 N N . VAL D 1 213 ? 49.722 164.840 34.114 1.00 40.64 213 VAL D N 1
ATOM 11519 C CA . VAL D 1 213 ? 48.705 165.651 33.442 1.00 40.74 213 VAL D CA 1
ATOM 11520 C C . VAL D 1 213 ? 49.271 166.265 32.174 1.00 41.94 213 VAL D C 1
ATOM 11521 O O . VAL D 1 213 ? 48.643 166.224 31.108 1.00 44.42 213 VAL D O 1
ATOM 11525 N N . ARG D 1 214 ? 50.447 166.889 32.288 1.00 36.44 214 ARG D N 1
ATOM 11526 C CA . ARG D 1 214 ? 51.135 167.425 31.117 1.00 40.35 214 ARG D CA 1
ATOM 11527 C C . ARG D 1 214 ? 51.181 166.397 29.997 1.00 30.74 214 ARG D C 1
ATOM 11528 O O . ARG D 1 214 ? 50.875 166.702 28.839 1.00 36.83 214 ARG D O 1
ATOM 11536 N N . GLU D 1 215 ? 51.543 165.159 30.336 1.00 25.36 215 GLU D N 1
ATOM 11537 C CA . GLU D 1 215 ? 51.626 164.122 29.317 1.00 30.44 215 GLU D CA 1
ATOM 11538 C C . GLU D 1 215 ? 50.248 163.860 28.710 1.00 29.85 215 GLU D C 1
ATOM 11539 O O . GLU D 1 215 ? 50.126 163.664 27.496 1.00 27.17 215 GLU D O 1
ATOM 11545 N N . ALA D 1 216 ? 49.195 163.937 29.530 1.00 23.93 216 ALA D N 1
ATOM 11546 C CA . ALA D 1 216 ? 47.835 163.780 29.022 1.00 26.73 216 ALA D CA 1
ATOM 11547 C C . ALA D 1 216 ? 47.446 164.952 28.126 1.00 27.34 216 ALA D C 1
ATOM 11548 O O . ALA D 1 216 ? 46.737 164.774 27.130 1.00 28.07 216 ALA D O 1
ATOM 11550 N N . MET D 1 217 ? 47.894 166.159 28.474 1.00 20.71 217 MET D N 1
ATOM 11551 C CA . MET D 1 217 ? 47.644 167.317 27.628 1.00 29.16 217 MET D CA 1
ATOM 11552 C C . MET D 1 217 ? 48.295 167.154 26.259 1.00 33.56 217 MET D C 1
ATOM 11553 O O . MET D 1 217 ? 47.671 167.437 25.230 1.00 34.35 217 MET D O 1
ATOM 11558 N N . GLU D 1 218 ? 49.552 166.698 26.232 1.00 26.81 218 GLU D N 1
ATOM 11559 C CA . GLU D 1 218 ? 50.263 166.473 24.975 1.00 25.81 218 GLU D CA 1
ATOM 11560 C C . GLU D 1 218 ? 49.500 165.524 24.059 1.00 34.77 218 GLU D C 1
ATOM 11561 O O . GLU D 1 218 ? 49.432 165.734 22.839 1.00 30.65 218 GLU D O 1
ATOM 11567 N N . HIS D 1 219 ? 48.949 164.454 24.628 1.00 21.30 219 HIS D N 1
ATOM 11568 C CA . HIS D 1 219 ? 48.161 163.523 23.840 1.00 20.45 219 HIS D CA 1
ATOM 11569 C C . HIS D 1 219 ? 46.930 164.212 23.256 1.00 32.80 219 HIS D C 1
ATOM 11570 O O . HIS D 1 219 ? 46.610 164.041 22.069 1.00 26.05 219 HIS D O 1
ATOM 11577 N N . LEU D 1 220 ? 46.228 165.003 24.076 1.00 22.74 220 LEU D N 1
ATOM 11578 C CA . LEU D 1 220 ? 45.050 165.707 23.579 1.00 28.10 220 LEU D CA 1
ATOM 11579 C C . LEU D 1 220 ? 45.429 166.715 22.500 1.00 31.65 220 LEU D C 1
ATOM 11580 O O . LEU D 1 220 ? 44.685 166.899 21.528 1.00 33.88 220 LEU D O 1
ATOM 11585 N N . ILE D 1 221 ? 46.582 167.372 22.642 1.00 24.00 221 ILE D N 1
ATOM 11586 C CA . ILE D 1 221 ? 47.010 168.315 21.614 1.00 22.23 221 ILE D CA 1
ATOM 11587 C C . ILE D 1 221 ? 47.110 167.605 20.269 1.00 22.84 221 ILE D C 1
ATOM 11588 O O . ILE D 1 221 ? 46.585 168.081 19.258 1.00 26.64 221 ILE D O 1
ATOM 11593 N N . LEU D 1 222 ? 47.780 166.445 20.240 1.00 23.45 222 LEU D N 1
ATOM 11594 C CA . LEU D 1 222 ? 47.918 165.709 18.987 1.00 29.06 222 LEU D CA 1
ATOM 11595 C C . LEU D 1 222 ? 46.565 165.245 18.450 1.00 28.80 222 LEU D C 1
ATOM 11596 O O . LEU D 1 222 ? 46.379 165.177 17.231 1.00 30.87 222 LEU D O 1
ATOM 11601 N N . ILE D 1 223 ? 45.617 164.918 19.337 1.00 27.61 223 ILE D N 1
ATOM 11602 C CA . ILE D 1 223 ? 44.269 164.544 18.895 1.00 34.72 223 ILE D CA 1
ATOM 11603 C C . ILE D 1 223 ? 43.643 165.689 18.108 1.00 31.10 223 ILE D C 1
ATOM 11604 O O . ILE D 1 223 ? 43.149 165.505 16.988 1.00 36.27 223 ILE D O 1
ATOM 11609 N N . PHE D 1 224 ? 43.664 166.897 18.683 1.00 23.17 224 PHE D N 1
ATOM 11610 C CA . PHE D 1 224 ? 43.053 168.035 18.002 1.00 28.77 224 PHE D CA 1
ATOM 11611 C C . PHE D 1 224 ? 43.776 168.364 16.706 1.00 27.24 224 PHE D C 1
ATOM 11612 O O . PHE D 1 224 ? 43.142 168.712 15.706 1.00 26.38 224 PHE D O 1
ATOM 11620 N N . ARG D 1 225 ? 45.113 168.310 16.715 1.00 30.16 225 ARG D N 1
ATOM 11621 C CA . ARG D 1 225 ? 45.851 168.662 15.510 1.00 22.95 225 ARG D CA 1
ATOM 11622 C C . ARG D 1 225 ? 45.550 167.698 14.377 1.00 25.18 225 ARG D C 1
ATOM 11623 O O . ARG D 1 225 ? 45.445 168.102 13.216 1.00 28.22 225 ARG D O 1
ATOM 11631 N N . THR D 1 226 ? 45.456 166.411 14.685 1.00 25.97 226 THR D N 1
ATOM 11632 C CA . THR D 1 226 ? 45.364 165.421 13.619 1.00 29.78 226 THR D CA 1
ATOM 11633 C C . THR D 1 226 ? 43.922 165.095 13.253 1.00 33.46 226 THR D C 1
ATOM 11634 O O . THR D 1 226 ? 43.577 165.029 12.068 1.00 24.73 226 THR D O 1
ATOM 11638 N N . HIS D 1 227 ? 43.080 164.867 14.257 1.00 24.32 227 HIS D N 1
ATOM 11639 C CA . HIS D 1 227 ? 41.765 164.282 14.029 1.00 32.24 227 HIS D CA 1
ATOM 11640 C C . HIS D 1 227 ? 40.629 165.279 14.122 1.00 29.90 227 HIS D C 1
ATOM 11641 O O . HIS D 1 227 ? 39.708 165.247 13.298 1.00 27.20 227 HIS D O 1
ATOM 11648 N N . ILE D 1 228 ? 40.648 166.143 15.124 1.00 23.92 228 ILE D N 1
ATOM 11649 C CA . ILE D 1 228 ? 39.484 166.984 15.353 1.00 27.85 228 ILE D CA 1
ATOM 11650 C C . ILE D 1 228 ? 39.572 168.266 14.548 1.00 33.73 228 ILE D C 1
ATOM 11651 O O . ILE D 1 228 ? 38.583 168.681 13.941 1.00 30.02 228 ILE D O 1
ATOM 11656 N N . ALA D 1 229 ? 40.754 168.894 14.497 1.00 27.39 229 ALA D N 1
ATOM 11657 C CA . ALA D 1 229 ? 40.905 170.208 13.865 1.00 24.32 229 ALA D CA 1
ATOM 11658 C C . ALA D 1 229 ? 42.057 170.230 12.870 1.00 29.13 229 ALA D C 1
ATOM 11659 O O . ALA D 1 229 ? 42.944 171.082 12.959 1.00 27.82 229 ALA D O 1
ATOM 11661 N N . PRO D 1 230 ? 42.061 169.332 11.883 1.00 27.74 230 PRO D N 1
ATOM 11662 C CA . PRO D 1 230 ? 43.128 169.384 10.880 1.00 37.70 230 PRO D CA 1
ATOM 11663 C C . PRO D 1 230 ? 43.107 170.650 10.031 1.00 41.24 230 PRO D C 1
ATOM 11664 O O . PRO D 1 230 ? 44.150 171.035 9.481 1.00 42.14 230 PRO D O 1
ATOM 11668 N N . SER D 1 231 ? 41.965 171.321 9.914 1.00 42.89 231 SER D N 1
ATOM 11669 C CA . SER D 1 231 ? 41.873 172.466 9.019 1.00 47.21 231 SER D CA 1
ATOM 11670 C C . SER D 1 231 ? 41.453 173.720 9.772 1.00 44.63 231 SER D C 1
ATOM 11671 O O . SER D 1 231 ? 42.038 174.063 10.805 1.00 49.06 231 SER D O 1
ATOM 11674 N N . SER D 1 232 ? 40.441 174.408 9.259 1.00 31.55 232 SER D N 1
ATOM 11675 C CA . SER D 1 232 ? 39.979 175.659 9.836 1.00 35.51 232 SER D CA 1
ATOM 11676 C C . SER D 1 232 ? 38.740 175.498 10.705 1.00 36.61 232 SER D C 1
ATOM 11677 O O . SER D 1 232 ? 38.212 176.505 11.187 1.00 34.52 232 SER D O 1
ATOM 11680 N N . HIS D 1 233 ? 38.258 174.272 10.913 1.00 39.22 233 HIS D N 1
ATOM 11681 C CA . HIS D 1 233 ? 37.089 174.051 11.758 1.00 42.38 233 HIS D CA 1
ATOM 11682 C C . HIS D 1 233 ? 37.294 172.829 12.641 1.00 32.37 233 HIS D C 1
ATOM 11683 O O . HIS D 1 233 ? 38.132 171.963 12.382 1.00 30.49 233 HIS D O 1
ATOM 11690 N N . LEU D 1 234 ? 36.497 172.768 13.689 1.00 30.96 234 LEU D N 1
ATOM 11691 C CA . LEU D 1 234 ? 36.527 171.656 14.623 1.00 37.15 234 LEU D CA 1
ATOM 11692 C C . LEU D 1 234 ? 35.459 170.655 14.219 1.00 37.77 234 LEU D C 1
ATOM 11693 O O . LEU D 1 234 ? 34.263 170.933 14.362 1.00 32.23 234 LEU D O 1
ATOM 11698 N N . GLY D 1 235 ? 35.887 169.494 13.725 1.00 36.97 235 GLY D N 1
ATOM 11699 C CA . GLY D 1 235 ? 34.941 168.416 13.497 1.00 27.99 235 GLY D CA 1
ATOM 11700 C C . GLY D 1 235 ? 34.222 168.042 14.779 1.00 25.84 235 GLY D C 1
ATOM 11701 O O . GLY D 1 235 ? 34.805 168.065 15.871 1.00 24.98 235 GLY D O 1
ATOM 11702 N N . LEU D 1 236 ? 32.941 167.674 14.622 1.00 24.15 236 LEU D N 1
ATOM 11703 C CA . LEU D 1 236 ? 32.007 167.468 15.726 1.00 28.94 236 LEU D CA 1
ATOM 11704 C C . LEU D 1 236 ? 32.141 166.090 16.358 1.00 31.68 236 LEU D C 1
ATOM 11705 O O . LEU D 1 236 ? 32.316 165.971 17.579 1.00 25.71 236 LEU D O 1
ATOM 11710 N N . TYR D 1 237 ? 32.002 165.042 15.542 1.00 28.75 237 TYR D N 1
ATOM 11711 C CA . TYR D 1 237 ? 31.780 163.684 16.016 1.00 31.77 237 TYR D CA 1
ATOM 11712 C C . TYR D 1 237 ? 32.677 162.725 15.252 1.00 28.99 237 TYR D C 1
ATOM 11713 O O . TYR D 1 237 ? 33.057 162.981 14.107 1.00 26.86 237 TYR D O 1
ATOM 11722 N N . PHE D 1 238 ? 33.014 161.613 15.903 1.00 29.14 238 PHE D N 1
ATOM 11723 C CA . PHE D 1 238 ? 34.015 160.696 15.382 1.00 31.26 238 PHE D CA 1
ATOM 11724 C C . PHE D 1 238 ? 33.688 159.276 15.808 1.00 31.61 238 PHE D C 1
ATOM 11725 O O . PHE D 1 238 ? 33.198 159.052 16.917 1.00 41.19 238 PHE D O 1
ATOM 11733 N N . ALA D 1 239 ? 33.947 158.328 14.910 1.00 33.44 239 ALA D N 1
ATOM 11734 C CA . ALA D 1 239 ? 33.977 156.927 15.287 1.00 22.87 239 ALA D CA 1
ATOM 11735 C C . ALA D 1 239 ? 35.198 156.670 16.164 1.00 28.34 239 ALA D C 1
ATOM 11736 O O . ALA D 1 239 ? 35.984 157.577 16.474 1.00 28.25 239 ALA D O 1
ATOM 11738 N N . GLU D 1 240 ? 35.343 155.422 16.606 1.00 33.27 240 GLU D N 1
ATOM 11739 C CA . GLU D 1 240 ? 36.404 155.110 17.556 1.00 30.00 240 GLU D CA 1
ATOM 11740 C C . GLU D 1 240 ? 37.778 155.279 16.926 1.00 35.83 240 GLU D C 1
ATOM 11741 O O . GLU D 1 240 ? 38.721 155.731 17.591 1.00 30.47 240 GLU D O 1
ATOM 11747 N N . ASP D 1 241 ? 37.897 154.944 15.641 1.00 30.81 241 ASP D N 1
ATOM 11748 C CA . ASP D 1 241 ? 39.112 155.126 14.869 1.00 30.61 241 ASP D CA 1
ATOM 11749 C C . ASP D 1 241 ? 39.237 156.528 14.295 1.00 35.14 241 ASP D C 1
ATOM 11750 O O . ASP D 1 241 ? 40.031 156.733 13.375 1.00 39.76 241 ASP D O 1
ATOM 11755 N N . TRP D 1 242 ? 38.440 157.480 14.790 1.00 33.60 242 TRP D N 1
ATOM 11756 C CA . TRP D 1 242 ? 38.498 158.901 14.441 1.00 37.80 242 TRP D CA 1
ATOM 11757 C C . TRP D 1 242 ? 38.010 159.220 13.032 1.00 32.40 242 TRP D C 1
ATOM 11758 O O . TRP D 1 242 ? 38.127 160.374 12.604 1.00 32.47 242 TRP D O 1
ATOM 11769 N N . ALA D 1 243 ? 37.465 158.255 12.298 1.00 25.39 243 ALA D N 1
ATOM 11770 C CA . ALA D 1 243 ? 36.705 158.616 11.111 1.00 34.20 243 ALA D CA 1
ATOM 11771 C C . ALA D 1 243 ? 35.638 159.643 11.491 1.00 32.57 243 ALA D C 1
ATOM 11772 O O . ALA D 1 243 ? 34.990 159.501 12.538 1.00 28.50 243 ALA D O 1
ATOM 11774 N N . PRO D 1 244 ? 35.465 160.704 10.704 1.00 32.13 244 PRO D N 1
ATOM 11775 C CA . PRO D 1 244 ? 34.402 161.675 10.991 1.00 31.91 244 PRO D CA 1
ATOM 11776 C C . PRO D 1 244 ? 33.022 161.058 10.818 1.00 24.39 244 PRO D C 1
ATOM 11777 O O . PRO D 1 244 ? 32.798 160.219 9.945 1.00 31.93 244 PRO D O 1
ATOM 11781 N N . MET D 1 245 ? 32.094 161.474 11.676 1.00 32.27 245 MET D N 1
ATOM 11782 C CA . MET D 1 245 ? 30.706 161.006 11.626 1.00 36.73 245 MET D CA 1
ATOM 11783 C C . MET D 1 245 ? 29.768 162.201 11.585 1.00 47.85 245 MET D C 1
ATOM 11784 O O . MET D 1 245 ? 29.879 163.109 12.416 1.00 48.41 245 MET D O 1
ATOM 11789 N N . GLY D 1 246 ? 28.818 162.179 10.651 1.00 45.20 246 GLY D N 1
ATOM 11790 C CA . GLY D 1 246 ? 27.953 163.331 10.531 1.00 45.31 246 GLY D CA 1
ATOM 11791 C C . GLY D 1 246 ? 28.718 164.538 10.017 1.00 41.62 246 GLY D C 1
ATOM 11792 O O . GLY D 1 246 ? 29.706 164.428 9.282 1.00 37.19 246 GLY D O 1
ATOM 11793 N N . GLY D 1 247 ? 28.251 165.714 10.417 1.00 40.44 247 GLY D N 1
ATOM 11794 C CA . GLY D 1 247 ? 28.863 166.940 9.943 1.00 37.07 247 GLY D CA 1
ATOM 11795 C C . GLY D 1 247 ? 28.317 168.115 10.721 1.00 34.81 247 GLY D C 1
ATOM 11796 O O . GLY D 1 247 ? 27.482 167.961 11.618 1.00 43.40 247 GLY D O 1
ATOM 11797 N N . GLY D 1 248 ? 28.818 169.293 10.378 1.00 26.39 248 GLY D N 1
ATOM 11798 C CA . GLY D 1 248 ? 28.365 170.532 10.977 1.00 29.42 248 GLY D CA 1
ATOM 11799 C C . GLY D 1 248 ? 29.524 171.358 11.487 1.00 31.63 248 GLY D C 1
ATOM 11800 O O . GLY D 1 248 ? 30.653 170.891 11.617 1.00 25.91 248 GLY D O 1
ATOM 11801 N N . ILE D 1 249 ? 29.210 172.616 11.790 1.00 31.60 249 ILE D N 1
ATOM 11802 C CA . ILE D 1 249 ? 30.175 173.578 12.309 1.00 35.02 249 ILE D CA 1
ATOM 11803 C C . ILE D 1 249 ? 29.573 174.232 13.545 1.00 35.76 249 ILE D C 1
ATOM 11804 O O . ILE D 1 249 ? 28.490 174.822 13.462 1.00 36.84 249 ILE D O 1
ATOM 11809 N N . SER D 1 250 ? 30.272 174.140 14.683 1.00 29.14 250 SER D N 1
ATOM 11810 C CA . SER D 1 250 ? 29.890 174.864 15.898 1.00 34.55 250 SER D CA 1
ATOM 11811 C C . SER D 1 250 ? 30.736 176.123 16.000 1.00 27.98 250 SER D C 1
ATOM 11812 O O . SER D 1 250 ? 31.940 176.042 16.241 1.00 28.66 250 SER D O 1
ATOM 11815 N N . PHE D 1 251 ? 30.114 177.285 15.802 1.00 26.68 251 PHE D N 1
ATOM 11816 C CA . PHE D 1 251 ? 30.888 178.523 15.781 1.00 28.99 251 PHE D CA 1
ATOM 11817 C C . PHE D 1 251 ? 31.501 178.811 17.144 1.00 37.93 251 PHE D C 1
ATOM 11818 O O . PHE D 1 251 ? 32.672 179.203 17.238 1.00 37.15 251 PHE D O 1
ATOM 11826 N N . GLY D 1 252 ? 30.720 178.604 18.210 1.00 34.60 252 GLY D N 1
ATOM 11827 C CA . GLY D 1 252 ? 31.231 178.827 19.547 1.00 24.71 252 GLY D CA 1
ATOM 11828 C C . GLY D 1 252 ? 32.380 177.902 19.893 1.00 32.52 252 GLY D C 1
ATOM 11829 O O . GLY D 1 252 ? 33.365 178.326 20.505 1.00 28.88 252 GLY D O 1
ATOM 11830 N N . HIS D 1 253 ? 32.277 176.630 19.497 1.00 31.08 253 HIS D N 1
ATOM 11831 C CA . HIS D 1 253 ? 33.319 175.660 19.830 1.00 26.53 253 HIS D CA 1
ATOM 11832 C C . HIS D 1 253 ? 34.627 175.979 19.121 1.00 33.80 253 HIS D C 1
ATOM 11833 O O . HIS D 1 253 ? 35.709 175.772 19.685 1.00 31.15 253 HIS D O 1
ATOM 11840 N N . ASP D 1 254 ? 34.544 176.429 17.867 1.00 31.84 254 ASP D N 1
ATOM 11841 C CA . ASP D 1 254 ? 35.730 176.849 17.131 1.00 27.05 254 ASP D CA 1
ATOM 11842 C C . ASP D 1 254 ? 36.502 177.923 17.896 1.00 30.22 254 ASP D C 1
ATOM 11843 O O . ASP D 1 254 ? 37.687 177.759 18.208 1.00 33.21 254 ASP D O 1
ATOM 11848 N N . ILE D 1 255 ? 35.840 179.041 18.195 1.00 24.51 255 ILE D N 1
ATOM 11849 C CA . ILE D 1 255 ? 36.527 180.159 18.829 1.00 31.87 255 ILE D CA 1
ATOM 11850 C C . ILE D 1 255 ? 36.926 179.793 20.258 1.00 36.79 255 ILE D C 1
ATOM 11851 O O . ILE D 1 255 ? 38.026 180.128 20.712 1.00 28.22 255 ILE D O 1
ATOM 11856 N N . GLU D 1 256 ? 36.064 179.055 20.969 1.00 35.72 256 GLU D N 1
ATOM 11857 C CA . GLU D 1 256 ? 36.399 178.637 22.323 1.00 30.13 256 GLU D CA 1
ATOM 11858 C C . GLU D 1 256 ? 37.671 177.790 22.319 1.00 31.93 256 GLU D C 1
ATOM 11859 O O . GLU D 1 256 ? 38.603 178.028 23.102 1.00 23.26 256 GLU D O 1
ATOM 11865 N N . ALA D 1 257 ? 37.747 176.829 21.397 1.00 24.55 257 ALA D N 1
ATOM 11866 C CA . ALA D 1 257 ? 38.891 175.932 21.356 1.00 23.85 257 ALA D CA 1
ATOM 11867 C C . ALA D 1 257 ? 40.193 176.680 21.054 1.00 33.79 257 ALA D C 1
ATOM 11868 O O . ALA D 1 257 ? 41.247 176.338 21.609 1.00 32.95 257 ALA D O 1
ATOM 11870 N N . THR D 1 258 ? 40.142 177.714 20.198 1.00 30.19 258 THR D N 1
ATOM 11871 C CA . THR D 1 258 ? 41.359 178.455 19.867 1.00 30.48 258 THR D CA 1
ATOM 11872 C C . THR D 1 258 ? 42.069 178.930 21.122 1.00 34.23 258 THR D C 1
ATOM 11873 O O . THR D 1 258 ? 43.297 178.808 21.233 1.00 31.84 258 THR D O 1
ATOM 11877 N N . TRP D 1 259 ? 41.319 179.454 22.090 1.00 24.82 259 TRP D N 1
ATOM 11878 C CA . TRP D 1 259 ? 41.999 179.997 23.254 1.00 26.14 259 TRP D CA 1
ATOM 11879 C C . TRP D 1 259 ? 42.191 178.969 24.346 1.00 33.39 259 TRP D C 1
ATOM 11880 O O . TRP D 1 259 ? 43.153 179.081 25.124 1.00 27.24 259 TRP D O 1
ATOM 11891 N N . LEU D 1 260 ? 41.335 177.948 24.393 1.00 28.87 260 LEU D N 1
ATOM 11892 C CA . LEU D 1 260 ? 41.602 176.823 25.280 1.00 36.07 260 LEU D CA 1
ATOM 11893 C C . LEU D 1 260 ? 42.851 176.072 24.835 1.00 40.87 260 LEU D C 1
ATOM 11894 O O . LEU D 1 260 ? 43.612 175.565 25.671 1.00 35.61 260 LEU D O 1
ATOM 11899 N N . LEU D 1 261 ? 43.076 175.992 23.517 1.00 38.11 261 LEU D N 1
ATOM 11900 C CA . LEU D 1 261 ? 44.284 175.354 23.003 1.00 31.28 261 LEU D CA 1
ATOM 11901 C C . LEU D 1 261 ? 45.524 176.179 23.315 1.00 33.40 261 LEU D C 1
ATOM 11902 O O . LEU D 1 261 ? 46.596 175.615 23.580 1.00 24.63 261 LEU D O 1
ATOM 11907 N N . THR D 1 262 ? 45.379 177.508 23.301 1.00 33.59 262 THR D N 1
ATOM 11908 C CA . THR D 1 262 ? 46.489 178.406 23.590 1.00 33.81 262 THR D CA 1
ATOM 11909 C C . THR D 1 262 ? 46.963 178.253 25.034 1.00 37.69 262 THR D C 1
ATOM 11910 O O . THR D 1 262 ? 48.175 178.223 25.302 1.00 29.45 262 THR D O 1
ATOM 11914 N N . GLU D 1 263 ? 46.022 178.205 25.980 1.00 29.76 263 GLU D N 1
ATOM 11915 C CA . GLU D 1 263 ? 46.383 177.965 27.370 1.00 32.18 263 GLU D CA 1
ATOM 11916 C C . GLU D 1 263 ? 47.130 176.652 27.508 1.00 30.73 263 GLU D C 1
ATOM 11917 O O . GLU D 1 263 ? 48.142 176.572 28.214 1.00 30.58 263 GLU D O 1
ATOM 11923 N N . SER D 1 264 ? 46.648 175.614 26.822 1.00 26.05 264 SER D N 1
ATOM 11924 C CA . SER D 1 264 ? 47.261 174.295 26.929 1.00 33.19 264 SER D CA 1
ATOM 11925 C C . SER D 1 264 ? 48.699 174.296 26.403 1.00 38.77 264 SER D C 1
ATOM 11926 O O . SER D 1 264 ? 49.614 173.794 27.067 1.00 34.82 264 SER D O 1
ATOM 11929 N N . VAL D 1 265 ? 48.914 174.849 25.209 1.00 33.17 265 VAL D N 1
ATOM 11930 C CA . VAL D 1 265 ? 50.246 174.853 24.606 1.00 30.92 265 VAL D CA 1
ATOM 11931 C C . VAL D 1 265 ? 51.195 175.788 25.361 1.00 31.71 265 VAL D C 1
ATOM 11932 O O . VAL D 1 265 ? 52.400 175.518 25.468 1.00 26.27 265 VAL D O 1
ATOM 11936 N N . GLU D 1 266 ? 50.677 176.895 25.892 1.00 32.06 266 GLU D N 1
ATOM 11937 C CA . GLU D 1 266 ? 51.519 177.826 26.641 1.00 31.04 266 GLU D CA 1
ATOM 11938 C C . GLU D 1 266 ? 52.002 177.211 27.954 1.00 31.25 266 GLU D C 1
ATOM 11939 O O . GLU D 1 266 ? 53.142 177.452 28.376 1.00 26.75 266 GLU D O 1
ATOM 11945 N N . LEU D 1 267 ? 51.149 176.422 28.616 1.00 22.18 267 LEU D N 1
ATOM 11946 C CA . LEU D 1 267 ? 51.564 175.711 29.824 1.00 26.23 267 LEU D CA 1
ATOM 11947 C C . LEU D 1 267 ? 52.613 174.634 29.549 1.00 30.27 267 LEU D C 1
ATOM 11948 O O . LEU D 1 267 ? 53.341 174.252 30.468 1.00 38.88 267 LEU D O 1
ATOM 11953 N N . LEU D 1 268 ? 52.700 174.130 28.316 1.00 32.96 268 LEU D N 1
ATOM 11954 C CA . LEU D 1 268 ? 53.674 173.122 27.905 1.00 36.23 268 LEU D CA 1
ATOM 11955 C C . LEU D 1 268 ? 54.998 173.726 27.438 1.00 34.50 268 LEU D C 1
ATOM 11956 O O . LEU D 1 268 ? 56.072 173.226 27.796 1.00 28.46 268 LEU D O 1
ATOM 11961 N N . TYR D 1 269 ? 54.950 174.789 26.631 1.00 37.89 269 TYR D N 1
ATOM 11962 C CA . TYR D 1 269 ? 56.153 175.312 25.994 1.00 46.61 269 TYR D CA 1
ATOM 11963 C C . TYR D 1 269 ? 56.405 176.790 26.243 1.00 46.27 269 TYR D C 1
ATOM 11964 O O . TYR D 1 269 ? 57.459 177.294 25.828 1.00 41.95 269 TYR D O 1
ATOM 11973 N N . GLY D 1 270 ? 55.486 177.493 26.894 1.00 36.58 270 GLY D N 1
ATOM 11974 C CA . GLY D 1 270 ? 55.716 178.863 27.293 1.00 35.05 270 GLY D CA 1
ATOM 11975 C C . GLY D 1 270 ? 55.327 179.875 26.238 1.00 31.51 270 GLY D C 1
ATOM 11976 O O . GLY D 1 270 ? 54.738 179.573 25.198 1.00 35.06 270 GLY D O 1
ATOM 11977 N N . ASP D 1 271 ? 55.670 181.120 26.541 1.00 34.43 271 ASP D N 1
ATOM 11978 C CA . ASP D 1 271 ? 55.508 182.278 25.684 1.00 45.73 271 ASP D CA 1
ATOM 11979 C C . ASP D 1 271 ? 56.881 182.748 25.227 1.00 42.42 271 ASP D C 1
ATOM 11980 O O . ASP D 1 271 ? 57.767 182.912 26.073 1.00 40.73 271 ASP D O 1
ATOM 11985 N N . PRO D 1 272 ? 57.122 182.964 23.922 1.00 39.92 272 PRO D N 1
ATOM 11986 C CA . PRO D 1 272 ? 56.202 182.871 22.783 1.00 38.99 272 PRO D CA 1
ATOM 11987 C C . PRO D 1 272 ? 55.903 181.444 22.398 1.00 43.16 272 PRO D C 1
ATOM 11988 O O . PRO D 1 272 ? 56.671 180.522 22.673 1.00 52.41 272 PRO D O 1
ATOM 11992 N N . LEU D 1 273 ? 54.779 181.280 21.740 1.00 46.79 273 LEU D N 1
ATOM 11993 C CA . LEU D 1 273 ? 54.287 179.959 21.433 1.00 43.98 273 LEU D CA 1
ATOM 11994 C C . LEU D 1 273 ? 55.031 179.368 20.243 1.00 33.66 273 LEU D C 1
ATOM 11995 O O . LEU D 1 273 ? 55.661 180.089 19.464 1.00 27.90 273 LEU D O 1
ATOM 12000 N N . PRO D 1 274 ? 54.996 178.050 20.094 1.00 21.90 274 PRO D N 1
ATOM 12001 C CA . PRO D 1 274 ? 55.596 177.440 18.909 1.00 28.24 274 PRO D CA 1
ATOM 12002 C C . PRO D 1 274 ? 54.984 177.967 17.621 1.00 30.61 274 PRO D C 1
ATOM 12003 O O . PRO D 1 274 ? 53.780 178.199 17.517 1.00 34.77 274 PRO D O 1
ATOM 12007 N N . GLU D 1 275 ? 55.851 178.156 16.635 1.00 30.69 275 GLU D N 1
ATOM 12008 C CA A GLU D 1 275 ? 55.382 178.629 15.356 0.40 33.55 275 GLU D CA 1
ATOM 12009 C CA B GLU D 1 275 ? 55.465 178.570 15.276 0.60 34.31 275 GLU D CA 1
ATOM 12010 C C . GLU D 1 275 ? 54.371 177.684 14.711 1.00 35.09 275 GLU D C 1
ATOM 12011 O O . GLU D 1 275 ? 53.466 178.157 14.009 1.00 30.06 275 GLU D O 1
ATOM 12022 N N . TRP D 1 276 ? 54.477 176.370 14.973 1.00 39.77 276 TRP D N 1
ATOM 12023 C CA . TRP D 1 276 ? 53.528 175.448 14.375 1.00 39.00 276 TRP D CA 1
ATOM 12024 C C . TRP D 1 276 ? 52.146 175.617 14.990 1.00 29.48 276 TRP D C 1
ATOM 12025 O O . TRP D 1 276 ? 51.138 175.424 14.313 1.00 24.95 276 TRP D O 1
ATOM 12036 N N . PHE D 1 277 ? 52.075 175.982 16.267 1.00 32.92 277 PHE D N 1
ATOM 12037 C CA . PHE D 1 277 ? 50.768 176.212 16.870 1.00 30.48 277 PHE D CA 1
ATOM 12038 C C . PHE D 1 277 ? 50.110 177.463 16.300 1.00 29.90 277 PHE D C 1
ATOM 12039 O O . PHE D 1 277 ? 48.901 177.472 16.041 1.00 36.47 277 PHE D O 1
ATOM 12047 N N . LEU D 1 278 ? 50.887 178.532 16.105 1.00 28.02 278 LEU D N 1
ATOM 12048 C CA . LEU D 1 278 ? 50.307 179.783 15.627 1.00 32.39 278 LEU D CA 1
ATOM 12049 C C . LEU D 1 278 ? 49.753 179.645 14.209 1.00 35.28 278 LEU D C 1
ATOM 12050 O O . LEU D 1 278 ? 48.664 180.160 13.905 1.00 33.61 278 LEU D O 1
ATOM 12055 N N . SER D 1 279 ? 50.476 178.963 13.322 1.00 29.08 279 SER D N 1
ATOM 12056 C CA . SER D 1 279 ? 49.959 178.824 11.965 1.00 33.81 279 SER D CA 1
ATOM 12057 C C . SER D 1 279 ? 48.899 177.733 11.868 1.00 35.36 279 SER D C 1
ATOM 12058 O O . SER D 1 279 ? 48.117 177.727 10.909 1.00 37.19 279 SER D O 1
ATOM 12061 N N . TRP D 1 280 ? 48.860 176.809 12.834 1.00 34.01 280 TRP D N 1
ATOM 12062 C CA . TRP D 1 280 ? 47.705 175.928 12.966 1.00 29.17 280 TRP D CA 1
ATOM 12063 C C . TRP D 1 280 ? 46.458 176.724 13.331 1.00 29.52 280 TRP D C 1
ATOM 12064 O O . TRP D 1 280 ? 45.401 176.566 12.712 1.00 33.00 280 TRP D O 1
ATOM 12075 N N . ILE D 1 281 ? 46.581 177.618 14.310 1.00 27.27 281 ILE D N 1
ATOM 12076 C CA . ILE D 1 281 ? 45.426 178.283 14.908 1.00 33.28 281 ILE D CA 1
ATOM 12077 C C . ILE D 1 281 ? 44.918 179.452 14.059 1.00 33.68 281 ILE D C 1
ATOM 12078 O O . ILE D 1 281 ? 43.714 179.708 14.011 1.00 28.04 281 ILE D O 1
ATOM 12083 N N . ARG D 1 282 ? 45.815 180.153 13.372 1.00 32.78 282 ARG D N 1
ATOM 12084 C CA . ARG D 1 282 ? 45.450 181.358 12.633 1.00 39.25 282 ARG D CA 1
ATOM 12085 C C . ARG D 1 282 ? 44.292 181.185 11.652 1.00 31.20 282 ARG D C 1
ATOM 12086 O O . ARG D 1 282 ? 43.478 182.113 11.545 1.00 26.94 282 ARG D O 1
ATOM 12094 N N . PRO D 1 283 ? 44.173 180.094 10.891 1.00 30.69 283 PRO D N 1
ATOM 12095 C CA . PRO D 1 283 ? 43.042 180.000 9.962 1.00 35.31 283 PRO D CA 1
ATOM 12096 C C . PRO D 1 283 ? 41.704 179.832 10.663 1.00 42.00 283 PRO D C 1
ATOM 12097 O O . PRO D 1 283 ? 40.682 180.298 10.145 1.00 38.72 283 PRO D O 1
ATOM 12101 N N . VAL D 1 284 ? 41.685 179.181 11.826 1.00 38.49 284 VAL D N 1
ATOM 12102 C CA . VAL D 1 284 ? 40.457 179.061 12.602 1.00 27.15 284 VAL D CA 1
ATOM 12103 C C . VAL D 1 284 ? 40.016 180.425 13.112 1.00 31.37 284 VAL D C 1
ATOM 12104 O O . VAL D 1 284 ? 38.832 180.779 13.054 1.00 37.96 284 VAL D O 1
ATOM 12108 N N . MET D 1 285 ? 40.965 181.208 13.623 1.00 33.15 285 MET D N 1
ATOM 12109 C CA . MET D 1 285 ? 40.659 182.550 14.093 1.00 34.28 285 MET D CA 1
ATOM 12110 C C . MET D 1 285 ? 40.121 183.418 12.974 1.00 44.13 285 MET D C 1
ATOM 12111 O O . MET D 1 285 ? 39.195 184.210 13.187 1.00 42.65 285 MET D O 1
ATOM 12116 N N . GLU D 1 286 ? 40.697 183.281 11.777 1.00 50.06 286 GLU D N 1
ATOM 12117 C CA . GLU D 1 286 ? 40.283 184.093 10.640 1.00 51.64 286 GLU D CA 1
ATOM 12118 C C . GLU D 1 286 ? 38.902 183.682 10.141 1.00 49.82 286 GLU D C 1
ATOM 12119 O O . GLU D 1 286 ? 38.079 184.540 9.812 1.00 50.87 286 GLU D O 1
ATOM 12125 N N . GLU D 1 287 ? 38.637 182.372 10.076 1.00 47.27 287 GLU D N 1
ATOM 12126 C CA . GLU D 1 287 ? 37.305 181.885 9.729 1.00 36.01 287 GLU D CA 1
ATOM 12127 C C . GLU D 1 287 ? 36.244 182.443 10.678 1.00 37.79 287 GLU D C 1
ATOM 12128 O O . GLU D 1 287 ? 35.158 182.841 10.242 1.00 37.27 287 GLU D O 1
ATOM 12134 N N . THR D 1 288 ? 36.544 182.487 11.981 1.00 36.09 288 THR D N 1
ATOM 12135 C CA . THR D 1 288 ? 35.609 183.056 12.946 1.00 33.66 288 THR D CA 1
ATOM 12136 C C . THR D 1 288 ? 35.449 184.562 12.758 1.00 37.79 288 THR D C 1
ATOM 12137 O O . THR D 1 288 ? 34.361 185.106 12.999 1.00 36.69 288 THR D O 1
ATOM 12141 N N . ALA D 1 289 ? 36.511 185.248 12.324 1.00 29.80 289 ALA D N 1
ATOM 12142 C CA . ALA D 1 289 ? 36.407 186.682 12.081 1.00 34.31 289 ALA D CA 1
ATOM 12143 C C . ALA D 1 289 ? 35.557 186.960 10.851 1.00 42.00 289 ALA D C 1
ATOM 12144 O O . ALA D 1 289 ? 34.702 187.854 10.866 1.00 40.39 289 ALA D O 1
ATOM 12146 N N . ARG D 1 290 ? 35.783 186.199 9.778 1.00 42.05 290 ARG D N 1
ATOM 12147 C CA . ARG D 1 290 ? 34.930 186.292 8.600 1.00 44.81 290 ARG D CA 1
ATOM 12148 C C . ARG D 1 290 ? 33.473 186.036 8.974 1.00 43.14 290 ARG D C 1
ATOM 12149 O O . ARG D 1 290 ? 32.581 186.819 8.621 1.00 41.50 290 ARG D O 1
ATOM 12157 N N . ALA D 1 291 ? 33.223 184.953 9.719 1.00 32.40 291 ALA D N 1
ATOM 12158 C CA . ALA D 1 291 ? 31.869 184.640 10.155 1.00 37.90 291 ALA D CA 1
ATOM 12159 C C . ALA D 1 291 ? 31.238 185.821 10.885 1.00 43.56 291 ALA D C 1
ATOM 12160 O O . ALA D 1 291 ? 30.058 186.136 10.669 1.00 41.04 291 ALA D O 1
ATOM 12162 N N . LEU D 1 292 ? 32.017 186.512 11.725 1.00 32.76 292 LEU D N 1
ATOM 12163 C CA . LEU D 1 292 ? 31.486 187.690 12.408 1.00 31.99 292 LEU D CA 1
ATOM 12164 C C . LEU D 1 292 ? 31.157 188.807 11.430 1.00 34.88 292 LEU D C 1
ATOM 12165 O O . LEU D 1 292 ? 30.206 189.566 11.653 1.00 30.03 292 LEU D O 1
ATOM 12170 N N . ASP D 1 293 ? 31.940 188.941 10.355 1.00 34.52 293 ASP D N 1
ATOM 12171 C CA . ASP D 1 293 ? 31.632 189.962 9.361 1.00 39.28 293 ASP D CA 1
ATOM 12172 C C . ASP D 1 293 ? 30.389 189.585 8.566 1.00 33.59 293 ASP D C 1
ATOM 12173 O O . ASP D 1 293 ? 29.420 190.352 8.510 1.00 34.13 293 ASP D O 1
ATOM 12178 N N . THR D 1 294 ? 30.395 188.384 7.968 1.00 31.11 294 THR D N 1
ATOM 12179 C CA . THR D 1 294 ? 29.256 187.907 7.189 1.00 39.36 294 THR D CA 1
ATOM 12180 C C . THR D 1 294 ? 27.943 187.970 7.954 1.00 33.72 294 THR D C 1
ATOM 12181 O O . THR D 1 294 ? 26.880 188.092 7.338 1.00 43.12 294 THR D O 1
ATOM 12185 N N . HIS D 1 295 ? 27.987 187.897 9.284 1.00 34.81 295 HIS D N 1
ATOM 12186 C CA . HIS D 1 295 ? 26.779 187.789 10.093 1.00 35.35 295 HIS D CA 1
ATOM 12187 C C . HIS D 1 295 ? 26.482 189.051 10.899 1.00 38.84 295 HIS D C 1
ATOM 12188 O O . HIS D 1 295 ? 25.665 189.009 11.828 1.00 40.48 295 HIS D O 1
ATOM 12195 N N . GLY D 1 296 ? 27.121 190.168 10.570 1.00 38.01 296 GLY D N 1
ATOM 12196 C CA . GLY D 1 296 ? 26.673 191.447 11.080 1.00 36.49 296 GLY D CA 1
ATOM 12197 C C . GLY D 1 296 ? 27.207 191.870 12.430 1.00 36.21 296 GLY D C 1
ATOM 12198 O O . GLY D 1 296 ? 26.770 192.900 12.949 1.00 44.17 296 GLY D O 1
ATOM 12199 N N . GLY D 1 297 ? 28.135 191.127 13.019 1.00 30.74 297 GLY D N 1
ATOM 12200 C CA . GLY D 1 297 ? 28.763 191.550 14.248 1.00 32.29 297 GLY D CA 1
ATOM 12201 C C . GLY D 1 297 ? 28.404 190.748 15.475 1.00 40.15 297 GLY D C 1
ATOM 12202 O O . GLY D 1 297 ? 28.742 191.170 16.586 1.00 46.27 297 GLY D O 1
ATOM 12203 N N . SER D 1 298 ? 27.692 189.638 15.319 1.00 39.85 298 SER D N 1
ATOM 12204 C CA . SER D 1 298 ? 27.595 188.614 16.344 1.00 37.41 298 SER D CA 1
ATOM 12205 C C . SER D 1 298 ? 27.703 187.269 15.638 1.00 35.92 298 SER D C 1
ATOM 12206 O O . SER D 1 298 ? 27.564 187.182 14.414 1.00 32.67 298 SER D O 1
ATOM 12209 N N . LEU D 1 299 ? 27.973 186.222 16.415 1.00 24.43 299 LEU D N 1
ATOM 12210 C CA . LEU D 1 299 ? 28.211 184.900 15.846 1.00 25.98 299 LEU D CA 1
ATOM 12211 C C . LEU D 1 299 ? 26.945 184.048 15.854 1.00 32.94 299 LEU D C 1
ATOM 12212 O O . LEU D 1 299 ? 26.172 184.079 16.825 1.00 38.98 299 LEU D O 1
ATOM 12217 N N . PRO D 1 300 ? 26.699 183.309 14.778 1.00 28.18 300 PRO D N 1
ATOM 12218 C CA . PRO D 1 300 ? 25.607 182.336 14.785 1.00 30.97 300 PRO D CA 1
ATOM 12219 C C . PRO D 1 300 ? 25.996 181.113 15.591 1.00 37.93 300 PRO D C 1
ATOM 12220 O O . PRO D 1 300 ? 27.176 180.859 15.868 1.00 29.14 300 PRO D O 1
ATOM 12224 N N . ASN D 1 301 ? 24.971 180.346 15.958 1.00 29.52 301 ASN D N 1
ATOM 12225 C CA . ASN D 1 301 ? 25.197 179.199 16.827 1.00 29.07 301 ASN D CA 1
ATOM 12226 C C . ASN D 1 301 ? 25.906 178.075 16.085 1.00 38.60 301 ASN D C 1
ATOM 12227 O O . ASN D 1 301 ? 26.952 177.584 16.524 1.00 47.48 301 ASN D O 1
ATOM 12232 N N . GLU D 1 302 ? 25.373 177.650 14.949 1.00 29.31 302 GLU D N 1
ATOM 12233 C CA . GLU D 1 302 ? 26.012 176.556 14.230 1.00 34.09 302 GLU D CA 1
ATOM 12234 C C . GLU D 1 302 ? 25.557 176.559 12.779 1.00 37.94 302 GLU D C 1
ATOM 12235 O O . GLU D 1 302 ? 24.510 177.116 12.431 1.00 37.59 302 GLU D O 1
ATOM 12241 N N . GLN D 1 303 ? 26.378 175.943 11.937 1.00 42.98 303 GLN D N 1
ATOM 12242 C CA . GLN D 1 303 ? 26.022 175.649 10.558 1.00 42.21 303 GLN D CA 1
ATOM 12243 C C . GLN D 1 303 ? 25.685 174.165 10.476 1.00 42.09 303 GLN D C 1
ATOM 12244 O O . GLN D 1 303 ? 26.496 173.318 10.868 1.00 35.39 303 GLN D O 1
ATOM 12250 N N . ARG D 1 304 ? 24.483 173.850 9.996 1.00 36.77 304 ARG D N 1
ATOM 12251 C CA . ARG D 1 304 ? 24.055 172.460 9.993 1.00 31.72 304 ARG D CA 1
ATOM 12252 C C . ARG D 1 304 ? 24.780 171.683 8.899 1.00 32.94 304 ARG D C 1
ATOM 12253 O O . ARG D 1 304 ? 25.344 172.257 7.966 1.00 32.19 304 ARG D O 1
ATOM 12261 N N . GLU D 1 305 ? 24.738 170.352 9.022 1.00 34.43 305 GLU D N 1
ATOM 12262 C CA . GLU D 1 305 ? 25.375 169.482 8.039 1.00 46.13 305 GLU D CA 1
ATOM 12263 C C . GLU D 1 305 ? 24.940 169.785 6.606 1.00 41.99 305 GLU D C 1
ATOM 12264 O O . GLU D 1 305 ? 25.718 169.573 5.669 1.00 43.72 305 GLU D O 1
ATOM 12270 N N . ASP D 1 306 ? 23.718 170.277 6.401 1.00 32.91 306 ASP D N 1
ATOM 12271 C CA . ASP D 1 306 ? 23.237 170.539 5.044 1.00 35.51 306 ASP D CA 1
ATOM 12272 C C . ASP D 1 306 ? 23.522 171.961 4.575 1.00 34.10 306 ASP D C 1
ATOM 12273 O O . ASP D 1 306 ? 23.055 172.347 3.500 1.00 37.02 306 ASP D O 1
ATOM 12278 N N . GLY D 1 307 ? 24.245 172.761 5.367 1.00 37.93 307 GLY D N 1
ATOM 12279 C CA . GLY D 1 307 ? 24.624 174.102 4.988 1.00 39.34 307 GLY D CA 1
ATOM 12280 C C . GLY D 1 307 ? 23.856 175.211 5.683 1.00 43.42 307 GLY D C 1
ATOM 12281 O O . GLY D 1 307 ? 24.385 176.321 5.825 1.00 40.45 307 GLY D O 1
ATOM 12282 N N . SER D 1 308 ? 22.621 174.948 6.103 1.00 47.12 308 SER D N 1
ATOM 12283 C CA . SER D 1 308 ? 21.816 175.969 6.762 1.00 40.47 308 SER D CA 1
ATOM 12284 C C . SER D 1 308 ? 22.435 176.362 8.105 1.00 31.65 308 SER D C 1
ATOM 12285 O O . SER D 1 308 ? 23.168 175.594 8.736 1.00 32.62 308 SER D O 1
ATOM 12288 N N . VAL D 1 309 ? 22.126 177.581 8.539 1.00 30.15 309 VAL D N 1
ATOM 12289 C CA . VAL D 1 309 ? 22.733 178.181 9.723 1.00 39.58 309 VAL D CA 1
ATOM 12290 C C . VAL D 1 309 ? 21.656 178.488 10.754 1.00 33.75 309 VAL D C 1
ATOM 12291 O O . VAL D 1 309 ? 20.695 179.207 10.458 1.00 34.25 309 VAL D O 1
ATOM 12295 N N . ASP D 1 310 ? 21.823 177.951 11.965 1.00 32.17 310 ASP D N 1
ATOM 12296 C CA . ASP D 1 310 ? 21.002 178.344 13.107 1.00 33.18 310 ASP D CA 1
ATOM 12297 C C . ASP D 1 310 ? 21.525 179.682 13.622 1.00 40.00 310 ASP D C 1
ATOM 12298 O O . ASP D 1 310 ? 22.672 179.781 14.075 1.00 41.56 310 ASP D O 1
ATOM 12303 N N . ARG D 1 311 ? 20.692 180.714 13.539 1.00 35.49 311 ARG D N 1
ATOM 12304 C CA . ARG D 1 311 ? 21.124 182.099 13.679 1.00 36.06 311 ARG D CA 1
ATOM 12305 C C . ARG D 1 311 ? 20.890 182.683 15.063 1.00 31.59 311 ARG D C 1
ATOM 12306 O O . ARG D 1 311 ? 21.204 183.858 15.275 1.00 32.69 311 ARG D O 1
ATOM 12314 N N . ALA D 1 312 ? 20.295 181.924 15.980 1.00 29.91 312 ALA D N 1
ATOM 12315 C CA . ALA D 1 312 ? 20.228 182.342 17.374 1.00 36.20 312 ALA D CA 1
ATOM 12316 C C . ALA D 1 312 ? 21.596 182.819 17.851 1.00 25.27 312 ALA D C 1
ATOM 12317 O O . ALA D 1 312 ? 22.629 182.222 17.527 1.00 25.01 312 ALA D O 1
ATOM 12319 N N . ARG D 1 313 ? 21.596 183.921 18.599 1.00 24.77 313 ARG D N 1
ATOM 12320 C CA . ARG D 1 313 ? 22.798 184.414 19.280 1.00 26.41 313 ARG D CA 1
ATOM 12321 C C . ARG D 1 313 ? 22.740 183.862 20.697 1.00 30.05 313 ARG D C 1
ATOM 12322 O O . ARG D 1 313 ? 22.066 184.417 21.569 1.00 31.38 313 ARG D O 1
ATOM 12330 N N . VAL D 1 314 ? 23.406 182.741 20.898 1.00 27.26 314 VAL D N 1
ATOM 12331 C CA . VAL D 1 314 ? 23.428 182.054 22.182 1.00 37.70 314 VAL D CA 1
ATOM 12332 C C . VAL D 1 314 ? 24.494 182.685 23.074 1.00 33.19 314 VAL D C 1
ATOM 12333 O O . VAL D 1 314 ? 25.575 183.069 22.598 1.00 26.62 314 VAL D O 1
ATOM 12337 N N . TRP D 1 315 ? 24.197 182.767 24.378 1.00 30.48 315 TRP D N 1
ATOM 12338 C CA . TRP D 1 315 ? 25.013 183.552 25.317 1.00 28.57 315 TRP D CA 1
ATOM 12339 C C . TRP D 1 315 ? 26.462 183.060 25.404 1.00 26.58 315 TRP D C 1
ATOM 12340 O O . TRP D 1 315 ? 27.401 183.871 25.388 1.00 27.52 315 TRP D O 1
ATOM 12351 N N . TRP D 1 316 ? 26.680 181.743 25.494 1.00 27.51 316 TRP D N 1
ATOM 12352 C CA . TRP D 1 316 ? 28.058 181.264 25.679 1.00 27.80 316 TRP D CA 1
ATOM 12353 C C . TRP D 1 316 ? 28.891 181.432 24.408 1.00 33.08 316 TRP D C 1
ATOM 12354 O O . TRP D 1 316 ? 30.108 181.685 24.481 1.00 25.13 316 TRP D O 1
ATOM 12365 N N . VAL D 1 317 ? 28.247 181.316 23.245 1.00 29.94 317 VAL D N 1
ATOM 12366 C CA . VAL D 1 317 ? 28.921 181.527 21.968 1.00 28.30 317 VAL D CA 1
ATOM 12367 C C . VAL D 1 317 ? 29.511 182.935 21.902 1.00 29.19 317 VAL D C 1
ATOM 12368 O O . VAL D 1 317 ? 30.652 183.125 21.470 1.00 36.32 317 VAL D O 1
ATOM 12372 N N . GLN D 1 318 ? 28.745 183.949 22.319 1.00 25.03 318 GLN D N 1
ATOM 12373 C CA . GLN D 1 318 ? 29.300 185.304 22.300 1.00 28.46 318 GLN D CA 1
ATOM 12374 C C . GLN D 1 318 ? 30.345 185.491 23.397 1.00 32.91 318 GLN D C 1
ATOM 12375 O O . GLN D 1 318 ? 31.322 186.217 23.210 1.00 32.90 318 GLN D O 1
ATOM 12381 N N . ALA D 1 319 ? 30.124 184.882 24.562 1.00 31.06 319 ALA D N 1
ATOM 12382 C CA . ALA D 1 319 ? 31.117 184.926 25.626 1.00 33.05 319 ALA D CA 1
ATOM 12383 C C . ALA D 1 319 ? 32.436 184.341 25.149 1.00 32.97 319 ALA D C 1
ATOM 12384 O O . ALA D 1 319 ? 33.505 184.954 25.305 1.00 32.75 319 ALA D O 1
ATOM 12386 N N . GLU D 1 320 ? 32.388 183.154 24.548 1.00 30.35 320 GLU D N 1
ATOM 12387 C CA . GLU D 1 320 ? 33.644 182.537 24.137 1.00 27.23 320 GLU D CA 1
ATOM 12388 C C . GLU D 1 320 ? 34.272 183.267 22.955 1.00 35.13 320 GLU D C 1
ATOM 12389 O O . GLU D 1 320 ? 35.500 183.265 22.810 1.00 43.07 320 GLU D O 1
ATOM 12395 N N . ALA D 1 321 ? 33.458 183.919 22.124 1.00 36.66 321 ALA D N 1
ATOM 12396 C CA . ALA D 1 321 ? 34.006 184.714 21.031 1.00 32.12 321 ALA D CA 1
ATOM 12397 C C . ALA D 1 321 ? 34.776 185.924 21.550 1.00 32.94 321 ALA D C 1
ATOM 12398 O O . ALA D 1 321 ? 35.857 186.242 21.039 1.00 27.61 321 ALA D O 1
ATOM 12400 N N . PHE D 1 322 ? 34.236 186.602 22.569 1.00 23.82 322 PHE D N 1
ATOM 12401 C CA . PHE D 1 322 ? 34.897 187.777 23.131 1.00 29.92 322 PHE D CA 1
ATOM 12402 C C . PHE D 1 322 ? 36.285 187.430 23.669 1.00 38.65 322 PHE D C 1
ATOM 12403 O O . PHE D 1 322 ? 37.273 188.111 23.361 1.00 43.30 322 PHE D O 1
ATOM 12411 N N . VAL D 1 323 ? 36.379 186.349 24.452 1.00 36.34 323 VAL D N 1
ATOM 12412 C CA . VAL D 1 323 ? 37.654 185.920 25.026 1.00 31.62 323 VAL D CA 1
ATOM 12413 C C . VAL D 1 323 ? 38.606 185.444 23.935 1.00 34.35 323 VAL D C 1
ATOM 12414 O O . VAL D 1 323 ? 39.819 185.683 24.002 1.00 32.10 323 VAL D O 1
ATOM 12418 N N . GLY D 1 324 ? 38.077 184.757 22.918 1.00 38.75 324 GLY D N 1
ATOM 12419 C CA . GLY D 1 324 ? 38.928 184.217 21.869 1.00 37.02 324 GLY D CA 1
ATOM 12420 C C . GLY D 1 324 ? 39.510 185.279 20.957 1.00 40.39 324 GLY D C 1
ATOM 12421 O O . GLY D 1 324 ? 40.639 185.134 20.461 1.00 32.68 324 GLY D O 1
ATOM 12422 N N . PHE D 1 325 ? 38.750 186.354 20.710 1.00 39.13 325 PHE D N 1
ATOM 12423 C CA . PHE D 1 325 ? 39.284 187.468 19.937 1.00 40.27 325 PHE D CA 1
ATOM 12424 C C . PHE D 1 325 ? 40.323 188.251 20.738 1.00 35.15 325 PHE D C 1
ATOM 12425 O O . PHE D 1 325 ? 41.273 188.784 20.158 1.00 26.35 325 PHE D O 1
ATOM 12433 N N . LEU D 1 326 ? 40.147 188.354 22.064 1.00 23.68 326 LEU D N 1
ATOM 12434 C CA . LEU D 1 326 ? 41.165 188.960 22.920 1.00 35.57 326 LEU D CA 1
ATOM 12435 C C . LEU D 1 326 ? 42.458 188.171 22.836 1.00 34.19 326 LEU D C 1
ATOM 12436 O O . LEU D 1 326 ? 43.549 188.740 22.705 1.00 30.35 326 LEU D O 1
ATOM 12441 N N . ASN D 1 327 ? 42.337 186.848 22.929 1.00 37.83 327 ASN D N 1
ATOM 12442 C CA . ASN D 1 327 ? 43.477 185.958 22.788 1.00 36.03 327 ASN D CA 1
ATOM 12443 C C . ASN D 1 327 ? 44.118 186.112 21.417 1.00 34.55 327 ASN D C 1
ATOM 12444 O O . ASN D 1 327 ? 45.334 186.290 21.309 1.00 35.98 327 ASN D O 1
ATOM 12449 N N . ALA D 1 328 ? 43.310 186.047 20.352 1.00 32.36 328 ALA D N 1
ATOM 12450 C CA . ALA D 1 328 ? 43.858 186.190 19.005 1.00 28.53 328 ALA D CA 1
ATOM 12451 C C . ALA D 1 328 ? 44.590 187.512 18.818 1.00 35.23 328 ALA D C 1
ATOM 12452 O O . ALA D 1 328 ? 45.517 187.590 18.004 1.00 39.99 328 ALA D O 1
ATOM 12454 N N . TYR D 1 329 ? 44.187 188.565 19.530 1.00 37.99 329 TYR D N 1
ATOM 12455 C CA . TYR D 1 329 ? 44.945 189.807 19.453 1.00 44.30 329 TYR D CA 1
ATOM 12456 C C . TYR D 1 329 ? 46.324 189.640 20.075 1.00 43.62 329 TYR D C 1
ATOM 12457 O O . TYR D 1 329 ? 47.343 189.935 19.439 1.00 46.92 329 TYR D O 1
ATOM 12466 N N . SER D 1 330 ? 46.373 189.166 21.322 1.00 36.48 330 SER D N 1
ATOM 12467 C CA . SER D 1 330 ? 47.642 189.076 22.037 1.00 44.43 330 SER D CA 1
ATOM 12468 C C . SER D 1 330 ? 48.612 188.097 21.390 1.00 49.34 330 SER D C 1
ATOM 12469 O O . SER D 1 330 ? 49.810 188.147 21.693 1.00 56.65 330 SER D O 1
ATOM 12472 N N . LEU D 1 331 ? 48.143 187.237 20.486 1.00 47.51 331 LEU D N 1
ATOM 12473 C CA . LEU D 1 331 ? 49.034 186.347 19.751 1.00 42.98 331 LEU D CA 1
ATOM 12474 C C . LEU D 1 331 ? 49.527 186.945 18.434 1.00 47.62 331 LEU D C 1
ATOM 12475 O O . LEU D 1 331 ? 50.711 186.815 18.104 1.00 48.99 331 LEU D O 1
ATOM 12480 N N . PHE D 1 332 ? 48.648 187.592 17.663 1.00 40.23 332 PHE D N 1
ATOM 12481 C CA . PHE D 1 332 ? 48.988 188.013 16.309 1.00 33.06 332 PHE D CA 1
ATOM 12482 C C . PHE D 1 332 ? 49.131 189.520 16.161 1.00 39.41 332 PHE D C 1
ATOM 12483 O O . PHE D 1 332 ? 49.484 189.986 15.073 1.00 43.09 332 PHE D O 1
ATOM 12491 N N . GLU D 1 333 ? 48.869 190.289 17.214 1.00 52.09 333 GLU D N 1
ATOM 12492 C CA . GLU D 1 333 ? 49.005 191.745 17.186 1.00 66.05 333 GLU D CA 1
ATOM 12493 C C . GLU D 1 333 ? 48.263 192.346 15.995 1.00 69.15 333 GLU D C 1
ATOM 12494 O O . GLU D 1 333 ? 48.817 193.112 15.204 1.00 77.40 333 GLU D O 1
ATOM 12500 N N . GLU D 1 334 ? 46.993 191.975 15.865 1.00 61.61 334 GLU D N 1
ATOM 12501 C CA . GLU D 1 334 ? 46.132 192.444 14.778 1.00 57.27 334 GLU D CA 1
ATOM 12502 C C . GLU D 1 334 ? 44.974 193.221 15.375 1.00 50.55 334 GLU D C 1
ATOM 12503 O O . GLU D 1 334 ? 44.031 192.613 15.912 1.00 43.93 334 GLU D O 1
ATOM 12509 N N . PRO D 1 335 ? 44.992 194.556 15.323 1.00 54.58 335 PRO D N 1
ATOM 12510 C CA . PRO D 1 335 ? 43.902 195.327 15.945 1.00 54.33 335 PRO D CA 1
ATOM 12511 C C . PRO D 1 335 ? 42.515 194.968 15.422 1.00 51.24 335 PRO D C 1
ATOM 12512 O O . PRO D 1 335 ? 41.528 195.349 16.061 1.00 44.69 335 PRO D O 1
ATOM 12516 N N . ARG D 1 336 ? 42.410 194.239 14.306 1.00 50.67 336 ARG D N 1
ATOM 12517 C CA . ARG D 1 336 ? 41.107 193.761 13.852 1.00 51.80 336 ARG D CA 1
ATOM 12518 C C . ARG D 1 336 ? 40.463 192.858 14.897 1.00 50.29 336 ARG D C 1
ATOM 12519 O O . ARG D 1 336 ? 39.246 192.912 15.108 1.00 49.88 336 ARG D O 1
ATOM 12527 N N . TYR D 1 337 ? 41.271 192.040 15.583 1.00 47.54 337 TYR D N 1
ATOM 12528 C CA . TYR D 1 337 ? 40.722 191.093 16.545 1.00 41.22 337 TYR D CA 1
ATOM 12529 C C . TYR D 1 337 ? 40.204 191.817 17.781 1.00 39.87 337 TYR D C 1
ATOM 12530 O O . TYR D 1 337 ? 39.165 191.442 18.335 1.00 43.27 337 TYR D O 1
ATOM 12539 N N . LEU D 1 338 ? 40.905 192.875 18.205 1.00 38.35 338 LEU D N 1
ATOM 12540 C CA . LEU D 1 338 ? 40.428 193.724 19.294 1.00 32.93 338 LEU D CA 1
ATOM 12541 C C . LEU D 1 338 ? 39.121 194.417 18.924 1.00 33.90 338 LEU D C 1
ATOM 12542 O O . LEU D 1 338 ? 38.237 194.590 19.772 1.00 34.11 338 LEU D O 1
ATOM 12547 N N . ASP D 1 339 ? 38.973 194.823 17.664 1.00 33.72 339 ASP D N 1
ATOM 12548 C CA . ASP D 1 339 ? 37.730 195.479 17.269 1.00 41.37 339 ASP D CA 1
ATOM 12549 C C . ASP D 1 339 ? 36.549 194.508 17.287 1.00 28.51 339 ASP D C 1
ATOM 12550 O O . ASP D 1 339 ? 35.407 194.924 17.499 1.00 30.97 339 ASP D O 1
ATOM 12555 N N . HIS D 1 340 ? 36.809 193.216 17.104 1.00 28.24 340 HIS D N 1
ATOM 12556 C CA . HIS D 1 340 ? 35.756 192.212 17.186 1.00 34.90 340 HIS D CA 1
ATOM 12557 C C . HIS D 1 340 ? 35.400 191.889 18.632 1.00 37.17 340 HIS D C 1
ATOM 12558 O O . HIS D 1 340 ? 34.228 191.652 18.948 1.00 34.71 340 HIS D O 1
ATOM 12565 N N . ALA D 1 341 ? 36.398 191.843 19.519 1.00 38.16 341 ALA D N 1
ATOM 12566 C CA . ALA D 1 341 ? 36.113 191.617 20.930 1.00 38.09 341 ALA D CA 1
ATOM 12567 C C . ALA D 1 341 ? 35.189 192.702 21.462 1.00 30.91 341 ALA D C 1
ATOM 12568 O O . ALA D 1 341 ? 34.197 192.413 22.137 1.00 36.73 341 ALA D O 1
ATOM 12570 N N . CYS D 1 342 ? 35.485 193.960 21.142 1.00 31.13 342 CYS D N 1
ATOM 12571 C CA . CYS D 1 342 ? 34.584 195.041 21.528 1.00 40.53 342 CYS D CA 1
ATOM 12572 C C . CYS D 1 342 ? 33.243 194.936 20.810 1.00 34.52 342 CYS D C 1
ATOM 12573 O O . CYS D 1 342 ? 32.200 195.280 21.376 1.00 28.46 342 CYS D O 1
ATOM 12576 N N . THR D 1 343 ? 33.238 194.502 19.552 1.00 40.30 343 THR D N 1
ATOM 12577 C CA . THR D 1 343 ? 31.951 194.387 18.874 1.00 41.42 343 THR D CA 1
ATOM 12578 C C . THR D 1 343 ? 31.085 193.343 19.562 1.00 37.94 343 THR D C 1
ATOM 12579 O O . THR D 1 343 ? 29.893 193.575 19.814 1.00 33.04 343 THR D O 1
ATOM 12583 N N . VAL D 1 344 ? 31.678 192.199 19.908 1.00 31.22 344 VAL D N 1
ATOM 12584 C CA . VAL D 1 344 ? 30.910 191.143 20.554 1.00 34.69 344 VAL D CA 1
ATOM 12585 C C . VAL D 1 344 ? 30.511 191.555 21.964 1.00 34.44 344 VAL D C 1
ATOM 12586 O O . VAL D 1 344 ? 29.368 191.348 22.383 1.00 32.38 344 VAL D O 1
ATOM 12590 N N . TRP D 1 345 ? 31.439 192.152 22.718 1.00 39.93 345 TRP D N 1
ATOM 12591 C CA . TRP D 1 345 ? 31.095 192.545 24.078 1.00 32.76 345 TRP D CA 1
ATOM 12592 C C . TRP D 1 345 ? 29.956 193.553 24.093 1.00 30.30 345 TRP D C 1
ATOM 12593 O O . TRP D 1 345 ? 29.043 193.450 24.917 1.00 33.78 345 TRP D O 1
ATOM 12604 N N . ARG D 1 346 ? 30.007 194.547 23.204 1.00 35.42 346 ARG D N 1
ATOM 12605 C CA . ARG D 1 346 ? 28.911 195.507 23.103 1.00 40.11 346 ARG D CA 1
ATOM 12606 C C . ARG D 1 346 ? 27.603 194.839 22.678 1.00 30.11 346 ARG D C 1
ATOM 12607 O O . ARG D 1 346 ? 26.525 195.297 23.057 1.00 33.16 346 ARG D O 1
ATOM 12615 N N . PHE D 1 347 ? 27.669 193.765 21.893 1.00 35.82 347 PHE D N 1
ATOM 12616 C CA . PHE D 1 347 ? 26.458 193.018 21.587 1.00 25.66 347 PHE D CA 1
ATOM 12617 C C . PHE D 1 347 ? 25.869 192.415 22.855 1.00 35.75 347 PHE D C 1
ATOM 12618 O O . PHE D 1 347 ? 24.678 192.587 23.147 1.00 37.21 347 PHE D O 1
ATOM 12626 N N . ILE D 1 348 ? 26.704 191.714 23.630 1.00 36.37 348 ILE D N 1
ATOM 12627 C CA . ILE D 1 348 ? 26.273 191.108 24.893 1.00 38.30 348 ILE D CA 1
ATOM 12628 C C . ILE D 1 348 ? 25.615 192.150 25.795 1.00 39.48 348 ILE D C 1
ATOM 12629 O O . ILE D 1 348 ? 24.506 191.946 26.311 1.00 38.15 348 ILE D O 1
ATOM 12634 N N . MET D 1 349 ? 26.282 193.295 25.977 1.00 38.41 349 MET D N 1
ATOM 12635 C CA . MET D 1 349 ? 25.789 194.310 26.908 1.00 32.41 349 MET D CA 1
ATOM 12636 C C . MET D 1 349 ? 24.452 194.881 26.460 1.00 30.08 349 MET D C 1
ATOM 12637 O O . MET D 1 349 ? 23.607 195.235 27.293 1.00 30.70 349 MET D O 1
ATOM 12642 N N . ASP D 1 350 ? 24.261 195.011 25.147 1.00 29.20 350 ASP D N 1
ATOM 12643 C CA . ASP D 1 350 ? 23.028 195.603 24.629 1.00 33.45 350 ASP D CA 1
ATOM 12644 C C . ASP D 1 350 ? 21.862 194.635 24.748 1.00 33.65 350 ASP D C 1
ATOM 12645 O O . ASP D 1 350 ? 20.721 195.050 24.981 1.00 42.52 350 ASP D O 1
ATOM 12650 N N . HIS D 1 351 ? 22.123 193.352 24.575 1.00 31.64 351 HIS D N 1
ATOM 12651 C CA . HIS D 1 351 ? 21.015 192.455 24.276 1.00 38.16 351 HIS D CA 1
ATOM 12652 C C . HIS D 1 351 ? 20.974 191.217 25.160 1.00 35.38 351 HIS D C 1
ATOM 12653 O O . HIS D 1 351 ? 19.883 190.790 25.540 1.00 33.91 351 HIS D O 1
ATOM 12660 N N . LEU D 1 352 ? 22.124 190.619 25.496 1.00 28.77 352 LEU D N 1
ATOM 12661 C CA . LEU D 1 352 ? 22.044 189.370 26.251 1.00 36.05 352 LEU D CA 1
ATOM 12662 C C . LEU D 1 352 ? 21.937 189.612 27.753 1.00 40.64 352 LEU D C 1
ATOM 12663 O O . LEU D 1 352 ? 21.293 188.824 28.456 1.00 43.93 352 LEU D O 1
ATOM 12668 N N . VAL D 1 353 ? 22.537 190.694 28.257 1.00 39.73 353 VAL D N 1
ATOM 12669 C CA . VAL D 1 353 ? 22.295 191.102 29.634 1.00 37.37 353 VAL D CA 1
ATOM 12670 C C . VAL D 1 353 ? 20.811 191.383 29.811 1.00 40.57 353 VAL D C 1
ATOM 12671 O O . VAL D 1 353 ? 20.211 192.155 29.051 1.00 30.66 353 VAL D O 1
ATOM 12675 N N . ASP D 1 354 ? 20.210 190.748 30.816 1.00 41.08 354 ASP D N 1
ATOM 12676 C CA . ASP D 1 354 ? 18.819 190.994 31.198 1.00 47.18 354 ASP D CA 1
ATOM 12677 C C . ASP D 1 354 ? 18.840 191.806 32.484 1.00 42.36 354 ASP D C 1
ATOM 12678 O O . ASP D 1 354 ? 18.996 191.255 33.576 1.00 35.87 354 ASP D O 1
ATOM 12683 N N . ARG D 1 355 ? 18.695 193.116 32.347 1.00 46.62 355 ARG D N 1
ATOM 12684 C CA . ARG D 1 355 ? 18.717 193.983 33.510 1.00 56.36 355 ARG D CA 1
ATOM 12685 C C . ARG D 1 355 ? 17.412 193.925 34.292 1.00 58.53 355 ARG D C 1
ATOM 12686 O O . ARG D 1 355 ? 17.397 194.299 35.470 1.00 62.02 355 ARG D O 1
ATOM 12694 N N . GLU D 1 356 ? 16.336 193.423 33.679 1.00 51.49 356 GLU D N 1
ATOM 12695 C CA . GLU D 1 356 ? 15.020 193.362 34.308 1.00 48.22 356 GLU D CA 1
ATOM 12696 C C . GLU D 1 356 ? 14.722 192.012 34.945 1.00 47.10 356 GLU D C 1
ATOM 12697 O O . GLU D 1 356 ? 14.112 191.963 36.013 1.00 60.69 356 GLU D O 1
ATOM 12703 N N . GLY D 1 357 ? 15.130 190.911 34.327 1.00 44.85 357 GLY D N 1
ATOM 12704 C CA . GLY D 1 357 ? 14.875 189.609 34.914 1.00 40.82 357 GLY D CA 1
ATOM 12705 C C . GLY D 1 357 ? 16.081 189.016 35.618 1.00 43.57 357 GLY D C 1
ATOM 12706 O O . GLY D 1 357 ? 15.944 188.045 36.364 1.00 48.73 357 GLY D O 1
ATOM 12707 N N . GLY D 1 358 ? 17.260 189.582 35.380 1.00 40.97 358 GLY D N 1
ATOM 12708 C CA . GLY D 1 358 ? 18.491 189.152 36.010 1.00 34.94 358 GLY D CA 1
ATOM 12709 C C . GLY D 1 358 ? 19.339 188.265 35.105 1.00 33.24 358 GLY D C 1
ATOM 12710 O O . GLY D 1 358 ? 18.859 187.649 34.149 1.00 28.76 358 GLY D O 1
ATOM 12711 N N . GLU D 1 359 ? 20.631 188.188 35.439 1.00 31.13 359 GLU D N 1
ATOM 12712 C CA . GLU D 1 359 ? 21.587 187.355 34.723 1.00 32.22 359 GLU D CA 1
ATOM 12713 C C . GLU D 1 359 ? 21.566 187.680 33.232 1.00 30.19 359 GLU D C 1
ATOM 12714 O O . GLU D 1 359 ? 21.401 188.845 32.852 1.00 31.54 359 GLU D O 1
ATOM 12720 N N . TRP D 1 360 ? 21.739 186.661 32.389 1.00 27.60 360 TRP D N 1
ATOM 12721 C CA . TRP D 1 360 ? 21.822 186.806 30.941 1.00 28.14 360 TRP D CA 1
ATOM 12722 C C . TRP D 1 360 ? 20.823 185.867 30.272 1.00 26.36 360 TRP D C 1
ATOM 12723 O O . TRP D 1 360 ? 20.684 184.708 30.681 1.00 28.83 360 TRP D O 1
ATOM 12734 N N . PHE D 1 361 ? 20.194 186.338 29.193 1.00 26.88 361 PHE D N 1
ATOM 12735 C CA . PHE D 1 361 ? 19.380 185.454 28.360 1.00 27.35 361 PHE D CA 1
ATOM 12736 C C . PHE D 1 361 ? 20.200 184.289 27.802 1.00 32.96 361 PHE D C 1
ATOM 12737 O O . PHE D 1 361 ? 21.387 184.426 27.472 1.00 32.03 361 PHE D O 1
ATOM 12745 N N . TRP D 1 362 ? 19.544 183.130 27.678 1.00 24.98 362 TRP D N 1
ATOM 12746 C CA . TRP D 1 362 ? 20.109 182.029 26.901 1.00 27.33 362 TRP D CA 1
ATOM 12747 C C . TRP D 1 362 ? 20.411 182.439 25.459 1.00 26.84 362 TRP D C 1
ATOM 12748 O O . TRP D 1 362 ? 21.448 182.056 24.900 1.00 24.52 362 TRP D O 1
ATOM 12759 N N . ALA D 1 363 ? 19.502 183.174 24.818 1.00 24.94 363 ALA D N 1
ATOM 12760 C CA . ALA D 1 363 ? 19.707 183.441 23.405 1.00 25.83 363 ALA D CA 1
ATOM 12761 C C . ALA D 1 363 ? 18.835 184.601 22.950 1.00 28.09 363 ALA D C 1
ATOM 12762 O O . ALA D 1 363 ? 17.751 184.847 23.498 1.00 28.28 363 ALA D O 1
ATOM 12764 N N . VAL D 1 364 ? 19.334 185.314 21.936 1.00 33.25 364 VAL D N 1
ATOM 12765 C CA . VAL D 1 364 ? 18.642 186.445 21.330 1.00 33.94 364 VAL D CA 1
ATOM 12766 C C . VAL D 1 364 ? 18.727 186.338 19.811 1.00 32.00 364 VAL D C 1
ATOM 12767 O O . VAL D 1 364 ? 19.606 185.674 19.259 1.00 32.06 364 VAL D O 1
ATOM 12771 N N . THR D 1 365 ? 17.767 186.997 19.128 1.00 30.51 365 THR D N 1
ATOM 12772 C CA . THR D 1 365 ? 17.744 187.060 17.671 1.00 37.66 365 THR D CA 1
ATOM 12773 C C . THR D 1 365 ? 18.943 187.880 17.220 1.00 37.81 365 THR D C 1
ATOM 12774 O O . THR D 1 365 ? 19.544 188.577 18.047 1.00 32.34 365 THR D O 1
ATOM 12778 N N . PRO D 1 366 ? 19.310 187.847 15.932 1.00 34.80 366 PRO D N 1
ATOM 12779 C CA . PRO D 1 366 ? 20.383 188.739 15.464 1.00 36.36 366 PRO D CA 1
ATOM 12780 C C . PRO D 1 366 ? 20.154 190.189 15.836 1.00 34.71 366 PRO D C 1
ATOM 12781 O O . PRO D 1 366 ? 21.122 190.931 16.068 1.00 31.26 366 PRO D O 1
ATOM 12785 N N . GLU D 1 367 ? 18.889 190.606 15.933 1.00 28.64 367 GLU D N 1
ATOM 12786 C CA . GLU D 1 367 ? 18.562 191.970 16.313 1.00 31.34 367 GLU D CA 1
ATOM 12787 C C . GLU D 1 367 ? 18.639 192.169 17.810 1.00 36.01 367 GLU D C 1
ATOM 12788 O O . GLU D 1 367 ? 18.677 193.316 18.271 1.00 47.89 367 GLU D O 1
ATOM 12794 N N . GLY D 1 368 ? 18.659 191.086 18.575 1.00 38.58 368 GLY D N 1
ATOM 12795 C CA . GLY D 1 368 ? 18.850 191.170 20.003 1.00 46.66 368 GLY D CA 1
ATOM 12796 C C . GLY D 1 368 ? 17.614 191.026 20.861 1.00 42.82 368 GLY D C 1
ATOM 12797 O O . GLY D 1 368 ? 17.693 191.299 22.067 1.00 44.51 368 GLY D O 1
ATOM 12798 N N . SER D 1 369 ? 16.463 190.604 20.283 1.00 40.05 369 SER D N 1
ATOM 12799 C CA . SER D 1 369 ? 15.299 190.327 21.122 1.00 34.01 369 SER D CA 1
ATOM 12800 C C . SER D 1 369 ? 15.411 188.918 21.710 1.00 32.97 369 SER D C 1
ATOM 12801 O O . SER D 1 369 ? 15.888 187.998 21.037 1.00 30.28 369 SER D O 1
ATOM 12804 N N . PRO D 1 370 ? 14.998 188.727 22.961 1.00 41.23 370 PRO D N 1
ATOM 12805 C CA . PRO D 1 370 ? 15.247 187.449 23.638 1.00 36.38 370 PRO D CA 1
ATOM 12806 C C . PRO D 1 370 ? 14.308 186.341 23.190 1.00 40.15 370 PRO D C 1
ATOM 12807 O O . PRO D 1 370 ? 13.128 186.557 22.898 1.00 38.65 370 PRO D O 1
ATOM 12811 N N . LEU D 1 371 ? 14.858 185.134 23.145 1.00 39.12 371 LEU D N 1
ATOM 12812 C CA . LEU D 1 371 ? 14.126 183.970 22.671 1.00 38.79 371 LEU D CA 1
ATOM 12813 C C . LEU D 1 371 ? 13.297 183.370 23.804 1.00 43.15 371 LEU D C 1
ATOM 12814 O O . LEU D 1 371 ? 13.805 183.161 24.910 1.00 52.25 371 LEU D O 1
ATOM 12819 N N . ALA D 1 372 ? 12.030 183.071 23.516 1.00 34.61 372 ALA D N 1
ATOM 12820 C CA . ALA D 1 372 ? 11.128 182.474 24.492 1.00 34.99 372 ALA D CA 1
ATOM 12821 C C . ALA D 1 372 ? 11.385 180.986 24.658 1.00 36.48 372 ALA D C 1
ATOM 12822 O O . ALA D 1 372 ? 11.808 180.296 23.727 1.00 33.14 372 ALA D O 1
ATOM 12824 N N . GLY D 1 373 ? 11.085 180.485 25.855 1.00 46.05 373 GLY D N 1
ATOM 12825 C CA . GLY D 1 373 ? 11.089 179.054 26.086 1.00 46.04 373 GLY D CA 1
ATOM 12826 C C . GLY D 1 373 ? 12.430 178.432 26.406 1.00 40.83 373 GLY D C 1
ATOM 12827 O O . GLY D 1 373 ? 12.559 177.207 26.319 1.00 39.25 373 GLY D O 1
ATOM 12828 N N . TYR D 1 374 ? 13.440 179.225 26.759 1.00 39.26 374 TYR D N 1
ATOM 12829 C CA . TYR D 1 374 ? 14.686 178.694 27.299 1.00 38.35 374 TYR D CA 1
ATOM 12830 C C . TYR D 1 374 ? 14.796 179.039 28.780 1.00 32.47 374 TYR D C 1
ATOM 12831 O O . TYR D 1 374 ? 14.253 180.044 29.236 1.00 36.30 374 TYR D O 1
ATOM 12840 N N . GLU D 1 375 ? 15.500 178.203 29.536 1.00 42.01 375 GLU D N 1
ATOM 12841 C CA . GLU D 1 375 ? 15.709 178.533 30.938 1.00 46.93 375 GLU D CA 1
ATOM 12842 C C . GLU D 1 375 ? 16.831 179.555 31.084 1.00 42.34 375 GLU D C 1
ATOM 12843 O O . GLU D 1 375 ? 17.693 179.692 30.215 1.00 29.39 375 GLU D O 1
ATOM 12849 N N . LYS D 1 376 ? 16.793 180.304 32.191 1.00 41.53 376 LYS D N 1
ATOM 12850 C CA . LYS D 1 376 ? 17.925 181.153 32.545 1.00 39.44 376 LYS D CA 1
ATOM 12851 C C . LYS D 1 376 ? 19.010 180.372 33.266 1.00 33.30 376 LYS D C 1
ATOM 12852 O O . LYS D 1 376 ? 20.177 180.779 33.244 1.00 34.76 376 LYS D O 1
ATOM 12858 N N . GLY D 1 377 ? 18.642 179.267 33.902 1.00 29.10 377 GLY D N 1
ATOM 12859 C CA . GLY D 1 377 ? 19.589 178.349 34.475 1.00 27.06 377 GLY D CA 1
ATOM 12860 C C . GLY D 1 377 ? 19.006 176.957 34.434 1.00 26.74 377 GLY D C 1
ATOM 12861 O O . GLY D 1 377 ? 17.803 176.786 34.630 1.00 35.14 377 GLY D O 1
ATOM 12862 N N . GLY D 1 378 ? 19.833 175.959 34.149 1.00 26.51 378 GLY D N 1
ATOM 12863 C CA . GLY D 1 378 ? 19.391 174.582 34.187 1.00 27.33 378 GLY D CA 1
ATOM 12864 C C . GLY D 1 378 ? 20.544 173.643 33.924 1.00 36.15 378 GLY D C 1
ATOM 12865 O O . GLY D 1 378 ? 21.695 174.004 34.177 1.00 43.98 378 GLY D O 1
ATOM 12866 N N . MET D 1 379 ? 20.257 172.453 33.387 1.00 33.71 379 MET D N 1
ATOM 12867 C CA . MET D 1 379 ? 21.309 171.466 33.168 1.00 35.73 379 MET D CA 1
ATOM 12868 C C . MET D 1 379 ? 22.429 172.027 32.299 1.00 42.40 379 MET D C 1
ATOM 12869 O O . MET D 1 379 ? 23.596 171.642 32.453 1.00 38.47 379 MET D O 1
ATOM 12874 N N . TRP D 1 380 ? 22.100 172.950 31.394 1.00 44.68 380 TRP D N 1
ATOM 12875 C CA . TRP D 1 380 ? 23.052 173.424 30.405 1.00 46.27 380 TRP D CA 1
ATOM 12876 C C . TRP D 1 380 ? 23.560 174.835 30.654 1.00 38.88 380 TRP D C 1
ATOM 12877 O O . TRP D 1 380 ? 24.639 175.171 30.154 1.00 37.62 380 TRP D O 1
ATOM 12888 N N . LYS D 1 381 ? 22.803 175.631 31.387 1.00 29.40 381 LYS D N 1
ATOM 12889 C CA . LYS D 1 381 ? 23.156 177.001 31.646 1.00 33.06 381 LYS D CA 1
ATOM 12890 C C . LYS D 1 381 ? 23.535 177.289 33.063 1.00 31.41 381 LYS D C 1
ATOM 12891 O O . LYS D 1 381 ? 22.788 177.053 33.940 1.00 33.10 381 LYS D O 1
ATOM 12897 N N . ALA D 1 382 ? 24.714 177.832 33.247 1.00 26.95 382 ALA D N 1
ATOM 12898 C CA . ALA D 1 382 ? 25.183 178.104 34.557 1.00 29.91 382 ALA D CA 1
ATOM 12899 C C . ALA D 1 382 ? 25.839 179.419 34.680 1.00 28.23 382 ALA D C 1
ATOM 12900 O O . ALA D 1 382 ? 25.428 180.335 34.093 1.00 24.06 382 ALA D O 1
ATOM 12902 N N . SER D 1 383 ? 26.835 179.499 35.542 1.00 28.14 383 SER D N 1
ATOM 12903 C CA . SER D 1 383 ? 27.562 180.699 35.761 1.00 25.28 383 SER D CA 1
ATOM 12904 C C . SER D 1 383 ? 28.994 180.683 35.270 1.00 30.04 383 SER D C 1
ATOM 12905 O O . SER D 1 383 ? 29.689 181.555 35.586 1.00 32.41 383 SER D O 1
ATOM 12908 N N . TYR D 1 384 ? 29.416 179.675 34.538 1.00 29.72 384 TYR D N 1
ATOM 12909 C CA . TYR D 1 384 ? 30.801 179.544 34.100 1.00 35.25 384 TYR D CA 1
ATOM 12910 C C . TYR D 1 384 ? 31.233 180.285 32.876 1.00 34.16 384 TYR D C 1
ATOM 12911 O O . TYR D 1 384 ? 32.156 181.023 32.959 1.00 31.11 384 TYR D O 1
ATOM 12920 N N . HIS D 1 385 ? 30.534 180.077 31.772 1.00 27.68 385 HIS D N 1
ATOM 12921 C CA . HIS D 1 385 ? 30.860 180.675 30.513 1.00 26.75 385 HIS D CA 1
ATOM 12922 C C . HIS D 1 385 ? 31.030 182.167 30.640 1.00 25.94 385 HIS D C 1
ATOM 12923 O O . HIS D 1 385 ? 32.036 182.687 30.286 1.00 28.45 385 HIS D O 1
ATOM 12930 N N . ASN D 1 386 ? 30.065 182.829 31.231 1.00 23.78 386 ASN D N 1
ATOM 12931 C CA . ASN D 1 386 ? 30.127 184.251 31.371 1.00 28.93 386 ASN D CA 1
ATOM 12932 C C . ASN D 1 386 ? 30.970 184.827 32.482 1.00 30.51 386 ASN D C 1
ATOM 12933 O O . ASN D 1 386 ? 31.518 185.842 32.290 1.00 32.09 386 ASN D O 1
ATOM 12938 N N . SER D 1 387 ? 31.012 184.202 33.640 1.00 28.97 387 SER D N 1
ATOM 12939 C CA . SER D 1 387 ? 31.856 184.711 34.706 1.00 33.74 387 SER D CA 1
ATOM 12940 C C . SER D 1 387 ? 33.278 184.566 34.274 1.00 31.86 387 SER D C 1
ATOM 12941 O O . SER D 1 387 ? 34.032 185.437 34.454 1.00 35.69 387 SER D O 1
ATOM 12944 N N . ARG D 1 388 ? 33.609 183.451 33.654 1.00 37.22 388 ARG D N 1
ATOM 12945 C CA . ARG D 1 388 ? 34.958 183.275 33.130 1.00 33.72 388 ARG D CA 1
ATOM 12946 C C . ARG D 1 388 ? 35.274 184.315 32.064 1.00 36.43 388 ARG D C 1
ATOM 12947 O O . ARG D 1 388 ? 36.418 184.778 31.962 1.00 39.59 388 ARG D O 1
ATOM 12955 N N . ALA D 1 389 ? 34.278 184.694 31.258 1.00 30.30 389 ALA D N 1
ATOM 12956 C CA . ALA D 1 389 ? 34.509 185.714 30.238 1.00 34.55 389 ALA D CA 1
ATOM 12957 C C . ALA D 1 389 ? 34.865 187.046 30.872 1.00 33.13 389 ALA D C 1
ATOM 12958 O O . ALA D 1 389 ? 35.717 187.778 30.357 1.00 32.33 389 ALA D O 1
ATOM 12960 N N . CYS D 1 390 ? 34.197 187.394 31.972 1.00 29.90 390 CYS D N 1
ATOM 12961 C CA . CYS D 1 390 ? 34.571 188.595 32.713 1.00 35.75 390 CYS D CA 1
ATOM 12962 C C . CYS D 1 390 ? 35.993 188.481 33.260 1.00 33.70 390 CYS D C 1
ATOM 12963 O O . CYS D 1 390 ? 36.815 189.391 33.082 1.00 31.06 390 CYS D O 1
ATOM 12966 N N . LEU D 1 391 ? 36.298 187.360 33.925 1.00 30.71 391 LEU D N 1
ATOM 12967 C CA . LEU D 1 391 ? 37.610 187.184 34.546 1.00 33.03 391 LEU D CA 1
ATOM 12968 C C . LEU D 1 391 ? 38.714 187.192 33.500 1.00 37.46 391 LEU D C 1
ATOM 12969 O O . LEU D 1 391 ? 39.733 187.873 33.660 1.00 42.22 391 LEU D O 1
ATOM 12974 N N . GLU D 1 392 ? 38.533 186.423 32.424 1.00 37.10 392 GLU D N 1
ATOM 12975 C CA . GLU D 1 392 ? 39.507 186.432 31.335 1.00 33.47 392 GLU D CA 1
ATOM 12976 C C . GLU D 1 392 ? 39.641 187.828 30.746 1.00 24.90 392 GLU D C 1
ATOM 12977 O O . GLU D 1 392 ? 40.752 188.327 30.535 1.00 32.54 392 GLU D O 1
ATOM 12983 N N . GLY D 1 393 ? 38.519 188.487 30.503 1.00 25.53 393 GLY D N 1
ATOM 12984 C CA . GLY D 1 393 ? 38.570 189.833 29.963 1.00 34.40 393 GLY D CA 1
ATOM 12985 C C . GLY D 1 393 ? 39.267 190.825 30.875 1.00 37.14 393 GLY D C 1
ATOM 12986 O O . GLY D 1 393 ? 39.943 191.734 30.396 1.00 39.67 393 GLY D O 1
ATOM 12987 N N . MET D 1 394 ? 39.104 190.678 32.193 1.00 36.03 394 MET D N 1
ATOM 12988 C CA . MET D 1 394 ? 39.741 191.607 33.123 1.00 37.90 394 MET D CA 1
ATOM 12989 C C . MET D 1 394 ? 41.258 191.442 33.092 1.00 37.79 394 MET D C 1
ATOM 12990 O O . MET D 1 394 ? 41.998 192.421 32.939 1.00 33.85 394 MET D O 1
ATOM 12995 N N . ARG D 1 395 ? 41.731 190.203 33.214 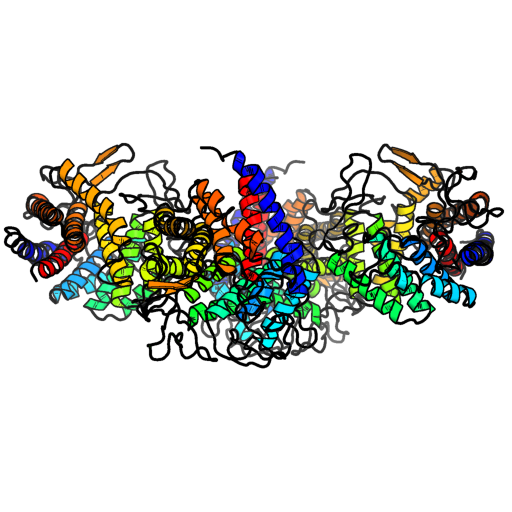1.00 32.66 395 ARG D N 1
ATOM 12996 C CA . ARG D 1 395 ? 43.162 189.948 33.173 1.00 31.67 395 ARG D CA 1
ATOM 12997 C C . ARG D 1 395 ? 43.754 190.302 31.814 1.00 41.17 395 ARG D C 1
ATOM 12998 O O . ARG D 1 395 ? 44.805 190.949 31.745 1.00 46.28 395 ARG D O 1
ATOM 13006 N N . ARG D 1 396 ? 43.089 189.905 30.722 1.00 32.93 396 ARG D N 1
ATOM 13007 C CA . ARG D 1 396 ? 43.661 190.117 29.397 1.00 41.84 396 ARG D CA 1
ATOM 13008 C C . ARG D 1 396 ? 43.765 191.600 29.071 1.00 45.47 396 ARG D C 1
ATOM 13009 O O . ARG D 1 396 ? 44.782 192.057 28.531 1.00 51.57 396 ARG D O 1
ATOM 13017 N N . ILE D 1 397 ? 42.729 192.368 29.407 1.00 36.94 397 ILE D N 1
ATOM 13018 C CA . ILE D 1 397 ? 42.730 193.798 29.132 1.00 42.34 397 ILE D CA 1
ATOM 13019 C C . ILE D 1 397 ? 43.748 194.523 30.006 1.00 48.36 397 ILE D C 1
ATOM 13020 O O . ILE D 1 397 ? 44.364 195.499 29.564 1.00 51.90 397 ILE D O 1
ATOM 13025 N N . ASP D 1 398 ? 43.954 194.071 31.247 1.00 44.72 398 ASP D N 1
ATOM 13026 C CA . ASP D 1 398 ? 45.064 194.597 32.043 1.00 49.84 398 ASP D CA 1
ATOM 13027 C C . ASP D 1 398 ? 46.381 194.441 31.295 1.00 51.89 398 ASP D C 1
ATOM 13028 O O . ASP D 1 398 ? 47.145 195.400 31.144 1.00 46.87 398 ASP D O 1
ATOM 13033 N N . THR D 1 399 ? 46.641 193.233 30.793 1.00 58.38 399 THR D N 1
ATOM 13034 C CA . THR D 1 399 ? 47.896 192.945 30.105 1.00 55.95 399 THR D CA 1
ATOM 13035 C C . THR D 1 399 ? 48.062 193.814 28.861 1.00 62.49 399 THR D C 1
ATOM 13036 O O . THR D 1 399 ? 49.173 194.263 28.550 1.00 65.55 399 THR D O 1
ATOM 13040 N N . ILE D 1 400 ? 46.967 194.068 28.139 1.00 60.57 400 ILE D N 1
ATOM 13041 C CA . ILE D 1 400 ? 47.048 194.935 26.971 1.00 58.13 400 ILE D CA 1
ATOM 13042 C C . ILE D 1 400 ? 47.320 196.376 27.390 1.00 61.58 400 ILE D C 1
ATOM 13043 O O . ILE D 1 400 ? 48.138 197.066 26.772 1.00 64.47 400 ILE D O 1
ATOM 13048 N N . LEU D 1 401 ? 46.659 196.850 28.455 1.00 63.76 401 LEU D N 1
ATOM 13049 C CA . LEU D 1 401 ? 46.856 198.216 28.941 1.00 63.18 401 LEU D CA 1
ATOM 13050 C C . LEU D 1 401 ? 48.175 198.405 29.685 1.00 71.45 401 LEU D C 1
ATOM 13051 O O . LEU D 1 401 ? 48.551 199.551 29.960 1.00 72.33 401 LEU D O 1
ATOM 13056 N N . GLU D 1 402 ? 48.868 197.321 30.028 1.00 77.97 402 GLU D N 1
ATOM 13057 C CA . GLU D 1 402 ? 50.122 197.371 30.783 1.00 83.86 402 GLU D CA 1
ATOM 13058 C C . GLU D 1 402 ? 51.185 198.218 30.086 1.00 85.53 402 GLU D C 1
ATOM 13059 O O . GLU D 1 402 ? 51.303 199.417 30.334 1.00 86.55 402 GLU D O 1
#

Solvent-accessible surface area: 59298 Å² total; per-residue (Å²): 227,107,21,56,102,114,16,67,70,56,0,133,99,10,76,59,31,0,16,46,8,0,17,106,37,0,0,61,36,0,47,62,15,54,7,114,146,73,20,0,1,32,2,25,4,77,150,28,61,62,75,103,11,53,1,1,0,9,2,0,0,14,0,0,15,0,0,0,44,1,40,84,56,120,62,34,18,31,15,56,109,0,0,7,34,0,6,143,11,0,14,146,12,0,34,4,75,104,71,103,0,0,9,44,6,0,71,21,88,9,67,36,79,33,108,45,0,49,0,28,0,0,0,1,0,0,9,0,0,0,2,10,40,74,12,40,52,45,65,94,0,21,55,19,0,10,48,0,0,46,30,0,22,101,95,0,21,3,96,178,46,0,0,1,39,10,6,3,40,48,79,4,63,66,60,62,52,44,92,43,34,187,91,76,99,54,0,35,0,4,3,45,0,0,0,4,0,0,2,0,0,1,17,0,10,116,35,36,127,48,32,104,0,35,56,8,0,13,6,0,3,5,4,0,34,16,41,0,0,64,76,16,52,3,27,22,66,4,25,59,83,11,47,113,35,52,25,20,30,13,22,0,27,5,0,0,0,0,8,4,1,5,37,0,0,71,44,17,49,29,116,116,9,16,121,27,0,32,80,8,2,78,51,1,0,58,53,8,12,140,16,2,78,113,45,71,16,2,0,0,33,58,54,108,104,120,42,50,19,37,137,17,5,7,4,35,0,0,0,1,0,1,1,0,0,1,7,0,8,53,31,19,122,71,42,135,10,0,60,9,0,18,58,0,2,144,22,0,27,70,59,0,10,9,145,172,49,16,0,0,47,50,2,0,42,57,137,12,63,67,54,97,85,106,42,18,0,1,49,172,0,3,0,0,12,1,0,6,1,0,32,26,0,14,138,32,0,47,77,1,33,159,144,65,213,119,18,47,103,109,14,57,74,55,1,133,94,2,78,69,30,0,20,45,9,1,19,107,33,0,0,63,38,1,48,60,15,52,7,115,145,84,18,0,0,34,2,29,2,82,152,31,61,60,78,104,10,52,2,1,1,8,1,0,0,12,0,0,13,1,0,0,48,1,27,83,59,112,57,33,25,30,14,60,115,0,0,10,16,0,11,130,13,0,13,145,11,0,36,6,75,109,72,107,0,0,10,51,4,0,73,20,88,8,71,33,85,31,101,46,0,46,0,29,0,0,0,1,0,0,8,0,0,0,3,19,38,76,11,44,45,48,78,91,0,21,52,14,0,40,41,0,0,59,27,0,13,102,98,0,13,3,92,181,39,0,0,1,36,12,4,2,42,54,73,7,64,68,60,62,55,53,101,40,38,191,90,88,102,50,0,36,0,4,1,48,0,0,0,3,0,0,2,0,0,0,21,0,29,145,46,39,143,55,31,99,0,8,46,8,0,7,11,0,6,4,4,0,43,16,38,0,1,72,76,24,53,3,28,22,68,5,27,60,82,10,47,113,35,54,28,17,32,13,22,0,30,3,0,1,0,0,8,3,1,4,36,0,0,68,43,18,41,31,114,117,14,17,129,28,0,26,76,7,5,90,55,2,0,66,50,8,13,133,13,2,78,113,47,73,16,4,0,0,28,58,57,114,117,123,35,48,24,41,131,24,5,7,5,32,0,0,0,2,0,1,1,0,0,2,6,1,18,69,27,16,121,74,47,134,9,0,62,9,1,18,60,0,0,73,22,0,29,89,61,0,11,11,159,170,37,16,0,0,48,50,1,0,37,57,142,9,64,71,66,96,84,116,35,20,0,0,55,170,0,3,0,1,13,0,0,6,2,0,26,26,0,14,129,35,0,50,61,8,25,147,134,93,141,76,103,41,120,70,56,6,129,95,2,79,71,26,0,13,44,10,0,17,109,36,0,0,62,33,4,46,58,21,42,5,113,142,88,20,0,1,34,1,28,5,79,151,34,55,63,82,108,6,57,2,2,0,9,2,1,0,12,1,0,13,0,0,0,45,0,38,78,49,126,90,70,98,35,18,63,131,0,0,2,34,0,5,138,14,0,12,155,11,0,45,5,76,98,62,116,0,0,9,40,4,0,74,22,82,10,72,37,81,33,107,30,0,61,0,29,0,0,0,0,0,0,8,0,0,0,2,9,40,73,13,46,52,42,146,92,0,30,66,21,0,58,53,0,0,51,26,0,13,95,56,0,19,5,84,153,54,4,0,0,41,18,5,2,43,43,36,3,10,62,59,62,55,59,103,42,32,177,90,91,99,48,0,36,0,5,2,48,0,0,0,3,0,0,3,0,0,0,20,0,25,132,35,24,150,79,30,101,0,14,52,7,0,8,10,0,0,7,5,0,40,16,41,1,1,69,75,28,48,1,28,22,63,4,27,46,86,11,49,111,36,46,30,22,27,12,12,0,31,1,0,1,0,0,5,3,0,5,35,0,0,81,40,16,37,28,122,114,11,17,107,19,0,40,63,7,2,69,48,2,0,58,56,3,13,122,12,2,85,108,33,78,15,4,0,0,30,59,57,110,122,122,41,44,28,40,131,17,5,8,5,37,0,0,0,1,0,1,1,0,0,1,2,0,18,63,32,26,136,66,72,130,11,6,56,7,2,19,59,0,0,74,21,0,16,91,61,0,9,10,142,161,44,18,0,0,49,42,2,0,35,56,138,10,61,66,60,99,86,108,32,18,1,1,47,162,0,4,0,0,14,0,0,8,1,0,31,21,0,14,124,34,1,55,88,40,75,185,106,102,50,140,86,40,5,149,97,4,82,68,29,0,21,44,10,0,19,106,35,0,0,63,35,0,44,58,20,46,9,105,143,92,21,0,0,33,3,20,3,76,152,25,67,54,87,98,8,53,1,2,0,10,2,0,0,12,0,0,12,1,0,0,43,0,38,77,57,116,95,60,102,39,13,62,129,0,0,10,20,0,12,133,11,0,15,142,10,0,34,6,69,104,65,112,0,0,9,47,3,0,72,23,81,10,68,37,81,31,105,46,0,56,0,32,0,0,0,3,0,0,10,0,0,0,3,16,43,76,11,43,50,44,209,89,0,37,91,23,0,46,50,0,0,47,11,0,36,104,71,0,22,5,113,157,40,0,0,1,39,12,6,9,41,46,32,5,17,64,62,56,53,50,101,40,33,179,89,86,99,51,0,38,0,3,4,51,1,0,0,4,0,0,3,0,0,1,19,0,27,121,33,36,143,58,34,111,0,9,44,7,0,6,8,0,2,7,2,0,40,18,40,1,1,77,76,29,52,3,28,21,66,3,28,66,84,10,47,111,32,52,31,23,31,14,17,0,26,3,0,1,0,2,8,2,2,5,32,0,0,75,44,15,40,28,117,117,12,16,134,23,0,29,60,7,4,96,40,3,2,42,45,4,4,135,12,3,103,114,41,76,13,4,0,0,35,60,59,108,124,119,39,49,20,40,129,18,4,6,3,36,0,0,0,2,0,1,2,0,0,2,7,1,48,66,42,43,140,52,77,95,0,8,63,25,1,18,58,0,1,117,22,0,28,88,56,0,8,12,149,173,46,16,0,0,42,47,2,0,41,52,138,8,62,69,53,100,86,110,37,25,0,0,58,174,0,2,0,1,11,0,0,4,2,0,34,28,0,11,130,30,1,57,81,51,43,178

CATH classification: 1.50.10.10